Protein 4B6Z (pdb70)

Radius of gyration: 37.0 Å; Cα contacts (8 Å, |Δi|>4): 3900; chains: 4; bounding box: 73×102×98 Å

Foldseek 3Di:
DKDKAFPFFLAFWAWPDDDAQADTEIEQHAFQAAQAGDKHKIKMFDQAQHWHKYKHQCLLVHPDSLLQPLFFKWKDQPLPDIWTFDWDDDNGMIITTDRHNDGMMMIILASAQGPVNVCVLVVVLCPQPQWHKDFLDADLVGHTQIKIKGADDDPPDAAEAEEEFPLFQSQRLRLLLVSLQSCLLRCPDPNPPPCLNVLNRNHYMYIYGSHLANQSRRSNHGAAHNLHDRQQLCQVPHDVNGRVSNVRVSVVCVVPDHAAAEYEGADSNDQAKEKDWQCLDPLCDPVNVVLQVLLLVLLVVLDVRYDHPDDDDDDHDDPSNCSGDQNVCCNVRVHTGMYIYHYSGANPVDADNTHGDHSVNSSSSSNSSSSSVSVSSVVD/DKDKDFPFFLAFWAWPDDPAQQDTEIAFHAFQAAPATDKHKIKIFDQAQHWHKYKHQALLVHPCNLLQPLFFKWKDQPLPDIWTFDWDDDNGMIIGTDRHNDGMMMIILASAQGPVNVVVLCVVLCPQPQWHKDFLDAWLVGDTQIKIKGADDDDPPQDAAEEEEEECLFQQQRLRLLLVSLQSCLLRCPDPNPPPCLNVLNRVHYMYIYGSHLANQSRRSNHGAAHNLHDRQQLCQVPHDVNRRVSNVRVSVVCVVPDHAAAEYEGADSNDQAKEKDAQCLDPPQDPVNVVLQVLLLVLLVVLDVRYDYPDDDDSPDDVSVCSGVQNVCCVVRVHHGIYIYHYSGANPVDADNTHGDHSVNSSSSSNSSSSSVSVSSVVVD/DKDKAFPFFLAFWAWPDDPAQQDTEIAFHAFQAAPATDKHKIKMFDQAQHWHKYKHQALLVHPDNLLQPLFFKWKDQPLPDIWTFDWDDDNGMIITIDRDNDGMMMIILASADGPVNVCVLCVVLCPQPQWHKDFLAADLVGDTQIKIKGADDCPPDAAEEEEEEPLFQSFRLRLLLVSLLSCLLSCPDPSPPPCLNVLNRNHYMYIYGSHLANQRRRSNHGAAHNLHDRQQLCQVPHDVNGRVSNVRVSVVCVVPDHQAEEYEGADSNDAAKEKEFQVVDPPQDPVLVVLQVLLLVLLVVLDVRRDYYDYDDPSNCSGDQNVCCVVRVHGGIYIYHYSGARPVDADNIRGDHSVNSSSSSNSSSSSVSVSSVVVD/DAKDKAFPFFLAFWAFPDGGAQQDTEIEQHAFQAAQATDKHKMKMFDQAQHWGKYKHQALLVHPCNLLQPLFFKWKAPPLPDIWTFDWDDDNGMIITTDRDNDGMMMIILASADGPVNVCVLCVVLCPQPQWHKDFLDADLVGHTQIKIKGADDPVVPDDAAEAEEEEPLFQSFRLRLLLQSLLSCLLSCPDPSVPPCLNVLCRNHYMYIYGSHLANQRRRSNHGAAHNLHDRQQQCQVPHDCNRRVSNVSVSVVCVVPDHAAAEYEGADSNDAAKEKEFQVPDPPQDPVLVVLQVLLLVLLVVLDVRYDYYDYDDDPSVCSGDQNVCCVVRVHGGMYIYHYSGANPVDADNTRGDHSVNSSSSSNSSSSSVSVSSVVVD

Nearest PDB structures (foldseek):
  4b6z-assembly1_A  TM=1.003E+00  e=5.910E-86  Burkholderia cenocepacia
  4b6z-assembly4_D  TM=9.910E-01  e=1.275E-80  Burkholderia cenocepacia
  3k2k-assembly1_A  TM=9.948E-01  e=1.634E-75  Burkholderia mallei ATCC 23344
  3l2n-assembly1_A  TM=9.749E-01  e=1.020E-52  Shewanella denitrificans OS217
  4a39-assembly2_B  TM=9.594E-01  e=2.472E-47  Pseudomonas aeruginosa

Structure (mmCIF, N/CA/C/O backbone):
data_4B6Z
#
_entry.id   4B6Z
#
_cell.length_a   62.897
_cell.length_b   85.947
_cell.length_c   289.016
_cell.angle_alpha   90.00
_cell.angle_beta   90.00
_cell.angle_gamma   90.00
#
_symmetry.space_group_name_H-M   'P 21 21 21'
#
loop_
_entity.id
_entity.type
_entity.pdbx_description
1 polymer 'FAMILY M14 UNASSIGNED PEPTIDASE'
2 non-polymer 'ZINC ION'
3 non-polymer GLYCEROL
4 non-polymer 'ACETATE ION'
5 non-polymer 1,2-ETHANEDIOL
6 non-polymer 'CHLORIDE ION'
7 non-polymer DI(HYDROXYETHYL)ETHER
8 water water
#
loop_
_atom_site.group_PDB
_atom_site.id
_atom_site.type_symbol
_atom_site.label_atom_id
_atom_site.label_alt_id
_atom_site.label_comp_id
_atom_site.label_asym_id
_atom_site.label_entity_id
_atom_site.label_seq_id
_atom_site.pdbx_PDB_ins_code
_atom_site.Cartn_x
_atom_site.Cartn_y
_atom_site.Cartn_z
_atom_site.occupancy
_atom_site.B_iso_or_equiv
_atom_site.auth_seq_id
_atom_site.auth_comp_id
_atom_site.auth_asym_id
_atom_site.auth_atom_id
_atom_site.pdbx_PDB_model_num
ATOM 1 N N . THR A 1 23 ? -3.604 6.158 -35.054 1.00 31.26 2 THR A N 1
ATOM 2 C CA . THR A 1 23 ? -2.614 6.981 -35.813 1.00 27.08 2 THR A CA 1
ATOM 3 C C . THR A 1 23 ? -1.693 6.101 -36.659 1.00 21.64 2 THR A C 1
ATOM 4 O O . THR A 1 23 ? -0.978 5.254 -36.136 1.00 19.72 2 THR A O 1
ATOM 8 N N . LEU A 1 24 ? -1.712 6.326 -37.967 1.00 18.77 3 LEU A N 1
ATOM 9 C CA . LEU A 1 24 ? -0.877 5.586 -38.885 1.00 17.03 3 LEU A CA 1
ATOM 10 C C . LEU A 1 24 ? 0.532 6.152 -38.891 1.00 15.65 3 LEU A C 1
ATOM 11 O O . LEU A 1 24 ? 0.727 7.353 -38.712 1.00 15.59 3 LEU A O 1
ATOM 16 N N . SER A 1 25 ? 1.515 5.289 -39.101 1.00 13.76 4 SER A N 1
ATOM 17 C CA . SER A 1 25 ? 2.884 5.761 -39.283 1.00 13.00 4 SER A CA 1
ATOM 18 C C . SER A 1 25 ? 3.586 4.964 -40.371 1.00 11.70 4 SER A C 1
ATOM 19 O O . SER A 1 25 ? 3.570 3.733 -40.362 1.00 10.38 4 SER A O 1
ATOM 22 N N . ILE A 1 26 ? 4.189 5.681 -41.319 1.00 11.17 5 ILE A N 1
ATOM 23 C CA . ILE A 1 26 ? 4.997 5.049 -42.349 1.00 10.12 5 ILE A CA 1
ATOM 24 C C . ILE A 1 26 ? 6.463 5.423 -42.138 1.00 10.13 5 ILE A C 1
ATOM 25 O O . ILE A 1 26 ? 6.809 6.603 -42.074 1.00 10.61 5 ILE A O 1
ATOM 30 N N . THR A 1 27 ? 7.309 4.406 -41.998 1.00 9.33 6 THR A N 1
ATOM 31 C CA . THR A 1 27 ? 8.743 4.609 -41.800 1.00 9.24 6 THR A CA 1
ATOM 32 C C . THR A 1 27 ? 9.550 3.822 -42.839 1.00 8.58 6 THR A C 1
ATOM 33 O O . THR A 1 27 ? 9.043 2.862 -43.440 1.00 7.93 6 THR A O 1
ATOM 37 N N . SER A 1 28 ? 10.801 4.225 -43.057 1.00 8.47 7 SER A N 1
ATOM 38 C CA . SER A 1 28 ? 11.615 3.578 -44.081 1.00 8.11 7 SER A CA 1
ATOM 39 C C . SER A 1 28 ? 13.107 3.527 -43.770 1.00 8.42 7 SER A C 1
ATOM 40 O O . SER A 1 28 ? 13.906 3.252 -44.669 1.00 8.08 7 SER A O 1
ATOM 43 N N . ASN A 1 29 ? 13.481 3.785 -42.515 1.00 8.72 8 ASN A N 1
ATOM 44 C CA . ASN A 1 29 ? 14.907 3.840 -42.164 1.00 9.24 8 ASN A CA 1
ATOM 45 C C . ASN A 1 29 ? 15.411 2.478 -41.703 1.00 9.13 8 ASN A C 1
ATOM 46 O O . ASN A 1 29 ? 15.477 2.180 -40.510 1.00 9.43 8 ASN A O 1
ATOM 51 N N . PHE A 1 30 ? 15.752 1.665 -42.692 1.00 8.79 9 PHE A N 1
ATOM 52 C CA . PHE A 1 30 ? 16.250 0.321 -42.507 1.00 8.90 9 PHE A CA 1
ATOM 53 C C . PHE A 1 30 ? 16.883 -0.127 -43.825 1.00 8.58 9 PHE A C 1
ATOM 54 O O . PHE A 1 30 ? 16.810 0.602 -44.828 1.00 8.26 9 PHE A O 1
ATOM 62 N N . ASP A 1 31 ? 17.518 -1.305 -43.802 1.00 8.54 10 ASP A N 1
ATOM 63 C CA . ASP A 1 31 ? 18.247 -1.841 -44.946 1.00 8.76 10 ASP A CA 1
ATOM 64 C C . ASP A 1 31 ? 17.312 -1.924 -46.163 1.00 8.27 10 ASP A C 1
ATOM 65 O O . ASP A 1 31 ? 16.303 -2.635 -46.125 1.00 8.03 10 ASP A O 1
ATOM 70 N N . ALA A 1 32 ? 17.634 -1.157 -47.214 1.00 8.11 11 ALA A N 1
ATOM 71 C CA . ALA A 1 32 ? 16.874 -1.130 -48.482 1.00 7.82 11 ALA A CA 1
ATOM 72 C C . ALA A 1 32 ? 15.540 -0.356 -48.411 1.00 7.69 11 ALA A C 1
ATOM 73 O O . ALA A 1 32 ? 14.765 -0.365 -49.366 1.00 7.56 11 ALA A O 1
ATOM 75 N N . GLY A 1 33 ? 15.275 0.295 -47.278 1.00 7.72 12 GLY A N 1
ATOM 76 C CA . GLY A 1 33 ? 14.090 1.139 -47.133 1.00 7.47 12 GLY A CA 1
ATOM 77 C C . GLY A 1 33 ? 14.084 2.274 -48.145 1.00 7.71 12 GLY A C 1
ATOM 78 O O . GLY A 1 33 ? 15.135 2.883 -48.408 1.00 8.13 12 GLY A O 1
ATOM 79 N N . ALA A 1 34 ? 12.917 2.540 -48.739 1.00 7.53 13 ALA A N 1
ATOM 80 C CA . ALA A 1 34 ? 12.746 3.681 -49.655 1.00 7.85 13 ALA A CA 1
ATOM 81 C C . ALA A 1 34 ? 11.275 4.042 -49.887 1.00 8.00 13 ALA A C 1
ATOM 82 O O . ALA A 1 34 ? 10.499 3.213 -50.356 1.00 7.52 13 ALA A O 1
ATOM 84 N N . ILE A 1 35 ? 10.904 5.285 -49.542 1.00 8.58 14 ILE A N 1
ATOM 85 C CA . ILE A 1 35 ? 9.558 5.821 -49.803 1.00 9.13 14 ILE A CA 1
ATOM 86 C C . ILE A 1 35 ? 9.549 7.324 -49.502 1.00 10.43 14 ILE A C 1
ATOM 87 O O . ILE A 1 35 ? 10.330 7.784 -48.660 1.00 10.66 14 ILE A O 1
ATOM 92 N N . ASP A 1 36 ? 8.730 8.089 -50.224 1.00 11.51 15 ASP A N 1
ATOM 93 C CA . ASP A 1 36 ? 8.414 9.470 -49.825 1.00 13.82 15 ASP A CA 1
ATOM 94 C C . ASP A 1 36 ? 6.938 9.522 -49.478 1.00 13.04 15 ASP A C 1
ATOM 95 O O . ASP A 1 36 ? 6.091 9.164 -50.291 1.00 12.77 15 ASP A O 1
ATOM 100 N N . VAL A 1 37 ? 6.632 9.961 -48.267 1.00 13.61 16 VAL A N 1
ATOM 101 C CA . VAL A 1 37 ? 5.250 10.021 -47.814 1.00 13.73 16 VAL A CA 1
ATOM 102 C C . VAL A 1 37 ? 4.712 11.407 -48.149 1.00 14.37 16 VAL A C 1
ATOM 103 O O . VAL A 1 37 ? 5.303 12.410 -47.766 1.00 14.33 16 VAL A O 1
ATOM 107 N N . VAL A 1 38 ? 3.621 11.446 -48.910 1.00 14.70 17 VAL A N 1
ATOM 108 C CA . VAL A 1 38 ? 2.956 12.701 -49.269 1.00 16.12 17 VAL A CA 1
ATOM 109 C C . VAL A 1 38 ? 1.858 12.990 -48.241 1.00 17.05 17 VAL A C 1
ATOM 110 O O . VAL A 1 38 ? 1.766 14.098 -47.722 1.00 17.08 17 VAL A O 1
ATOM 114 N N . SER A 1 39 ? 1.050 11.978 -47.933 1.00 17.11 18 SER A N 1
ATOM 115 C CA . SER A 1 39 ? -0.023 12.117 -46.956 1.00 20.00 18 SER A CA 1
ATOM 116 C C . SER A 1 39 ? -0.315 10.774 -46.299 1.00 18.86 18 SER A C 1
ATOM 117 O O . SER A 1 39 ? -0.396 9.755 -46.980 1.00 18.51 18 SER A O 1
ATOM 120 N N . CYS A 1 40 ? -0.464 10.785 -44.978 1.00 20.02 19 CYS A N 1
ATOM 121 C CA . CYS A 1 40 ? -0.699 9.566 -44.199 1.00 23.28 19 CYS A CA 1
ATOM 122 C C . CYS A 1 40 ? -1.467 9.864 -42.908 1.00 28.60 19 CYS A C 1
ATOM 123 O O . CYS A 1 40 ? -0.905 9.780 -41.812 1.00 35.61 19 CYS A O 1
ATOM 126 N N . ASP A 1 41 ? -2.736 10.228 -43.018 1.00 28.65 20 ASP A N 1
ATOM 127 C CA . ASP A 1 41 ? -3.519 10.471 -41.808 1.00 34.71 20 ASP A CA 1
ATOM 128 C C . ASP A 1 41 ? -4.926 9.890 -41.857 1.00 36.65 20 ASP A C 1
ATOM 129 O O . ASP A 1 41 ? -5.671 9.953 -40.877 1.00 47.46 20 ASP A O 1
ATOM 134 N N . SER A 1 42 ? -5.276 9.316 -43.002 1.00 29.59 21 SER A N 1
ATOM 135 C CA . SER A 1 42 ? -6.465 8.490 -43.128 1.00 27.20 21 SER A CA 1
ATOM 136 C C . SER A 1 42 ? -6.082 7.237 -43.932 1.00 22.35 21 SER A C 1
ATOM 137 O O . SER A 1 42 ? -5.500 7.355 -45.009 1.00 19.23 21 SER A O 1
ATOM 140 N N . PRO A 1 43 ? -6.400 6.036 -43.403 1.00 20.95 22 PRO A N 1
ATOM 141 C CA . PRO A 1 43 ? -5.993 4.757 -44.015 1.00 20.39 22 PRO A CA 1
ATOM 142 C C . PRO A 1 43 ? -6.445 4.634 -45.464 1.00 20.09 22 PRO A C 1
ATOM 143 O O . PRO A 1 43 ? -5.725 4.064 -46.301 1.00 18.00 22 PRO A O 1
ATOM 147 N N . ASP A 1 44 ? -7.612 5.202 -45.749 1.00 20.43 23 ASP A N 1
ATOM 148 C CA . ASP A 1 44 ? -8.209 5.122 -47.069 1.00 21.76 23 ASP A CA 1
ATOM 149 C C . ASP A 1 44 ? -7.695 6.183 -48.051 1.00 19.61 23 ASP A C 1
ATOM 150 O O . ASP A 1 44 ? -8.169 6.246 -49.172 1.00 19.44 23 ASP A O 1
ATOM 155 N N . ALA A 1 45 ? -6.741 7.009 -47.621 1.00 18.44 24 ALA A N 1
ATOM 156 C CA . ALA A 1 45 ? -6.227 8.112 -48.442 1.00 18.78 24 ALA A CA 1
ATOM 157 C C . ALA A 1 45 ? -4.722 8.294 -48.298 1.00 17.45 24 ALA A C 1
ATOM 158 O O . ALA A 1 45 ? -4.235 9.418 -48.260 1.00 18.34 24 ALA A O 1
ATOM 160 N N . ILE A 1 46 ? -3.983 7.193 -48.215 1.00 15.10 25 ILE A N 1
ATOM 161 C CA . ILE A 1 46 ? -2.531 7.273 -48.101 1.00 14.36 25 ILE A CA 1
ATOM 162 C C . ILE A 1 46 ? -1.916 7.620 -49.464 1.00 14.35 25 ILE A C 1
ATOM 163 O O . ILE A 1 46 ? -2.176 6.947 -50.463 1.00 14.37 25 ILE A O 1
ATOM 168 N N . ARG A 1 47 ? -1.125 8.689 -49.492 1.00 14.79 26 ARG A N 1
ATOM 169 C CA . ARG A 1 47 ? -0.491 9.162 -50.715 1.00 14.73 26 ARG A CA 1
ATOM 170 C C . ARG A 1 47 ? 1.021 9.081 -50.558 1.00 13.56 26 ARG A C 1
ATOM 171 O O . ARG A 1 47 ? 1.583 9.597 -49.575 1.00 12.91 26 ARG A O 1
ATOM 179 N N . LEU A 1 48 ? 1.663 8.451 -51.546 1.00 12.33 27 LEU A N 1
ATOM 180 C CA . LEU A 1 48 ? 3.096 8.114 -51.524 1.00 11.91 27 LEU A CA 1
ATOM 181 C C . LEU A 1 48 ? 3.762 8.457 -52.856 1.00 12.25 27 LEU A C 1
ATOM 182 O O . LEU A 1 48 ? 3.072 8.584 -53.884 1.00 13.33 27 LEU A O 1
ATOM 187 N N . ARG A 1 49 ? 5.090 8.601 -52.834 1.00 11.89 28 ARG A N 1
ATOM 188 C CA . ARG A 1 49 ? 5.897 8.644 -54.065 1.00 12.25 28 ARG A CA 1
ATOM 189 C C . ARG A 1 49 ? 7.044 7.641 -53.989 1.00 11.36 28 ARG A C 1
ATOM 190 O O . ARG A 1 49 ? 7.666 7.480 -52.930 1.00 10.47 28 ARG A O 1
ATOM 198 N N . VAL A 1 50 ? 7.322 6.963 -55.105 1.00 10.92 29 VAL A N 1
ATOM 199 C CA . VAL A 1 50 ? 8.567 6.196 -55.227 1.00 10.41 29 VAL A CA 1
ATOM 200 C C . VAL A 1 50 ? 9.708 7.199 -55.066 1.00 10.64 29 VAL A C 1
ATOM 201 O O . VAL A 1 50 ? 9.727 8.232 -55.746 1.00 10.79 29 VAL A O 1
ATOM 205 N N . ARG A 1 51 ? 10.628 6.908 -54.150 1.00 10.41 30 ARG A N 1
ATOM 206 C CA . ARG A 1 51 ? 11.653 7.883 -53.731 1.00 11.06 30 ARG A CA 1
ATOM 207 C C . ARG A 1 51 ? 12.694 8.118 -54.817 1.00 11.72 30 ARG A C 1
ATOM 208 O O . ARG A 1 51 ? 13.023 9.273 -55.134 1.00 12.38 30 ARG A O 1
ATOM 216 N N . GLY A 1 52 ? 13.197 7.030 -55.395 1.00 11.28 31 GLY A N 1
ATOM 217 C CA . GLY A 1 52 ? 14.235 7.106 -56.442 1.00 11.74 31 GLY A CA 1
ATOM 218 C C . GLY A 1 52 ? 15.647 6.831 -55.937 1.00 11.70 31 GLY A C 1
ATOM 219 O O . GLY A 1 52 ? 15.909 6.900 -54.732 1.00 11.18 31 GLY A O 1
ATOM 220 N N . ASP A 1 53 ? 16.553 6.533 -56.867 1.00 11.71 32 ASP A N 1
ATOM 221 C CA . ASP A 1 53 ? 17.933 6.198 -56.524 1.00 11.95 32 ASP A CA 1
ATOM 222 C C . ASP A 1 53 ? 18.632 7.387 -55.873 1.00 12.64 32 ASP A C 1
ATOM 223 O O . ASP A 1 53 ? 18.293 8.549 -56.150 1.00 12.87 32 ASP A O 1
ATOM 228 N N . ASN A 1 54 ? 19.589 7.098 -54.991 1.00 12.80 33 ASN A N 1
ATOM 229 C CA . ASN A 1 54 ? 20.180 8.138 -54.156 1.00 13.89 33 ASN A CA 1
ATOM 230 C C . ASN A 1 54 ? 20.920 9.220 -54.948 1.00 15.58 33 ASN A C 1
ATOM 231 O O . ASN A 1 54 ? 20.893 10.385 -54.564 1.00 16.10 33 ASN A O 1
ATOM 236 N N . ARG A 1 55 ? 21.552 8.848 -56.063 1.00 16.55 34 ARG A N 1
ATOM 237 C CA . ARG A 1 55 ? 22.295 9.812 -56.885 1.00 18.86 34 ARG A CA 1
ATOM 238 C C . ARG A 1 55 ? 22.046 9.607 -58.380 1.00 19.25 34 ARG A C 1
ATOM 239 O O . ARG A 1 55 ? 22.966 9.669 -59.205 1.00 18.88 34 ARG A O 1
ATOM 247 N N . SER A 1 56 ? 20.785 9.370 -58.721 1.00 18.52 35 SER A N 1
ATOM 248 C CA . SER A 1 56 ? 20.396 9.068 -60.086 1.00 19.24 35 SER A CA 1
ATOM 249 C C . SER A 1 56 ? 18.908 9.315 -60.241 1.00 19.78 35 SER A C 1
ATOM 250 O O . SER A 1 56 ? 18.143 9.154 -59.279 1.00 18.28 35 SER A O 1
ATOM 253 N N . GLU A 1 57 ? 18.500 9.682 -61.456 1.00 20.72 36 GLU A N 1
ATOM 254 C CA . GLU A 1 57 ? 17.082 9.883 -61.772 1.00 22.86 36 GLU A CA 1
ATOM 255 C C . GLU A 1 57 ? 16.241 8.597 -61.796 1.00 20.48 36 GLU A C 1
ATOM 256 O O . GLU A 1 57 ? 15.028 8.679 -61.680 1.00 20.37 36 GLU A O 1
ATOM 262 N N . PHE A 1 58 ? 16.864 7.424 -61.959 1.00 18.77 37 PHE A N 1
ATOM 263 C CA . PHE A 1 58 ? 16.118 6.156 -61.978 1.00 18.97 37 PHE A CA 1
ATOM 264 C C . PHE A 1 58 ? 15.298 5.987 -60.692 1.00 16.71 37 PHE A C 1
ATOM 265 O O . PHE A 1 58 ? 15.831 6.101 -59.587 1.00 16.44 37 PHE A O 1
ATOM 273 N N . ALA A 1 59 ? 13.999 5.732 -60.851 1.00 15.08 38 ALA A N 1
ATOM 274 C CA . ALA A 1 59 ? 13.097 5.496 -59.717 1.00 13.55 38 ALA A CA 1
ATOM 275 C C . ALA A 1 59 ? 12.216 4.281 -59.966 1.00 12.55 38 ALA A C 1
ATOM 276 O O . ALA A 1 59 ? 11.553 4.203 -60.997 1.00 13.11 38 ALA A O 1
ATOM 278 N N . GLN A 1 60 ? 12.216 3.325 -59.036 1.00 11.61 39 GLN A N 1
ATOM 279 C CA . GLN A 1 60 ? 11.331 2.158 -59.133 1.00 10.77 39 GLN A CA 1
ATOM 280 C C . GLN A 1 60 ? 11.231 1.371 -57.822 1.00 9.93 39 GLN A C 1
ATOM 281 O O . GLN A 1 60 ? 10.152 0.888 -57.466 1.00 9.31 39 GLN A O 1
ATOM 287 N N . TRP A 1 61 ? 12.345 1.233 -57.101 1.00 9.45 40 TRP A N 1
ATOM 288 C CA . TRP A 1 61 ? 12.339 0.429 -55.877 1.00 8.70 40 TRP A CA 1
ATOM 289 C C . TRP A 1 61 ? 11.573 1.146 -54.786 1.00 8.46 40 TRP A C 1
ATOM 290 O O . TRP A 1 61 ? 11.684 2.373 -54.640 1.00 9.19 40 TRP A O 1
ATOM 301 N N . PHE A 1 62 ? 10.757 0.402 -54.044 1.00 8.05 41 PHE A N 1
ATOM 302 C CA . PHE A 1 62 ? 10.133 0.913 -52.800 1.00 7.76 41 PHE A CA 1
ATOM 303 C C . PHE A 1 62 ? 10.099 -0.166 -51.719 1.00 7.13 41 PHE A C 1
ATOM 304 O O . PHE A 1 62 ? 10.062 -1.356 -52.031 1.00 6.78 41 PHE A O 1
ATOM 312 N N . TYR A 1 63 ? 10.131 0.255 -50.456 1.00 6.99 42 TYR A N 1
ATOM 313 C CA . TYR A 1 63 ? 10.138 -0.664 -49.309 1.00 6.79 42 TYR A CA 1
ATOM 314 C C . TYR A 1 63 ? 9.860 0.220 -48.111 1.00 6.88 42 TYR A C 1
ATOM 315 O O . TYR A 1 63 ? 10.630 1.141 -47.821 1.00 7.17 42 TYR A O 1
ATOM 324 N N . TYR A 1 64 ? 8.737 -0.017 -47.439 1.00 6.87 43 TYR A N 1
ATOM 325 C CA . TYR A 1 64 ? 8.384 0.784 -46.249 1.00 7.04 43 TYR A CA 1
ATOM 326 C C . TYR A 1 64 ? 7.637 -0.026 -45.218 1.00 7.00 43 TYR A C 1
ATOM 327 O O . TYR A 1 64 ? 7.094 -1.072 -45.536 1.00 6.83 43 TYR A O 1
ATOM 336 N N . ARG A 1 65 ? 7.633 0.474 -43.982 1.00 7.22 44 ARG A N 1
ATOM 337 C CA . ARG A 1 65 ? 6.904 -0.121 -42.884 1.00 7.42 44 ARG A CA 1
ATOM 338 C C . ARG A 1 65 ? 5.671 0.753 -42.618 1.00 7.69 44 ARG A C 1
ATOM 339 O O . ARG A 1 65 ? 5.770 1.985 -42.593 1.00 7.91 44 ARG A O 1
ATOM 347 N N . LEU A 1 66 ? 4.531 0.104 -42.412 1.00 7.73 45 LEU A N 1
ATOM 348 C CA . LEU A 1 66 ? 3.291 0.773 -42.020 1.00 8.44 45 LEU A CA 1
ATOM 349 C C . LEU A 1 66 ? 2.804 0.183 -40.702 1.00 8.82 45 LEU A C 1
ATOM 350 O O . LEU A 1 66 ? 2.604 -1.035 -40.600 1.00 8.52 45 LEU A O 1
ATOM 355 N N . THR A 1 67 ? 2.613 1.049 -39.708 1.00 9.65 46 THR A N 1
ATOM 356 C CA . THR A 1 67 ? 2.079 0.645 -38.404 1.00 10.42 46 THR A CA 1
ATOM 357 C C . THR A 1 67 ? 0.799 1.397 -38.048 1.00 10.83 46 THR A C 1
ATOM 358 O O . THR A 1 67 ? 0.551 2.498 -38.548 1.00 10.81 46 THR A O 1
ATOM 362 N N . GLY A 1 68 ? 0.009 0.791 -37.165 1.00 11.23 47 GLY A N 1
ATOM 363 C CA . GLY A 1 68 ? -1.219 1.387 -36.652 1.00 12.21 47 GLY A CA 1
ATOM 364 C C . GLY A 1 68 ? -2.467 1.081 -37.466 1.00 12.31 47 GLY A C 1
ATOM 365 O O . GLY A 1 68 ? -3.533 1.631 -37.187 1.00 12.58 47 GLY A O 1
ATOM 366 N N . ALA A 1 69 ? -2.348 0.180 -38.443 1.00 11.94 48 ALA A N 1
ATOM 367 C CA . ALA A 1 69 ? -3.445 -0.100 -39.386 1.00 12.21 48 ALA A CA 1
ATOM 368 C C . ALA A 1 69 ? -4.055 -1.509 -39.279 1.00 12.52 48 ALA A C 1
ATOM 369 O O . ALA A 1 69 ? -4.675 -1.978 -40.228 1.00 12.34 48 ALA A O 1
ATOM 371 N N . ARG A 1 70 ? -3.887 -2.181 -38.139 1.00 12.93 49 ARG A N 1
ATOM 372 C CA . ARG A 1 70 ? -4.501 -3.493 -37.943 1.00 13.77 49 ARG A CA 1
ATOM 373 C C . ARG A 1 70 ? -6.020 -3.412 -38.159 1.00 14.15 49 ARG A C 1
ATOM 374 O O . ARG A 1 70 ? -6.691 -2.592 -37.534 1.00 14.98 49 ARG A O 1
ATOM 382 N N . GLY A 1 71 ? -6.538 -4.259 -39.047 1.00 13.52 50 GLY A N 1
ATOM 383 C CA . GLY A 1 71 ? -7.983 -4.342 -39.323 1.00 14.62 50 GLY A CA 1
ATOM 384 C C . GLY A 1 71 ? -8.576 -3.149 -40.051 1.00 14.63 50 GLY A C 1
ATOM 385 O O . GLY A 1 71 ? -9.807 -3.011 -40.129 1.00 15.34 50 GLY A O 1
ATOM 386 N N . GLU A 1 72 ? -7.706 -2.292 -40.581 1.00 14.27 51 GLU A N 1
ATOM 387 C CA A GLU A 1 72 ? -8.141 -1.113 -41.329 0.50 14.65 51 GLU A CA 1
ATOM 388 C CA B GLU A 1 72 ? -8.116 -1.099 -41.317 0.50 14.93 51 GLU A CA 1
ATOM 389 C C . GLU A 1 72 ? -7.764 -1.263 -42.792 1.00 14.11 51 GLU A C 1
ATOM 390 O O . GLU A 1 72 ? -6.635 -1.656 -43.122 1.00 12.76 51 GLU A O 1
ATOM 401 N N . ARG A 1 73 ? -8.711 -0.957 -43.673 1.00 13.86 52 ARG A N 1
ATOM 402 C CA . ARG A 1 73 ? -8.454 -1.054 -45.103 1.00 14.10 52 ARG A CA 1
ATOM 403 C C . ARG A 1 73 ? -7.563 0.106 -45.533 1.00 13.92 52 ARG A C 1
ATOM 404 O O . ARG A 1 73 ? -7.954 1.269 -45.407 1.00 13.78 52 ARG A O 1
ATOM 412 N N . CYS A 1 74 ? -6.364 -0.217 -46.031 1.00 12.99 53 CYS A N 1
ATOM 413 C CA . CYS A 1 74 ? -5.406 0.805 -46.430 1.00 12.93 53 CYS A CA 1
ATOM 414 C C . CYS A 1 74 ? -5.377 0.929 -47.947 1.00 12.43 53 CYS A C 1
ATOM 415 O O . CYS A 1 74 ? -5.243 -0.071 -48.660 1.00 11.81 53 CYS A O 1
ATOM 418 N N . VAL A 1 75 ? -5.523 2.160 -48.427 1.00 12.12 54 VAL A N 1
ATOM 419 C CA . VAL A 1 75 ? -5.499 2.440 -49.856 1.00 12.25 54 VAL A CA 1
ATOM 420 C C . VAL A 1 75 ? -4.312 3.372 -50.097 1.00 12.14 54 VAL A C 1
ATOM 421 O O . VAL A 1 75 ? -4.359 4.569 -49.759 1.00 11.90 54 VAL A O 1
ATOM 425 N N . MET A 1 76 ? -3.244 2.798 -50.651 1.00 11.50 55 MET A N 1
ATOM 426 C CA . MET A 1 76 ? -1.961 3.485 -50.764 1.00 12.04 55 MET A CA 1
ATOM 427 C C . MET A 1 76 ? -1.651 3.774 -52.220 1.00 12.14 55 MET A C 1
ATOM 428 O O . MET A 1 76 ? -1.381 2.860 -53.005 1.00 12.08 55 MET A O 1
ATOM 433 N N . THR A 1 77 ? -1.682 5.051 -52.569 1.00 12.71 56 THR A N 1
ATOM 434 C CA . THR A 1 77 ? -1.529 5.468 -53.966 1.00 13.40 56 THR A CA 1
ATOM 435 C C . THR A 1 77 ? -0.150 6.064 -54.219 1.00 12.81 56 THR A C 1
ATOM 436 O O . THR A 1 77 ? 0.255 7.023 -53.557 1.00 13.44 56 THR A O 1
ATOM 440 N N . PHE A 1 78 ? 0.560 5.477 -55.177 1.00 12.59 57 PHE A N 1
ATOM 441 C CA . PHE A 1 78 ? 1.873 5.955 -55.599 1.00 12.47 57 PHE A CA 1
ATOM 442 C C . PHE A 1 78 ? 1.662 6.947 -56.729 1.00 13.13 57 PHE A C 1
ATOM 443 O O . PHE A 1 78 ? 1.430 6.560 -57.881 1.00 12.83 57 PHE A O 1
ATOM 451 N N . GLU A 1 79 ? 1.745 8.229 -56.388 1.00 14.16 58 GLU A N 1
ATOM 452 C CA . GLU A 1 79 ? 1.326 9.313 -57.277 1.00 15.60 58 GLU A CA 1
ATOM 453 C C . GLU A 1 79 ? 2.241 9.518 -58.480 1.00 15.35 58 GLU A C 1
ATOM 454 O O . GLU A 1 79 ? 1.791 10.049 -59.490 1.00 16.00 58 GLU A O 1
ATOM 460 N N . ASN A 1 80 ? 3.508 9.101 -58.363 1.00 14.67 59 ASN A N 1
ATOM 461 C CA . ASN A 1 80 ? 4.500 9.257 -59.446 1.00 14.55 59 ASN A CA 1
ATOM 462 C C . ASN A 1 80 ? 4.813 7.963 -60.202 1.00 14.29 59 ASN A C 1
ATOM 463 O O . ASN A 1 80 ? 5.847 7.869 -60.867 1.00 13.92 59 ASN A O 1
ATOM 468 N N . ALA A 1 81 ? 3.910 6.982 -60.111 1.00 14.02 60 ALA A N 1
ATOM 469 C CA . ALA A 1 81 ? 4.082 5.665 -60.756 1.00 14.27 60 ALA A CA 1
ATOM 470 C C . ALA A 1 81 ? 4.475 5.734 -62.241 1.00 15.25 60 ALA A C 1
ATOM 471 O O . ALA A 1 81 ? 5.371 5.010 -62.688 1.00 14.73 60 ALA A O 1
ATOM 473 N N . ALA A 1 82 ? 3.804 6.610 -62.986 1.00 16.29 61 ALA A N 1
ATOM 474 C CA . ALA A 1 82 ? 4.068 6.826 -64.423 1.00 18.30 61 ALA A CA 1
ATOM 475 C C . ALA A 1 82 ? 5.430 7.465 -64.736 1.00 19.19 61 ALA A C 1
ATOM 476 O O . ALA A 1 82 ? 5.904 7.374 -65.871 1.00 21.21 61 ALA A O 1
ATOM 478 N N . GLU A 1 83 ? 6.046 8.109 -63.744 1.00 18.97 62 GLU A N 1
ATOM 479 C CA . GLU A 1 83 ? 7.338 8.789 -63.927 1.00 20.07 62 GLU A CA 1
ATOM 480 C C . GLU A 1 83 ? 8.519 7.886 -63.567 1.00 19.02 62 GLU A C 1
ATOM 481 O O . GLU A 1 83 ? 9.676 8.306 -63.641 1.00 18.45 62 GLU A O 1
ATOM 487 N N . CYS A 1 84 ? 8.220 6.655 -63.163 1.00 16.73 63 CYS A N 1
ATOM 488 C CA . CYS A 1 84 ? 9.244 5.670 -62.799 1.00 16.28 63 CYS A CA 1
ATOM 489 C C . CYS A 1 84 ? 10.044 5.168 -64.009 1.00 16.04 63 CYS A C 1
ATOM 490 O O . CYS A 1 84 ? 9.673 5.407 -65.159 1.00 16.25 63 CYS A O 1
ATOM 493 N N . ALA A 1 85 ? 11.155 4.497 -63.733 1.00 15.57 64 ALA A N 1
ATOM 494 C CA . ALA A 1 85 ? 12.066 4.036 -64.780 1.00 17.12 64 ALA A CA 1
ATOM 495 C C . ALA A 1 85 ? 11.348 3.141 -65.798 1.00 18.05 64 ALA A C 1
ATOM 496 O O . ALA A 1 85 ? 11.520 3.318 -67.008 1.00 19.71 64 ALA A O 1
ATOM 498 N N . TYR A 1 86 ? 10.521 2.219 -65.299 1.00 16.92 65 TYR A N 1
ATOM 499 C CA . TYR A 1 86 ? 9.787 1.259 -66.134 1.00 16.97 65 TYR A CA 1
ATOM 500 C C . TYR A 1 86 ? 8.290 1.184 -65.766 1.00 15.32 65 TYR A C 1
ATOM 501 O O . TYR A 1 86 ? 7.865 0.280 -65.036 1.00 13.93 65 TYR A O 1
ATOM 510 N N . PRO A 1 87 ? 7.482 2.133 -66.278 1.00 15.60 66 PRO A N 1
ATOM 511 C CA . PRO A 1 87 ? 6.042 2.150 -65.949 1.00 14.80 66 PRO A CA 1
ATOM 512 C C . PRO A 1 87 ? 5.311 0.859 -66.321 1.00 14.07 66 PRO A C 1
ATOM 513 O O . PRO A 1 87 ? 4.354 0.505 -65.646 1.00 13.19 66 PRO A O 1
ATOM 517 N N . SER A 1 88 ? 5.736 0.171 -67.380 1.00 14.21 67 SER A N 1
ATOM 518 C CA . SER A 1 88 ? 5.114 -1.130 -67.730 1.00 14.48 67 SER A CA 1
ATOM 519 C C . SER A 1 88 ? 5.342 -2.186 -66.649 1.00 13.35 67 SER A C 1
ATOM 520 O O . SER A 1 88 ? 4.629 -3.201 -66.589 1.00 13.33 67 SER A O 1
ATOM 523 N N . GLY A 1 89 ? 6.328 -1.934 -65.788 1.00 12.65 68 GLY A N 1
ATOM 524 C CA . GLY A 1 89 ? 6.580 -2.770 -64.617 1.00 11.84 68 GLY A CA 1
ATOM 525 C C . GLY A 1 89 ? 5.398 -2.802 -63.660 1.00 11.60 68 GLY A C 1
ATOM 526 O O . GLY A 1 89 ? 5.277 -3.724 -62.846 1.00 10.97 68 GLY A O 1
ATOM 527 N N . TRP A 1 90 ? 4.512 -1.810 -63.767 1.00 11.70 69 TRP A N 1
ATOM 528 C CA . TRP A 1 90 ? 3.332 -1.764 -62.904 1.00 11.72 69 TRP A CA 1
ATOM 529 C C . TRP A 1 90 ? 2.109 -2.424 -63.517 1.00 12.15 69 TRP A C 1
ATOM 530 O O . TRP A 1 90 ? 1.133 -2.662 -62.826 1.00 11.94 69 TRP A O 1
ATOM 541 N N . ARG A 1 91 ? 2.166 -2.747 -64.807 1.00 13.09 70 ARG A N 1
ATOM 542 C CA . ARG A 1 91 ? 1.067 -3.444 -65.495 1.00 14.15 70 ARG A CA 1
ATOM 543 C C . ARG A 1 91 ? 1.017 -4.926 -65.092 1.00 14.17 70 ARG A C 1
ATOM 544 O O . ARG A 1 91 ? 2.012 -5.639 -65.211 1.00 13.46 70 ARG A O 1
ATOM 552 N N . ASN A 1 92 ? -0.144 -5.377 -64.610 1.00 14.71 71 ASN A N 1
ATOM 553 C CA . ASN A 1 92 ? -0.329 -6.765 -64.176 1.00 15.29 71 ASN A CA 1
ATOM 554 C C . ASN A 1 92 ? 0.679 -7.108 -63.083 1.00 14.10 71 ASN A C 1
ATOM 555 O O . ASN A 1 92 ? 1.284 -8.179 -63.086 1.00 14.83 71 ASN A O 1
ATOM 560 N N . TYR A 1 93 ? 0.871 -6.160 -62.169 1.00 12.88 72 TYR A N 1
ATOM 561 C CA . TYR A 1 93 ? 1.839 -6.300 -61.099 1.00 11.83 72 TYR A CA 1
ATOM 562 C C . TYR A 1 93 ? 1.131 -6.188 -59.745 1.00 11.27 72 TYR A C 1
ATOM 563 O O . TYR A 1 93 ? 0.264 -5.333 -59.561 1.00 11.91 72 TYR A O 1
ATOM 572 N N . SER A 1 94 ? 1.496 -7.049 -58.804 1.00 10.65 73 SER A N 1
ATOM 573 C CA . SER A 1 94 ? 1.067 -6.905 -57.408 1.00 10.09 73 SER A CA 1
ATOM 574 C C . SER A 1 94 ? 2.260 -6.695 -56.488 1.00 9.32 73 SER A C 1
ATOM 575 O O . SER A 1 94 ? 3.277 -7.392 -56.617 1.00 9.38 73 SER A O 1
ATOM 578 N N . ALA A 1 95 ? 2.136 -5.755 -55.550 1.00 8.74 74 ALA A N 1
ATOM 579 C CA . ALA A 1 95 ? 3.192 -5.523 -54.556 1.00 8.31 74 ALA A CA 1
ATOM 580 C C . ALA A 1 95 ? 3.353 -6.734 -53.646 1.00 8.21 74 ALA A C 1
ATOM 581 O O . ALA A 1 95 ? 2.466 -7.598 -53.602 1.00 8.31 74 ALA A O 1
ATOM 583 N N . VAL A 1 96 ? 4.465 -6.778 -52.902 1.00 7.83 75 VAL A N 1
ATOM 584 C CA . VAL A 1 96 ? 4.649 -7.825 -51.891 1.00 7.92 75 VAL A CA 1
ATOM 585 C C . VAL A 1 96 ? 4.602 -7.215 -50.497 1.00 7.89 75 VAL A C 1
ATOM 586 O O . VAL A 1 96 ? 4.848 -6.020 -50.329 1.00 7.98 75 VAL A O 1
ATOM 590 N N . ALA A 1 97 ? 4.230 -8.025 -49.515 1.00 7.84 76 ALA A N 1
ATOM 591 C CA . ALA A 1 97 ? 4.061 -7.562 -48.142 1.00 7.79 76 ALA A CA 1
ATOM 592 C C . ALA A 1 97 ? 4.520 -8.641 -47.165 1.00 7.94 76 ALA A C 1
ATOM 593 O O . ALA A 1 97 ? 4.608 -9.819 -47.535 1.00 7.85 76 ALA A O 1
ATOM 595 N N . SER A 1 98 ? 4.796 -8.237 -45.925 1.00 7.78 77 SER A N 1
ATOM 596 C CA . SER A 1 98 ? 5.283 -9.157 -44.890 1.00 8.27 77 SER A CA 1
ATOM 597 C C . SER A 1 98 ? 5.068 -8.532 -43.502 1.00 8.68 77 SER A C 1
ATOM 598 O O . SER A 1 98 ? 5.261 -7.323 -43.314 1.00 8.72 77 SER A O 1
ATOM 601 N N . TYR A 1 99 ? 4.665 -9.359 -42.547 1.00 9.58 78 TYR A N 1
ATOM 602 C CA . TYR A 1 99 ? 4.557 -8.949 -41.141 1.00 10.25 78 TYR A CA 1
ATOM 603 C C . TYR A 1 99 ? 5.891 -9.002 -40.390 1.00 11.55 78 TYR A C 1
ATOM 604 O O . TYR A 1 99 ? 6.060 -8.325 -39.370 1.00 12.18 78 TYR A O 1
ATOM 613 N N . ASP A 1 100 ? 6.851 -9.768 -40.902 1.00 13.26 79 ASP A N 1
ATOM 614 C CA . ASP A 1 100 ? 8.098 -10.001 -40.162 1.00 16.10 79 ASP A CA 1
ATOM 615 C C . ASP A 1 100 ? 9.416 -9.951 -40.954 1.00 17.94 79 ASP A C 1
ATOM 616 O O . ASP A 1 100 ? 10.479 -10.206 -40.387 1.00 21.69 79 ASP A O 1
ATOM 621 N N . ARG A 1 101 ? 9.345 -9.626 -42.244 1.00 17.15 80 ARG A N 1
ATOM 622 C CA . ARG A 1 101 ? 10.507 -9.651 -43.161 1.00 18.85 80 ARG A CA 1
ATOM 623 C C . ARG A 1 101 ? 10.973 -11.067 -43.562 1.00 20.07 80 ARG A C 1
ATOM 624 O O . ARG A 1 101 ? 11.891 -11.210 -44.376 1.00 25.16 80 ARG A O 1
ATOM 632 N N . VAL A 1 102 ? 10.314 -12.091 -43.019 1.00 17.47 81 VAL A N 1
ATOM 633 C CA . VAL A 1 102 ? 10.605 -13.498 -43.304 1.00 17.70 81 VAL A CA 1
ATOM 634 C C . VAL A 1 102 ? 9.677 -14.080 -44.384 1.00 17.79 81 VAL A C 1
ATOM 635 O O . VAL A 1 102 ? 10.153 -14.544 -45.421 1.00 18.65 81 VAL A O 1
ATOM 639 N N A ASP A 1 103 ? 8.365 -14.047 -44.140 0.80 16.82 82 ASP A N 1
ATOM 640 N N B ASP A 1 103 ? 8.368 -14.044 -44.132 0.20 15.90 82 ASP A N 1
ATOM 641 C CA A ASP A 1 103 ? 7.379 -14.583 -45.085 0.80 16.61 82 ASP A CA 1
ATOM 642 C CA B ASP A 1 103 ? 7.370 -14.578 -45.062 0.20 14.68 82 ASP A CA 1
ATOM 643 C C A ASP A 1 103 ? 6.690 -13.459 -45.843 0.80 13.90 82 ASP A C 1
ATOM 644 C C B ASP A 1 103 ? 6.697 -13.451 -45.840 0.20 13.16 82 ASP A C 1
ATOM 645 O O A ASP A 1 103 ? 6.097 -12.563 -45.244 0.80 13.24 82 ASP A O 1
ATOM 646 O O B ASP A 1 103 ? 6.105 -12.550 -45.251 0.20 12.76 82 ASP A O 1
ATOM 655 N N . TRP A 1 104 ? 6.795 -13.519 -47.165 1.00 12.26 83 TRP A N 1
ATOM 656 C CA . TRP A 1 104 ? 6.297 -12.474 -48.055 1.00 10.69 83 TRP A CA 1
ATOM 657 C C . TRP A 1 104 ? 5.196 -13.017 -48.911 1.00 10.26 83 TRP A C 1
ATOM 658 O O . TRP A 1 104 ? 5.228 -14.189 -49.298 1.00 10.41 83 TRP A O 1
ATOM 669 N N . PHE A 1 105 ? 4.215 -12.178 -49.224 1.00 9.50 84 PHE A N 1
ATOM 670 C CA . PHE A 1 105 ? 3.059 -12.605 -50.028 1.00 9.93 84 PHE A CA 1
ATOM 671 C C . PHE A 1 105 ? 2.558 -11.443 -50.892 1.00 9.58 84 PHE A C 1
ATOM 672 O O . PHE A 1 105 ? 2.808 -10.281 -50.562 1.00 9.08 84 PHE A O 1
ATOM 680 N N . ARG A 1 106 ? 1.865 -11.740 -51.998 1.00 9.62 85 ARG A N 1
ATOM 681 C CA . ARG A 1 106 ? 1.403 -10.674 -52.892 1.00 9.55 85 ARG A CA 1
ATOM 682 C C . ARG A 1 106 ? 0.112 -10.067 -52.359 1.00 9.76 85 ARG A C 1
ATOM 683 O O . ARG A 1 106 ? -0.671 -10.758 -51.712 1.00 9.88 85 ARG A O 1
ATOM 691 N N . VAL A 1 107 ? -0.105 -8.778 -52.634 1.00 9.64 86 VAL A N 1
ATOM 692 C CA . VAL A 1 107 ? -1.293 -8.052 -52.133 1.00 9.85 86 VAL A CA 1
ATOM 693 C C . VAL A 1 107 ? -2.005 -7.318 -53.282 1.00 10.08 86 VAL A C 1
ATOM 694 O O . VAL A 1 107 ? -1.370 -7.011 -54.294 1.00 10.12 86 VAL A O 1
ATOM 698 N N . PRO A 1 108 ? -3.320 -7.026 -53.130 1.00 10.52 87 PRO A N 1
ATOM 699 C CA . PRO A 1 108 ? -4.084 -6.460 -54.255 1.00 10.89 87 PRO A CA 1
ATOM 700 C C . PRO A 1 108 ? -3.576 -5.085 -54.688 1.00 10.92 87 PRO A C 1
ATOM 701 O O . PRO A 1 108 ? -3.417 -4.200 -53.848 1.00 10.82 87 PRO A O 1
ATOM 705 N N . THR A 1 109 ? -3.340 -4.932 -55.992 1.00 11.03 88 THR A N 1
ATOM 706 C CA . THR A 1 109 ? -2.672 -3.767 -56.557 1.00 11.24 88 THR A CA 1
ATOM 707 C C . THR A 1 109 ? -3.271 -3.491 -57.923 1.00 12.43 88 THR A C 1
ATOM 708 O O . THR A 1 109 ? -3.520 -4.430 -58.691 1.00 12.64 88 THR A O 1
ATOM 712 N N . THR A 1 110 ? -3.523 -2.214 -58.229 1.00 12.85 89 THR A N 1
ATOM 713 C CA . THR A 1 110 ? -4.017 -1.824 -59.557 1.00 13.72 89 THR A CA 1
ATOM 714 C C . THR A 1 110 ? -3.184 -0.684 -60.145 1.00 13.61 89 THR A C 1
ATOM 715 O O . THR A 1 110 ? -2.564 0.078 -59.413 1.00 13.39 89 THR A O 1
ATOM 719 N N . PHE A 1 111 ? -3.180 -0.566 -61.469 1.00 14.30 90 PHE A N 1
ATOM 720 C CA . PHE A 1 111 ? -2.395 0.456 -62.160 1.00 14.79 90 PHE A CA 1
ATOM 721 C C . PHE A 1 111 ? -3.165 0.885 -63.392 1.00 16.08 90 PHE A C 1
ATOM 722 O O . PHE A 1 111 ? -3.632 0.037 -64.139 1.00 16.82 90 PHE A O 1
ATOM 730 N N . ASP A 1 112 ? -3.292 2.191 -63.597 1.00 16.92 91 ASP A N 1
ATOM 731 C CA . ASP A 1 112 ? -4.045 2.730 -64.728 1.00 18.25 91 ASP A CA 1
ATOM 732 C C . ASP A 1 112 ? -3.195 3.524 -65.726 1.00 18.93 91 ASP A C 1
ATOM 733 O O . ASP A 1 112 ? -3.733 4.282 -66.544 1.00 19.84 91 ASP A O 1
ATOM 738 N N . GLY A 1 113 ? -1.875 3.356 -65.650 1.00 18.08 92 GLY A N 1
ATOM 739 C CA . GLY A 1 113 ? -0.943 4.081 -66.512 1.00 18.51 92 GLY A CA 1
ATOM 740 C C . GLY A 1 113 ? -0.562 5.451 -65.966 1.00 18.66 92 GLY A C 1
ATOM 741 O O . GLY A 1 113 ? 0.266 6.148 -66.549 1.00 19.08 92 GLY A O 1
ATOM 742 N N . LYS A 1 114 ? -1.179 5.839 -64.851 1.00 18.18 93 LYS A N 1
ATOM 743 C CA . LYS A 1 114 ? -0.937 7.147 -64.238 1.00 18.25 93 LYS A CA 1
ATOM 744 C C . LYS A 1 114 ? -0.462 6.985 -62.797 1.00 17.26 93 LYS A C 1
ATOM 745 O O . LYS A 1 114 ? 0.646 7.405 -62.462 1.00 17.83 93 LYS A O 1
ATOM 751 N N . THR A 1 115 ? -1.283 6.345 -61.962 1.00 16.11 94 THR A N 1
ATOM 752 C CA . THR A 1 115 ? -0.908 6.033 -60.579 1.00 15.04 94 THR A CA 1
ATOM 753 C C . THR A 1 115 ? -1.043 4.522 -60.302 1.00 14.44 94 THR A C 1
ATOM 754 O O . THR A 1 115 ? -1.734 3.812 -61.037 1.00 14.88 94 THR A O 1
ATOM 758 N N A MET A 1 116 ? -0.369 4.055 -59.253 0.50 13.66 95 MET A N 1
ATOM 759 N N B MET A 1 116 ? -0.376 4.047 -59.251 0.50 13.58 95 MET A N 1
ATOM 760 C CA A MET A 1 116 ? -0.458 2.672 -58.790 0.50 13.25 95 MET A CA 1
ATOM 761 C CA B MET A 1 116 ? -0.505 2.659 -58.813 0.50 13.12 95 MET A CA 1
ATOM 762 C C A MET A 1 116 ? -1.097 2.720 -57.406 0.50 12.91 95 MET A C 1
ATOM 763 C C B MET A 1 116 ? -0.995 2.624 -57.370 0.50 12.78 95 MET A C 1
ATOM 764 O O A MET A 1 116 ? -0.807 3.627 -56.634 0.50 12.72 95 MET A O 1
ATOM 765 O O B MET A 1 116 ? -0.479 3.348 -56.521 0.50 12.33 95 MET A O 1
ATOM 774 N N . THR A 1 117 ? -1.971 1.761 -57.098 1.00 12.54 96 THR A N 1
ATOM 775 C CA . THR A 1 117 ? -2.610 1.715 -55.785 1.00 12.41 96 THR A CA 1
ATOM 776 C C . THR A 1 117 ? -2.591 0.307 -55.192 1.00 11.95 96 THR A C 1
ATOM 777 O O . THR A 1 117 ? -3.031 -0.647 -55.841 1.00 11.71 96 THR A O 1
ATOM 781 N N . ILE A 1 118 ? -2.092 0.203 -53.956 1.00 11.29 97 ILE A N 1
ATOM 782 C CA . ILE A 1 118 ? -2.219 -1.018 -53.161 1.00 10.97 97 ILE A CA 1
ATOM 783 C C . ILE A 1 118 ? -3.451 -0.861 -52.269 1.00 11.54 97 ILE A C 1
ATOM 784 O O . ILE A 1 118 ? -3.602 0.155 -51.584 1.00 11.96 97 ILE A O 1
ATOM 789 N N . ASP A 1 119 ? -4.336 -1.853 -52.296 1.00 11.80 98 ASP A N 1
ATOM 790 C CA . ASP A 1 119 ? -5.557 -1.829 -51.486 1.00 12.45 98 ASP A CA 1
ATOM 791 C C . ASP A 1 119 ? -5.516 -3.083 -50.623 1.00 11.79 98 ASP A C 1
ATOM 792 O O . ASP A 1 119 ? -5.776 -4.176 -51.107 1.00 12.17 98 ASP A O 1
ATOM 797 N N . HIS A 1 120 ? -5.177 -2.918 -49.346 1.00 11.16 99 HIS A N 1
ATOM 798 C CA . HIS A 1 120 ? -4.886 -4.053 -48.475 1.00 10.91 99 HIS A CA 1
ATOM 799 C C . HIS A 1 120 ? -5.268 -3.778 -47.040 1.00 10.73 99 HIS A C 1
ATOM 800 O O . HIS A 1 120 ? -5.146 -2.650 -46.565 1.00 10.95 99 HIS A O 1
ATOM 807 N N . THR A 1 121 ? -5.735 -4.807 -46.340 1.00 10.99 100 THR A N 1
ATOM 808 C CA . THR A 1 121 ? -6.168 -4.671 -44.937 1.00 11.34 100 THR A CA 1
ATOM 809 C C . THR A 1 121 ? -5.224 -5.478 -44.033 1.00 11.48 100 THR A C 1
ATOM 810 O O . THR A 1 121 ? -5.373 -6.693 -43.932 1.00 11.71 100 THR A O 1
ATOM 814 N N . PRO A 1 122 ? -4.233 -4.806 -43.395 1.00 11.50 101 PRO A N 1
ATOM 815 C CA . PRO A 1 122 ? -3.249 -5.521 -42.571 1.00 11.68 101 PRO A CA 1
ATOM 816 C C . PRO A 1 122 ? -3.929 -6.297 -41.448 1.00 12.55 101 PRO A C 1
ATOM 817 O O . PRO A 1 122 ? -4.881 -5.804 -40.844 1.00 12.69 101 PRO A O 1
ATOM 821 N N . GLU A 1 123 ? -3.458 -7.514 -41.209 1.00 13.57 102 GLU A N 1
ATOM 822 C CA . GLU A 1 123 ? -4.028 -8.397 -40.191 1.00 15.64 102 GLU A CA 1
ATOM 823 C C . GLU A 1 123 ? -3.401 -8.112 -38.818 1.00 14.21 102 GLU A C 1
ATOM 824 O O . GLU A 1 123 ? -3.951 -8.488 -37.783 1.00 14.39 102 GLU A O 1
ATOM 830 N N . PHE A 1 124 ? -2.255 -7.433 -38.818 1.00 12.40 103 PHE A N 1
ATOM 831 C CA . PHE A 1 124 ? -1.518 -7.158 -37.587 1.00 11.87 103 PHE A CA 1
ATOM 832 C C . PHE A 1 124 ? -1.059 -5.697 -37.510 1.00 11.44 103 PHE A C 1
ATOM 833 O O . PHE A 1 124 ? -1.273 -4.923 -38.443 1.00 10.94 103 PHE A O 1
ATOM 841 N N . ASP A 1 125 ? -0.427 -5.327 -36.398 1.00 11.67 104 ASP A N 1
ATOM 842 C CA . ASP A 1 125 ? -0.117 -3.931 -36.101 1.00 11.95 104 ASP A CA 1
ATOM 843 C C . ASP A 1 125 ? 0.992 -3.310 -36.961 1.00 11.90 104 ASP A C 1
ATOM 844 O O . ASP A 1 125 ? 1.020 -2.089 -37.135 1.00 12.86 104 ASP A O 1
ATOM 849 N N . SER A 1 126 ? 1.908 -4.140 -37.463 1.00 10.99 105 SER A N 1
ATOM 850 C CA . SER A 1 126 ? 3.077 -3.661 -38.195 1.00 10.14 105 SER A CA 1
ATOM 851 C C . SER A 1 126 ? 3.293 -4.514 -39.442 1.00 9.32 105 SER A C 1
ATOM 852 O O . SER A 1 126 ? 3.381 -5.756 -39.368 1.00 9.39 105 SER A O 1
ATOM 855 N N . ILE A 1 127 ? 3.372 -3.855 -40.593 1.00 8.68 106 ILE A N 1
ATOM 856 C CA . ILE A 1 127 ? 3.513 -4.558 -41.872 1.00 8.00 106 ILE A CA 1
ATOM 857 C C . ILE A 1 127 ? 4.504 -3.820 -42.771 1.00 7.63 106 ILE A C 1
ATOM 858 O O . ILE A 1 127 ? 4.703 -2.606 -42.619 1.00 7.60 106 ILE A O 1
ATOM 863 N N . TYR A 1 128 ? 5.139 -4.558 -43.687 1.00 7.32 107 TYR A N 1
ATOM 864 C CA . TYR A 1 128 ? 6.025 -3.985 -44.701 1.00 7.21 107 TYR A CA 1
ATOM 865 C C . TYR A 1 128 ? 5.432 -4.245 -46.079 1.00 7.11 107 TYR A C 1
ATOM 866 O O . TYR A 1 128 ? 4.844 -5.305 -46.316 1.00 7.11 107 TYR A O 1
ATOM 875 N N . TYR A 1 129 ? 5.585 -3.265 -46.969 1.00 6.92 108 TYR A N 1
ATOM 876 C CA . TYR A 1 129 ? 5.251 -3.407 -48.383 1.00 6.98 108 TYR A CA 1
ATOM 877 C C . TYR A 1 129 ? 6.547 -3.157 -49.155 1.00 6.89 108 TYR A C 1
ATOM 878 O O . TYR A 1 129 ? 7.324 -2.276 -48.776 1.00 6.83 108 TYR A O 1
ATOM 887 N N . ALA A 1 130 ? 6.784 -3.929 -50.218 1.00 6.94 109 ALA A N 1
ATOM 888 C CA . ALA A 1 130 ? 7.997 -3.755 -51.042 1.00 6.89 109 ALA A CA 1
ATOM 889 C C . ALA A 1 130 ? 7.763 -4.126 -52.506 1.00 7.09 109 ALA A C 1
ATOM 890 O O . ALA A 1 130 ? 6.770 -4.768 -52.849 1.00 7.23 109 ALA A O 1
ATOM 892 N N . TYR A 1 131 ? 8.687 -3.715 -53.366 1.00 7.16 110 TYR A N 1
ATOM 893 C CA . TYR A 1 131 ? 8.607 -4.012 -54.786 1.00 7.41 110 TYR A CA 1
ATOM 894 C C . TYR A 1 131 ? 8.857 -5.502 -55.045 1.00 7.65 110 TYR A C 1
ATOM 895 O O . TYR A 1 131 ? 8.256 -6.087 -55.944 1.00 8.30 110 TYR A O 1
ATOM 904 N N . PHE A 1 132 ? 9.757 -6.106 -54.270 1.00 8.85 111 PHE A N 1
ATOM 905 C CA . PHE A 1 132 ? 10.072 -7.544 -54.417 1.00 8.48 111 PHE A CA 1
ATOM 906 C C . PHE A 1 132 ? 10.584 -8.075 -53.077 1.00 8.42 111 PHE A C 1
ATOM 907 O O . PHE A 1 132 ? 11.014 -7.287 -52.243 1.00 8.22 111 PHE A O 1
ATOM 915 N N . GLU A 1 133 ? 10.542 -9.394 -52.856 1.00 8.52 112 GLU A N 1
ATOM 916 C CA . GLU A 1 133 ? 11.117 -9.956 -51.628 1.00 8.49 112 GLU A CA 1
ATOM 917 C C . GLU A 1 133 ? 12.576 -9.503 -51.447 1.00 8.33 112 GLU A C 1
ATOM 918 O O . GLU A 1 133 ? 13.436 -9.880 -52.247 1.00 8.11 112 GLU A O 1
ATOM 924 N N . PRO A 1 134 ? 12.866 -8.707 -50.390 1.00 8.47 113 PRO A N 1
ATOM 925 C CA . PRO A 1 134 ? 14.232 -8.156 -50.200 1.00 8.37 113 PRO A CA 1
ATOM 926 C C . PRO A 1 134 ? 15.263 -9.256 -49.899 1.00 8.07 113 PRO A C 1
ATOM 927 O O . PRO A 1 134 ? 14.898 -10.404 -49.602 1.00 8.51 113 PRO A O 1
ATOM 931 N N . TYR A 1 135 ? 16.534 -8.907 -49.988 1.00 7.82 114 TYR A N 1
ATOM 932 C CA . TYR A 1 135 ? 17.613 -9.811 -49.574 1.00 7.94 114 TYR A CA 1
ATOM 933 C C . TYR A 1 135 ? 18.595 -8.917 -48.839 1.00 7.73 114 TYR A C 1
ATOM 934 O O . TYR A 1 135 ? 19.315 -8.153 -49.465 1.00 7.54 114 TYR A O 1
ATOM 943 N N . SER A 1 136 ? 18.617 -9.006 -47.509 1.00 8.00 115 SER A N 1
ATOM 944 C CA . SER A 1 136 ? 19.313 -8.015 -46.693 1.00 8.02 115 SER A CA 1
ATOM 945 C C . SER A 1 136 ? 20.826 -8.239 -46.586 1.00 8.40 115 SER A C 1
ATOM 946 O O . SER A 1 136 ? 21.332 -9.343 -46.872 1.00 7.81 115 SER A O 1
ATOM 949 N N A GLU A 1 137 ? 21.545 -7.188 -46.181 0.50 8.69 116 GLU A N 1
ATOM 950 N N B GLU A 1 137 ? 21.539 -7.209 -46.145 0.50 8.66 116 GLU A N 1
ATOM 951 C CA A GLU A 1 137 ? 22.993 -7.280 -45.928 0.50 9.61 116 GLU A CA 1
ATOM 952 C CA B GLU A 1 137 ? 22.967 -7.342 -45.869 0.50 9.50 116 GLU A CA 1
ATOM 953 C C A GLU A 1 137 ? 23.305 -8.274 -44.804 0.50 9.75 116 GLU A C 1
ATOM 954 C C B GLU A 1 137 ? 23.260 -8.355 -44.750 0.50 9.45 116 GLU A C 1
ATOM 955 O O A GLU A 1 137 ? 24.311 -8.996 -44.857 0.50 9.74 116 GLU A O 1
ATOM 956 O O B GLU A 1 137 ? 24.246 -9.103 -44.815 0.50 9.45 116 GLU A O 1
ATOM 967 N N A GLU A 1 138 ? 22.444 -8.297 -43.789 0.50 9.90 117 GLU A N 1
ATOM 968 N N B GLU A 1 138 ? 22.409 -8.363 -43.725 0.50 9.39 117 GLU A N 1
ATOM 969 C CA A GLU A 1 138 ? 22.568 -9.257 -42.703 0.50 10.59 117 GLU A CA 1
ATOM 970 C CA B GLU A 1 138 ? 22.551 -9.305 -42.616 0.50 9.84 117 GLU A CA 1
ATOM 971 C C A GLU A 1 138 ? 22.491 -10.679 -43.240 0.50 10.03 117 GLU A C 1
ATOM 972 C C B GLU A 1 138 ? 22.348 -10.750 -43.079 0.50 9.64 117 GLU A C 1
ATOM 973 O O A GLU A 1 138 ? 23.338 -11.512 -42.916 0.50 10.25 117 GLU A O 1
ATOM 974 O O B GLU A 1 138 ? 22.979 -11.669 -42.561 0.50 9.86 117 GLU A O 1
ATOM 985 N N . ARG A 1 139 ? 21.474 -10.953 -44.058 1.00 9.35 118 ARG A N 1
ATOM 986 C CA . ARG A 1 139 ? 21.291 -12.283 -44.641 1.00 8.93 118 ARG A CA 1
ATOM 987 C C . ARG A 1 139 ? 22.527 -12.705 -45.446 1.00 8.37 118 ARG A C 1
ATOM 988 O O . ARG A 1 139 ? 23.009 -13.834 -45.323 1.00 8.42 118 ARG A O 1
ATOM 996 N N . HIS A 1 140 ? 23.053 -11.774 -46.237 1.00 8.17 119 HIS A N 1
ATOM 997 C CA . HIS A 1 140 ? 24.284 -11.980 -47.010 1.00 8.13 119 HIS A CA 1
ATOM 998 C C . HIS A 1 140 ? 25.439 -12.365 -46.107 1.00 8.32 119 HIS A C 1
ATOM 999 O O . HIS A 1 140 ? 26.194 -13.308 -46.391 1.00 7.97 119 HIS A O 1
ATOM 1006 N N . ALA A 1 141 ? 25.577 -11.649 -44.995 1.00 8.51 120 ALA A N 1
ATOM 1007 C CA . ALA A 1 141 ? 26.710 -11.857 -44.089 1.00 9.01 120 ALA A CA 1
ATOM 1008 C C . ALA A 1 141 ? 26.601 -13.192 -43.348 1.00 9.23 120 ALA A C 1
ATOM 1009 O O . ALA A 1 141 ? 27.612 -13.911 -43.201 1.00 9.47 120 ALA A O 1
ATOM 1011 N N . ALA A 1 142 ? 25.383 -13.552 -42.931 1.00 8.84 121 ALA A N 1
ATOM 1012 C CA . ALA A 1 142 ? 25.152 -14.851 -42.294 1.00 9.18 121 ALA A CA 1
ATOM 1013 C C . ALA A 1 142 ? 25.425 -16.009 -43.252 1.00 8.92 121 ALA A C 1
ATOM 1014 O O . ALA A 1 142 ? 26.036 -17.000 -42.865 1.00 9.27 121 ALA A O 1
ATOM 1016 N N . PHE A 1 143 ? 24.976 -15.879 -44.501 1.00 8.42 122 PHE A N 1
ATOM 1017 C CA . PHE A 1 143 ? 25.126 -16.948 -45.496 1.00 8.20 122 PHE A CA 1
ATOM 1018 C C . PHE A 1 143 ? 26.605 -17.166 -45.863 1.00 8.27 122 PHE A C 1
ATOM 1019 O O . PHE A 1 143 ? 27.110 -18.309 -45.778 1.00 8.46 122 PHE A O 1
ATOM 1027 N N A LEU A 1 144 ? 27.300 -16.089 -46.244 0.50 7.98 123 LEU A N 1
ATOM 1028 N N B LEU A 1 144 ? 27.287 -16.080 -46.236 0.50 8.03 123 LEU A N 1
ATOM 1029 C CA A LEU A 1 144 ? 28.726 -16.181 -46.595 0.50 8.19 123 LEU A CA 1
ATOM 1030 C CA B LEU A 1 144 ? 28.712 -16.125 -46.570 0.50 8.30 123 LEU A CA 1
ATOM 1031 C C A LEU A 1 144 ? 29.601 -16.603 -45.413 0.50 8.69 123 LEU A C 1
ATOM 1032 C C B LEU A 1 144 ? 29.539 -16.656 -45.407 0.50 8.70 123 LEU A C 1
ATOM 1033 O O A LEU A 1 144 ? 30.584 -17.331 -45.600 0.50 9.02 123 LEU A O 1
ATOM 1034 O O B LEU A 1 144 ? 30.416 -17.510 -45.596 0.50 9.07 123 LEU A O 1
ATOM 1043 N N . GLY A 1 145 ? 29.239 -16.160 -44.208 1.00 8.82 124 GLY A N 1
ATOM 1044 C CA . GLY A 1 145 ? 29.945 -16.558 -42.980 1.00 9.38 124 GLY A CA 1
ATOM 1045 C C . GLY A 1 145 ? 29.856 -18.049 -42.681 1.00 9.75 124 GLY A C 1
ATOM 1046 O O . GLY A 1 145 ? 30.773 -18.624 -42.092 1.00 10.28 124 GLY A O 1
ATOM 1047 N N . ALA A 1 146 ? 28.753 -18.670 -43.077 1.00 9.54 125 ALA A N 1
ATOM 1048 C CA . ALA A 1 146 ? 28.602 -20.124 -42.971 1.00 9.90 125 ALA A CA 1
ATOM 1049 C C . ALA A 1 146 ? 29.234 -20.857 -44.161 1.00 9.89 125 ALA A C 1
ATOM 1050 O O . ALA A 1 146 ? 29.919 -21.840 -43.963 1.00 10.39 125 ALA A O 1
ATOM 1052 N N . VAL A 1 147 ? 29.001 -20.372 -45.386 1.00 9.40 126 VAL A N 1
ATOM 1053 C CA . VAL A 1 147 ? 29.552 -20.999 -46.602 1.00 9.43 126 VAL A CA 1
ATOM 1054 C C . VAL A 1 147 ? 31.081 -21.102 -46.589 1.00 9.92 126 VAL A C 1
ATOM 1055 O O . VAL A 1 147 ? 31.636 -22.089 -47.066 1.00 10.28 126 VAL A O 1
ATOM 1059 N N . GLN A 1 148 ? 31.756 -20.076 -46.067 1.00 9.90 127 GLN A N 1
ATOM 1060 C CA . GLN A 1 148 ? 33.220 -20.070 -46.037 1.00 10.40 127 GLN A CA 1
ATOM 1061 C C . GLN A 1 148 ? 33.804 -21.218 -45.205 1.00 11.24 127 GLN A C 1
ATOM 1062 O O . GLN A 1 148 ? 34.998 -21.480 -45.268 1.00 11.86 127 GLN A O 1
ATOM 1068 N N . GLN A 1 149 ? 32.957 -21.891 -44.429 1.00 11.39 128 GLN A N 1
ATOM 1069 C CA . GLN A 1 149 ? 33.402 -22.958 -43.539 1.00 12.49 128 GLN A CA 1
ATOM 1070 C C . GLN A 1 149 ? 33.443 -24.330 -44.215 1.00 12.91 128 GLN A C 1
ATOM 1071 O O . GLN A 1 149 ? 33.938 -25.305 -43.634 1.00 14.16 128 GLN A O 1
ATOM 1077 N N . LEU A 1 150 ? 32.961 -24.399 -45.450 1.00 12.62 129 LEU A N 1
ATOM 1078 C CA . LEU A 1 150 ? 32.992 -25.649 -46.212 1.00 13.07 129 LEU A CA 1
ATOM 1079 C C . LEU A 1 150 ? 34.430 -25.915 -46.652 1.00 13.93 129 LEU A C 1
ATOM 1080 O O . LEU A 1 150 ? 35.133 -24.973 -47.048 1.00 13.42 129 LEU A O 1
ATOM 1085 N N . PRO A 1 151 ? 34.873 -27.197 -46.616 1.00 14.79 130 PRO A N 1
ATOM 1086 C CA . PRO A 1 151 ? 36.253 -27.487 -47.045 1.00 15.96 130 PRO A CA 1
ATOM 1087 C C . PRO A 1 151 ? 36.585 -26.991 -48.471 1.00 16.44 130 PRO A C 1
ATOM 1088 O O . PRO A 1 151 ? 37.722 -26.620 -48.735 1.00 16.49 130 PRO A O 1
ATOM 1092 N N . GLN A 1 152 ? 35.600 -26.955 -49.365 1.00 16.88 131 GLN A N 1
ATOM 1093 C CA . GLN A 1 152 ? 35.841 -26.525 -50.747 1.00 17.87 131 GLN A CA 1
ATOM 1094 C C . GLN A 1 152 ? 35.678 -25.018 -50.983 1.00 17.33 131 GLN A C 1
ATOM 1095 O O . GLN A 1 152 ? 35.813 -24.550 -52.120 1.00 16.54 131 GLN A O 1
ATOM 1101 N N . ALA A 1 153 ? 35.421 -24.255 -49.920 1.00 15.74 132 ALA A N 1
ATOM 1102 C CA . ALA A 1 153 ? 35.127 -22.827 -50.059 1.00 14.94 132 ALA A CA 1
ATOM 1103 C C . ALA A 1 153 ? 36.264 -21.898 -49.645 1.00 15.81 132 ALA A C 1
ATOM 1104 O O . ALA A 1 153 ? 37.021 -22.186 -48.713 1.00 16.64 132 ALA A O 1
ATOM 1106 N N . SER A 1 154 ? 36.349 -20.763 -50.328 1.00 14.91 133 SER A N 1
ATOM 1107 C CA . SER A 1 154 ? 37.163 -19.652 -49.868 1.00 15.81 133 SER A CA 1
ATOM 1108 C C . SER A 1 154 ? 36.425 -18.365 -50.198 1.00 14.98 133 SER A C 1
ATOM 1109 O O . SER A 1 154 ? 35.611 -18.320 -51.123 1.00 14.73 133 SER A O 1
ATOM 1112 N N . VAL A 1 155 ? 36.698 -17.328 -49.423 1.00 13.89 134 VAL A N 1
ATOM 1113 C CA . VAL A 1 155 ? 36.100 -16.033 -49.651 1.00 13.09 134 VAL A CA 1
ATOM 1114 C C . VAL A 1 155 ? 37.233 -15.011 -49.643 1.00 13.95 134 VAL A C 1
ATOM 1115 O O . VAL A 1 155 ? 38.013 -14.968 -48.690 1.00 14.85 134 VAL A O 1
ATOM 1119 N N . VAL A 1 156 ? 37.340 -14.229 -50.718 1.00 13.30 135 VAL A N 1
ATOM 1120 C CA . VAL A 1 156 ? 38.405 -13.236 -50.868 1.00 13.75 135 VAL A CA 1
ATOM 1121 C C . VAL A 1 156 ? 37.765 -11.872 -51.063 1.00 13.50 135 VAL A C 1
ATOM 1122 O O . VAL A 1 156 ? 36.857 -11.712 -51.893 1.00 12.60 135 VAL A O 1
ATOM 1126 N N . GLU A 1 157 ? 38.218 -10.889 -50.293 1.00 13.38 136 GLU A N 1
ATOM 1127 C CA . GLU A 1 157 ? 37.809 -9.507 -50.534 1.00 13.66 136 GLU A CA 1
ATOM 1128 C C . GLU A 1 157 ? 38.616 -8.874 -51.690 1.00 13.46 136 GLU A C 1
ATOM 1129 O O . GLU A 1 157 ? 39.815 -8.636 -51.556 1.00 13.79 136 GLU A O 1
ATOM 1135 N N . LEU A 1 158 ? 37.949 -8.612 -52.814 1.00 12.63 137 LEU A N 1
ATOM 1136 C CA . LEU A 1 158 ? 38.593 -8.094 -54.032 1.00 13.45 137 LEU A CA 1
ATOM 1137 C C . LEU A 1 158 ? 38.854 -6.606 -53.970 1.00 14.20 137 LEU A C 1
ATOM 1138 O O . LEU A 1 158 ? 39.718 -6.089 -54.682 1.00 15.62 137 LEU A O 1
ATOM 1143 N N . GLY A 1 159 ? 38.103 -5.915 -53.117 1.00 13.81 138 GLY A N 1
ATOM 1144 C CA . GLY A 1 159 ? 38.183 -4.463 -53.009 1.00 14.01 138 GLY A CA 1
ATOM 1145 C C . GLY A 1 159 ? 37.001 -3.947 -52.209 1.00 13.97 138 GLY A C 1
ATOM 1146 O O . GLY A 1 159 ? 36.244 -4.733 -51.627 1.00 12.62 138 GLY A O 1
ATOM 1147 N N . ARG A 1 160 ? 36.852 -2.622 -52.188 1.00 14.27 139 ARG A N 1
ATOM 1148 C CA . ARG A 1 160 ? 35.808 -1.942 -51.433 1.00 14.30 139 ARG A CA 1
ATOM 1149 C C . ARG A 1 160 ? 34.839 -1.200 -52.354 1.00 13.39 139 ARG A C 1
ATOM 1150 O O . ARG A 1 160 ? 35.234 -0.669 -53.401 1.00 13.28 139 ARG A O 1
ATOM 1158 N N . THR A 1 161 ? 33.576 -1.141 -51.946 1.00 12.02 140 THR A N 1
ATOM 1159 C CA . THR A 1 161 ? 32.594 -0.316 -52.632 1.00 11.19 140 THR A CA 1
ATOM 1160 C C . THR A 1 161 ? 32.910 1.156 -52.365 1.00 11.73 140 THR A C 1
ATOM 1161 O O . THR A 1 161 ? 33.774 1.479 -51.542 1.00 11.40 140 THR A O 1
ATOM 1165 N N . VAL A 1 162 ? 32.187 2.039 -53.055 1.00 11.69 141 VAL A N 1
ATOM 1166 C CA . VAL A 1 162 ? 32.248 3.471 -52.802 1.00 12.33 141 VAL A CA 1
ATOM 1167 C C . VAL A 1 162 ? 32.159 3.767 -51.304 1.00 12.11 141 VAL A C 1
ATOM 1168 O O . VAL A 1 162 ? 32.926 4.577 -50.783 1.00 12.38 141 VAL A O 1
ATOM 1172 N N . GLU A 1 163 ? 31.244 3.093 -50.609 1.00 11.65 142 GLU A N 1
ATOM 1173 C CA . GLU A 1 163 ? 31.050 3.358 -49.165 1.00 11.82 142 GLU A CA 1
ATOM 1174 C C . GLU A 1 163 ? 31.802 2.409 -48.211 1.00 11.74 142 GLU A C 1
ATOM 1175 O O . GLU A 1 163 ? 31.450 2.292 -47.032 1.00 11.63 142 GLU A O 1
ATOM 1181 N N . GLY A 1 164 ? 32.843 1.753 -48.718 1.00 11.57 143 GLY A N 1
ATOM 1182 C CA . GLY A 1 164 ? 33.721 0.935 -47.877 1.00 12.03 143 GLY A CA 1
ATOM 1183 C C . GLY A 1 164 ? 33.161 -0.410 -47.437 1.00 11.57 143 GLY A C 1
ATOM 1184 O O . GLY A 1 164 ? 33.575 -0.943 -46.408 1.00 12.45 143 GLY A O 1
ATOM 1185 N N . ARG A 1 165 ? 32.216 -0.958 -48.199 1.00 10.83 144 ARG A N 1
ATOM 1186 C CA . ARG A 1 165 ? 31.734 -2.319 -47.975 1.00 10.55 144 ARG A CA 1
ATOM 1187 C C . ARG A 1 165 ? 32.556 -3.315 -48.808 1.00 10.79 144 ARG A C 1
ATOM 1188 O O . ARG A 1 165 ? 33.059 -2.961 -49.877 1.00 11.50 144 ARG A O 1
ATOM 1196 N N . PRO A 1 166 ? 32.715 -4.556 -48.323 1.00 10.55 145 PRO A N 1
ATOM 1197 C CA . PRO A 1 166 ? 33.559 -5.476 -49.111 1.00 10.55 145 PRO A CA 1
ATOM 1198 C C . PRO A 1 166 ? 32.914 -5.910 -50.431 1.00 10.08 145 PRO A C 1
ATOM 1199 O O . PRO A 1 166 ? 31.690 -6.079 -50.501 1.00 9.88 145 PRO A O 1
ATOM 1203 N N . MET A 1 167 ? 33.734 -6.055 -51.467 1.00 10.14 146 MET A N 1
ATOM 1204 C CA . MET A 1 167 ? 33.351 -6.773 -52.679 1.00 10.32 146 MET A CA 1
ATOM 1205 C C . MET A 1 167 ? 33.876 -8.195 -52.529 1.00 10.12 146 MET A C 1
ATOM 1206 O O . MET A 1 167 ? 35.083 -8.440 -52.650 1.00 10.60 146 MET A O 1
ATOM 1211 N N . SER A 1 168 ? 32.980 -9.126 -52.225 1.00 9.93 147 SER A N 1
ATOM 1212 C CA . SER A 1 168 ? 33.388 -10.481 -51.844 1.00 9.82 147 SER A CA 1
ATOM 1213 C C . SER A 1 168 ? 33.224 -11.517 -52.949 1.00 9.82 147 SER A C 1
ATOM 1214 O O . SER A 1 168 ? 32.141 -11.659 -53.546 1.00 9.31 147 SER A O 1
ATOM 1217 N N . LEU A 1 169 ? 34.301 -12.260 -53.182 1.00 9.77 148 LEU A N 1
ATOM 1218 C CA . LEU A 1 169 ? 34.308 -13.343 -54.144 1.00 9.76 148 LEU A CA 1
ATOM 1219 C C . LEU A 1 169 ? 34.304 -14.681 -53.419 1.00 9.80 148 LEU A C 1
ATOM 1220 O O . LEU A 1 169 ? 35.174 -14.968 -52.605 1.00 10.21 148 LEU A O 1
ATOM 1225 N N . LEU A 1 170 ? 33.314 -15.492 -53.743 1.00 9.59 149 LEU A N 1
ATOM 1226 C CA . LEU A 1 170 ? 33.211 -16.832 -53.214 1.00 9.83 149 LEU A CA 1
ATOM 1227 C C . LEU A 1 170 ? 33.747 -17.783 -54.269 1.00 10.32 149 LEU A C 1
ATOM 1228 O O . LEU A 1 170 ? 33.262 -17.794 -55.394 1.00 9.99 149 LEU A O 1
ATOM 1233 N N . THR A 1 171 ? 34.769 -18.549 -53.908 1.00 11.03 150 THR A N 1
ATOM 1234 C CA . THR A 1 171 ? 35.260 -19.637 -54.765 1.00 11.89 150 THR A CA 1
ATOM 1235 C C . THR A 1 171 ? 34.876 -20.995 -54.184 1.00 11.82 150 THR A C 1
ATOM 1236 O O . THR A 1 171 ? 35.052 -21.226 -52.990 1.00 12.22 150 THR A O 1
ATOM 1240 N N . LEU A 1 172 ? 34.335 -21.871 -55.032 1.00 11.97 151 LEU A N 1
ATOM 1241 C CA . LEU A 1 172 ? 33.976 -23.236 -54.654 1.00 12.04 151 LEU A CA 1
ATOM 1242 C C . LEU A 1 172 ? 34.644 -24.230 -55.593 1.00 12.89 151 LEU A C 1
ATOM 1243 O O . LEU A 1 172 ? 34.396 -24.226 -56.801 1.00 12.52 151 LEU A O 1
ATOM 1248 N N . GLY A 1 173 ? 35.504 -25.074 -55.037 1.00 13.79 152 GLY A N 1
ATOM 1249 C CA . GLY A 1 173 ? 36.256 -26.022 -55.857 1.00 15.74 152 GLY A CA 1
ATOM 1250 C C . GLY A 1 173 ? 37.149 -26.938 -55.046 1.00 17.50 152 GLY A C 1
ATOM 1251 O O . GLY A 1 173 ? 37.349 -26.730 -53.851 1.00 18.34 152 GLY A O 1
ATOM 1252 N N . THR A 1 174 ? 37.669 -27.962 -55.711 1.00 19.33 153 THR A N 1
ATOM 1253 C CA . THR A 1 174 ? 38.574 -28.941 -55.122 1.00 21.26 153 THR A CA 1
ATOM 1254 C C . THR A 1 174 ? 39.878 -28.913 -55.933 1.00 24.26 153 THR A C 1
ATOM 1255 O O . THR A 1 174 ? 39.884 -28.400 -57.060 1.00 22.29 153 THR A O 1
ATOM 1259 N N . PRO A 1 175 ? 40.989 -29.450 -55.369 1.00 27.11 154 PRO A N 1
ATOM 1260 C CA . PRO A 1 175 ? 42.290 -29.425 -56.056 1.00 29.30 154 PRO A CA 1
ATOM 1261 C C . PRO A 1 175 ? 42.295 -29.993 -57.477 1.00 31.27 154 PRO A C 1
ATOM 1262 O O . PRO A 1 175 ? 41.618 -30.979 -57.757 1.00 30.91 154 PRO A O 1
ATOM 1266 N N . GLU A 1 176 ? 43.062 -29.358 -58.356 1.00 35.30 155 GLU A N 1
ATOM 1267 C CA . GLU A 1 176 ? 43.275 -29.858 -59.706 1.00 43.02 155 GLU A CA 1
ATOM 1268 C C . GLU A 1 176 ? 44.474 -30.791 -59.680 1.00 50.31 155 GLU A C 1
ATOM 1269 O O . GLU A 1 176 ? 45.542 -30.416 -59.197 1.00 63.35 155 GLU A O 1
ATOM 1275 N N . THR A 1 177 ? 44.295 -32.011 -60.176 1.00 56.39 156 THR A N 1
ATOM 1276 C CA . THR A 1 177 ? 45.392 -32.984 -60.227 1.00 67.00 156 THR A CA 1
ATOM 1277 C C . THR A 1 177 ? 45.792 -33.304 -61.666 1.00 70.00 156 THR A C 1
ATOM 1278 O O . THR A 1 177 ? 46.245 -32.426 -62.402 1.00 68.42 156 THR A O 1
ATOM 1282 N N . ALA A 1 180 ? 45.409 -31.552 -65.166 1.00 51.57 159 ALA A N 1
ATOM 1283 C CA . ALA A 1 180 ? 44.224 -31.169 -65.923 1.00 51.17 159 ALA A CA 1
ATOM 1284 C C . ALA A 1 180 ? 43.559 -29.926 -65.312 1.00 48.52 159 ALA A C 1
ATOM 1285 O O . ALA A 1 180 ? 43.090 -29.964 -64.165 1.00 43.76 159 ALA A O 1
ATOM 1287 N N . PRO A 1 181 ? 43.535 -28.814 -66.074 1.00 44.56 160 PRO A N 1
ATOM 1288 C CA . PRO A 1 181 ? 42.947 -27.560 -65.613 1.00 39.49 160 PRO A CA 1
ATOM 1289 C C . PRO A 1 181 ? 41.427 -27.635 -65.643 1.00 34.37 160 PRO A C 1
ATOM 1290 O O . PRO A 1 181 ? 40.854 -27.993 -66.670 1.00 36.86 160 PRO A O 1
ATOM 1294 N N . LYS A 1 182 ? 40.783 -27.316 -64.525 1.00 29.06 161 LYS A N 1
ATOM 1295 C CA . LYS A 1 182 ? 39.320 -27.300 -64.459 1.00 26.40 161 LYS A CA 1
ATOM 1296 C C . LYS A 1 182 ? 38.770 -26.032 -65.096 1.00 24.59 161 LYS A C 1
ATOM 1297 O O . LYS A 1 182 ? 39.456 -25.012 -65.141 1.00 24.79 161 LYS A O 1
ATOM 1303 N N . LYS A 1 183 ? 37.538 -26.112 -65.592 1.00 22.51 162 LYS A N 1
ATOM 1304 C CA . LYS A 1 183 ? 36.861 -24.964 -66.202 1.00 23.23 162 LYS A CA 1
ATOM 1305 C C . LYS A 1 183 ? 36.497 -23.915 -65.161 1.00 20.75 162 LYS A C 1
ATOM 1306 O O . LYS A 1 183 ? 36.051 -24.255 -64.072 1.00 20.06 162 LYS A O 1
ATOM 1312 N N . LYS A 1 184 ? 36.692 -22.638 -65.483 1.00 20.96 163 LYS A N 1
ATOM 1313 C CA . LYS A 1 184 ? 36.325 -21.569 -64.556 1.00 18.84 163 LYS A CA 1
ATOM 1314 C C . LYS A 1 184 ? 34.919 -21.099 -64.886 1.00 16.82 163 LYS A C 1
ATOM 1315 O O . LYS A 1 184 ? 34.684 -20.581 -65.968 1.00 16.87 163 LYS A O 1
ATOM 1321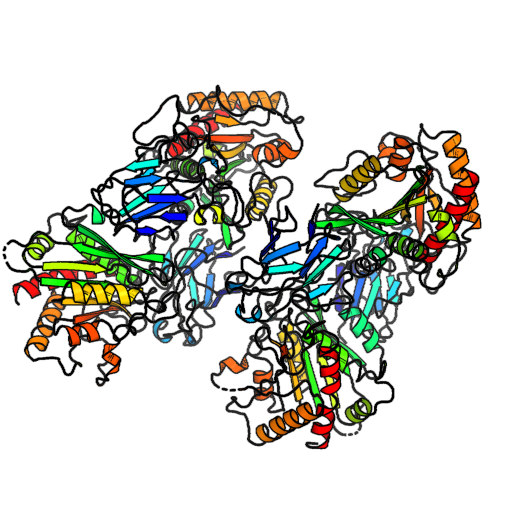 N N . VAL A 1 185 ? 33.988 -21.306 -63.960 1.00 14.78 164 VAL A N 1
ATOM 1322 C CA . VAL A 1 185 ? 32.603 -20.863 -64.147 1.00 13.68 164 VAL A CA 1
ATOM 1323 C C . VAL A 1 185 ? 32.354 -19.638 -63.268 1.00 12.68 164 VAL A C 1
ATOM 1324 O O . VAL A 1 185 ? 32.501 -19.710 -62.046 1.00 12.29 164 VAL A O 1
ATOM 1328 N N . TRP A 1 186 ? 31.992 -18.524 -63.900 1.00 12.12 165 TRP A N 1
ATOM 1329 C CA . TRP A 1 186 ? 31.713 -17.267 -63.197 1.00 11.33 165 TRP A CA 1
ATOM 1330 C C . TRP A 1 186 ? 30.235 -16.963 -63.109 1.00 10.44 165 TRP A C 1
ATOM 1331 O O . TRP A 1 186 ? 29.528 -16.996 -64.114 1.00 10.26 165 TRP A O 1
ATOM 1342 N N . ILE A 1 187 ? 29.771 -16.655 -61.899 1.00 9.55 166 ILE A N 1
ATOM 1343 C CA . ILE A 1 187 ? 28.407 -16.201 -61.668 1.00 9.07 166 ILE A CA 1
ATOM 1344 C C . ILE A 1 187 ? 28.436 -14.919 -60.836 1.00 8.68 166 ILE A C 1
ATOM 1345 O O . ILE A 1 187 ? 28.916 -14.926 -59.686 1.00 8.41 166 ILE A O 1
ATOM 1350 N N . ILE A 1 188 ? 27.952 -13.824 -61.426 1.00 8.50 167 ILE A N 1
ATOM 1351 C CA . ILE A 1 188 ? 27.788 -12.559 -60.696 1.00 8.41 167 ILE A CA 1
ATOM 1352 C C . ILE A 1 188 ? 26.327 -12.137 -60.634 1.00 8.09 167 ILE A C 1
ATOM 1353 O O . ILE A 1 188 ? 25.563 -12.381 -61.565 1.00 8.33 167 ILE A O 1
ATOM 1358 N N . ALA A 1 189 ? 25.951 -11.506 -59.524 1.00 7.84 168 ALA A N 1
ATOM 1359 C CA . ALA A 1 189 ? 24.565 -11.191 -59.262 1.00 7.66 168 ALA A CA 1
ATOM 1360 C C . ALA A 1 189 ? 24.369 -9.779 -58.719 1.00 7.55 168 ALA A C 1
ATOM 1361 O O . ALA A 1 189 ? 25.211 -9.278 -57.987 1.00 7.58 168 ALA A O 1
ATOM 1363 N N . ARG A 1 190 ? 23.227 -9.178 -59.066 1.00 7.47 169 ARG A N 1
ATOM 1364 C CA . ARG A 1 190 ? 22.725 -7.972 -58.421 1.00 7.56 169 ARG A CA 1
ATOM 1365 C C . ARG A 1 190 ? 23.562 -6.720 -58.716 1.00 8.03 169 ARG A C 1
ATOM 1366 O O . ARG A 1 190 ? 23.722 -5.852 -57.851 1.00 7.94 169 ARG A O 1
ATOM 1374 N N . GLN A 1 191 ? 24.085 -6.617 -59.941 1.00 8.37 170 GLN A N 1
ATOM 1375 C CA . GLN A 1 191 ? 24.706 -5.359 -60.378 1.00 8.83 170 GLN A CA 1
ATOM 1376 C C . GLN A 1 191 ? 23.711 -4.203 -60.252 1.00 9.00 170 GLN A C 1
ATOM 1377 O O . GLN A 1 191 ? 24.094 -3.056 -60.014 1.00 9.09 170 GLN A O 1
ATOM 1383 N N . HIS A 1 192 ? 22.436 -4.517 -60.469 1.00 8.93 171 HIS A N 1
ATOM 1384 C CA . HIS A 1 192 ? 21.328 -3.602 -60.225 1.00 8.86 171 HIS A CA 1
ATOM 1385 C C . HIS A 1 192 ? 20.764 -3.985 -58.880 1.00 8.65 171 HIS A C 1
ATOM 1386 O O . HIS A 1 192 ? 20.206 -5.066 -58.724 1.00 8.33 171 HIS A O 1
ATOM 1393 N N . PRO A 1 193 ? 20.937 -3.110 -57.871 1.00 8.58 172 PRO A N 1
ATOM 1394 C CA . PRO A 1 193 ? 20.744 -3.455 -56.452 1.00 8.45 172 PRO A CA 1
ATOM 1395 C C . PRO A 1 193 ? 19.316 -3.813 -56.055 1.00 8.77 172 PRO A C 1
ATOM 1396 O O . PRO A 1 193 ? 19.132 -4.545 -55.093 1.00 8.36 172 PRO A O 1
ATOM 1400 N N . GLY A 1 194 ? 18.319 -3.307 -56.785 1.00 8.92 173 GLY A N 1
ATOM 1401 C CA . GLY A 1 194 ? 16.912 -3.616 -56.489 1.00 9.12 173 GLY A CA 1
ATOM 1402 C C . GLY A 1 194 ? 16.472 -4.978 -57.016 1.00 9.05 173 GLY A C 1
ATOM 1403 O O . GLY A 1 194 ? 15.387 -5.475 -56.685 1.00 8.97 173 GLY A O 1
ATOM 1404 N N . GLU A 1 195 ? 17.334 -5.600 -57.808 1.00 8.79 174 GLU A N 1
ATOM 1405 C CA . GLU A 1 195 ? 17.041 -6.919 -58.347 1.00 9.18 174 GLU A CA 1
ATOM 1406 C C . GLU A 1 195 ? 17.452 -8.023 -57.382 1.00 8.71 174 GLU A C 1
ATOM 1407 O O . GLU A 1 195 ? 18.309 -8.857 -57.685 1.00 8.89 174 GLU A O 1
ATOM 1413 N N . SER A 1 196 ? 16.791 -8.028 -56.221 1.00 8.35 175 SER A N 1
ATOM 1414 C CA . SER A 1 196 ? 17.129 -8.933 -55.127 1.00 7.96 175 SER A CA 1
ATOM 1415 C C . SER A 1 196 ? 16.926 -10.419 -55.476 1.00 8.04 175 SER A C 1
ATOM 1416 O O . SER A 1 196 ? 17.597 -11.283 -54.892 1.00 8.07 175 SER A O 1
ATOM 1419 N N . MET A 1 197 ? 16.034 -10.711 -56.429 1.00 8.08 176 MET A N 1
ATOM 1420 C CA . MET A 1 197 ? 15.892 -12.068 -56.990 1.00 8.15 176 MET A CA 1
ATOM 1421 C C . MET A 1 197 ? 17.240 -12.665 -57.411 1.00 8.02 176 MET A C 1
ATOM 1422 O O . MET A 1 197 ? 17.428 -13.886 -57.355 1.00 7.78 176 MET A O 1
ATOM 1427 N N . ALA A 1 198 ? 18.168 -11.802 -57.832 1.00 8.11 177 ALA A N 1
ATOM 1428 C CA . ALA A 1 198 ? 19.490 -12.259 -58.281 1.00 8.03 177 ALA A CA 1
ATOM 1429 C C . ALA A 1 198 ? 20.291 -12.909 -57.155 1.00 7.68 177 ALA A C 1
ATOM 1430 O O . ALA A 1 198 ? 20.935 -13.943 -57.365 1.00 7.88 177 ALA A O 1
ATOM 1432 N N . GLU A 1 199 ? 20.236 -12.319 -55.964 1.00 7.58 178 GLU A N 1
ATOM 1433 C CA . GLU A 1 199 ? 20.948 -12.867 -54.811 1.00 7.70 178 GLU A CA 1
ATOM 1434 C C . GLU A 1 199 ? 20.254 -14.126 -54.265 1.00 7.45 178 GLU A C 1
ATOM 1435 O O . GLU A 1 199 ? 20.931 -15.050 -53.800 1.00 7.33 178 GLU A O 1
ATOM 1441 N N . TRP A 1 200 ? 18.915 -14.169 -54.329 1.00 7.12 179 TRP A N 1
ATOM 1442 C CA . TRP A 1 200 ? 18.158 -15.399 -53.979 1.00 6.96 179 TRP A CA 1
ATOM 1443 C C . TRP A 1 200 ? 18.539 -16.581 -54.835 1.00 7.13 179 TRP A C 1
ATOM 1444 O O . TRP A 1 200 ? 18.680 -17.708 -54.342 1.00 7.16 179 TRP A O 1
ATOM 1455 N N . PHE A 1 201 ? 18.692 -16.320 -56.132 1.00 7.11 180 PHE A N 1
ATOM 1456 C CA . PHE A 1 201 ? 19.132 -17.309 -57.130 1.00 7.31 180 PHE A CA 1
ATOM 1457 C C . PHE A 1 201 ? 20.497 -17.885 -56.754 1.00 7.35 180 PHE A C 1
ATOM 1458 O O . PHE A 1 201 ? 20.676 -19.110 -56.727 1.00 7.44 180 PHE A O 1
ATOM 1466 N N . VAL A 1 202 ? 21.451 -17.002 -56.464 1.00 7.20 181 VAL A N 1
ATOM 1467 C CA . VAL A 1 202 ? 22.792 -17.438 -56.016 1.00 7.56 181 VAL A CA 1
ATOM 1468 C C . VAL A 1 202 ? 22.690 -18.258 -54.728 1.00 7.55 181 VAL A C 1
ATOM 1469 O O . VAL A 1 202 ? 23.360 -19.277 -54.589 1.00 7.54 181 VAL A O 1
ATOM 1473 N N . GLU A 1 203 ? 21.840 -17.837 -53.794 1.00 7.58 182 GLU A N 1
ATOM 1474 C CA . GLU A 1 203 ? 21.715 -18.599 -52.553 1.00 7.76 182 GLU A CA 1
ATOM 1475 C C . GLU A 1 203 ? 21.254 -20.043 -52.819 1.00 7.91 182 GLU A C 1
ATOM 1476 O O . GLU A 1 203 ? 21.827 -20.985 -52.265 1.00 8.06 182 GLU A O 1
ATOM 1482 N N . GLY A 1 204 ? 20.237 -20.219 -53.667 1.00 7.70 183 GLY A N 1
ATOM 1483 C CA . GLY A 1 204 ? 19.774 -21.585 -54.024 1.00 8.08 183 GLY A CA 1
ATOM 1484 C C . GLY A 1 204 ? 20.865 -22.398 -54.694 1.00 8.19 183 GLY A C 1
ATOM 1485 O O . GLY A 1 204 ? 21.048 -23.582 -54.390 1.00 8.72 183 GLY A O 1
ATOM 1486 N N . LEU A 1 205 ? 21.598 -21.762 -55.606 1.00 8.01 184 LEU A N 1
ATOM 1487 C CA . LEU A 1 205 ? 22.685 -22.432 -56.306 1.00 8.29 184 LEU A CA 1
ATOM 1488 C C . LEU A 1 205 ? 23.791 -22.829 -55.332 1.00 8.43 184 LEU A C 1
ATOM 1489 O O . LEU A 1 205 ? 24.262 -23.979 -55.337 1.00 8.84 184 LEU A O 1
ATOM 1494 N N . VAL A 1 206 ? 24.199 -21.886 -54.483 1.00 8.15 185 VAL A N 1
ATOM 1495 C CA . VAL A 1 206 ? 25.265 -22.189 -53.523 1.00 8.56 185 VAL A CA 1
ATOM 1496 C C . VAL A 1 206 ? 24.837 -23.281 -52.538 1.00 9.09 185 VAL A C 1
ATOM 1497 O O . VAL A 1 206 ? 25.617 -24.195 -52.230 1.00 9.37 185 VAL A O 1
ATOM 1501 N N . LYS A 1 207 ? 23.596 -23.212 -52.057 1.00 9.31 186 LYS A N 1
ATOM 1502 C CA . LYS A 1 207 ? 23.113 -24.230 -51.111 1.00 10.27 186 LYS A CA 1
ATOM 1503 C C . LYS A 1 207 ? 23.243 -25.641 -51.703 1.00 10.48 186 LYS A C 1
ATOM 1504 O O . LYS A 1 207 ? 23.582 -26.596 -50.985 1.00 10.71 186 LYS A O 1
ATOM 1510 N N . ARG A 1 208 ? 22.961 -25.773 -53.003 1.00 10.12 187 ARG A N 1
ATOM 1511 C CA . ARG A 1 208 ? 23.069 -27.066 -53.676 1.00 10.68 187 ARG A CA 1
ATOM 1512 C C . ARG A 1 208 ? 24.543 -27.477 -53.750 1.00 11.00 187 ARG A C 1
ATOM 1513 O O . ARG A 1 208 ? 24.868 -28.640 -53.509 1.00 11.63 187 ARG A O 1
ATOM 1521 N N . LEU A 1 209 ? 25.425 -26.526 -54.062 1.00 10.53 188 LEU A N 1
ATOM 1522 C CA . LEU A 1 209 ? 26.876 -26.803 -54.072 1.00 10.96 188 LEU A CA 1
ATOM 1523 C C . LEU A 1 209 ? 27.412 -27.196 -52.687 1.00 11.22 188 LEU A C 1
ATOM 1524 O O . LEU A 1 209 ? 28.407 -27.919 -52.583 1.00 11.93 188 LEU A O 1
ATOM 1529 N N . ALA A 1 210 ? 26.740 -26.722 -51.642 1.00 10.79 189 ALA A N 1
ATOM 1530 C CA . ALA A 1 210 ? 27.113 -27.011 -50.264 1.00 11.32 189 ALA A CA 1
ATOM 1531 C C . ALA A 1 210 ? 26.632 -28.381 -49.816 1.00 12.29 189 ALA A C 1
ATOM 1532 O O . ALA A 1 210 ? 27.078 -28.884 -48.783 1.00 12.93 189 ALA A O 1
ATOM 1534 N N . GLY A 1 211 ? 25.683 -28.960 -50.546 1.00 12.15 190 GLY A N 1
ATOM 1535 C CA . GLY A 1 211 ? 25.041 -30.216 -50.112 1.00 13.55 190 GLY A CA 1
ATOM 1536 C C . GLY A 1 211 ? 24.223 -30.039 -48.838 1.00 13.75 190 GLY A C 1
ATOM 1537 O O . GLY A 1 211 ? 24.098 -30.969 -48.030 1.00 14.10 190 GLY A O 1
ATOM 1538 N N . TRP A 1 212 ? 23.655 -28.847 -48.663 1.00 13.32 191 TRP A N 1
ATOM 1539 C CA . TRP A 1 212 ? 22.804 -28.563 -47.503 1.00 14.00 191 TRP A CA 1
ATOM 1540 C C . TRP A 1 212 ? 21.346 -28.862 -47.756 1.00 14.23 191 TRP A C 1
ATOM 1541 O O . TRP A 1 212 ? 20.894 -28.877 -48.898 1.00 13.25 191 TRP A O 1
ATOM 1552 N N . GLY A 1 213 ? 20.611 -29.086 -46.667 1.00 16.33 192 GLY A N 1
ATOM 1553 C CA . GLY A 1 213 ? 19.162 -29.292 -46.701 1.00 17.91 192 GLY A CA 1
ATOM 1554 C C . GLY A 1 213 ? 18.825 -30.525 -47.510 1.00 19.03 192 GLY A C 1
ATOM 1555 O O . GLY A 1 213 ? 19.464 -31.567 -47.364 1.00 21.75 192 GLY A O 1
ATOM 1556 N N . ASP A 1 214 ? 17.851 -30.377 -48.400 1.00 18.99 193 ASP A N 1
ATOM 1557 C CA . ASP A 1 214 ? 17.450 -31.444 -49.310 1.00 20.38 193 ASP A CA 1
ATOM 1558 C C . ASP A 1 214 ? 18.503 -31.808 -50.372 1.00 19.40 193 ASP A C 1
ATOM 1559 O O . ASP A 1 214 ? 18.354 -32.818 -51.069 1.00 21.90 193 ASP A O 1
ATOM 1564 N N . TRP A 1 215 ? 19.580 -31.016 -50.449 1.00 16.35 194 TRP A N 1
ATOM 1565 C CA . TRP A 1 215 ? 20.677 -31.252 -51.402 1.00 16.01 194 TRP A CA 1
ATOM 1566 C C . TRP A 1 215 ? 21.735 -32.216 -50.924 1.00 16.42 194 TRP A C 1
ATOM 1567 O O . TRP A 1 215 ? 22.629 -32.610 -51.677 1.00 15.48 194 TRP A O 1
ATOM 1578 N N . ALA A 1 216 ? 21.648 -32.580 -49.650 1.00 17.86 195 ALA A N 1
ATOM 1579 C CA . ALA A 1 216 ? 22.436 -33.646 -49.094 1.00 20.39 195 ALA A CA 1
ATOM 1580 C C . ALA A 1 216 ? 21.997 -34.898 -49.834 1.00 22.43 195 ALA A C 1
ATOM 1581 O O . ALA A 1 216 ? 20.792 -35.150 -49.968 1.00 27.90 195 ALA A O 1
ATOM 1583 N N . GLY A 1 217 ? 22.962 -35.652 -50.344 1.00 20.77 196 GLY A N 1
ATOM 1584 C CA . GLY A 1 217 ? 22.661 -36.905 -51.044 1.00 18.90 196 GLY A CA 1
ATOM 1585 C C . GLY A 1 217 ? 22.630 -36.777 -52.560 1.00 17.66 196 GLY A C 1
ATOM 1586 O O . GLY A 1 217 ? 22.788 -37.767 -53.260 1.00 17.75 196 GLY A O 1
ATOM 1587 N N A ASP A 1 218 ? 22.450 -35.550 -53.043 0.50 16.75 197 ASP A N 1
ATOM 1588 N N B ASP A 1 218 ? 22.394 -35.567 -53.072 0.50 16.58 197 ASP A N 1
ATOM 1589 C CA A ASP A 1 218 ? 22.396 -35.246 -54.475 0.50 16.58 197 ASP A CA 1
ATOM 1590 C CA B ASP A 1 218 ? 22.323 -35.366 -54.529 0.50 16.29 197 ASP A CA 1
ATOM 1591 C C A ASP A 1 218 ? 23.810 -35.257 -55.076 0.50 16.32 197 ASP A C 1
ATOM 1592 C C B ASP A 1 218 ? 23.736 -35.248 -55.108 0.50 16.14 197 ASP A C 1
ATOM 1593 O O A ASP A 1 218 ? 24.701 -34.621 -54.524 0.50 16.20 197 ASP A O 1
ATOM 1594 O O B ASP A 1 218 ? 24.552 -34.500 -54.578 0.50 15.97 197 ASP A O 1
ATOM 1603 N N . PRO A 1 219 ? 24.026 -35.994 -56.194 1.00 16.70 198 PRO A N 1
ATOM 1604 C CA . PRO A 1 219 ? 25.393 -36.131 -56.735 1.00 16.94 198 PRO A CA 1
ATOM 1605 C C . PRO A 1 219 ? 25.901 -35.029 -57.691 1.00 16.56 198 PRO A C 1
ATOM 1606 O O . PRO A 1 219 ? 27.041 -35.104 -58.138 1.00 16.30 198 PRO A O 1
ATOM 1610 N N . VAL A 1 220 ? 25.074 -34.031 -57.997 1.00 16.37 199 VAL A N 1
ATOM 1611 C CA . VAL A 1 220 ? 25.425 -33.028 -59.019 1.00 16.34 199 VAL A CA 1
ATOM 1612 C C . VAL A 1 220 ? 26.666 -32.194 -58.651 1.00 15.91 199 VAL A C 1
ATOM 1613 O O . VAL A 1 220 ? 27.592 -32.063 -59.460 1.00 15.62 199 VAL A O 1
ATOM 1617 N N . ALA A 1 221 ? 26.685 -31.650 -57.435 1.00 15.68 200 ALA A N 1
ATOM 1618 C CA . ALA A 1 221 ? 27.821 -30.869 -56.939 1.00 15.72 200 ALA A CA 1
ATOM 1619 C C . ALA A 1 221 ? 29.135 -31.650 -56.992 1.00 16.85 200 ALA A C 1
ATOM 1620 O O . ALA A 1 221 ? 30.133 -31.175 -57.533 1.00 16.67 200 ALA A O 1
ATOM 1622 N N . ARG A 1 222 ? 29.118 -32.857 -56.434 1.00 18.39 201 ARG A N 1
ATOM 1623 C CA . ARG A 1 222 ? 30.266 -33.751 -56.450 1.00 20.14 201 ARG A CA 1
ATOM 1624 C C . ARG A 1 222 ? 30.848 -33.943 -57.860 1.00 20.14 201 ARG A C 1
ATOM 1625 O O . ARG A 1 222 ? 32.064 -33.809 -58.054 1.00 19.27 201 ARG A O 1
ATOM 1633 N N . LYS A 1 223 ? 29.988 -34.267 -58.831 1.00 19.07 202 LYS A N 1
ATOM 1634 C CA . LYS A 1 223 ? 30.423 -34.439 -60.225 1.00 20.20 202 LYS A CA 1
ATOM 1635 C C . LYS A 1 223 ? 30.980 -33.146 -60.819 1.00 19.10 202 LYS A C 1
ATOM 1636 O O . LYS A 1 223 ? 31.994 -33.157 -61.519 1.00 20.01 202 LYS A O 1
ATOM 1642 N N . LEU A 1 224 ? 30.303 -32.040 -60.540 1.00 17.21 203 LEU A N 1
ATOM 1643 C CA . LEU A 1 224 ? 30.753 -30.722 -60.976 1.00 16.30 203 LEU A CA 1
ATOM 1644 C C . LEU A 1 224 ? 32.173 -30.375 -60.535 1.00 16.72 203 LEU A C 1
ATOM 1645 O O . LEU A 1 224 ? 32.965 -29.879 -61.343 1.00 16.68 203 LEU A O 1
ATOM 1650 N N . TYR A 1 225 ? 32.500 -30.643 -59.270 1.00 16.61 204 TYR A N 1
ATOM 1651 C CA . TYR A 1 225 ? 33.820 -30.296 -58.745 1.00 17.23 204 TYR A CA 1
ATOM 1652 C C . TYR A 1 225 ? 34.966 -31.053 -59.421 1.00 19.14 204 TYR A C 1
ATOM 1653 O O . TYR A 1 225 ? 36.105 -30.580 -59.428 1.00 19.47 204 TYR A O 1
ATOM 1662 N N . ASP A 1 226 ? 34.668 -32.231 -59.964 1.00 20.51 205 ASP A N 1
ATOM 1663 C CA . ASP A 1 226 ? 35.627 -32.978 -60.771 1.00 24.24 205 ASP A CA 1
ATOM 1664 C C . ASP A 1 226 ? 36.015 -32.258 -62.070 1.00 23.94 205 ASP A C 1
ATOM 1665 O O . ASP A 1 226 ? 37.052 -32.575 -62.651 1.00 23.33 205 ASP A O 1
ATOM 1670 N N . ARG A 1 227 ? 35.202 -31.295 -62.512 1.00 21.42 206 ARG A N 1
ATOM 1671 C CA . ARG A 1 227 ? 35.392 -30.670 -63.830 1.00 22.56 206 ARG A CA 1
ATOM 1672 C C . ARG A 1 227 ? 35.512 -29.148 -63.838 1.00 19.74 206 ARG A C 1
ATOM 1673 O O . ARG A 1 227 ? 36.052 -28.571 -64.784 1.00 19.18 206 ARG A O 1
ATOM 1681 N N . VAL A 1 228 ? 35.025 -28.517 -62.774 1.00 17.61 207 VAL A N 1
ATOM 1682 C CA . VAL A 1 228 ? 34.703 -27.098 -62.758 1.00 16.22 207 VAL A CA 1
ATOM 1683 C C . VAL A 1 228 ? 35.106 -26.487 -61.418 1.00 15.68 207 VAL A C 1
ATOM 1684 O O . VAL A 1 228 ? 34.996 -27.134 -60.381 1.00 15.34 207 VAL A O 1
ATOM 1688 N N . THR A 1 229 ? 35.558 -25.233 -61.458 1.00 15.09 208 THR A N 1
ATOM 1689 C CA . THR A 1 229 ? 35.737 -24.403 -60.273 1.00 14.24 208 THR A CA 1
ATOM 1690 C C . THR A 1 229 ? 34.837 -23.150 -60.397 1.00 13.29 208 THR A C 1
ATOM 1691 O O . THR A 1 229 ? 34.849 -22.464 -61.424 1.00 13.17 208 THR A O 1
ATOM 1695 N N . PHE A 1 230 ? 34.047 -22.883 -59.360 1.00 12.37 209 PHE A N 1
ATOM 1696 C CA . PHE A 1 230 ? 33.077 -21.786 -59.372 1.00 11.77 209 PHE A CA 1
ATOM 1697 C C . PHE A 1 230 ? 33.674 -20.530 -58.759 1.00 11.72 209 PHE A C 1
ATOM 1698 O O . PHE A 1 230 ? 34.396 -20.596 -57.756 1.00 11.99 209 PHE A O 1
ATOM 1706 N N . HIS A 1 231 ? 33.380 -19.388 -59.378 1.00 11.56 210 HIS A N 1
ATOM 1707 C CA . HIS A 1 231 ? 33.745 -18.079 -58.848 1.00 11.09 210 HIS A CA 1
ATOM 1708 C C . HIS A 1 231 ? 32.512 -17.222 -58.867 1.00 10.41 210 HIS A C 1
ATOM 1709 O O . HIS A 1 231 ? 31.956 -16.947 -59.930 1.00 10.46 210 HIS A O 1
ATOM 1716 N N . ILE A 1 232 ? 32.067 -16.814 -57.683 1.00 9.70 211 ILE A N 1
ATOM 1717 C CA . ILE A 1 232 ? 30.721 -16.292 -57.501 1.00 9.31 211 ILE A CA 1
ATOM 1718 C C . ILE A 1 232 ? 30.770 -14.985 -56.722 1.00 9.07 211 ILE A C 1
ATOM 1719 O O . ILE A 1 232 ? 31.441 -14.914 -55.694 1.00 9.10 211 ILE A O 1
ATOM 1724 N N . VAL A 1 233 ? 30.085 -13.957 -57.227 1.00 8.81 212 VAL A N 1
ATOM 1725 C CA . VAL A 1 233 ? 29.864 -12.714 -56.468 1.00 8.80 212 VAL A CA 1
ATOM 1726 C C . VAL A 1 233 ? 28.357 -12.606 -56.179 1.00 8.69 212 VAL A C 1
ATOM 1727 O O . VAL A 1 233 ? 27.588 -12.238 -57.064 1.00 8.62 212 VAL A O 1
ATOM 1731 N N . PRO A 1 234 ? 27.921 -12.974 -54.952 1.00 8.77 213 PRO A N 1
ATOM 1732 C CA . PRO A 1 234 ? 26.487 -12.918 -54.581 1.00 8.55 213 PRO A CA 1
ATOM 1733 C C . PRO A 1 234 ? 25.853 -11.521 -54.637 1.00 8.27 213 PRO A C 1
ATOM 1734 O O . PRO A 1 234 ? 24.663 -11.395 -54.965 1.00 8.10 213 PRO A O 1
ATOM 1738 N N . ASN A 1 235 ? 26.629 -10.486 -54.326 1.00 8.47 214 ASN A N 1
ATOM 1739 C CA . ASN A 1 235 ? 26.114 -9.121 -54.379 1.00 8.05 214 ASN A CA 1
ATOM 1740 C C . ASN A 1 235 ? 27.123 -8.159 -54.996 1.00 7.91 214 ASN A C 1
ATOM 1741 O O . ASN A 1 235 ? 28.066 -7.706 -54.331 1.00 7.90 214 ASN A O 1
ATOM 1746 N N . MET A 1 236 ? 26.905 -7.845 -56.272 1.00 7.74 215 MET A N 1
ATOM 1747 C CA . MET A 1 236 ? 27.766 -6.933 -57.022 1.00 8.00 215 MET A CA 1
ATOM 1748 C C . MET A 1 236 ? 27.617 -5.459 -56.588 1.00 8.03 215 MET A C 1
ATOM 1749 O O . MET A 1 236 ? 28.452 -4.640 -56.956 1.00 8.33 215 MET A O 1
ATOM 1754 N N . ASN A 1 237 ? 26.558 -5.125 -55.846 1.00 7.64 216 ASN A N 1
ATOM 1755 C CA . ASN A 1 237 ? 26.257 -3.716 -55.503 1.00 7.80 216 ASN A CA 1
ATOM 1756 C C . ASN A 1 237 ? 25.813 -3.575 -54.032 1.00 7.64 216 ASN A C 1
ATOM 1757 O O . ASN A 1 237 ? 24.656 -3.218 -53.753 1.00 7.53 216 ASN A O 1
ATOM 1762 N N . PRO A 1 238 ? 26.725 -3.851 -53.083 1.00 7.80 217 PRO A N 1
ATOM 1763 C CA . PRO A 1 238 ? 26.329 -3.764 -51.667 1.00 7.73 217 PRO A CA 1
ATOM 1764 C C . PRO A 1 238 ? 25.732 -2.414 -51.252 1.00 7.95 217 PRO A C 1
ATOM 1765 O O . PRO A 1 238 ? 24.758 -2.403 -50.487 1.00 7.85 217 PRO A O 1
ATOM 1769 N N . ASP A 1 239 ? 26.300 -1.308 -51.744 1.00 8.11 218 ASP A N 1
ATOM 1770 C CA . ASP A 1 239 ? 25.835 0.034 -51.365 1.00 8.46 218 ASP A CA 1
ATOM 1771 C C . ASP A 1 239 ? 24.449 0.346 -51.907 1.00 8.35 218 ASP A C 1
ATOM 1772 O O . ASP A 1 239 ? 23.597 0.855 -51.177 1.00 8.37 218 ASP A O 1
ATOM 1777 N N . GLY A 1 240 ? 24.248 0.072 -53.195 1.00 8.22 219 GLY A N 1
ATOM 1778 C CA . GLY A 1 240 ? 22.971 0.344 -53.851 1.00 8.31 219 GLY A CA 1
ATOM 1779 C C . GLY A 1 240 ? 21.848 -0.409 -53.166 1.00 8.06 219 GLY A C 1
ATOM 1780 O O . GLY A 1 240 ? 20.732 0.098 -53.043 1.00 8.06 219 GLY A O 1
ATOM 1781 N N . SER A 1 241 ? 22.158 -1.632 -52.734 1.00 7.76 220 SER A N 1
ATOM 1782 C CA . SER A 1 241 ? 21.202 -2.494 -52.058 1.00 7.79 220 SER A CA 1
ATOM 1783 C C . SER A 1 241 ? 20.655 -1.845 -50.804 1.00 7.73 220 SER A C 1
ATOM 1784 O O . SER A 1 241 ? 19.433 -1.666 -50.669 1.00 7.77 220 SER A O 1
ATOM 1787 N N . VAL A 1 242 ? 21.557 -1.503 -49.883 1.00 7.70 221 VAL A N 1
ATOM 1788 C CA A VAL A 1 242 ? 21.138 -0.955 -48.598 0.50 7.86 221 VAL A CA 1
ATOM 1789 C CA B VAL A 1 242 ? 21.185 -0.926 -48.581 0.50 7.86 221 VAL A CA 1
ATOM 1790 C C . VAL A 1 242 ? 20.485 0.424 -48.747 1.00 8.22 221 VAL A C 1
ATOM 1791 O O . VAL A 1 242 ? 19.587 0.775 -47.972 1.00 8.45 221 VAL A O 1
ATOM 1798 N N . HIS A 1 243 ? 20.917 1.172 -49.766 1.00 8.39 222 HIS A N 1
ATOM 1799 C CA . HIS A 1 243 ? 20.342 2.485 -50.113 1.00 8.93 222 HIS A CA 1
ATOM 1800 C C . HIS A 1 243 ? 18.917 2.449 -50.598 1.00 8.96 222 HIS A C 1
ATOM 1801 O O . HIS A 1 243 ? 18.259 3.490 -50.681 1.00 9.55 222 HIS A O 1
ATOM 1808 N N . GLY A 1 244 ? 18.408 1.267 -50.939 1.00 8.68 223 GLY A N 1
ATOM 1809 C CA . GLY A 1 244 ? 17.059 1.197 -51.509 1.00 8.82 223 GLY A CA 1
ATOM 1810 C C . GLY A 1 244 ? 17.018 1.646 -52.969 1.00 9.02 223 GLY A C 1
ATOM 1811 O O . GLY A 1 244 ? 15.994 2.151 -53.439 1.00 9.24 223 GLY A O 1
ATOM 1812 N N . ASN A 1 245 ? 18.129 1.465 -53.688 1.00 8.94 224 ASN A N 1
ATOM 1813 C CA . ASN A 1 245 ? 18.189 1.861 -55.106 1.00 9.37 224 ASN A CA 1
ATOM 1814 C C . ASN A 1 245 ? 17.673 0.716 -55.967 1.00 9.43 224 ASN A C 1
ATOM 1815 O O . ASN A 1 245 ? 17.654 -0.434 -55.521 1.00 9.16 224 ASN A O 1
ATOM 1820 N N . LEU A 1 246 ? 17.271 1.025 -57.201 1.00 10.12 225 LEU A N 1
ATOM 1821 C CA . LEU A 1 246 ? 16.938 -0.010 -58.170 1.00 10.28 225 LEU A CA 1
ATOM 1822 C C . LEU A 1 246 ? 18.117 -0.357 -59.061 1.00 10.39 225 LEU A C 1
ATOM 1823 O O . LEU A 1 246 ? 18.458 -1.532 -59.213 1.00 10.15 225 LEU A O 1
ATOM 1828 N N . ARG A 1 247 ? 18.708 0.667 -59.681 1.00 10.84 226 ARG A N 1
ATOM 1829 C CA . ARG A 1 247 ? 19.550 0.456 -60.864 1.00 11.53 226 ARG A CA 1
ATOM 1830 C C . ARG A 1 247 ? 21.005 0.900 -60.699 1.00 11.31 226 ARG A C 1
ATOM 1831 O O . ARG A 1 247 ? 21.859 0.497 -61.490 1.00 11.45 226 ARG A O 1
ATOM 1839 N N . THR A 1 248 ? 21.282 1.718 -59.683 1.00 10.84 227 THR A N 1
ATOM 1840 C CA . THR A 1 248 ? 22.595 2.374 -59.560 1.00 10.99 227 THR A CA 1
ATOM 1841 C C . THR A 1 248 ? 23.312 2.124 -58.227 1.00 10.81 227 THR A C 1
ATOM 1842 O O . THR A 1 248 ? 22.678 1.807 -57.207 1.00 10.63 227 THR A O 1
ATOM 1846 N N . ASN A 1 249 ? 24.639 2.274 -58.237 1.00 10.92 228 ASN A N 1
ATOM 1847 C CA . ASN A 1 249 ? 25.416 2.264 -56.991 1.00 10.75 228 ASN A CA 1
ATOM 1848 C C . ASN A 1 249 ? 25.277 3.611 -56.262 1.00 11.24 228 ASN A C 1
ATOM 1849 O O . ASN A 1 249 ? 24.507 4.466 -56.699 1.00 11.40 228 ASN A O 1
ATOM 1854 N N . ALA A 1 250 ? 26.014 3.791 -55.163 1.00 11.44 229 ALA A N 1
ATOM 1855 C CA . ALA A 1 250 ? 25.896 4.981 -54.333 1.00 11.43 229 ALA A CA 1
ATOM 1856 C C . ALA A 1 250 ? 26.400 6.239 -55.038 1.00 12.50 229 ALA A C 1
ATOM 1857 O O . ALA A 1 250 ? 26.032 7.348 -54.652 1.00 12.85 229 ALA A O 1
ATOM 1859 N N . ALA A 1 251 ? 27.221 6.069 -56.081 1.00 12.50 230 ALA A N 1
ATOM 1860 C CA . ALA A 1 251 ? 27.738 7.215 -56.851 1.00 13.17 230 ALA A CA 1
ATOM 1861 C C . ALA A 1 251 ? 26.879 7.540 -58.078 1.00 13.49 230 ALA A C 1
ATOM 1862 O O . ALA A 1 251 ? 27.181 8.473 -58.822 1.00 13.94 230 ALA A O 1
ATOM 1864 N N . GLY A 1 252 ? 25.803 6.780 -58.276 1.00 12.85 231 GLY A N 1
ATOM 1865 C CA . GLY A 1 252 ? 24.871 7.016 -59.379 1.00 13.09 231 GLY A CA 1
ATOM 1866 C C . GLY A 1 252 ? 25.216 6.273 -60.658 1.00 13.19 231 GLY A C 1
ATOM 1867 O O . GLY A 1 252 ? 24.630 6.538 -61.706 1.00 13.69 231 GLY A O 1
ATOM 1868 N N . ALA A 1 253 ? 26.149 5.325 -60.578 1.00 12.69 232 ALA A N 1
ATOM 1869 C CA . ALA A 1 253 ? 26.605 4.600 -61.767 1.00 12.94 232 ALA A CA 1
ATOM 1870 C C . ALA A 1 253 ? 25.751 3.359 -62.014 1.00 12.13 232 ALA A C 1
ATOM 1871 O O . ALA A 1 253 ? 25.404 2.659 -61.075 1.00 11.28 232 ALA A O 1
ATOM 1873 N N . ASN A 1 254 ? 25.403 3.109 -63.277 1.00 12.36 233 ASN A N 1
ATOM 1874 C CA . ASN A 1 254 ? 24.783 1.849 -63.667 1.00 11.88 233 ASN A CA 1
ATOM 1875 C C . ASN A 1 254 ? 25.919 0.869 -63.906 1.00 11.85 233 ASN A C 1
ATOM 1876 O O . ASN A 1 254 ? 26.597 0.939 -64.930 1.00 12.46 233 ASN A O 1
ATOM 1881 N N . LEU A 1 255 ? 26.139 -0.017 -62.943 1.00 11.47 234 LEU A N 1
ATOM 1882 C CA . LEU A 1 255 ? 27.261 -0.959 -62.997 1.00 11.64 234 LEU A CA 1
ATOM 1883 C C . LEU A 1 255 ? 27.307 -1.785 -64.279 1.00 12.20 234 LEU A C 1
ATOM 1884 O O . LEU A 1 255 ? 28.390 -2.137 -64.745 1.00 12.61 234 LEU A O 1
ATOM 1889 N N . ASN A 1 256 ? 26.150 -2.070 -64.870 1.00 12.33 235 ASN A N 1
ATOM 1890 C CA . ASN A 1 256 ? 26.145 -2.878 -66.093 1.00 13.15 235 ASN A CA 1
ATOM 1891 C C . ASN A 1 256 ? 26.290 -2.033 -67.367 1.00 14.19 235 ASN A C 1
ATOM 1892 O O . ASN A 1 256 ? 25.911 -2.466 -68.456 1.00 14.28 235 ASN A O 1
ATOM 1897 N N . ARG A 1 257 ? 26.842 -0.825 -67.205 1.00 15.01 236 ARG A N 1
ATOM 1898 C CA . ARG A 1 257 ? 27.330 0.017 -68.308 1.00 16.41 236 ARG A CA 1
ATOM 1899 C C . ARG A 1 257 ? 28.818 0.391 -68.141 1.00 16.47 236 ARG A C 1
ATOM 1900 O O . ARG A 1 257 ? 29.355 1.206 -68.908 1.00 17.57 236 ARG A O 1
ATOM 1908 N N . GLU A 1 258 ? 29.468 -0.197 -67.138 1.00 15.69 237 GLU A N 1
ATOM 1909 C CA . GLU A 1 258 ? 30.831 0.193 -66.722 1.00 16.05 237 GLU A CA 1
ATOM 1910 C C . GLU A 1 258 ? 31.931 -0.775 -67.171 1.00 16.47 237 GLU A C 1
ATOM 1911 O O . GLU A 1 258 ? 33.101 -0.594 -66.824 1.00 16.57 237 GLU A O 1
ATOM 1917 N N . TRP A 1 259 ? 31.565 -1.790 -67.951 1.00 15.82 238 TRP A N 1
ATOM 1918 C CA . TRP A 1 259 ? 32.470 -2.910 -68.229 1.00 16.33 238 TRP A CA 1
ATOM 1919 C C . TRP A 1 259 ? 33.580 -2.654 -69.211 1.00 17.95 238 TRP A C 1
ATOM 1920 O O . TRP A 1 259 ? 34.602 -3.334 -69.162 1.00 18.31 238 TRP A O 1
ATOM 1931 N N A MET A 1 260 ? 33.403 -1.681 -70.099 0.50 18.96 239 MET A N 1
ATOM 1932 N N B MET A 1 260 ? 33.383 -1.693 -70.109 0.50 18.87 239 MET A N 1
ATOM 1933 C CA A MET A 1 260 ? 34.475 -1.304 -71.029 0.50 20.88 239 MET A CA 1
ATOM 1934 C CA B MET A 1 260 ? 34.447 -1.274 -71.024 0.50 20.74 239 MET A CA 1
ATOM 1935 C C A MET A 1 260 ? 35.499 -0.334 -70.429 0.50 21.44 239 MET A C 1
ATOM 1936 C C B MET A 1 260 ? 35.517 -0.470 -70.287 0.50 21.16 239 MET A C 1
ATOM 1937 O O A MET A 1 260 ? 36.655 -0.317 -70.863 0.50 22.33 239 MET A O 1
ATOM 1938 O O B MET A 1 260 ? 36.714 -0.704 -70.476 0.50 21.89 239 MET A O 1
ATOM 1947 N N . ALA A 1 261 ? 35.077 0.474 -69.453 1.00 20.39 240 ALA A N 1
ATOM 1948 C CA . ALA A 1 261 ? 35.997 1.396 -68.751 1.00 20.74 240 ALA A CA 1
ATOM 1949 C C . ALA A 1 261 ? 35.564 1.736 -67.318 1.00 19.53 240 ALA A C 1
ATOM 1950 O O . ALA A 1 261 ? 35.119 2.857 -67.059 1.00 20.59 240 ALA A O 1
ATOM 1952 N N . PRO A 1 262 ? 35.707 0.779 -66.377 1.00 18.35 241 PRO A N 1
ATOM 1953 C CA . PRO A 1 262 ? 35.340 1.033 -64.974 1.00 17.54 241 PRO A CA 1
ATOM 1954 C C . PRO A 1 262 ? 36.297 2.014 -64.296 1.00 18.39 241 PRO A C 1
ATOM 1955 O O . PRO A 1 262 ? 37.409 2.218 -64.772 1.00 19.02 241 PRO A O 1
ATOM 1959 N N . ASP A 1 263 ? 35.856 2.616 -63.199 1.00 18.13 242 ASP A N 1
ATOM 1960 C CA . ASP A 1 263 ? 36.579 3.711 -62.572 1.00 19.79 242 ASP A CA 1
ATOM 1961 C C . ASP A 1 263 ? 36.684 3.458 -61.074 1.00 19.11 242 ASP A C 1
ATOM 1962 O O . ASP A 1 263 ? 35.747 2.950 -60.473 1.00 17.26 242 ASP A O 1
ATOM 1967 N N . ALA A 1 264 ? 37.820 3.818 -60.471 1.00 19.94 243 ALA A N 1
ATOM 1968 C CA . ALA A 1 264 ? 38.030 3.581 -59.034 1.00 19.66 243 ALA A CA 1
ATOM 1969 C C . ALA A 1 264 ? 37.129 4.429 -58.136 1.00 19.77 243 ALA A C 1
ATOM 1970 O O . ALA A 1 264 ? 36.818 4.025 -57.021 1.00 20.61 243 ALA A O 1
ATOM 1972 N N . GLU A 1 265 ? 36.717 5.599 -58.618 1.00 21.03 244 GLU A N 1
ATOM 1973 C CA . GLU A 1 265 ? 35.844 6.492 -57.851 1.00 21.42 244 GLU A CA 1
ATOM 1974 C C . GLU A 1 265 ? 34.370 6.249 -58.129 1.00 19.43 244 GLU A C 1
ATOM 1975 O O . GLU A 1 265 ? 33.565 6.202 -57.204 1.00 18.07 244 GLU A O 1
ATOM 1981 N N . ARG A 1 266 ? 34.027 6.106 -59.406 1.00 18.30 245 ARG A N 1
ATOM 1982 C CA . ARG A 1 266 ? 32.639 5.959 -59.840 1.00 17.75 245 ARG A CA 1
ATOM 1983 C C . ARG A 1 266 ? 32.110 4.517 -59.760 1.00 15.82 245 ARG A C 1
ATOM 1984 O O . ARG A 1 266 ? 30.969 4.306 -59.361 1.00 14.76 245 ARG A O 1
ATOM 1992 N N . SER A 1 267 ? 32.931 3.546 -60.155 1.00 15.01 246 SER A N 1
ATOM 1993 C CA . SER A 1 267 ? 32.483 2.142 -60.220 1.00 13.95 246 SER A CA 1
ATOM 1994 C C . SER A 1 267 ? 33.548 1.136 -59.752 1.00 13.77 246 SER A C 1
ATOM 1995 O O . SER A 1 267 ? 33.898 0.195 -60.499 1.00 13.46 246 SER A O 1
ATOM 1998 N N . PRO A 1 268 ? 34.042 1.300 -58.503 1.00 13.63 247 PRO A N 1
ATOM 1999 C CA . PRO A 1 268 ? 35.058 0.377 -57.969 1.00 13.72 247 PRO A CA 1
ATOM 2000 C C . PRO A 1 268 ? 34.553 -1.068 -57.889 1.00 12.82 247 PRO A C 1
ATOM 2001 O O . PRO A 1 268 ? 35.353 -2.003 -57.928 1.00 12.69 247 PRO A O 1
ATOM 2005 N N . GLU A 1 269 ? 33.233 -1.241 -57.797 1.00 12.22 248 GLU A N 1
ATOM 2006 C CA . GLU A 1 269 ? 32.621 -2.569 -57.773 1.00 11.76 248 GLU A CA 1
ATOM 2007 C C . GLU A 1 269 ? 32.981 -3.356 -59.045 1.00 11.83 248 GLU A C 1
ATOM 2008 O O . GLU A 1 269 ? 33.416 -4.519 -58.974 1.00 11.70 248 GLU A O 1
ATOM 2014 N N . VAL A 1 270 ? 32.834 -2.712 -60.202 1.00 11.98 249 VAL A N 1
ATOM 2015 C CA . VAL A 1 270 ? 33.168 -3.365 -61.472 1.00 12.40 249 VAL A CA 1
ATOM 2016 C C . VAL A 1 270 ? 34.681 -3.411 -61.704 1.00 13.14 249 VAL A C 1
ATOM 2017 O O . VAL A 1 270 ? 35.217 -4.422 -62.181 1.00 13.09 249 VAL A O 1
ATOM 2021 N N . LEU A 1 271 ? 35.377 -2.328 -61.356 1.00 13.70 250 LEU A N 1
ATOM 2022 C CA . LEU A 1 271 ? 36.829 -2.306 -61.511 1.00 14.56 250 LEU A CA 1
ATOM 2023 C C . LEU A 1 271 ? 37.489 -3.533 -60.874 1.00 14.61 250 LEU A C 1
ATOM 2024 O O . LEU A 1 271 ? 38.311 -4.202 -61.512 1.00 15.32 250 LEU A O 1
ATOM 2029 N N . ALA A 1 272 ? 37.105 -3.826 -59.629 1.00 13.91 251 ALA A N 1
ATOM 2030 C CA . ALA A 1 272 ? 37.651 -4.951 -58.855 1.00 13.79 251 ALA A CA 1
ATOM 2031 C C . ALA A 1 272 ? 37.278 -6.326 -59.417 1.00 13.30 251 ALA A C 1
ATOM 2032 O O . ALA A 1 272 ? 38.134 -7.211 -59.528 1.00 13.72 251 ALA A O 1
ATOM 2034 N N . VAL A 1 273 ? 36.017 -6.499 -59.813 1.00 12.48 252 VAL A N 1
ATOM 2035 C CA . VAL A 1 273 ? 35.558 -7.787 -60.334 1.00 12.18 252 VAL A CA 1
ATOM 2036 C C . VAL A 1 273 ? 36.108 -8.079 -61.747 1.00 13.01 252 VAL A C 1
ATOM 2037 O O . VAL A 1 273 ? 36.606 -9.190 -62.015 1.00 12.89 252 VAL A O 1
ATOM 2041 N N . ARG A 1 274 ? 36.041 -7.080 -62.630 1.00 13.41 253 ARG A N 1
ATOM 2042 C CA . ARG A 1 274 ? 36.630 -7.218 -63.972 1.00 14.74 253 ARG A CA 1
ATOM 2043 C C . ARG A 1 274 ? 38.128 -7.587 -63.889 1.00 15.64 253 ARG A C 1
ATOM 2044 O O . ARG A 1 274 ? 38.588 -8.480 -64.597 1.00 16.26 253 ARG A O 1
ATOM 2052 N N . ASP A 1 275 ? 38.873 -6.930 -62.998 1.00 16.52 254 ASP A N 1
ATOM 2053 C CA . ASP A 1 275 ? 40.287 -7.265 -62.795 1.00 18.25 254 ASP A CA 1
ATOM 2054 C C . ASP A 1 275 ? 40.472 -8.744 -62.407 1.00 17.64 254 ASP A C 1
ATOM 2055 O O . ASP A 1 275 ? 41.309 -9.444 -62.991 1.00 18.57 254 ASP A O 1
ATOM 2060 N N . ALA A 1 276 ? 39.687 -9.218 -61.440 1.00 16.07 255 ALA A N 1
ATOM 2061 C CA . ALA A 1 276 ? 39.758 -10.617 -60.985 1.00 16.30 255 ALA A CA 1
ATOM 2062 C C . ALA A 1 276 ? 39.428 -11.635 -62.085 1.00 16.07 255 ALA A C 1
ATOM 2063 O O . ALA A 1 276 ? 40.076 -12.687 -62.179 1.00 16.70 255 ALA A O 1
ATOM 2065 N N . ILE A 1 277 ? 38.418 -11.334 -62.903 1.00 15.44 256 ILE A N 1
ATOM 2066 C CA . ILE A 1 277 ? 38.042 -12.217 -64.026 1.00 15.53 256 ILE A CA 1
ATOM 2067 C C . ILE A 1 277 ? 39.209 -12.371 -65.009 1.00 16.79 256 ILE A C 1
ATOM 2068 O O . ILE A 1 277 ? 39.536 -13.483 -65.422 1.00 16.78 256 ILE A O 1
ATOM 2073 N N . HIS A 1 278 ? 39.859 -11.252 -65.334 1.00 17.84 257 HIS A N 1
ATOM 2074 C CA . HIS A 1 278 ? 41.050 -11.260 -66.191 1.00 19.37 257 HIS A CA 1
ATOM 2075 C C . HIS A 1 278 ? 42.216 -12.008 -65.592 1.00 20.00 257 HIS A C 1
ATOM 2076 O O . HIS A 1 278 ? 42.907 -12.755 -66.286 1.00 20.48 257 HIS A O 1
ATOM 2083 N N . ALA A 1 279 ? 42.442 -11.816 -64.297 1.00 19.62 258 ALA A N 1
ATOM 2084 C CA . ALA A 1 279 ? 43.519 -12.500 -63.591 1.00 20.54 258 ALA A CA 1
ATOM 2085 C C . ALA A 1 279 ? 43.274 -14.008 -63.489 1.00 20.61 258 ALA A C 1
ATOM 2086 O O . ALA A 1 279 ? 44.218 -14.795 -63.600 1.00 21.49 258 ALA A O 1
ATOM 2088 N N . ILE A 1 280 ? 42.012 -14.400 -63.302 1.00 19.47 259 ILE A N 1
ATOM 2089 C CA . ILE A 1 280 ? 41.652 -15.787 -63.011 1.00 19.21 259 ILE A CA 1
ATOM 2090 C C . ILE A 1 280 ? 41.342 -16.602 -64.263 1.00 19.61 259 ILE A C 1
ATOM 2091 O O . ILE A 1 280 ? 41.703 -17.779 -64.346 1.00 19.77 259 ILE A O 1
ATOM 2096 N N . GLY A 1 281 ? 40.695 -15.973 -65.241 1.00 19.66 260 GLY A N 1
ATOM 2097 C CA . GLY A 1 281 ? 40.267 -16.672 -66.455 1.00 19.70 260 GLY A CA 1
ATOM 2098 C C . GLY A 1 281 ? 38.797 -17.032 -66.362 1.00 18.90 260 GLY A C 1
ATOM 2099 O O . GLY A 1 281 ? 38.226 -17.042 -65.268 1.00 17.70 260 GLY A O 1
ATOM 2100 N N . CYS A 1 282 ? 38.191 -17.345 -67.509 1.00 19.27 261 CYS A N 1
ATOM 2101 C CA . CYS A 1 282 ? 36.747 -17.544 -67.595 1.00 18.51 261 CYS A CA 1
ATOM 2102 C C . CYS A 1 282 ? 36.357 -18.468 -68.750 1.00 19.38 261 CYS A C 1
ATOM 2103 O O . CYS A 1 282 ? 36.680 -18.197 -69.906 1.00 20.34 261 CYS A O 1
ATOM 2106 N N . ASP A 1 283 ? 35.651 -19.549 -68.421 1.00 19.22 262 ASP A N 1
ATOM 2107 C CA . ASP A 1 283 ? 35.169 -20.517 -69.420 1.00 19.37 262 ASP A CA 1
ATOM 2108 C C . ASP A 1 283 ? 33.656 -20.427 -69.604 1.00 18.29 262 ASP A C 1
ATOM 2109 O O . ASP A 1 283 ? 33.138 -20.721 -70.676 1.00 18.96 262 ASP A O 1
ATOM 2114 N N . MET A 1 284 ? 32.947 -20.038 -68.550 1.00 17.78 263 MET A N 1
ATOM 2115 C CA . MET A 1 284 ? 31.487 -19.857 -68.610 1.00 17.37 263 MET A CA 1
ATOM 2116 C C . MET A 1 284 ? 31.115 -18.664 -67.739 1.00 15.58 263 MET A C 1
ATOM 2117 O O . MET A 1 284 ? 31.608 -18.549 -66.616 1.00 15.95 263 MET A O 1
ATOM 2122 N N . PHE A 1 285 ? 30.249 -17.792 -68.248 1.00 14.41 264 PHE A N 1
ATOM 2123 C CA . PHE A 1 285 ? 29.895 -16.548 -67.536 1.00 13.60 264 PHE A CA 1
ATOM 2124 C C . PHE A 1 285 ? 28.386 -16.322 -67.505 1.00 12.89 264 PHE A C 1
ATOM 2125 O O . PHE A 1 285 ? 27.711 -16.422 -68.544 1.00 12.98 264 PHE A O 1
ATOM 2133 N N . PHE A 1 286 ? 27.883 -16.009 -66.308 1.00 11.87 265 PHE A N 1
ATOM 2134 C CA . PHE A 1 286 ? 26.472 -15.793 -66.046 1.00 11.43 265 PHE A CA 1
ATOM 2135 C C . PHE A 1 286 ? 26.323 -14.520 -65.221 1.00 11.05 265 PHE A C 1
ATOM 2136 O O . PHE A 1 286 ? 26.867 -14.414 -64.117 1.00 10.74 265 PHE A O 1
ATOM 2144 N N . ASP A 1 287 ? 25.591 -13.561 -65.777 1.00 10.85 266 ASP A N 1
ATOM 2145 C CA . ASP A 1 287 ? 25.268 -12.320 -65.090 1.00 10.73 266 ASP A CA 1
ATOM 2146 C C . ASP A 1 287 ? 23.783 -12.398 -64.715 1.00 10.12 266 ASP A C 1
ATOM 2147 O O . ASP A 1 287 ? 22.932 -12.484 -65.596 1.00 10.28 266 ASP A O 1
ATOM 2152 N N . ILE A 1 288 ? 23.489 -12.396 -63.414 1.00 9.69 267 ILE A N 1
ATOM 2153 C CA . ILE A 1 288 ? 22.117 -12.601 -62.910 1.00 10.15 267 ILE A CA 1
ATOM 2154 C C . ILE A 1 288 ? 21.365 -11.275 -62.635 1.00 9.58 267 ILE A C 1
ATOM 2155 O O . ILE A 1 288 ? 21.818 -10.450 -61.851 1.00 9.20 267 ILE A O 1
ATOM 2160 N N . HIS A 1 289 ? 20.216 -11.109 -63.289 1.00 10.00 268 HIS A N 1
ATOM 2161 C CA . HIS A 1 289 ? 19.384 -9.899 -63.221 1.00 10.41 268 HIS A CA 1
ATOM 2162 C C . HIS A 1 289 ? 17.926 -10.216 -62.953 1.00 10.66 268 HIS A C 1
ATOM 2163 O O . HIS A 1 289 ? 17.497 -11.379 -62.988 1.00 10.49 268 HIS A O 1
ATOM 2170 N N . GLY A 1 290 ? 17.156 -9.168 -62.670 1.00 10.99 269 GLY A N 1
ATOM 2171 C CA . GLY A 1 290 ? 15.698 -9.222 -62.704 1.00 11.25 269 GLY A CA 1
ATOM 2172 C C . GLY A 1 290 ? 15.168 -8.253 -63.748 1.00 12.20 269 GLY A C 1
ATOM 2173 O O . GLY A 1 290 ? 15.766 -7.194 -63.969 1.00 13.41 269 GLY A O 1
ATOM 2174 N N . ASP A 1 291 ? 14.056 -8.601 -64.397 1.00 11.61 270 ASP A N 1
ATOM 2175 C CA . ASP A 1 291 ? 13.439 -7.702 -65.371 1.00 12.40 270 ASP A CA 1
ATOM 2176 C C . ASP A 1 291 ? 12.093 -7.160 -64.896 1.00 12.20 270 ASP A C 1
ATOM 2177 O O . ASP A 1 291 ? 11.211 -7.927 -64.533 1.00 11.44 270 ASP A O 1
ATOM 2182 N N . GLU A 1 292 ? 11.938 -5.833 -64.931 1.00 12.50 271 GLU A N 1
ATOM 2183 C CA . GLU A 1 292 ? 10.694 -5.180 -64.491 1.00 13.03 271 GLU A CA 1
ATOM 2184 C C . GLU A 1 292 ? 9.467 -5.509 -65.347 1.00 13.36 271 GLU A C 1
ATOM 2185 O O . GLU A 1 292 ? 8.405 -5.818 -64.804 1.00 13.81 271 GLU A O 1
ATOM 2191 N N A ASP A 1 293 ? 9.640 -5.464 -66.669 0.50 13.33 272 ASP A N 1
ATOM 2192 N N B ASP A 1 293 ? 9.624 -5.442 -66.671 0.50 13.69 272 ASP A N 1
ATOM 2193 C CA A ASP A 1 293 ? 8.535 -5.484 -67.623 0.50 13.85 272 ASP A CA 1
ATOM 2194 C CA B ASP A 1 293 ? 8.504 -5.504 -67.611 0.50 14.43 272 ASP A CA 1
ATOM 2195 C C A ASP A 1 293 ? 7.976 -6.870 -67.956 0.50 13.74 272 ASP A C 1
ATOM 2196 C C B ASP A 1 293 ? 7.974 -6.919 -67.851 0.50 14.01 272 ASP A C 1
ATOM 2197 O O A ASP A 1 293 ? 6.759 -7.052 -67.945 0.50 14.24 272 ASP A O 1
ATOM 2198 O O B ASP A 1 293 ? 6.786 -7.179 -67.666 0.50 14.35 272 ASP A O 1
ATOM 2207 N N . LEU A 1 294 ? 8.852 -7.826 -68.267 1.00 13.34 273 LEU A N 1
ATOM 2208 C CA . LEU A 1 294 ? 8.425 -9.162 -68.743 1.00 13.42 273 LEU A CA 1
ATOM 2209 C C . LEU A 1 294 ? 8.150 -10.181 -67.630 1.00 12.35 273 LEU A C 1
ATOM 2210 O O . LEU A 1 294 ? 8.985 -10.369 -66.761 1.00 11.83 273 LEU A O 1
ATOM 2215 N N . PRO A 1 295 ? 6.960 -10.829 -67.653 1.00 12.40 274 PRO A N 1
ATOM 2216 C CA . PRO A 1 295 ? 6.628 -11.872 -66.671 1.00 11.90 274 PRO A CA 1
ATOM 2217 C C . PRO A 1 295 ? 7.116 -13.266 -67.107 1.00 11.80 274 PRO A C 1
ATOM 2218 O O . PRO A 1 295 ? 6.322 -14.197 -67.180 1.00 11.86 274 PRO A O 1
ATOM 2222 N N . TYR A 1 296 ? 8.417 -13.389 -67.374 1.00 11.55 275 TYR A N 1
ATOM 2223 C CA . TYR A 1 296 ? 9.032 -14.636 -67.857 1.00 11.75 275 TYR A CA 1
ATOM 2224 C C . TYR A 1 296 ? 10.465 -14.726 -67.365 1.00 11.37 275 TYR A C 1
ATOM 2225 O O . TYR A 1 296 ? 11.106 -13.702 -67.077 1.00 11.19 275 TYR A O 1
ATOM 2234 N N . VAL A 1 297 ? 10.949 -15.961 -67.251 1.00 11.08 276 VAL A N 1
ATOM 2235 C CA . VAL A 1 297 ? 12.356 -16.254 -67.023 1.00 10.66 276 VAL A CA 1
ATOM 2236 C C . VAL A 1 297 ? 12.979 -16.480 -68.408 1.00 11.40 276 VAL A C 1
ATOM 2237 O O . VAL A 1 297 ? 12.500 -17.317 -69.185 1.00 11.46 276 VAL A O 1
ATOM 2241 N N . PHE A 1 298 ? 14.034 -15.727 -68.727 1.00 11.54 277 PHE A N 1
ATOM 2242 C CA . PHE A 1 298 ? 14.670 -15.831 -70.045 1.00 12.31 277 PHE A CA 1
ATOM 2243 C C . PHE A 1 298 ? 16.162 -15.509 -69.969 1.00 12.12 277 PHE A C 1
ATOM 2244 O O . PHE A 1 298 ? 16.635 -15.024 -68.947 1.00 11.65 277 PHE A O 1
ATOM 2252 N N . VAL A 1 299 ? 16.899 -15.774 -71.045 1.00 13.05 278 VAL A N 1
ATOM 2253 C CA . VAL A 1 299 ? 18.298 -15.342 -71.128 1.00 13.35 278 VAL A CA 1
ATOM 2254 C C . VAL A 1 299 ? 18.518 -14.400 -72.314 1.00 14.34 278 VAL A C 1
ATOM 2255 O O . VAL A 1 299 ? 17.772 -14.439 -73.304 1.00 14.28 278 VAL A O 1
ATOM 2259 N N . ALA A 1 300 ? 19.534 -13.551 -72.204 1.00 14.26 279 ALA A N 1
ATOM 2260 C CA . ALA A 1 300 ? 20.029 -12.789 -73.344 1.00 16.08 279 ALA A CA 1
ATOM 2261 C C . ALA A 1 300 ? 21.429 -13.310 -73.629 1.00 16.68 279 ALA A C 1
ATOM 2262 O O . ALA A 1 300 ? 22.315 -13.236 -72.769 1.00 16.95 279 ALA A O 1
ATOM 2264 N N . GLY A 1 301 ? 21.606 -13.880 -74.817 1.00 18.08 280 GLY A N 1
ATOM 2265 C CA . GLY A 1 301 ? 22.864 -14.493 -75.199 1.00 18.38 280 GLY A CA 1
ATOM 2266 C C . GLY A 1 301 ? 23.797 -13.555 -75.939 1.00 19.69 280 GLY A C 1
ATOM 2267 O O . GLY A 1 301 ? 23.578 -12.346 -76.000 1.00 19.58 280 GLY A O 1
ATOM 2268 N N . SER A 1 302 ? 24.841 -14.138 -76.509 1.00 20.01 281 SER A N 1
ATOM 2269 C CA . SER A 1 302 ? 25.909 -13.396 -77.145 1.00 22.06 281 SER A CA 1
ATOM 2270 C C . SER A 1 302 ? 25.820 -13.429 -78.665 1.00 23.25 281 SER A C 1
ATOM 2271 O O . SER A 1 302 ? 26.749 -12.993 -79.340 1.00 23.97 281 SER A O 1
ATOM 2274 N N . GLU A 1 303 ? 24.709 -13.937 -79.200 1.00 23.36 282 GLU A N 1
ATOM 2275 C CA . GLU A 1 303 ? 24.584 -14.189 -80.647 1.00 26.08 282 GLU A CA 1
ATOM 2276 C C . GLU A 1 303 ? 24.670 -12.925 -81.529 1.00 26.62 282 GLU A C 1
ATOM 2277 O O . GLU A 1 303 ? 24.981 -13.020 -82.716 1.00 28.22 282 GLU A O 1
ATOM 2283 N N A MET A 1 304 ? 24.400 -11.764 -80.939 0.50 27.43 283 MET A N 1
ATOM 2284 N N B MET A 1 304 ? 24.393 -11.764 -80.927 0.50 27.27 283 MET A N 1
ATOM 2285 C CA A MET A 1 304 ? 24.475 -10.486 -81.650 0.50 28.60 283 MET A CA 1
ATOM 2286 C CA B MET A 1 304 ? 24.479 -10.457 -81.598 0.50 28.31 283 MET A CA 1
ATOM 2287 C C A MET A 1 304 ? 25.915 -9.971 -81.814 0.50 29.42 283 MET A C 1
ATOM 2288 C C B MET A 1 304 ? 25.924 -10.034 -81.881 0.50 29.26 283 MET A C 1
ATOM 2289 O O A MET A 1 304 ? 26.149 -8.990 -82.530 0.50 28.77 283 MET A O 1
ATOM 2290 O O B MET A 1 304 ? 26.170 -9.174 -82.736 0.50 28.96 283 MET A O 1
ATOM 2299 N N . LEU A 1 305 ? 26.870 -10.628 -81.152 1.00 28.06 284 LEU A N 1
ATOM 2300 C CA . LEU A 1 305 ? 28.289 -10.244 -81.242 1.00 28.78 284 LEU A CA 1
ATOM 2301 C C . LEU A 1 305 ? 28.907 -10.659 -82.580 1.00 33.57 284 LEU A C 1
ATOM 2302 O O . LEU A 1 305 ? 28.729 -11.796 -83.024 1.00 33.26 284 LEU A O 1
ATOM 2307 N N . PRO A 1 306 ? 29.639 -9.737 -83.227 1.00 37.35 285 PRO A N 1
ATOM 2308 C CA . PRO A 1 306 ? 30.365 -10.032 -84.474 1.00 40.04 285 PRO A CA 1
ATOM 2309 C C . PRO A 1 306 ? 31.427 -11.119 -84.288 1.00 43.05 285 PRO A C 1
ATOM 2310 O O . PRO A 1 306 ? 31.874 -11.727 -85.263 1.00 53.89 285 PRO A O 1
ATOM 2314 N N . SER A 1 307 ? 31.813 -11.351 -83.037 1.00 41.96 286 SER A N 1
ATOM 2315 C CA . SER A 1 307 ? 32.780 -12.379 -82.660 1.00 44.82 286 SER A CA 1
ATOM 2316 C C . SER A 1 307 ? 32.140 -13.760 -82.412 1.00 46.55 286 SER A C 1
ATOM 2317 O O . SER A 1 307 ? 32.853 -14.735 -82.136 1.00 50.28 286 SER A O 1
ATOM 2320 N N . PHE A 1 308 ? 30.811 -13.836 -82.520 1.00 38.53 287 PHE A N 1
ATOM 2321 C CA . PHE A 1 308 ? 30.053 -15.063 -82.243 1.00 34.79 287 PHE A CA 1
ATOM 2322 C C . PHE A 1 308 ? 30.263 -16.129 -83.316 1.00 34.60 287 PHE A C 1
ATOM 2323 O O . PHE A 1 308 ? 29.697 -16.039 -84.408 1.00 33.46 287 PHE A O 1
ATOM 2331 N N . THR A 1 309 ? 31.069 -17.137 -82.987 1.00 35.99 288 THR A N 1
ATOM 2332 C CA . THR A 1 309 ? 31.452 -18.192 -83.933 1.00 37.21 288 THR A CA 1
ATOM 2333 C C . THR A 1 309 ? 30.417 -19.315 -83.989 1.00 39.19 288 THR A C 1
ATOM 2334 O O . THR A 1 309 ? 29.536 -19.409 -83.125 1.00 35.66 288 THR A O 1
ATOM 2338 N N . GLU A 1 310 ? 30.544 -20.165 -85.007 1.00 37.49 289 GLU A N 1
ATOM 2339 C CA . GLU A 1 310 ? 29.700 -21.351 -85.169 1.00 39.80 289 GLU A CA 1
ATOM 2340 C C . GLU A 1 310 ? 29.718 -22.261 -83.939 1.00 36.50 289 GLU A C 1
ATOM 2341 O O . GLU A 1 310 ? 28.668 -22.730 -83.490 1.00 35.35 289 GLU A O 1
ATOM 2347 N N . GLN A 1 311 ? 30.911 -22.508 -83.403 1.00 35.75 290 GLN A N 1
ATOM 2348 C CA . GLN A 1 311 ? 31.066 -23.307 -82.184 1.00 36.90 290 GLN A CA 1
ATOM 2349 C C . GLN A 1 311 ? 30.366 -22.648 -80.986 1.00 33.12 290 GLN A C 1
ATOM 2350 O O . GLN A 1 311 ? 29.708 -23.329 -80.198 1.00 32.40 290 GLN A O 1
ATOM 2356 N N . GLN A 1 312 ? 30.496 -21.329 -80.865 1.00 30.79 291 GLN A N 1
ATOM 2357 C CA . GLN A 1 312 ? 29.774 -20.583 -79.832 1.00 29.50 291 GLN A CA 1
ATOM 2358 C C . GLN A 1 312 ? 28.256 -20.742 -79.953 1.00 27.89 291 GLN A C 1
ATOM 2359 O O . GLN A 1 312 ? 27.573 -20.924 -78.947 1.00 25.90 291 GLN A O 1
ATOM 2365 N N . GLY A 1 313 ? 27.745 -20.681 -81.184 1.00 27.96 292 GLY A N 1
ATOM 2366 C CA . GLY A 1 313 ? 26.329 -20.920 -81.464 1.00 27.91 292 GLY A CA 1
ATOM 2367 C C . GLY A 1 313 ? 25.880 -22.294 -81.005 1.00 28.59 292 GLY A C 1
ATOM 2368 O O . GLY A 1 313 ? 24.901 -22.426 -80.276 1.00 26.92 292 GLY A O 1
ATOM 2369 N N . LYS A 1 314 ? 26.615 -23.313 -81.438 1.00 29.40 293 LYS A N 1
ATOM 2370 C CA . LYS A 1 314 ? 26.408 -24.699 -81.027 1.00 29.45 293 LYS A CA 1
ATOM 2371 C C . LYS A 1 314 ? 26.369 -24.830 -79.495 1.00 27.35 293 LYS A C 1
ATOM 2372 O O . LYS A 1 314 ? 25.452 -25.447 -78.945 1.00 26.28 293 LYS A O 1
ATOM 2378 N N A GLU A 1 315 ? 27.343 -24.220 -78.823 0.50 25.47 294 GLU A N 1
ATOM 2379 N N B GLU A 1 315 ? 27.373 -24.249 -78.838 0.50 26.87 294 GLU A N 1
ATOM 2380 C CA A GLU A 1 315 ? 27.449 -24.272 -77.367 0.50 23.40 294 GLU A CA 1
ATOM 2381 C CA B GLU A 1 315 ? 27.488 -24.215 -77.380 0.50 25.44 294 GLU A CA 1
ATOM 2382 C C A GLU A 1 315 ? 26.324 -23.529 -76.639 0.50 21.88 294 GLU A C 1
ATOM 2383 C C B GLU A 1 315 ? 26.277 -23.568 -76.713 0.50 23.04 294 GLU A C 1
ATOM 2384 O O A GLU A 1 315 ? 25.800 -24.030 -75.641 0.50 21.19 294 GLU A O 1
ATOM 2385 O O B GLU A 1 315 ? 25.650 -24.170 -75.839 0.50 22.49 294 GLU A O 1
ATOM 2396 N N . GLN A 1 316 ? 25.965 -22.341 -77.126 1.00 21.38 295 GLN A N 1
ATOM 2397 C CA . GLN A 1 316 ? 24.888 -21.560 -76.516 1.00 19.47 295 GLN A CA 1
ATOM 2398 C C . GLN A 1 316 ? 23.521 -22.234 -76.671 1.00 18.88 295 GLN A C 1
ATOM 2399 O O . GLN A 1 316 ? 22.747 -22.299 -75.711 1.00 17.16 295 GLN A O 1
ATOM 2405 N N . THR A 1 317 ? 23.244 -22.731 -77.876 1.00 19.26 296 THR A N 1
ATOM 2406 C CA . THR A 1 317 ? 22.004 -23.467 -78.165 1.00 19.69 296 THR A CA 1
ATOM 2407 C C . THR A 1 317 ? 21.885 -24.696 -77.273 1.00 18.97 296 THR A C 1
ATOM 2408 O O . THR A 1 317 ? 20.819 -24.974 -76.743 1.00 18.85 296 THR A O 1
ATOM 2412 N N . ALA A 1 318 ? 22.982 -25.432 -77.127 1.00 19.27 297 ALA A N 1
ATOM 2413 C CA . ALA A 1 318 ? 22.975 -26.663 -76.339 1.00 19.08 297 ALA A CA 1
ATOM 2414 C C . ALA A 1 318 ? 22.832 -26.384 -74.835 1.00 17.67 297 ALA A C 1
ATOM 2415 O O . ALA A 1 318 ? 22.154 -27.135 -74.140 1.00 17.95 297 ALA A O 1
ATOM 2417 N N . PHE A 1 319 ? 23.434 -25.308 -74.331 1.00 16.58 298 PHE A N 1
ATOM 2418 C CA . PHE A 1 319 ? 23.197 -24.959 -72.931 1.00 15.36 298 PHE A CA 1
ATOM 2419 C C . PHE A 1 319 ? 21.734 -24.581 -72.715 1.00 15.11 298 PHE A C 1
ATOM 2420 O O . PHE A 1 319 ? 21.111 -24.989 -71.734 1.00 14.48 298 PHE A O 1
ATOM 2428 N N . ILE A 1 320 ? 21.185 -23.796 -73.632 1.00 15.38 299 ILE A N 1
ATOM 2429 C CA . ILE A 1 320 ? 19.802 -23.358 -73.488 1.00 15.89 299 ILE A CA 1
ATOM 2430 C C . ILE A 1 320 ? 18.834 -24.549 -73.503 1.00 16.37 299 ILE A C 1
ATOM 2431 O O . ILE A 1 320 ? 17.895 -24.586 -72.715 1.00 16.20 299 ILE A O 1
ATOM 2436 N N . GLU A 1 321 ? 19.105 -25.535 -74.361 1.00 18.52 300 GLU A N 1
ATOM 2437 C CA . GLU A 1 321 ? 18.318 -26.774 -74.402 1.00 19.35 300 GLU A CA 1
ATOM 2438 C C . GLU A 1 321 ? 18.384 -27.546 -73.079 1.00 17.93 300 GLU A C 1
ATOM 2439 O O . GLU A 1 321 ? 17.347 -27.968 -72.551 1.00 17.09 300 GLU A O 1
ATOM 2445 N N . ALA A 1 322 ? 19.595 -27.699 -72.544 1.00 16.63 301 ALA A N 1
ATOM 2446 C CA . ALA A 1 322 ? 19.798 -28.309 -71.224 1.00 16.40 301 ALA A CA 1
ATOM 2447 C C . ALA A 1 322 ? 19.091 -27.560 -70.082 1.00 15.05 301 ALA A C 1
ATOM 2448 O O . ALA A 1 322 ? 18.572 -28.199 -69.170 1.00 14.85 301 ALA A O 1
ATOM 2450 N N . PHE A 1 323 ? 19.095 -26.222 -70.127 1.00 14.23 302 PHE A N 1
ATOM 2451 C CA . PHE A 1 323 ? 18.442 -25.392 -69.095 1.00 13.60 302 PHE A CA 1
ATOM 2452 C C . PHE A 1 323 ? 16.912 -25.536 -69.186 1.00 13.80 302 PHE A C 1
ATOM 2453 O O . PHE A 1 323 ? 16.218 -25.506 -68.163 1.00 13.14 302 PHE A O 1
ATOM 2461 N N . LYS A 1 324 ? 16.394 -25.704 -70.405 1.00 14.54 303 LYS A N 1
ATOM 2462 C CA . LYS A 1 324 ? 14.963 -25.936 -70.590 1.00 15.26 303 LYS A CA 1
ATOM 2463 C C . LYS A 1 324 ? 14.496 -27.237 -69.946 1.00 15.36 303 LYS A C 1
ATOM 2464 O O . LYS A 1 324 ? 13.419 -27.284 -69.355 1.00 15.85 303 LYS A O 1
ATOM 2470 N N . VAL A 1 325 ? 15.327 -28.269 -70.038 1.00 15.45 304 VAL A N 1
ATOM 2471 C CA . VAL A 1 325 ? 15.088 -29.555 -69.381 1.00 15.66 304 VAL A CA 1
ATOM 2472 C C . VAL A 1 325 ? 15.217 -29.449 -67.854 1.00 15.26 304 VAL A C 1
ATOM 2473 O O . VAL A 1 325 ? 14.320 -29.891 -67.140 1.00 15.70 304 VAL A O 1
ATOM 2477 N N . ALA A 1 326 ? 16.308 -28.845 -67.364 1.00 14.62 305 ALA A N 1
ATOM 2478 C CA . ALA A 1 326 ? 16.542 -28.679 -65.912 1.00 14.02 305 ALA A CA 1
ATOM 2479 C C . ALA A 1 326 ? 15.443 -27.883 -65.206 1.00 13.64 305 ALA A C 1
ATOM 2480 O O . ALA A 1 326 ? 15.067 -28.210 -64.078 1.00 13.82 305 ALA A O 1
ATOM 2482 N N . SER A 1 327 ? 14.933 -26.837 -65.857 1.00 13.26 306 SER A N 1
ATOM 2483 C CA . SER A 1 327 ? 13.907 -25.986 -65.235 1.00 13.03 306 SER A CA 1
ATOM 2484 C C . SER A 1 327 ? 12.698 -25.663 -66.107 1.00 13.13 306 SER A C 1
ATOM 2485 O O . SER A 1 327 ? 12.809 -24.903 -67.084 1.00 12.95 306 SER A O 1
ATOM 2488 N N . PRO A 1 328 ? 11.523 -26.189 -65.726 1.00 13.16 307 PRO A N 1
ATOM 2489 C CA . PRO A 1 328 ? 10.265 -25.805 -66.379 1.00 13.66 307 PRO A CA 1
ATOM 2490 C C . PRO A 1 328 ? 9.972 -24.295 -66.352 1.00 13.06 307 PRO A C 1
ATOM 2491 O O . PRO A 1 328 ? 9.223 -23.824 -67.201 1.00 14.08 307 PRO A O 1
ATOM 2495 N N . ASP A 1 329 ? 10.540 -23.544 -65.404 1.00 12.08 308 ASP A N 1
ATOM 2496 C CA . ASP A 1 329 ? 10.352 -22.077 -65.381 1.00 11.64 308 ASP A CA 1
ATOM 2497 C C . ASP A 1 329 ? 11.059 -21.368 -66.537 1.00 11.91 308 ASP A C 1
ATOM 2498 O O . ASP A 1 329 ? 10.549 -20.368 -67.074 1.00 12.48 308 ASP A O 1
ATOM 2503 N N . PHE A 1 330 ? 12.238 -21.869 -66.900 1.00 11.67 309 PHE A N 1
ATOM 2504 C CA . PHE A 1 330 ? 13.011 -21.299 -67.993 1.00 11.85 309 PHE A CA 1
ATOM 2505 C C . PHE A 1 330 ? 12.352 -21.550 -69.353 1.00 12.75 309 PHE A C 1
ATOM 2506 O O . PHE A 1 330 ? 11.810 -22.630 -69.595 1.00 13.44 309 PHE A O 1
ATOM 2514 N N . GLN A 1 331 ? 12.390 -20.543 -70.223 1.00 13.17 310 GLN A N 1
ATOM 2515 C CA . GLN A 1 331 ? 11.807 -20.649 -71.572 1.00 14.84 310 GLN A CA 1
ATOM 2516 C C . GLN A 1 331 ? 12.552 -19.753 -72.566 1.00 15.73 310 GLN A C 1
ATOM 2517 O O . GLN A 1 331 ? 13.425 -18.973 -72.167 1.00 14.97 310 GLN A O 1
ATOM 2523 N N . THR A 1 332 ? 12.199 -19.864 -73.847 1.00 17.65 311 THR A N 1
ATOM 2524 C CA . THR A 1 332 ? 12.847 -19.084 -74.905 1.00 19.67 311 THR A CA 1
ATOM 2525 C C . THR A 1 332 ? 11.868 -18.327 -75.807 1.00 21.32 311 THR A C 1
ATOM 2526 O O . THR A 1 332 ? 12.290 -17.475 -76.586 1.00 23.18 311 THR A O 1
ATOM 2530 N N . GLU A 1 333 ? 10.577 -18.650 -75.708 1.00 23.71 312 GLU A N 1
ATOM 2531 C CA . GLU A 1 333 ? 9.512 -17.967 -76.461 1.00 27.12 312 GLU A CA 1
ATOM 2532 C C . GLU A 1 333 ? 9.559 -16.444 -76.299 1.00 25.02 312 GLU A C 1
ATOM 2533 O O . GLU A 1 333 ? 9.550 -15.699 -77.289 1.00 27.54 312 GLU A O 1
ATOM 2539 N N . HIS A 1 334 ? 9.594 -15.998 -75.047 1.00 21.17 313 HIS A N 1
ATOM 2540 C CA . HIS A 1 334 ? 9.579 -14.576 -74.703 1.00 21.79 313 HIS A CA 1
ATOM 2541 C C . HIS A 1 334 ? 10.926 -14.086 -74.257 1.00 21.69 313 HIS A C 1
ATOM 2542 O O . HIS A 1 334 ? 11.682 -14.824 -73.633 1.00 21.01 313 HIS A O 1
ATOM 2549 N N . GLY A 1 335 ? 11.230 -12.824 -74.543 1.00 23.06 314 GLY A N 1
ATOM 2550 C CA . GLY A 1 335 ? 12.508 -12.240 -74.155 1.00 24.31 314 GLY A CA 1
ATOM 2551 C C . GLY A 1 335 ? 12.711 -10.851 -74.723 1.00 27.62 314 GLY A C 1
ATOM 2552 O O . GLY A 1 335 ? 11.754 -10.218 -75.181 1.00 28.55 314 GLY A O 1
ATOM 2553 N N . TYR A 1 336 ? 13.949 -10.361 -74.675 1.00 28.65 315 TYR A N 1
ATOM 2554 C CA . TYR A 1 336 ? 14.284 -9.097 -75.343 1.00 33.86 315 TYR A CA 1
ATOM 2555 C C . TYR A 1 336 ? 14.346 -9.318 -76.855 1.00 36.59 315 TYR A C 1
ATOM 2556 O O . TYR A 1 336 ? 14.984 -10.270 -77.318 1.00 39.39 315 TYR A O 1
ATOM 2565 N N . ALA A 1 337 ? 13.680 -8.453 -77.616 1.00 38.52 316 ALA A N 1
ATOM 2566 C CA . ALA A 1 337 ? 13.833 -8.453 -79.070 1.00 47.44 316 ALA A CA 1
ATOM 2567 C C . ALA A 1 337 ? 15.265 -8.038 -79.384 1.00 50.91 316 ALA A C 1
ATOM 2568 O O . ALA A 1 337 ? 15.700 -6.948 -79.005 1.00 59.27 316 ALA A O 1
ATOM 2570 N N . ALA A 1 338 ? 16.003 -8.931 -80.041 1.00 62.31 317 ALA A N 1
ATOM 2571 C CA . ALA A 1 338 ? 17.421 -8.711 -80.319 1.00 67.24 317 ALA A CA 1
ATOM 2572 C C . ALA A 1 338 ? 17.609 -7.713 -81.458 1.00 62.32 317 ALA A C 1
ATOM 2573 O O . ALA A 1 338 ? 17.510 -8.065 -82.634 1.00 62.41 317 ALA A O 1
ATOM 2575 N N . SER A 1 339 ? 17.864 -6.462 -81.088 1.00 60.75 318 SER A N 1
ATOM 2576 C CA . SER A 1 339 ? 18.118 -5.390 -82.048 1.00 63.29 318 SER A CA 1
ATOM 2577 C C . SER A 1 339 ? 19.546 -5.469 -82.583 1.00 56.83 318 SER A C 1
ATOM 2578 O O . SER A 1 339 ? 20.343 -6.304 -82.134 1.00 57.74 318 SER A O 1
ATOM 2581 N N . LYS A 1 340 ? 19.866 -4.598 -83.539 1.00 53.83 319 LYS A N 1
ATOM 2582 C CA . LYS A 1 340 ? 21.183 -4.612 -84.177 1.00 51.06 319 LYS A CA 1
ATOM 2583 C C . LYS A 1 340 ? 22.323 -4.294 -83.202 1.00 44.21 319 LYS A C 1
ATOM 2584 O O . LYS A 1 340 ? 22.177 -3.491 -82.278 1.00 40.57 319 LYS A O 1
ATOM 2590 N N . TYR A 1 341 ? 23.447 -4.965 -83.419 1.00 39.50 320 TYR A N 1
ATOM 2591 C CA . TYR A 1 341 ? 24.648 -4.780 -82.629 1.00 34.69 320 TYR A CA 1
ATOM 2592 C C . TYR A 1 341 ? 25.199 -3.374 -82.784 1.00 34.11 320 TYR A C 1
ATOM 2593 O O . TYR A 1 341 ? 25.275 -2.848 -83.883 1.00 32.35 320 TYR A O 1
ATOM 2602 N N . LYS A 1 342 ? 25.577 -2.780 -81.661 1.00 35.62 321 LYS A N 1
ATOM 2603 C CA A LYS A 1 342 ? 26.287 -1.510 -81.667 0.50 35.68 321 LYS A CA 1
ATOM 2604 C CA B LYS A 1 342 ? 26.260 -1.494 -81.640 0.50 34.86 321 LYS A CA 1
ATOM 2605 C C . LYS A 1 342 ? 27.460 -1.630 -80.700 1.00 35.37 321 LYS A C 1
ATOM 2606 O O . LYS A 1 342 ? 27.395 -2.385 -79.722 1.00 31.47 321 LYS A O 1
ATOM 2617 N N . GLU A 1 343 ? 28.543 -0.912 -80.987 1.00 34.26 322 GLU A N 1
ATOM 2618 C CA . GLU A 1 343 ? 29.763 -0.995 -80.170 1.00 34.29 322 GLU A CA 1
ATOM 2619 C C . GLU A 1 343 ? 29.549 -0.818 -78.647 1.00 31.51 322 GLU A C 1
ATOM 2620 O O . GLU A 1 343 ? 30.264 -1.426 -77.844 1.00 29.58 322 GLU A O 1
ATOM 2626 N N . ASP A 1 344 ? 28.555 -0.022 -78.252 1.00 31.78 323 ASP A N 1
ATOM 2627 C CA . ASP A 1 344 ? 28.294 0.201 -76.825 1.00 31.26 323 ASP A CA 1
ATOM 2628 C C . ASP A 1 344 ? 27.615 -0.969 -76.109 1.00 28.45 323 ASP A C 1
ATOM 2629 O O . ASP A 1 344 ? 27.455 -0.943 -74.884 1.00 25.14 323 ASP A O 1
ATOM 2634 N N . ALA A 1 345 ? 27.243 -2.007 -76.864 1.00 25.57 324 ALA A N 1
ATOM 2635 C CA . ALA A 1 345 ? 26.760 -3.261 -76.261 1.00 23.18 324 ALA A CA 1
ATOM 2636 C C . ALA A 1 345 ? 27.833 -3.913 -75.370 1.00 21.75 324 ALA A C 1
ATOM 2637 O O . ALA A 1 345 ? 27.507 -4.680 -74.456 1.00 20.17 324 ALA A O 1
ATOM 2639 N N . LEU A 1 346 ? 29.102 -3.602 -75.642 1.00 21.42 325 LEU A N 1
ATOM 2640 C CA . LEU A 1 346 ? 30.233 -4.123 -74.865 1.00 20.91 325 LEU A CA 1
ATOM 2641 C C . LEU A 1 346 ? 30.348 -3.534 -73.447 1.00 20.80 325 LEU A C 1
ATOM 2642 O O . LEU A 1 346 ? 31.125 -4.042 -72.621 1.00 20.22 325 LEU A O 1
ATOM 2647 N N . LYS A 1 347 ? 29.565 -2.487 -73.161 1.00 19.65 326 LYS A N 1
ATOM 2648 C CA . LYS A 1 347 ? 29.493 -1.921 -71.814 1.00 18.78 326 LYS A CA 1
ATOM 2649 C C . LYS A 1 347 ? 28.792 -2.866 -70.840 1.00 17.21 326 LYS A C 1
ATOM 2650 O O . LYS A 1 347 ? 28.950 -2.741 -69.620 1.00 15.85 326 LYS A O 1
ATOM 2656 N N . LEU A 1 348 ? 28.016 -3.804 -71.388 1.00 16.45 327 LEU A N 1
ATOM 2657 C CA . LEU A 1 348 ? 27.267 -4.775 -70.590 1.00 15.69 327 LEU A CA 1
ATOM 2658 C C . LEU A 1 348 ? 28.139 -6.008 -70.318 1.00 15.08 327 LEU A C 1
ATOM 2659 O O . LEU A 1 348 ? 28.839 -6.487 -71.219 1.00 15.11 327 LEU A O 1
ATOM 2664 N N . ALA A 1 349 ? 28.082 -6.517 -69.082 1.00 13.89 328 ALA A N 1
ATOM 2665 C CA . ALA A 1 349 ? 28.986 -7.588 -68.626 1.00 13.76 328 ALA A CA 1
ATOM 2666 C C . ALA A 1 349 ? 29.030 -8.798 -69.543 1.00 13.97 328 ALA A C 1
ATOM 2667 O O . ALA A 1 349 ? 30.114 -9.220 -69.964 1.00 14.29 328 ALA A O 1
ATOM 2669 N N . SER A 1 350 ? 27.859 -9.368 -69.836 1.00 13.58 329 SER A N 1
ATOM 2670 C CA . SER A 1 350 ? 27.818 -10.628 -70.568 1.00 14.07 329 SER A CA 1
ATOM 2671 C C . SER A 1 350 ? 28.309 -10.461 -72.015 1.00 15.33 329 SER A C 1
ATOM 2672 O O . SER A 1 350 ? 28.843 -11.406 -72.597 1.00 15.67 329 SER A O 1
ATOM 2675 N N . LYS A 1 351 ? 28.176 -9.252 -72.564 1.00 15.99 330 LYS A N 1
ATOM 2676 C CA . LYS A 1 351 ? 28.682 -8.979 -73.913 1.00 17.26 330 LYS A CA 1
ATOM 2677 C C . LYS A 1 351 ? 30.186 -8.747 -73.893 1.00 17.63 330 LYS A C 1
ATOM 2678 O O . LYS A 1 351 ? 30.911 -9.294 -74.737 1.00 18.23 330 LYS A O 1
ATOM 2684 N N . TYR A 1 352 ? 30.645 -7.930 -72.940 1.00 16.91 331 TYR A N 1
ATOM 2685 C CA . TYR A 1 352 ? 32.072 -7.724 -72.704 1.00 17.15 331 TYR A CA 1
ATOM 2686 C C . TYR A 1 352 ? 32.812 -9.056 -72.548 1.00 17.36 331 TYR A C 1
ATOM 2687 O O . TYR A 1 352 ? 33.811 -9.291 -73.231 1.00 17.86 331 TYR A O 1
ATOM 2696 N N . ILE A 1 353 ? 32.325 -9.902 -71.640 1.00 16.28 332 ILE A N 1
ATOM 2697 C CA . ILE A 1 353 ? 32.937 -11.204 -71.367 1.00 16.68 332 ILE A CA 1
ATOM 2698 C C . ILE A 1 353 ? 32.875 -12.122 -72.595 1.00 17.56 332 ILE A C 1
ATOM 2699 O O . ILE A 1 353 ? 33.880 -12.746 -72.967 1.00 18.36 332 ILE A O 1
ATOM 2704 N N . GLY A 1 354 ? 31.715 -12.166 -73.247 1.00 17.36 333 GLY A N 1
ATOM 2705 C CA . GLY A 1 354 ? 31.550 -12.936 -74.479 1.00 18.33 333 GLY A CA 1
ATOM 2706 C C . GLY A 1 354 ? 32.535 -12.534 -75.565 1.00 19.59 333 GLY A C 1
ATOM 2707 O O . GLY A 1 354 ? 33.132 -13.391 -76.219 1.00 19.96 333 GLY A O 1
ATOM 2708 N N . HIS A 1 355 ? 32.729 -11.223 -75.727 1.00 19.96 334 HIS A N 1
ATOM 2709 C CA . HIS A 1 355 ? 33.632 -10.687 -76.742 1.00 21.48 334 HIS A CA 1
ATOM 2710 C C . HIS A 1 355 ? 35.078 -10.885 -76.368 1.00 22.43 334 HIS A C 1
ATOM 2711 O O . HIS A 1 355 ? 35.895 -11.253 -77.215 1.00 22.31 334 HIS A O 1
ATOM 2718 N N . GLN A 1 356 ? 35.399 -10.645 -75.095 1.00 22.50 335 GLN A N 1
ATOM 2719 C CA . GLN A 1 356 ? 36.774 -10.735 -74.593 1.00 24.48 335 GLN A CA 1
ATOM 2720 C C . GLN A 1 356 ? 37.314 -12.164 -74.520 1.00 24.65 335 GLN A C 1
ATOM 2721 O O . GLN A 1 356 ? 38.461 -12.417 -74.908 1.00 25.10 335 GLN A O 1
ATOM 2727 N N . PHE A 1 357 ? 36.478 -13.089 -74.057 1.00 22.77 336 PHE A N 1
ATOM 2728 C CA . PHE A 1 357 ? 36.909 -14.458 -73.770 1.00 23.57 336 PHE A CA 1
ATOM 2729 C C . PHE A 1 357 ? 36.449 -15.496 -74.788 1.00 24.25 336 PHE A C 1
ATOM 2730 O O . PHE A 1 357 ? 37.003 -16.602 -74.842 1.00 25.79 336 PHE A O 1
ATOM 2738 N N . GLY A 1 358 ? 35.442 -15.150 -75.585 1.00 23.85 337 GLY A N 1
ATOM 2739 C CA . GLY A 1 358 ? 34.897 -16.077 -76.581 1.00 24.14 337 GLY A CA 1
ATOM 2740 C C . GLY A 1 358 ? 34.188 -17.293 -76.003 1.00 23.72 337 GLY A C 1
ATOM 2741 O O . GLY A 1 358 ? 34.051 -18.316 -76.676 1.00 26.74 337 GLY A O 1
ATOM 2742 N N . CYS A 1 359 ? 33.719 -17.181 -74.762 1.00 21.89 338 CYS A N 1
ATOM 2743 C CA . CYS A 1 359 ? 33.138 -18.317 -74.049 1.00 20.95 338 CYS A CA 1
ATOM 2744 C C . CYS A 1 359 ? 31.608 -18.223 -73.996 1.00 19.89 338 CYS A C 1
ATOM 2745 O O . CYS A 1 359 ? 31.033 -17.205 -74.397 1.00 19.70 338 CYS A O 1
ATOM 2748 N N . LEU A 1 360 ? 30.949 -19.277 -73.509 1.00 18.87 339 LEU A N 1
ATOM 2749 C CA . LEU A 1 360 ? 29.528 -19.178 -73.166 1.00 17.84 339 LEU A CA 1
ATOM 2750 C C . LEU A 1 360 ? 29.335 -17.997 -72.205 1.00 16.44 339 LEU A C 1
ATOM 2751 O O . LEU A 1 360 ? 29.915 -17.962 -71.112 1.00 15.59 339 LEU A O 1
ATOM 2756 N N . SER A 1 361 ? 28.527 -17.026 -72.616 1.00 16.18 340 SER A N 1
ATOM 2757 C CA . SER A 1 361 ? 28.287 -15.854 -71.776 1.00 15.78 340 SER A CA 1
ATOM 2758 C C . SER A 1 361 ? 26.842 -15.381 -71.852 1.00 15.07 340 SER A C 1
ATOM 2759 O O . SER A 1 361 ? 26.373 -14.983 -72.921 1.00 16.75 340 SER A O 1
ATOM 2762 N N . LEU A 1 362 ? 26.148 -15.405 -70.719 1.00 13.80 341 LEU A N 1
ATOM 2763 C CA . LEU A 1 362 ? 24.708 -15.144 -70.715 1.00 13.68 341 LEU A CA 1
ATOM 2764 C C . LEU A 1 362 ? 24.291 -14.140 -69.651 1.00 12.71 341 LEU A C 1
ATOM 2765 O O . LEU A 1 362 ? 24.856 -14.113 -68.558 1.00 12.11 341 LEU A O 1
ATOM 2770 N N . THR A 1 363 ? 23.305 -13.312 -69.981 1.00 13.33 342 THR A N 1
ATOM 2771 C CA . THR A 1 363 ? 22.544 -12.596 -68.953 1.00 12.81 342 THR A CA 1
ATOM 2772 C C . THR A 1 363 ? 21.272 -13.403 -68.686 1.00 13.05 342 THR A C 1
ATOM 2773 O O . THR A 1 363 ? 20.586 -13.823 -69.635 1.00 13.18 342 THR A O 1
ATOM 2777 N N . LEU A 1 364 ? 21.006 -13.685 -67.410 1.00 11.72 343 LEU A N 1
ATOM 2778 C CA . LEU A 1 364 ? 19.774 -14.343 -66.993 1.00 12.58 343 LEU A CA 1
ATOM 2779 C C . LEU A 1 364 ? 18.830 -13.329 -66.332 1.00 12.29 343 LEU A C 1
ATOM 2780 O O . LEU A 1 364 ? 19.242 -12.556 -65.464 1.00 11.69 343 LEU A O 1
ATOM 2785 N N . GLU A 1 365 ? 17.566 -13.359 -66.746 1.00 12.68 344 GLU A N 1
ATOM 2786 C CA . GLU A 1 365 ? 16.540 -12.442 -66.263 1.00 12.53 344 GLU A CA 1
ATOM 2787 C C . GLU A 1 365 ? 15.406 -13.208 -65.570 1.00 11.80 344 GLU A C 1
ATOM 2788 O O . GLU A 1 365 ? 14.856 -14.169 -66.137 1.00 11.94 344 GLU A O 1
ATOM 2794 N N . MET A 1 366 ? 15.088 -12.799 -64.344 1.00 9.87 345 MET A N 1
ATOM 2795 C CA . MET A 1 366 ? 13.907 -13.278 -63.608 1.00 9.61 345 MET A CA 1
ATOM 2796 C C . MET A 1 366 ? 12.883 -12.147 -63.465 1.00 9.33 345 MET A C 1
ATOM 2797 O O . MET A 1 366 ? 13.262 -10.975 -63.383 1.00 9.50 345 MET A O 1
ATOM 2802 N N . PRO A 1 367 ? 11.585 -12.488 -63.410 1.00 9.36 346 PRO A N 1
ATOM 2803 C CA . PRO A 1 367 ? 10.569 -11.455 -63.358 1.00 9.35 346 PRO A CA 1
ATOM 2804 C C . PRO A 1 367 ? 10.305 -10.882 -61.952 1.00 9.17 346 PRO A C 1
ATOM 2805 O O . PRO A 1 367 ? 10.351 -11.619 -60.957 1.00 8.72 346 PRO A O 1
ATOM 2809 N N . PHE A 1 368 ? 10.018 -9.577 -61.893 1.00 9.07 347 PHE A N 1
ATOM 2810 C CA . PHE A 1 368 ? 9.484 -8.944 -60.671 1.00 9.03 347 PHE A CA 1
ATOM 2811 C C . PHE A 1 368 ? 8.005 -9.303 -60.466 1.00 9.37 347 PHE A C 1
ATOM 2812 O O . PHE A 1 368 ? 7.518 -9.282 -59.335 1.00 9.37 347 PHE A O 1
ATOM 2820 N N . LYS A 1 369 ? 7.308 -9.609 -61.565 1.00 9.78 348 LYS A N 1
ATOM 2821 C CA . LYS A 1 369 ? 5.864 -9.904 -61.544 1.00 10.60 348 LYS A CA 1
ATOM 2822 C C . LYS A 1 369 ? 5.590 -11.356 -61.141 1.00 10.79 348 LYS A C 1
ATOM 2823 O O . LYS A 1 369 ? 5.361 -11.648 -59.976 1.00 10.91 348 LYS A O 1
ATOM 2829 N N . ASP A 1 370 ? 5.647 -12.261 -62.114 1.00 11.29 349 ASP A N 1
ATOM 2830 C CA . ASP A 1 370 ? 5.422 -13.683 -61.898 1.00 11.46 349 ASP A CA 1
ATOM 2831 C C . ASP A 1 370 ? 5.953 -14.347 -63.159 1.00 11.49 349 ASP A C 1
ATOM 2832 O O . ASP A 1 370 ? 6.284 -13.651 -64.111 1.00 11.58 349 ASP A O 1
ATOM 2837 N N . ASN A 1 371 ? 6.045 -15.674 -63.163 1.00 11.29 350 ASN A N 1
ATOM 2838 C CA . ASN A 1 371 ? 6.179 -16.425 -64.397 1.00 11.80 350 ASN A CA 1
ATOM 2839 C C . ASN A 1 371 ? 4.770 -16.677 -64.944 1.00 12.61 350 ASN A C 1
ATOM 2840 O O . ASN A 1 371 ? 4.053 -17.544 -64.440 1.00 12.59 350 ASN A O 1
ATOM 2845 N N . ALA A 1 372 ? 4.395 -15.912 -65.975 1.00 13.07 351 ALA A N 1
ATOM 2846 C CA . ALA A 1 372 ? 3.056 -15.972 -66.586 1.00 13.75 351 ALA A CA 1
ATOM 2847 C C . ALA A 1 372 ? 2.676 -17.354 -67.121 1.00 14.29 351 ALA A C 1
ATOM 2848 O O . ALA A 1 372 ? 1.487 -17.663 -67.252 1.00 15.08 351 ALA A O 1
ATOM 2850 N N . ASN A 1 373 ? 3.679 -18.156 -67.475 1.00 14.04 352 ASN A N 1
ATOM 2851 C CA . ASN A 1 373 ? 3.458 -19.547 -67.893 1.00 15.16 352 ASN A CA 1
ATOM 2852 C C . ASN A 1 373 ? 3.045 -20.436 -66.719 1.00 15.08 352 ASN A C 1
ATOM 2853 O O . ASN A 1 373 ? 2.292 -21.398 -66.899 1.00 15.45 352 ASN A O 1
ATOM 2858 N N . LEU A 1 374 ? 3.576 -20.125 -65.534 1.00 14.93 353 LEU A N 1
ATOM 2859 C CA . LEU A 1 374 ? 3.297 -20.877 -64.296 1.00 15.14 353 LEU A CA 1
ATOM 2860 C C . LEU A 1 374 ? 2.983 -19.920 -63.132 1.00 15.86 353 LEU A C 1
ATOM 2861 O O . LEU A 1 374 ? 3.766 -19.799 -62.179 1.00 15.13 353 LEU A O 1
ATOM 2866 N N . PRO A 1 375 ? 1.831 -19.231 -63.202 1.00 16.29 354 PRO A N 1
ATOM 2867 C CA . PRO A 1 375 ? 1.603 -18.180 -62.214 1.00 16.63 354 PRO A CA 1
ATOM 2868 C C . PRO A 1 375 ? 1.368 -18.716 -60.795 1.00 17.57 354 PRO A C 1
ATOM 2869 O O . PRO A 1 375 ? 1.025 -19.892 -60.613 1.00 18.49 354 PRO A O 1
ATOM 2873 N N . ASP A 1 376 ? 1.581 -17.856 -59.807 1.00 17.08 355 ASP A N 1
ATOM 2874 C CA . ASP A 1 376 ? 1.261 -18.162 -58.420 1.00 17.27 355 ASP A CA 1
ATOM 2875 C C . ASP A 1 376 ? 0.647 -16.910 -57.810 1.00 17.85 355 ASP A C 1
ATOM 2876 O O . ASP A 1 376 ? 1.357 -15.952 -57.518 1.00 17.01 355 ASP A O 1
ATOM 2881 N N . GLU A 1 377 ? -0.669 -16.926 -57.626 1.00 19.72 356 GLU A N 1
ATOM 2882 C CA . GLU A 1 377 ? -1.408 -15.780 -57.104 1.00 21.97 356 GLU A CA 1
ATOM 2883 C C . GLU A 1 377 ? -0.999 -15.411 -55.683 1.00 20.81 356 GLU A C 1
ATOM 2884 O O . GLU A 1 377 ? -1.132 -14.256 -55.273 1.00 20.96 356 GLU A O 1
ATOM 2890 N N . ARG A 1 378 ? -0.521 -16.389 -54.924 1.00 17.98 357 ARG A N 1
ATOM 2891 C CA . ARG A 1 378 ? -0.160 -16.122 -53.541 1.00 17.92 357 ARG A CA 1
ATOM 2892 C C . ARG A 1 378 ? 1.158 -15.352 -53.401 1.00 15.92 357 ARG A C 1
ATOM 2893 O O . ARG A 1 378 ? 1.234 -14.393 -52.616 1.00 15.69 357 ARG A O 1
ATOM 2901 N N . VAL A 1 379 ? 2.187 -15.778 -54.141 1.00 14.17 358 VAL A N 1
ATOM 2902 C CA . VAL A 1 379 ? 3.548 -15.221 -54.003 1.00 12.41 358 VAL A CA 1
ATOM 2903 C C . VAL A 1 379 ? 4.145 -14.614 -55.274 1.00 11.83 358 VAL A C 1
ATOM 2904 O O . VAL A 1 379 ? 5.156 -13.887 -55.197 1.00 11.30 358 VAL A O 1
ATOM 2908 N N . GLY A 1 380 ? 3.533 -14.879 -56.434 1.00 11.67 359 GLY A N 1
ATOM 2909 C CA . GLY A 1 380 ? 4.119 -14.462 -57.726 1.00 11.06 359 GLY A CA 1
ATOM 2910 C C . GLY A 1 380 ? 5.506 -15.073 -57.888 1.00 10.32 359 GLY A C 1
ATOM 2911 O O . GLY A 1 380 ? 5.744 -16.202 -57.438 1.00 10.21 359 GLY A O 1
ATOM 2912 N N . TRP A 1 381 ? 6.426 -14.350 -58.522 1.00 9.56 360 TRP A N 1
ATOM 2913 C CA . TRP A 1 381 ? 7.847 -14.744 -58.472 1.00 8.96 360 TRP A CA 1
ATOM 2914 C C . TRP A 1 381 ? 8.435 -14.299 -57.151 1.00 8.68 360 TRP A C 1
ATOM 2915 O O . TRP A 1 381 ? 8.111 -13.223 -56.665 1.00 8.75 360 TRP A O 1
ATOM 2926 N N . ASN A 1 382 ? 9.281 -15.126 -56.532 1.00 8.46 361 ASN A N 1
ATOM 2927 C CA . ASN A 1 382 ? 9.795 -14.793 -55.183 1.00 8.31 361 ASN A CA 1
ATOM 2928 C C . ASN A 1 382 ? 11.190 -15.328 -54.885 1.00 8.00 361 ASN A C 1
ATOM 2929 O O . ASN A 1 382 ? 11.896 -15.766 -55.799 1.00 7.86 361 ASN A O 1
ATOM 2934 N N . GLY A 1 383 ? 11.593 -15.252 -53.615 1.00 7.99 362 GLY A N 1
ATOM 2935 C CA . GLY A 1 383 ? 12.881 -15.782 -53.171 1.00 7.81 362 GLY A CA 1
ATOM 2936 C C . GLY A 1 383 ? 13.057 -17.277 -53.394 1.00 7.95 362 GLY A C 1
ATOM 2937 O O . GLY A 1 383 ? 14.068 -17.693 -53.985 1.00 7.80 362 GLY A O 1
ATOM 2938 N N A GLU A 1 384 ? 12.077 -18.072 -52.951 0.50 8.31 363 GLU A N 1
ATOM 2939 N N B GLU A 1 384 ? 12.096 -18.079 -52.931 0.50 8.31 363 GLU A N 1
ATOM 2940 C CA A GLU A 1 384 ? 12.127 -19.549 -53.073 0.50 8.68 363 GLU A CA 1
ATOM 2941 C CA B GLU A 1 384 ? 12.178 -19.544 -53.086 0.50 8.62 363 GLU A CA 1
ATOM 2942 C C A GLU A 1 384 ? 12.131 -20.064 -54.524 0.50 8.58 363 GLU A C 1
ATOM 2943 C C B GLU A 1 384 ? 12.249 -19.968 -54.563 0.50 8.50 363 GLU A C 1
ATOM 2944 O O A GLU A 1 384 ? 12.791 -21.062 -54.832 0.50 8.65 363 GLU A O 1
ATOM 2945 O O B GLU A 1 384 ? 13.084 -20.798 -54.931 0.50 8.53 363 GLU A O 1
ATOM 2956 N N . ARG A 1 385 ? 11.395 -19.393 -55.408 1.00 8.51 364 ARG A N 1
ATOM 2957 C CA . ARG A 1 385 ? 11.383 -19.743 -56.848 1.00 8.56 364 ARG A CA 1
ATOM 2958 C C . ARG A 1 385 ? 12.690 -19.345 -57.562 1.00 8.25 364 ARG A C 1
ATOM 2959 O O . ARG A 1 385 ? 13.178 -20.090 -58.416 1.00 8.36 364 ARG A O 1
ATOM 2967 N N . SER A 1 386 ? 13.237 -18.170 -57.217 1.00 7.93 365 SER A N 1
ATOM 2968 C CA . SER A 1 386 ? 14.567 -17.743 -57.689 1.00 7.70 365 SER A CA 1
ATOM 2969 C C . SER A 1 386 ? 15.676 -18.740 -57.274 1.00 7.73 365 SER A C 1
ATOM 2970 O O . SER A 1 386 ? 16.500 -19.153 -58.094 1.00 7.79 365 SER A O 1
ATOM 2973 N N . ALA A 1 387 ? 15.681 -19.106 -55.991 1.00 7.78 366 ALA A N 1
ATOM 2974 C CA . ALA A 1 387 ? 16.630 -20.066 -55.450 1.00 7.93 366 ALA A CA 1
ATOM 2975 C C . ALA A 1 387 ? 16.498 -21.447 -56.096 1.00 8.28 366 ALA A C 1
ATOM 2976 O O . ALA A 1 387 ? 17.514 -22.103 -56.364 1.00 8.42 366 ALA A O 1
ATOM 2978 N N . ALA A 1 388 ? 15.265 -21.896 -56.330 1.00 8.49 367 ALA A N 1
ATOM 2979 C CA . ALA A 1 388 ? 15.038 -23.180 -57.018 1.00 8.90 367 ALA A CA 1
ATOM 2980 C C . ALA A 1 388 ? 15.610 -23.126 -58.434 1.00 8.88 367 ALA A C 1
ATOM 2981 O O . ALA A 1 388 ? 16.167 -24.123 -58.921 1.00 9.20 367 ALA A O 1
ATOM 2983 N N . LEU A 1 389 ? 15.480 -21.964 -59.076 1.00 8.59 368 LEU A N 1
ATOM 2984 C CA . LEU A 1 389 ? 16.038 -21.746 -60.419 1.00 8.64 368 LEU A CA 1
ATOM 2985 C C . LEU A 1 389 ? 17.569 -21.861 -60.445 1.00 8.61 368 LEU A C 1
ATOM 2986 O O . LEU A 1 389 ? 18.133 -22.460 -61.372 1.00 8.91 368 LEU A O 1
ATOM 2991 N N . GLY A 1 390 ? 18.223 -21.299 -59.427 1.00 8.34 369 GLY A N 1
ATOM 2992 C CA . GLY A 1 390 ? 19.688 -21.354 -59.289 1.00 8.37 369 GLY A CA 1
ATOM 2993 C C . GLY A 1 390 ? 20.198 -22.770 -59.099 1.00 8.78 369 GLY A C 1
ATOM 2994 O O . GLY A 1 390 ? 21.195 -23.170 -59.715 1.00 9.05 369 GLY A O 1
ATOM 2995 N N . ALA A 1 391 ? 19.513 -23.524 -58.244 1.00 8.93 370 ALA A N 1
ATOM 2996 C CA . ALA A 1 391 ? 19.787 -24.941 -58.072 1.00 9.43 370 ALA A CA 1
ATOM 2997 C C . ALA A 1 391 ? 19.576 -25.759 -59.357 1.00 9.82 370 ALA A C 1
ATOM 2998 O O . ALA A 1 391 ? 20.358 -26.686 -59.657 1.00 10.28 370 ALA A O 1
ATOM 3000 N N . ALA A 1 392 ? 18.516 -25.434 -60.096 1.00 9.74 371 ALA A N 1
ATOM 3001 C CA . ALA A 1 392 ? 18.234 -26.092 -61.376 1.00 10.66 371 ALA A CA 1
ATOM 3002 C C . ALA A 1 392 ? 19.323 -25.802 -62.411 1.00 10.79 371 ALA A C 1
ATOM 3003 O O . ALA A 1 392 ? 19.749 -26.702 -63.129 1.00 11.42 371 ALA A O 1
ATOM 3005 N N . MET A 1 393 ? 19.795 -24.556 -62.465 1.00 10.67 372 MET A N 1
ATOM 3006 C CA . MET A 1 393 ? 20.814 -24.190 -63.455 1.00 11.09 372 MET A CA 1
ATOM 3007 C C . MET A 1 393 ? 22.126 -24.964 -63.276 1.00 11.69 372 MET A C 1
ATOM 3008 O O . MET A 1 393 ? 22.814 -25.261 -64.250 1.00 12.20 372 MET A O 1
ATOM 3013 N N . LEU A 1 394 ? 22.468 -25.304 -62.037 1.00 11.88 373 LEU A N 1
ATOM 3014 C CA . LEU A 1 394 ? 23.624 -26.158 -61.778 1.00 12.76 373 LEU A CA 1
ATOM 3015 C C . LEU A 1 394 ? 23.549 -27.466 -62.542 1.00 13.60 373 LEU A C 1
ATOM 3016 O O . LEU A 1 394 ? 24.558 -27.960 -63.050 1.00 14.06 373 LEU A O 1
ATOM 3021 N N . ALA A 1 395 ? 22.353 -28.044 -62.603 1.00 14.02 374 ALA A N 1
ATOM 3022 C CA . ALA A 1 395 ? 22.170 -29.327 -63.274 1.00 15.09 374 ALA A CA 1
ATOM 3023 C C . ALA A 1 395 ? 22.389 -29.160 -64.772 1.00 15.36 374 ALA A C 1
ATOM 3024 O O . ALA A 1 395 ? 22.919 -30.061 -65.416 1.00 15.81 374 ALA A O 1
ATOM 3026 N N . ALA A 1 396 ? 22.005 -27.998 -65.314 1.00 14.36 375 ALA A N 1
ATOM 3027 C CA . ALA A 1 396 ? 22.247 -27.697 -66.730 1.00 14.63 375 ALA A CA 1
ATOM 3028 C C . ALA A 1 396 ? 23.741 -27.464 -67.004 1.00 14.74 375 ALA A C 1
ATOM 3029 O O . ALA A 1 396 ? 24.251 -27.860 -68.064 1.00 15.15 375 ALA A O 1
ATOM 3031 N N . ILE A 1 397 ? 24.432 -26.821 -66.058 1.00 13.71 376 ILE A N 1
ATOM 3032 C CA . ILE A 1 397 ? 25.888 -26.616 -66.177 1.00 14.13 376 ILE A CA 1
ATOM 3033 C C . ILE A 1 397 ? 26.614 -27.964 -66.256 1.00 15.02 376 ILE A C 1
ATOM 3034 O O . ILE A 1 397 ? 27.527 -28.151 -67.083 1.00 15.39 376 ILE A O 1
ATOM 3039 N N . LEU A 1 398 ? 26.204 -28.902 -65.402 1.00 15.30 377 LEU A N 1
ATOM 3040 C CA . LEU A 1 398 ? 26.798 -30.247 -65.407 1.00 16.66 377 LEU A CA 1
ATOM 3041 C C . LEU A 1 398 ? 26.605 -30.954 -66.750 1.00 18.18 377 LEU A C 1
ATOM 3042 O O . LEU A 1 398 ? 27.581 -31.421 -67.353 1.00 18.69 377 LEU A O 1
ATOM 3047 N N . VAL A 1 399 ? 25.350 -31.032 -67.204 1.00 18.77 378 VAL A N 1
ATOM 3048 C CA . VAL A 1 399 ? 25.025 -31.603 -68.518 1.00 20.23 378 VAL A CA 1
ATOM 3049 C C . VAL A 1 399 ? 25.938 -30.995 -69.583 1.00 19.84 378 VAL A C 1
ATOM 3050 O O . VAL A 1 399 ? 26.584 -31.720 -70.346 1.00 19.95 378 VAL A O 1
ATOM 3054 N N . HIS A 1 400 ? 26.017 -29.661 -69.586 1.00 18.68 379 HIS A N 1
ATOM 3055 C CA . HIS A 1 400 ? 26.822 -28.909 -70.542 1.00 18.99 379 HIS A CA 1
ATOM 3056 C C . HIS A 1 400 ? 28.291 -29.258 -70.564 1.00 20.13 379 HIS A C 1
ATOM 3057 O O . HIS A 1 400 ? 28.834 -29.530 -71.632 1.00 20.27 379 HIS A O 1
ATOM 3064 N N . VAL A 1 401 ? 28.957 -29.235 -69.404 1.00 20.67 380 VAL A N 1
ATOM 3065 C CA . VAL A 1 401 ? 30.389 -29.578 -69.350 1.00 22.75 380 VAL A CA 1
ATOM 3066 C C . VAL A 1 401 ? 30.660 -31.050 -69.674 1.00 25.30 380 VAL A C 1
ATOM 3067 O O . VAL A 1 401 ? 31.713 -31.378 -70.219 1.00 26.28 380 VAL A O 1
ATOM 3071 N N . ASP A 1 402 ? 29.707 -31.923 -69.359 1.00 27.29 381 ASP A N 1
ATOM 3072 C CA . ASP A 1 402 ? 29.818 -33.340 -69.733 1.00 34.49 381 ASP A CA 1
ATOM 3073 C C . ASP A 1 402 ? 29.663 -33.580 -71.239 1.00 35.96 381 ASP A C 1
ATOM 3074 O O . ASP A 1 402 ? 30.100 -34.610 -71.749 1.00 38.15 381 ASP A O 1
ATOM 3079 N N . THR A 1 403 ? 29.059 -32.622 -71.942 1.00 37.37 382 THR A N 1
ATOM 3080 C CA . THR A 1 403 ? 28.911 -32.687 -73.402 1.00 36.87 382 THR A CA 1
ATOM 3081 C C . THR A 1 403 ? 30.075 -32.007 -74.135 1.00 40.35 382 THR A C 1
ATOM 3082 O O . THR A 1 403 ? 30.533 -32.491 -75.170 1.00 43.18 382 THR A O 1
ATOM 3086 N N . PHE A 1 404 ? 30.547 -30.887 -73.594 1.00 41.70 383 PHE A N 1
ATOM 3087 C CA . PHE A 1 404 ? 31.629 -30.122 -74.210 1.00 41.74 383 PHE A CA 1
ATOM 3088 C C . PHE A 1 404 ? 32.855 -30.075 -73.305 1.00 44.91 383 PHE A C 1
ATOM 3089 O O . PHE A 1 404 ? 33.985 -30.201 -73.776 1.00 50.46 383 PHE A O 1
ATOM 3097 N N . THR B 1 23 ? 46.011 -10.220 -48.526 1.00 28.65 2 THR B N 1
ATOM 3098 C CA . THR B 1 23 ? 45.856 -8.825 -48.026 1.00 25.30 2 THR B CA 1
ATOM 3099 C C . THR B 1 23 ? 44.803 -8.774 -46.925 1.00 20.20 2 THR B C 1
ATOM 3100 O O . THR B 1 23 ? 43.708 -9.308 -47.085 1.00 20.97 2 THR B O 1
ATOM 3104 N N . LEU B 1 24 ? 45.137 -8.125 -45.815 1.00 18.54 3 LEU B N 1
ATOM 3105 C CA . LEU B 1 24 ? 44.186 -7.922 -44.734 1.00 16.89 3 LEU B CA 1
ATOM 3106 C C . LEU B 1 24 ? 43.239 -6.790 -45.073 1.00 16.13 3 LEU B C 1
ATOM 3107 O O . LEU B 1 24 ? 43.647 -5.811 -45.696 1.00 15.49 3 LEU B O 1
ATOM 3112 N N . SER B 1 25 ? 41.986 -6.913 -44.639 1.00 13.61 4 SER B N 1
ATOM 3113 C CA . SER B 1 25 ? 41.022 -5.825 -44.761 1.00 12.75 4 SER B CA 1
ATOM 3114 C C . SER B 1 25 ? 40.152 -5.758 -43.522 1.00 11.77 4 SER B C 1
ATOM 3115 O O . SER B 1 25 ? 39.550 -6.757 -43.113 1.00 10.86 4 SER B O 1
ATOM 3118 N N . ILE B 1 26 ? 40.118 -4.574 -42.916 1.00 11.19 5 ILE B N 1
ATOM 3119 C CA . ILE B 1 26 ? 39.233 -4.287 -41.801 1.00 10.25 5 ILE B CA 1
ATOM 3120 C C . ILE B 1 26 ? 38.148 -3.318 -42.253 1.00 10.13 5 ILE B C 1
ATOM 3121 O O . ILE B 1 26 ? 38.453 -2.197 -42.682 1.00 10.34 5 ILE B O 1
ATOM 3126 N N . THR B 1 27 ? 36.896 -3.766 -42.155 1.00 9.43 6 THR B N 1
ATOM 3127 C CA . THR B 1 27 ? 35.735 -2.965 -42.527 1.00 9.37 6 THR B CA 1
ATOM 3128 C C . THR B 1 27 ? 34.746 -2.879 -41.354 1.00 8.84 6 THR B C 1
ATOM 3129 O O . THR B 1 27 ? 34.792 -3.699 -40.416 1.00 8.32 6 THR B O 1
ATOM 3133 N N . SER B 1 28 ? 33.856 -1.890 -41.398 1.00 8.87 7 SER B N 1
ATOM 3134 C CA . SER B 1 28 ? 32.934 -1.667 -40.280 1.00 8.71 7 SER B CA 1
ATOM 3135 C C . SER B 1 28 ? 31.588 -1.046 -40.689 1.00 8.57 7 SER B C 1
ATOM 3136 O O . SER B 1 28 ? 30.791 -0.678 -39.822 1.00 8.28 7 SER B O 1
ATOM 3139 N N . ASN B 1 29 ? 31.341 -0.921 -41.996 1.00 8.74 8 ASN B N 1
ATOM 3140 C CA . ASN B 1 29 ? 30.068 -0.363 -42.462 1.00 9.04 8 ASN B CA 1
ATOM 3141 C C . ASN B 1 29 ? 28.924 -1.387 -42.451 1.00 8.59 8 ASN B C 1
ATOM 3142 O O . ASN B 1 29 ? 28.582 -1.969 -43.485 1.00 9.23 8 ASN B O 1
ATOM 3147 N N . PHE B 1 30 ? 28.337 -1.582 -41.281 1.00 8.06 9 PHE B N 1
ATOM 3148 C CA . PHE B 1 30 ? 27.196 -2.471 -41.107 1.00 8.01 9 PHE B CA 1
ATOM 3149 C C . PHE B 1 30 ? 26.539 -2.092 -39.787 1.00 7.91 9 PHE B C 1
ATOM 3150 O O . PHE B 1 30 ? 27.086 -1.275 -39.037 1.00 7.71 9 PHE B O 1
ATOM 3158 N N . ASP B 1 31 ? 25.366 -2.664 -39.516 1.00 7.88 10 ASP B N 1
ATOM 3159 C CA . ASP B 1 31 ? 24.613 -2.386 -38.280 1.00 8.01 10 ASP B CA 1
ATOM 3160 C C . ASP B 1 31 ? 25.497 -2.576 -37.028 1.00 7.37 10 ASP B C 1
ATOM 3161 O O . ASP B 1 31 ? 25.942 -3.687 -36.747 1.00 6.99 10 ASP B O 1
ATOM 3166 N N . ALA B 1 32 ? 25.712 -1.484 -36.295 1.00 7.04 11 ALA B N 1
ATOM 3167 C CA . ALA B 1 32 ? 26.461 -1.461 -35.016 1.00 6.89 11 ALA B CA 1
ATOM 3168 C C . ALA B 1 32 ? 27.987 -1.519 -35.197 1.00 6.94 11 ALA B C 1
ATOM 3169 O O . ALA B 1 32 ? 28.741 -1.581 -34.221 1.00 6.93 11 ALA B O 1
ATOM 3171 N N . GLY B 1 33 ? 28.442 -1.485 -36.449 1.00 7.19 12 GLY B N 1
ATOM 3172 C CA . GLY B 1 33 ? 29.887 -1.491 -36.725 1.00 7.37 12 GLY B CA 1
ATOM 3173 C C . GLY B 1 33 ? 30.550 -0.236 -36.189 1.00 7.56 12 GLY B C 1
ATOM 3174 O O . GLY B 1 33 ? 29.954 0.843 -36.219 1.00 7.88 12 GLY B O 1
ATOM 3175 N N . ALA B 1 34 ? 31.776 -0.372 -35.684 1.00 7.55 13 ALA B N 1
ATOM 3176 C CA . ALA B 1 34 ? 32.517 0.787 -35.162 1.00 7.85 13 ALA B CA 1
ATOM 3177 C C . ALA B 1 34 ? 33.979 0.435 -34.911 1.00 8.10 13 ALA B C 1
ATOM 3178 O O . ALA B 1 34 ? 34.280 -0.478 -34.117 1.00 7.84 13 ALA B O 1
ATOM 3180 N N . ILE B 1 35 ? 34.880 1.128 -35.614 1.00 8.66 14 ILE B N 1
ATOM 3181 C CA . ILE B 1 35 ? 36.328 0.981 -35.399 1.00 9.19 14 ILE B CA 1
ATOM 3182 C C . ILE B 1 35 ? 37.082 2.048 -36.186 1.00 10.21 14 ILE B C 1
ATOM 3183 O O . ILE B 1 35 ? 36.595 2.541 -37.195 1.00 11.16 14 ILE B O 1
ATOM 3188 N N . ASP B 1 36 ? 38.254 2.436 -35.700 1.00 11.42 15 ASP B N 1
ATOM 3189 C CA . ASP B 1 36 ? 39.171 3.246 -36.491 1.00 12.57 15 ASP B CA 1
ATOM 3190 C C . ASP B 1 36 ? 40.435 2.430 -36.726 1.00 12.60 15 ASP B C 1
ATOM 3191 O O . ASP B 1 36 ? 40.964 1.841 -35.787 1.00 11.83 15 ASP B O 1
ATOM 3196 N N . VAL B 1 37 ? 40.917 2.397 -37.969 1.00 12.26 16 VAL B N 1
ATOM 3197 C CA . VAL B 1 37 ? 42.107 1.608 -38.295 1.00 12.56 16 VAL B CA 1
ATOM 3198 C C . VAL B 1 37 ? 43.322 2.519 -38.393 1.00 13.50 16 VAL B C 1
ATOM 3199 O O . VAL B 1 37 ? 43.365 3.417 -39.243 1.00 13.29 16 VAL B O 1
ATOM 3203 N N . VAL B 1 38 ? 44.296 2.286 -37.515 1.00 13.22 17 VAL B N 1
ATOM 3204 C CA . VAL B 1 38 ? 45.551 3.032 -37.536 1.00 14.59 17 VAL B CA 1
ATOM 3205 C C . VAL B 1 38 ? 46.514 2.376 -38.527 1.00 14.87 17 VAL B C 1
ATOM 3206 O O . VAL B 1 38 ? 47.097 3.065 -39.355 1.00 14.99 17 VAL B O 1
ATOM 3210 N N . SER B 1 39 ? 46.660 1.051 -38.453 1.00 13.93 18 SER B N 1
ATOM 3211 C CA . SER B 1 39 ? 47.548 0.318 -39.359 1.00 14.78 18 SER B CA 1
ATOM 3212 C C . SER B 1 39 ? 47.119 -1.139 -39.468 1.00 14.12 18 SER B C 1
ATOM 3213 O O . SER B 1 39 ? 46.759 -1.754 -38.470 1.00 12.80 18 SER B O 1
ATOM 3216 N N . CYS B 1 40 ? 47.161 -1.676 -40.685 1.00 14.14 19 CYS B N 1
ATOM 3217 C CA A CYS B 1 40 ? 46.779 -3.051 -40.948 0.50 13.74 19 CYS B CA 1
ATOM 3218 C CA B CYS B 1 40 ? 46.847 -3.098 -40.894 0.50 15.07 19 CYS B CA 1
ATOM 3219 C C . CYS B 1 40 ? 47.646 -3.652 -42.068 1.00 14.82 19 CYS B C 1
ATOM 3220 O O . CYS B 1 40 ? 47.110 -4.144 -43.061 1.00 15.24 19 CYS B O 1
ATOM 3225 N N . ASP B 1 41 ? 48.968 -3.581 -41.915 1.00 14.62 20 ASP B N 1
ATOM 3226 C CA . ASP B 1 41 ? 49.925 -4.017 -42.942 1.00 15.46 20 ASP B CA 1
ATOM 3227 C C . ASP B 1 41 ? 50.432 -5.428 -42.721 1.00 15.01 20 ASP B C 1
ATOM 3228 O O . ASP B 1 41 ? 51.031 -6.031 -43.607 1.00 14.67 20 ASP B O 1
ATOM 3233 N N . SER B 1 42 ? 50.183 -5.946 -41.529 1.00 14.36 21 SER B N 1
ATOM 3234 C CA . SER B 1 42 ? 50.697 -7.242 -41.123 1.00 14.86 21 SER B CA 1
ATOM 3235 C C . SER B 1 42 ? 49.807 -7.802 -40.020 1.00 14.34 21 SER B C 1
ATOM 3236 O O . SER B 1 42 ? 49.410 -7.051 -39.129 1.00 13.57 21 SER B O 1
ATOM 3239 N N . PRO B 1 43 ? 49.492 -9.117 -40.070 1.00 14.82 22 PRO B N 1
ATOM 3240 C CA . PRO B 1 43 ? 48.576 -9.705 -39.078 1.00 14.46 22 PRO B CA 1
ATOM 3241 C C . PRO B 1 43 ? 49.036 -9.487 -37.637 1.00 14.33 22 PRO B C 1
ATOM 3242 O O . PRO B 1 43 ? 48.216 -9.182 -36.774 1.00 13.63 22 PRO B O 1
ATOM 3246 N N . ASP B 1 44 ? 50.335 -9.601 -37.388 1.00 16.04 23 ASP B N 1
ATOM 3247 C CA . ASP B 1 44 ? 50.861 -9.372 -36.041 1.00 16.18 23 ASP B CA 1
ATOM 3248 C C . ASP B 1 44 ? 51.135 -7.899 -35.730 1.00 15.48 23 ASP B C 1
ATOM 3249 O O . ASP B 1 44 ? 51.827 -7.585 -34.754 1.00 14.96 23 ASP B O 1
ATOM 3254 N N . ALA B 1 45 ? 50.609 -6.990 -36.550 1.00 13.93 24 ALA B N 1
ATOM 3255 C CA . ALA B 1 45 ? 50.815 -5.566 -36.287 1.00 13.80 24 ALA B CA 1
ATOM 3256 C C . ALA B 1 45 ? 49.584 -4.711 -36.604 1.00 13.12 24 ALA B C 1
ATOM 3257 O O . ALA B 1 45 ? 49.703 -3.592 -37.079 1.00 13.33 24 ALA B O 1
ATOM 3259 N N . ILE B 1 46 ? 48.402 -5.245 -36.314 1.00 12.35 25 ILE B N 1
ATOM 3260 C CA . ILE B 1 46 ? 47.156 -4.508 -36.507 1.00 11.71 25 ILE B CA 1
ATOM 3261 C C . ILE B 1 46 ? 46.963 -3.503 -35.361 1.00 11.97 25 ILE B C 1
ATOM 3262 O O . ILE B 1 46 ? 46.930 -3.876 -34.187 1.00 11.73 25 ILE B O 1
ATOM 3267 N N . ARG B 1 47 ? 46.879 -2.225 -35.712 1.00 11.90 26 ARG B N 1
ATOM 3268 C CA . ARG B 1 47 ? 46.718 -1.175 -34.719 1.00 12.31 26 ARG B CA 1
ATOM 3269 C C . ARG B 1 47 ? 45.398 -0.456 -34.974 1.00 11.30 26 ARG B C 1
ATOM 3270 O O . ARG B 1 47 ? 45.133 -0.010 -36.091 1.00 10.87 26 ARG B O 1
ATOM 3278 N N . LEU B 1 48 ? 44.577 -0.379 -33.926 1.00 10.78 27 LEU B N 1
ATOM 3279 C CA . LEU B 1 48 ? 43.199 0.102 -34.013 1.00 10.20 27 LEU B CA 1
ATOM 3280 C C . LEU B 1 48 ? 42.927 1.129 -32.935 1.00 10.51 27 LEU B C 1
ATOM 3281 O O . LEU B 1 48 ? 43.652 1.196 -31.924 1.00 10.76 27 LEU B O 1
ATOM 3286 N N . ARG B 1 49 ? 41.885 1.931 -33.138 1.00 10.50 28 ARG B N 1
ATOM 3287 C CA . ARG B 1 49 ? 41.336 2.760 -32.046 1.00 10.59 28 ARG B CA 1
ATOM 3288 C C . ARG B 1 49 ? 39.841 2.490 -31.924 1.00 9.88 28 ARG B C 1
ATOM 3289 O O . ARG B 1 49 ? 39.172 2.248 -32.923 1.00 9.65 28 ARG B O 1
ATOM 3297 N N . VAL B 1 50 ? 39.336 2.511 -30.691 1.00 9.56 29 VAL B N 1
ATOM 3298 C CA . VAL B 1 50 ? 37.903 2.528 -30.444 1.00 9.16 29 VAL B CA 1
ATOM 3299 C C . VAL B 1 50 ? 37.408 3.852 -31.026 1.00 9.30 29 VAL B C 1
ATOM 3300 O O . VAL B 1 50 ? 37.990 4.905 -30.758 1.00 9.58 29 VAL B O 1
ATOM 3304 N N . ARG B 1 51 ? 36.366 3.782 -31.852 1.00 9.12 30 ARG B N 1
ATOM 3305 C CA . ARG B 1 51 ? 35.880 4.932 -32.628 1.00 9.52 30 ARG B CA 1
ATOM 3306 C C . ARG B 1 51 ? 35.197 5.989 -31.741 1.00 9.77 30 ARG B C 1
ATOM 3307 O O . ARG B 1 51 ? 35.532 7.180 -31.799 1.00 10.72 30 ARG B O 1
ATOM 3315 N N . GLY B 1 52 ? 34.257 5.546 -30.906 1.00 9.57 31 GLY B N 1
ATOM 3316 C CA . GLY B 1 52 ? 33.492 6.461 -30.045 1.00 9.44 31 GLY B CA 1
ATOM 3317 C C . GLY B 1 52 ? 32.079 6.727 -30.545 1.00 9.20 31 GLY B C 1
ATOM 3318 O O . GLY B 1 52 ? 31.785 6.531 -31.721 1.00 8.96 31 GLY B O 1
ATOM 3319 N N . ASP B 1 53 ? 31.210 7.217 -29.665 1.00 9.25 32 ASP B N 1
ATOM 3320 C CA . ASP B 1 53 ? 29.793 7.416 -30.015 1.00 9.37 32 ASP B CA 1
ATOM 3321 C C . ASP B 1 53 ? 29.694 8.460 -31.135 1.00 10.05 32 ASP B C 1
ATOM 3322 O O . ASP B 1 53 ? 30.559 9.312 -31.238 1.00 10.13 32 ASP B O 1
ATOM 3327 N N . ASN B 1 54 ? 28.663 8.372 -31.979 1.00 10.27 33 ASN B N 1
ATOM 3328 C CA . ASN B 1 54 ? 28.591 9.240 -33.183 1.00 11.09 33 ASN B CA 1
ATOM 3329 C C . ASN B 1 54 ? 28.557 10.747 -32.904 1.00 11.96 33 ASN B C 1
ATOM 3330 O O . ASN B 1 54 ? 29.099 11.554 -33.666 1.00 11.92 33 ASN B O 1
ATOM 3335 N N . ARG B 1 55 ? 27.937 11.129 -31.795 1.00 12.55 34 ARG B N 1
ATOM 3336 C CA . ARG B 1 55 ? 27.749 12.545 -31.520 1.00 13.50 34 ARG B CA 1
ATOM 3337 C C . ARG B 1 55 ? 28.046 12.864 -30.063 1.00 13.66 34 ARG B C 1
ATOM 3338 O O . ARG B 1 55 ? 27.471 13.795 -29.491 1.00 13.69 34 ARG B O 1
ATOM 3346 N N . SER B 1 56 ? 28.955 12.086 -29.476 1.00 13.15 35 SER B N 1
ATOM 3347 C CA . SER B 1 56 ? 29.390 12.274 -28.100 1.00 14.35 35 SER B CA 1
ATOM 3348 C C . SER B 1 56 ? 30.829 11.791 -27.905 1.00 15.42 35 SER B C 1
ATOM 3349 O O . SER B 1 56 ? 31.287 10.888 -28.611 1.00 13.99 35 SER B O 1
ATOM 3352 N N . GLU B 1 57 ? 31.510 12.370 -26.915 1.00 16.84 36 GLU B N 1
ATOM 3353 C CA . GLU B 1 57 ? 32.895 12.001 -26.570 1.00 19.79 36 GLU B CA 1
ATOM 3354 C C . GLU B 1 57 ? 33.044 10.598 -25.983 1.00 18.70 36 GLU B C 1
ATOM 3355 O O . GLU B 1 57 ? 34.145 10.052 -25.927 1.00 21.08 36 GLU B O 1
ATOM 3361 N N . PHE B 1 58 ? 31.935 10.024 -25.538 1.00 15.28 37 PHE B N 1
ATOM 3362 C CA . PHE B 1 58 ? 31.935 8.694 -24.955 1.00 15.15 37 PHE B CA 1
ATOM 3363 C C . PHE B 1 58 ? 32.447 7.628 -25.935 1.00 13.02 37 PHE B C 1
ATOM 3364 O O . PHE B 1 58 ? 31.948 7.519 -27.067 1.00 12.50 37 PHE B O 1
ATOM 3372 N N . ALA B 1 59 ? 33.413 6.825 -25.494 1.00 11.51 38 ALA B N 1
ATOM 3373 C CA . ALA B 1 59 ? 34.014 5.810 -26.375 1.00 10.45 38 ALA B CA 1
ATOM 3374 C C . ALA B 1 59 ? 34.229 4.485 -25.664 1.00 9.77 38 ALA B C 1
ATOM 3375 O O . ALA B 1 59 ? 34.929 4.447 -24.658 1.00 10.08 38 ALA B O 1
ATOM 3377 N N . GLN B 1 60 ? 33.634 3.405 -26.177 1.00 9.13 39 GLN B N 1
ATOM 3378 C CA . GLN B 1 60 ? 33.867 2.054 -25.634 1.00 8.70 39 GLN B CA 1
ATOM 3379 C C . GLN B 1 60 ? 33.483 0.943 -26.623 1.00 8.18 39 GLN B C 1
ATOM 3380 O O . GLN B 1 60 ? 34.218 -0.041 -26.768 1.00 8.29 39 GLN B O 1
ATOM 3386 N N . TRP B 1 61 ? 32.337 1.090 -27.290 1.00 7.63 40 TRP B N 1
ATOM 3387 C CA . TRP B 1 61 ? 31.830 0.035 -28.187 1.00 7.34 40 TRP B CA 1
ATOM 3388 C C . TRP B 1 61 ? 32.725 -0.117 -29.397 1.00 7.25 40 TRP B C 1
ATOM 3389 O O . TRP B 1 61 ? 33.176 0.881 -29.962 1.00 7.49 40 TRP B O 1
ATOM 3400 N N . PHE B 1 62 ? 32.994 -1.365 -29.784 1.00 7.10 41 PHE B N 1
ATOM 3401 C CA . PHE B 1 62 ? 33.681 -1.672 -31.041 1.00 7.17 41 PHE B CA 1
ATOM 3402 C C . PHE B 1 62 ? 33.074 -2.938 -31.679 1.00 6.97 41 PHE B C 1
ATOM 3403 O O . PHE B 1 62 ? 32.567 -3.804 -30.976 1.00 6.80 41 PHE B O 1
ATOM 3411 N N . TYR B 1 63 ? 33.189 -3.048 -33.000 1.00 7.05 42 TYR B N 1
ATOM 3412 C CA . TYR B 1 63 ? 32.592 -4.122 -33.789 1.00 6.94 42 TYR B CA 1
ATOM 3413 C C . TYR B 1 63 ? 33.154 -3.944 -35.206 1.00 7.15 42 TYR B C 1
ATOM 3414 O O . TYR B 1 63 ? 32.949 -2.905 -35.843 1.00 7.30 42 TYR B O 1
ATOM 3423 N N . TYR B 1 64 ? 33.886 -4.948 -35.687 1.00 7.23 43 TYR B N 1
ATOM 3424 C CA . TYR B 1 64 ? 34.485 -4.864 -37.019 1.00 7.48 43 TYR B CA 1
ATOM 3425 C C . TYR B 1 64 ? 34.664 -6.221 -37.682 1.00 7.54 43 TYR B C 1
ATOM 3426 O O . TYR B 1 64 ? 34.655 -7.265 -37.010 1.00 7.42 43 TYR B O 1
ATOM 3435 N N . ARG B 1 65 ? 34.849 -6.182 -39.002 1.00 7.77 44 ARG B N 1
ATOM 3436 C CA . ARG B 1 65 ? 35.105 -7.369 -39.812 1.00 7.93 44 ARG B CA 1
ATOM 3437 C C . ARG B 1 65 ? 36.589 -7.407 -40.178 1.00 8.23 44 ARG B C 1
ATOM 3438 O O . ARG B 1 65 ? 37.152 -6.405 -40.597 1.00 8.42 44 ARG B O 1
ATOM 3446 N N . LEU B 1 66 ? 37.206 -8.568 -40.054 1.00 8.31 45 LEU B N 1
ATOM 3447 C CA . LEU B 1 66 ? 38.565 -8.756 -40.558 1.00 8.65 45 LEU B CA 1
ATOM 3448 C C . LEU B 1 66 ? 38.569 -9.882 -41.594 1.00 8.90 45 LEU B C 1
ATOM 3449 O O . LEU B 1 66 ? 38.158 -11.011 -41.295 1.00 8.83 45 LEU B O 1
ATOM 3454 N N . THR B 1 67 ? 39.012 -9.575 -42.815 1.00 9.25 46 THR B N 1
ATOM 3455 C CA . THR B 1 67 ? 39.154 -10.607 -43.841 1.00 9.59 46 THR B CA 1
ATOM 3456 C C . THR B 1 67 ? 40.616 -10.745 -44.271 1.00 10.26 46 THR B C 1
ATOM 3457 O O . THR B 1 67 ? 41.414 -9.798 -44.106 1.00 10.36 46 THR B O 1
ATOM 3461 N N . GLY B 1 68 ? 40.950 -11.924 -44.807 1.00 10.55 47 GLY B N 1
ATOM 3462 C CA . GLY B 1 68 ? 42.264 -12.195 -45.394 1.00 11.46 47 GLY B CA 1
ATOM 3463 C C . GLY B 1 68 ? 43.264 -12.818 -44.432 1.00 11.58 47 GLY B C 1
ATOM 3464 O O . GLY B 1 68 ? 44.432 -12.939 -44.755 1.00 11.86 47 GLY B O 1
ATOM 3465 N N . ALA B 1 69 ? 42.790 -13.243 -43.262 1.00 11.32 48 ALA B N 1
ATOM 3466 C CA . ALA B 1 69 ? 43.673 -13.676 -42.186 1.00 11.77 48 ALA B CA 1
ATOM 3467 C C . ALA B 1 69 ? 43.527 -15.146 -41.798 1.00 12.01 48 ALA B C 1
ATOM 3468 O O . ALA B 1 69 ? 43.958 -15.533 -40.708 1.00 11.72 48 ALA B O 1
ATOM 3470 N N . ARG B 1 70 ? 42.931 -15.957 -42.675 1.00 12.69 49 ARG B N 1
ATOM 3471 C CA . ARG B 1 70 ? 42.759 -17.381 -42.377 1.00 13.61 49 ARG B CA 1
ATOM 3472 C C . ARG B 1 70 ? 44.093 -18.008 -42.006 1.00 13.50 49 ARG B C 1
ATOM 3473 O O . ARG B 1 70 ? 45.054 -17.934 -42.770 1.00 13.30 49 ARG B O 1
ATOM 3481 N N . GLY B 1 71 ? 44.145 -18.613 -40.821 1.00 13.34 50 GLY B N 1
ATOM 3482 C CA . GLY B 1 71 ? 45.343 -19.332 -40.376 1.00 13.75 50 GLY B CA 1
ATOM 3483 C C . GLY B 1 71 ? 46.519 -18.434 -40.016 1.00 14.32 50 GLY B C 1
ATOM 3484 O O . GLY B 1 71 ? 47.624 -18.932 -39.862 1.00 14.55 50 GLY B O 1
ATOM 3485 N N . GLU B 1 72 ? 46.280 -17.120 -39.895 1.00 14.34 51 GLU B N 1
ATOM 3486 C CA . GLU B 1 72 ? 47.319 -16.137 -39.518 1.00 15.38 51 GLU B CA 1
ATOM 3487 C C . GLU B 1 72 ? 47.123 -15.6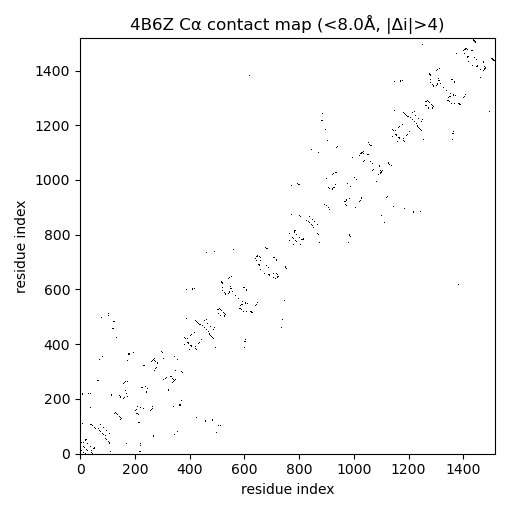97 -38.074 1.00 14.25 51 GLU B C 1
ATOM 3488 O O . GLU B 1 72 ? 46.001 -15.403 -37.658 1.00 13.34 51 GLU B O 1
ATOM 3494 N N . ARG B 1 73 ? 48.207 -15.621 -37.312 1.00 13.83 52 ARG B N 1
ATOM 3495 C CA . ARG B 1 73 ? 48.109 -15.127 -35.942 1.00 13.93 52 ARG B CA 1
ATOM 3496 C C . ARG B 1 73 ? 47.899 -13.610 -35.959 1.00 13.04 52 ARG B C 1
ATOM 3497 O O . ARG B 1 73 ? 48.788 -12.854 -36.362 1.00 13.43 52 ARG B O 1
ATOM 3505 N N . CYS B 1 74 ? 46.711 -13.172 -35.560 1.00 11.63 53 CYS B N 1
ATOM 3506 C CA . CYS B 1 74 ? 46.403 -11.744 -35.585 1.00 11.42 53 CYS B CA 1
ATOM 3507 C C . CYS B 1 74 ? 46.610 -11.130 -34.215 1.00 11.38 53 CYS B C 1
ATOM 3508 O O . CYS B 1 74 ? 46.088 -11.631 -33.214 1.00 11.21 53 CYS B O 1
ATOM 3511 N N . VAL B 1 75 ? 47.383 -10.044 -34.172 1.00 11.07 54 VAL B N 1
ATOM 3512 C CA . VAL B 1 75 ? 47.629 -9.316 -32.929 1.00 10.71 54 VAL B CA 1
ATOM 3513 C C . VAL B 1 75 ? 47.039 -7.915 -33.126 1.00 10.54 54 VAL B C 1
ATOM 3514 O O . VAL B 1 75 ? 47.578 -7.122 -33.886 1.00 10.87 54 VAL B O 1
ATOM 3518 N N . MET B 1 76 ? 45.911 -7.642 -32.478 1.00 10.29 55 MET B N 1
ATOM 3519 C CA . MET B 1 76 ? 45.158 -6.417 -32.719 1.00 10.32 55 MET B CA 1
ATOM 3520 C C . MET B 1 76 ? 45.161 -5.559 -31.474 1.00 10.39 55 MET B C 1
ATOM 3521 O O . MET B 1 76 ? 44.523 -5.900 -30.472 1.00 9.63 55 MET B O 1
ATOM 3526 N N . THR B 1 77 ? 45.885 -4.442 -31.548 1.00 10.86 56 THR B N 1
ATOM 3527 C CA . THR B 1 77 ? 46.052 -3.574 -30.387 1.00 11.66 56 THR B CA 1
ATOM 3528 C C . THR B 1 77 ? 45.140 -2.363 -30.497 1.00 11.74 56 THR B C 1
ATOM 3529 O O . THR B 1 77 ? 45.061 -1.735 -31.554 1.00 13.11 56 THR B O 1
ATOM 3533 N N . PHE B 1 78 ? 44.416 -2.075 -29.415 1.00 11.38 57 PHE B N 1
ATOM 3534 C CA . PHE B 1 78 ? 43.552 -0.903 -29.327 1.00 11.07 57 PHE B CA 1
ATOM 3535 C C . PHE B 1 78 ? 44.366 0.175 -28.602 1.00 11.30 57 PHE B C 1
ATOM 3536 O O . PHE B 1 78 ? 44.499 0.140 -27.379 1.00 11.23 57 PHE B O 1
ATOM 3544 N N A GLU B 1 79 ? 44.931 1.116 -29.360 0.50 11.53 58 GLU B N 1
ATOM 3545 N N B GLU B 1 79 ? 44.887 1.126 -29.373 0.50 11.55 58 GLU B N 1
ATOM 3546 C CA A GLU B 1 79 ? 45.907 2.061 -28.793 0.50 11.85 58 GLU B CA 1
ATOM 3547 C CA B GLU B 1 79 ? 45.873 2.092 -28.883 0.50 11.91 58 GLU B CA 1
ATOM 3548 C C A GLU B 1 79 ? 45.303 3.062 -27.805 0.50 11.91 58 GLU B C 1
ATOM 3549 C C B GLU B 1 79 ? 45.314 3.104 -27.881 0.50 11.92 58 GLU B C 1
ATOM 3550 O O A GLU B 1 79 ? 46.003 3.559 -26.922 0.50 12.45 58 GLU B O 1
ATOM 3551 O O B GLU B 1 79 ? 46.054 3.648 -27.062 0.50 12.35 58 GLU B O 1
ATOM 3562 N N . ASN B 1 80 ? 44.004 3.327 -27.928 1.00 11.32 59 ASN B N 1
ATOM 3563 C CA . ASN B 1 80 ? 43.350 4.303 -27.053 1.00 11.35 59 ASN B CA 1
ATOM 3564 C C . ASN B 1 80 ? 42.508 3.689 -25.937 1.00 10.96 59 ASN B C 1
ATOM 3565 O O . ASN B 1 80 ? 41.630 4.347 -25.413 1.00 10.89 59 ASN B O 1
ATOM 3570 N N . ALA B 1 81 ? 42.778 2.431 -25.573 1.00 10.88 60 ALA B N 1
ATOM 3571 C CA . ALA B 1 81 ? 41.960 1.722 -24.576 1.00 11.04 60 ALA B CA 1
ATOM 3572 C C . ALA B 1 81 ? 41.840 2.422 -23.208 1.00 11.78 60 ALA B C 1
ATOM 3573 O O . ALA B 1 81 ? 40.776 2.364 -22.578 1.00 11.47 60 ALA B O 1
ATOM 3575 N N . ALA B 1 82 ? 42.916 3.078 -22.756 1.00 12.49 61 ALA B N 1
ATOM 3576 C CA . ALA B 1 82 ? 42.924 3.735 -21.441 1.00 14.01 61 ALA B CA 1
ATOM 3577 C C . ALA B 1 82 ? 42.249 5.104 -21.507 1.00 14.67 61 ALA B C 1
ATOM 3578 O O . ALA B 1 82 ? 42.013 5.733 -20.481 1.00 16.50 61 ALA B O 1
ATOM 3580 N N . GLU B 1 83 ? 41.951 5.557 -22.720 1.00 14.69 62 GLU B N 1
ATOM 3581 C CA . GLU B 1 83 ? 41.258 6.829 -22.950 1.00 16.40 62 GLU B CA 1
ATOM 3582 C C . GLU B 1 83 ? 39.746 6.631 -23.085 1.00 15.57 62 GLU B C 1
ATOM 3583 O O . GLU B 1 83 ? 38.994 7.596 -23.196 1.00 14.71 62 GLU B O 1
ATOM 3589 N N . CYS B 1 84 ? 39.306 5.371 -23.085 1.00 14.14 63 CYS B N 1
ATOM 3590 C CA . CYS B 1 84 ? 37.891 5.053 -23.241 1.00 13.15 63 CYS B CA 1
ATOM 3591 C C . CYS B 1 84 ? 37.103 5.456 -21.993 1.00 13.20 63 CYS B C 1
ATOM 3592 O O . CYS B 1 84 ? 37.690 5.812 -20.959 1.00 13.14 63 CYS B O 1
ATOM 3595 N N . ALA B 1 85 ? 35.780 5.395 -22.096 1.00 12.81 64 ALA B N 1
ATOM 3596 C CA . ALA B 1 85 ? 34.906 5.817 -21.007 1.00 14.14 64 ALA B CA 1
ATOM 3597 C C . ALA B 1 85 ? 35.096 4.988 -19.743 1.00 13.95 64 ALA B C 1
ATOM 3598 O O . ALA B 1 85 ? 35.023 5.524 -18.635 1.00 13.82 64 ALA B O 1
ATOM 3600 N N . TYR B 1 86 ? 35.346 3.690 -19.921 1.00 13.43 65 TYR B N 1
ATOM 3601 C CA . TYR B 1 86 ? 35.540 2.771 -18.794 1.00 13.59 65 TYR B CA 1
ATOM 3602 C C . TYR B 1 86 ? 36.768 1.888 -18.963 1.00 12.30 65 TYR B C 1
ATOM 3603 O O . TYR B 1 86 ? 36.647 0.723 -19.355 1.00 11.29 65 TYR B O 1
ATOM 3612 N N . PRO B 1 87 ? 37.958 2.425 -18.641 1.00 12.14 66 PRO B N 1
ATOM 3613 C CA . PRO B 1 87 ? 39.195 1.642 -18.792 1.00 11.92 66 PRO B CA 1
ATOM 3614 C C . PRO B 1 87 ? 39.192 0.325 -18.016 1.00 11.37 66 PRO B C 1
ATOM 3615 O O . PRO B 1 87 ? 39.788 -0.660 -18.478 1.00 10.82 66 PRO B O 1
ATOM 3619 N N . SER B 1 88 ? 38.506 0.301 -16.868 1.00 11.18 67 SER B N 1
ATOM 3620 C CA A SER B 1 88 ? 38.402 -0.912 -16.071 0.80 11.21 67 SER B CA 1
ATOM 3621 C CA B SER B 1 88 ? 38.396 -0.913 -16.058 0.20 11.12 67 SER B CA 1
ATOM 3622 C C . SER B 1 88 ? 37.501 -1.958 -16.727 1.00 10.46 67 SER B C 1
ATOM 3623 O O . SER B 1 88 ? 37.495 -3.136 -16.328 1.00 10.55 67 SER B O 1
ATOM 3628 N N . GLY B 1 89 ? 36.754 -1.533 -17.743 1.00 9.83 68 GLY B N 1
ATOM 3629 C CA . GLY B 1 89 ? 36.002 -2.449 -18.592 1.00 9.26 68 GLY B CA 1
ATOM 3630 C C . GLY B 1 89 ? 36.908 -3.439 -19.317 1.00 9.14 68 GLY B C 1
ATOM 3631 O O . GLY B 1 89 ? 36.463 -4.512 -19.746 1.00 8.55 68 GLY B O 1
ATOM 3632 N N . TRP B 1 90 ? 38.185 -3.086 -19.451 1.00 9.13 69 TRP B N 1
ATOM 3633 C CA . TRP B 1 90 ? 39.151 -3.946 -20.157 1.00 9.00 69 TRP B CA 1
ATOM 3634 C C . TRP B 1 90 ? 39.880 -4.879 -19.242 1.00 9.17 69 TRP B C 1
ATOM 3635 O O . TRP B 1 90 ? 40.558 -5.813 -19.704 1.00 8.97 69 TRP B O 1
ATOM 3646 N N . ARG B 1 91 ? 39.755 -4.649 -17.934 1.00 9.34 70 ARG B N 1
ATOM 3647 C CA . ARG B 1 91 ? 40.372 -5.535 -16.940 1.00 9.82 70 ARG B CA 1
ATOM 3648 C C . ARG B 1 91 ? 39.597 -6.860 -16.779 1.00 9.48 70 ARG B C 1
ATOM 3649 O O . ARG B 1 91 ? 38.365 -6.854 -16.610 1.00 9.26 70 ARG B O 1
ATOM 3657 N N . ASN B 1 92 ? 40.308 -7.989 -16.850 1.00 9.37 71 ASN B N 1
ATOM 3658 C CA . ASN B 1 92 ? 39.670 -9.322 -16.759 1.00 9.31 71 ASN B CA 1
ATOM 3659 C C . ASN B 1 92 ? 38.575 -9.483 -17.809 1.00 8.98 71 ASN B C 1
ATOM 3660 O O . ASN B 1 92 ? 37.501 -10.049 -17.532 1.00 9.13 71 ASN B O 1
ATOM 3665 N N . TYR B 1 93 ? 38.826 -8.939 -19.000 1.00 8.57 72 TYR B N 1
ATOM 3666 C CA . TYR B 1 93 ? 37.834 -8.881 -20.050 1.00 8.05 72 TYR B CA 1
ATOM 3667 C C . TYR B 1 93 ? 38.393 -9.628 -21.259 1.00 8.00 72 TYR B C 1
ATOM 3668 O O . TYR B 1 93 ? 39.581 -9.493 -21.562 1.00 8.20 72 TYR B O 1
ATOM 3677 N N . SER B 1 94 ? 37.540 -10.393 -21.949 1.00 7.78 73 SER B N 1
ATOM 3678 C CA . SER B 1 94 ? 37.902 -10.970 -23.255 1.00 7.74 73 SER B CA 1
ATOM 3679 C C . SER B 1 94 ? 36.910 -10.534 -24.328 1.00 7.45 73 SER B C 1
ATOM 3680 O O . SER B 1 94 ? 35.704 -10.558 -24.093 1.00 7.26 73 SER B O 1
ATOM 3683 N N . ALA B 1 95 ? 37.421 -10.160 -25.502 1.00 7.44 74 ALA B N 1
ATOM 3684 C CA . ALA B 1 95 ? 36.573 -9.786 -26.638 1.00 7.23 74 ALA B CA 1
ATOM 3685 C C . ALA B 1 95 ? 35.783 -10.999 -27.130 1.00 7.14 74 ALA B C 1
ATOM 3686 O O . ALA B 1 95 ? 36.102 -12.129 -26.776 1.00 7.39 74 ALA B O 1
ATOM 3688 N N . VAL B 1 96 ? 34.752 -10.742 -27.930 1.00 6.94 75 VAL B N 1
ATOM 3689 C CA . VAL B 1 96 ? 33.960 -11.792 -28.561 1.00 6.89 75 VAL B CA 1
ATOM 3690 C C . VAL B 1 96 ? 34.189 -11.756 -30.065 1.00 6.95 75 VAL B C 1
ATOM 3691 O O . VAL B 1 96 ? 34.574 -10.708 -30.627 1.00 6.94 75 VAL B O 1
ATOM 3695 N N . ALA B 1 97 ? 33.987 -12.905 -30.702 1.00 7.03 76 ALA B N 1
ATOM 3696 C CA . ALA B 1 97 ? 34.244 -13.048 -32.130 1.00 7.23 76 ALA B CA 1
ATOM 3697 C C . ALA B 1 97 ? 33.238 -14.027 -32.732 1.00 7.22 76 ALA B C 1
ATOM 3698 O O . ALA B 1 97 ? 32.639 -14.820 -32.005 1.00 7.19 76 ALA B O 1
ATOM 3700 N N . SER B 1 98 ? 33.059 -13.969 -34.053 1.00 7.65 77 SER B N 1
ATOM 3701 C CA . SER B 1 98 ? 32.083 -14.826 -34.750 1.00 8.03 77 SER B CA 1
ATOM 3702 C C . SER B 1 98 ? 32.409 -14.861 -36.230 1.00 8.29 77 SER B C 1
ATOM 3703 O O . SER B 1 98 ? 32.751 -13.834 -36.799 1.00 8.52 77 SER B O 1
ATOM 3706 N N . TYR B 1 99 ? 32.294 -16.029 -36.848 1.00 8.85 78 TYR B N 1
ATOM 3707 C CA . TYR B 1 99 ? 32.481 -16.153 -38.308 1.00 10.01 78 TYR B CA 1
ATOM 3708 C C . TYR B 1 99 ? 31.237 -15.780 -39.129 1.00 10.72 78 TYR B C 1
ATOM 3709 O O . TYR B 1 99 ? 31.337 -15.522 -40.332 1.00 10.29 78 TYR B O 1
ATOM 3718 N N . ASP B 1 100 ? 30.076 -15.742 -38.485 1.00 13.30 79 ASP B N 1
ATOM 3719 C CA . ASP B 1 100 ? 28.809 -15.518 -39.213 1.00 16.81 79 ASP B CA 1
ATOM 3720 C C . ASP B 1 100 ? 27.822 -14.498 -38.605 1.00 20.49 79 ASP B C 1
ATOM 3721 O O . ASP B 1 100 ? 26.746 -14.254 -39.177 1.00 21.14 79 ASP B O 1
ATOM 3726 N N . ARG B 1 101 ? 28.191 -13.903 -37.470 1.00 17.48 80 ARG B N 1
ATOM 3727 C CA . ARG B 1 101 ? 27.297 -13.019 -36.693 1.00 18.04 80 ARG B CA 1
ATOM 3728 C C . ARG B 1 101 ? 26.212 -13.802 -35.945 1.00 16.31 80 ARG B C 1
ATOM 3729 O O . ARG B 1 101 ? 25.339 -13.213 -35.308 1.00 21.28 80 ARG B O 1
ATOM 3737 N N . VAL B 1 102 ? 26.271 -15.125 -36.009 1.00 15.81 81 VAL B N 1
ATOM 3738 C CA . VAL B 1 102 ? 25.266 -15.960 -35.363 1.00 17.24 81 VAL B CA 1
ATOM 3739 C C . VAL B 1 102 ? 25.774 -16.586 -34.049 1.00 16.19 81 VAL B C 1
ATOM 3740 O O . VAL B 1 102 ? 25.171 -16.386 -32.993 1.00 15.46 81 VAL B O 1
ATOM 3744 N N . ASP B 1 103 ? 26.885 -17.321 -34.130 1.00 14.54 82 ASP B N 1
ATOM 3745 C CA A ASP B 1 103 ? 27.488 -17.932 -32.950 0.50 13.61 82 ASP B CA 1
ATOM 3746 C CA B ASP B 1 103 ? 27.509 -17.964 -32.977 0.50 15.25 82 ASP B CA 1
ATOM 3747 C C . ASP B 1 103 ? 28.745 -17.158 -32.547 1.00 13.17 82 ASP B C 1
ATOM 3748 O O . ASP B 1 103 ? 29.634 -16.925 -33.367 1.00 11.73 82 ASP B O 1
ATOM 3757 N N . TRP B 1 104 ? 28.785 -16.754 -31.274 1.00 10.73 83 TRP B N 1
ATOM 3758 C CA . TRP B 1 104 ? 29.835 -15.887 -30.717 1.00 10.06 83 TRP B CA 1
ATOM 3759 C C . TRP B 1 104 ? 30.609 -16.579 -29.635 1.00 9.63 83 TRP B C 1
ATOM 3760 O O . TRP B 1 104 ? 30.041 -17.351 -28.867 1.00 10.24 83 TRP B O 1
ATOM 3771 N N . PHE B 1 105 ? 31.915 -16.311 -29.566 1.00 8.86 84 PHE B N 1
ATOM 3772 C CA . PHE B 1 105 ? 32.782 -16.935 -28.556 1.00 8.79 84 PHE B CA 1
ATOM 3773 C C . PHE B 1 105 ? 33.858 -15.951 -28.079 1.00 8.25 84 PHE B C 1
ATOM 3774 O O . PHE B 1 105 ? 34.239 -15.042 -28.814 1.00 8.07 84 PHE B O 1
ATOM 3782 N N . ARG B 1 106 ? 34.333 -16.119 -26.851 1.00 7.88 85 ARG B N 1
ATOM 3783 C CA . ARG B 1 106 ? 35.382 -15.243 -26.326 1.00 7.81 85 ARG B CA 1
ATOM 3784 C C . ARG B 1 106 ? 36.740 -15.642 -26.951 1.00 8.07 85 ARG B C 1
ATOM 3785 O O . ARG B 1 106 ? 36.970 -16.823 -27.255 1.00 8.03 85 ARG B O 1
ATOM 3793 N N . VAL B 1 107 ? 37.598 -14.643 -27.179 1.00 7.92 86 VAL B N 1
ATOM 3794 C CA . VAL B 1 107 ? 38.954 -14.844 -27.742 1.00 8.13 86 VAL B CA 1
ATOM 3795 C C . VAL B 1 107 ? 40.031 -14.287 -26.793 1.00 8.56 86 VAL B C 1
ATOM 3796 O O . VAL B 1 107 ? 39.723 -13.405 -25.988 1.00 8.30 86 VAL B O 1
ATOM 3800 N N . PRO B 1 108 ? 41.299 -14.780 -26.901 1.00 8.74 87 PRO B N 1
ATOM 3801 C CA . PRO B 1 108 ? 42.355 -14.365 -25.980 1.00 8.98 87 PRO B CA 1
ATOM 3802 C C . PRO B 1 108 ? 42.635 -12.857 -26.088 1.00 8.99 87 PRO B C 1
ATOM 3803 O O . PRO B 1 108 ? 42.837 -12.315 -27.192 1.00 8.71 87 PRO B O 1
ATOM 3807 N N . THR B 1 109 ? 42.610 -12.197 -24.935 1.00 9.07 88 THR B N 1
ATOM 3808 C CA . THR B 1 109 ? 42.614 -10.745 -24.852 1.00 9.21 88 THR B CA 1
ATOM 3809 C C . THR B 1 109 ? 43.435 -10.362 -23.613 1.00 9.71 88 THR B C 1
ATOM 3810 O O . THR B 1 109 ? 43.270 -10.969 -22.549 1.00 9.88 88 THR B O 1
ATOM 3814 N N . THR B 1 110 ? 44.322 -9.375 -23.746 1.00 9.68 89 THR B N 1
ATOM 3815 C CA . THR B 1 110 ? 45.073 -8.882 -22.583 1.00 10.19 89 THR B CA 1
ATOM 3816 C C . THR B 1 110 ? 44.985 -7.356 -22.506 1.00 10.23 89 THR B C 1
ATOM 3817 O O . THR B 1 110 ? 44.731 -6.701 -23.514 1.00 9.65 89 THR B O 1
ATOM 3821 N N . PHE B 1 111 ? 45.220 -6.815 -21.309 1.00 10.29 90 PHE B N 1
ATOM 3822 C CA . PHE B 1 111 ? 45.187 -5.376 -21.062 1.00 10.67 90 PHE B CA 1
ATOM 3823 C C . PHE B 1 111 ? 46.270 -5.060 -20.028 1.00 11.94 90 PHE B C 1
ATOM 3824 O O . PHE B 1 111 ? 46.368 -5.729 -18.995 1.00 12.10 90 PHE B O 1
ATOM 3832 N N . ASP B 1 112 ? 47.093 -4.053 -20.312 1.00 12.77 91 ASP B N 1
ATOM 3833 C CA . ASP B 1 112 ? 48.223 -3.751 -19.433 1.00 14.13 91 ASP B CA 1
ATOM 3834 C C . ASP B 1 112 ? 48.078 -2.424 -18.706 1.00 14.61 91 ASP B C 1
ATOM 3835 O O . ASP B 1 112 ? 49.020 -1.976 -18.055 1.00 15.60 91 ASP B O 1
ATOM 3840 N N . GLY B 1 113 ? 46.906 -1.798 -18.817 1.00 14.66 92 GLY B N 1
ATOM 3841 C CA . GLY B 1 113 ? 46.673 -0.488 -18.202 1.00 15.85 92 GLY B CA 1
ATOM 3842 C C . GLY B 1 113 ? 46.744 0.656 -19.199 1.00 16.32 92 GLY B C 1
ATOM 3843 O O . GLY B 1 113 ? 46.293 1.759 -18.910 1.00 15.98 92 GLY B O 1
ATOM 3844 N N . LYS B 1 114 ? 47.302 0.387 -20.379 1.00 15.73 93 LYS B N 1
ATOM 3845 C CA . LYS B 1 114 ? 47.437 1.391 -21.427 1.00 17.64 93 LYS B CA 1
ATOM 3846 C C . LYS B 1 114 ? 46.731 0.935 -22.703 1.00 17.19 93 LYS B C 1
ATOM 3847 O O . LYS B 1 114 ? 45.872 1.637 -23.255 1.00 16.27 93 LYS B O 1
ATOM 3853 N N . THR B 1 115 ? 47.103 -0.249 -23.177 1.00 15.76 94 THR B N 1
ATOM 3854 C CA . THR B 1 115 ? 46.497 -0.789 -24.390 1.00 14.71 94 THR B CA 1
ATOM 3855 C C . THR B 1 115 ? 45.873 -2.161 -24.137 1.00 13.43 94 THR B C 1
ATOM 3856 O O . THR B 1 115 ? 46.234 -2.858 -23.193 1.00 12.88 94 THR B O 1
ATOM 3860 N N . MET B 1 116 ? 44.919 -2.511 -24.986 1.00 12.42 95 MET B N 1
ATOM 3861 C CA A MET B 1 116 ? 44.301 -3.826 -24.971 0.80 12.29 95 MET B CA 1
ATOM 3862 C CA B MET B 1 116 ? 44.305 -3.824 -24.963 0.20 11.65 95 MET B CA 1
ATOM 3863 C C . MET B 1 116 ? 44.625 -4.517 -26.279 1.00 11.34 95 MET B C 1
ATOM 3864 O O . MET B 1 116 ? 44.609 -3.886 -27.338 1.00 11.10 95 MET B O 1
ATOM 3873 N N . THR B 1 117 ? 44.920 -5.809 -26.212 1.00 10.71 96 THR B N 1
ATOM 3874 C CA . THR B 1 117 ? 45.342 -6.545 -27.406 1.00 10.73 96 THR B CA 1
ATOM 3875 C C . THR B 1 117 ? 44.558 -7.837 -27.517 1.00 10.09 96 THR B C 1
ATOM 3876 O O . THR B 1 117 ? 44.439 -8.560 -26.532 1.00 10.21 96 THR B O 1
ATOM 3880 N N . ILE B 1 118 ? 43.978 -8.089 -28.695 1.00 9.72 97 ILE B N 1
ATOM 3881 C CA . ILE B 1 118 ? 43.390 -9.401 -29.010 1.00 9.48 97 ILE B CA 1
ATOM 3882 C C . ILE B 1 118 ? 44.449 -10.195 -29.762 1.00 9.93 97 ILE B C 1
ATOM 3883 O O . ILE B 1 118 ? 45.076 -9.687 -30.699 1.00 10.14 97 ILE B O 1
ATOM 3888 N N . ASP B 1 119 ? 44.657 -11.435 -29.355 1.00 10.62 98 ASP B N 1
ATOM 3889 C CA . ASP B 1 119 ? 45.668 -12.266 -29.974 1.00 11.73 98 ASP B CA 1
ATOM 3890 C C . ASP B 1 119 ? 44.937 -13.531 -30.406 1.00 11.35 98 ASP B C 1
ATOM 3891 O O . ASP B 1 119 ? 44.607 -14.371 -29.577 1.00 10.95 98 ASP B O 1
ATOM 3896 N N . HIS B 1 120 ? 44.658 -13.656 -31.706 1.00 10.67 99 HIS B N 1
ATOM 3897 C CA . HIS B 1 120 ? 43.763 -14.714 -32.175 1.00 10.47 99 HIS B CA 1
ATOM 3898 C C . HIS B 1 120 ? 44.077 -15.134 -33.587 1.00 10.81 99 HIS B C 1
ATOM 3899 O O . HIS B 1 120 ? 44.476 -14.316 -34.410 1.00 10.87 99 HIS B O 1
ATOM 3906 N N . THR B 1 121 ? 43.920 -16.425 -33.871 1.00 11.06 100 THR B N 1
ATOM 3907 C CA . THR B 1 121 ? 44.166 -16.943 -35.211 1.00 11.69 100 THR B CA 1
ATOM 3908 C C . THR B 1 121 ? 42.829 -17.319 -35.891 1.00 11.92 100 THR B C 1
ATOM 3909 O O . THR B 1 121 ? 42.234 -18.359 -35.576 1.00 12.39 100 THR B O 1
ATOM 3913 N N . PRO B 1 122 ? 42.347 -16.468 -36.819 1.00 11.99 101 PRO B N 1
ATOM 3914 C CA . PRO B 1 122 ? 41.078 -16.811 -37.460 1.00 12.09 101 PRO B CA 1
ATOM 3915 C C . PRO B 1 122 ? 41.137 -18.163 -38.190 1.00 12.70 101 PRO B C 1
ATOM 3916 O O . PRO B 1 122 ? 42.113 -18.473 -38.880 1.00 12.96 101 PRO B O 1
ATOM 3920 N N . GLU B 1 123 ? 40.092 -18.964 -38.010 1.00 13.48 102 GLU B N 1
ATOM 3921 C CA . GLU B 1 123 ? 40.026 -20.308 -38.593 1.00 14.43 102 GLU B CA 1
ATOM 3922 C C . GLU B 1 123 ? 39.518 -20.249 -40.041 1.00 13.42 102 GLU B C 1
ATOM 3923 O O . GLU B 1 123 ? 39.684 -21.197 -40.806 1.00 13.28 102 GLU B O 1
ATOM 3929 N N . PHE B 1 124 ? 38.917 -19.114 -40.409 1.00 11.63 103 PHE B N 1
ATOM 3930 C CA . PHE B 1 124 ? 38.317 -18.931 -41.742 1.00 11.31 103 PHE B CA 1
ATOM 3931 C C . PHE B 1 124 ? 38.665 -17.559 -42.326 1.00 11.06 103 PHE B C 1
ATOM 3932 O O . PHE B 1 124 ? 39.375 -16.765 -41.682 1.00 10.77 103 PHE B O 1
ATOM 3940 N N . ASP B 1 125 ? 38.189 -17.302 -43.542 1.00 10.93 104 ASP B N 1
ATOM 3941 C CA . ASP B 1 125 ? 38.579 -16.122 -44.333 1.00 11.22 104 ASP B CA 1
ATOM 3942 C C . ASP B 1 125 ? 38.010 -14.779 -43.836 1.00 10.75 104 ASP B C 1
ATOM 3943 O O . ASP B 1 125 ? 38.554 -13.718 -44.152 1.00 11.12 104 ASP B O 1
ATOM 3948 N N . SER B 1 126 ? 36.931 -14.836 -43.062 1.00 9.98 105 SER B N 1
ATOM 3949 C CA . SER B 1 126 ? 36.187 -13.649 -42.627 1.00 9.55 105 SER B CA 1
ATOM 3950 C C . SER B 1 126 ? 35.680 -13.884 -41.210 1.00 8.94 105 SER B C 1
ATOM 3951 O O . SER B 1 126 ? 35.010 -14.885 -40.932 1.00 8.99 105 SER B O 1
ATOM 3954 N N . ILE B 1 127 ? 36.034 -12.971 -40.309 1.00 8.58 106 ILE B N 1
ATOM 3955 C CA . ILE B 1 127 ? 35.662 -13.057 -38.901 1.00 8.14 106 ILE B CA 1
ATOM 3956 C C . ILE B 1 127 ? 35.241 -11.664 -38.409 1.00 7.86 106 ILE B C 1
ATOM 3957 O O . ILE B 1 127 ? 35.657 -10.637 -38.988 1.00 7.95 106 ILE B O 1
ATOM 3962 N N . TYR B 1 128 ? 34.401 -11.627 -37.370 1.00 7.57 107 TYR B N 1
ATOM 3963 C CA . TYR B 1 128 ? 34.024 -10.369 -36.709 1.00 7.35 107 TYR B CA 1
ATOM 3964 C C . TYR B 1 128 ? 34.553 -10.387 -35.288 1.00 7.25 107 TYR B C 1
ATOM 3965 O O . TYR B 1 128 ? 34.551 -11.444 -34.652 1.00 7.25 107 TYR B O 1
ATOM 3974 N N . TYR B 1 129 ? 34.994 -9.227 -34.802 1.00 7.22 108 TYR B N 1
ATOM 3975 C CA . TYR B 1 129 ? 35.316 -9.037 -33.373 1.00 7.13 108 TYR B CA 1
ATOM 3976 C C . TYR B 1 129 ? 34.450 -7.901 -32.834 1.00 6.96 108 TYR B C 1
ATOM 3977 O O . TYR B 1 129 ? 34.208 -6.898 -33.539 1.00 6.98 108 TYR B O 1
ATOM 3986 N N . ALA B 1 130 ? 33.992 -8.048 -31.591 1.00 6.82 109 ALA B N 1
ATOM 3987 C CA . ALA B 1 130 ? 33.069 -7.081 -31.006 1.00 6.68 109 ALA B CA 1
ATOM 3988 C C . ALA B 1 130 ? 33.214 -7.027 -29.484 1.00 6.67 109 ALA B C 1
ATOM 3989 O O . ALA B 1 130 ? 33.783 -7.940 -28.870 1.00 6.73 109 ALA B O 1
ATOM 3991 N N . TYR B 1 131 ? 32.717 -5.940 -28.895 1.00 6.64 110 TYR B N 1
ATOM 3992 C CA . TYR B 1 131 ? 32.772 -5.745 -27.453 1.00 6.70 110 TYR B CA 1
ATOM 3993 C C . TYR B 1 131 ? 31.846 -6.740 -26.710 1.00 6.73 110 TYR B C 1
ATOM 3994 O O . TYR B 1 131 ? 32.185 -7.240 -25.618 1.00 6.82 110 TYR B O 1
ATOM 4003 N N . PHE B 1 132 ? 30.686 -7.028 -27.307 1.00 6.59 111 PHE B N 1
ATOM 4004 C CA . PHE B 1 132 ? 29.722 -7.981 -26.747 1.00 6.74 111 PHE B CA 1
ATOM 4005 C C . PHE B 1 132 ? 28.879 -8.582 -27.874 1.00 6.70 111 PHE B C 1
ATOM 4006 O O . PHE B 1 132 ? 28.855 -8.045 -28.988 1.00 6.74 111 PHE B O 1
ATOM 4014 N N . GLU B 1 133 ? 28.208 -9.707 -27.608 1.00 7.04 112 GLU B N 1
ATOM 4015 C CA . GLU B 1 133 ? 27.306 -10.309 -28.611 1.00 7.28 112 GLU B CA 1
ATOM 4016 C C . GLU B 1 133 ? 26.239 -9.287 -29.030 1.00 7.21 112 GLU B C 1
ATOM 4017 O O . GLU B 1 133 ? 25.408 -8.891 -28.211 1.00 7.63 112 GLU B O 1
ATOM 4023 N N . PRO B 1 134 ? 26.262 -8.845 -30.303 1.00 7.26 113 PRO B N 1
ATOM 4024 C CA . PRO B 1 134 ? 25.308 -7.803 -30.715 1.00 7.23 113 PRO B CA 1
ATOM 4025 C C . PRO B 1 134 ? 23.874 -8.323 -30.848 1.00 7.08 113 PRO B C 1
ATOM 4026 O O . PRO B 1 134 ? 23.642 -9.534 -30.856 1.00 6.96 113 PRO B O 1
ATOM 4030 N N . TYR B 1 135 ? 22.933 -7.393 -30.981 1.00 6.75 114 TYR B N 1
ATOM 4031 C CA . TYR B 1 135 ? 21.527 -7.710 -31.226 1.00 6.76 114 TYR B CA 1
ATOM 4032 C C . TYR B 1 135 ? 21.099 -6.723 -32.319 1.00 7.00 114 TYR B C 1
ATOM 4033 O O . TYR B 1 135 ? 20.970 -5.501 -32.071 1.00 6.49 114 TYR B O 1
ATOM 4042 N N . SER B 1 136 ? 20.919 -7.236 -33.535 1.00 7.00 115 SER B N 1
ATOM 4043 C CA . SER B 1 136 ? 20.747 -6.362 -34.697 1.00 7.58 115 SER B CA 1
ATOM 4044 C C . SER B 1 136 ? 19.324 -5.824 -34.864 1.00 8.24 115 SER B C 1
ATOM 4045 O O . SER B 1 136 ? 18.363 -6.377 -34.295 1.00 7.82 115 SER B O 1
ATOM 4048 N N . GLU B 1 137 ? 19.200 -4.735 -35.637 1.00 9.42 116 GLU B N 1
ATOM 4049 C CA A GLU B 1 137 ? 17.894 -4.189 -35.995 0.50 10.04 116 GLU B CA 1
ATOM 4050 C CA B GLU B 1 137 ? 17.890 -4.182 -36.002 0.50 9.78 116 GLU B CA 1
ATOM 4051 C C . GLU B 1 137 ? 17.045 -5.223 -36.740 1.00 9.84 116 GLU B C 1
ATOM 4052 O O . GLU B 1 137 ? 15.842 -5.337 -36.481 1.00 9.03 116 GLU B O 1
ATOM 4063 N N . GLU B 1 138 ? 17.673 -5.983 -37.656 1.00 9.42 117 GLU B N 1
ATOM 4064 C CA A GLU B 1 138 ? 16.964 -7.047 -38.386 0.50 9.60 117 GLU B CA 1
ATOM 4065 C CA B GLU B 1 138 ? 16.951 -7.036 -38.376 0.50 9.56 117 GLU B CA 1
ATOM 4066 C C . GLU B 1 138 ? 16.419 -8.103 -37.415 1.00 8.91 117 GLU B C 1
ATOM 4067 O O . GLU B 1 138 ? 15.304 -8.586 -37.587 1.00 8.66 117 GLU B O 1
ATOM 4078 N N . ARG B 1 139 ? 17.213 -8.464 -36.400 1.00 7.94 118 ARG B N 1
ATOM 4079 C CA . ARG B 1 139 ? 16.748 -9.447 -35.396 1.00 7.71 118 ARG B CA 1
ATOM 4080 C C . ARG B 1 139 ? 15.534 -8.892 -34.640 1.00 7.58 118 ARG B C 1
ATOM 4081 O O . ARG B 1 139 ? 14.531 -9.575 -34.514 1.00 7.34 118 ARG B O 1
ATOM 4089 N N . HIS B 1 140 ? 15.632 -7.646 -34.168 1.00 7.73 119 HIS B N 1
ATOM 4090 C CA . HIS B 1 140 ? 14.503 -6.917 -33.561 1.00 8.11 119 HIS B CA 1
ATOM 4091 C C . HIS B 1 140 ? 13.259 -6.933 -34.431 1.00 8.36 119 HIS B C 1
ATOM 4092 O O . HIS B 1 140 ? 12.146 -7.234 -33.952 1.00 8.21 119 HIS B O 1
ATOM 4099 N N . ALA B 1 141 ? 13.436 -6.614 -35.713 1.00 8.11 120 ALA B N 1
ATOM 4100 C CA . ALA B 1 141 ? 12.324 -6.545 -36.667 1.00 8.35 120 ALA B CA 1
ATOM 4101 C C . ALA B 1 141 ? 11.652 -7.909 -36.855 1.00 8.14 120 ALA B C 1
ATOM 4102 O O . ALA B 1 141 ? 10.415 -7.998 -36.861 1.00 8.10 120 ALA B O 1
ATOM 4104 N N . ALA B 1 142 ? 12.460 -8.964 -36.983 1.00 7.81 121 ALA B N 1
ATOM 4105 C CA . ALA B 1 142 ? 11.928 -10.315 -37.169 1.00 7.96 121 ALA B CA 1
ATOM 4106 C C . ALA B 1 142 ? 11.231 -10.812 -35.898 1.00 8.07 121 ALA B C 1
ATOM 4107 O O . ALA B 1 142 ? 10.173 -11.443 -35.962 1.00 7.87 121 ALA B O 1
ATOM 4109 N N . PHE B 1 143 ? 11.822 -10.512 -34.743 1.00 7.81 122 PHE B N 1
ATOM 4110 C CA . PHE B 1 143 ? 11.237 -10.946 -33.462 1.00 7.92 122 PHE B CA 1
ATOM 4111 C C . PHE B 1 143 ? 9.891 -10.266 -33.192 1.00 7.91 122 PHE B C 1
ATOM 4112 O O . PHE B 1 143 ? 8.885 -10.943 -32.992 1.00 8.20 122 PHE B O 1
ATOM 4120 N N . LEU B 1 144 ? 9.861 -8.935 -33.188 1.00 7.91 123 LEU B N 1
ATOM 4121 C CA A LEU B 1 144 ? 8.592 -8.231 -32.987 0.80 8.46 123 LEU B CA 1
ATOM 4122 C CA B LEU B 1 144 ? 8.617 -8.175 -33.025 0.20 8.08 123 LEU B CA 1
ATOM 4123 C C . LEU B 1 144 ? 7.575 -8.548 -34.084 1.00 8.40 123 LEU B C 1
ATOM 4124 O O . LEU B 1 144 ? 6.387 -8.686 -33.792 1.00 8.67 123 LEU B O 1
ATOM 4133 N N . GLY B 1 145 ? 8.022 -8.694 -35.328 1.00 8.29 124 GLY B N 1
ATOM 4134 C CA . GLY B 1 145 ? 7.105 -9.083 -36.419 1.00 8.63 124 GLY B CA 1
ATOM 4135 C C . GLY B 1 145 ? 6.373 -10.408 -36.202 1.00 8.86 124 GLY B C 1
ATOM 4136 O O . GLY B 1 145 ? 5.225 -10.573 -36.645 1.00 9.22 124 GLY B O 1
ATOM 4137 N N . ALA B 1 146 ? 7.035 -11.346 -35.517 1.00 8.48 125 ALA B N 1
ATOM 4138 C CA . ALA B 1 146 ? 6.452 -12.645 -35.138 1.00 8.49 125 ALA B CA 1
ATOM 4139 C C . ALA B 1 146 ? 5.614 -12.547 -33.864 1.00 8.49 125 ALA B C 1
ATOM 4140 O O . ALA B 1 146 ? 4.496 -13.092 -33.808 1.00 8.44 125 ALA B O 1
ATOM 4142 N N . VAL B 1 147 ? 6.138 -11.838 -32.856 1.00 7.99 126 VAL B N 1
ATOM 4143 C CA . VAL B 1 147 ? 5.462 -11.746 -31.548 1.00 8.16 126 VAL B CA 1
ATOM 4144 C C . VAL B 1 147 ? 4.095 -11.053 -31.650 1.00 8.52 126 VAL B C 1
ATOM 4145 O O . VAL B 1 147 ? 3.145 -11.444 -30.966 1.00 8.23 126 VAL B O 1
ATOM 4149 N N . GLN B 1 148 ? 3.999 -10.024 -32.501 1.00 8.58 127 GLN B N 1
ATOM 4150 C CA . GLN B 1 148 ? 2.736 -9.310 -32.704 1.00 9.11 127 GLN B CA 1
ATOM 4151 C C . GLN B 1 148 ? 1.571 -10.209 -33.158 1.00 9.65 127 GLN B C 1
ATOM 4152 O O . GLN B 1 148 ? 0.407 -9.814 -33.076 1.00 10.23 127 GLN B O 1
ATOM 4158 N N . GLN B 1 149 ? 1.892 -11.393 -33.662 1.00 9.95 128 GLN B N 1
ATOM 4159 C CA . GLN B 1 149 ? 0.863 -12.305 -34.169 1.00 10.71 128 GLN B CA 1
ATOM 4160 C C . GLN B 1 149 ? 0.245 -13.201 -33.079 1.00 11.17 128 GLN B C 1
ATOM 4161 O O . GLN B 1 149 ? -0.715 -13.923 -33.345 1.00 11.44 128 GLN B O 1
ATOM 4167 N N . LEU B 1 150 ? 0.760 -13.119 -31.849 1.00 10.99 129 LEU B N 1
ATOM 4168 C CA . LEU B 1 150 ? 0.160 -13.854 -30.726 1.00 11.66 129 LEU B CA 1
ATOM 4169 C C . LEU B 1 150 ? -1.165 -13.218 -30.341 1.00 12.09 129 LEU B C 1
ATOM 4170 O O . LEU B 1 150 ? -1.274 -11.995 -30.364 1.00 11.99 129 LEU B O 1
ATOM 4175 N N . PRO B 1 151 ? -2.162 -14.043 -29.956 1.00 12.88 130 PRO B N 1
ATOM 4176 C CA . PRO B 1 151 ? -3.489 -13.568 -29.516 1.00 13.47 130 PRO B CA 1
ATOM 4177 C C . PRO B 1 151 ? -3.447 -12.509 -28.401 1.00 13.69 130 PRO B C 1
ATOM 4178 O O . PRO B 1 151 ? -4.269 -11.592 -28.388 1.00 13.81 130 PRO B O 1
ATOM 4182 N N . GLN B 1 152 ? -2.490 -12.631 -27.490 1.00 13.44 131 GLN B N 1
ATOM 4183 C CA . GLN B 1 152 ? -2.351 -11.690 -26.380 1.00 14.53 131 GLN B CA 1
ATOM 4184 C C . GLN B 1 152 ? -1.440 -10.467 -26.685 1.00 13.99 131 GLN B C 1
ATOM 4185 O O . GLN B 1 152 ? -1.161 -9.646 -25.796 1.00 13.40 131 GLN B O 1
ATOM 4191 N N . ALA B 1 153 ? -1.000 -10.331 -27.938 1.00 13.44 132 ALA B N 1
ATOM 4192 C CA . ALA B 1 153 ? 0.000 -9.319 -28.289 1.00 13.52 132 ALA B CA 1
ATOM 4193 C C . ALA B 1 153 ? -0.569 -8.125 -29.047 1.00 14.32 132 ALA B C 1
ATOM 4194 O O . ALA B 1 153 ? -1.464 -8.269 -29.882 1.00 15.39 132 ALA B O 1
ATOM 4196 N N . SER B 1 154 ? -0.046 -6.942 -28.755 1.00 13.21 133 SER B N 1
ATOM 4197 C CA . SER B 1 154 ? -0.226 -5.802 -29.649 1.00 14.63 133 SER B CA 1
ATOM 4198 C C . SER B 1 154 ? 1.085 -5.027 -29.696 1.00 14.47 133 SER B C 1
ATOM 4199 O O . SER B 1 154 ? 1.903 -5.123 -28.763 1.00 14.22 133 SER B O 1
ATOM 4202 N N . VAL B 1 155 ? 1.308 -4.299 -30.790 1.00 12.86 134 VAL B N 1
ATOM 4203 C CA . VAL B 1 155 ? 2.482 -3.436 -30.911 1.00 12.60 134 VAL B CA 1
ATOM 4204 C C . VAL B 1 155 ? 2.015 -2.038 -31.281 1.00 13.58 134 VAL B C 1
ATOM 4205 O O . VAL B 1 155 ? 1.244 -1.866 -32.227 1.00 14.51 134 VAL B O 1
ATOM 4209 N N . VAL B 1 156 ? 2.465 -1.047 -30.520 1.00 13.08 135 VAL B N 1
ATOM 4210 C CA . VAL B 1 156 ? 2.071 0.328 -30.760 1.00 13.83 135 VAL B CA 1
ATOM 4211 C C . VAL B 1 156 ? 3.327 1.164 -30.988 1.00 13.19 135 VAL B C 1
ATOM 4212 O O . VAL B 1 156 ? 4.285 1.080 -30.223 1.00 12.86 135 VAL B O 1
ATOM 4216 N N . GLU B 1 157 ? 3.318 1.962 -32.050 1.00 12.31 136 GLU B N 1
ATOM 4217 C CA . GLU B 1 157 ? 4.405 2.886 -32.306 1.00 11.81 136 GLU B CA 1
ATOM 4218 C C . GLU B 1 157 ? 4.129 4.179 -31.526 1.00 11.36 136 GLU B C 1
ATOM 4219 O O . GLU B 1 157 ? 3.209 4.923 -31.853 1.00 11.31 136 GLU B O 1
ATOM 4225 N N . LEU B 1 158 ? 4.912 4.421 -30.477 1.00 10.75 137 LEU B N 1
ATOM 4226 C CA . LEU B 1 158 ? 4.685 5.555 -29.572 1.00 10.73 137 LEU B CA 1
ATOM 4227 C C . LEU B 1 158 ? 5.216 6.862 -30.139 1.00 11.05 137 LEU B C 1
ATOM 4228 O O . LEU B 1 158 ? 4.765 7.963 -29.765 1.00 11.43 137 LEU B O 1
ATOM 4233 N N . GLY B 1 159 ? 6.176 6.736 -31.044 1.00 10.68 138 GLY B N 1
ATOM 4234 C CA . GLY B 1 159 ? 6.752 7.889 -31.734 1.00 11.44 138 GLY B CA 1
ATOM 4235 C C . GLY B 1 159 ? 7.956 7.481 -32.553 1.00 11.03 138 GLY B C 1
ATOM 4236 O O . GLY B 1 159 ? 8.218 6.283 -32.740 1.00 10.40 138 GLY B O 1
ATOM 4237 N N . ARG B 1 160 ? 8.678 8.479 -33.053 1.00 11.70 139 ARG B N 1
ATOM 4238 C CA . ARG B 1 160 ? 9.892 8.257 -33.838 1.00 12.13 139 ARG B CA 1
ATOM 4239 C C . ARG B 1 160 ? 11.148 8.675 -33.060 1.00 11.35 139 ARG B C 1
ATOM 4240 O O . ARG B 1 160 ? 11.116 9.637 -32.280 1.00 11.26 139 ARG B O 1
ATOM 4248 N N . THR B 1 161 ? 12.256 7.973 -33.306 1.00 10.13 140 THR B N 1
ATOM 4249 C CA . THR B 1 161 ? 13.567 8.385 -32.794 1.00 9.68 140 THR B CA 1
ATOM 4250 C C . THR B 1 161 ? 14.048 9.643 -33.543 1.00 10.05 140 THR B C 1
ATOM 4251 O O . THR B 1 161 ? 13.401 10.104 -34.502 1.00 10.34 140 THR B O 1
ATOM 4255 N N . VAL B 1 162 ? 15.207 10.171 -33.149 1.00 9.97 141 VAL B N 1
ATOM 4256 C CA . VAL B 1 162 ? 15.800 11.311 -33.861 1.00 10.51 141 VAL B CA 1
ATOM 4257 C C . VAL B 1 162 ? 15.883 11.039 -35.373 1.00 10.65 141 VAL B C 1
ATOM 4258 O O . VAL B 1 162 ? 15.617 11.934 -36.180 1.00 11.11 141 VAL B O 1
ATOM 4262 N N . GLU B 1 163 ? 16.259 9.815 -35.745 1.00 10.31 142 GLU B N 1
ATOM 4263 C CA . GLU B 1 163 ? 16.473 9.462 -37.159 1.00 10.87 142 GLU B CA 1
ATOM 4264 C C . GLU B 1 163 ? 15.299 8.734 -37.845 1.00 11.19 142 GLU B C 1
ATOM 4265 O O . GLU B 1 163 ? 15.474 8.128 -38.920 1.00 11.41 142 GLU B O 1
ATOM 4271 N N . GLY B 1 164 ? 14.117 8.794 -37.237 1.00 11.00 143 GLY B N 1
ATOM 4272 C CA . GLY B 1 164 ? 12.886 8.304 -37.872 1.00 11.31 143 GLY B CA 1
ATOM 4273 C C . GLY B 1 164 ? 12.643 6.801 -37.778 1.00 11.20 143 GLY B C 1
ATOM 4274 O O . GLY B 1 164 ? 11.925 6.235 -38.608 1.00 11.90 143 GLY B O 1
ATOM 4275 N N . ARG B 1 165 ? 13.222 6.152 -36.773 1.00 10.38 144 ARG B N 1
ATOM 4276 C CA . ARG B 1 165 ? 12.924 4.742 -36.507 1.00 10.16 144 ARG B CA 1
ATOM 4277 C C . ARG B 1 165 ? 11.789 4.698 -35.482 1.00 10.32 144 ARG B C 1
ATOM 4278 O O . ARG B 1 165 ? 11.646 5.643 -34.696 1.00 10.05 144 ARG B O 1
ATOM 4286 N N . PRO B 1 166 ? 10.954 3.631 -35.508 1.00 10.13 145 PRO B N 1
ATOM 4287 C CA . PRO B 1 166 ? 9.837 3.532 -34.553 1.00 10.25 145 PRO B CA 1
ATOM 4288 C C . PRO B 1 166 ? 10.299 3.304 -33.103 1.00 10.08 145 PRO B C 1
ATOM 4289 O O . PRO B 1 166 ? 11.288 2.603 -32.871 1.00 9.60 145 PRO B O 1
ATOM 4293 N N . MET B 1 167 ? 9.594 3.919 -32.158 1.00 10.39 146 MET B N 1
ATOM 4294 C CA . MET B 1 167 ? 9.705 3.578 -30.741 1.00 10.33 146 MET B CA 1
ATOM 4295 C C . MET B 1 167 ? 8.536 2.632 -30.481 1.00 10.13 146 MET B C 1
ATOM 4296 O O . MET B 1 167 ? 7.386 3.079 -30.397 1.00 10.57 146 MET B O 1
ATOM 4301 N N . SER B 1 168 ? 8.827 1.333 -30.397 1.00 9.21 147 SER B N 1
ATOM 4302 C CA . SER B 1 168 ? 7.781 0.311 -30.384 1.00 9.20 147 SER B CA 1
ATOM 4303 C C . SER B 1 168 ? 7.502 -0.233 -28.990 1.00 8.95 147 SER B C 1
ATOM 4304 O O . SER B 1 168 ? 8.410 -0.694 -28.300 1.00 8.69 147 SER B O 1
ATOM 4307 N N . LEU B 1 169 ? 6.237 -0.162 -28.590 1.00 8.96 148 LEU B N 1
ATOM 4308 C CA . LEU B 1 169 ? 5.783 -0.718 -27.320 1.00 8.97 148 LEU B CA 1
ATOM 4309 C C . LEU B 1 169 ? 5.091 -2.043 -27.607 1.00 9.07 148 LEU B C 1
ATOM 4310 O O . LEU B 1 169 ? 4.130 -2.080 -28.386 1.00 9.34 148 LEU B O 1
ATOM 4315 N N . LEU B 1 170 ? 5.608 -3.117 -27.008 1.00 8.55 149 LEU B N 1
ATOM 4316 C CA . LEU B 1 170 ? 4.972 -4.417 -27.024 1.00 8.82 149 LEU B CA 1
ATOM 4317 C C . LEU B 1 170 ? 4.112 -4.566 -25.763 1.00 9.03 149 LEU B C 1
ATOM 4318 O O . LEU B 1 170 ? 4.614 -4.413 -24.645 1.00 8.72 149 LEU B O 1
ATOM 4323 N N . THR B 1 171 ? 2.824 -4.852 -25.959 1.00 9.25 150 THR B N 1
ATOM 4324 C CA . THR B 1 171 ? 1.916 -5.186 -24.863 1.00 9.46 150 THR B CA 1
ATOM 4325 C C . THR B 1 171 ? 1.539 -6.661 -24.948 1.00 9.62 150 THR B C 1
ATOM 4326 O O . THR B 1 171 ? 1.112 -7.139 -26.011 1.00 9.29 150 THR B O 1
ATOM 4330 N N . LEU B 1 172 ? 1.714 -7.373 -23.832 1.00 9.21 151 LEU B N 1
ATOM 4331 C CA . LEU B 1 172 ? 1.304 -8.773 -23.712 1.00 9.39 151 LEU B CA 1
ATOM 4332 C C . LEU B 1 172 ? 0.349 -8.906 -22.538 1.00 9.80 151 LEU B C 1
ATOM 4333 O O . LEU B 1 172 ? 0.725 -8.644 -21.389 1.00 9.74 151 LEU B O 1
ATOM 4338 N N . GLY B 1 173 ? -0.883 -9.297 -22.836 1.00 10.18 152 GLY B N 1
ATOM 4339 C CA . GLY B 1 173 ? -1.878 -9.550 -21.796 1.00 11.03 152 GLY B CA 1
ATOM 4340 C C . GLY B 1 173 ? -3.213 -9.995 -22.348 1.00 11.60 152 GLY B C 1
ATOM 4341 O O . GLY B 1 173 ? -3.468 -9.900 -23.553 1.00 11.65 152 GLY B O 1
ATOM 4342 N N . THR B 1 174 ? -4.067 -10.479 -21.458 1.00 12.36 153 THR B N 1
ATOM 4343 C CA . THR B 1 174 ? -5.435 -10.868 -21.820 1.00 13.34 153 THR B CA 1
ATOM 4344 C C . THR B 1 174 ? -6.395 -9.752 -21.353 1.00 14.12 153 THR B C 1
ATOM 4345 O O . THR B 1 174 ? -6.022 -8.952 -20.488 1.00 13.47 153 THR B O 1
ATOM 4349 N N . PRO B 1 175 ? -7.604 -9.652 -21.950 1.00 16.48 154 PRO B N 1
ATOM 4350 C CA . PRO B 1 175 ? -8.543 -8.582 -21.539 1.00 16.64 154 PRO B CA 1
ATOM 4351 C C . PRO B 1 175 ? -8.853 -8.545 -20.032 1.00 17.17 154 PRO B C 1
ATOM 4352 O O . PRO B 1 175 ? -8.953 -9.593 -19.380 1.00 16.27 154 PRO B O 1
ATOM 4356 N N . GLU B 1 176 ? -8.999 -7.340 -19.490 1.00 18.57 155 GLU B N 1
ATOM 4357 C CA . GLU B 1 176 ? -9.441 -7.177 -18.102 1.00 19.65 155 GLU B CA 1
ATOM 4358 C C . GLU B 1 176 ? -10.957 -7.303 -18.034 1.00 19.78 155 GLU B C 1
ATOM 4359 O O . GLU B 1 176 ? -11.664 -6.907 -18.964 1.00 21.02 155 GLU B O 1
ATOM 4365 N N . THR B 1 177 ? -11.448 -7.864 -16.939 1.00 18.74 156 THR B N 1
ATOM 4366 C CA . THR B 1 177 ? -12.881 -7.869 -16.674 1.00 19.46 156 THR B CA 1
ATOM 4367 C C . THR B 1 177 ? -13.230 -6.589 -15.906 1.00 18.29 156 THR B C 1
ATOM 4368 O O . THR B 1 177 ? -12.384 -6.050 -15.196 1.00 17.35 156 THR B O 1
ATOM 4372 N N . ASP B 1 178 ? -14.464 -6.114 -16.078 1.00 17.11 157 ASP B N 1
ATOM 4373 C CA . ASP B 1 178 ? -14.967 -4.888 -15.468 1.00 16.84 157 ASP B CA 1
ATOM 4374 C C . ASP B 1 178 ? -14.769 -4.913 -13.943 1.00 16.77 157 ASP B C 1
ATOM 4375 O O . ASP B 1 178 ? -15.300 -5.788 -13.248 1.00 16.60 157 ASP B O 1
ATOM 4380 N N . GLY B 1 179 ? -13.972 -3.965 -13.453 1.00 16.67 158 GLY B N 1
ATOM 4381 C CA . GLY B 1 179 ? -13.700 -3.818 -12.020 1.00 17.15 158 GLY B CA 1
ATOM 4382 C C . GLY B 1 179 ? -12.557 -4.667 -11.484 1.00 16.79 158 GLY B C 1
ATOM 4383 O O . GLY B 1 179 ? -12.333 -4.719 -10.279 1.00 16.80 158 GLY B O 1
ATOM 4384 N N . ALA B 1 180 ? -11.842 -5.344 -12.367 1.00 16.36 159 ALA B N 1
ATOM 4385 C CA . ALA B 1 180 ? -10.682 -6.135 -11.954 1.00 16.95 159 ALA B CA 1
ATOM 4386 C C . ALA B 1 180 ? -9.462 -5.698 -12.764 1.00 16.84 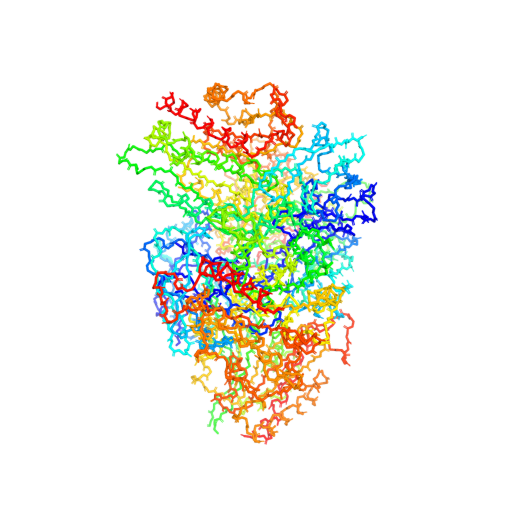159 ALA B C 1
ATOM 4387 O O . ALA B 1 180 ? -9.015 -6.430 -13.650 1.00 17.39 159 ALA B O 1
ATOM 4389 N N . PRO B 1 181 ? -8.931 -4.492 -12.482 1.00 17.66 160 PRO B N 1
ATOM 4390 C CA . PRO B 1 181 ? -7.807 -4.040 -13.302 1.00 17.55 160 PRO B CA 1
ATOM 4391 C C . PRO B 1 181 ? -6.551 -4.838 -12.973 1.00 17.48 160 PRO B C 1
ATOM 4392 O O . PRO B 1 181 ? -6.348 -5.229 -11.819 1.00 17.89 160 PRO B O 1
ATOM 4396 N N . LYS B 1 182 ? -5.737 -5.100 -13.983 1.00 15.74 161 LYS B N 1
ATOM 4397 C CA . LYS B 1 182 ? -4.526 -5.885 -13.793 1.00 15.38 161 LYS B CA 1
ATOM 4398 C C . LYS B 1 182 ? -3.324 -4.990 -13.486 1.00 15.42 161 LYS B C 1
ATOM 4399 O O . LYS B 1 182 ? -3.315 -3.797 -13.839 1.00 14.41 161 LYS B O 1
ATOM 4405 N N . LYS B 1 183 ? -2.322 -5.552 -12.807 1.00 15.09 162 LYS B N 1
ATOM 4406 C CA . LYS B 1 183 ? -1.079 -4.816 -12.536 1.00 14.96 162 LYS B CA 1
ATOM 4407 C C . LYS B 1 183 ? -0.374 -4.493 -13.845 1.00 13.85 162 LYS B C 1
ATOM 4408 O O . LYS B 1 183 ? -0.279 -5.353 -14.713 1.00 12.96 162 LYS B O 1
ATOM 4414 N N . LYS B 1 184 ? 0.106 -3.258 -13.985 1.00 13.58 163 LYS B N 1
ATOM 4415 C CA . LYS B 1 184 ? 0.838 -2.840 -15.182 1.00 13.71 163 LYS B CA 1
ATOM 4416 C C . LYS B 1 184 ? 2.335 -3.001 -14.938 1.00 12.30 163 LYS B C 1
ATOM 4417 O O . LYS B 1 184 ? 2.934 -2.231 -14.178 1.00 11.97 163 LYS B O 1
ATOM 4423 N N . VAL B 1 185 ? 2.927 -4.005 -15.572 1.00 10.91 164 VAL B N 1
ATOM 4424 C CA . VAL B 1 185 ? 4.364 -4.261 -15.417 1.00 9.99 164 VAL B CA 1
ATOM 4425 C C . VAL B 1 185 ? 5.134 -3.734 -16.615 1.00 9.41 164 VAL B C 1
ATOM 4426 O O . VAL B 1 185 ? 4.953 -4.209 -17.749 1.00 9.00 164 VAL B O 1
ATOM 4430 N N . TRP B 1 186 ? 5.981 -2.740 -16.350 1.00 8.99 165 TRP B N 1
ATOM 4431 C CA . TRP B 1 186 ? 6.810 -2.115 -17.377 1.00 8.66 165 TRP B CA 1
ATOM 4432 C C . TRP B 1 186 ? 8.207 -2.664 -17.380 1.00 8.36 165 TRP B C 1
ATOM 4433 O O . TRP B 1 186 ? 8.839 -2.757 -16.331 1.00 8.46 165 TRP B O 1
ATOM 4444 N N . ILE B 1 187 ? 8.706 -3.020 -18.566 1.00 8.04 166 ILE B N 1
ATOM 4445 C CA . ILE B 1 187 ? 10.111 -3.421 -18.741 1.00 7.77 166 ILE B CA 1
ATOM 4446 C C . ILE B 1 187 ? 10.662 -2.708 -19.967 1.00 7.59 166 ILE B C 1
ATOM 4447 O O . ILE B 1 187 ? 10.150 -2.901 -21.080 1.00 7.49 166 ILE B O 1
ATOM 4452 N N . ILE B 1 188 ? 11.675 -1.863 -19.760 1.00 7.61 167 ILE B N 1
ATOM 4453 C CA . ILE B 1 188 ? 12.308 -1.137 -20.868 1.00 7.49 167 ILE B CA 1
ATOM 4454 C C . ILE B 1 188 ? 13.787 -1.494 -20.913 1.00 7.28 167 ILE B C 1
ATOM 4455 O O . ILE B 1 188 ? 14.407 -1.665 -19.874 1.00 7.34 167 ILE B O 1
ATOM 4460 N N . ALA B 1 189 ? 14.339 -1.602 -22.117 1.00 7.07 168 ALA B N 1
ATOM 4461 C CA . ALA B 1 189 ? 15.692 -2.130 -22.275 1.00 6.88 168 ALA B CA 1
ATOM 4462 C C . ALA B 1 189 ? 16.515 -1.283 -23.228 1.00 6.96 168 ALA B C 1
ATOM 4463 O O . ALA B 1 189 ? 15.975 -0.627 -24.133 1.00 6.91 168 ALA B O 1
ATOM 4465 N N . ARG B 1 190 ? 17.824 -1.269 -22.994 1.00 6.97 169 ARG B N 1
ATOM 4466 C CA . ARG B 1 190 ? 18.760 -0.740 -23.982 1.00 7.21 169 ARG B CA 1
ATOM 4467 C C . ARG B 1 190 ? 18.649 0.773 -24.198 1.00 7.56 169 ARG B C 1
ATOM 4468 O O . ARG B 1 190 ? 18.808 1.244 -25.320 1.00 7.64 169 ARG B O 1
ATOM 4476 N N . GLN B 1 191 ? 18.409 1.543 -23.132 1.00 7.57 170 GLN B N 1
ATOM 4477 C CA . GLN B 1 191 ? 18.558 3.002 -23.228 1.00 8.03 170 GLN B CA 1
ATOM 4478 C C . GLN B 1 191 ? 19.981 3.366 -23.625 1.00 8.12 170 GLN B C 1
ATOM 4479 O O . GLN B 1 191 ? 20.211 4.376 -24.307 1.00 8.18 170 GLN B O 1
ATOM 4485 N N . HIS B 1 192 ? 20.939 2.568 -23.153 1.00 8.23 171 HIS B N 1
ATOM 4486 C CA . HIS B 1 192 ? 22.334 2.698 -23.589 1.00 8.17 171 HIS B CA 1
ATOM 4487 C C . HIS B 1 192 ? 22.527 1.679 -24.686 1.00 7.58 171 HIS B C 1
ATOM 4488 O O . HIS B 1 192 ? 22.475 0.495 -24.435 1.00 7.11 171 HIS B O 1
ATOM 4495 N N . PRO B 1 193 ? 22.700 2.141 -25.942 1.00 7.69 172 PRO B N 1
ATOM 4496 C CA . PRO B 1 193 ? 22.608 1.322 -27.148 1.00 7.37 172 PRO B CA 1
ATOM 4497 C C . PRO B 1 193 ? 23.595 0.162 -27.250 1.00 7.33 172 PRO B C 1
ATOM 4498 O O . PRO B 1 193 ? 23.262 -0.867 -27.846 1.00 7.49 172 PRO B O 1
ATOM 4502 N N . GLY B 1 194 ? 24.782 0.305 -26.667 1.00 7.20 173 GLY B N 1
ATOM 4503 C CA . GLY B 1 194 ? 25.789 -0.767 -26.724 1.00 7.08 173 GLY B CA 1
ATOM 4504 C C . GLY B 1 194 ? 25.563 -1.874 -25.719 1.00 7.01 173 GLY B C 1
ATOM 4505 O O . GLY B 1 194 ? 26.266 -2.894 -25.745 1.00 7.18 173 GLY B O 1
ATOM 4506 N N . GLU B 1 195 ? 24.574 -1.702 -24.842 1.00 7.07 174 GLU B N 1
ATOM 4507 C CA . GLU B 1 195 ? 24.256 -2.746 -23.859 1.00 7.28 174 GLU B CA 1
ATOM 4508 C C . GLU B 1 195 ? 23.262 -3.775 -24.420 1.00 7.17 174 GLU B C 1
ATOM 4509 O O . GLU B 1 195 ? 22.139 -3.941 -23.932 1.00 6.99 174 GLU B O 1
ATOM 4515 N N . SER B 1 196 ? 23.713 -4.466 -25.465 1.00 6.89 175 SER B N 1
ATOM 4516 C CA . SER B 1 196 ? 22.871 -5.392 -26.217 1.00 6.73 175 SER B CA 1
ATOM 4517 C C . SER B 1 196 ? 22.325 -6.564 -25.371 1.00 6.60 175 SER B C 1
ATOM 4518 O O . SER B 1 196 ? 21.261 -7.111 -25.693 1.00 6.21 175 SER B O 1
ATOM 4521 N N . MET B 1 197 ? 23.034 -6.931 -24.296 1.00 6.42 176 MET B N 1
ATOM 4522 C CA . MET B 1 197 ? 22.527 -7.943 -23.328 1.00 6.31 176 MET B CA 1
ATOM 4523 C C . MET B 1 197 ? 21.101 -7.612 -22.842 1.00 6.20 176 MET B C 1
ATOM 4524 O O . MET B 1 197 ? 20.328 -8.510 -22.531 1.00 6.23 176 MET B O 1
ATOM 4529 N N . ALA B 1 198 ? 20.784 -6.318 -22.744 1.00 6.25 177 ALA B N 1
ATOM 4530 C CA . ALA B 1 198 ? 19.450 -5.881 -22.319 1.00 6.34 177 ALA B CA 1
ATOM 4531 C C . ALA B 1 198 ? 18.350 -6.323 -23.295 1.00 6.26 177 ALA B C 1
ATOM 4532 O O . ALA B 1 198 ? 17.257 -6.695 -22.871 1.00 6.34 177 ALA B O 1
ATOM 4534 N N . GLU B 1 199 ? 18.615 -6.250 -24.595 1.00 6.16 178 GLU B N 1
ATOM 4535 C CA . GLU B 1 199 ? 17.625 -6.725 -25.565 1.00 6.13 178 GLU B CA 1
ATOM 4536 C C . GLU B 1 199 ? 17.568 -8.261 -25.617 1.00 6.10 178 GLU B C 1
ATOM 4537 O O . GLU B 1 199 ? 16.475 -8.834 -25.774 1.00 6.16 178 GLU B O 1
ATOM 4543 N N . TRP B 1 200 ? 18.718 -8.927 -25.455 1.00 6.06 179 TRP B N 1
ATOM 4544 C CA . TRP B 1 200 ? 18.716 -10.401 -25.320 1.00 6.11 179 TRP B CA 1
ATOM 4545 C C . TRP B 1 200 ? 17.868 -10.859 -24.156 1.00 6.24 179 TRP B C 1
ATOM 4546 O O . TRP B 1 200 ? 17.141 -11.855 -24.258 1.00 6.33 179 TRP B O 1
ATOM 4557 N N . PHE B 1 201 ? 17.991 -10.158 -23.030 1.00 6.29 180 PHE B N 1
ATOM 4558 C CA . PHE B 1 201 ? 17.186 -10.387 -21.828 1.00 6.45 180 PHE B CA 1
ATOM 4559 C C . PHE B 1 201 ? 15.678 -10.280 -22.139 1.00 6.51 180 PHE B C 1
ATOM 4560 O O . PHE B 1 201 ? 14.880 -11.140 -21.758 1.00 6.65 180 PHE B O 1
ATOM 4568 N N . VAL B 1 202 ? 15.289 -9.228 -22.844 1.00 6.44 181 VAL B N 1
ATOM 4569 C CA . VAL B 1 202 ? 13.887 -9.054 -23.219 1.00 6.52 181 VAL B CA 1
ATOM 4570 C C . VAL B 1 202 ? 13.421 -10.199 -24.132 1.00 6.53 181 VAL B C 1
ATOM 4571 O O . VAL B 1 202 ? 12.319 -10.729 -23.941 1.00 6.67 181 VAL B O 1
ATOM 4575 N N . GLU B 1 203 ? 14.262 -10.605 -25.082 1.00 6.41 182 GLU B N 1
ATOM 4576 C CA . GLU B 1 203 ? 13.891 -11.723 -25.976 1.00 6.61 182 GLU B CA 1
ATOM 4577 C C . GLU B 1 203 ? 13.588 -13.007 -25.178 1.00 6.63 182 GLU B C 1
ATOM 4578 O O . GLU B 1 203 ? 12.583 -13.684 -25.435 1.00 6.83 182 GLU B O 1
ATOM 4584 N N . GLY B 1 204 ? 14.440 -13.340 -24.206 1.00 6.64 183 GLY B N 1
ATOM 4585 C CA . GLY B 1 204 ? 14.221 -14.530 -23.374 1.00 6.86 183 GLY B CA 1
ATOM 4586 C C . GLY B 1 204 ? 12.939 -14.459 -22.559 1.00 7.04 183 GLY B C 1
ATOM 4587 O O . GLY B 1 204 ? 12.210 -15.455 -22.417 1.00 7.26 183 GLY B O 1
ATOM 4588 N N . LEU B 1 205 ? 12.662 -13.270 -22.021 1.00 6.99 184 LEU B N 1
ATOM 4589 C CA . LEU B 1 205 ? 11.457 -13.026 -21.223 1.00 7.18 184 LEU B CA 1
ATOM 4590 C C . LEU B 1 205 ? 10.190 -13.139 -22.094 1.00 7.26 184 LEU B C 1
ATOM 4591 O O . LEU B 1 205 ? 9.244 -13.866 -21.765 1.00 7.50 184 LEU B O 1
ATOM 4596 N N . VAL B 1 206 ? 10.197 -12.446 -23.226 1.00 7.10 185 VAL B N 1
ATOM 4597 C CA . VAL B 1 206 ? 9.094 -12.515 -24.189 1.00 7.19 185 VAL B CA 1
ATOM 4598 C C . VAL B 1 206 ? 8.869 -13.951 -24.716 1.00 7.53 185 VAL B C 1
ATOM 4599 O O . VAL B 1 206 ? 7.721 -14.400 -24.844 1.00 7.56 185 VAL B O 1
ATOM 4603 N N . LYS B 1 207 ? 9.956 -14.675 -24.982 1.00 7.80 186 LYS B N 1
ATOM 4604 C CA . LYS B 1 207 ? 9.839 -16.059 -25.455 1.00 8.59 186 LYS B CA 1
ATOM 4605 C C . LYS B 1 207 ? 9.078 -16.920 -24.469 1.00 8.15 186 LYS B C 1
ATOM 4606 O O . LYS B 1 207 ? 8.241 -17.733 -24.879 1.00 8.00 186 LYS B O 1
ATOM 4612 N N . ARG B 1 208 ? 9.366 -16.744 -23.176 1.00 7.76 187 ARG B N 1
ATOM 4613 C CA . ARG B 1 208 ? 8.626 -17.478 -22.154 1.00 8.08 187 ARG B CA 1
ATOM 4614 C C . ARG B 1 208 ? 7.160 -17.050 -22.092 1.00 8.24 187 ARG B C 1
ATOM 4615 O O . ARG B 1 208 ? 6.260 -17.898 -21.968 1.00 8.57 187 ARG B O 1
ATOM 4623 N N . LEU B 1 209 ? 6.917 -15.741 -22.172 1.00 8.07 188 LEU B N 1
ATOM 4624 C CA . LEU B 1 209 ? 5.551 -15.231 -22.217 1.00 8.23 188 LEU B CA 1
ATOM 4625 C C . LEU B 1 209 ? 4.794 -15.740 -23.442 1.00 8.35 188 LEU B C 1
ATOM 4626 O O . LEU B 1 209 ? 3.582 -15.935 -23.373 1.00 8.65 188 LEU B O 1
ATOM 4631 N N . ALA B 1 210 ? 5.513 -15.999 -24.538 1.00 8.18 189 ALA B N 1
ATOM 4632 C CA . ALA B 1 210 ? 4.890 -16.495 -25.773 1.00 8.37 189 ALA B CA 1
ATOM 4633 C C . ALA B 1 210 ? 4.562 -17.994 -25.725 1.00 8.89 189 ALA B C 1
ATOM 4634 O O . ALA B 1 210 ? 3.787 -18.497 -26.561 1.00 8.91 189 ALA B O 1
ATOM 4636 N N . GLY B 1 211 ? 5.165 -18.707 -24.769 1.00 9.04 190 GLY B N 1
ATOM 4637 C CA . GLY B 1 211 ? 5.030 -20.169 -24.705 1.00 9.65 190 GLY B CA 1
ATOM 4638 C C . GLY B 1 211 ? 5.746 -20.866 -25.851 1.00 10.12 190 GLY B C 1
ATOM 4639 O O . GLY B 1 211 ? 5.334 -21.945 -26.283 1.00 10.30 190 GLY B O 1
ATOM 4640 N N . TRP B 1 212 ? 6.821 -20.250 -26.339 1.00 10.16 191 TRP B N 1
ATOM 4641 C CA . TRP B 1 212 ? 7.628 -20.823 -27.433 1.00 11.35 191 TRP B CA 1
ATOM 4642 C C . TRP B 1 212 ? 8.745 -21.714 -26.970 1.00 11.93 191 TRP B C 1
ATOM 4643 O O . TRP B 1 212 ? 9.225 -21.591 -25.839 1.00 11.23 191 TRP B O 1
ATOM 4654 N N . GLY B 1 213 ? 9.182 -22.596 -27.868 1.00 12.91 192 GLY B N 1
ATOM 4655 C CA . GLY B 1 213 ? 10.308 -23.498 -27.610 1.00 13.87 192 GLY B CA 1
ATOM 4656 C C . GLY B 1 213 ? 10.026 -24.364 -26.394 1.00 14.02 192 GLY B C 1
ATOM 4657 O O . GLY B 1 213 ? 8.943 -24.933 -26.253 1.00 14.52 192 GLY B O 1
ATOM 4658 N N . ASP B 1 214 ? 10.995 -24.429 -25.493 1.00 15.30 193 ASP B N 1
ATOM 4659 C CA . ASP B 1 214 ? 10.836 -25.239 -24.287 1.00 15.83 193 ASP B CA 1
ATOM 4660 C C . ASP B 1 214 ? 9.878 -24.629 -23.246 1.00 15.88 193 ASP B C 1
ATOM 4661 O O . ASP B 1 214 ? 9.558 -25.278 -22.237 1.00 15.58 193 ASP B O 1
ATOM 4666 N N . TRP B 1 215 ? 9.397 -23.406 -23.514 1.00 12.86 194 TRP B N 1
ATOM 4667 C CA . TRP B 1 215 ? 8.386 -22.762 -22.656 1.00 12.09 194 TRP B CA 1
ATOM 4668 C C . TRP B 1 215 ? 6.957 -23.158 -22.931 1.00 12.48 194 TRP B C 1
ATOM 4669 O O . TRP B 1 215 ? 6.048 -22.736 -22.222 1.00 11.99 194 TRP B O 1
ATOM 4680 N N . ALA B 1 216 ? 6.738 -23.990 -23.947 1.00 13.79 195 ALA B N 1
ATOM 4681 C CA . ALA B 1 216 ? 5.410 -24.534 -24.203 1.00 15.36 195 ALA B CA 1
ATOM 4682 C C . ALA B 1 216 ? 5.130 -25.520 -23.072 1.00 16.52 195 ALA B C 1
ATOM 4683 O O . ALA B 1 216 ? 5.977 -26.352 -22.741 1.00 22.31 195 ALA B O 1
ATOM 4685 N N . GLY B 1 217 ? 3.965 -25.422 -22.460 1.00 15.80 196 GLY B N 1
ATOM 4686 C CA . GLY B 1 217 ? 3.676 -26.310 -21.339 1.00 14.79 196 GLY B CA 1
ATOM 4687 C C . GLY B 1 217 ? 4.045 -25.813 -19.952 1.00 13.48 196 GLY B C 1
ATOM 4688 O O . GLY B 1 217 ? 3.658 -26.431 -18.970 1.00 13.17 196 GLY B O 1
ATOM 4689 N N A ASP B 1 218 ? 4.790 -24.711 -19.870 0.50 12.87 197 ASP B N 1
ATOM 4690 N N B ASP B 1 218 ? 4.781 -24.705 -19.873 0.50 12.86 197 ASP B N 1
ATOM 4691 C CA A ASP B 1 218 ? 5.119 -24.099 -18.579 0.50 12.82 197 ASP B CA 1
ATOM 4692 C CA B ASP B 1 218 ? 5.117 -24.098 -18.583 0.50 12.82 197 ASP B CA 1
ATOM 4693 C C A ASP B 1 218 ? 4.012 -23.139 -18.152 0.50 12.57 197 ASP B C 1
ATOM 4694 C C B ASP B 1 218 ? 4.017 -23.132 -18.150 0.50 12.57 197 ASP B C 1
ATOM 4695 O O A ASP B 1 218 ? 3.626 -22.264 -18.927 0.50 12.13 197 ASP B O 1
ATOM 4696 O O B ASP B 1 218 ? 3.639 -22.248 -18.918 0.50 12.12 197 ASP B O 1
ATOM 4705 N N . PRO B 1 219 ? 3.508 -23.287 -16.913 1.00 13.08 198 PRO B N 1
ATOM 4706 C CA . PRO B 1 219 ? 2.332 -22.518 -16.467 1.00 12.91 198 PRO B CA 1
ATOM 4707 C C . PRO B 1 219 ? 2.583 -21.066 -16.028 1.00 12.61 198 PRO B C 1
ATOM 4708 O O . PRO B 1 219 ? 1.625 -20.336 -15.779 1.00 12.68 198 PRO B O 1
ATOM 4712 N N . VAL B 1 220 ? 3.839 -20.644 -15.924 1.00 12.07 199 VAL B N 1
ATOM 4713 C CA . VAL B 1 220 ? 4.140 -19.335 -15.321 1.00 12.18 199 VAL B CA 1
ATOM 4714 C C . VAL B 1 220 ? 3.491 -18.155 -16.069 1.00 12.22 199 VAL B C 1
ATOM 4715 O O . VAL B 1 220 ? 2.862 -17.291 -15.436 1.00 12.17 199 VAL B O 1
ATOM 4719 N N . ALA B 1 221 ? 3.621 -18.137 -17.400 1.00 11.81 200 ALA B N 1
ATOM 4720 C CA . ALA B 1 221 ? 3.024 -17.088 -18.227 1.00 12.89 200 ALA B CA 1
ATOM 4721 C C . ALA B 1 221 ? 1.490 -17.039 -18.118 1.00 13.58 200 ALA B C 1
ATOM 4722 O O . ALA B 1 221 ? 0.914 -15.955 -17.975 1.00 12.68 200 ALA B O 1
ATOM 4724 N N A ARG B 1 222 ? 0.848 -18.201 -18.192 0.50 13.78 201 ARG B N 1
ATOM 4725 N N B ARG B 1 222 ? 0.844 -18.205 -18.163 0.50 13.96 201 ARG B N 1
ATOM 4726 C CA A ARG B 1 222 ? -0.605 -18.275 -18.074 0.50 14.83 201 ARG B CA 1
ATOM 4727 C CA B ARG B 1 222 ? -0.620 -18.275 -18.083 0.50 15.19 201 ARG B CA 1
ATOM 4728 C C A ARG B 1 222 ? -1.093 -17.665 -16.755 0.50 14.96 201 ARG B C 1
ATOM 4729 C C B ARG B 1 222 ? -1.173 -17.773 -16.736 0.50 15.29 201 ARG B C 1
ATOM 4730 O O A ARG B 1 222 ? -2.020 -16.847 -16.747 0.50 15.66 201 ARG B O 1
ATOM 4731 O O B ARG B 1 222 ? -2.233 -17.143 -16.690 0.50 16.27 201 ARG B O 1
ATOM 4746 N N . LYS B 1 223 ? -0.450 -18.038 -15.652 1.00 14.83 202 LYS B N 1
ATOM 4747 C CA . LYS B 1 223 ? -0.797 -17.493 -14.332 1.00 15.33 202 LYS B CA 1
ATOM 4748 C C . LYS B 1 223 ? -0.569 -15.987 -14.243 1.00 14.13 202 LYS B C 1
ATOM 4749 O O . LYS B 1 223 ? -1.384 -15.263 -13.677 1.00 14.45 202 LYS B O 1
ATOM 4755 N N . LEU B 1 224 ? 0.551 -15.524 -14.786 1.00 12.46 203 LEU B N 1
ATOM 4756 C CA . LEU B 1 224 ? 0.830 -14.083 -14.843 1.00 12.22 203 LEU B CA 1
ATOM 4757 C C . LEU B 1 224 ? -0.283 -13.303 -15.533 1.00 12.37 203 LEU B C 1
ATOM 4758 O O . LEU B 1 224 ? -0.703 -12.248 -15.034 1.00 13.22 203 LEU B O 1
ATOM 4763 N N . TYR B 1 225 ? -0.769 -13.819 -16.663 1.00 12.51 204 TYR B N 1
ATOM 4764 C CA . TYR B 1 225 ? -1.832 -13.133 -17.434 1.00 13.26 204 TYR B CA 1
ATOM 4765 C C . TYR B 1 225 ? -3.146 -12.933 -16.664 1.00 14.94 204 TYR B C 1
ATOM 4766 O O . TYR B 1 225 ? -3.896 -11.996 -16.956 1.00 14.79 204 TYR B O 1
ATOM 4775 N N . ASP B 1 226 ? -3.415 -13.793 -15.679 1.00 15.47 205 ASP B N 1
ATOM 4776 C CA . ASP B 1 226 ? -4.567 -13.613 -14.789 1.00 17.63 205 ASP B CA 1
ATOM 4777 C C . ASP B 1 226 ? -4.469 -12.302 -14.011 1.00 17.00 205 ASP B C 1
ATOM 4778 O O . ASP B 1 226 ? -5.481 -11.717 -13.658 1.00 16.57 205 ASP B O 1
ATOM 4783 N N . ARG B 1 227 ? -3.253 -11.852 -13.727 1.00 16.02 206 ARG B N 1
ATOM 4784 C CA . ARG B 1 227 ? -3.086 -10.700 -12.835 1.00 16.63 206 ARG B CA 1
ATOM 4785 C C . ARG B 1 227 ? -2.299 -9.513 -13.361 1.00 14.12 206 ARG B C 1
ATOM 4786 O O . ARG B 1 227 ? -2.304 -8.464 -12.727 1.00 14.18 206 ARG B O 1
ATOM 4794 N N . VAL B 1 228 ? -1.644 -9.668 -14.510 1.00 13.07 207 VAL B N 1
ATOM 4795 C CA . VAL B 1 228 ? -0.665 -8.695 -14.988 1.00 12.32 207 VAL B CA 1
ATOM 4796 C C . VAL B 1 228 ? -0.809 -8.427 -16.475 1.00 11.80 207 VAL B C 1
ATOM 4797 O O . VAL B 1 228 ? -1.109 -9.341 -17.245 1.00 11.41 207 VAL B O 1
ATOM 4801 N N . THR B 1 229 ? -0.631 -7.157 -16.858 1.00 11.37 208 THR B N 1
ATOM 4802 C CA A THR B 1 229 ? -0.407 -6.798 -18.253 0.20 11.06 208 THR B CA 1
ATOM 4803 C CA B THR B 1 229 ? -0.428 -6.778 -18.259 0.80 10.75 208 THR B CA 1
ATOM 4804 C C . THR B 1 229 ? 1.020 -6.271 -18.417 1.00 10.50 208 THR B C 1
ATOM 4805 O O . THR B 1 229 ? 1.475 -5.405 -17.658 1.00 10.50 208 THR B O 1
ATOM 4812 N N . PHE B 1 230 ? 1.752 -6.824 -19.386 1.00 9.65 209 PHE B N 1
ATOM 4813 C CA . PHE B 1 230 ? 3.120 -6.390 -19.622 1.00 9.05 209 PHE B CA 1
ATOM 4814 C C . PHE B 1 230 ? 3.173 -5.308 -20.686 1.00 8.78 209 PHE B C 1
ATOM 4815 O O . PHE B 1 230 ? 2.522 -5.425 -21.745 1.00 8.62 209 PHE B O 1
ATOM 4823 N N . HIS B 1 231 ? 3.971 -4.282 -20.405 1.00 8.48 210 HIS B N 1
ATOM 4824 C CA . HIS B 1 231 ? 4.271 -3.214 -21.357 1.00 8.41 210 HIS B CA 1
ATOM 4825 C C . HIS B 1 231 ? 5.761 -3.144 -21.511 1.00 8.12 210 HIS B C 1
ATOM 4826 O O . HIS B 1 231 ? 6.468 -2.780 -20.563 1.00 8.14 210 HIS B O 1
ATOM 4833 N N . ILE B 1 232 ? 6.249 -3.510 -22.698 1.00 7.86 211 ILE B N 1
ATOM 4834 C CA . ILE B 1 232 ? 7.678 -3.804 -22.908 1.00 7.57 211 ILE B CA 1
ATOM 4835 C C . ILE B 1 232 ? 8.265 -3.007 -24.078 1.00 7.47 211 ILE B C 1
ATOM 4836 O O . ILE B 1 232 ? 7.707 -3.015 -25.180 1.00 7.49 211 ILE B O 1
ATOM 4841 N N . VAL B 1 233 ? 9.395 -2.333 -23.847 1.00 7.39 212 VAL B N 1
ATOM 4842 C CA . VAL B 1 233 ? 10.133 -1.684 -24.951 1.00 7.30 212 VAL B CA 1
ATOM 4843 C C . VAL B 1 233 ? 11.454 -2.407 -25.138 1.00 7.10 212 VAL B C 1
ATOM 4844 O O . VAL B 1 233 ? 12.392 -2.173 -24.373 1.00 7.07 212 VAL B O 1
ATOM 4848 N N . PRO B 1 234 ? 11.536 -3.310 -26.140 1.00 7.07 213 PRO B N 1
ATOM 4849 C CA . PRO B 1 234 ? 12.772 -4.101 -26.302 1.00 7.17 213 PRO B CA 1
ATOM 4850 C C . PRO B 1 234 ? 14.014 -3.282 -26.661 1.00 7.16 213 PRO B C 1
ATOM 4851 O O . PRO B 1 234 ? 15.140 -3.703 -26.337 1.00 7.32 213 PRO B O 1
ATOM 4855 N N . ASN B 1 235 ? 13.824 -2.152 -27.344 1.00 7.12 214 ASN B N 1
ATOM 4856 C CA . ASN B 1 235 ? 14.959 -1.283 -27.704 1.00 6.96 214 ASN B CA 1
ATOM 4857 C C . ASN B 1 235 ? 14.588 0.181 -27.576 1.00 7.05 214 ASN B C 1
ATOM 4858 O O . ASN B 1 235 ? 13.940 0.753 -28.469 1.00 7.16 214 ASN B O 1
ATOM 4863 N N . MET B 1 236 ? 15.014 0.781 -26.461 1.00 7.10 215 MET B N 1
ATOM 4864 C CA . MET B 1 236 ? 14.810 2.202 -26.195 1.00 7.42 215 MET B CA 1
ATOM 4865 C C . MET B 1 236 ? 15.677 3.111 -27.079 1.00 7.53 215 MET B C 1
ATOM 4866 O O . MET B 1 236 ? 15.422 4.315 -27.165 1.00 7.84 215 MET B O 1
ATOM 4871 N N . ASN B 1 237 ? 16.714 2.556 -27.713 1.00 7.31 216 ASN B N 1
ATOM 4872 C CA . ASN B 1 237 ? 17.665 3.386 -28.482 1.00 7.44 216 ASN B CA 1
ATOM 4873 C C . ASN B 1 237 ? 18.019 2.788 -29.863 1.00 7.30 216 ASN B C 1
ATOM 4874 O O . ASN B 1 237 ? 19.173 2.432 -30.107 1.00 7.17 216 ASN B O 1
ATOM 4879 N N . PRO B 1 238 ? 17.031 2.706 -30.777 1.00 7.36 217 PRO B N 1
ATOM 4880 C CA . PRO B 1 238 ? 17.260 2.121 -32.102 1.00 7.28 217 PRO B CA 1
ATOM 4881 C C . PRO B 1 238 ? 18.404 2.766 -32.895 1.00 7.41 217 PRO B C 1
ATOM 4882 O O . PRO B 1 238 ? 19.184 2.048 -33.521 1.00 7.28 217 PRO B O 1
ATOM 4886 N N . ASP B 1 239 ? 18.487 4.096 -32.863 1.00 7.72 218 ASP B N 1
ATOM 4887 C CA . ASP B 1 239 ? 19.518 4.861 -33.589 1.00 7.93 218 ASP B CA 1
ATOM 4888 C C . ASP B 1 239 ? 20.919 4.627 -33.028 1.00 7.79 218 ASP B C 1
ATOM 4889 O O . ASP B 1 239 ? 21.877 4.406 -33.776 1.00 7.78 218 ASP B O 1
ATOM 4894 N N . GLY B 1 240 ? 21.047 4.731 -31.705 1.00 7.74 219 GLY B N 1
ATOM 4895 C CA . GLY B 1 240 ? 22.339 4.534 -31.063 1.00 7.65 219 GLY B CA 1
ATOM 4896 C C . GLY B 1 240 ? 22.842 3.126 -31.342 1.00 7.31 219 GLY B C 1
ATOM 4897 O O . GLY B 1 240 ? 24.034 2.910 -31.506 1.00 7.28 219 GLY B O 1
ATOM 4898 N N . SER B 1 241 ? 21.917 2.172 -31.399 1.00 7.10 220 SER B N 1
ATOM 4899 C CA . SER B 1 241 ? 22.281 0.772 -31.624 1.00 6.83 220 SER B CA 1
ATOM 4900 C C . SER B 1 241 ? 22.956 0.597 -32.988 1.00 6.88 220 SER B C 1
ATOM 4901 O O . SER B 1 241 ? 24.089 0.091 -33.082 1.00 6.82 220 SER B O 1
ATOM 4904 N N . VAL B 1 242 ? 22.269 1.022 -34.047 1.00 7.23 221 VAL B N 1
ATOM 4905 C CA . VAL B 1 242 ? 22.791 0.838 -35.404 1.00 7.48 221 VAL B CA 1
ATOM 4906 C C . VAL B 1 242 ? 24.087 1.623 -35.623 1.00 7.61 221 VAL B C 1
ATOM 4907 O O . VAL B 1 242 ? 24.932 1.190 -36.399 1.00 7.48 221 VAL B O 1
ATOM 4911 N N . HIS B 1 243 ? 24.231 2.752 -34.922 1.00 7.72 222 HIS B N 1
ATOM 4912 C CA . HIS B 1 243 ? 25.414 3.640 -35.023 1.00 8.11 222 HIS B CA 1
ATOM 4913 C C . HIS B 1 243 ? 26.664 3.076 -34.378 1.00 7.73 222 HIS B C 1
ATOM 4914 O O . HIS B 1 243 ? 27.755 3.627 -34.534 1.00 7.81 222 HIS B O 1
ATOM 4921 N N . GLY B 1 244 ? 26.535 1.980 -33.633 1.00 7.39 223 GLY B N 1
ATOM 4922 C CA . GLY B 1 244 ? 27.697 1.451 -32.936 1.00 7.39 223 GLY B CA 1
ATOM 4923 C C . GLY B 1 244 ? 28.130 2.318 -31.767 1.00 7.72 223 GLY B C 1
ATOM 4924 O O . GLY B 1 244 ? 29.335 2.406 -31.463 1.00 7.63 223 GLY B O 1
ATOM 4925 N N . ASN B 1 245 ? 27.142 2.957 -31.119 1.00 7.88 224 ASN B N 1
ATOM 4926 C CA . ASN B 1 245 ? 27.353 3.719 -29.892 1.00 8.08 224 ASN B CA 1
ATOM 4927 C C . ASN B 1 245 ? 27.259 2.792 -28.675 1.00 8.25 224 ASN B C 1
ATOM 4928 O O . ASN B 1 245 ? 26.661 1.715 -28.743 1.00 7.78 224 ASN B O 1
ATOM 4933 N N . LEU B 1 246 ? 27.818 3.233 -27.552 1.00 8.94 225 LEU B N 1
ATOM 4934 C CA . LEU B 1 246 ? 27.646 2.514 -26.287 1.00 9.76 225 LEU B CA 1
ATOM 4935 C C . LEU B 1 246 ? 26.578 3.190 -25.416 1.00 9.57 225 LEU B C 1
ATOM 4936 O O . LEU B 1 246 ? 25.655 2.535 -24.928 1.00 8.34 225 LEU B O 1
ATOM 4941 N N . ARG B 1 247 ? 26.696 4.507 -25.249 1.00 9.70 226 ARG B N 1
ATOM 4942 C CA . ARG B 1 247 ? 25.956 5.197 -24.183 1.00 10.77 226 ARG B CA 1
ATOM 4943 C C . ARG B 1 247 ? 24.896 6.204 -24.639 1.00 10.12 226 ARG B C 1
ATOM 4944 O O . ARG B 1 247 ? 24.012 6.558 -23.854 1.00 10.21 226 ARG B O 1
ATOM 4952 N N . THR B 1 248 ? 24.982 6.670 -25.886 1.00 9.37 227 THR B N 1
ATOM 4953 C CA . THR B 1 248 ? 24.180 7.819 -26.329 1.00 9.09 227 THR B CA 1
ATOM 4954 C C . THR B 1 248 ? 23.296 7.548 -27.565 1.00 8.69 227 THR B C 1
ATOM 4955 O O . THR B 1 248 ? 23.567 6.648 -28.364 1.00 8.31 227 THR B O 1
ATOM 4959 N N . ASN B 1 249 ? 22.227 8.329 -27.709 1.00 8.70 228 ASN B N 1
ATOM 4960 C CA . ASN B 1 249 ? 21.409 8.261 -28.913 1.00 8.65 228 ASN B CA 1
ATOM 4961 C C . ASN B 1 249 ? 22.123 8.994 -30.060 1.00 9.11 228 ASN B C 1
ATOM 4962 O O . ASN B 1 249 ? 23.278 9.441 -29.896 1.00 9.37 228 ASN B O 1
ATOM 4967 N N . ALA B 1 250 ? 21.473 9.095 -31.222 1.00 9.24 229 ALA B N 1
ATOM 4968 C CA . ALA B 1 250 ? 22.112 9.708 -32.385 1.00 9.84 229 ALA B CA 1
ATOM 4969 C C . ALA B 1 250 ? 22.366 11.203 -32.174 1.00 10.58 229 ALA B C 1
ATOM 4970 O O . ALA B 1 250 ? 23.212 11.784 -32.848 1.00 11.38 229 ALA B O 1
ATOM 4972 N N . ALA B 1 251 ? 21.629 11.824 -31.255 1.00 10.75 230 ALA B N 1
ATOM 4973 C CA . ALA B 1 251 ? 21.841 13.235 -30.947 1.00 11.58 230 ALA B CA 1
ATOM 4974 C C . ALA B 1 251 ? 22.902 13.448 -29.867 1.00 11.88 230 ALA B C 1
ATOM 4975 O O . ALA B 1 251 ? 23.220 14.576 -29.533 1.00 12.68 230 ALA B O 1
ATOM 4977 N N . GLY B 1 252 ? 23.467 12.373 -29.329 1.00 11.32 231 GLY B N 1
ATOM 4978 C CA . GLY B 1 252 ? 24.483 12.524 -28.272 1.00 11.60 231 GLY B CA 1
ATOM 4979 C C . GLY B 1 252 ? 23.926 12.562 -26.856 1.00 11.55 231 GLY B C 1
ATOM 4980 O O . GLY B 1 252 ? 24.666 12.786 -25.906 1.00 12.11 231 GLY B O 1
ATOM 4981 N N . ALA B 1 253 ? 22.621 12.358 -26.706 1.00 11.46 232 ALA B N 1
ATOM 4982 C CA . ALA B 1 253 ? 22.000 12.354 -25.377 1.00 11.70 232 ALA B CA 1
ATOM 4983 C C . ALA B 1 253 ? 22.172 11.002 -24.666 1.00 11.29 232 ALA B C 1
ATOM 4984 O O . ALA B 1 253 ? 22.054 9.942 -25.285 1.00 11.17 232 ALA B O 1
ATOM 4986 N N . ASN B 1 254 ? 22.464 11.048 -23.366 1.00 11.55 233 ASN B N 1
ATOM 4987 C CA . ASN B 1 254 ? 22.354 9.875 -22.501 1.00 10.95 233 ASN B CA 1
ATOM 4988 C C . ASN B 1 254 ? 20.886 9.761 -22.102 1.00 10.78 233 ASN B C 1
ATOM 4989 O O . ASN B 1 254 ? 20.398 10.557 -21.280 1.00 11.15 233 ASN B O 1
ATOM 4994 N N . LEU B 1 255 ? 20.178 8.779 -22.663 1.00 9.82 234 LEU B N 1
ATOM 4995 C CA . LEU B 1 255 ? 18.737 8.669 -22.427 1.00 10.08 234 LEU B CA 1
ATOM 4996 C C . LEU B 1 255 ? 18.413 8.462 -20.953 1.00 10.51 234 LEU B C 1
ATOM 4997 O O . LEU B 1 255 ? 17.373 8.920 -20.470 1.00 10.83 234 LEU B O 1
ATOM 5002 N N . ASN B 1 256 ? 19.308 7.798 -20.225 1.00 10.94 235 ASN B N 1
ATOM 5003 C CA . ASN B 1 256 ? 19.068 7.643 -18.803 1.00 11.37 235 ASN B CA 1
ATOM 5004 C C . ASN B 1 256 ? 19.456 8.822 -17.911 1.00 12.29 235 ASN B C 1
ATOM 5005 O O . ASN B 1 256 ? 19.654 8.673 -16.698 1.00 12.72 235 ASN B O 1
ATOM 5010 N N . ARG B 1 257 ? 19.530 10.003 -18.519 1.00 12.31 236 ARG B N 1
ATOM 5011 C CA . ARG B 1 257 ? 19.611 11.270 -17.787 1.00 13.48 236 ARG B CA 1
ATOM 5012 C C . ARG B 1 257 ? 18.486 12.228 -18.190 1.00 13.17 236 ARG B C 1
ATOM 5013 O O . ARG B 1 257 ? 18.482 13.388 -17.770 1.00 13.46 236 ARG B O 1
ATOM 5021 N N . GLU B 1 258 ? 17.547 11.739 -18.997 1.00 12.22 237 GLU B N 1
ATOM 5022 C CA . GLU B 1 258 ? 16.522 12.577 -19.627 1.00 12.80 237 GLU B CA 1
ATOM 5023 C C . GLU B 1 258 ? 15.121 12.497 -19.024 1.00 12.84 237 GLU B C 1
ATOM 5024 O O . GLU B 1 258 ? 14.179 13.101 -19.554 1.00 12.96 237 GLU B O 1
ATOM 5030 N N . TRP B 1 259 ? 14.971 11.757 -17.927 1.00 12.55 238 TRP B N 1
ATOM 5031 C CA . TRP B 1 259 ? 13.641 11.447 -17.413 1.00 12.63 238 TRP B CA 1
ATOM 5032 C C . TRP B 1 259 ? 12.921 12.554 -16.700 1.00 13.73 238 TRP B C 1
ATOM 5033 O O . TRP B 1 259 ? 11.699 12.496 -16.582 1.00 13.66 238 TRP B O 1
ATOM 5044 N N . MET B 1 260 ? 13.649 13.574 -16.240 1.00 14.50 239 MET B N 1
ATOM 5045 C CA A MET B 1 260 ? 12.998 14.717 -15.600 0.50 15.47 239 MET B CA 1
ATOM 5046 C CA B MET B 1 260 ? 13.035 14.743 -15.591 0.50 16.19 239 MET B CA 1
ATOM 5047 C C . MET B 1 260 ? 12.552 15.763 -16.615 1.00 16.17 239 MET B C 1
ATOM 5048 O O . MET B 1 260 ? 11.560 16.465 -16.387 1.00 16.71 239 MET B O 1
ATOM 5057 N N . ALA B 1 261 ? 13.274 15.866 -17.735 1.00 15.63 240 ALA B N 1
ATOM 5058 C CA . ALA B 1 261 ? 12.922 16.853 -18.751 1.00 16.19 240 ALA B CA 1
ATOM 5059 C C . ALA B 1 261 ? 13.310 16.398 -20.163 1.00 15.53 240 ALA B C 1
ATOM 5060 O O . ALA B 1 261 ? 14.212 16.971 -20.771 1.00 15.71 240 ALA B O 1
ATOM 5062 N N . PRO B 1 262 ? 12.617 15.368 -20.694 1.00 14.51 241 PRO B N 1
ATOM 5063 C CA . PRO B 1 262 ? 12.952 14.901 -22.051 1.00 14.14 241 PRO B CA 1
ATOM 5064 C C . PRO B 1 262 ? 12.604 15.956 -23.100 1.00 15.01 241 PRO B C 1
ATOM 5065 O O . PRO B 1 262 ? 11.885 16.912 -22.800 1.00 15.89 241 PRO B O 1
ATOM 5069 N N . ASP B 1 263 ? 13.126 15.794 -24.314 1.00 14.72 242 ASP B N 1
ATOM 5070 C CA . ASP B 1 263 ? 12.980 16.829 -25.325 1.00 15.90 242 ASP B CA 1
ATOM 5071 C C . ASP B 1 263 ? 12.672 16.232 -26.694 1.00 14.99 242 ASP B C 1
ATOM 5072 O O . ASP B 1 263 ? 13.315 15.267 -27.111 1.00 13.74 242 ASP B O 1
ATOM 5077 N N . ALA B 1 264 ? 11.706 16.831 -27.390 1.00 15.22 243 ALA B N 1
ATOM 5078 C CA . ALA B 1 264 ? 11.276 16.368 -28.717 1.00 15.84 243 ALA B CA 1
ATOM 5079 C C . ALA B 1 264 ? 12.419 16.194 -29.735 1.00 15.74 243 ALA B C 1
ATOM 5080 O O . ALA B 1 264 ? 12.376 15.302 -30.578 1.00 15.67 243 ALA B O 1
ATOM 5082 N N . GLU B 1 265 ? 13.444 17.031 -29.638 1.00 15.82 244 GLU B N 1
ATOM 5083 C CA . GLU B 1 265 ? 14.545 17.001 -30.603 1.00 16.58 244 GLU B CA 1
ATOM 5084 C C . GLU B 1 265 ? 15.796 16.293 -30.104 1.00 15.47 244 GLU B C 1
ATOM 5085 O O . GLU B 1 265 ? 16.521 15.721 -30.886 1.00 16.09 244 GLU B O 1
ATOM 5091 N N . ARG B 1 266 ? 16.055 16.361 -28.804 1.00 16.01 245 ARG B N 1
ATOM 5092 C CA . ARG B 1 266 ? 17.265 15.769 -28.210 1.00 15.46 245 ARG B CA 1
ATOM 5093 C C . ARG B 1 266 ? 17.022 14.331 -27.739 1.00 13.83 245 ARG B C 1
ATOM 5094 O O . ARG B 1 266 ? 17.872 13.443 -27.919 1.00 12.96 245 ARG B O 1
ATOM 5102 N N . SER B 1 267 ? 15.859 14.098 -27.136 1.00 12.87 246 SER B N 1
ATOM 5103 C CA . SER B 1 267 ? 15.564 12.787 -26.560 1.00 11.78 246 SER B CA 1
ATOM 5104 C C . SER B 1 267 ? 14.110 12.361 -26.778 1.00 11.59 246 SER B C 1
ATOM 5105 O O . SER B 1 267 ? 13.374 12.131 -25.807 1.00 11.38 246 SER B O 1
ATOM 5108 N N . PRO B 1 268 ? 13.685 12.263 -28.059 1.00 11.39 247 PRO B N 1
ATOM 5109 C CA . PRO B 1 268 ? 12.294 11.916 -28.359 1.00 11.52 247 PRO B CA 1
ATOM 5110 C C . PRO B 1 268 ? 11.952 10.481 -27.922 1.00 11.05 247 PRO B C 1
ATOM 5111 O O . PRO B 1 268 ? 10.771 10.169 -27.677 1.00 11.61 247 PRO B O 1
ATOM 5115 N N . GLU B 1 269 ? 12.980 9.640 -27.805 1.00 10.25 248 GLU B N 1
ATOM 5116 C CA . GLU B 1 269 ? 12.841 8.263 -27.330 1.00 9.78 248 GLU B CA 1
ATOM 5117 C C . GLU B 1 269 ? 12.250 8.269 -25.921 1.00 9.86 248 GLU B C 1
ATOM 5118 O O . GLU B 1 269 ? 11.283 7.571 -25.653 1.00 9.53 248 GLU B O 1
ATOM 5124 N N . VAL B 1 270 ? 12.838 9.077 -25.035 1.00 10.16 249 VAL B N 1
ATOM 5125 C CA . VAL B 1 270 ? 12.365 9.154 -23.655 1.00 10.57 249 VAL B CA 1
ATOM 5126 C C . VAL B 1 270 ? 11.051 9.918 -23.547 1.00 11.08 249 VAL B C 1
ATOM 5127 O O . VAL B 1 270 ? 10.166 9.507 -22.796 1.00 11.37 249 VAL B O 1
ATOM 5131 N N . LEU B 1 271 ? 10.907 11.008 -24.304 1.00 11.79 250 LEU B N 1
ATOM 5132 C CA . LEU B 1 271 ? 9.633 11.753 -24.322 1.00 12.87 250 LEU B CA 1
ATOM 5133 C C . LEU B 1 271 ? 8.445 10.835 -24.628 1.00 12.85 250 LEU B C 1
ATOM 5134 O O . LEU B 1 271 ? 7.442 10.872 -23.916 1.00 13.94 250 LEU B O 1
ATOM 5139 N N . ALA B 1 272 ? 8.571 10.010 -25.671 1.00 12.54 251 ALA B N 1
ATOM 5140 C CA . ALA B 1 272 ? 7.485 9.118 -26.100 1.00 12.54 251 ALA B CA 1
ATOM 5141 C C . ALA B 1 272 ? 7.142 8.049 -25.058 1.00 12.03 251 ALA B C 1
ATOM 5142 O O . ALA B 1 272 ? 5.969 7.805 -24.789 1.00 12.68 251 ALA B O 1
ATOM 5144 N N . VAL B 1 273 ? 8.159 7.438 -24.464 1.00 11.25 252 VAL B N 1
ATOM 5145 C CA . VAL B 1 273 ? 7.947 6.346 -23.520 1.00 10.96 252 VAL B CA 1
ATOM 5146 C C . VAL B 1 273 ? 7.410 6.888 -22.189 1.00 11.33 252 VAL B C 1
ATOM 5147 O O . VAL B 1 273 ? 6.462 6.338 -21.644 1.00 11.42 252 VAL B O 1
ATOM 5151 N N . ARG B 1 274 ? 7.990 7.979 -21.693 1.00 11.67 253 ARG B N 1
ATOM 5152 C CA . ARG B 1 274 ? 7.541 8.585 -20.436 1.00 12.48 253 ARG B CA 1
ATOM 5153 C C . ARG B 1 274 ? 6.079 9.054 -20.515 1.00 13.82 253 ARG B C 1
ATOM 5154 O O . ARG B 1 274 ? 5.312 8.897 -19.551 1.00 13.88 253 ARG B O 1
ATOM 5162 N N . ASP B 1 275 ? 5.703 9.637 -21.659 1.00 14.02 254 ASP B N 1
ATOM 5163 C CA . ASP B 1 275 ? 4.309 10.029 -21.898 1.00 14.88 254 ASP B CA 1
ATOM 5164 C C . ASP B 1 275 ? 3.368 8.817 -21.842 1.00 14.08 254 ASP B C 1
ATOM 5165 O O . ASP B 1 275 ? 2.295 8.875 -21.240 1.00 14.16 254 ASP B O 1
ATOM 5170 N N . ALA B 1 276 ? 3.787 7.723 -22.471 1.00 12.80 255 ALA B N 1
ATOM 5171 C CA . ALA B 1 276 ? 3.017 6.473 -22.469 1.00 12.39 255 ALA B CA 1
ATOM 5172 C C . ALA B 1 276 ? 2.844 5.881 -21.075 1.00 12.09 255 ALA B C 1
ATOM 5173 O O . ALA B 1 276 ? 1.750 5.414 -20.734 1.00 12.42 255 ALA B O 1
ATOM 5175 N N . ILE B 1 277 ? 3.911 5.891 -20.278 1.00 11.38 256 ILE B N 1
ATOM 5176 C CA . ILE B 1 277 ? 3.841 5.351 -18.918 1.00 11.56 256 ILE B CA 1
ATOM 5177 C C . ILE B 1 277 ? 2.819 6.128 -18.081 1.00 12.48 256 ILE B C 1
ATOM 5178 O O . ILE B 1 277 ? 2.031 5.529 -17.349 1.00 12.83 256 ILE B O 1
ATOM 5183 N N . HIS B 1 278 ? 2.804 7.453 -18.220 1.00 13.17 257 HIS B N 1
ATOM 5184 C CA . HIS B 1 278 ? 1.814 8.274 -17.515 1.00 14.61 257 HIS B CA 1
ATOM 5185 C C . HIS B 1 278 ? 0.400 8.029 -17.980 1.00 15.19 257 HIS B C 1
ATOM 5186 O O . HIS B 1 278 ? -0.520 7.981 -17.166 1.00 15.99 257 HIS B O 1
ATOM 5193 N N . ALA B 1 279 ? 0.212 7.858 -19.286 1.00 14.93 258 ALA B N 1
ATOM 5194 C CA . ALA B 1 279 ? -1.113 7.589 -19.849 1.00 15.49 258 ALA B CA 1
ATOM 5195 C C . ALA B 1 279 ? -1.672 6.230 -19.417 1.00 15.56 258 ALA B C 1
ATOM 5196 O O . ALA B 1 279 ? -2.856 6.128 -19.087 1.00 16.33 258 ALA B O 1
ATOM 5198 N N . ILE B 1 280 ? -0.814 5.212 -19.379 1.00 14.66 259 ILE B N 1
ATOM 5199 C CA . ILE B 1 280 ? -1.223 3.824 -19.093 1.00 15.12 259 ILE B CA 1
ATOM 5200 C C . ILE B 1 280 ? -1.254 3.482 -17.587 1.00 15.47 259 ILE B C 1
ATOM 5201 O O . ILE B 1 280 ? -2.128 2.742 -17.124 1.00 15.83 259 ILE B O 1
ATOM 5206 N N . GLY B 1 281 ? -0.319 4.041 -16.825 1.00 15.18 260 GLY B N 1
ATOM 5207 C CA . GLY B 1 281 ? -0.148 3.667 -15.427 1.00 15.19 260 GLY B CA 1
ATOM 5208 C C . GLY B 1 281 ? 0.976 2.654 -15.253 1.00 14.49 260 GLY B C 1
ATOM 5209 O O . GLY B 1 281 ? 1.425 2.032 -16.223 1.00 13.35 260 GLY B O 1
ATOM 5210 N N . CYS B 1 282 ? 1.423 2.481 -14.010 1.00 15.03 261 CYS B N 1
ATOM 5211 C CA . CYS B 1 282 ? 2.596 1.655 -13.720 1.00 14.58 261 CYS B CA 1
ATOM 5212 C C . CYS B 1 282 ? 2.550 1.105 -12.302 1.00 14.64 261 CYS B C 1
ATOM 5213 O O . CYS B 1 282 ? 2.450 1.868 -11.353 1.00 15.11 261 CYS B O 1
ATOM 5216 N N . ASP B 1 283 ? 2.648 -0.215 -12.172 1.00 14.15 262 ASP B N 1
ATOM 5217 C CA . ASP B 1 283 ? 2.624 -0.871 -10.858 1.00 14.88 262 ASP B CA 1
ATOM 5218 C C . ASP B 1 283 ? 3.962 -1.510 -10.476 1.00 14.20 262 ASP B C 1
ATOM 5219 O O . ASP B 1 283 ? 4.235 -1.735 -9.291 1.00 14.27 262 ASP B O 1
ATOM 5224 N N . MET B 1 284 ? 4.764 -1.826 -11.489 1.00 13.31 263 MET B N 1
ATOM 5225 C CA . MET B 1 284 ? 6.087 -2.427 -11.333 1.00 13.03 263 MET B CA 1
ATOM 5226 C C . MET B 1 284 ? 6.920 -1.937 -12.508 1.00 11.57 263 MET B C 1
ATOM 5227 O O . MET B 1 284 ? 6.438 -1.932 -13.646 1.00 11.28 263 MET B O 1
ATOM 5232 N N . PHE B 1 285 ? 8.157 -1.534 -12.247 1.00 10.53 264 PHE B N 1
ATOM 5233 C CA . PHE B 1 285 ? 9.031 -0.989 -13.304 1.00 9.92 264 PHE B CA 1
ATOM 5234 C C . PHE B 1 285 ? 10.455 -1.554 -13.274 1.00 9.20 264 PHE B C 1
ATOM 5235 O O . PHE B 1 285 ? 11.120 -1.533 -12.237 1.00 9.36 264 PHE B O 1
ATOM 5243 N N . PHE B 1 286 ? 10.926 -2.003 -14.436 1.00 8.67 265 PHE B N 1
ATOM 5244 C CA . PHE B 1 286 ? 12.291 -2.508 -14.609 1.00 8.38 265 PHE B CA 1
ATOM 5245 C C . PHE B 1 286 ? 12.977 -1.834 -15.781 1.00 8.13 265 PHE B C 1
ATOM 5246 O O . PHE B 1 286 ? 12.422 -1.763 -16.890 1.00 7.95 265 PHE B O 1
ATOM 5254 N N . ASP B 1 287 ? 14.200 -1.380 -15.540 1.00 8.21 266 ASP B N 1
ATOM 5255 C CA . ASP B 1 287 ? 15.028 -0.743 -16.557 1.00 8.33 266 ASP B CA 1
ATOM 5256 C C . ASP B 1 287 ? 16.254 -1.647 -16.720 1.00 7.96 266 ASP B C 1
ATOM 5257 O O . ASP B 1 287 ? 17.054 -1.778 -15.789 1.00 8.21 266 ASP B O 1
ATOM 5262 N N . ILE B 1 288 ? 16.366 -2.294 -17.880 1.00 7.41 267 ILE B N 1
ATOM 5263 C CA . ILE B 1 288 ? 17.396 -3.319 -18.136 1.00 7.07 267 ILE B CA 1
ATOM 5264 C C . ILE B 1 288 ? 18.656 -2.734 -18.794 1.00 7.33 267 ILE B C 1
ATOM 5265 O O . ILE B 1 288 ? 18.586 -2.146 -19.896 1.00 7.00 267 ILE B O 1
ATOM 5270 N N . HIS B 1 289 ? 19.789 -2.911 -18.104 1.00 7.80 268 HIS B N 1
ATOM 5271 C CA . HIS B 1 289 ? 21.102 -2.384 -18.482 1.00 8.74 268 HIS B CA 1
ATOM 5272 C C . HIS B 1 289 ? 22.214 -3.431 -18.473 1.00 8.88 268 HIS B C 1
ATOM 5273 O O . HIS B 1 289 ? 22.031 -4.563 -18.001 1.00 8.25 268 HIS B O 1
ATOM 5280 N N . GLY B 1 290 ? 23.373 -3.031 -19.005 1.00 8.92 269 GLY B N 1
ATOM 5281 C CA . GLY B 1 290 ? 24.645 -3.745 -18.865 1.00 9.65 269 GLY B CA 1
ATOM 5282 C C . GLY B 1 290 ? 25.644 -2.860 -18.145 1.00 10.66 269 GLY B C 1
ATOM 5283 O O . GLY B 1 290 ? 25.596 -1.624 -18.271 1.00 12.21 269 GLY B O 1
ATOM 5284 N N . ASP B 1 291 ? 26.538 -3.460 -17.364 1.00 10.87 270 ASP B N 1
ATOM 5285 C CA . ASP B 1 291 ? 27.596 -2.684 -16.688 1.00 12.32 270 ASP B CA 1
ATOM 5286 C C . ASP B 1 291 ? 28.979 -3.111 -17.194 1.00 11.65 270 ASP B C 1
ATOM 5287 O O . ASP B 1 291 ? 29.298 -4.300 -17.216 1.00 10.60 270 ASP B O 1
ATOM 5292 N N . GLU B 1 292 ? 29.783 -2.133 -17.611 1.00 11.78 271 GLU B N 1
ATOM 5293 C CA . GLU B 1 292 ? 31.101 -2.412 -18.197 1.00 13.49 271 GLU B CA 1
ATOM 5294 C C . GLU B 1 292 ? 32.077 -3.002 -17.173 1.00 13.39 271 GLU B C 1
ATOM 5295 O O . GLU B 1 292 ? 32.849 -3.909 -17.492 1.00 14.10 271 GLU B O 1
ATOM 5301 N N . ASP B 1 293 ? 32.006 -2.516 -15.938 1.00 14.10 272 ASP B N 1
ATOM 5302 C CA . ASP B 1 293 ? 33.061 -2.768 -14.943 1.00 15.12 272 ASP B CA 1
ATOM 5303 C C . ASP B 1 293 ? 32.862 -4.011 -14.084 1.00 14.25 272 ASP B C 1
ATOM 5304 O O . ASP B 1 293 ? 33.783 -4.833 -13.952 1.00 13.77 272 ASP B O 1
ATOM 5309 N N . LEU B 1 294 ? 31.668 -4.152 -13.504 1.00 12.99 273 LEU B N 1
ATOM 5310 C CA A LEU B 1 294 ? 31.407 -5.234 -12.553 0.50 12.77 273 LEU B CA 1
ATOM 5311 C CA B LEU B 1 294 ? 31.380 -5.219 -12.550 0.50 12.93 273 LEU B CA 1
ATOM 5312 C C . LEU B 1 294 ? 31.077 -6.554 -13.238 1.00 12.05 273 LEU B C 1
ATOM 5313 O O . LEU B 1 294 ? 30.213 -6.606 -14.120 1.00 11.26 273 LEU B O 1
ATOM 5322 N N . PRO B 1 295 ? 31.781 -7.639 -12.841 1.00 12.14 274 PRO B N 1
ATOM 5323 C CA . PRO B 1 295 ? 31.462 -8.969 -13.366 1.00 11.83 274 PRO B CA 1
ATOM 5324 C C . PRO B 1 295 ? 30.363 -9.660 -12.548 1.00 11.48 274 PRO B C 1
ATOM 5325 O O . PRO B 1 295 ? 30.556 -10.789 -12.056 1.00 11.85 274 PRO B O 1
ATOM 5329 N N . TYR B 1 296 ? 29.226 -8.984 -12.402 1.00 11.01 275 TYR B N 1
ATOM 5330 C CA . TYR B 1 296 ? 28.114 -9.507 -11.608 1.00 11.14 275 TYR B CA 1
ATOM 5331 C C . TYR B 1 296 ? 26.751 -9.136 -12.201 1.00 10.26 275 TYR B C 1
ATOM 5332 O O . TYR B 1 296 ? 26.620 -8.157 -12.945 1.00 9.78 275 TYR B O 1
ATOM 5341 N N . VAL B 1 297 ? 25.742 -9.924 -11.847 1.00 9.78 276 VAL B N 1
ATOM 5342 C CA . VAL B 1 297 ? 24.348 -9.579 -12.113 1.00 9.25 276 VAL B CA 1
ATOM 5343 C C . VAL B 1 297 ? 23.752 -8.951 -10.831 1.00 9.63 276 VAL B C 1
ATOM 5344 O O . VAL B 1 297 ? 23.845 -9.541 -9.765 1.00 9.82 276 VAL B O 1
ATOM 5348 N N . PHE B 1 298 ? 23.166 -7.756 -10.930 1.00 9.51 277 PHE B N 1
ATOM 5349 C CA . PHE B 1 298 ? 22.656 -7.066 -9.732 1.00 10.43 277 PHE B CA 1
ATOM 5350 C C . PHE B 1 298 ? 21.551 -6.062 -10.077 1.00 10.27 277 PHE B C 1
ATOM 5351 O O . PHE B 1 298 ? 21.331 -5.762 -11.251 1.00 9.80 277 PHE B O 1
ATOM 5359 N N . VAL B 1 299 ? 20.864 -5.553 -9.052 1.00 10.72 278 VAL B N 1
ATOM 5360 C CA . VAL B 1 299 ? 19.870 -4.506 -9.236 1.00 11.04 278 VAL B CA 1
ATOM 5361 C C . VAL B 1 299 ? 20.237 -3.290 -8.389 1.00 12.23 278 VAL B C 1
ATOM 5362 O O . VAL B 1 299 ? 20.989 -3.402 -7.410 1.00 12.75 278 VAL B O 1
ATOM 5366 N N . ALA B 1 300 ? 19.715 -2.133 -8.784 1.00 12.91 279 ALA B N 1
ATOM 5367 C CA . ALA B 1 300 ? 19.792 -0.926 -7.969 1.00 13.92 279 ALA B CA 1
ATOM 5368 C C . ALA B 1 300 ? 18.366 -0.412 -7.770 1.00 14.31 279 ALA B C 1
ATOM 5369 O O . ALA B 1 300 ? 17.608 -0.262 -8.736 1.00 13.37 279 ALA B O 1
ATOM 5371 N N . GLY B 1 301 ? 17.999 -0.175 -6.513 1.00 15.09 280 GLY B N 1
ATOM 5372 C CA . GLY B 1 301 ? 16.637 0.212 -6.167 1.00 16.60 280 GLY B CA 1
ATOM 5373 C C . GLY B 1 301 ? 16.460 1.686 -5.851 1.00 18.62 280 GLY B C 1
ATOM 5374 O O . GLY B 1 301 ? 17.346 2.499 -6.115 1.00 17.61 280 GLY B O 1
ATOM 5375 N N . SER B 1 302 ? 15.301 2.022 -5.288 1.00 19.38 281 SER B N 1
ATOM 5376 C CA . SER B 1 302 ? 14.933 3.413 -5.052 1.00 22.33 281 SER B CA 1
ATOM 5377 C C . SER B 1 302 ? 15.126 3.875 -3.597 1.00 23.59 281 SER B C 1
ATOM 5378 O O . SER B 1 302 ? 14.692 4.966 -3.227 1.00 22.27 281 SER B O 1
ATOM 5381 N N . GLU B 1 303 ? 15.829 3.073 -2.797 1.00 23.96 282 GLU B N 1
ATOM 5382 C CA . GLU B 1 303 ? 15.931 3.315 -1.350 1.00 28.50 282 GLU B CA 1
ATOM 5383 C C . GLU B 1 303 ? 16.538 4.661 -0.931 1.00 32.19 282 GLU B C 1
ATOM 5384 O O . GLU B 1 303 ? 16.313 5.111 0.199 1.00 33.82 282 GLU B O 1
ATOM 5390 N N . MET B 1 304 ? 17.277 5.299 -1.845 1.00 32.88 283 MET B N 1
ATOM 5391 C CA A MET B 1 304 ? 17.897 6.604 -1.562 0.80 36.09 283 MET B CA 1
ATOM 5392 C CA B MET B 1 304 ? 17.907 6.609 -1.624 0.20 32.86 283 MET B CA 1
ATOM 5393 C C . MET B 1 304 ? 16.911 7.775 -1.643 1.00 34.23 283 MET B C 1
ATOM 5394 O O . MET B 1 304 ? 17.203 8.864 -1.153 1.00 33.86 283 MET B O 1
ATOM 5403 N N . LEU B 1 305 ? 15.747 7.553 -2.248 1.00 34.04 284 LEU B N 1
ATOM 5404 C CA . LEU B 1 305 ? 14.757 8.617 -2.395 1.00 34.85 284 LEU B CA 1
ATOM 5405 C C . LEU B 1 305 ? 14.146 9.039 -1.047 1.00 35.97 284 LEU B C 1
ATOM 5406 O O . LEU B 1 305 ? 13.744 8.185 -0.254 1.00 33.18 284 LEU B O 1
ATOM 5411 N N . PRO B 1 306 ? 14.084 10.362 -0.780 1.00 38.07 285 PRO B N 1
ATOM 5412 C CA . PRO B 1 306 ? 13.481 10.841 0.469 1.00 38.58 285 PRO B CA 1
ATOM 5413 C C . PRO B 1 306 ? 12.036 10.370 0.568 1.00 38.66 285 PRO B C 1
ATOM 5414 O O . PRO B 1 306 ? 11.539 10.124 1.663 1.00 38.03 285 PRO B O 1
ATOM 5418 N N . SER B 1 307 ? 11.389 10.226 -0.586 1.00 39.33 286 SER B N 1
ATOM 5419 C CA . SER B 1 307 ? 10.015 9.736 -0.668 1.00 42.36 286 SER B CA 1
ATOM 5420 C C . SER B 1 307 ? 9.891 8.222 -0.436 1.00 40.63 286 SER B C 1
ATOM 5421 O O . SER B 1 307 ? 8.780 7.707 -0.333 1.00 41.09 286 SER B O 1
ATOM 5424 N N . PHE B 1 308 ? 11.024 7.521 -0.350 1.00 38.76 287 PHE B N 1
ATOM 5425 C CA . PHE B 1 308 ? 11.037 6.058 -0.208 1.00 36.01 287 PHE B CA 1
ATOM 5426 C C . PHE B 1 308 ? 10.561 5.644 1.178 1.00 35.74 287 PHE B C 1
ATOM 5427 O O . PHE B 1 308 ? 11.201 5.949 2.184 1.00 37.09 287 PHE B O 1
ATOM 5435 N N . THR B 1 309 ? 9.429 4.948 1.213 1.00 35.20 288 THR B N 1
ATOM 5436 C CA . THR B 1 309 ? 8.774 4.588 2.466 1.00 37.83 288 THR B CA 1
ATOM 5437 C C . THR B 1 309 ? 9.236 3.228 2.983 1.00 35.34 288 THR B C 1
ATOM 5438 O O . THR B 1 309 ? 9.804 2.428 2.233 1.00 33.39 288 THR B O 1
ATOM 5442 N N . GLU B 1 310 ? 8.986 2.978 4.268 1.00 38.49 289 GLU B N 1
ATOM 5443 C CA . GLU B 1 310 ? 9.266 1.688 4.903 1.00 38.17 289 GLU B CA 1
ATOM 5444 C C . GLU B 1 310 ? 8.628 0.544 4.120 1.00 39.20 289 GLU B C 1
ATOM 5445 O O . GLU B 1 310 ? 9.256 -0.498 3.921 1.00 35.54 289 GLU B O 1
ATOM 5451 N N . GLN B 1 311 ? 7.382 0.753 3.688 1.00 37.65 290 GLN B N 1
ATOM 5452 C CA . GLN B 1 311 ? 6.652 -0.218 2.879 1.00 39.44 290 GLN B CA 1
ATOM 5453 C C . GLN B 1 311 ? 7.373 -0.493 1.559 1.00 37.50 290 GLN B C 1
ATOM 5454 O O . GLN B 1 311 ? 7.570 -1.654 1.183 1.00 37.23 290 GLN B O 1
ATOM 5460 N N . GLN B 1 312 ? 7.773 0.572 0.870 1.00 32.82 291 GLN B N 1
ATOM 5461 C CA . GLN B 1 312 ? 8.535 0.443 -0.368 1.00 29.91 291 GLN B CA 1
ATOM 5462 C C . GLN B 1 312 ? 9.784 -0.418 -0.164 1.00 27.23 291 GLN B C 1
ATOM 5463 O O . GLN B 1 312 ? 10.138 -1.206 -1.034 1.00 25.50 291 GLN B O 1
ATOM 5469 N N . GLY B 1 313 ? 10.429 -0.277 0.994 1.00 25.25 292 GLY B N 1
ATOM 5470 C CA . GLY B 1 313 ? 11.604 -1.074 1.348 1.00 24.34 292 GLY B CA 1
ATOM 5471 C C . GLY B 1 313 ? 11.323 -2.557 1.517 1.00 24.53 292 GLY B C 1
ATOM 5472 O O . GLY B 1 313 ? 12.110 -3.400 1.089 1.00 22.30 292 GLY B O 1
ATOM 5473 N N . LYS B 1 314 ? 10.197 -2.871 2.149 1.00 25.17 293 LYS B N 1
ATOM 5474 C CA . LYS B 1 314 ? 9.774 -4.258 2.345 1.00 26.19 293 LYS B CA 1
ATOM 5475 C C . LYS B 1 314 ? 9.426 -4.929 1.014 1.00 23.72 293 LYS B C 1
ATOM 5476 O O . LYS B 1 314 ? 9.826 -6.072 0.763 1.00 22.57 293 LYS B O 1
ATOM 5482 N N . GLU B 1 315 ? 8.688 -4.206 0.171 1.00 22.15 294 GLU B N 1
ATOM 5483 C CA . GLU B 1 315 ? 8.291 -4.709 -1.134 1.00 21.19 294 GLU B CA 1
ATOM 5484 C C . GLU B 1 315 ? 9.523 -5.000 -1.994 1.00 19.19 294 GLU B C 1
ATOM 5485 O O . GLU B 1 315 ? 9.612 -6.062 -2.616 1.00 18.18 294 GLU B O 1
ATOM 5491 N N . GLN B 1 316 ? 10.482 -4.074 -1.998 1.00 17.60 295 GLN B N 1
ATOM 5492 C CA . GLN B 1 316 ? 11.717 -4.249 -2.768 1.00 16.40 295 GLN B CA 1
ATOM 5493 C C . GLN B 1 316 ? 12.533 -5.468 -2.290 1.00 15.83 295 GLN B C 1
ATOM 5494 O O . GLN B 1 316 ? 12.997 -6.278 -3.110 1.00 14.40 295 GLN B O 1
ATOM 5500 N N . THR B 1 317 ? 12.685 -5.605 -0.968 1.00 16.46 296 THR B N 1
ATOM 5501 C CA . THR B 1 317 ? 13.432 -6.730 -0.395 1.00 16.37 296 THR B CA 1
ATOM 5502 C C . THR B 1 317 ? 12.799 -8.081 -0.770 1.00 16.13 296 THR B C 1
ATOM 5503 O O . THR B 1 317 ? 13.503 -9.012 -1.193 1.00 16.19 296 THR B O 1
ATOM 5507 N N . ALA B 1 318 ? 11.479 -8.171 -0.643 1.00 15.97 297 ALA B N 1
ATOM 5508 C CA . ALA B 1 318 ? 10.740 -9.375 -1.019 1.00 15.58 297 ALA B CA 1
ATOM 5509 C C . ALA B 1 318 ? 10.951 -9.764 -2.485 1.00 14.67 297 ALA B C 1
ATOM 5510 O O . ALA B 1 318 ? 11.095 -10.950 -2.798 1.00 14.74 297 ALA B O 1
ATOM 5512 N N . PHE B 1 319 ? 10.956 -8.788 -3.386 1.00 13.80 298 PHE B N 1
ATOM 5513 C CA . PHE B 1 319 ? 11.171 -9.116 -4.798 1.00 13.16 298 PHE B CA 1
ATOM 5514 C C . PHE B 1 319 ? 12.588 -9.639 -5.033 1.00 12.89 298 PHE B C 1
ATOM 5515 O O . PHE B 1 319 ? 12.792 -10.623 -5.750 1.00 12.45 298 PHE B O 1
ATOM 5523 N N . ILE B 1 320 ? 13.555 -8.952 -4.434 1.00 13.39 299 ILE B N 1
ATOM 5524 C CA . ILE B 1 320 ? 14.963 -9.318 -4.543 1.00 13.73 299 ILE B CA 1
ATOM 5525 C C . ILE B 1 320 ? 15.171 -10.754 -4.023 1.00 14.30 299 ILE B C 1
ATOM 5526 O O . ILE B 1 320 ? 15.860 -11.546 -4.665 1.00 13.65 299 ILE B O 1
ATOM 5531 N N . GLU B 1 321 ? 14.553 -11.086 -2.886 1.00 15.90 300 GLU B N 1
ATOM 5532 C CA . GLU B 1 321 ? 14.586 -12.468 -2.370 1.00 17.37 300 GLU B CA 1
ATOM 5533 C C . GLU B 1 321 ? 13.994 -13.504 -3.352 1.00 16.07 300 GLU B C 1
ATOM 5534 O O . GLU B 1 321 ? 14.576 -14.570 -3.554 1.00 15.93 300 GLU B O 1
ATOM 5540 N N . ALA B 1 322 ? 12.860 -13.187 -3.977 1.00 15.12 301 ALA B N 1
ATOM 5541 C CA . ALA B 1 322 ? 12.257 -14.085 -4.967 1.00 14.30 301 ALA B CA 1
ATOM 5542 C C . ALA B 1 322 ? 13.177 -14.261 -6.191 1.00 13.18 301 ALA B C 1
ATOM 5543 O O . ALA B 1 322 ? 13.299 -15.358 -6.747 1.00 12.57 301 ALA B O 1
ATOM 5545 N N . PHE B 1 323 ? 13.841 -13.179 -6.586 1.00 12.85 302 PHE B N 1
ATOM 5546 C CA . PHE B 1 323 ? 14.718 -13.201 -7.754 1.00 12.29 302 PHE B CA 1
ATOM 5547 C C . PHE B 1 323 ? 15.959 -14.047 -7.465 1.00 12.50 302 PHE B C 1
ATOM 5548 O O . PHE B 1 323 ? 16.429 -14.763 -8.347 1.00 11.99 302 PHE B O 1
ATOM 5556 N N . LYS B 1 324 ? 16.464 -14.008 -6.228 1.00 13.06 303 LYS B N 1
ATOM 5557 C CA . LYS B 1 324 ? 17.615 -14.843 -5.861 1.00 13.65 303 LYS B CA 1
ATOM 5558 C C . LYS B 1 324 ? 17.277 -16.327 -6.026 1.00 13.57 303 LYS B C 1
ATOM 5559 O O . LYS B 1 324 ? 18.111 -17.111 -6.476 1.00 13.15 303 LYS B O 1
ATOM 5565 N N . VAL B 1 325 ? 16.057 -16.703 -5.640 1.00 13.22 304 VAL B N 1
ATOM 5566 C CA . VAL B 1 325 ? 15.589 -18.084 -5.770 1.00 13.39 304 VAL B CA 1
ATOM 5567 C C . VAL B 1 325 ? 15.414 -18.439 -7.252 1.00 13.08 304 VAL B C 1
ATOM 5568 O O . VAL B 1 325 ? 15.862 -19.500 -7.699 1.00 13.42 304 VAL B O 1
ATOM 5572 N N . ALA B 1 326 ? 14.800 -17.530 -8.007 1.00 12.59 305 ALA B N 1
ATOM 5573 C CA . ALA B 1 326 ? 14.523 -17.762 -9.429 1.00 12.46 305 ALA B CA 1
ATOM 5574 C C . ALA B 1 326 ? 15.784 -17.922 -10.306 1.00 12.29 305 ALA B C 1
ATOM 5575 O O . ALA B 1 326 ? 15.788 -18.724 -11.235 1.00 12.39 305 ALA B O 1
ATOM 5577 N N . SER B 1 327 ? 16.837 -17.162 -10.007 1.00 12.06 306 SER B N 1
ATOM 5578 C CA . SER B 1 327 ? 18.083 -17.248 -10.765 1.00 12.32 306 SER B CA 1
ATOM 5579 C C . SER B 1 327 ? 19.363 -17.295 -9.916 1.00 12.67 306 SER B C 1
ATOM 5580 O O . SER B 1 327 ? 19.684 -16.330 -9.223 1.00 12.71 306 SER B O 1
ATOM 5583 N N . PRO B 1 328 ? 20.117 -18.409 -10.007 1.00 13.09 307 PRO B N 1
ATOM 5584 C CA . PRO B 1 328 ? 21.446 -18.512 -9.397 1.00 13.38 307 PRO B CA 1
ATOM 5585 C C . PRO B 1 328 ? 22.450 -17.439 -9.863 1.00 12.78 307 PRO B C 1
ATOM 5586 O O . PRO B 1 328 ? 23.411 -17.185 -9.156 1.00 12.78 307 PRO B O 1
ATOM 5590 N N . ASP B 1 329 ? 22.242 -16.830 -11.039 1.00 11.83 308 ASP B N 1
ATOM 5591 C CA . ASP B 1 329 ? 23.132 -15.748 -11.511 1.00 11.85 308 ASP B CA 1
ATOM 5592 C C . ASP B 1 329 ? 22.965 -14.431 -10.762 1.00 11.74 308 ASP B C 1
ATOM 5593 O O . ASP B 1 329 ? 23.932 -13.690 -10.620 1.00 11.61 308 ASP B O 1
ATOM 5598 N N . PHE B 1 330 ? 21.741 -14.129 -10.317 1.00 11.59 309 PHE B N 1
ATOM 5599 C CA . PHE B 1 330 ? 21.455 -12.886 -9.582 1.00 12.12 309 PHE B CA 1
ATOM 5600 C C . PHE B 1 330 ? 22.013 -12.904 -8.150 1.00 13.01 309 PHE B C 1
ATOM 5601 O O . PHE B 1 330 ? 21.924 -13.921 -7.458 1.00 13.32 309 PHE B O 1
ATOM 5609 N N . GLN B 1 331 ? 22.594 -11.783 -7.711 1.00 13.63 310 GLN B N 1
ATOM 5610 C CA . GLN B 1 331 ? 23.192 -11.694 -6.374 1.00 14.54 310 GLN B CA 1
ATOM 5611 C C . GLN B 1 331 ? 23.064 -10.278 -5.805 1.00 14.97 310 GLN B C 1
ATOM 5612 O O . GLN B 1 331 ? 22.634 -9.365 -6.505 1.00 13.52 310 GLN B O 1
ATOM 5618 N N . THR B 1 332 ? 23.436 -10.097 -4.536 1.00 16.71 311 THR B N 1
ATOM 5619 C CA . THR B 1 332 ? 23.304 -8.782 -3.895 1.00 18.10 311 THR B CA 1
ATOM 5620 C C . THR B 1 332 ? 24.559 -8.255 -3.194 1.00 19.80 311 THR B C 1
ATOM 5621 O O . THR B 1 332 ? 24.552 -7.124 -2.694 1.00 21.91 311 THR B O 1
ATOM 5625 N N . GLU B 1 333 ? 25.619 -9.059 -3.125 1.00 19.06 312 GLU B N 1
ATOM 5626 C CA . GLU B 1 333 ? 26.836 -8.615 -2.425 1.00 21.77 312 GLU B CA 1
ATOM 5627 C C . GLU B 1 333 ? 27.660 -7.584 -3.194 1.00 20.41 312 GLU B C 1
ATOM 5628 O O . GLU B 1 333 ? 28.381 -6.797 -2.579 1.00 20.49 312 GLU B O 1
ATOM 5634 N N . HIS B 1 334 ? 27.544 -7.588 -4.522 1.00 19.06 313 HIS B N 1
ATOM 5635 C CA . HIS B 1 334 ? 28.192 -6.583 -5.371 1.00 19.62 313 HIS B CA 1
ATOM 5636 C C . HIS B 1 334 ? 27.185 -5.770 -6.145 1.00 19.48 313 HIS B C 1
ATOM 5637 O O . HIS B 1 334 ? 26.167 -6.308 -6.601 1.00 16.81 313 HIS B O 1
ATOM 5644 N N . GLY B 1 335 ? 27.447 -4.467 -6.292 1.00 18.99 314 GLY B N 1
ATOM 5645 C CA . GLY B 1 335 ? 26.540 -3.577 -7.037 1.00 19.55 314 GLY B CA 1
ATOM 5646 C C . GLY B 1 335 ? 26.885 -2.101 -6.929 1.00 22.41 314 GLY B C 1
ATOM 5647 O O . GLY B 1 335 ? 28.057 -1.746 -6.803 1.00 22.19 314 GLY B O 1
ATOM 5648 N N . TYR B 1 336 ? 25.866 -1.241 -7.003 1.00 22.44 315 TYR B N 1
ATOM 5649 C CA . TYR B 1 336 ? 26.040 0.201 -6.779 1.00 26.47 315 TYR B CA 1
ATOM 5650 C C . TYR B 1 336 ? 25.735 0.600 -5.332 1.00 31.96 315 TYR B C 1
ATOM 5651 O O . TYR B 1 336 ? 24.817 0.061 -4.706 1.00 33.19 315 TYR B O 1
ATOM 5660 N N . ALA B 1 337 ? 26.494 1.568 -4.824 1.00 34.26 316 ALA B N 1
ATOM 5661 C CA . ALA B 1 337 ? 26.215 2.191 -3.537 1.00 36.32 316 ALA B CA 1
ATOM 5662 C C . ALA B 1 337 ? 25.021 3.146 -3.647 1.00 39.09 316 ALA B C 1
ATOM 5663 O O . ALA B 1 337 ? 24.733 3.672 -4.725 1.00 35.28 316 ALA B O 1
ATOM 5665 N N . ALA B 1 338 ? 24.335 3.374 -2.528 1.00 45.05 317 ALA B N 1
ATOM 5666 C CA . ALA B 1 338 ? 23.226 4.339 -2.477 1.00 48.40 317 ALA B CA 1
ATOM 5667 C C . ALA B 1 338 ? 23.671 5.776 -2.808 1.00 49.37 317 ALA B C 1
ATOM 5668 O O . ALA B 1 338 ? 22.860 6.593 -3.254 1.00 53.51 317 ALA B O 1
ATOM 5670 N N . SER B 1 339 ? 24.957 6.064 -2.593 1.00 52.04 318 SER B N 1
ATOM 5671 C CA . SER B 1 339 ? 25.561 7.367 -2.912 1.00 52.89 318 SER B CA 1
ATOM 5672 C C . SER B 1 339 ? 25.238 7.829 -4.332 1.00 44.90 318 SER B C 1
ATOM 5673 O O . SER B 1 339 ? 25.475 7.098 -5.295 1.00 47.48 318 SER B O 1
ATOM 5676 N N . TYR B 1 341 ? 21.739 10.618 -1.396 1.00 75.86 320 TYR B N 1
ATOM 5677 C CA . TYR B 1 341 ? 20.752 11.199 -2.301 1.00 78.58 320 TYR B CA 1
ATOM 5678 C C . TYR B 1 341 ? 21.148 12.594 -2.790 1.00 78.72 320 TYR B C 1
ATOM 5679 O O . TYR B 1 341 ? 21.800 13.360 -2.077 1.00 88.88 320 TYR B O 1
ATOM 5688 N N . LYS B 1 342 ? 20.741 12.899 -4.020 1.00 72.67 321 LYS B N 1
ATOM 5689 C CA . LYS B 1 342 ? 20.858 14.229 -4.614 1.00 64.06 321 LYS B CA 1
ATOM 5690 C C . LYS B 1 342 ? 19.705 14.394 -5.619 1.00 65.53 321 LYS B C 1
ATOM 5691 O O . LYS B 1 342 ? 19.147 13.395 -6.083 1.00 65.05 321 LYS B O 1
ATOM 5697 N N . GLU B 1 343 ? 19.243 15.600 -5.966 1.00 66.61 322 GLU B N 1
ATOM 5698 C CA . GLU B 1 343 ? 18.100 15.739 -6.904 1.00 63.92 322 GLU B CA 1
ATOM 5699 C C . GLU B 1 343 ? 18.370 15.190 -8.311 1.00 56.45 322 GLU B C 1
ATOM 5700 O O . GLU B 1 343 ? 17.473 14.727 -8.949 1.00 52.27 322 GLU B O 1
ATOM 5706 N N . ASP B 1 344 ? 19.586 15.282 -8.802 1.00 46.14 323 ASP B N 1
ATOM 5707 C CA . ASP B 1 344 ? 19.829 14.766 -10.149 1.00 40.49 323 ASP B CA 1
ATOM 5708 C C . ASP B 1 344 ? 19.646 13.252 -10.272 1.00 30.65 323 ASP B C 1
ATOM 5709 O O . ASP B 1 344 ? 19.589 12.736 -11.381 1.00 25.31 323 ASP B O 1
ATOM 5714 N N . ALA B 1 345 ? 19.542 12.552 -9.137 1.00 27.96 324 ALA B N 1
ATOM 5715 C CA . ALA B 1 345 ? 19.174 11.123 -9.129 1.00 26.01 324 ALA B CA 1
ATOM 5716 C C . ALA B 1 345 ? 17.844 10.841 -9.848 1.00 23.91 324 ALA B C 1
ATOM 5717 O O . ALA B 1 345 ? 17.655 9.743 -10.408 1.00 25.35 324 ALA B O 1
ATOM 5719 N N . LEU B 1 346 ? 16.939 11.824 -9.847 1.00 21.73 325 LEU B N 1
ATOM 5720 C CA . LEU B 1 346 ? 15.629 11.670 -10.518 1.00 20.39 325 LEU B CA 1
ATOM 5721 C C . LEU B 1 346 ? 15.696 11.675 -12.055 1.00 18.33 325 LEU B C 1
ATOM 5722 O O . LEU B 1 346 ? 14.709 11.335 -12.729 1.00 17.59 325 LEU B O 1
ATOM 5727 N N . LYS B 1 347 ? 16.848 12.055 -12.604 1.00 16.88 326 LYS B N 1
ATOM 5728 C CA . LYS B 1 347 ? 17.081 11.966 -14.057 1.00 15.91 326 LYS B CA 1
ATOM 5729 C C . LYS B 1 347 ? 17.128 10.542 -14.609 1.00 14.32 326 LYS B C 1
ATOM 5730 O O . LYS B 1 347 ? 16.940 10.351 -15.814 1.00 12.97 326 LYS B O 1
ATOM 5736 N N . LEU B 1 348 ? 17.397 9.562 -13.740 1.00 13.80 327 LEU B N 1
ATOM 5737 C CA . LEU B 1 348 ? 17.457 8.143 -14.128 1.00 13.59 327 LEU B CA 1
ATOM 5738 C C . LEU B 1 348 ? 16.068 7.520 -14.067 1.00 13.05 327 LEU B C 1
ATOM 5739 O O . LEU B 1 348 ? 15.330 7.790 -13.129 1.00 13.81 327 LEU B O 1
ATOM 5744 N N . ALA B 1 349 ? 15.736 6.670 -15.046 1.00 12.47 328 ALA B N 1
ATOM 5745 C CA . ALA B 1 349 ? 14.385 6.087 -15.184 1.00 11.72 328 ALA B CA 1
ATOM 5746 C C . ALA B 1 349 ? 13.807 5.466 -13.898 1.00 12.00 328 ALA B C 1
ATOM 5747 O O . ALA B 1 349 ? 12.712 5.829 -13.477 1.00 11.79 328 ALA B O 1
ATOM 5749 N N . SER B 1 350 ? 14.527 4.530 -13.280 1.00 11.36 329 SER B N 1
ATOM 5750 C CA . SER B 1 350 ? 13.950 3.829 -12.138 1.00 11.95 329 SER B CA 1
ATOM 5751 C C . SER B 1 350 ? 13.745 4.726 -10.928 1.00 13.11 329 SER B C 1
ATOM 5752 O O . SER B 1 350 ? 12.827 4.501 -10.151 1.00 13.36 329 SER B O 1
ATOM 5755 N N . LYS B 1 351 ? 14.581 5.753 -10.784 1.00 13.69 330 LYS B N 1
ATOM 5756 C CA . LYS B 1 351 ? 14.389 6.731 -9.724 1.00 16.05 330 LYS B CA 1
ATOM 5757 C C . LYS B 1 351 ? 13.229 7.687 -10.049 1.00 16.07 330 LYS B C 1
ATOM 5758 O O . LYS B 1 351 ? 12.431 8.027 -9.161 1.00 16.75 330 LYS B O 1
ATOM 5764 N N . TYR B 1 352 ? 13.130 8.116 -11.312 1.00 14.85 331 TYR B N 1
ATOM 5765 C CA . TYR B 1 352 ? 11.979 8.926 -11.746 1.00 14.25 331 TYR B CA 1
ATOM 5766 C C . TYR B 1 352 ? 10.655 8.185 -11.475 1.00 14.07 331 TYR B C 1
ATOM 5767 O O . TYR B 1 352 ? 9.744 8.721 -10.845 1.00 14.60 331 TYR B O 1
ATOM 5776 N N . ILE B 1 353 ? 10.568 6.945 -11.948 1.00 13.15 332 ILE B N 1
ATOM 5777 C CA . ILE B 1 353 ? 9.349 6.134 -11.816 1.00 13.27 332 ILE B CA 1
ATOM 5778 C C . ILE B 1 353 ? 9.025 5.814 -10.351 1.00 13.91 332 ILE B C 1
ATOM 5779 O O . ILE B 1 353 ? 7.866 5.892 -9.931 1.00 14.46 332 ILE B O 1
ATOM 5784 N N . GLY B 1 354 ? 10.051 5.467 -9.580 1.00 14.19 333 GLY B N 1
ATOM 5785 C CA . GLY B 1 354 ? 9.900 5.230 -8.142 1.00 15.18 333 GLY B CA 1
ATOM 5786 C C . GLY B 1 354 ? 9.340 6.437 -7.414 1.00 16.41 333 GLY B C 1
ATOM 5787 O O . GLY B 1 354 ? 8.501 6.305 -6.514 1.00 17.41 333 GLY B O 1
ATOM 5788 N N . HIS B 1 355 ? 9.785 7.627 -7.801 1.00 16.80 334 HIS B N 1
ATOM 5789 C CA . HIS B 1 355 ? 9.314 8.846 -7.155 1.00 18.78 334 HIS B CA 1
ATOM 5790 C C . HIS B 1 355 ? 7.911 9.187 -7.581 1.00 19.10 334 HIS B C 1
ATOM 5791 O O . HIS B 1 355 ? 7.094 9.617 -6.765 1.00 19.53 334 HIS B O 1
ATOM 5798 N N . GLN B 1 356 ? 7.627 8.990 -8.866 1.00 18.16 335 GLN B N 1
ATOM 5799 C CA . GLN B 1 356 ? 6.354 9.371 -9.461 1.00 19.07 335 GLN B CA 1
ATOM 5800 C C . GLN B 1 356 ? 5.212 8.452 -9.091 1.00 19.22 335 GLN B C 1
ATOM 5801 O O . GLN B 1 356 ? 4.101 8.908 -8.854 1.00 19.33 335 GLN B O 1
ATOM 5807 N N . PHE B 1 357 ? 5.491 7.155 -9.057 1.00 18.32 336 PHE B N 1
ATOM 5808 C CA . PHE B 1 357 ? 4.451 6.155 -8.892 1.00 18.98 336 PHE B CA 1
ATOM 5809 C C . PHE B 1 357 ? 4.481 5.485 -7.522 1.00 19.73 336 PHE B C 1
ATOM 5810 O O . PHE B 1 357 ? 3.475 4.928 -7.085 1.00 21.27 336 PHE B O 1
ATOM 5818 N N . GLY B 1 358 ? 5.623 5.552 -6.839 1.00 19.27 337 GLY B N 1
ATOM 5819 C CA . GLY B 1 358 ? 5.770 4.942 -5.514 1.00 19.51 337 GLY B CA 1
ATOM 5820 C C . GLY B 1 358 ? 5.725 3.417 -5.562 1.00 19.20 337 GLY B C 1
ATOM 5821 O O . GLY B 1 358 ? 5.457 2.772 -4.546 1.00 19.38 337 GLY B O 1
ATOM 5822 N N . CYS B 1 359 ? 5.997 2.845 -6.738 1.00 17.60 338 CYS B N 1
ATOM 5823 C CA . CYS B 1 359 ? 5.910 1.398 -6.947 1.00 17.46 338 CYS B CA 1
ATOM 5824 C C . CYS B 1 359 ? 7.283 0.741 -6.907 1.00 16.55 338 CYS B C 1
ATOM 5825 O O . CYS B 1 359 ? 8.301 1.435 -6.872 1.00 15.97 338 CYS B O 1
ATOM 5828 N N . LEU B 1 360 ? 7.310 -0.594 -6.921 1.00 15.64 339 LEU B N 1
ATOM 5829 C CA . LEU B 1 360 ? 8.552 -1.331 -7.125 1.00 14.75 339 LEU B CA 1
ATOM 5830 C C . LEU B 1 360 ? 9.202 -0.844 -8.420 1.00 13.80 339 LEU B C 1
ATOM 5831 O O . LEU B 1 360 ? 8.577 -0.888 -9.491 1.00 13.10 339 LEU B O 1
ATOM 5836 N N . SER B 1 361 ? 10.455 -0.410 -8.330 1.00 12.91 340 SER B N 1
ATOM 5837 C CA . SER B 1 361 ? 11.130 0.204 -9.466 1.00 12.11 340 SER B CA 1
ATOM 5838 C C . SER B 1 361 ? 12.639 -0.051 -9.400 1.00 11.82 340 SER B C 1
ATOM 5839 O O . SER B 1 361 ? 13.308 0.407 -8.488 1.00 12.31 340 SER B O 1
ATOM 5842 N N . LEU B 1 362 ? 13.159 -0.803 -10.368 1.00 11.11 341 LEU B N 1
ATOM 5843 C CA . LEU B 1 362 ? 14.527 -1.296 -10.302 1.00 10.96 341 LEU B CA 1
ATOM 5844 C C . LEU B 1 362 ? 15.275 -1.103 -11.619 1.00 10.14 341 LEU B C 1
ATOM 5845 O O . LEU B 1 362 ? 14.704 -1.247 -12.702 1.00 9.05 341 LEU B O 1
ATOM 5850 N N . THR B 1 363 ? 16.560 -0.779 -11.496 1.00 10.35 342 THR B N 1
ATOM 5851 C CA . THR B 1 363 ? 17.514 -0.920 -12.585 1.00 10.36 342 THR B CA 1
ATOM 5852 C C . THR B 1 363 ? 18.183 -2.298 -12.423 1.00 10.54 342 THR B C 1
ATOM 5853 O O . THR B 1 363 ? 18.620 -2.651 -11.332 1.00 10.24 342 THR B O 1
ATOM 5857 N N . LEU B 1 364 ? 18.237 -3.074 -13.502 1.00 10.01 343 LEU B N 1
ATOM 5858 C CA . LEU B 1 364 ? 18.920 -4.357 -13.483 1.00 10.59 343 LEU B CA 1
ATOM 5859 C C . LEU B 1 364 ? 20.157 -4.274 -14.373 1.00 10.31 343 LEU B C 1
ATOM 5860 O O . LEU B 1 364 ? 20.097 -3.737 -15.483 1.00 10.17 343 LEU B O 1
ATOM 5865 N N . GLU B 1 365 ? 21.267 -4.810 -13.879 1.00 10.01 344 GLU B N 1
ATOM 5866 C CA . GLU B 1 365 ? 22.544 -4.781 -14.594 1.00 10.62 344 GLU B CA 1
ATOM 5867 C C . GLU B 1 365 ? 23.083 -6.177 -14.847 1.00 9.27 344 GLU B C 1
ATOM 5868 O O . GLU B 1 365 ? 23.123 -6.993 -13.939 1.00 9.10 344 GLU B O 1
ATOM 5874 N N . MET B 1 366 ? 23.537 -6.410 -16.074 1.00 8.66 345 MET B N 1
ATOM 5875 C CA . MET B 1 366 ? 24.225 -7.643 -16.457 1.00 8.65 345 MET B CA 1
ATOM 5876 C C . MET B 1 366 ? 25.635 -7.278 -16.933 1.00 8.65 345 MET B C 1
ATOM 5877 O O . MET B 1 366 ? 25.838 -6.178 -17.476 1.00 8.68 345 MET B O 1
ATOM 5882 N N . PRO B 1 367 ? 26.606 -8.191 -16.753 1.00 8.46 346 PRO B N 1
ATOM 5883 C CA . PRO B 1 367 ? 28.001 -7.872 -17.059 1.00 8.53 346 PRO B CA 1
ATOM 5884 C C . PRO B 1 367 ? 28.394 -8.043 -18.537 1.00 8.21 346 PRO B C 1
ATOM 5885 O O . PRO B 1 367 ? 27.941 -8.993 -19.194 1.00 8.04 346 PRO B O 1
ATOM 5889 N N . PHE B 1 368 ? 29.232 -7.129 -19.032 1.00 8.07 347 PHE B N 1
ATOM 5890 C CA . PHE B 1 368 ? 29.935 -7.291 -20.321 1.00 8.32 347 PHE B CA 1
ATOM 5891 C C . PHE B 1 368 ? 31.011 -8.369 -20.273 1.00 8.75 347 PHE B C 1
ATOM 5892 O O . PHE B 1 368 ? 31.336 -8.971 -21.293 1.00 9.02 347 PHE B O 1
ATOM 5900 N N . LYS B 1 369 ? 31.578 -8.588 -19.091 1.00 9.18 348 LYS B N 1
ATOM 5901 C CA . LYS B 1 369 ? 32.671 -9.544 -18.907 1.00 9.83 348 LYS B CA 1
ATOM 5902 C C . LYS B 1 369 ? 32.122 -10.968 -18.744 1.00 10.06 348 LYS B C 1
ATOM 5903 O O . LYS B 1 369 ? 32.063 -11.724 -19.717 1.00 10.58 348 LYS B O 1
ATOM 5909 N N . ASP B 1 370 ? 31.710 -11.306 -17.519 1.00 10.28 349 ASP B N 1
ATOM 5910 C CA . ASP B 1 370 ? 31.206 -12.635 -17.135 1.00 10.55 349 ASP B CA 1
ATOM 5911 C C . ASP B 1 370 ? 30.586 -12.498 -15.737 1.00 10.78 349 ASP B C 1
ATOM 5912 O O . ASP B 1 370 ? 30.758 -11.462 -15.086 1.00 10.78 349 ASP B O 1
ATOM 5917 N N . ASN B 1 371 ? 29.852 -13.512 -15.280 1.00 10.65 350 ASN B N 1
ATOM 5918 C CA . ASN B 1 371 ? 29.456 -13.570 -13.879 1.00 11.25 350 ASN B CA 1
ATOM 5919 C C . ASN B 1 371 ? 30.600 -14.254 -13.125 1.00 12.18 350 ASN B C 1
ATOM 5920 O O . ASN B 1 371 ? 30.772 -15.477 -13.239 1.00 12.28 350 ASN B O 1
ATOM 5925 N N . ALA B 1 372 ? 31.389 -13.470 -12.383 1.00 12.66 351 ALA B N 1
ATOM 5926 C CA . ALA B 1 372 ? 32.549 -14.003 -11.660 1.00 13.99 351 ALA B CA 1
ATOM 5927 C C . ALA B 1 372 ? 32.201 -15.139 -10.691 1.00 14.73 351 ALA B C 1
ATOM 5928 O O . ALA B 1 372 ? 33.052 -15.969 -10.391 1.00 15.19 351 ALA B O 1
ATOM 5930 N N . ASN B 1 373 ? 30.953 -15.190 -10.224 1.00 14.66 352 ASN B N 1
ATOM 5931 C CA . ASN B 1 373 ? 30.509 -16.297 -9.361 1.00 15.80 352 ASN B CA 1
ATOM 5932 C C . ASN B 1 373 ? 30.331 -17.619 -10.107 1.00 15.58 352 ASN B C 1
ATOM 5933 O O . ASN B 1 373 ? 30.468 -18.697 -9.525 1.00 15.59 352 ASN B O 1
ATOM 5938 N N . LEU B 1 374 ? 30.015 -17.530 -11.397 1.00 14.81 353 LEU B N 1
ATOM 5939 C CA . LEU B 1 374 ? 29.737 -18.711 -12.212 1.00 15.57 353 LEU B CA 1
ATOM 5940 C C . LEU B 1 374 ? 30.299 -18.487 -13.614 1.00 15.06 353 LEU B C 1
ATOM 5941 O O . LEU B 1 374 ? 29.523 -18.332 -14.561 1.00 14.27 353 LEU B O 1
ATOM 5946 N N . PRO B 1 375 ? 31.646 -18.448 -13.749 1.00 15.52 354 PRO B N 1
ATOM 5947 C CA . PRO B 1 375 ? 32.216 -18.049 -15.034 1.00 16.05 354 PRO B CA 1
ATOM 5948 C C . PRO B 1 375 ? 32.074 -19.103 -16.120 1.00 16.28 354 PRO B C 1
ATOM 5949 O O . PRO B 1 375 ? 31.949 -20.291 -15.834 1.00 16.96 354 PRO B O 1
ATOM 5953 N N . ASP B 1 376 ? 32.070 -18.654 -17.366 1.00 17.32 355 ASP B N 1
ATOM 5954 C CA . ASP B 1 376 ? 32.139 -19.566 -18.493 1.00 18.37 355 ASP B CA 1
ATOM 5955 C C . ASP B 1 376 ? 33.223 -19.034 -19.402 1.00 18.44 355 ASP B C 1
ATOM 5956 O O . ASP B 1 376 ? 33.036 -18.013 -20.053 1.00 17.03 355 ASP B O 1
ATOM 5961 N N . GLU B 1 377 ? 34.355 -19.727 -19.435 1.00 24.20 356 GLU B N 1
ATOM 5962 C CA . GLU B 1 377 ? 35.502 -19.318 -20.252 1.00 26.02 356 GLU B CA 1
ATOM 5963 C C . GLU B 1 377 ? 35.177 -19.227 -21.736 1.00 23.12 356 GLU B C 1
ATOM 5964 O O . GLU B 1 377 ? 35.727 -18.377 -22.438 1.00 22.63 356 GLU B O 1
ATOM 5970 N N . ARG B 1 378 ? 34.292 -20.101 -22.213 1.00 20.16 357 ARG B N 1
ATOM 5971 C CA . ARG B 1 378 ? 34.026 -20.173 -23.640 1.00 18.38 357 ARG B CA 1
ATOM 5972 C C . ARG B 1 378 ? 33.280 -18.948 -24.169 1.00 14.86 357 ARG B C 1
ATOM 5973 O O . ARG B 1 378 ? 33.617 -18.438 -25.243 1.00 13.97 357 ARG B O 1
ATOM 5981 N N . VAL B 1 379 ? 32.294 -18.470 -23.408 1.00 12.86 358 VAL B N 1
ATOM 5982 C CA . VAL B 1 379 ? 31.404 -17.399 -23.885 1.00 10.93 358 VAL B CA 1
ATOM 5983 C C . VAL B 1 379 ? 31.344 -16.158 -22.994 1.00 10.01 358 VAL B C 1
ATOM 5984 O O . VAL B 1 379 ? 30.891 -15.105 -23.440 1.00 9.08 358 VAL B O 1
ATOM 5988 N N . GLY B 1 380 ? 31.793 -16.276 -21.742 1.00 10.65 359 GLY B N 1
ATOM 5989 C CA . GLY B 1 380 ? 31.609 -15.208 -20.758 1.00 10.51 359 GLY B CA 1
ATOM 5990 C C . GLY B 1 380 ? 30.115 -14.995 -20.536 1.00 9.37 359 GLY B C 1
ATOM 5991 O O . GLY B 1 380 ? 29.333 -15.952 -20.621 1.00 9.40 359 GLY B O 1
ATOM 5992 N N . TRP B 1 381 ? 29.705 -13.758 -20.261 1.00 8.82 360 TRP B N 1
ATOM 5993 C CA . TRP B 1 381 ? 28.274 -13.441 -20.311 1.00 7.85 360 TRP B CA 1
ATOM 5994 C C . TRP B 1 381 ? 27.907 -13.281 -21.761 1.00 7.33 360 TRP B C 1
ATOM 5995 O O . TRP B 1 381 ? 28.695 -12.721 -22.536 1.00 7.71 360 TRP B O 1
ATOM 6006 N N . ASN B 1 382 ? 26.731 -13.754 -22.161 1.00 6.85 361 ASN B N 1
ATOM 6007 C CA . ASN B 1 382 ? 26.329 -13.658 -23.580 1.00 7.00 361 ASN B CA 1
ATOM 6008 C C . ASN B 1 382 ? 24.812 -13.542 -23.791 1.00 6.93 361 ASN B C 1
ATOM 6009 O O . ASN B 1 382 ? 24.042 -13.336 -22.825 1.00 6.51 361 ASN B O 1
ATOM 6014 N N . GLY B 1 383 ? 24.383 -13.667 -25.049 1.00 7.66 362 GLY B N 1
ATOM 6015 C CA . GLY B 1 383 ? 22.976 -13.571 -25.387 1.00 8.18 362 GLY B CA 1
ATOM 6016 C C . GLY B 1 383 ? 22.135 -14.633 -24.706 1.00 7.92 362 GLY B C 1
ATOM 6017 O O . GLY B 1 383 ? 21.114 -14.307 -24.092 1.00 7.68 362 GLY B O 1
ATOM 6018 N N . GLU B 1 384 ? 22.567 -15.894 -24.786 1.00 8.28 363 GLU B N 1
ATOM 6019 C CA A GLU B 1 384 ? 21.829 -17.012 -24.175 0.50 8.66 363 GLU B CA 1
ATOM 6020 C CA B GLU B 1 384 ? 21.781 -16.983 -24.192 0.50 8.66 363 GLU B CA 1
ATOM 6021 C C . GLU B 1 384 ? 21.639 -16.864 -22.664 1.00 7.68 363 GLU B C 1
ATOM 6022 O O . GLU B 1 384 ? 20.578 -17.189 -22.111 1.00 7.85 363 GLU B O 1
ATOM 6033 N N . ARG B 1 385 ? 22.685 -16.391 -21.992 1.00 7.02 364 ARG B N 1
ATOM 6034 C CA . ARG B 1 385 ? 22.651 -16.269 -20.531 1.00 6.66 364 ARG B CA 1
ATOM 6035 C C . ARG B 1 385 ? 21.762 -15.103 -20.113 1.00 6.03 364 ARG B C 1
ATOM 6036 O O . ARG B 1 385 ? 21.025 -15.208 -19.132 1.00 5.99 364 ARG B O 1
ATOM 6044 N N . SER B 1 386 ? 21.827 -14.008 -20.877 1.00 5.91 365 SER B N 1
ATOM 6045 C CA . SER B 1 386 ? 20.947 -12.858 -20.670 1.00 5.91 365 SER B CA 1
ATOM 6046 C C . SER B 1 386 ? 19.489 -13.269 -20.867 1.00 6.13 365 SER B C 1
ATOM 6047 O O . SER B 1 386 ? 18.610 -12.901 -20.067 1.00 6.04 365 SER B O 1
ATOM 6050 N N . ALA B 1 387 ? 19.246 -14.052 -21.920 1.00 6.74 366 ALA B N 1
ATOM 6051 C CA . ALA B 1 387 ? 17.893 -14.500 -22.250 1.00 7.54 366 ALA B CA 1
ATOM 6052 C C . ALA B 1 387 ? 17.320 -15.372 -21.143 1.00 7.31 366 ALA B C 1
ATOM 6053 O O . ALA B 1 387 ? 16.157 -15.193 -20.744 1.00 7.52 366 ALA B O 1
ATOM 6055 N N . ALA B 1 388 ? 18.135 -16.319 -20.667 1.00 7.23 367 ALA B N 1
ATOM 6056 C CA . ALA B 1 388 ? 17.746 -17.185 -19.554 1.00 7.60 367 ALA B CA 1
ATOM 6057 C C . ALA B 1 388 ? 17.446 -16.388 -18.286 1.00 6.85 367 ALA B C 1
ATOM 6058 O O . ALA B 1 388 ? 16.519 -16.727 -17.539 1.00 7.73 367 ALA B O 1
ATOM 6060 N N . LEU B 1 389 ? 18.205 -15.325 -18.045 1.00 6.28 368 LEU B N 1
ATOM 6061 C CA . LEU B 1 389 ? 17.947 -14.454 -16.891 1.00 5.99 368 LEU B CA 1
ATOM 6062 C C . LEU B 1 389 ? 16.578 -13.773 -17.013 1.00 5.91 368 LEU B C 1
ATOM 6063 O O . LEU B 1 389 ? 15.833 -13.671 -16.023 1.00 6.02 368 LEU B O 1
ATOM 6068 N N . GLY B 1 390 ? 16.270 -13.309 -18.223 1.00 6.06 369 GLY B N 1
ATOM 6069 C CA . GLY B 1 390 ? 14.969 -12.699 -18.519 1.00 6.64 369 GLY B CA 1
ATOM 6070 C C . GLY B 1 390 ? 13.831 -13.664 -18.229 1.00 7.02 369 GLY B C 1
ATOM 6071 O O . GLY B 1 390 ? 12.843 -13.315 -17.561 1.00 7.23 369 GLY B O 1
ATOM 6072 N N . ALA B 1 391 ? 13.980 -14.891 -18.720 1.00 7.41 370 ALA B N 1
ATOM 6073 C CA . ALA B 1 391 ? 12.959 -15.908 -18.514 1.00 8.32 370 ALA B CA 1
ATOM 6074 C C . ALA B 1 391 ? 12.813 -16.207 -17.022 1.00 8.07 370 ALA B C 1
ATOM 6075 O O . ALA B 1 391 ? 11.694 -16.357 -16.532 1.00 8.73 370 ALA B O 1
ATOM 6077 N N . ALA B 1 392 ? 13.935 -16.271 -16.306 1.00 7.52 371 ALA B N 1
ATOM 6078 C CA . ALA B 1 392 ? 13.925 -16.546 -14.867 1.00 8.28 371 ALA B CA 1
ATOM 6079 C C . ALA B 1 392 ? 13.253 -15.438 -14.057 1.00 8.22 371 ALA B C 1
ATOM 6080 O O . ALA B 1 392 ? 12.515 -15.714 -13.101 1.00 8.83 371 ALA B O 1
ATOM 6082 N N . MET B 1 393 ? 13.492 -14.187 -14.435 1.00 7.85 372 MET B N 1
ATOM 6083 C CA . MET B 1 393 ? 12.859 -13.074 -13.729 1.00 8.46 372 MET B CA 1
ATOM 6084 C C . MET B 1 393 ? 11.333 -13.125 -13.778 1.00 8.90 372 MET B C 1
ATOM 6085 O O . MET B 1 393 ? 10.679 -12.661 -12.845 1.00 9.68 372 MET B O 1
ATOM 6090 N N . LEU B 1 394 ? 10.765 -13.719 -14.835 1.00 9.08 373 LEU B N 1
ATOM 6091 C CA . LEU B 1 394 ? 9.311 -13.895 -14.915 1.00 9.76 373 LEU B CA 1
ATOM 6092 C C . LEU B 1 394 ? 8.738 -14.698 -13.764 1.00 9.98 373 LEU B C 1
ATOM 6093 O O . LEU B 1 394 ? 7.635 -14.403 -13.293 1.00 10.20 373 LEU B O 1
ATOM 6098 N N . ALA B 1 395 ? 9.468 -15.737 -13.351 1.00 9.70 374 ALA B N 1
ATOM 6099 C CA . ALA B 1 395 ? 9.074 -16.565 -12.217 1.00 10.50 374 ALA B CA 1
ATOM 6100 C C . ALA B 1 395 ? 9.045 -15.742 -10.927 1.00 10.30 374 ALA B C 1
ATOM 6101 O O . ALA B 1 395 ? 8.143 -15.904 -10.095 1.00 10.85 374 ALA B O 1
ATOM 6103 N N . ALA B 1 396 ? 10.024 -14.843 -10.786 1.00 9.53 375 ALA B N 1
ATOM 6104 C CA . ALA B 1 396 ? 10.104 -13.966 -9.622 1.00 9.82 375 ALA B CA 1
ATOM 6105 C C . ALA B 1 396 ? 8.961 -12.948 -9.617 1.00 9.80 375 ALA B C 1
ATOM 6106 O O . ALA B 1 396 ? 8.411 -12.647 -8.561 1.00 10.59 375 ALA B O 1
ATOM 6108 N N . ILE B 1 397 ? 8.599 -12.430 -10.794 1.00 9.20 376 ILE B N 1
ATOM 6109 C CA . ILE B 1 397 ? 7.451 -11.526 -10.911 1.00 9.77 376 ILE B CA 1
ATOM 6110 C C . ILE B 1 397 ? 6.155 -12.233 -10.475 1.00 10.34 376 ILE B C 1
ATOM 6111 O O . ILE B 1 397 ? 5.356 -11.657 -9.740 1.00 11.04 376 ILE B O 1
ATOM 6116 N N . LEU B 1 398 ? 5.963 -13.487 -10.899 1.00 10.39 377 LEU B N 1
ATOM 6117 C CA . LEU B 1 398 ? 4.760 -14.233 -10.498 1.00 11.41 377 LEU B CA 1
ATOM 6118 C C . LEU B 1 398 ? 4.691 -14.442 -8.971 1.00 11.99 377 LEU B C 1
ATOM 6119 O O . LEU B 1 398 ? 3.635 -14.240 -8.361 1.00 12.66 377 LEU B O 1
ATOM 6124 N N . VAL B 1 399 ? 5.814 -14.843 -8.370 1.00 11.85 378 VAL B N 1
ATOM 6125 C CA . VAL B 1 399 ? 5.897 -14.996 -6.922 1.00 13.01 378 VAL B CA 1
ATOM 6126 C C . VAL B 1 399 ? 5.514 -13.667 -6.269 1.00 13.38 378 VAL B C 1
ATOM 6127 O O . VAL B 1 399 ? 4.679 -13.636 -5.369 1.00 14.64 378 VAL B O 1
ATOM 6131 N N . HIS B 1 400 ? 6.118 -12.576 -6.738 1.00 12.97 379 HIS B N 1
ATOM 6132 C CA . HIS B 1 400 ? 5.853 -11.248 -6.183 1.00 14.06 379 HIS B CA 1
ATOM 6133 C C . HIS B 1 400 ? 4.405 -10.846 -6.272 1.00 14.92 379 HIS B C 1
ATOM 6134 O O . HIS B 1 400 ? 3.800 -10.457 -5.271 1.00 16.37 379 HIS B O 1
ATOM 6141 N N . VAL B 1 401 ? 3.848 -10.949 -7.475 1.00 14.72 380 VAL B N 1
ATOM 6142 C CA . VAL B 1 401 ? 2.453 -10.609 -7.766 1.00 16.50 380 VAL B CA 1
ATOM 6143 C C . VAL B 1 401 ? 1.468 -11.396 -6.885 1.00 17.40 380 VAL B C 1
ATOM 6144 O O . VAL B 1 401 ? 0.466 -10.846 -6.424 1.00 18.04 380 VAL B O 1
ATOM 6148 N N . ASP B 1 402 ? 1.773 -12.670 -6.638 1.00 17.75 381 ASP B N 1
ATOM 6149 C CA . ASP B 1 402 ? 0.891 -13.553 -5.866 1.00 20.01 381 ASP B CA 1
ATOM 6150 C C . ASP B 1 402 ? 0.941 -13.265 -4.381 1.00 21.04 381 ASP B C 1
ATOM 6151 O O . ASP B 1 402 ? -0.073 -13.370 -3.699 1.00 22.69 381 ASP B O 1
ATOM 6156 N N . THR B 1 403 ? 2.126 -12.916 -3.889 1.00 21.15 382 THR B N 1
ATOM 6157 C CA . THR B 1 403 ? 2.321 -12.501 -2.496 1.00 24.32 382 THR B CA 1
ATOM 6158 C C . THR B 1 403 ? 1.679 -11.140 -2.217 1.00 25.55 382 THR B C 1
ATOM 6159 O O . THR B 1 403 ? 1.094 -10.935 -1.153 1.00 25.50 382 THR B O 1
ATOM 6163 N N . PHE B 1 404 ? 1.785 -10.229 -3.185 1.00 25.81 383 PHE B N 1
ATOM 6164 C CA . PHE B 1 404 ? 1.343 -8.843 -3.011 1.00 27.68 383 PHE B CA 1
ATOM 6165 C C . PHE B 1 404 ? -0.059 -8.538 -3.571 1.00 31.08 383 PHE B C 1
ATOM 6166 O O . PHE B 1 404 ? -0.506 -7.385 -3.547 1.00 34.82 383 PHE B O 1
ATOM 6174 N N . ALA B 1 405 ? -0.756 -9.577 -4.036 1.00 30.19 384 ALA B N 1
ATOM 6175 C CA . ALA B 1 405 ? -2.125 -9.456 -4.557 1.00 32.59 384 ALA B CA 1
ATOM 6176 C C . ALA B 1 405 ? -3.139 -9.058 -3.483 1.00 39.61 384 ALA B C 1
ATOM 6177 O O . ALA B 1 405 ? -2.975 -9.317 -2.283 1.00 39.49 384 ALA B O 1
ATOM 6180 N N . THR C 1 23 ? 30.547 30.877 -19.019 1.00 32.64 2 THR C N 1
ATOM 6181 C CA . THR C 1 23 ? 29.968 29.674 -19.683 1.00 25.72 2 THR C CA 1
ATOM 6182 C C . THR C 1 23 ? 29.237 30.070 -20.970 1.00 22.12 2 THR C C 1
ATOM 6183 O O . THR C 1 23 ? 28.453 31.015 -20.991 1.00 20.31 2 THR C O 1
ATOM 6187 N N . LEU C 1 24 ? 29.507 29.333 -22.038 1.00 18.05 3 LEU C N 1
ATOM 6188 C CA . LEU C 1 24 ? 28.840 29.543 -23.306 1.00 16.26 3 LEU C CA 1
ATOM 6189 C C . LEU C 1 24 ? 27.435 28.965 -23.252 1.00 14.43 3 LEU C C 1
ATOM 6190 O O . LEU C 1 24 ? 27.195 27.962 -22.583 1.00 14.60 3 LEU C O 1
ATOM 6195 N N . SER C 1 25 ? 26.517 29.598 -23.972 1.00 12.07 4 SER C N 1
ATOM 6196 C CA . SER C 1 25 ? 25.197 29.027 -24.200 1.00 11.71 4 SER C CA 1
ATOM 6197 C C . SER C 1 25 ? 24.750 29.318 -25.622 1.00 10.55 4 SER C C 1
ATOM 6198 O O . SER C 1 25 ? 24.795 30.469 -26.075 1.00 9.63 4 SER C O 1
ATOM 6201 N N . ILE C 1 26 ? 24.323 28.271 -26.319 1.00 10.51 5 ILE C N 1
ATOM 6202 C CA . ILE C 1 26 ? 23.737 28.408 -27.654 1.00 10.22 5 ILE C CA 1
ATOM 6203 C C . ILE C 1 26 ? 22.245 28.094 -27.551 1.00 10.42 5 ILE C C 1
ATOM 6204 O O . ILE C 1 26 ? 21.856 27.033 -27.036 1.00 10.37 5 ILE C O 1
ATOM 6209 N N . THR C 1 27 ? 21.430 29.034 -28.019 1.00 9.67 6 THR C N 1
ATOM 6210 C CA . THR C 1 27 ? 19.980 28.912 -27.990 1.00 9.89 6 THR C CA 1
ATOM 6211 C C . THR C 1 27 ? 19.416 29.266 -29.383 1.00 9.49 6 THR C C 1
ATOM 6212 O O . THR C 1 27 ? 20.087 29.928 -30.183 1.00 8.60 6 THR C O 1
ATOM 6216 N N . SER C 1 28 ? 18.193 28.814 -29.674 1.00 9.55 7 SER C N 1
ATOM 6217 C CA . SER C 1 28 ? 17.638 28.945 -31.024 1.00 9.28 7 SER C CA 1
ATOM 6218 C C . SER C 1 28 ? 16.111 28.945 -31.054 1.00 9.68 7 SER C C 1
ATOM 6219 O O . SER C 1 28 ? 15.510 28.793 -32.123 1.00 9.30 7 SER C O 1
ATOM 6222 N N . ASN C 1 29 ? 15.480 29.117 -29.891 1.00 10.02 8 ASN C N 1
ATOM 6223 C CA . ASN C 1 29 ? 14.021 29.158 -29.838 1.00 10.75 8 ASN C CA 1
ATOM 6224 C C . ASN C 1 29 ? 13.519 30.600 -30.045 1.00 10.45 8 ASN C C 1
ATOM 6225 O O . ASN C 1 29 ? 13.277 31.353 -29.090 1.00 10.89 8 ASN C O 1
ATOM 6230 N N . PHE C 1 30 ? 13.404 30.972 -31.314 1.00 9.56 9 PHE C N 1
ATOM 6231 C CA . PHE C 1 30 ? 12.913 32.291 -31.719 1.00 9.44 9 PHE C CA 1
ATOM 6232 C C . PHE C 1 30 ? 12.571 32.212 -33.207 1.00 9.33 9 PHE C C 1
ATOM 6233 O O . PHE C 1 30 ? 12.852 31.188 -33.847 1.00 8.88 9 PHE C O 1
ATOM 6241 N N . ASP C 1 31 ? 11.950 33.276 -33.736 1.00 9.31 10 ASP C N 1
ATOM 6242 C CA . ASP C 1 31 ? 11.496 33.318 -35.127 1.00 9.31 10 ASP C CA 1
ATOM 6243 C C . ASP C 1 31 ? 12.664 32.993 -36.080 1.00 8.40 10 ASP C C 1
ATOM 6244 O O . ASP C 1 31 ? 13.665 33.712 -36.111 1.00 7.91 10 ASP C O 1
ATOM 6249 N N . ALA C 1 32 ? 12.520 31.883 -36.816 1.00 7.89 11 ALA C N 1
ATOM 6250 C CA . ALA C 1 32 ? 13.516 31.377 -37.768 1.00 7.49 11 ALA C CA 1
ATOM 6251 C C . ALA C 1 32 ? 14.776 30.756 -37.159 1.00 7.17 11 ALA C C 1
ATOM 6252 O O . ALA C 1 32 ? 15.716 30.468 -37.885 1.00 6.94 11 ALA C O 1
ATOM 6254 N N . GLY C 1 33 ? 14.791 30.523 -35.847 1.00 7.33 12 GLY C N 1
ATOM 6255 C CA . GLY C 1 33 ? 15.939 29.886 -35.213 1.00 7.21 12 GLY C CA 1
ATOM 6256 C C . GLY C 1 33 ? 16.050 28.425 -35.635 1.00 7.36 12 GLY C C 1
ATOM 6257 O O . GLY C 1 33 ? 15.029 27.757 -35.834 1.00 7.81 12 GLY C O 1
ATOM 6258 N N . ALA C 1 34 ? 17.281 27.944 -35.789 1.00 7.12 13 ALA C N 1
ATOM 6259 C CA . ALA C 1 34 ? 17.555 26.551 -36.207 1.00 7.52 13 ALA C CA 1
ATOM 6260 C C . ALA C 1 34 ? 19.036 26.192 -36.038 1.00 7.60 13 ALA C C 1
ATOM 6261 O O . ALA C 1 34 ? 19.909 26.782 -36.690 1.00 7.13 13 ALA C O 1
ATOM 6263 N N . ILE C 1 35 ? 19.313 25.225 -35.168 1.00 7.92 14 ILE C N 1
ATOM 6264 C CA . ILE C 1 35 ? 20.664 24.695 -34.990 1.00 8.41 14 ILE C CA 1
ATOM 6265 C C . ILE C 1 35 ? 20.569 23.449 -34.120 1.00 9.50 14 ILE C C 1
ATOM 6266 O O . ILE C 1 35 ? 19.628 23.317 -33.325 1.00 10.03 14 ILE C O 1
ATOM 6271 N N . ASP C 1 36 ? 21.525 22.539 -34.293 1.00 10.28 15 ASP C N 1
ATOM 6272 C CA . ASP C 1 36 ? 21.704 21.396 -33.401 1.00 12.13 15 ASP C CA 1
ATOM 6273 C C . ASP C 1 36 ? 23.086 21.525 -32.785 1.00 11.57 15 ASP C C 1
ATOM 6274 O O . ASP C 1 36 ? 24.069 21.716 -33.506 1.00 11.20 15 ASP C O 1
ATOM 6279 N N . VAL C 1 37 ? 23.158 21.432 -31.458 1.00 11.40 16 VAL C N 1
ATOM 6280 C CA . VAL C 1 37 ? 24.422 21.561 -30.739 1.00 11.71 16 VAL C CA 1
ATOM 6281 C C . VAL C 1 37 ? 25.001 20.171 -30.459 1.00 12.61 16 VAL C C 1
ATOM 6282 O O . VAL C 1 37 ? 24.329 19.312 -29.877 1.00 13.17 16 VAL C O 1
ATOM 6286 N N . VAL C 1 38 ? 26.222 19.933 -30.925 1.00 12.01 17 VAL C N 1
ATOM 6287 C CA . VAL C 1 38 ? 26.920 18.687 -30.597 1.00 13.52 17 VAL C CA 1
ATOM 6288 C C . VAL C 1 38 ? 27.678 18.877 -29.275 1.00 14.38 17 VAL C C 1
ATOM 6289 O O . VAL C 1 38 ? 27.494 18.108 -28.329 1.00 14.71 17 VAL C O 1
ATOM 6293 N N A SER C 1 39 ? 28.491 19.927 -29.220 0.80 14.32 18 SER C N 1
ATOM 6294 N N B SER C 1 39 ? 28.530 19.899 -29.214 0.20 14.47 18 SER C N 1
ATOM 6295 C CA A SER C 1 39 ? 29.286 20.245 -28.044 0.80 15.92 18 SER C CA 1
ATOM 6296 C CA B SER C 1 39 ? 29.268 20.221 -27.992 0.20 15.73 18 SER C CA 1
ATOM 6297 C C A SER C 1 39 ? 29.474 21.754 -27.967 0.80 16.20 18 SER C C 1
ATOM 6298 C C B SER C 1 39 ? 29.623 21.701 -27.941 0.20 16.24 18 SER C C 1
ATOM 6299 O O A SER C 1 39 ? 29.580 22.428 -28.994 0.80 15.66 18 SER C O 1
ATOM 6300 O O B SER C 1 39 ? 29.990 22.296 -28.955 0.20 15.57 18 SER C O 1
ATOM 6305 N N . CYS C 1 40 ? 29.516 22.275 -26.745 1.00 17.78 19 CYS C N 1
ATOM 6306 C CA . CYS C 1 40 ? 29.674 23.715 -26.528 1.00 21.20 19 CYS C CA 1
ATOM 6307 C C . CYS C 1 40 ? 30.460 23.979 -25.227 1.00 24.52 19 CYS C C 1
ATOM 6308 O O . CYS C 1 40 ? 30.135 24.893 -24.473 1.00 32.18 19 CYS C O 1
ATOM 6311 N N . ASP C 1 41 ? 31.490 23.172 -24.980 1.00 26.40 20 ASP C N 1
ATOM 6312 C CA . ASP C 1 41 ? 32.221 23.171 -23.703 1.00 31.60 20 ASP C CA 1
ATOM 6313 C C . ASP C 1 41 ? 33.351 24.189 -23.626 1.00 32.95 20 ASP C C 1
ATOM 6314 O O . ASP C 1 41 ? 33.704 24.642 -22.538 1.00 39.98 20 ASP C O 1
ATOM 6319 N N . SER C 1 42 ? 33.915 24.527 -24.782 1.00 24.55 21 SER C N 1
ATOM 6320 C CA . SER C 1 42 ? 35.071 25.411 -24.891 1.00 21.42 21 SER C CA 1
ATOM 6321 C C . SER C 1 42 ? 34.894 26.224 -26.184 1.00 18.05 21 SER C C 1
ATOM 6322 O O . SER C 1 42 ? 34.519 25.661 -27.208 1.00 14.93 21 SER C O 1
ATOM 6325 N N . PRO C 1 43 ? 35.137 27.552 -26.134 1.00 17.19 22 PRO C N 1
ATOM 6326 C CA . PRO C 1 43 ? 34.873 28.389 -27.318 1.00 15.27 22 PRO C CA 1
ATOM 6327 C C . PRO C 1 43 ? 35.630 27.965 -28.585 1.00 14.49 22 PRO C C 1
ATOM 6328 O O . PRO C 1 43 ? 35.116 28.147 -29.691 1.00 12.75 22 PRO C O 1
ATOM 6332 N N . ASP C 1 44 ? 36.814 27.375 -28.426 1.00 15.27 23 ASP C N 1
ATOM 6333 C CA . ASP C 1 44 ? 37.602 26.933 -29.581 1.00 15.17 23 ASP C CA 1
ATOM 6334 C C . ASP C 1 44 ? 37.213 25.553 -30.137 1.00 14.90 23 ASP C C 1
ATOM 6335 O O . ASP C 1 44 ? 37.858 25.054 -31.055 1.00 14.66 23 ASP C O 1
ATOM 6340 N N . ALA C 1 45 ? 36.151 24.963 -29.591 1.00 13.94 24 ALA C N 1
ATOM 6341 C CA . ALA C 1 45 ? 35.735 23.611 -29.946 1.00 14.37 24 ALA C CA 1
ATOM 6342 C C . ALA C 1 45 ? 34.204 23.472 -29.988 1.00 14.09 24 ALA C C 1
ATOM 6343 O O . ALA C 1 45 ? 33.664 22.441 -29.591 1.00 15.29 24 ALA C O 1
ATOM 6345 N N . ILE C 1 46 ? 33.519 24.510 -30.460 1.00 12.54 25 ILE C N 1
ATOM 6346 C CA . ILE C 1 46 ? 32.071 24.473 -30.605 1.00 12.01 25 ILE C CA 1
ATOM 6347 C C . ILE C 1 46 ? 31.713 23.628 -31.829 1.00 12.51 25 ILE C C 1
ATOM 6348 O O . ILE C 1 46 ? 32.150 23.911 -32.954 1.00 13.85 25 ILE C O 1
ATOM 6353 N N . ARG C 1 47 ? 30.946 22.570 -31.596 1.00 12.11 26 ARG C N 1
ATOM 6354 C CA . ARG C 1 47 ? 30.562 21.650 -32.660 1.00 12.16 26 ARG C CA 1
ATOM 6355 C C . ARG C 1 47 ? 29.059 21.703 -32.843 1.00 10.83 26 ARG C C 1
ATOM 6356 O O . ARG C 1 47 ? 28.308 21.535 -31.880 1.00 10.52 26 ARG C O 1
ATOM 6364 N N . LEU C 1 48 ? 28.641 21.960 -34.081 1.00 9.82 27 LEU C N 1
ATOM 6365 C CA . LEU C 1 48 ? 27.238 22.168 -34.429 1.00 9.28 27 LEU C CA 1
ATOM 6366 C C . LEU C 1 48 ? 26.849 21.314 -35.635 1.00 9.40 27 LEU C C 1
ATOM 6367 O O . LEU C 1 48 ? 27.721 20.762 -36.323 1.00 9.81 27 LEU C O 1
ATOM 6372 N N . ARG C 1 49 ? 25.543 21.209 -35.878 1.00 9.19 28 ARG C N 1
ATOM 6373 C CA . ARG C 1 49 ? 25.010 20.682 -37.119 1.00 9.48 28 ARG C CA 1
ATOM 6374 C C . ARG C 1 49 ? 23.859 21.549 -37.602 1.00 9.13 28 ARG C C 1
ATOM 6375 O O . ARG C 1 49 ? 23.065 22.063 -36.789 1.00 8.46 28 ARG C O 1
ATOM 6383 N N . VAL C 1 50 ? 23.749 21.696 -38.927 1.00 8.83 29 VAL C N 1
ATOM 6384 C CA . VAL C 1 50 ? 22.554 22.304 -39.515 1.00 8.56 29 VAL C CA 1
ATOM 6385 C C . VAL C 1 50 ? 21.368 21.389 -39.180 1.00 9.04 29 VAL C C 1
ATOM 6386 O O . VAL C 1 50 ? 21.443 20.181 -39.404 1.00 9.18 29 VAL C O 1
ATOM 6390 N N . ARG C 1 51 ? 20.303 21.968 -38.617 1.00 8.90 30 ARG C N 1
ATOM 6391 C CA . ARG C 1 51 ? 19.166 21.200 -38.100 1.00 9.70 30 ARG C CA 1
ATOM 6392 C C . ARG C 1 51 ? 18.344 20.558 -39.220 1.00 10.37 30 ARG C C 1
ATOM 6393 O O . ARG C 1 51 ? 18.058 19.351 -39.172 1.00 10.94 30 ARG C O 1
ATOM 6401 N N . GLY C 1 52 ? 17.977 21.346 -40.229 1.00 10.29 31 GLY C N 1
ATOM 6402 C CA . GLY C 1 52 ? 17.128 20.833 -41.308 1.00 10.74 31 GLY C CA 1
ATOM 6403 C C . GLY C 1 52 ? 15.679 21.282 -41.193 1.00 10.91 31 GLY C C 1
ATOM 6404 O O . GLY C 1 52 ? 15.234 21.734 -40.132 1.00 11.06 31 GLY C O 1
ATOM 6405 N N . ASP C 1 53 ? 14.939 21.160 -42.289 1.00 11.01 32 ASP C N 1
ATOM 6406 C CA . ASP C 1 53 ? 13.531 21.544 -42.320 1.00 11.28 32 ASP C CA 1
ATOM 6407 C C . ASP C 1 53 ? 12.695 20.654 -41.388 1.00 12.06 32 ASP C C 1
ATOM 6408 O O . ASP C 1 53 ? 12.999 19.463 -41.207 1.00 12.08 32 ASP C O 1
ATOM 6413 N N . ASN C 1 54 ? 11.649 21.231 -40.796 1.00 12.36 33 ASN C N 1
ATOM 6414 C CA . ASN C 1 54 ? 10.880 20.529 -39.757 1.00 13.16 33 ASN C CA 1
ATOM 6415 C C . ASN C 1 54 ? 10.257 19.213 -40.208 1.00 14.83 33 ASN C C 1
ATOM 6416 O O . ASN C 1 54 ? 10.160 18.270 -39.419 1.00 14.85 33 ASN C O 1
ATOM 6421 N N . ARG C 1 55 ? 9.867 19.138 -41.476 1.00 16.11 34 ARG C N 1
ATOM 6422 C CA . ARG C 1 55 ? 9.205 17.940 -41.993 1.00 18.53 34 ARG C CA 1
ATOM 6423 C C . ARG C 1 55 ? 9.710 17.511 -43.377 1.00 18.64 34 ARG C C 1
ATOM 6424 O O . ARG C 1 55 ? 8.966 16.941 -44.178 1.00 18.76 34 ARG C O 1
ATOM 6432 N N . SER C 1 56 ? 10.987 17.774 -43.636 1.00 17.23 35 SER C N 1
ATOM 6433 C CA . SER C 1 56 ? 11.623 17.448 -44.915 1.00 17.68 35 SER C CA 1
ATOM 6434 C C . SER C 1 56 ? 13.087 17.145 -44.657 1.00 17.99 35 SER C C 1
ATOM 6435 O O . SER C 1 56 ? 13.640 17.575 -43.638 1.00 17.30 35 SER C O 1
ATOM 6438 N N . GLU C 1 57 ? 13.709 16.421 -45.585 1.00 18.23 36 GLU C N 1
ATOM 6439 C CA . GLU C 1 57 ? 15.122 16.053 -45.468 1.00 20.61 36 GLU C CA 1
ATOM 6440 C C . GLU C 1 57 ? 16.043 17.219 -45.802 1.00 18.48 36 GLU C C 1
ATOM 6441 O O . GLU C 1 57 ? 17.201 17.248 -45.364 1.00 16.88 36 GLU C O 1
ATOM 6447 N N . PHE C 1 58 ? 15.528 18.181 -46.573 1.00 18.02 37 PHE C N 1
ATOM 6448 C CA . PHE C 1 58 ? 16.283 19.395 -46.908 1.00 16.51 37 PHE C CA 1
ATOM 6449 C C . PHE C 1 58 ? 16.890 20.038 -45.658 1.00 14.72 37 PHE C C 1
ATOM 6450 O O . PHE C 1 58 ? 16.181 20.286 -44.669 1.00 13.36 37 PHE C O 1
ATOM 6458 N N . ALA C 1 59 ? 18.197 20.302 -45.718 1.00 12.72 38 ALA C N 1
ATOM 6459 C CA . ALA C 1 59 ? 18.915 20.995 -44.653 1.00 11.93 38 ALA C CA 1
ATOM 6460 C C . ALA C 1 59 ? 19.915 21.994 -45.222 1.00 11.17 38 ALA C C 1
ATOM 6461 O O . ALA C 1 59 ? 20.747 21.609 -46.048 1.00 11.58 38 ALA C O 1
ATOM 6463 N N . GLN C 1 60 ? 19.823 23.260 -44.783 1.00 10.02 39 GLN C N 1
ATOM 6464 C CA . GLN C 1 60 ? 20.788 24.317 -45.129 1.00 9.62 39 GLN C CA 1
ATOM 6465 C C . GLN C 1 60 ? 20.689 25.564 -44.216 1.00 8.94 39 GLN C C 1
ATOM 6466 O O . GLN C 1 60 ? 21.712 26.155 -43.855 1.00 8.46 39 GLN C O 1
ATOM 6472 N N . TRP C 1 61 ? 19.461 25.970 -43.861 1.00 8.50 40 TRP C N 1
ATOM 6473 C CA . TRP C 1 61 ? 19.254 27.172 -43.039 1.00 7.70 40 TRP C CA 1
ATOM 6474 C C . TRP C 1 61 ? 19.766 26.983 -41.621 1.00 7.36 40 TRP C C 1
ATOM 6475 O O . TRP C 1 61 ? 19.609 25.914 -41.051 1.00 7.52 40 TRP C O 1
ATOM 6486 N N . PHE C 1 62 ? 20.414 28.006 -41.060 1.00 6.54 41 PHE C N 1
ATOM 6487 C CA . PHE C 1 62 ? 20.799 28.011 -39.636 1.00 6.41 41 PHE C CA 1
ATOM 6488 C C . PHE C 1 62 ? 20.680 29.443 -39.109 1.00 6.17 41 PHE C C 1
ATOM 6489 O O . PHE C 1 62 ? 20.800 30.391 -39.875 1.00 6.08 41 PHE C O 1
ATOM 6497 N N . TYR C 1 63 ? 20.445 29.569 -37.805 1.00 6.17 42 TYR C N 1
ATOM 6498 C CA . TYR C 1 63 ? 20.245 30.851 -37.142 1.00 6.07 42 TYR C CA 1
ATOM 6499 C C . TYR C 1 63 ? 20.214 30.533 -35.659 1.00 6.20 42 TYR C C 1
ATOM 6500 O O . TYR C 1 63 ? 19.325 29.823 -35.193 1.00 6.45 42 TYR C O 1
ATOM 6509 N N . TYR C 1 64 ? 21.204 31.025 -34.921 1.00 6.13 43 TYR C N 1
ATOM 6510 C CA . TYR C 1 64 ? 21.270 30.769 -33.490 1.00 6.34 43 TYR C CA 1
ATOM 6511 C C . TYR C 1 64 ? 21.880 31.936 -32.725 1.00 6.32 43 TYR C C 1
ATOM 6512 O O . TYR C 1 64 ? 22.521 32.811 -33.314 1.00 6.15 43 TYR C O 1
ATOM 6521 N N . ARG C 1 65 ? 21.671 31.911 -31.412 1.00 6.65 44 ARG C N 1
ATOM 6522 C CA . ARG C 1 65 ? 22.219 32.879 -30.493 1.00 7.13 44 ARG C CA 1
ATOM 6523 C C . ARG C 1 65 ? 23.355 32.229 -29.716 1.00 7.48 44 ARG C C 1
ATOM 6524 O O . ARG C 1 65 ? 23.224 31.094 -29.217 1.00 7.50 44 ARG C O 1
ATOM 6532 N N . LEU C 1 66 ? 24.452 32.969 -29.589 1.00 7.62 45 LEU C N 1
ATOM 6533 C CA . LEU C 1 66 ? 25.557 32.570 -28.730 1.00 8.31 45 LEU C CA 1
ATOM 6534 C C . LEU C 1 66 ? 25.780 33.633 -27.649 1.00 8.69 45 LEU C C 1
ATOM 6535 O O . LEU C 1 66 ? 26.014 34.803 -27.959 1.00 8.26 45 LEU C O 1
ATOM 6540 N N . THR C 1 67 ? 25.716 33.225 -26.382 1.00 9.32 46 THR C N 1
ATOM 6541 C CA . THR C 1 67 ? 25.999 34.144 -25.273 1.00 9.98 46 THR C CA 1
ATOM 6542 C C . THR C 1 67 ? 27.182 33.662 -24.444 1.00 10.12 46 THR C C 1
ATOM 6543 O O . THR C 1 67 ? 27.552 32.477 -24.484 1.00 10.09 46 THR C O 1
ATOM 6547 N N . GLY C 1 68 ? 27.750 34.580 -23.666 1.00 10.37 47 GLY C N 1
ATOM 6548 C CA . GLY C 1 68 ? 28.890 34.265 -22.799 1.00 11.22 47 GLY C CA 1
ATOM 6549 C C . GLY C 1 68 ? 30.260 34.321 -23.468 1.00 11.06 47 GLY C C 1
ATOM 6550 O O . GLY C 1 68 ? 31.261 33.979 -22.841 1.00 11.65 47 GLY C O 1
ATOM 6551 N N . ALA C 1 69 ? 30.328 34.764 -24.726 1.00 10.53 48 ALA C N 1
ATOM 6552 C CA . ALA C 1 69 ? 31.600 34.689 -25.476 1.00 10.64 48 ALA C CA 1
ATOM 6553 C C . ALA C 1 69 ? 32.295 36.029 -25.787 1.00 11.00 48 ALA C C 1
ATOM 6554 O O . ALA C 1 69 ? 33.169 36.095 -26.672 1.00 10.35 48 ALA C O 1
ATOM 6556 N N . ARG C 1 70 ? 31.914 37.090 -25.072 1.00 11.88 49 ARG C N 1
ATOM 6557 C CA . ARG C 1 70 ? 32.540 38.398 -25.252 1.00 12.37 49 ARG C CA 1
ATOM 6558 C C . ARG C 1 70 ? 34.057 38.278 -25.130 1.00 12.13 49 ARG C C 1
ATOM 6559 O O . ARG C 1 70 ? 34.563 37.875 -24.084 1.00 12.20 49 ARG C O 1
ATOM 6567 N N . GLY C 1 71 ? 34.771 38.627 -26.195 1.00 11.56 50 GLY C N 1
ATOM 6568 C CA . GLY C 1 71 ? 36.234 38.630 -26.175 1.00 12.47 50 GLY C CA 1
ATOM 6569 C C . GLY C 1 71 ? 36.853 37.243 -26.318 1.00 12.45 50 GLY C C 1
ATOM 6570 O O . GLY C 1 71 ? 38.080 37.111 -26.279 1.00 12.79 50 GLY C O 1
ATOM 6571 N N . GLU C 1 72 ? 36.023 36.211 -26.475 1.00 12.37 51 GLU C N 1
ATOM 6572 C CA . GLU C 1 72 ? 36.518 34.840 -26.681 1.00 13.57 51 GLU C CA 1
ATOM 6573 C C . GLU C 1 72 ? 36.543 34.498 -28.169 1.00 12.97 51 GLU C C 1
ATOM 6574 O O . GLU C 1 72 ? 35.600 34.825 -28.901 1.00 12.00 51 GLU C O 1
ATOM 6580 N N . ARG C 1 73 ? 37.598 33.821 -28.613 1.00 12.28 52 ARG C N 1
ATOM 6581 C CA . ARG C 1 73 ? 37.638 33.330 -29.983 1.00 11.91 52 ARG C CA 1
ATOM 6582 C C . ARG C 1 73 ? 36.727 32.107 -30.097 1.00 11.89 52 ARG C C 1
ATOM 6583 O O . ARG C 1 73 ? 36.960 31.100 -29.445 1.00 12.84 52 ARG C O 1
ATOM 6591 N N . CYS C 1 74 ? 35.701 32.209 -30.931 1.00 11.59 53 CYS C N 1
ATOM 6592 C CA . CYS C 1 74 ? 34.744 31.126 -31.102 1.00 11.28 53 CYS C CA 1
ATOM 6593 C C . CYS C 1 74 ? 34.969 30.389 -32.425 1.00 10.81 53 CYS C C 1
ATOM 6594 O O . CYS C 1 74 ? 34.928 30.985 -33.501 1.00 10.46 53 CYS C O 1
ATOM 6597 N N . VAL C 1 75 ? 35.222 29.091 -32.325 1.00 10.06 54 VAL C N 1
ATOM 6598 C CA . VAL C 1 75 ? 35.490 28.276 -33.491 1.00 10.04 54 VAL C CA 1
ATOM 6599 C C . VAL C 1 75 ? 34.331 27.296 -33.613 1.00 9.85 54 VAL C C 1
ATOM 6600 O O . VAL C 1 75 ? 34.251 26.325 -32.864 1.00 10.38 54 VAL C O 1
ATOM 6604 N N . MET C 1 76 ? 33.429 27.576 -34.551 1.00 9.25 55 MET C N 1
ATOM 6605 C CA . MET C 1 76 ? 32.145 26.879 -34.633 1.00 9.15 55 MET C CA 1
ATOM 6606 C C . MET C 1 76 ? 32.089 26.035 -35.898 1.00 9.33 55 MET C C 1
ATOM 6607 O O . MET C 1 76 ? 32.002 26.570 -37.003 1.00 9.20 55 MET C O 1
ATOM 6612 N N . THR C 1 77 ? 32.166 24.720 -35.728 1.00 9.56 56 THR C N 1
ATOM 6613 C CA . THR C 1 77 ? 32.261 23.805 -36.854 1.00 10.19 56 THR C CA 1
ATOM 6614 C C . THR C 1 77 ? 30.930 23.094 -37.086 1.00 10.03 56 THR C C 1
ATOM 6615 O O . THR C 1 77 ? 30.368 22.496 -36.173 1.00 10.25 56 THR C O 1
ATOM 6619 N N . PHE C 1 78 ? 30.445 23.179 -38.318 1.00 9.94 57 PHE C N 1
ATOM 6620 C CA . PHE C 1 78 ? 29.210 22.541 -38.751 1.00 9.64 57 PHE C CA 1
ATOM 6621 C C . PHE C 1 78 ? 29.577 21.186 -39.337 1.00 10.34 57 PHE C C 1
ATOM 6622 O O . PHE C 1 78 ? 29.993 21.079 -40.495 1.00 10.11 57 PHE C O 1
ATOM 6630 N N . GLU C 1 79 ? 29.444 20.145 -38.521 1.00 10.84 58 GLU C N 1
ATOM 6631 C CA . GLU C 1 79 ? 29.962 18.818 -38.877 1.00 12.34 58 GLU C CA 1
ATOM 6632 C C . GLU C 1 79 ? 29.259 18.160 -40.071 1.00 12.03 58 GLU C C 1
ATOM 6633 O O . GLU C 1 79 ? 29.820 17.257 -40.696 1.00 12.96 58 GLU C O 1
ATOM 6639 N N . ASN C 1 80 ? 28.034 18.592 -40.374 1.00 11.04 59 ASN C N 1
ATOM 6640 C CA . ASN C 1 80 ? 27.265 17.975 -41.456 1.00 11.24 59 ASN C CA 1
ATOM 6641 C C . ASN C 1 80 ? 27.132 18.892 -42.676 1.00 11.20 59 ASN C C 1
ATOM 6642 O O . ASN C 1 80 ? 26.216 18.737 -43.478 1.00 10.91 59 ASN C O 1
ATOM 6647 N N . ALA C 1 81 ? 28.041 19.864 -42.796 1.00 11.17 60 ALA C N 1
ATOM 6648 C CA . ALA C 1 81 ? 28.034 20.781 -43.940 1.00 11.46 60 ALA C CA 1
ATOM 6649 C C . ALA C 1 81 ? 27.937 20.034 -45.286 1.00 12.29 60 ALA C C 1
ATOM 6650 O O . ALA C 1 81 ? 27.140 20.402 -46.143 1.00 12.03 60 ALA C O 1
ATOM 6652 N N . ALA C 1 82 ? 28.736 18.984 -45.462 1.00 13.44 61 ALA C N 1
ATOM 6653 C CA . ALA C 1 82 ? 28.773 18.266 -46.743 1.00 15.32 61 ALA C CA 1
ATOM 6654 C C . ALA C 1 82 ? 27.493 17.471 -47.033 1.00 15.95 61 ALA C C 1
ATOM 6655 O O . ALA C 1 82 ? 27.257 17.067 -48.169 1.00 16.17 61 ALA C O 1
ATOM 6657 N N . GLU C 1 83 ? 26.680 17.248 -46.002 1.00 16.43 62 GLU C N 1
ATOM 6658 C CA . GLU C 1 83 ? 25.423 16.496 -46.132 1.00 17.57 62 GLU C CA 1
ATOM 6659 C C . GLU C 1 83 ? 24.228 17.419 -46.327 1.00 15.78 62 GLU C C 1
ATOM 6660 O O . GLU C 1 83 ? 23.081 16.964 -46.374 1.00 15.63 62 GLU C O 1
ATOM 6666 N N . CYS C 1 84 ? 24.486 18.718 -46.432 1.00 13.73 63 CYS C N 1
ATOM 6667 C CA . CYS C 1 84 ? 23.408 19.682 -46.635 1.00 13.22 63 CYS C CA 1
ATOM 6668 C C . CYS C 1 84 ? 22.869 19.644 -48.064 1.00 13.93 63 CYS C C 1
ATOM 6669 O O . CYS C 1 84 ? 23.459 18.997 -48.927 1.00 14.33 63 CYS C O 1
ATOM 6672 N N . ALA C 1 85 ? 21.740 20.316 -48.301 1.00 14.03 64 ALA C N 1
ATOM 6673 C CA . ALA C 1 85 ? 21.079 20.290 -49.613 1.00 14.37 64 ALA C CA 1
ATOM 6674 C C . ALA C 1 85 ? 22.001 20.799 -50.728 1.00 14.93 64 ALA C C 1
ATOM 6675 O O . ALA C 1 85 ? 22.059 20.213 -51.796 1.00 15.91 64 ALA C O 1
ATOM 6677 N N . TYR C 1 86 ? 22.728 21.882 -50.467 1.00 14.96 65 TYR C N 1
ATOM 6678 C CA . TYR C 1 86 ? 23.636 22.462 -51.464 1.00 15.60 65 TYR C CA 1
ATOM 6679 C C . TYR C 1 86 ? 25.057 22.639 -50.908 1.00 14.48 65 TYR C C 1
ATOM 6680 O O . TYR C 1 86 ? 25.433 23.747 -50.490 1.00 13.80 65 TYR C O 1
ATOM 6689 N N . PRO C 1 87 ? 25.858 21.553 -50.909 1.00 13.98 66 PRO C N 1
ATOM 6690 C CA . PRO C 1 87 ? 27.203 21.660 -50.339 1.00 13.75 66 PRO C CA 1
ATOM 6691 C C . PRO C 1 87 ? 28.058 22.772 -50.977 1.00 13.41 66 PRO C C 1
ATOM 6692 O O . PRO C 1 87 ? 28.836 23.412 -50.265 1.00 12.29 66 PRO C O 1
ATOM 6696 N N . SER C 1 88 ? 27.888 23.027 -52.277 1.00 13.79 67 SER C N 1
ATOM 6697 C CA . SER C 1 88 ? 28.648 24.088 -52.962 1.00 14.64 67 SER C CA 1
ATOM 6698 C C . SER C 1 88 ? 28.259 25.488 -52.480 1.00 13.20 67 SER C C 1
ATOM 6699 O O . SER C 1 88 ? 29.000 26.457 -52.670 1.00 12.79 67 SER C O 1
ATOM 6702 N N . GLY C 1 89 ? 27.098 25.581 -51.842 1.00 12.37 68 GLY C N 1
ATOM 6703 C CA . GLY C 1 89 ? 26.691 26.803 -51.160 1.00 11.48 68 GLY C CA 1
ATOM 6704 C C . GLY C 1 89 ? 27.633 27.261 -50.058 1.00 11.06 68 GLY C C 1
ATOM 6705 O O . GLY C 1 89 ? 27.606 28.429 -49.665 1.00 10.97 68 GLY C O 1
ATOM 6706 N N . TRP C 1 90 ? 28.480 26.357 -49.569 1.00 11.12 69 TRP C N 1
ATOM 6707 C CA . TRP C 1 90 ? 29.475 26.706 -48.546 1.00 11.07 69 TRP C CA 1
ATOM 6708 C C . TRP C 1 90 ? 30.800 27.131 -49.121 1.00 11.90 69 TRP C C 1
ATOM 6709 O O . TRP C 1 90 ? 31.643 27.637 -48.387 1.00 12.22 69 TRP C O 1
ATOM 6720 N N . ARG C 1 91 ? 31.006 26.910 -50.425 1.00 13.14 70 ARG C N 1
ATOM 6721 C CA A ARG C 1 91 ? 32.250 27.299 -51.092 0.50 14.15 70 ARG C CA 1
ATOM 6722 C CA B ARG C 1 91 ? 32.249 27.305 -51.099 0.50 14.19 70 ARG C CA 1
ATOM 6723 C C . ARG C 1 91 ? 32.234 28.804 -51.374 1.00 13.90 70 ARG C C 1
ATOM 6724 O O . ARG C 1 91 ? 31.290 29.308 -51.973 1.00 13.29 70 ARG C O 1
ATOM 6739 N N . ASN C 1 92 ? 33.276 29.516 -50.933 1.00 13.87 71 ASN C N 1
ATOM 6740 C CA . ASN C 1 92 ? 33.356 30.978 -51.118 1.00 14.49 71 ASN C CA 1
ATOM 6741 C C . ASN C 1 92 ? 32.185 31.664 -50.412 1.00 13.21 71 ASN C C 1
ATOM 6742 O O . ASN C 1 92 ? 31.635 32.659 -50.915 1.00 14.03 71 ASN C O 1
ATOM 6747 N N . TYR C 1 93 ? 31.785 31.106 -49.278 1.00 11.66 72 TYR C N 1
ATOM 6748 C CA . TYR C 1 93 ? 30.679 31.643 -48.499 1.00 10.60 72 TYR C CA 1
ATOM 6749 C C . TYR C 1 93 ? 31.192 32.131 -47.139 1.00 10.09 72 TYR C C 1
ATOM 6750 O O . TYR C 1 93 ? 32.040 31.464 -46.534 1.00 9.88 72 TYR C O 1
ATOM 6759 N N . SER C 1 94 ? 30.687 33.285 -46.678 1.00 9.24 73 SER C N 1
ATOM 6760 C CA . SER C 1 94 ? 30.878 33.733 -45.288 1.00 9.17 73 SER C CA 1
ATOM 6761 C C . SER C 1 94 ? 29.551 33.861 -44.545 1.00 8.50 73 SER C C 1
ATOM 6762 O O . SER C 1 94 ? 28.578 34.400 -45.080 1.00 8.30 73 SER C O 1
ATOM 6765 N N . ALA C 1 95 ? 29.505 33.366 -43.310 1.00 8.12 74 ALA C N 1
ATOM 6766 C CA . ALA C 1 95 ? 28.280 33.483 -42.494 1.00 7.28 74 ALA C CA 1
ATOM 6767 C C . ALA C 1 95 ? 28.011 34.944 -42.135 1.00 7.10 74 ALA C C 1
ATOM 6768 O O . ALA C 1 95 ? 28.897 35.783 -42.249 1.00 7.21 74 ALA C O 1
ATOM 6770 N N . VAL C 1 96 ? 26.779 35.241 -41.729 1.00 6.80 75 VAL C N 1
ATOM 6771 C CA . VAL C 1 96 ? 26.436 36.568 -41.224 1.00 6.86 75 VAL C CA 1
ATOM 6772 C C . VAL C 1 96 ? 26.188 36.543 -39.719 1.00 6.64 75 VAL C C 1
ATOM 6773 O O . VAL C 1 96 ? 25.853 35.496 -39.144 1.00 6.49 75 VAL C O 1
ATOM 6777 N N . ALA C 1 97 ? 26.378 37.693 -39.089 1.00 6.65 76 ALA C N 1
ATOM 6778 C CA . ALA C 1 97 ? 26.289 37.803 -37.638 1.00 6.49 76 ALA C CA 1
ATOM 6779 C C . ALA C 1 97 ? 25.707 39.159 -37.252 1.00 6.87 76 ALA C C 1
ATOM 6780 O O . ALA C 1 97 ? 25.766 40.111 -38.035 1.00 6.86 76 ALA C O 1
ATOM 6782 N N . SER C 1 98 ? 25.146 39.243 -36.044 1.00 7.11 77 SER C N 1
ATOM 6783 C CA . SER C 1 98 ? 24.543 40.508 -35.570 1.00 7.82 77 SER C CA 1
ATOM 6784 C C . SER C 1 98 ? 24.461 40.510 -34.052 1.00 7.85 77 SER C C 1
ATOM 6785 O O . SER C 1 98 ? 24.179 39.468 -33.446 1.00 6.98 77 SER C O 1
ATOM 6788 N N . TYR C 1 99 ? 24.726 41.672 -33.452 1.00 8.34 78 TYR C N 1
ATOM 6789 C CA . TYR C 1 99 ? 24.558 41.856 -31.997 1.00 9.11 78 TYR C CA 1
ATOM 6790 C C . TYR C 1 99 ? 23.111 42.118 -31.561 1.00 10.08 78 TYR C C 1
ATOM 6791 O O . TYR C 1 99 ? 22.768 41.899 -30.389 1.00 9.84 78 TYR C O 1
ATOM 6800 N N . ASP C 1 100 ? 22.263 42.549 -32.497 1.00 11.31 79 ASP C N 1
ATOM 6801 C CA . ASP C 1 100 ? 20.919 43.066 -32.155 1.00 14.47 79 ASP C CA 1
ATOM 6802 C C . ASP C 1 100 ? 19.741 42.672 -33.083 1.00 17.76 79 ASP C C 1
ATOM 6803 O O . ASP C 1 100 ? 18.599 43.105 -32.862 1.00 16.29 79 ASP C O 1
ATOM 6808 N N . ARG C 1 101 ? 20.029 41.839 -34.086 1.00 17.02 80 ARG C N 1
ATOM 6809 C CA . ARG C 1 101 ? 19.092 41.465 -35.160 1.00 16.63 80 ARG C CA 1
ATOM 6810 C C . ARG C 1 101 ? 18.839 42.594 -36.177 1.00 17.50 80 ARG C C 1
ATOM 6811 O O . ARG C 1 101 ? 18.117 42.395 -37.163 1.00 22.82 80 ARG C O 1
ATOM 6819 N N . VAL C 1 102 ? 19.442 43.760 -35.951 1.00 18.04 81 VAL C N 1
ATOM 6820 C CA . VAL C 1 102 ? 19.207 44.944 -36.789 1.00 18.03 81 VAL C CA 1
ATOM 6821 C C . VAL C 1 102 ? 20.308 45.135 -37.841 1.00 19.45 81 VAL C C 1
ATOM 6822 O O . VAL C 1 102 ? 20.013 45.188 -39.047 1.00 18.29 81 VAL C O 1
ATOM 6826 N N . ASP C 1 103 ? 21.560 45.254 -37.392 1.00 15.40 82 ASP C N 1
ATOM 6827 C CA . ASP C 1 103 ? 22.687 45.376 -38.316 1.00 15.04 82 ASP C CA 1
ATOM 6828 C C . ASP C 1 103 ? 23.449 44.059 -38.427 1.00 12.19 82 ASP C C 1
ATOM 6829 O O . ASP C 1 103 ? 23.847 43.476 -37.406 1.00 10.59 82 ASP C O 1
ATOM 6834 N N . TRP C 1 104 ? 23.627 43.605 -39.670 1.00 10.48 83 TRP C N 1
ATOM 6835 C CA . TRP C 1 104 ? 24.260 42.327 -39.972 1.00 9.33 83 TRP C CA 1
ATOM 6836 C C . TRP C 1 104 ? 25.542 42.531 -40.750 1.00 9.07 83 TRP C C 1
ATOM 6837 O O . TRP C 1 104 ? 25.655 43.478 -41.540 1.00 9.27 83 TRP C O 1
ATOM 6848 N N . PHE C 1 105 ? 26.514 41.643 -40.541 1.00 8.17 84 PHE C N 1
ATOM 6849 C CA . PHE C 1 105 ? 27.837 41.750 -41.183 1.00 8.26 84 PHE C CA 1
ATOM 6850 C C . PHE C 1 105 ? 28.413 40.347 -41.382 1.00 7.85 84 PHE C C 1
ATOM 6851 O O . PHE C 1 105 ? 28.039 39.423 -40.659 1.00 7.37 84 PHE C O 1
ATOM 6859 N N . ARG C 1 106 ? 29.297 40.176 -42.364 1.00 8.09 85 ARG C N 1
ATOM 6860 C CA . ARG C 1 106 ? 29.866 38.853 -42.663 1.00 8.05 85 ARG C CA 1
ATOM 6861 C C . ARG C 1 106 ? 31.015 38.538 -41.705 1.00 8.15 85 ARG C C 1
ATOM 6862 O O . ARG C 1 106 ? 31.725 39.445 -41.271 1.00 8.42 85 ARG C O 1
ATOM 6870 N N . VAL C 1 107 ? 31.191 37.258 -41.383 1.00 8.07 86 VAL C N 1
ATOM 6871 C CA . VAL C 1 107 ? 32.275 36.811 -40.489 1.00 8.67 86 VAL C CA 1
ATOM 6872 C C . VAL C 1 107 ? 33.172 35.745 -41.159 1.00 8.95 86 VAL C C 1
ATOM 6873 O O . VAL C 1 107 ? 32.709 35.042 -42.073 1.00 9.12 86 VAL C O 1
ATOM 6877 N N . PRO C 1 108 ? 34.446 35.616 -40.703 1.00 9.37 87 PRO C N 1
ATOM 6878 C CA . PRO C 1 108 ? 35.399 34.661 -41.291 1.00 9.76 87 PRO C CA 1
ATOM 6879 C C . PRO C 1 108 ? 34.901 33.217 -41.215 1.00 9.35 87 PRO C C 1
ATOM 6880 O O . PRO C 1 108 ? 34.543 32.735 -40.144 1.00 9.15 87 PRO C O 1
ATOM 6884 N N . THR C 1 109 ? 34.873 32.572 -42.374 1.00 9.41 88 THR C N 1
ATOM 6885 C CA . THR C 1 109 ? 34.254 31.272 -42.591 1.00 9.67 88 THR C CA 1
ATOM 6886 C C . THR C 1 109 ? 35.071 30.502 -43.623 1.00 10.73 88 THR C C 1
ATOM 6887 O O . THR C 1 109 ? 35.482 31.063 -44.641 1.00 11.70 88 THR C O 1
ATOM 6891 N N . THR C 1 110 ? 35.314 29.219 -43.364 1.00 11.02 89 THR C N 1
ATOM 6892 C CA . THR C 1 110 ? 36.042 28.368 -44.296 1.00 11.87 89 THR C CA 1
ATOM 6893 C C . THR C 1 110 ? 35.292 27.038 -44.441 1.00 11.68 89 THR C C 1
ATOM 6894 O O . THR C 1 110 ? 34.494 26.666 -43.575 1.00 10.61 89 THR C O 1
ATOM 6898 N N . PHE C 1 111 ? 35.575 26.344 -45.537 1.00 12.42 90 PHE C N 1
ATOM 6899 C CA . PHE C 1 111 ? 34.925 25.092 -45.894 1.00 13.14 90 PHE C CA 1
ATOM 6900 C C . PHE C 1 111 ? 35.922 24.258 -46.679 1.00 14.90 90 PHE C C 1
ATOM 6901 O O . PHE C 1 111 ? 36.530 24.745 -47.647 1.00 15.11 90 PHE C O 1
ATOM 6909 N N . ASP C 1 112 ? 36.096 23.009 -46.261 1.00 15.48 91 ASP C N 1
ATOM 6910 C CA . ASP C 1 112 ? 37.085 22.128 -46.890 1.00 17.85 91 ASP C CA 1
ATOM 6911 C C . ASP C 1 112 ? 36.451 20.959 -47.669 1.00 17.76 91 ASP C C 1
ATOM 6912 O O . ASP C 1 112 ? 37.139 19.994 -47.996 1.00 18.77 91 ASP C O 1
ATOM 6917 N N . GLY C 1 113 ? 35.149 21.026 -47.937 1.00 16.57 92 GLY C N 1
ATOM 6918 C CA . GLY C 1 113 ? 34.465 19.922 -48.629 1.00 17.56 92 GLY C CA 1
ATOM 6919 C C . GLY C 1 113 ? 33.765 18.921 -47.714 1.00 16.88 92 GLY C C 1
ATOM 6920 O O . GLY C 1 113 ? 32.883 18.182 -48.161 1.00 16.04 92 GLY C O 1
ATOM 6921 N N . LYS C 1 114 ? 34.161 18.903 -46.439 1.00 17.14 93 LYS C N 1
ATOM 6922 C CA . LYS C 1 114 ? 33.542 18.054 -45.416 1.00 18.40 93 LYS C CA 1
ATOM 6923 C C . LYS C 1 114 ? 32.799 18.894 -44.380 1.00 16.63 93 LYS C C 1
ATOM 6924 O O . LYS C 1 114 ? 31.595 18.724 -44.171 1.00 16.10 93 LYS C O 1
ATOM 6930 N N . THR C 1 115 ? 33.519 19.796 -43.718 1.00 14.94 94 THR C N 1
ATOM 6931 C CA . THR C 1 115 ? 32.909 20.635 -42.686 1.00 13.37 94 THR C CA 1
ATOM 6932 C C . THR C 1 115 ? 33.085 22.125 -43.008 1.00 12.23 94 THR C C 1
ATOM 6933 O O . THR C 1 115 ? 33.975 22.501 -43.780 1.00 12.43 94 THR C O 1
ATOM 6937 N N A MET C 1 116 ? 32.223 22.957 -42.426 0.50 10.97 95 MET C N 1
ATOM 6938 N N B MET C 1 116 ? 32.216 22.949 -42.435 0.50 11.34 95 MET C N 1
ATOM 6939 C CA A MET C 1 116 ? 32.336 24.415 -42.531 0.50 10.34 95 MET C CA 1
ATOM 6940 C CA B MET C 1 116 ? 32.331 24.400 -42.523 0.50 10.94 95 MET C CA 1
ATOM 6941 C C A MET C 1 116 ? 32.543 25.026 -41.148 0.50 10.02 95 MET C C 1
ATOM 6942 C C B MET C 1 116 ? 32.677 24.905 -41.126 0.50 10.44 95 MET C C 1
ATOM 6943 O O A MET C 1 116 ? 31.838 24.669 -40.195 0.50 9.69 95 MET C O 1
ATOM 6944 O O B MET C 1 116 ? 32.229 24.325 -40.131 0.50 10.15 95 MET C O 1
ATOM 6953 N N . THR C 1 117 ? 33.487 25.956 -41.041 1.00 10.07 96 THR C N 1
ATOM 6954 C CA . THR C 1 117 ? 33.842 26.534 -39.742 1.00 9.93 96 THR C CA 1
ATOM 6955 C C . THR C 1 117 ? 33.743 28.047 -39.744 1.00 9.91 96 THR C C 1
ATOM 6956 O O . THR C 1 117 ? 34.324 28.717 -40.606 1.00 9.79 96 THR C O 1
ATOM 6960 N N . ILE C 1 118 ? 33.003 28.576 -38.771 1.00 9.54 97 ILE C N 1
ATOM 6961 C CA . ILE C 1 118 ? 33.020 30.016 -38.505 1.00 9.46 97 ILE C CA 1
ATOM 6962 C C . ILE C 1 118 ? 34.068 30.248 -37.420 1.00 10.28 97 ILE C C 1
ATOM 6963 O O . ILE C 1 118 ? 34.060 29.563 -36.389 1.00 9.64 97 ILE C O 1
ATOM 6968 N N . ASP C 1 119 ? 34.953 31.216 -37.658 1.00 10.36 98 ASP C N 1
ATOM 6969 C CA . ASP C 1 119 ? 35.987 31.588 -36.706 1.00 11.55 98 ASP C CA 1
ATOM 6970 C C . ASP C 1 119 ? 35.816 33.081 -36.399 1.00 10.53 98 ASP C C 1
ATOM 6971 O O . ASP C 1 119 ? 36.130 33.929 -37.227 1.00 10.41 98 ASP C O 1
ATOM 6976 N N . HIS C 1 120 ? 35.317 33.405 -35.211 1.00 9.51 99 HIS C N 1
ATOM 6977 C CA . HIS C 1 120 ? 34.956 34.794 -34.927 1.00 9.19 99 HIS C CA 1
ATOM 6978 C C . HIS C 1 120 ? 35.054 35.076 -33.451 1.00 9.30 99 HIS C C 1
ATOM 6979 O O . HIS C 1 120 ? 34.784 34.198 -32.640 1.00 8.97 99 HIS C O 1
ATOM 6986 N N . THR C 1 121 ? 35.407 36.313 -33.102 1.00 9.59 100 THR C N 1
ATOM 6987 C CA . THR C 1 121 ? 35.527 36.729 -31.712 1.00 9.94 100 THR C CA 1
ATOM 6988 C C . THR C 1 121 ? 34.470 37.793 -31.409 1.00 9.47 100 THR C C 1
ATOM 6989 O O . THR C 1 121 ? 34.626 38.952 -31.812 1.00 9.92 100 THR C O 1
ATOM 6993 N N . PRO C 1 122 ? 33.378 37.401 -30.718 1.00 9.07 101 PRO C N 1
ATOM 6994 C CA . PRO C 1 122 ? 32.317 38.386 -30.455 1.00 9.02 101 PRO C CA 1
ATOM 6995 C C . PRO C 1 122 ? 32.803 39.571 -29.616 1.00 9.62 101 PRO C C 1
ATOM 6996 O O . PRO C 1 122 ? 33.512 39.385 -28.625 1.00 9.93 101 PRO C O 1
ATOM 7000 N N . GLU C 1 123 ? 32.433 40.777 -30.042 1.00 9.94 102 GLU C N 1
ATOM 7001 C CA . GLU C 1 123 ? 32.777 42.001 -29.342 1.00 11.32 102 GLU C CA 1
ATOM 7002 C C . GLU C 1 123 ? 31.928 42.194 -28.068 1.00 10.95 102 GLU C C 1
ATOM 7003 O O . GLU C 1 123 ? 32.317 42.920 -27.145 1.00 11.65 102 GLU C O 1
ATOM 7009 N N . PHE C 1 124 ? 30.761 41.558 -28.029 1.00 10.03 103 PHE C N 1
ATOM 7010 C CA . PHE C 1 124 ? 29.824 41.736 -26.924 1.00 9.84 103 PHE C CA 1
ATOM 7011 C C . PHE C 1 124 ? 29.326 40.403 -26.380 1.00 9.87 103 PHE C C 1
ATOM 7012 O O .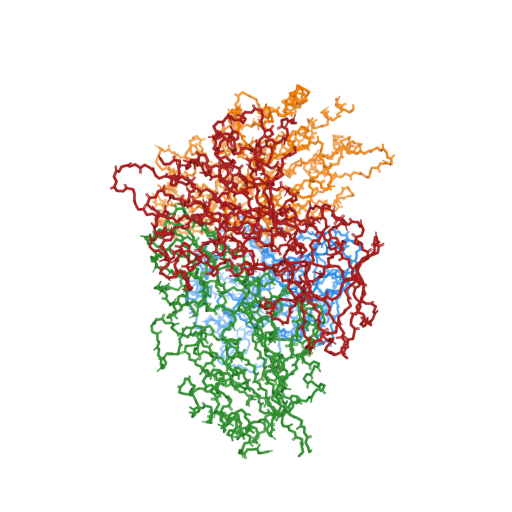 PHE C 1 124 ? 29.678 39.339 -26.899 1.00 9.26 103 PHE C O 1
ATOM 7020 N N . ASP C 1 125 ? 28.517 40.488 -25.325 1.00 10.17 104 ASP C N 1
ATOM 7021 C CA . ASP C 1 125 ? 28.033 39.334 -24.584 1.00 10.70 104 ASP C CA 1
ATOM 7022 C C . ASP C 1 125 ? 27.055 38.424 -25.330 1.00 10.41 104 ASP C C 1
ATOM 7023 O O . ASP C 1 125 ? 26.967 37.234 -25.023 1.00 11.78 104 ASP C O 1
ATOM 7028 N N . SER C 1 126 ? 26.307 38.971 -26.284 1.00 9.82 105 SER C N 1
ATOM 7029 C CA . SER C 1 126 ? 25.285 38.203 -26.987 1.00 9.04 105 SER C CA 1
ATOM 7030 C C . SER C 1 126 ? 25.358 38.486 -28.478 1.00 8.37 105 SER C C 1
ATOM 7031 O O . SER C 1 126 ? 25.371 39.653 -28.892 1.00 8.59 105 SER C O 1
ATOM 7034 N N . ILE C 1 127 ? 25.412 37.427 -29.284 1.00 7.73 106 ILE C N 1
ATOM 7035 C CA . ILE C 1 127 ? 25.531 37.576 -30.753 1.00 7.28 106 ILE C CA 1
ATOM 7036 C C . ILE C 1 127 ? 24.696 36.519 -31.475 1.00 6.84 106 ILE C C 1
ATOM 7037 O O . ILE C 1 127 ? 24.430 35.456 -30.915 1.00 6.77 106 ILE C O 1
ATOM 7042 N N . TYR C 1 128 ? 24.263 36.818 -32.699 1.00 6.52 107 TYR C N 1
ATOM 7043 C CA . TYR C 1 128 ? 23.529 35.849 -33.510 1.00 6.44 107 TYR C CA 1
ATOM 7044 C C . TYR C 1 128 ? 24.372 35.534 -34.732 1.00 6.38 107 TYR C C 1
ATOM 7045 O O . TYR C 1 128 ? 25.062 36.434 -35.258 1.00 6.12 107 TYR C O 1
ATOM 7054 N N . TYR C 1 129 ? 24.315 34.274 -35.165 1.00 6.01 108 TYR C N 1
ATOM 7055 C CA . TYR C 1 129 ? 24.880 33.857 -36.446 1.00 6.25 108 TYR C CA 1
ATOM 7056 C C . TYR C 1 129 ? 23.765 33.252 -37.281 1.00 6.32 108 TYR C C 1
ATOM 7057 O O . TYR C 1 129 ? 22.923 32.528 -36.749 1.00 6.34 108 TYR C O 1
ATOM 7066 N N . ALA C 1 130 ? 23.760 33.555 -38.584 1.00 6.32 109 ALA C N 1
ATOM 7067 C CA . ALA C 1 130 ? 22.728 33.056 -39.490 1.00 6.58 109 ALA C CA 1
ATOM 7068 C C . ALA C 1 130 ? 23.276 32.877 -40.911 1.00 6.84 109 ALA C C 1
ATOM 7069 O O . ALA C 1 130 ? 24.345 33.393 -41.244 1.00 7.06 109 ALA C O 1
ATOM 7071 N N . TYR C 1 131 ? 22.514 32.161 -41.740 1.00 6.74 110 TYR C N 1
ATOM 7072 C CA . TYR C 1 131 ? 22.906 31.846 -43.105 1.00 6.89 110 TYR C CA 1
ATOM 7073 C C . TYR C 1 131 ? 22.770 33.068 -43.997 1.00 7.07 110 TYR C C 1
ATOM 7074 O O . TYR C 1 131 ? 23.595 33.278 -44.910 1.00 7.55 110 TYR C O 1
ATOM 7083 N N . PHE C 1 132 ? 21.726 33.862 -43.741 1.00 8.05 111 PHE C N 1
ATOM 7084 C CA . PHE C 1 132 ? 21.484 35.126 -44.445 1.00 7.75 111 PHE C CA 1
ATOM 7085 C C . PHE C 1 132 ? 20.771 36.083 -43.486 1.00 7.74 111 PHE C C 1
ATOM 7086 O O . PHE C 1 132 ? 20.212 35.640 -42.469 1.00 7.77 111 PHE C O 1
ATOM 7094 N N . GLU C 1 133 ? 20.794 37.376 -43.809 1.00 7.71 112 GLU C N 1
ATOM 7095 C CA . GLU C 1 133 ? 20.044 38.386 -43.054 1.00 7.86 112 GLU C CA 1
ATOM 7096 C C . GLU C 1 133 ? 18.552 38.001 -43.013 1.00 7.66 112 GLU C C 1
ATOM 7097 O O . GLU C 1 133 ? 17.864 38.038 -44.034 1.00 7.30 112 GLU C O 1
ATOM 7103 N N . PRO C 1 134 ? 18.053 37.625 -41.821 1.00 7.89 113 PRO C N 1
ATOM 7104 C CA . PRO C 1 134 ? 16.674 37.173 -41.656 1.00 8.02 113 PRO C CA 1
ATOM 7105 C C . PRO C 1 134 ? 15.674 38.294 -41.950 1.00 8.09 113 PRO C C 1
ATOM 7106 O O . PRO C 1 134 ? 16.050 39.483 -41.967 1.00 8.15 113 PRO C O 1
ATOM 7110 N N . TYR C 1 135 ? 14.422 37.907 -42.177 1.00 7.93 114 TYR C N 1
ATOM 7111 C CA . TYR C 1 135 ? 13.305 38.844 -42.281 1.00 8.12 114 TYR C CA 1
ATOM 7112 C C . TYR C 1 135 ? 12.172 38.248 -41.443 1.00 8.15 114 TYR C C 1
ATOM 7113 O O . TYR C 1 135 ? 11.546 37.252 -41.834 1.00 7.73 114 TYR C O 1
ATOM 7122 N N . SER C 1 136 ? 11.909 38.859 -40.287 1.00 8.82 115 SER C N 1
ATOM 7123 C CA . SER C 1 136 ? 11.020 38.267 -39.289 1.00 8.80 115 SER C CA 1
ATOM 7124 C C . SER C 1 136 ? 9.513 38.480 -39.532 1.00 8.77 115 SER C C 1
ATOM 7125 O O . SER C 1 136 ? 9.110 39.395 -40.251 1.00 8.48 115 SER C O 1
ATOM 7128 N N . GLU C 1 137 ? 8.702 37.637 -38.895 1.00 9.21 116 GLU C N 1
ATOM 7129 C CA A GLU C 1 137 ? 7.255 37.805 -38.885 0.50 10.01 116 GLU C CA 1
ATOM 7130 C CA B GLU C 1 137 ? 7.238 37.806 -38.879 0.50 9.50 116 GLU C CA 1
ATOM 7131 C C . GLU C 1 137 ? 6.870 39.194 -38.357 1.00 9.77 116 GLU C C 1
ATOM 7132 O O . GLU C 1 137 ? 6.010 39.856 -38.927 1.00 9.37 116 GLU C O 1
ATOM 7143 N N . GLU C 1 138 ? 7.523 39.622 -37.269 1.00 10.05 117 GLU C N 1
ATOM 7144 C CA A GLU C 1 138 ? 7.250 40.936 -36.670 0.50 10.32 117 GLU C CA 1
ATOM 7145 C CA B GLU C 1 138 ? 7.233 40.929 -36.672 0.50 10.39 117 GLU C CA 1
ATOM 7146 C C . GLU C 1 138 ? 7.510 42.076 -37.654 1.00 10.14 117 GLU C C 1
ATOM 7147 O O . GLU C 1 138 ? 6.712 43.024 -37.752 1.00 9.97 117 GLU C O 1
ATOM 7158 N N . ARG C 1 139 ? 8.626 41.991 -38.387 1.00 9.36 118 ARG C N 1
ATOM 7159 C CA . ARG C 1 139 ? 8.946 43.020 -39.389 1.00 9.33 118 ARG C CA 1
ATOM 7160 C C . ARG C 1 139 ? 7.860 43.075 -40.476 1.00 9.41 118 ARG C C 1
ATOM 7161 O O . ARG C 1 139 ? 7.400 44.161 -40.858 1.00 8.93 118 ARG C O 1
ATOM 7169 N N . HIS C 1 140 ? 7.448 41.893 -40.942 1.00 8.93 119 HIS C N 1
ATOM 7170 C CA . HIS C 1 140 ? 6.387 41.739 -41.935 1.00 9.19 119 HIS C CA 1
ATOM 7171 C C . HIS C 1 140 ? 5.100 42.373 -41.474 1.00 9.14 119 HIS C C 1
ATOM 7172 O O . HIS C 1 140 ? 4.432 43.055 -42.246 1.00 8.51 119 HIS C O 1
ATOM 7179 N N . ALA C 1 141 ? 4.741 42.142 -40.209 1.00 9.12 120 ALA C N 1
ATOM 7180 C CA . ALA C 1 141 ? 3.463 42.615 -39.687 1.00 9.35 120 ALA C CA 1
ATOM 7181 C C . ALA C 1 141 ? 3.487 44.128 -39.552 1.00 9.51 120 ALA C C 1
ATOM 7182 O O . ALA C 1 141 ? 2.495 44.786 -39.837 1.00 9.32 120 ALA C O 1
ATOM 7184 N N . ALA C 1 142 ? 4.621 44.670 -39.112 1.00 9.75 121 ALA C N 1
ATOM 7185 C CA . ALA C 1 142 ? 4.767 46.111 -38.985 1.00 10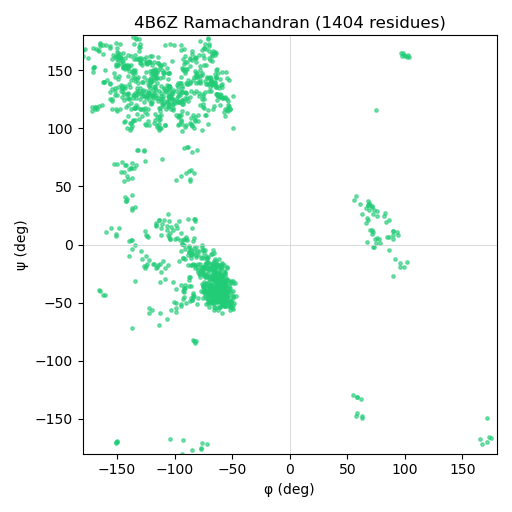.78 121 ALA C CA 1
ATOM 7186 C C . ALA C 1 142 ? 4.787 46.793 -40.362 1.00 10.69 121 ALA C C 1
ATOM 7187 O O . ALA C 1 142 ? 4.260 47.892 -40.520 1.00 10.55 121 ALA C O 1
ATOM 7189 N N . PHE C 1 143 ? 5.394 46.148 -41.353 1.00 9.95 122 PHE C N 1
ATOM 7190 C CA . PHE C 1 143 ? 5.493 46.755 -42.695 1.00 10.37 122 PHE C CA 1
ATOM 7191 C C . PHE C 1 143 ? 4.137 46.824 -43.416 1.00 10.17 122 PHE C C 1
ATOM 7192 O O . PHE C 1 143 ? 3.702 47.896 -43.858 1.00 9.83 122 PHE C O 1
ATOM 7200 N N . LEU C 1 144 ? 3.459 45.690 -43.516 1.00 10.80 123 LEU C N 1
ATOM 7201 C CA . LEU C 1 144 ? 2.110 45.666 -44.099 1.00 11.96 123 LEU C CA 1
ATOM 7202 C C . LEU C 1 144 ? 1.134 46.510 -43.286 1.00 11.01 123 LEU C C 1
ATOM 7203 O O . LEU C 1 144 ? 0.207 47.104 -43.843 1.00 11.07 123 LEU C O 1
ATOM 7208 N N . GLY C 1 145 ? 1.336 46.558 -41.969 1.00 10.55 124 GLY C N 1
ATOM 7209 C CA . GLY C 1 145 ? 0.467 47.334 -41.095 1.00 10.43 124 GLY C CA 1
ATOM 7210 C C . GLY C 1 145 ? 0.520 48.821 -41.403 1.00 10.44 124 GLY C C 1
ATOM 7211 O O . GLY C 1 145 ? -0.458 49.531 -41.209 1.00 11.26 124 GLY C O 1
ATOM 7212 N N . ALA C 1 146 ? 1.674 49.289 -41.871 1.00 9.89 125 ALA C N 1
ATOM 7213 C CA . ALA C 1 146 ? 1.859 50.677 -42.285 1.00 10.11 125 ALA C CA 1
ATOM 7214 C C . ALA C 1 146 ? 1.415 50.883 -43.733 1.00 9.97 125 ALA C C 1
ATOM 7215 O O . ALA C 1 146 ? 0.706 51.837 -44.042 1.00 10.57 125 ALA C O 1
ATOM 7217 N N . VAL C 1 147 ? 1.865 49.999 -44.619 1.00 9.53 126 VAL C N 1
ATOM 7218 C CA . VAL C 1 147 ? 1.582 50.112 -46.056 1.00 9.68 126 VAL C CA 1
ATOM 7219 C C . VAL C 1 147 ? 0.069 50.138 -46.326 1.00 10.26 126 VAL C C 1
ATOM 7220 O O . VAL C 1 147 ? -0.404 50.895 -47.193 1.00 10.51 126 VAL C O 1
ATOM 7224 N N . GLN C 1 148 ? -0.687 49.326 -45.576 1.00 10.12 127 GLN C N 1
ATOM 7225 C CA . GLN C 1 148 ? -2.140 49.245 -45.737 1.00 10.76 127 GLN C CA 1
ATOM 7226 C C . GLN C 1 148 ? -2.831 50.608 -45.634 1.00 11.67 127 GLN C C 1
ATOM 7227 O O . GLN C 1 148 ? -3.949 50.769 -46.121 1.00 12.50 127 GLN C O 1
ATOM 7233 N N . GLN C 1 149 ? -2.146 51.580 -45.033 1.00 11.42 128 GLN C N 1
ATOM 7234 C CA . GLN C 1 149 ? -2.734 52.883 -44.724 1.00 12.38 128 GLN C CA 1
ATOM 7235 C C . GLN C 1 149 ? -2.600 53.883 -45.874 1.00 12.92 128 GLN C C 1
ATOM 7236 O O . GLN C 1 149 ? -3.199 54.961 -45.847 1.00 13.68 128 GLN C O 1
ATOM 7242 N N . LEU C 1 150 ? -1.831 53.502 -46.891 1.00 12.88 129 LEU C N 1
ATOM 7243 C CA . LEU C 1 150 ? -1.712 54.286 -48.114 1.00 13.52 129 LEU C CA 1
ATOM 7244 C C . LEU C 1 150 ? -3.041 54.279 -48.873 1.00 14.09 129 LEU C C 1
ATOM 7245 O O . LEU C 1 150 ? -3.689 53.244 -48.970 1.00 13.30 129 LEU C O 1
ATOM 7250 N N . PRO C 1 151 ? -3.444 55.441 -49.422 1.00 15.59 130 PRO C N 1
ATOM 7251 C CA . PRO C 1 151 ? -4.692 55.545 -50.180 1.00 17.17 130 PRO C CA 1
ATOM 7252 C C . PRO C 1 151 ? -4.790 54.540 -51.339 1.00 17.63 130 PRO C C 1
ATOM 7253 O O . PRO C 1 151 ? -5.892 54.107 -51.673 1.00 18.18 130 PRO C O 1
ATOM 7257 N N . GLN C 1 152 ? -3.657 54.171 -51.931 1.00 16.81 131 GLN C N 1
ATOM 7258 C CA . GLN C 1 152 ? -3.673 53.250 -53.078 1.00 18.45 131 GLN C CA 1
ATOM 7259 C C . GLN C 1 152 ? -3.539 51.766 -52.689 1.00 16.99 131 GLN C C 1
ATOM 7260 O O . GLN C 1 152 ? -3.489 50.896 -53.558 1.00 17.69 131 GLN C O 1
ATOM 7266 N N . ALA C 1 153 ? -3.522 51.477 -51.386 1.00 15.62 132 ALA C N 1
ATOM 7267 C CA . ALA C 1 153 ? -3.276 50.115 -50.910 1.00 14.58 132 ALA C CA 1
ATOM 7268 C C . ALA C 1 153 ? -4.515 49.384 -50.396 1.00 15.58 132 ALA C C 1
ATOM 7269 O O . ALA C 1 153 ? -5.442 49.993 -49.859 1.00 16.18 132 ALA C O 1
ATOM 7271 N N . SER C 1 154 ? -4.525 48.071 -50.586 1.00 15.43 133 SER C N 1
ATOM 7272 C CA . SER C 1 154 ? -5.415 47.199 -49.835 1.00 16.44 133 SER C CA 1
ATOM 7273 C C . SER C 1 154 ? -4.668 45.923 -49.497 1.00 15.56 133 SER C C 1
ATOM 7274 O O . SER C 1 154 ? -3.728 45.531 -50.209 1.00 14.61 133 SER C O 1
ATOM 7277 N N . VAL C 1 155 ? -5.061 45.303 -48.388 1.00 14.95 134 VAL C N 1
ATOM 7278 C CA . VAL C 1 155 ? -4.510 44.020 -47.966 1.00 14.50 134 VAL C CA 1
ATOM 7279 C C . VAL C 1 155 ? -5.687 43.057 -47.822 1.00 15.17 134 VAL C C 1
ATOM 7280 O O . VAL C 1 155 ? -6.693 43.381 -47.168 1.00 15.69 134 VAL C O 1
ATOM 7284 N N . VAL C 1 156 ? -5.562 41.890 -48.451 1.00 14.03 135 VAL C N 1
ATOM 7285 C CA . VAL C 1 156 ? -6.632 40.903 -48.483 1.00 14.98 135 VAL C CA 1
ATOM 7286 C C . VAL C 1 156 ? -6.048 39.581 -48.024 1.00 14.29 135 VAL C C 1
ATOM 7287 O O . VAL C 1 156 ? -5.005 39.144 -48.525 1.00 13.40 135 VAL C O 1
ATOM 7291 N N . GLU C 1 157 ? -6.694 38.965 -47.042 1.00 14.22 136 GLU C N 1
ATOM 7292 C CA . GLU C 1 157 ? -6.276 37.650 -46.584 1.00 14.69 136 GLU C CA 1
ATOM 7293 C C . GLU C 1 157 ? -6.912 36.599 -47.490 1.00 14.93 136 GLU C C 1
ATOM 7294 O O . GLU C 1 157 ? -8.133 36.419 -47.481 1.00 16.26 136 GLU C O 1
ATOM 7300 N N . LEU C 1 158 ? -6.086 35.915 -48.277 1.00 14.08 137 LEU C N 1
ATOM 7301 C CA . LEU C 1 158 ? -6.590 34.950 -49.270 1.00 14.15 137 LEU C CA 1
ATOM 7302 C C . LEU C 1 158 ? -6.905 33.600 -48.657 1.00 14.76 137 LEU C C 1
ATOM 7303 O O . LEU C 1 158 ? -7.608 32.796 -49.256 1.00 14.97 137 LEU C O 1
ATOM 7308 N N . GLY C 1 159 ? -6.369 33.347 -47.469 1.00 14.94 138 GLY C N 1
ATOM 7309 C CA . GLY C 1 159 ? -6.553 32.056 -46.817 1.00 15.76 138 GLY C CA 1
ATOM 7310 C C . GLY C 1 159 ? -5.557 31.915 -45.695 1.00 15.31 138 GLY C C 1
ATOM 7311 O O . GLY C 1 159 ? -4.915 32.897 -45.303 1.00 14.82 138 GLY C O 1
ATOM 7312 N N . ARG C 1 160 ? -5.437 30.694 -45.179 1.00 15.66 139 ARG C N 1
ATOM 7313 C CA . ARG C 1 160 ? -4.505 30.380 -44.102 1.00 15.01 139 ARG C CA 1
ATOM 7314 C C . ARG C 1 160 ? -3.430 29.376 -44.529 1.00 14.06 139 ARG C C 1
ATOM 7315 O O . ARG C 1 160 ? -3.679 28.475 -45.339 1.00 14.18 139 ARG C O 1
ATOM 7323 N N . THR C 1 161 ? -2.241 29.513 -43.943 1.00 12.24 140 THR C N 1
ATOM 7324 C CA . THR C 1 161 ? -1.194 28.513 -44.077 1.00 11.71 140 THR C CA 1
ATOM 7325 C C . THR C 1 161 ? -1.610 27.272 -43.284 1.00 11.99 140 THR C C 1
ATOM 7326 O O . THR C 1 161 ? -2.632 27.291 -42.596 1.00 12.38 140 THR C O 1
ATOM 7330 N N . VAL C 1 162 ? -0.801 26.217 -43.342 1.00 11.98 141 VAL C N 1
ATOM 7331 C CA . VAL C 1 162 ? -1.058 24.993 -42.570 1.00 12.56 141 VAL C CA 1
ATOM 7332 C C . VAL C 1 162 ? -1.261 25.273 -41.069 1.00 12.70 141 VAL C C 1
ATOM 7333 O O . VAL C 1 162 ? -2.136 24.677 -40.438 1.00 13.07 141 VAL C O 1
ATOM 7337 N N . GLU C 1 163 ? -0.464 26.193 -40.516 1.00 12.25 142 GLU C N 1
ATOM 7338 C CA . GLU C 1 163 ? -0.482 26.488 -39.078 1.00 12.65 142 GLU C CA 1
ATOM 7339 C C . GLU C 1 163 ? -1.319 27.722 -38.724 1.00 12.83 142 GLU C C 1
ATOM 7340 O O . GLU C 1 163 ? -1.232 28.246 -37.615 1.00 13.20 142 GLU C O 1
ATOM 7346 N N . GLY C 1 164 ? -2.135 28.174 -39.674 1.00 13.07 143 GLY C N 1
ATOM 7347 C CA . GLY C 1 164 ? -3.145 29.202 -39.419 1.00 12.87 143 GLY C CA 1
ATOM 7348 C C . GLY C 1 164 ? -2.660 30.639 -39.448 1.00 12.56 143 GLY C C 1
ATOM 7349 O O . GLY C 1 164 ? -3.257 31.511 -38.809 1.00 12.73 143 GLY C O 1
ATOM 7350 N N . ARG C 1 165 ? -1.598 30.902 -40.203 1.00 11.62 144 ARG C N 1
ATOM 7351 C CA . ARG C 1 165 ? -1.160 32.275 -40.420 1.00 11.09 144 ARG C CA 1
ATOM 7352 C C . ARG C 1 165 ? -1.806 32.782 -41.707 1.00 11.10 144 ARG C C 1
ATOM 7353 O O . ARG C 1 165 ? -2.095 31.992 -42.612 1.00 10.93 144 ARG C O 1
ATOM 7361 N N . PRO C 1 166 ? -2.025 34.108 -41.805 1.00 11.16 145 PRO C N 1
ATOM 7362 C CA . PRO C 1 166 ? -2.620 34.665 -43.018 1.00 11.42 145 PRO C CA 1
ATOM 7363 C C . PRO C 1 166 ? -1.709 34.554 -44.241 1.00 11.25 145 PRO C C 1
ATOM 7364 O O . PRO C 1 166 ? -0.494 34.717 -44.118 1.00 10.57 145 PRO C O 1
ATOM 7368 N N . MET C 1 167 ? -2.306 34.254 -45.393 1.00 11.57 146 MET C N 1
ATOM 7369 C CA . MET C 1 167 ? -1.682 34.468 -46.703 1.00 11.31 146 MET C CA 1
ATOM 7370 C C . MET C 1 167 ? -2.162 35.834 -47.184 1.00 11.22 146 MET C C 1
ATOM 7371 O O . MET C 1 167 ? -3.340 36.000 -47.532 1.00 11.50 146 MET C O 1
ATOM 7376 N N . SER C 1 168 ? -1.275 36.830 -47.150 1.00 10.65 147 SER C N 1
ATOM 7377 C CA . SER C 1 168 ? -1.685 38.206 -47.408 1.00 10.92 147 SER C CA 1
ATOM 7378 C C . SER C 1 168 ? -1.278 38.708 -48.785 1.00 10.78 147 SER C C 1
ATOM 7379 O O . SER C 1 168 ? -0.107 38.622 -49.184 1.00 10.11 147 SER C O 1
ATOM 7382 N N . LEU C 1 169 ? -2.277 39.220 -49.493 1.00 10.60 148 LEU C N 1
ATOM 7383 C CA . LEU C 1 169 ? -2.099 39.852 -50.788 1.00 10.56 148 LEU C CA 1
ATOM 7384 C C . LEU C 1 169 ? -2.161 41.356 -50.584 1.00 10.37 148 LEU C C 1
ATOM 7385 O O . LEU C 1 169 ? -3.159 41.880 -50.083 1.00 10.85 148 LEU C O 1
ATOM 7390 N N . LEU C 1 170 ? -1.084 42.030 -50.963 1.00 9.91 149 LEU C N 1
ATOM 7391 C CA . LEU C 1 170 ? -1.053 43.490 -51.003 1.00 10.05 149 LEU C CA 1
ATOM 7392 C C . LEU C 1 170 ? -1.330 43.947 -52.433 1.00 10.55 149 LEU C C 1
ATOM 7393 O O . LEU C 1 170 ? -0.628 43.553 -53.371 1.00 10.77 149 LEU C O 1
ATOM 7398 N N . THR C 1 171 ? -2.362 44.767 -52.600 1.00 11.07 150 THR C N 1
ATOM 7399 C CA . THR C 1 171 ? -2.650 45.357 -53.895 1.00 11.65 150 THR C CA 1
ATOM 7400 C C . THR C 1 171 ? -2.324 46.839 -53.835 1.00 11.84 150 THR C C 1
ATOM 7401 O O . THR C 1 171 ? -2.677 47.518 -52.871 1.00 11.49 150 THR C O 1
ATOM 7405 N N . LEU C 1 172 ? -1.625 47.326 -54.860 1.00 12.22 151 LEU C N 1
ATOM 7406 C CA . LEU C 1 172 ? -1.277 48.742 -54.952 1.00 12.70 151 LEU C CA 1
ATOM 7407 C C . LEU C 1 172 ? -1.720 49.279 -56.308 1.00 13.68 151 LEU C C 1
ATOM 7408 O O . LEU C 1 172 ? -1.248 48.820 -57.358 1.00 13.85 151 LEU C O 1
ATOM 7413 N N . GLY C 1 173 ? -2.650 50.228 -56.288 1.00 13.80 152 GLY C N 1
ATOM 7414 C CA . GLY C 1 173 ? -3.229 50.704 -57.530 1.00 15.71 152 GLY C CA 1
ATOM 7415 C C . GLY C 1 173 ? -4.179 51.860 -57.345 1.00 17.56 152 GLY C C 1
ATOM 7416 O O . GLY C 1 173 ? -4.678 52.103 -56.251 1.00 18.03 152 GLY C O 1
ATOM 7417 N N . THR C 1 174 ? -4.414 52.573 -58.434 1.00 18.68 153 THR C N 1
ATOM 7418 C CA . THR C 1 174 ? -5.304 53.716 -58.452 1.00 20.75 153 THR C CA 1
ATOM 7419 C C . THR C 1 174 ? -6.493 53.358 -59.350 1.00 24.52 153 THR C C 1
ATOM 7420 O O . THR C 1 174 ? -6.364 52.479 -60.214 1.00 21.86 153 THR C O 1
ATOM 7424 N N . PRO C 1 175 ? -7.661 54.018 -59.151 1.00 26.85 154 PRO C N 1
ATOM 7425 C CA . PRO C 1 175 ? -8.836 53.626 -59.945 1.00 29.15 154 PRO C CA 1
ATOM 7426 C C . PRO C 1 175 ? -8.629 53.665 -61.465 1.00 31.24 154 PRO C C 1
ATOM 7427 O O . PRO C 1 175 ? -7.846 54.475 -61.964 1.00 30.23 154 PRO C O 1
ATOM 7431 N N . GLU C 1 176 ? -9.321 52.772 -62.174 1.00 37.42 155 GLU C N 1
ATOM 7432 C CA . GLU C 1 176 ? -9.319 52.726 -63.640 1.00 43.06 155 GLU C CA 1
ATOM 7433 C C . GLU C 1 176 ? -10.369 53.655 -64.246 1.00 50.36 155 GLU C C 1
ATOM 7434 O O . GLU C 1 176 ? -11.380 53.955 -63.611 1.00 61.70 155 GLU C O 1
ATOM 7440 N N . THR C 1 177 ? -10.122 54.109 -65.473 1.00 54.48 156 THR C N 1
ATOM 7441 C CA . THR C 1 177 ? -11.055 54.990 -66.183 1.00 63.45 156 THR C CA 1
ATOM 7442 C C . THR C 1 177 ? -11.252 54.540 -67.629 1.00 62.30 156 THR C C 1
ATOM 7443 O O . THR C 1 177 ? -11.527 53.370 -67.893 1.00 59.18 156 THR C O 1
ATOM 7447 N N . ALA C 1 180 ? -8.211 52.261 -70.874 1.00 45.68 159 ALA C N 1
ATOM 7448 C CA . ALA C 1 180 ? -9.065 51.852 -69.767 1.00 41.49 159 ALA C CA 1
ATOM 7449 C C . ALA C 1 180 ? -8.391 50.807 -68.854 1.00 40.33 159 ALA C C 1
ATOM 7450 O O . ALA C 1 180 ? -8.001 51.152 -67.731 1.00 43.23 159 ALA C O 1
ATOM 7452 N N . PRO C 1 181 ? -8.228 49.544 -69.329 1.00 36.69 160 PRO C N 1
ATOM 7453 C CA . PRO C 1 181 ? -7.808 48.498 -68.391 1.00 33.88 160 PRO C CA 1
ATOM 7454 C C . PRO C 1 181 ? -6.293 48.502 -68.146 1.00 29.65 160 PRO C C 1
ATOM 7455 O O . PRO C 1 181 ? -5.506 48.573 -69.092 1.00 29.20 160 PRO C O 1
ATOM 7459 N N . LYS C 1 182 ? -5.905 48.443 -66.876 1.00 26.05 161 LYS C N 1
ATOM 7460 C CA . LYS C 1 182 ? -4.504 48.488 -66.497 1.00 22.53 161 LYS C CA 1
ATOM 7461 C C . LYS C 1 182 ? -3.910 47.081 -66.434 1.00 21.90 161 LYS C C 1
ATOM 7462 O O . LYS C 1 182 ? -4.624 46.107 -66.166 1.00 21.43 161 LYS C O 1
ATOM 7468 N N . LYS C 1 183 ? -2.606 46.986 -66.692 1.00 20.61 162 LYS C N 1
ATOM 7469 C CA . LYS C 1 183 ? -1.871 45.718 -66.614 1.00 20.35 162 LYS C CA 1
ATOM 7470 C C . LYS C 1 183 ? -1.823 45.189 -65.183 1.00 19.91 162 LYS C C 1
ATOM 7471 O O . LYS C 1 183 ? -1.626 45.962 -64.242 1.00 19.03 162 LYS C O 1
ATOM 7477 N N . LYS C 1 184 ? -2.015 43.880 -65.024 1.00 18.52 163 LYS C N 1
ATOM 7478 C CA . LYS C 1 184 ? -1.927 43.243 -63.711 1.00 18.42 163 LYS C CA 1
ATOM 7479 C C . LYS C 1 184 ? -0.530 42.661 -63.555 1.00 16.95 163 LYS C C 1
ATOM 7480 O O . LYS C 1 184 ? -0.165 41.707 -64.262 1.00 16.55 163 LYS C O 1
ATOM 7486 N N . VAL C 1 185 ? 0.252 43.258 -62.649 1.00 14.60 164 VAL C N 1
ATOM 7487 C CA . VAL C 1 185 ? 1.615 42.811 -62.372 1.00 13.38 164 VAL C CA 1
ATOM 7488 C C . VAL C 1 185 ? 1.646 42.080 -61.038 1.00 12.74 164 VAL C C 1
ATOM 7489 O O . VAL C 1 185 ? 1.319 42.658 -59.988 1.00 12.33 164 VAL C O 1
ATOM 7493 N N . TRP C 1 186 ? 2.019 40.803 -61.108 1.00 11.98 165 TRP C N 1
ATOM 7494 C CA . TRP C 1 186 ? 2.140 39.926 -59.950 1.00 11.37 165 TRP C CA 1
ATOM 7495 C C . TRP C 1 186 ? 3.570 39.749 -59.524 1.00 10.65 165 TRP C C 1
ATOM 7496 O O . TRP C 1 186 ? 4.445 39.486 -60.352 1.00 10.54 165 TRP C O 1
ATOM 7507 N N . ILE C 1 187 ? 3.813 39.877 -58.221 1.00 10.05 166 ILE C N 1
ATOM 7508 C CA . ILE C 1 187 ? 5.135 39.625 -57.648 1.00 9.82 166 ILE C CA 1
ATOM 7509 C C . ILE C 1 187 ? 4.910 38.804 -56.387 1.00 9.32 166 ILE C C 1
ATOM 7510 O O . ILE C 1 187 ? 4.237 39.254 -55.470 1.00 8.87 166 ILE C O 1
ATOM 7515 N N . ILE C 1 188 ? 5.438 37.581 -56.361 1.00 9.37 167 ILE C N 1
ATOM 7516 C CA . ILE C 1 188 ? 5.342 36.747 -55.156 1.00 9.34 167 ILE C CA 1
ATOM 7517 C C . ILE C 1 188 ? 6.754 36.441 -54.691 1.00 9.20 167 ILE C C 1
ATOM 7518 O O . ILE C 1 188 ? 7.661 36.348 -55.521 1.00 9.37 167 ILE C O 1
ATOM 7523 N N . ALA C 1 189 ? 6.937 36.279 -53.379 1.00 8.89 168 ALA C N 1
ATOM 7524 C CA . ALA C 1 189 ? 8.270 36.143 -52.804 1.00 8.77 168 ALA C CA 1
ATOM 7525 C C . ALA C 1 189 ? 8.303 35.086 -51.717 1.00 9.02 168 ALA C C 1
ATOM 7526 O O . ALA C 1 189 ? 7.291 34.862 -51.028 1.00 9.18 168 ALA C O 1
ATOM 7528 N N . ARG C 1 190 ? 9.465 34.439 -51.579 1.00 8.74 169 ARG C N 1
ATOM 7529 C CA . ARG C 1 190 ? 9.762 33.575 -50.433 1.00 8.32 169 ARG C CA 1
ATOM 7530 C C . ARG C 1 190 ? 8.924 32.296 -50.381 1.00 8.51 169 ARG C C 1
ATOM 7531 O O . ARG C 1 190 ? 8.591 31.813 -49.280 1.00 8.51 169 ARG C O 1
ATOM 7539 N N . GLN C 1 191 ? 8.590 31.726 -51.544 1.00 8.52 170 GLN C N 1
ATOM 7540 C CA . GLN C 1 191 ? 8.055 30.366 -51.552 1.00 9.30 170 GLN C CA 1
ATOM 7541 C C . GLN C 1 191 ? 8.972 29.429 -50.776 1.00 9.48 170 GLN C C 1
ATOM 7542 O O . GLN C 1 191 ? 8.501 28.500 -50.103 1.00 9.89 170 GLN C O 1
ATOM 7548 N N . HIS C 1 192 ? 10.283 29.661 -50.898 1.00 9.49 171 HIS C N 1
ATOM 7549 C CA . HIS C 1 192 ? 11.281 28.944 -50.108 1.00 9.50 171 HIS C CA 1
ATOM 7550 C C . HIS C 1 192 ? 11.638 29.780 -48.915 1.00 8.98 171 HIS C C 1
ATOM 7551 O O . HIS C 1 192 ? 12.267 30.846 -49.053 1.00 8.54 171 HIS C O 1
ATOM 7558 N N . PRO C 1 193 ? 11.222 29.325 -47.719 1.00 8.67 172 PRO C N 1
ATOM 7559 C CA . PRO C 1 193 ? 11.198 30.212 -46.557 1.00 8.37 172 PRO C CA 1
ATOM 7560 C C . PRO C 1 193 ? 12.563 30.748 -46.115 1.00 8.28 172 PRO C C 1
ATOM 7561 O O . PRO C 1 193 ? 12.625 31.839 -45.563 1.00 8.67 172 PRO C O 1
ATOM 7565 N N . GLY C 1 194 ? 13.639 30.006 -46.357 1.00 8.20 173 GLY C N 1
ATOM 7566 C CA . GLY C 1 194 ? 14.970 30.482 -45.982 1.00 8.25 173 GLY C CA 1
ATOM 7567 C C . GLY C 1 194 ? 15.499 31.579 -46.902 1.00 8.04 173 GLY C C 1
ATOM 7568 O O . GLY C 1 194 ? 16.492 32.210 -46.600 1.00 7.62 173 GLY C O 1
ATOM 7569 N N . GLU C 1 195 ? 14.832 31.793 -48.034 1.00 7.99 174 GLU C N 1
ATOM 7570 C CA . GLU C 1 195 ? 15.272 32.788 -49.005 1.00 8.00 174 GLU C CA 1
ATOM 7571 C C . GLU C 1 195 ? 14.773 34.193 -48.622 1.00 7.56 174 GLU C C 1
ATOM 7572 O O . GLU C 1 195 ? 14.029 34.857 -49.357 1.00 7.95 174 GLU C O 1
ATOM 7578 N N . SER C 1 196 ? 15.217 34.652 -47.459 1.00 7.37 175 SER C N 1
ATOM 7579 C CA . SER C 1 196 ? 14.719 35.914 -46.883 1.00 7.24 175 SER C CA 1
ATOM 7580 C C . SER C 1 196 ? 15.057 37.124 -47.758 1.00 7.30 175 SER C C 1
ATOM 7581 O O . SER C 1 196 ? 14.327 38.132 -47.735 1.00 7.27 175 SER C O 1
ATOM 7584 N N . MET C 1 197 ? 16.131 37.027 -48.553 1.00 7.17 176 MET C N 1
ATOM 7585 C CA . MET C 1 197 ? 16.412 38.061 -49.565 1.00 7.36 176 MET C CA 1
ATOM 7586 C C . MET C 1 197 ? 15.181 38.448 -50.417 1.00 7.29 176 MET C C 1
ATOM 7587 O O . MET C 1 197 ? 15.037 39.611 -50.820 1.00 7.04 176 MET C O 1
ATOM 7592 N N . ALA C 1 198 ? 14.292 37.482 -50.666 1.00 7.42 177 ALA C N 1
ATOM 7593 C CA . ALA C 1 198 ? 13.103 37.712 -51.500 1.00 7.86 177 ALA C CA 1
ATOM 7594 C C . ALA C 1 198 ? 12.136 38.698 -50.848 1.00 8.33 177 ALA C C 1
ATOM 7595 O O . ALA C 1 198 ? 11.583 39.564 -51.526 1.00 8.58 177 ALA C O 1
ATOM 7597 N N . GLU C 1 199 ? 11.951 38.587 -49.536 1.00 7.70 178 GLU C N 1
ATOM 7598 C CA . GLU C 1 199 ? 11.079 39.530 -48.842 1.00 8.03 178 GLU C CA 1
ATOM 7599 C C . GLU C 1 199 ? 11.721 40.919 -48.692 1.00 7.54 178 GLU C C 1
ATOM 7600 O O . GLU C 1 199 ? 11.022 41.935 -48.754 1.00 7.71 178 GLU C O 1
ATOM 7606 N N . TRP C 1 200 ? 13.038 40.968 -48.508 1.00 7.03 179 TRP C N 1
ATOM 7607 C CA . TRP C 1 200 ? 13.773 42.250 -48.532 1.00 6.99 179 TRP C CA 1
ATOM 7608 C C . TRP C 1 200 ? 13.605 42.976 -49.847 1.00 6.85 179 TRP C C 1
ATOM 7609 O O . TRP C 1 200 ? 13.424 44.190 -49.884 1.00 6.70 179 TRP C O 1
ATOM 7620 N N . PHE C 1 201 ? 13.691 42.225 -50.934 1.00 6.80 180 PHE C N 1
ATOM 7621 C CA . PHE C 1 201 ? 13.480 42.741 -52.286 1.00 6.97 180 PHE C CA 1
ATOM 7622 C C . PHE C 1 201 ? 12.092 43.379 -52.397 1.00 7.02 180 PHE C C 1
ATOM 7623 O O . PHE C 1 201 ? 11.971 44.517 -52.859 1.00 7.12 180 PHE C O 1
ATOM 7631 N N . VAL C 1 202 ? 11.056 42.657 -51.955 1.00 6.97 181 VAL C N 1
ATOM 7632 C CA . VAL C 1 202 ? 9.692 43.200 -51.945 1.00 7.21 181 VAL C CA 1
ATOM 7633 C C . VAL C 1 202 ? 9.571 44.449 -51.077 1.00 7.25 181 VAL C C 1
ATOM 7634 O O . VAL C 1 202 ? 8.922 45.419 -51.479 1.00 7.47 181 VAL C O 1
ATOM 7638 N N . GLU C 1 203 ? 10.206 44.449 -49.904 1.00 7.27 182 GLU C N 1
ATOM 7639 C CA . GLU C 1 203 ? 10.157 45.635 -49.048 1.00 7.83 182 GLU C CA 1
ATOM 7640 C C . GLU C 1 203 ? 10.684 46.857 -49.800 1.00 7.92 182 GLU C C 1
ATOM 7641 O O . GLU C 1 203 ? 10.068 47.924 -49.767 1.00 8.21 182 GLU C O 1
ATOM 7647 N N . GLY C 1 204 ? 11.807 46.695 -50.497 1.00 7.79 183 GLY C N 1
ATOM 7648 C CA . GLY C 1 204 ? 12.409 47.816 -51.244 1.00 8.11 183 GLY C CA 1
ATOM 7649 C C . GLY C 1 204 ? 11.521 48.308 -52.370 1.00 8.26 183 GLY C C 1
ATOM 7650 O O . GLY C 1 204 ? 11.393 49.525 -52.604 1.00 8.32 183 GLY C O 1
ATOM 7651 N N . LEU C 1 205 ? 10.904 47.359 -53.067 1.00 8.00 184 LEU C N 1
ATOM 7652 C CA . LEU C 1 205 ? 9.986 47.675 -54.163 1.00 8.35 184 LEU C CA 1
ATOM 7653 C C . LEU C 1 205 ? 8.748 48.440 -53.681 1.00 8.61 184 LEU C C 1
ATOM 7654 O O . LEU C 1 205 ? 8.337 49.420 -54.306 1.00 9.07 184 LEU C O 1
ATOM 7659 N N . VAL C 1 206 ? 8.169 47.979 -52.569 1.00 8.34 185 VAL C N 1
ATOM 7660 C CA . VAL C 1 206 ? 6.947 48.559 -51.996 1.00 8.47 185 VAL C CA 1
ATOM 7661 C C . VAL C 1 206 ? 7.218 49.947 -51.408 1.00 8.67 185 VAL C C 1
ATOM 7662 O O . VAL C 1 206 ? 6.401 50.860 -51.575 1.00 8.94 185 VAL C O 1
ATOM 7666 N N A LYS C 1 207 ? 8.359 50.098 -50.735 0.50 8.55 186 LYS C N 1
ATOM 7667 N N B LYS C 1 207 ? 8.362 50.108 -50.744 0.50 8.44 186 LYS C N 1
ATOM 7668 C CA A LYS C 1 207 ? 8.800 51.405 -50.239 0.50 9.01 186 LYS C CA 1
ATOM 7669 C CA B LYS C 1 207 ? 8.760 51.422 -50.241 0.50 8.82 186 LYS C CA 1
ATOM 7670 C C A LYS C 1 207 ? 8.848 52.439 -51.363 0.50 9.19 186 LYS C C 1
ATOM 7671 C C B LYS C 1 207 ? 8.839 52.448 -51.369 0.50 9.09 186 LYS C C 1
ATOM 7672 O O A LYS C 1 207 ? 8.460 53.585 -51.158 0.50 9.51 186 LYS C O 1
ATOM 7673 O O B LYS C 1 207 ? 8.465 53.600 -51.173 0.50 9.42 186 LYS C O 1
ATOM 7684 N N . ARG C 1 208 ? 9.312 52.030 -52.544 1.00 9.11 187 ARG C N 1
ATOM 7685 C CA . ARG C 1 208 ? 9.362 52.936 -53.708 1.00 9.56 187 ARG C CA 1
ATOM 7686 C C . ARG C 1 208 ? 7.944 53.293 -54.214 1.00 9.83 187 ARG C C 1
ATOM 7687 O O . ARG C 1 208 ? 7.628 54.462 -54.444 1.00 10.15 187 ARG C O 1
ATOM 7695 N N . LEU C 1 209 ? 7.101 52.279 -54.367 1.00 9.65 188 LEU C N 1
ATOM 7696 C CA . LEU C 1 209 ? 5.701 52.484 -54.751 1.00 10.01 188 LEU C CA 1
ATOM 7697 C C . LEU C 1 209 ? 4.953 53.331 -53.746 1.00 10.32 188 LEU C C 1
ATOM 7698 O O . LEU C 1 209 ? 4.048 54.084 -54.123 1.00 10.95 188 LEU C O 1
ATOM 7703 N N . ALA C 1 210 ? 5.345 53.219 -52.476 1.00 9.94 189 ALA C N 1
ATOM 7704 C CA . ALA C 1 210 ? 4.755 54.014 -51.392 1.00 10.72 189 ALA C CA 1
ATOM 7705 C C . ALA C 1 210 ? 5.233 55.469 -51.418 1.00 11.26 189 ALA C C 1
ATOM 7706 O O . ALA C 1 210 ? 4.613 56.347 -50.818 1.00 11.72 189 ALA C O 1
ATOM 7708 N N . GLY C 1 211 ? 6.350 55.725 -52.094 1.00 11.53 190 GLY C N 1
ATOM 7709 C CA . GLY C 1 211 ? 6.934 57.065 -52.113 1.00 12.29 190 GLY C CA 1
ATOM 7710 C C . GLY C 1 211 ? 7.506 57.450 -50.760 1.00 12.73 190 GLY C C 1
ATOM 7711 O O . GLY C 1 211 ? 7.466 58.615 -50.368 1.00 13.83 190 GLY C O 1
ATOM 7712 N N . TRP C 1 212 ? 8.039 56.469 -50.039 1.00 12.41 191 TRP C N 1
ATOM 7713 C CA . TRP C 1 212 ? 8.634 56.731 -48.729 1.00 13.55 191 TRP C CA 1
ATOM 7714 C C . TRP C 1 212 ? 10.110 56.995 -48.820 1.00 14.19 191 TRP C C 1
ATOM 7715 O O . TRP C 1 212 ? 10.750 56.641 -49.826 1.00 12.90 191 TRP C O 1
ATOM 7726 N N . GLY C 1 213 ? 10.656 57.637 -47.784 1.00 14.84 192 GLY C N 1
ATOM 7727 C CA . GLY C 1 213 ? 12.085 57.980 -47.721 1.00 15.23 192 GLY C CA 1
ATOM 7728 C C . GLY C 1 213 ? 12.585 58.781 -48.914 1.00 15.72 192 GLY C C 1
ATOM 7729 O O . GLY C 1 213 ? 11.987 59.790 -49.290 1.00 15.77 192 GLY C O 1
ATOM 7730 N N . ASP C 1 214 ? 13.677 58.323 -49.523 1.00 15.72 193 ASP C N 1
ATOM 7731 C CA . ASP C 1 214 ? 14.247 59.016 -50.688 1.00 16.85 193 ASP C CA 1
ATOM 7732 C C . ASP C 1 214 ? 13.458 58.790 -52.002 1.00 16.81 193 ASP C C 1
ATOM 7733 O O . ASP C 1 214 ? 13.790 59.363 -53.042 1.00 16.93 193 ASP C O 1
ATOM 7738 N N . TRP C 1 215 ? 12.404 57.977 -51.932 1.00 14.59 194 TRP C N 1
ATOM 7739 C CA . TRP C 1 215 ? 11.516 57.762 -53.068 1.00 13.97 194 TRP C CA 1
ATOM 7740 C C . TRP C 1 215 ? 10.417 58.790 -53.177 1.00 14.88 194 TRP C C 1
ATOM 7741 O O . TRP C 1 215 ? 9.723 58.859 -54.200 1.00 14.30 194 TRP C O 1
ATOM 7752 N N . ALA C 1 216 ? 10.251 59.597 -52.130 1.00 15.22 195 ALA C N 1
ATOM 7753 C CA . ALA C 1 216 ? 9.402 60.767 -52.214 1.00 18.31 195 ALA C CA 1
ATOM 7754 C C . ALA C 1 216 ? 10.000 61.682 -53.270 1.00 18.32 195 ALA C C 1
ATOM 7755 O O . ALA C 1 216 ? 11.197 61.986 -53.246 1.00 22.83 195 ALA C O 1
ATOM 7757 N N . GLY C 1 217 ? 9.175 62.089 -54.214 1.00 17.59 196 GLY C N 1
ATOM 7758 C CA . GLY C 1 217 ? 9.632 62.997 -55.258 1.00 16.07 196 GLY C CA 1
ATOM 7759 C C . GLY C 1 217 ? 9.992 62.314 -56.565 1.00 14.69 196 GLY C C 1
ATOM 7760 O O . GLY C 1 217 ? 10.055 62.974 -57.595 1.00 14.78 196 GLY C O 1
ATOM 7761 N N . ASP C 1 218 ? 10.243 61.004 -56.524 1.00 13.43 197 ASP C N 1
ATOM 7762 C CA . ASP C 1 218 ? 10.608 60.250 -57.728 1.00 13.05 197 ASP C CA 1
ATOM 7763 C C . ASP C 1 218 ? 9.355 59.835 -58.531 1.00 12.74 197 ASP C C 1
ATOM 7764 O O . ASP C 1 218 ? 8.426 59.281 -57.954 1.00 12.43 197 ASP C O 1
ATOM 7769 N N . PRO C 1 219 ? 9.335 60.091 -59.857 1.00 13.00 198 PRO C N 1
ATOM 7770 C CA . PRO C 1 219 ? 8.101 59.950 -60.659 1.00 13.23 198 PRO C CA 1
ATOM 7771 C C . PRO C 1 219 ? 7.760 58.557 -61.202 1.00 12.92 198 PRO C C 1
ATOM 7772 O O . PRO C 1 219 ? 6.673 58.393 -61.758 1.00 13.22 198 PRO C O 1
ATOM 7776 N N . VAL C 1 220 ? 8.663 57.579 -61.076 1.00 12.60 199 VAL C N 1
ATOM 7777 C CA . VAL C 1 220 ? 8.419 56.210 -61.593 1.00 12.42 199 VAL C CA 1
ATOM 7778 C C . VAL C 1 220 ? 7.137 55.556 -61.026 1.00 12.76 199 VAL C C 1
ATOM 7779 O O . VAL C 1 220 ? 6.319 55.035 -61.789 1.00 12.94 199 VAL C O 1
ATOM 7783 N N . ALA C 1 221 ? 6.963 55.581 -59.704 1.00 12.99 200 ALA C N 1
ATOM 7784 C CA . ALA C 1 221 ? 5.758 55.014 -59.089 1.00 13.77 200 ALA C CA 1
ATOM 7785 C C . ALA C 1 221 ? 4.472 55.595 -59.684 1.00 14.85 200 ALA C C 1
ATOM 7786 O O . ALA C 1 221 ? 3.612 54.837 -60.141 1.00 14.73 200 ALA C O 1
ATOM 7788 N N . ARG C 1 222 ? 4.349 56.928 -59.706 1.00 16.10 201 ARG C N 1
ATOM 7789 C CA . ARG C 1 222 ? 3.108 57.563 -60.164 1.00 17.48 201 ARG C CA 1
ATOM 7790 C C . ARG C 1 222 ? 2.835 57.273 -61.636 1.00 17.59 201 ARG C C 1
ATOM 7791 O O . ARG C 1 222 ? 1.679 57.113 -62.040 1.00 17.62 201 ARG C O 1
ATOM 7799 N N . LYS C 1 223 ? 3.900 57.211 -62.431 1.00 17.24 202 LYS C N 1
ATOM 7800 C CA . LYS C 1 223 ? 3.786 56.852 -63.845 1.00 17.96 202 LYS C CA 1
ATOM 7801 C C . LYS C 1 223 ? 3.298 55.422 -64.000 1.00 16.49 202 LYS C C 1
ATOM 7802 O O . LYS C 1 223 ? 2.472 55.145 -64.863 1.00 16.59 202 LYS C O 1
ATOM 7808 N N . LEU C 1 224 ? 3.798 54.526 -63.152 1.00 14.87 203 LEU C N 1
ATOM 7809 C CA . LEU C 1 224 ? 3.365 53.135 -63.171 1.00 14.59 203 LEU C CA 1
ATOM 7810 C C . LEU C 1 224 ? 1.881 52.986 -62.824 1.00 15.01 203 LEU C C 1
ATOM 7811 O O . LEU C 1 224 ? 1.159 52.231 -63.483 1.00 15.51 203 LEU C O 1
ATOM 7816 N N . TYR C 1 225 ? 1.421 53.716 -61.809 1.00 15.00 204 TYR C N 1
ATOM 7817 C CA . TYR C 1 225 ? 0.013 53.642 -61.397 1.00 15.63 204 TYR C CA 1
ATOM 7818 C C . TYR C 1 225 ? -0.994 54.009 -62.502 1.00 16.80 204 TYR C C 1
ATOM 7819 O O . TYR C 1 225 ? -2.131 53.524 -62.493 1.00 16.68 204 TYR C O 1
ATOM 7828 N N . ASP C 1 226 ? -0.577 54.847 -63.447 1.00 17.24 205 ASP C N 1
ATOM 7829 C CA . ASP C 1 226 ? -1.406 55.147 -64.624 1.00 19.86 205 ASP C CA 1
ATOM 7830 C C . ASP C 1 226 ? -1.603 53.938 -65.558 1.00 19.14 205 ASP C C 1
ATOM 7831 O O . ASP C 1 226 ? -2.589 53.886 -66.287 1.00 20.02 205 ASP C O 1
ATOM 7836 N N . ARG C 1 227 ? -0.687 52.967 -65.522 1.00 18.97 206 ARG C N 1
ATOM 7837 C CA A ARG C 1 227 ? -0.685 51.882 -66.512 0.50 19.50 206 ARG C CA 1
ATOM 7838 C CA B ARG C 1 227 ? -0.666 51.880 -66.511 0.50 19.18 206 ARG C CA 1
ATOM 7839 C C . ARG C 1 227 ? -0.819 50.493 -65.893 1.00 18.60 206 ARG C C 1
ATOM 7840 O O . ARG C 1 227 ? -1.169 49.532 -66.587 1.00 17.08 206 ARG C O 1
ATOM 7855 N N . VAL C 1 228 ? -0.546 50.396 -64.590 1.00 16.75 207 VAL C N 1
ATOM 7856 C CA . VAL C 1 228 ? -0.389 49.113 -63.919 1.00 16.03 207 VAL C CA 1
ATOM 7857 C C . VAL C 1 228 ? -1.081 49.051 -62.546 1.00 15.17 207 VAL C C 1
ATOM 7858 O O . VAL C 1 228 ? -1.168 50.058 -61.843 1.00 15.26 207 VAL C O 1
ATOM 7862 N N . THR C 1 229 ? -1.551 47.855 -62.179 1.00 14.55 208 THR C N 1
ATOM 7863 C CA . THR C 1 229 ? -1.995 47.534 -60.823 1.00 13.71 208 THR C CA 1
ATOM 7864 C C . THR C 1 229 ? -1.089 46.419 -60.319 1.00 12.98 208 THR C C 1
ATOM 7865 O O . THR C 1 229 ? -0.878 45.425 -61.023 1.00 12.58 208 THR C O 1
ATOM 7869 N N . PHE C 1 230 ? -0.540 46.596 -59.115 1.00 12.06 209 PHE C N 1
ATOM 7870 C CA . PHE C 1 230 ? 0.360 45.598 -58.525 1.00 11.60 209 PHE C CA 1
ATOM 7871 C C . PHE C 1 230 ? -0.368 44.670 -57.562 1.00 11.47 209 PHE C C 1
ATOM 7872 O O . PHE C 1 230 ? -1.157 45.120 -56.732 1.00 11.52 209 PHE C O 1
ATOM 7880 N N . HIS C 1 231 ? -0.079 43.375 -57.677 1.00 11.30 210 HIS C N 1
ATOM 7881 C CA . HIS C 1 231 ? -0.610 42.377 -56.766 1.00 11.34 210 HIS C CA 1
ATOM 7882 C C . HIS C 1 231 ? 0.570 41.624 -56.209 1.00 10.77 210 HIS C C 1
ATOM 7883 O O . HIS C 1 231 ? 1.283 40.938 -56.942 1.00 10.77 210 HIS C O 1
ATOM 7890 N N . ILE C 1 232 ? 0.810 41.766 -54.910 1.00 9.99 211 ILE C N 1
ATOM 7891 C CA . ILE C 1 232 ? 2.090 41.357 -54.333 1.00 9.40 211 ILE C CA 1
ATOM 7892 C C . ILE C 1 232 ? 1.902 40.462 -53.112 1.00 9.24 211 ILE C C 1
ATOM 7893 O O . ILE C 1 232 ? 1.131 40.809 -52.221 1.00 9.29 211 ILE C O 1
ATOM 7898 N N . VAL C 1 233 ? 2.602 39.321 -53.078 1.00 9.18 212 VAL C N 1
ATOM 7899 C CA . VAL C 1 233 ? 2.650 38.477 -51.879 1.00 9.10 212 VAL C CA 1
ATOM 7900 C C . VAL C 1 233 ? 4.074 38.497 -51.284 1.00 8.85 212 VAL C C 1
ATOM 7901 O O . VAL C 1 233 ? 4.956 37.785 -51.781 1.00 8.60 212 VAL C O 1
ATOM 7905 N N . PRO C 1 234 ? 4.304 39.305 -50.220 1.00 8.83 213 PRO C N 1
ATOM 7906 C CA . PRO C 1 234 ? 5.640 39.445 -49.600 1.00 8.69 213 PRO C CA 1
ATOM 7907 C C . PRO C 1 234 ? 6.204 38.167 -48.959 1.00 8.87 213 PRO C C 1
ATOM 7908 O O . PRO C 1 234 ? 7.432 37.961 -48.969 1.00 8.83 213 PRO C O 1
ATOM 7912 N N . ASN C 1 235 ? 5.330 37.315 -48.424 1.00 8.46 214 ASN C N 1
ATOM 7913 C CA . ASN C 1 235 ? 5.777 36.040 -47.860 1.00 8.52 214 ASN C CA 1
ATOM 7914 C C . ASN C 1 235 ? 4.836 34.905 -48.229 1.00 8.41 214 ASN C C 1
ATOM 7915 O O . ASN C 1 235 ? 3.772 34.737 -47.617 1.00 8.58 214 ASN C O 1
ATOM 7920 N N . MET C 1 236 ? 5.220 34.148 -49.259 1.00 8.40 215 MET C N 1
ATOM 7921 C CA . MET C 1 236 ? 4.483 32.958 -49.682 1.00 8.73 215 MET C CA 1
ATOM 7922 C C . MET C 1 236 ? 4.504 31.807 -48.666 1.00 8.63 215 MET C C 1
ATOM 7923 O O . MET C 1 236 ? 3.717 30.872 -48.783 1.00 8.84 215 MET C O 1
ATOM 7928 N N . ASN C 1 237 ? 5.411 31.858 -47.690 1.00 8.12 216 ASN C N 1
ATOM 7929 C CA . ASN C 1 237 ? 5.628 30.715 -46.773 1.00 8.20 216 ASN C CA 1
ATOM 7930 C C . ASN C 1 237 ? 5.846 31.172 -45.314 1.00 7.98 216 ASN C C 1
ATOM 7931 O O . ASN C 1 237 ? 6.916 30.987 -44.747 1.00 7.74 216 ASN C O 1
ATOM 7936 N N . PRO C 1 238 ? 4.818 31.775 -44.700 1.00 8.15 217 PRO C N 1
ATOM 7937 C CA . PRO C 1 238 ? 4.961 32.232 -43.316 1.00 8.02 217 PRO C CA 1
ATOM 7938 C C . PRO C 1 238 ? 5.362 31.122 -42.307 1.00 8.10 217 PRO C C 1
ATOM 7939 O O . PRO C 1 238 ? 6.173 31.387 -41.415 1.00 8.07 217 PRO C O 1
ATOM 7943 N N . ASP C 1 239 ? 4.792 29.919 -42.408 1.00 8.37 218 ASP C N 1
ATOM 7944 C CA . ASP C 1 239 ? 5.118 28.853 -41.432 1.00 8.68 218 ASP C CA 1
ATOM 7945 C C . ASP C 1 239 ? 6.582 28.410 -41.525 1.00 8.65 218 ASP C C 1
ATOM 7946 O O . ASP C 1 239 ? 7.280 28.286 -40.505 1.00 8.43 218 ASP C O 1
ATOM 7951 N N . GLY C 1 240 ? 7.021 28.143 -42.760 1.00 8.64 219 GLY C N 1
ATOM 7952 C CA . GLY C 1 240 ? 8.380 27.707 -43.035 1.00 8.49 219 GLY C CA 1
ATOM 7953 C C . GLY C 1 240 ? 9.402 28.734 -42.589 1.00 8.22 219 GLY C C 1
ATOM 7954 O O . GLY C 1 240 ? 10.473 28.380 -42.088 1.00 8.10 219 GLY C O 1
ATOM 7955 N N . SER C 1 241 ? 9.062 30.013 -42.756 1.00 7.90 220 SER C N 1
ATOM 7956 C CA . SER C 1 241 ? 9.933 31.096 -42.345 1.00 7.58 220 SER C CA 1
ATOM 7957 C C . SER C 1 241 ? 10.205 30.996 -40.835 1.00 7.81 220 SER C C 1
ATOM 7958 O O . SER C 1 241 ? 11.357 30.872 -40.399 1.00 7.84 220 SER C O 1
ATOM 7961 N N A VAL C 1 242 ? 9.127 30.995 -40.059 0.80 7.93 221 VAL C N 1
ATOM 7962 N N B VAL C 1 242 ? 9.149 31.024 -40.030 0.20 8.03 221 VAL C N 1
ATOM 7963 C CA A VAL C 1 242 ? 9.204 30.987 -38.602 0.80 8.15 221 VAL C CA 1
ATOM 7964 C CA B VAL C 1 242 ? 9.323 31.019 -38.577 0.20 8.23 221 VAL C CA 1
ATOM 7965 C C A VAL C 1 242 ? 9.875 29.713 -38.072 0.80 8.36 221 VAL C C 1
ATOM 7966 C C B VAL C 1 242 ? 9.853 29.693 -38.028 0.20 8.47 221 VAL C C 1
ATOM 7967 O O A VAL C 1 242 ? 10.615 29.742 -37.075 0.80 8.20 221 VAL C O 1
ATOM 7968 O O B VAL C 1 242 ? 10.461 29.665 -36.954 0.20 8.57 221 VAL C O 1
ATOM 7975 N N . HIS C 1 243 ? 9.634 28.604 -38.770 1.00 8.55 222 HIS C N 1
ATOM 7976 C CA . HIS C 1 243 ? 10.206 27.299 -38.427 1.00 8.95 222 HIS C CA 1
ATOM 7977 C C . HIS C 1 243 ? 11.706 27.191 -38.629 1.00 8.82 222 HIS C C 1
ATOM 7978 O O . HIS C 1 243 ? 12.328 26.227 -38.171 1.00 9.19 222 HIS C O 1
ATOM 7985 N N . GLY C 1 244 ? 12.301 28.157 -39.320 1.00 8.41 223 GLY C N 1
ATOM 7986 C CA . GLY C 1 244 ? 13.736 28.098 -39.663 1.00 8.31 223 GLY C CA 1
ATOM 7987 C C . GLY C 1 244 ? 14.006 27.044 -40.738 1.00 8.54 223 GLY C C 1
ATOM 7988 O O . GLY C 1 244 ? 15.060 26.407 -40.747 1.00 8.56 223 GLY C O 1
ATOM 7989 N N . ASN C 1 245 ? 13.031 26.846 -41.624 1.00 8.67 224 ASN C N 1
ATOM 7990 C CA . ASN C 1 245 ? 13.203 25.987 -42.799 1.00 8.96 224 ASN C CA 1
ATOM 7991 C C . ASN C 1 245 ? 13.917 26.720 -43.938 1.00 8.88 224 ASN C C 1
ATOM 7992 O O . ASN C 1 245 ? 13.896 27.951 -44.018 1.00 8.22 224 ASN C O 1
ATOM 7997 N N . LEU C 1 246 ? 14.538 25.968 -44.836 1.00 9.36 225 LEU C N 1
ATOM 7998 C CA . LEU C 1 246 ? 15.075 26.574 -46.061 1.00 9.84 225 LEU C CA 1
ATOM 7999 C C . LEU C 1 246 ? 14.091 26.483 -47.224 1.00 9.94 225 LEU C C 1
ATOM 8000 O O . LEU C 1 246 ? 13.803 27.489 -47.875 1.00 9.52 225 LEU C O 1
ATOM 8005 N N . ARG C 1 247 ? 13.587 25.272 -47.479 1.00 10.60 226 ARG C N 1
ATOM 8006 C CA . ARG C 1 247 ? 12.947 24.961 -48.760 1.00 11.40 226 ARG C CA 1
ATOM 8007 C C . ARG C 1 247 ? 11.457 24.572 -48.683 1.00 11.32 226 ARG C C 1
ATOM 8008 O O . ARG C 1 247 ? 10.772 24.569 -49.703 1.00 12.32 226 ARG C O 1
ATOM 8016 N N . THR C 1 248 ? 10.954 24.221 -47.499 1.00 10.80 227 THR C N 1
ATOM 8017 C CA . THR C 1 248 ? 9.608 23.649 -47.414 1.00 10.75 227 THR C CA 1
ATOM 8018 C C . THR C 1 248 ? 8.706 24.354 -46.406 1.00 10.32 227 THR C C 1
ATOM 8019 O O . THR C 1 248 ? 9.184 24.972 -45.451 1.00 10.18 227 THR C O 1
ATOM 8023 N N . ASN C 1 249 ? 7.394 24.262 -46.626 1.00 10.27 228 ASN C N 1
ATOM 8024 C CA . ASN C 1 249 ? 6.430 24.736 -45.632 1.00 10.09 228 ASN C CA 1
ATOM 8025 C C . ASN C 1 249 ? 6.390 23.805 -44.406 1.00 10.38 228 ASN C C 1
ATOM 8026 O O . ASN C 1 249 ? 7.227 22.896 -44.281 1.00 10.59 228 ASN C O 1
ATOM 8031 N N . ALA C 1 250 ? 5.439 24.013 -43.500 1.00 10.43 229 ALA C N 1
ATOM 8032 C CA . ALA C 1 250 ? 5.404 23.214 -42.258 1.00 10.86 229 ALA C CA 1
ATOM 8033 C C . ALA C 1 250 ? 4.938 21.764 -42.444 1.00 11.48 229 ALA C C 1
ATOM 8034 O O . ALA C 1 250 ? 5.146 20.932 -41.562 1.00 12.03 229 ALA C O 1
ATOM 8036 N N . ALA C 1 251 ? 4.297 21.469 -43.579 1.00 11.67 230 ALA C N 1
ATOM 8037 C CA . ALA C 1 251 ? 3.871 20.096 -43.917 1.00 12.38 230 ALA C CA 1
ATOM 8038 C C . ALA C 1 251 ? 4.927 19.336 -44.711 1.00 12.59 230 ALA C C 1
ATOM 8039 O O . ALA C 1 251 ? 4.738 18.152 -45.028 1.00 13.34 230 ALA C O 1
ATOM 8041 N N . GLY C 1 252 ? 6.023 20.010 -45.049 1.00 12.08 231 GLY C N 1
ATOM 8042 C CA . GLY C 1 252 ? 7.115 19.381 -45.781 1.00 12.46 231 GLY C CA 1
ATOM 8043 C C . GLY C 1 252 ? 7.047 19.563 -47.293 1.00 12.89 231 GLY C C 1
ATOM 8044 O O . GLY C 1 252 ? 7.843 18.969 -48.028 1.00 13.17 231 GLY C O 1
ATOM 8045 N N . ALA C 1 253 ? 6.119 20.389 -47.772 1.00 12.43 232 ALA C N 1
ATOM 8046 C CA . ALA C 1 253 ? 5.981 20.567 -49.222 1.00 12.76 232 ALA C CA 1
ATOM 8047 C C . ALA C 1 253 ? 6.917 21.652 -49.764 1.00 11.99 232 ALA C C 1
ATOM 8048 O O . ALA C 1 253 ? 7.086 22.715 -49.157 1.00 11.18 232 ALA C O 1
ATOM 8050 N N . ASN C 1 254 ? 7.510 21.378 -50.919 1.00 12.18 233 ASN C N 1
ATOM 8051 C CA . ASN C 1 254 ? 8.205 22.408 -51.664 1.00 11.67 233 ASN C CA 1
ATOM 8052 C C . ASN C 1 254 ? 7.138 23.167 -52.458 1.00 11.65 233 ASN C C 1
ATOM 8053 O O . ASN C 1 254 ? 6.601 22.646 -53.440 1.00 12.20 233 ASN C O 1
ATOM 8058 N N . LEU C 1 255 ? 6.828 24.383 -52.017 1.00 11.02 234 LEU C N 1
ATOM 8059 C CA . LEU C 1 255 ? 5.751 25.191 -52.638 1.00 11.30 234 LEU C CA 1
ATOM 8060 C C . LEU C 1 255 ? 5.961 25.413 -54.127 1.00 11.74 234 LEU C C 1
ATOM 8061 O O . LEU C 1 255 ? 4.993 25.427 -54.894 1.00 12.10 234 LEU C O 1
ATOM 8066 N N . ASN C 1 256 ? 7.223 25.546 -54.542 1.00 11.94 235 ASN C N 1
ATOM 8067 C CA . ASN C 1 256 ? 7.521 25.718 -55.963 1.00 12.80 235 ASN C CA 1
ATOM 8068 C C . ASN C 1 256 ? 7.583 24.436 -56.785 1.00 14.07 235 ASN C C 1
ATOM 8069 O O . ASN C 1 256 ? 8.216 24.403 -57.853 1.00 14.55 235 ASN C O 1
ATOM 8074 N N . ARG C 1 257 ? 6.933 23.389 -56.280 1.00 14.52 236 ARG C N 1
ATOM 8075 C CA . ARG C 1 257 ? 6.609 22.199 -57.049 1.00 16.29 236 ARG C CA 1
ATOM 8076 C C . ARG C 1 257 ? 5.116 21.914 -56.957 1.00 16.09 236 ARG C C 1
ATOM 8077 O O . ARG C 1 257 ? 4.657 20.834 -57.354 1.00 16.68 236 ARG C O 1
ATOM 8085 N N . GLU C 1 258 ? 4.357 22.873 -56.427 1.00 15.13 237 GLU C N 1
ATOM 8086 C CA . GLU C 1 258 ? 2.938 22.619 -56.132 1.00 15.58 237 GLU C CA 1
ATOM 8087 C C . GLU C 1 258 ? 1.937 23.258 -57.100 1.00 15.53 237 GLU C C 1
ATOM 8088 O O . GLU C 1 258 ? 0.731 23.165 -56.898 1.00 15.37 237 GLU C O 1
ATOM 8094 N N . TRP C 1 259 ? 2.436 23.862 -58.171 1.00 15.41 238 TRP C N 1
ATOM 8095 C CA . TRP C 1 259 ? 1.604 24.740 -59.004 1.00 15.96 238 TRP C CA 1
ATOM 8096 C C . TRP C 1 259 ? 0.645 24.065 -59.945 1.00 17.09 238 TRP C C 1
ATOM 8097 O O . TRP C 1 259 ? -0.335 24.682 -60.367 1.00 17.04 238 TRP C O 1
ATOM 8108 N N . MET C 1 260 ? 0.894 22.794 -60.262 1.00 18.19 239 MET C N 1
ATOM 8109 C CA . MET C 1 260 ? -0.032 22.042 -61.100 1.00 20.23 239 MET C CA 1
ATOM 8110 C C . MET C 1 260 ? -1.145 21.371 -60.291 1.00 20.65 239 MET C C 1
ATOM 8111 O O . MET C 1 260 ? -2.248 21.189 -60.800 1.00 22.04 239 MET C O 1
ATOM 8116 N N . ALA C 1 261 ? -0.856 20.991 -59.047 1.00 19.31 240 ALA C N 1
ATOM 8117 C CA . ALA C 1 261 ? -1.847 20.301 -58.220 1.00 19.34 240 ALA C CA 1
ATOM 8118 C C . ALA C 1 261 ? -1.788 20.684 -56.731 1.00 18.29 240 ALA C C 1
ATOM 8119 O O . ALA C 1 261 ? -1.540 19.838 -55.877 1.00 18.00 240 ALA C O 1
ATOM 8121 N N . PRO C 1 262 ? -2.034 21.968 -56.406 1.00 17.83 241 PRO C N 1
ATOM 8122 C CA . PRO C 1 262 ? -1.921 22.368 -55.004 1.00 17.19 241 PRO C CA 1
ATOM 8123 C C . PRO C 1 262 ? -3.021 21.723 -54.156 1.00 18.19 241 PRO C C 1
ATOM 8124 O O . PRO C 1 262 ? -4.050 21.331 -54.678 1.00 19.02 241 PRO C O 1
ATOM 8128 N N . ASP C 1 263 ? -2.791 21.619 -52.858 1.00 18.71 242 ASP C N 1
ATOM 8129 C CA . ASP C 1 263 ? -3.659 20.842 -51.991 1.00 20.82 242 ASP C CA 1
ATOM 8130 C C . ASP C 1 263 ? -4.033 21.664 -50.748 1.00 20.21 242 ASP C C 1
ATOM 8131 O O . ASP C 1 263 ? -3.186 22.355 -50.175 1.00 17.60 242 ASP C O 1
ATOM 8136 N N . ALA C 1 264 ? -5.299 21.581 -50.338 1.00 20.29 243 ALA C N 1
ATOM 8137 C CA . ALA C 1 264 ? -5.792 22.301 -49.150 1.00 20.88 243 ALA C CA 1
ATOM 8138 C C . ALA C 1 264 ? -5.081 21.943 -47.832 1.00 21.41 243 ALA C C 1
ATOM 8139 O O . ALA C 1 264 ? -4.920 22.804 -46.958 1.00 23.15 243 ALA C O 1
ATOM 8141 N N . GLU C 1 265 ? -4.667 20.686 -47.692 1.00 21.51 244 GLU C N 1
ATOM 8142 C CA . GLU C 1 265 ? -4.045 20.196 -46.456 1.00 22.72 244 GLU C CA 1
ATOM 8143 C C . GLU C 1 265 ? -2.523 20.344 -46.473 1.00 20.86 244 GLU C C 1
ATOM 8144 O O . GLU C 1 265 ? -1.913 20.652 -45.447 1.00 19.59 244 GLU C O 1
ATOM 8150 N N . ARG C 1 266 ? -1.922 20.122 -47.640 1.00 18.61 245 ARG C N 1
ATOM 8151 C CA . ARG C 1 266 ? -0.470 20.062 -47.767 1.00 18.77 245 ARG C CA 1
ATOM 8152 C C . ARG C 1 266 ? 0.179 21.357 -48.267 1.00 16.49 245 ARG C C 1
ATOM 8153 O O . ARG C 1 266 ? 1.254 21.738 -47.792 1.00 16.41 245 ARG C O 1
ATOM 8161 N N . SER C 1 267 ? -0.472 22.035 -49.210 1.00 15.41 246 SER C N 1
ATOM 8162 C CA . SER C 1 267 ? 0.057 23.294 -49.749 1.00 14.16 246 SER C CA 1
ATOM 8163 C C . SER C 1 267 ? -1.041 24.362 -49.908 1.00 13.66 246 SER C C 1
ATOM 8164 O O . SER C 1 267 ? -1.251 24.866 -51.013 1.00 13.25 246 SER C O 1
ATOM 8167 N N . PRO C 1 268 ? -1.755 24.700 -48.809 1.00 13.44 247 PRO C N 1
ATOM 8168 C CA . PRO C 1 268 ? -2.827 25.727 -48.891 1.00 13.42 247 PRO C CA 1
ATOM 8169 C C . PRO C 1 268 ? -2.305 27.112 -49.311 1.00 12.93 247 PRO C C 1
ATOM 8170 O O . PRO C 1 268 ? -3.062 27.920 -49.903 1.00 13.33 247 PRO C O 1
ATOM 8174 N N . GLU C 1 269 ? -1.027 27.370 -49.019 1.00 11.81 248 GLU C N 1
ATOM 8175 C CA . GLU C 1 269 ? -0.330 28.589 -49.453 1.00 10.98 248 GLU C CA 1
ATOM 8176 C C . GLU C 1 269 ? -0.461 28.815 -50.970 1.00 11.20 248 GLU C C 1
ATOM 8177 O O . GLU C 1 269 ? -0.881 29.901 -51.425 1.00 10.92 248 GLU C O 1
ATOM 8183 N N . VAL C 1 270 ? -0.117 27.777 -51.742 1.00 11.26 249 VAL C N 1
ATOM 8184 C CA . VAL C 1 270 ? -0.172 27.839 -53.205 1.00 11.47 249 VAL C CA 1
ATOM 8185 C C . VAL C 1 270 ? -1.610 27.742 -53.724 1.00 12.08 249 VAL C C 1
ATOM 8186 O O . VAL C 1 270 ? -1.946 28.384 -54.723 1.00 12.20 249 VAL C O 1
ATOM 8190 N N . LEU C 1 271 ? -2.461 26.946 -53.061 1.00 12.65 250 LEU C N 1
ATOM 8191 C CA . LEU C 1 271 ? -3.877 26.872 -53.451 1.00 13.35 250 LEU C CA 1
ATOM 8192 C C . LEU C 1 271 ? -4.531 28.259 -53.434 1.00 13.39 250 LEU C C 1
ATOM 8193 O O . LEU C 1 271 ? -5.122 28.687 -54.430 1.00 14.07 250 LEU C O 1
ATOM 8198 N N . ALA C 1 272 ? -4.402 28.966 -52.319 1.00 12.78 251 ALA C N 1
ATOM 8199 C CA . ALA C 1 272 ? -5.014 30.289 -52.188 1.00 12.85 251 ALA C CA 1
ATOM 8200 C C . ALA C 1 272 ? -4.478 31.296 -53.216 1.00 12.47 251 ALA C C 1
ATOM 8201 O O . ALA C 1 272 ? -5.259 31.996 -53.870 1.00 12.89 251 ALA C O 1
ATOM 8203 N N . VAL C 1 273 ? -3.161 31.341 -53.386 1.00 11.69 252 VAL C N 1
ATOM 8204 C CA . VAL C 1 273 ? -2.551 32.310 -54.301 1.00 11.62 252 VAL C CA 1
ATOM 8205 C C . VAL C 1 273 ? -2.848 32.000 -55.786 1.00 12.32 252 VAL C C 1
ATOM 8206 O O . VAL C 1 273 ? -3.174 32.912 -56.564 1.00 12.52 252 VAL C O 1
ATOM 8210 N N . ARG C 1 274 ? -2.735 30.730 -56.173 1.00 12.68 253 ARG C N 1
ATOM 8211 C CA . ARG C 1 274 ? -3.072 30.313 -57.546 1.00 13.76 253 ARG C CA 1
ATOM 8212 C C . ARG C 1 274 ? -4.539 30.608 -57.881 1.00 14.68 253 ARG C C 1
ATOM 8213 O O . ARG C 1 274 ? -4.840 31.088 -58.975 1.00 15.10 253 ARG C O 1
ATOM 8221 N N . ASP C 1 275 ? -5.439 30.327 -56.936 1.00 15.34 254 ASP C N 1
ATOM 8222 C CA . ASP C 1 275 ? -6.858 30.691 -57.070 1.00 17.18 254 ASP C CA 1
ATOM 8223 C C . ASP C 1 275 ? -7.037 32.199 -57.325 1.00 16.58 254 ASP C C 1
ATOM 8224 O O . ASP C 1 275 ? -7.811 32.596 -58.198 1.00 17.58 254 ASP C O 1
ATOM 8229 N N . ALA C 1 276 ? -6.338 33.032 -56.550 1.00 15.22 255 ALA C N 1
ATOM 8230 C CA . ALA C 1 276 ? -6.450 34.491 -56.684 1.00 15.05 255 ALA C CA 1
ATOM 8231 C C . ALA C 1 276 ? -5.934 34.996 -58.044 1.00 15.04 255 ALA C C 1
ATOM 8232 O O . ALA C 1 276 ? -6.590 35.817 -58.707 1.00 14.93 255 ALA C O 1
ATOM 8234 N N . ILE C 1 277 ? -4.766 34.505 -58.458 1.00 14.98 256 ILE C N 1
ATOM 8235 C CA . ILE C 1 277 ? -4.192 34.866 -59.765 1.00 15.25 256 ILE C CA 1
ATOM 8236 C C . ILE C 1 277 ? -5.181 34.591 -60.902 1.00 16.57 256 ILE C C 1
ATOM 8237 O O . ILE C 1 277 ? -5.373 35.442 -61.784 1.00 16.46 256 ILE C O 1
ATOM 8242 N N . HIS C 1 278 ? -5.830 33.426 -60.863 1.00 17.17 257 HIS C N 1
ATOM 8243 C CA . HIS C 1 278 ? -6.832 33.080 -61.870 1.00 19.44 257 HIS C CA 1
ATOM 8244 C C . HIS C 1 278 ? -8.050 33.965 -61.811 1.00 19.49 257 HIS C C 1
ATOM 8245 O O . HIS C 1 278 ? -8.578 34.346 -62.843 1.00 19.97 257 HIS C O 1
ATOM 8252 N N . ALA C 1 279 ? -8.487 34.311 -60.602 1.00 18.97 258 ALA C N 1
ATOM 8253 C CA . ALA C 1 279 ? -9.657 35.163 -60.409 1.00 19.72 258 ALA C CA 1
ATOM 8254 C C . ALA C 1 279 ? -9.427 36.599 -60.876 1.00 19.43 258 ALA C C 1
ATOM 8255 O O . ALA C 1 279 ? -10.344 37.240 -61.377 1.00 19.67 258 ALA C O 1
ATOM 8257 N N . ILE C 1 280 ? -8.197 37.087 -60.705 1.00 18.76 259 ILE C N 1
ATOM 8258 C CA . ILE C 1 280 ? -7.838 38.481 -60.959 1.00 18.44 259 ILE C CA 1
ATOM 8259 C C . ILE C 1 280 ? -7.284 38.696 -62.373 1.00 18.90 259 ILE C C 1
ATOM 8260 O O . ILE C 1 280 ? -7.539 39.734 -62.989 1.00 18.95 259 ILE C O 1
ATOM 8265 N N . GLY C 1 281 ? -6.549 37.715 -62.888 1.00 18.66 260 GLY C N 1
ATOM 8266 C CA . GLY C 1 281 ? -5.836 37.875 -64.146 1.00 18.64 260 GLY C CA 1
ATOM 8267 C C . GLY C 1 281 ? -4.382 38.263 -63.925 1.00 17.95 260 GLY C C 1
ATOM 8268 O O . GLY C 1 281 ? -3.994 38.691 -62.827 1.00 17.38 260 GLY C O 1
ATOM 8269 N N . CYS C 1 282 ? -3.578 38.127 -64.976 1.00 18.07 261 CYS C N 1
ATOM 8270 C CA . CYS C 1 282 ? -2.138 38.330 -64.874 1.00 18.05 261 CYS C CA 1
ATOM 8271 C C . CYS C 1 282 ? -1.556 38.701 -66.234 1.00 18.14 261 CYS C C 1
ATOM 8272 O O . CYS C 1 282 ? -1.757 37.979 -67.205 1.00 18.76 261 CYS C O 1
ATOM 8275 N N . ASP C 1 283 ? -0.843 39.824 -66.290 1.00 17.40 262 ASP C N 1
ATOM 8276 C CA . ASP C 1 283 ? -0.182 40.300 -67.516 1.00 17.82 262 ASP C CA 1
ATOM 8277 C C . ASP C 1 283 ? 1.349 40.256 -67.410 1.00 17.75 262 ASP C C 1
ATOM 8278 O O . ASP C 1 283 ? 2.049 40.330 -68.423 1.00 19.00 262 ASP C O 1
ATOM 8283 N N . MET C 1 284 ? 1.860 40.148 -66.185 1.00 16.71 263 MET C N 1
ATOM 8284 C CA . MET C 1 284 ? 3.298 40.070 -65.917 1.00 16.76 263 MET C CA 1
ATOM 8285 C C . MET C 1 284 ? 3.518 39.391 -64.575 1.00 15.55 263 MET C C 1
ATOM 8286 O O . MET C 1 284 ? 2.907 39.787 -63.567 1.00 15.20 263 MET C O 1
ATOM 8291 N N . PHE C 1 285 ? 4.412 38.402 -64.541 1.00 13.69 264 PHE C N 1
ATOM 8292 C CA . PHE C 1 285 ? 4.625 37.613 -63.328 1.00 12.43 264 PHE C CA 1
ATOM 8293 C C . PHE C 1 285 ? 6.106 37.501 -62.942 1.00 11.78 264 PHE C C 1
ATOM 8294 O O . PHE C 1 285 ? 6.951 37.230 -63.789 1.00 11.66 264 PHE C O 1
ATOM 8302 N N . PHE C 1 286 ? 6.396 37.701 -61.656 1.00 11.11 265 PHE C N 1
ATOM 8303 C CA . PHE C 1 286 ? 7.748 37.569 -61.112 1.00 10.93 265 PHE C CA 1
ATOM 8304 C C . PHE C 1 286 ? 7.689 36.755 -59.830 1.00 10.82 265 PHE C C 1
ATOM 8305 O O . PHE C 1 286 ? 6.904 37.063 -58.922 1.00 10.45 265 PHE C O 1
ATOM 8313 N N . ASP C 1 287 ? 8.526 35.727 -59.767 1.00 10.43 266 ASP C N 1
ATOM 8314 C CA . ASP C 1 287 ? 8.650 34.883 -58.592 1.00 10.12 266 ASP C CA 1
ATOM 8315 C C . ASP C 1 287 ? 10.056 35.132 -58.025 1.00 9.67 266 ASP C C 1
ATOM 8316 O O . ASP C 1 287 ? 11.060 34.872 -58.701 1.00 9.79 266 ASP C O 1
ATOM 8321 N N . ILE C 1 288 ? 10.125 35.644 -56.799 1.00 9.09 267 ILE C N 1
ATOM 8322 C CA . ILE C 1 288 ? 11.392 36.135 -56.242 1.00 8.93 267 ILE C CA 1
ATOM 8323 C C . ILE C 1 288 ? 11.983 35.117 -55.279 1.00 9.19 267 ILE C C 1
ATOM 8324 O O . ILE C 1 288 ? 11.314 34.704 -54.324 1.00 9.04 267 ILE C O 1
ATOM 8329 N N . HIS C 1 289 ? 13.240 34.745 -55.542 1.00 9.86 268 HIS C N 1
ATOM 8330 C CA . HIS C 1 289 ? 13.959 33.636 -54.902 1.00 10.13 268 HIS C CA 1
ATOM 8331 C C . HIS C 1 289 ? 15.372 34.017 -54.497 1.00 10.38 268 HIS C C 1
ATOM 8332 O O . HIS C 1 289 ? 15.863 35.093 -54.832 1.00 10.40 268 HIS C O 1
ATOM 8339 N N . GLY C 1 290 ? 16.046 33.120 -53.777 1.00 10.38 269 GLY C N 1
ATOM 8340 C CA . GLY C 1 290 ? 17.484 33.224 -53.564 1.00 10.36 269 GLY C CA 1
ATOM 8341 C C . GLY C 1 290 ? 18.157 31.937 -54.007 1.00 11.52 269 GLY C C 1
ATOM 8342 O O . GLY C 1 290 ? 17.568 30.858 -53.913 1.00 11.59 269 GLY C O 1
ATOM 8343 N N . ASP C 1 291 ? 19.387 32.032 -54.499 1.00 11.90 270 ASP C N 1
ATOM 8344 C CA . ASP C 1 291 ? 20.122 30.836 -54.884 1.00 12.45 270 ASP C CA 1
ATOM 8345 C C . ASP C 1 291 ? 21.335 30.615 -53.985 1.00 11.99 270 ASP C C 1
ATOM 8346 O O . ASP C 1 291 ? 22.129 31.532 -53.731 1.00 10.92 270 ASP C O 1
ATOM 8351 N N . GLU C 1 292 ? 21.477 29.387 -53.505 1.00 12.33 271 GLU C N 1
ATOM 8352 C CA . GLU C 1 292 ? 22.555 29.049 -52.569 1.00 12.97 271 GLU C CA 1
ATOM 8353 C C . GLU C 1 292 ? 23.925 29.042 -53.249 1.00 13.09 271 GLU C C 1
ATOM 8354 O O . GLU C 1 292 ? 24.881 29.649 -52.728 1.00 13.07 271 GLU C O 1
ATOM 8360 N N . ASP C 1 293 ? 24.010 28.397 -54.417 1.00 13.38 272 ASP C N 1
ATOM 8361 C CA A ASP C 1 293 ? 25.309 28.167 -55.059 0.80 15.10 272 ASP C CA 1
ATOM 8362 C CA B ASP C 1 293 ? 25.292 28.143 -55.088 0.20 13.96 272 ASP C CA 1
ATOM 8363 C C . ASP C 1 293 ? 25.897 29.339 -55.832 1.00 14.49 272 ASP C C 1
ATOM 8364 O O . ASP C 1 293 ? 27.110 29.595 -55.739 1.00 14.30 272 ASP C O 1
ATOM 8373 N N . LEU C 1 294 ? 25.070 30.035 -56.610 1.00 13.14 273 LEU C N 1
ATOM 8374 C CA . LEU C 1 294 ? 25.616 30.989 -57.584 1.00 13.26 273 LEU C CA 1
ATOM 8375 C C . LEU C 1 294 ? 25.760 32.387 -57.035 1.00 12.50 273 LEU C C 1
ATOM 8376 O O . LEU C 1 294 ? 24.806 32.938 -56.532 1.00 12.11 273 LEU C O 1
ATOM 8381 N N . PRO C 1 295 ? 26.971 32.960 -57.134 1.00 12.73 274 PRO C N 1
ATOM 8382 C CA . PRO C 1 295 ? 27.214 34.267 -56.526 1.00 12.20 274 PRO C CA 1
ATOM 8383 C C . PRO C 1 295 ? 27.013 35.413 -57.517 1.00 12.21 274 PRO C C 1
ATOM 8384 O O . PRO C 1 295 ? 27.928 36.193 -57.788 1.00 12.66 274 PRO C O 1
ATOM 8388 N N . TYR C 1 296 ? 25.812 35.483 -58.059 1.00 12.18 275 TYR C N 1
ATOM 8389 C CA . TYR C 1 296 ? 25.377 36.613 -58.853 1.00 12.40 275 TYR C CA 1
ATOM 8390 C C . TYR C 1 296 ? 23.859 36.599 -58.948 1.00 11.57 275 TYR C C 1
ATOM 8391 O O . TYR C 1 296 ? 23.219 35.591 -58.638 1.00 11.02 275 TYR C O 1
ATOM 8400 N N . VAL C 1 297 ? 23.293 37.728 -59.359 1.00 11.07 276 VAL C N 1
ATOM 8401 C CA . VAL C 1 297 ? 21.852 37.867 -59.559 1.00 10.94 276 VAL C CA 1
ATOM 8402 C C . VAL C 1 297 ? 21.524 37.408 -60.986 1.00 11.57 276 VAL C C 1
ATOM 8403 O O . VAL C 1 297 ? 22.126 37.896 -61.947 1.00 11.82 276 VAL C O 1
ATOM 8407 N N . PHE C 1 298 ? 20.576 36.483 -61.130 1.00 11.44 277 PHE C N 1
ATOM 8408 C CA . PHE C 1 298 ? 20.129 36.075 -62.469 1.00 12.39 277 PHE C CA 1
ATOM 8409 C C . PHE C 1 298 ? 18.615 35.907 -62.557 1.00 12.31 277 PHE C C 1
ATOM 8410 O O . PHE C 1 298 ? 17.943 35.794 -61.534 1.00 11.65 277 PHE C O 1
ATOM 8418 N N . VAL C 1 299 ? 18.091 35.907 -63.783 1.00 13.18 278 VAL C N 1
ATOM 8419 C CA . VAL C 1 299 ? 16.701 35.508 -64.025 1.00 14.38 278 VAL C CA 1
ATOM 8420 C C . VAL C 1 299 ? 16.636 34.169 -64.769 1.00 15.34 278 VAL C C 1
ATOM 8421 O O . VAL C 1 299 ? 17.529 33.838 -65.567 1.00 16.87 278 VAL C O 1
ATOM 8425 N N . ALA C 1 300 ? 15.599 33.385 -64.483 1.00 16.03 279 ALA C N 1
ATOM 8426 C CA . ALA C 1 300 ? 15.329 32.143 -65.226 1.00 17.75 279 ALA C CA 1
ATOM 8427 C C . ALA C 1 300 ? 14.065 32.351 -66.058 1.00 19.78 279 ALA C C 1
ATOM 8428 O O . ALA C 1 300 ? 13.003 32.671 -65.519 1.00 18.00 279 ALA C O 1
ATOM 8430 N N . GLY C 1 301 ? 14.193 32.201 -67.374 1.00 21.89 280 GLY C N 1
ATOM 8431 C CA . GLY C 1 301 ? 13.103 32.524 -68.288 1.00 24.99 280 GLY C CA 1
ATOM 8432 C C . GLY C 1 301 ? 12.207 31.351 -68.641 1.00 28.28 280 GLY C C 1
ATOM 8433 O O . GLY C 1 301 ? 12.420 30.224 -68.180 1.00 27.27 280 GLY C O 1
ATOM 8434 N N . SER C 1 302 ? 11.209 31.626 -69.473 1.00 29.38 281 SER C N 1
ATOM 8435 C CA . SER C 1 302 ? 10.215 30.630 -69.863 1.00 35.72 281 SER C CA 1
ATOM 8436 C C . SER C 1 302 ? 10.484 29.995 -71.237 1.00 32.93 281 SER C C 1
ATOM 8437 O O . SER C 1 302 ? 9.672 29.199 -71.705 1.00 32.72 281 SER C O 1
ATOM 8440 N N . GLU C 1 303 ? 11.611 30.335 -71.871 1.00 28.47 282 GLU C N 1
ATOM 8441 C CA . GLU C 1 303 ? 11.862 29.963 -73.282 1.00 30.53 282 GLU C CA 1
ATOM 8442 C C . GLU C 1 303 ? 11.857 28.469 -73.623 1.00 29.77 282 GLU C C 1
ATOM 8443 O O . GLU C 1 303 ? 11.756 28.110 -74.797 1.00 32.24 282 GLU C O 1
ATOM 8449 N N . MET C 1 304 ? 11.958 27.606 -72.614 1.00 30.99 283 MET C N 1
ATOM 8450 C CA . MET C 1 304 ? 11.925 26.144 -72.833 1.00 33.84 283 MET C CA 1
ATOM 8451 C C . MET C 1 304 ? 10.512 25.556 -72.982 1.00 35.40 283 MET C C 1
ATOM 8452 O O . MET C 1 304 ? 10.365 24.386 -73.350 1.00 36.79 283 MET C O 1
ATOM 8457 N N . LEU C 1 305 ? 9.483 26.354 -72.691 1.00 34.38 284 LEU C N 1
ATOM 8458 C CA . LEU C 1 305 ? 8.096 25.907 -72.857 1.00 35.80 284 LEU C CA 1
ATOM 8459 C C . LEU C 1 305 ? 7.778 25.766 -74.351 1.00 36.33 284 LEU C C 1
ATOM 8460 O O . LEU C 1 305 ? 8.143 26.637 -75.140 1.00 35.61 284 LEU C O 1
ATOM 8465 N N . PRO C 1 306 ? 7.103 24.667 -74.750 1.00 40.77 285 PRO C N 1
ATOM 8466 C CA . PRO C 1 306 ? 6.728 24.514 -76.163 1.00 39.55 285 PRO C CA 1
ATOM 8467 C C . PRO C 1 306 ? 5.767 25.612 -76.618 1.00 38.96 285 PRO C C 1
ATOM 8468 O O . PRO C 1 306 ? 5.760 25.981 -77.790 1.00 38.62 285 PRO C O 1
ATOM 8472 N N . SER C 1 307 ? 4.983 26.135 -75.679 1.00 35.87 286 SER C N 1
ATOM 8473 C CA . SER C 1 307 ? 4.027 27.199 -75.945 1.00 35.28 286 SER C CA 1
ATOM 8474 C C . SER C 1 307 ? 4.680 28.584 -76.086 1.00 35.16 286 SER C C 1
ATOM 8475 O O . SER C 1 307 ? 4.021 29.533 -76.522 1.00 36.31 286 SER C O 1
ATOM 8478 N N . PHE C 1 308 ? 5.959 28.696 -75.716 1.00 32.29 287 PHE C N 1
ATOM 8479 C CA . PHE C 1 308 ? 6.704 29.966 -75.791 1.00 30.51 287 PHE C CA 1
ATOM 8480 C C . PHE C 1 308 ? 6.800 30.515 -77.221 1.00 31.19 287 PHE C C 1
ATOM 8481 O O . PHE C 1 308 ? 7.348 29.858 -78.108 1.00 29.70 287 PHE C O 1
ATOM 8489 N N . THR C 1 309 ? 6.278 31.723 -77.439 1.00 31.59 288 THR C N 1
ATOM 8490 C CA . THR C 1 309 ? 6.225 32.307 -78.791 1.00 34.65 288 THR C CA 1
ATOM 8491 C C . THR C 1 309 ? 7.414 33.204 -79.102 1.00 35.88 288 THR C C 1
ATOM 8492 O O . THR C 1 309 ? 8.167 33.588 -78.201 1.00 31.72 288 THR C O 1
ATOM 8496 N N . GLU C 1 310 ? 7.561 33.546 -80.383 1.00 37.19 289 GLU C N 1
ATOM 8497 C CA . GLU C 1 310 ? 8.556 34.524 -80.828 1.00 40.71 289 GLU C CA 1
ATOM 8498 C C . GLU C 1 310 ? 8.314 35.919 -80.220 1.00 39.98 289 GLU C C 1
ATOM 8499 O O . GLU C 1 310 ? 9.266 36.678 -80.018 1.00 37.16 289 GLU C O 1
ATOM 8505 N N . GLN C 1 311 ? 7.045 36.240 -79.936 1.00 41.91 290 GLN C N 1
ATOM 8506 C CA A GLN C 1 311 ? 6.690 37.518 -79.310 0.50 37.86 290 GLN C CA 1
ATOM 8507 C CA B GLN C 1 311 ? 6.673 37.507 -79.303 0.50 40.04 290 GLN C CA 1
ATOM 8508 C C . GLN C 1 311 ? 7.100 37.524 -77.838 1.00 36.09 290 GLN C C 1
ATOM 8509 O O . GLN C 1 311 ? 7.637 38.521 -77.343 1.00 37.50 290 GLN C O 1
ATOM 8520 N N . GLN C 1 312 ? 6.854 36.414 -77.148 1.00 32.65 291 GLN C N 1
ATOM 8521 C CA . GLN C 1 312 ? 7.279 36.269 -75.770 1.00 30.30 291 GLN C CA 1
ATOM 8522 C C . GLN C 1 312 ? 8.800 36.306 -75.669 1.00 27.41 291 GLN C C 1
ATOM 8523 O O . GLN C 1 312 ? 9.334 36.854 -74.712 1.00 25.20 291 GLN C O 1
ATOM 8529 N N . GLY C 1 313 ? 9.485 35.744 -76.667 1.00 26.86 292 GLY C N 1
ATOM 8530 C CA . GLY C 1 313 ? 10.946 35.750 -76.706 1.00 25.16 292 GLY C CA 1
ATOM 8531 C C . GLY C 1 313 ? 11.461 37.166 -76.781 1.00 24.69 292 GLY C C 1
ATOM 8532 O O . GLY C 1 313 ? 12.263 37.593 -75.948 1.00 24.96 292 GLY C O 1
ATOM 8533 N N . LYS C 1 314 ? 10.968 37.899 -77.774 1.00 25.49 293 LYS C N 1
ATOM 8534 C CA . LYS C 1 314 ? 11.304 39.304 -77.983 1.00 26.11 293 LYS C CA 1
ATOM 8535 C C . LYS C 1 314 ? 11.015 40.177 -76.752 1.00 25.12 293 LYS C C 1
ATOM 8536 O O . LYS C 1 314 ? 11.828 41.027 -76.385 1.00 24.68 293 LYS C O 1
ATOM 8542 N N . GLU C 1 315 ? 9.855 39.981 -76.129 1.00 24.50 294 GLU C N 1
ATOM 8543 C CA . GLU C 1 315 ? 9.488 40.777 -74.963 1.00 24.69 294 GLU C CA 1
ATOM 8544 C C . GLU C 1 315 ? 10.316 40.428 -73.732 1.00 22.23 294 GLU C C 1
ATOM 8545 O O . GLU C 1 315 ? 10.671 41.310 -72.950 1.00 20.27 294 GLU C O 1
ATOM 8551 N N . GLN C 1 316 ? 10.659 39.148 -73.592 1.00 20.79 295 GLN C N 1
ATOM 8552 C CA . GLN C 1 316 ? 11.496 38.706 -72.487 1.00 19.74 295 GLN C CA 1
ATOM 8553 C C . GLN C 1 316 ? 12.921 39.272 -72.566 1.00 20.01 295 GLN C C 1
ATOM 8554 O O . GLN C 1 316 ? 13.438 39.781 -71.558 1.00 19.36 295 GLN C O 1
ATOM 8560 N N . THR C 1 317 ? 13.539 39.186 -73.748 1.00 20.25 296 THR C N 1
ATOM 8561 C CA . THR C 1 317 ? 14.856 39.785 -74.016 1.00 21.04 296 THR C CA 1
ATOM 8562 C C . THR C 1 317 ? 14.853 41.286 -73.711 1.00 20.21 296 THR C C 1
ATOM 8563 O O . THR C 1 317 ? 15.801 41.810 -73.112 1.00 20.19 296 THR C O 1
ATOM 8567 N N . ALA C 1 318 ? 13.789 41.966 -74.130 1.00 19.27 297 ALA C N 1
ATOM 8568 C CA . ALA C 1 318 ? 13.674 43.407 -73.938 1.00 18.52 297 ALA C CA 1
ATOM 8569 C C . ALA C 1 318 ? 13.556 43.749 -72.468 1.00 17.69 297 ALA C C 1
ATOM 8570 O O . ALA C 1 318 ? 14.144 44.741 -72.018 1.00 17.81 297 ALA C O 1
ATOM 8572 N N . PHE C 1 319 ? 12.818 42.933 -71.710 1.00 16.75 298 PHE C N 1
ATOM 8573 C CA . PHE C 1 319 ? 12.712 43.177 -70.278 1.00 16.44 298 PHE C CA 1
ATOM 8574 C C . PHE C 1 319 ? 14.059 43.019 -69.589 1.00 16.56 298 PHE C C 1
ATOM 8575 O O . PHE C 1 319 ? 14.431 43.838 -68.734 1.00 15.41 298 PHE C O 1
ATOM 8583 N N . ILE C 1 320 ? 14.769 41.955 -69.963 1.00 17.21 299 ILE C N 1
ATOM 8584 C CA . ILE C 1 320 ? 16.078 41.628 -69.399 1.00 18.34 299 ILE C CA 1
ATOM 8585 C C . ILE C 1 320 ? 17.089 42.750 -69.669 1.00 18.26 299 ILE C C 1
ATOM 8586 O O . ILE C 1 320 ? 17.851 43.127 -68.781 1.00 17.12 299 ILE C O 1
ATOM 8591 N N . GLU C 1 321 ? 17.055 43.305 -70.880 1.00 19.93 300 GLU C N 1
ATOM 8592 C CA . GLU C 1 321 ? 17.924 44.427 -71.244 1.00 20.63 300 GLU C CA 1
ATOM 8593 C C . GLU C 1 321 ? 17.577 45.708 -70.473 1.00 18.86 300 GLU C C 1
ATOM 8594 O O . GLU C 1 321 ? 18.463 46.454 -70.073 1.00 18.50 300 GLU C O 1
ATOM 8600 N N . ALA C 1 322 ? 16.290 45.950 -70.260 1.00 17.62 301 ALA C N 1
ATOM 8601 C CA . ALA C 1 322 ? 15.845 47.085 -69.449 1.00 17.62 301 ALA C CA 1
ATOM 8602 C C . ALA C 1 322 ? 16.266 46.935 -67.978 1.00 15.93 301 ALA C C 1
ATOM 8603 O O . ALA C 1 322 ? 16.631 47.920 -67.329 1.00 15.23 301 ALA C O 1
ATOM 8605 N N . PHE C 1 323 ? 16.195 45.709 -67.461 1.00 15.37 302 PHE C N 1
ATOM 8606 C CA . PHE C 1 323 ? 16.572 45.401 -66.068 1.00 14.79 302 PHE C CA 1
ATOM 8607 C C . PHE C 1 323 ? 18.080 45.576 -65.891 1.00 15.24 302 PHE C C 1
ATOM 8608 O O . PHE C 1 323 ? 18.546 46.051 -64.840 1.00 14.28 302 PHE C O 1
ATOM 8616 N N . LYS C 1 324 ? 18.826 45.199 -66.934 1.00 16.06 303 LYS C N 1
ATOM 8617 C CA . LYS C 1 324 ? 20.272 45.384 -67.003 1.00 17.52 303 LYS C CA 1
ATOM 8618 C C . LYS C 1 324 ? 20.639 46.854 -66.815 1.00 16.82 303 LYS C C 1
ATOM 8619 O O . LYS C 1 324 ? 21.541 47.182 -66.038 1.00 16.01 303 LYS C O 1
ATOM 8625 N N . VAL C 1 325 ? 19.957 47.723 -67.564 1.00 16.17 304 VAL C N 1
ATOM 8626 C CA . VAL C 1 325 ? 20.160 49.168 -67.468 1.00 15.72 304 VAL C CA 1
ATOM 8627 C C . VAL C 1 325 ? 19.752 49.671 -66.086 1.00 15.15 304 VAL C C 1
ATOM 8628 O O . VAL C 1 325 ? 20.514 50.404 -65.457 1.00 14.81 304 VAL C O 1
ATOM 8632 N N . ALA C 1 326 ? 18.584 49.234 -65.594 1.00 14.48 305 ALA C N 1
ATOM 8633 C CA . ALA C 1 326 ? 18.055 49.718 -64.307 1.00 14.60 305 ALA C CA 1
ATOM 8634 C C . ALA C 1 326 ? 18.947 49.397 -63.117 1.00 14.42 305 ALA C C 1
ATOM 8635 O O . ALA C 1 326 ? 19.024 50.185 -62.175 1.00 14.56 305 ALA C O 1
ATOM 8637 N N . SER C 1 327 ? 19.629 48.253 -63.162 1.00 14.33 306 SER C N 1
ATOM 8638 C CA . SER C 1 327 ? 20.476 47.833 -62.044 1.00 15.11 306 SER C CA 1
ATOM 8639 C C . SER C 1 327 ? 21.822 47.235 -62.460 1.00 15.43 306 SER C C 1
ATOM 8640 O O . SER C 1 327 ? 21.875 46.177 -63.082 1.00 15.56 306 SER C O 1
ATOM 8643 N N . PRO C 1 328 ? 22.921 47.902 -62.085 1.00 16.85 307 PRO C N 1
ATOM 8644 C CA . PRO C 1 328 ? 24.255 47.328 -62.292 1.00 17.06 307 PRO C CA 1
ATOM 8645 C C . PRO C 1 328 ? 24.465 45.953 -61.594 1.00 16.75 307 PRO C C 1
ATOM 8646 O O . PRO C 1 328 ? 25.368 45.222 -61.979 1.00 17.04 307 PRO C O 1
ATOM 8650 N N . ASP C 1 329 ? 23.642 45.607 -60.594 1.00 15.82 308 ASP C N 1
ATOM 8651 C CA . ASP C 1 329 ? 23.767 44.300 -59.918 1.00 16.07 308 ASP C CA 1
ATOM 8652 C C . ASP C 1 329 ? 23.215 43.133 -60.737 1.00 16.39 308 ASP C C 1
ATOM 8653 O O . ASP C 1 329 ? 23.434 41.975 -60.378 1.00 16.36 308 ASP C O 1
ATOM 8658 N N . PHE C 1 330 ? 22.502 43.439 -61.822 1.00 15.86 309 PHE C N 1
ATOM 8659 C CA . PHE C 1 330 ? 21.888 42.425 -62.671 1.00 17.43 309 PHE C CA 1
ATOM 8660 C C . PHE C 1 330 ? 22.549 42.351 -64.047 1.00 19.77 309 PHE C C 1
ATOM 8661 O O . PHE C 1 330 ? 22.623 43.362 -64.758 1.00 19.75 309 PHE C O 1
ATOM 8669 N N . GLN C 1 331 ? 22.997 41.149 -64.425 1.00 25.01 310 GLN C N 1
ATOM 8670 C CA . GLN C 1 331 ? 23.714 40.940 -65.700 1.00 33.86 310 GLN C CA 1
ATOM 8671 C C . GLN C 1 331 ? 23.358 39.658 -66.478 1.00 33.62 310 GLN C C 1
ATOM 8672 O O . GLN C 1 331 ? 23.770 39.507 -67.634 1.00 40.67 310 GLN C O 1
ATOM 8678 N N . THR C 1 332 ? 22.605 38.740 -65.871 1.00 29.17 311 THR C N 1
ATOM 8679 C CA . THR C 1 332 ? 22.546 37.362 -66.390 1.00 29.63 311 THR C CA 1
ATOM 8680 C C . THR C 1 332 ? 21.150 36.742 -66.535 1.00 29.73 311 THR C C 1
ATOM 8681 O O . THR C 1 332 ? 20.327 36.822 -65.621 1.00 25.94 311 THR C O 1
ATOM 8685 N N . GLU C 1 333 ? 20.911 36.102 -67.680 1.00 30.30 312 GLU C N 1
ATOM 8686 C CA . GLU C 1 333 ? 19.749 35.225 -67.850 1.00 32.42 312 GLU C CA 1
ATOM 8687 C C . GLU C 1 333 ? 20.171 33.779 -68.105 1.00 35.58 312 GLU C C 1
ATOM 8688 O O . GLU C 1 333 ? 21.072 33.518 -68.909 1.00 37.07 312 GLU C O 1
ATOM 8694 N N . HIS C 1 334 ? 19.504 32.857 -67.409 1.00 34.75 313 HIS C N 1
ATOM 8695 C CA . HIS C 1 334 ? 19.692 31.413 -67.576 1.00 37.41 313 HIS C CA 1
ATOM 8696 C C . HIS C 1 334 ? 18.383 30.741 -67.889 1.00 41.97 313 HIS C C 1
ATOM 8697 O O . HIS C 1 334 ? 17.346 31.094 -67.326 1.00 46.80 313 HIS C O 1
ATOM 8704 N N . GLY C 1 335 ? 18.416 29.751 -68.774 1.00 44.48 314 GLY C N 1
ATOM 8705 C CA . GLY C 1 335 ? 17.216 28.991 -69.117 1.00 47.64 314 GLY C CA 1
ATOM 8706 C C . GLY C 1 335 ? 17.548 27.721 -69.865 1.00 55.89 314 GLY C C 1
ATOM 8707 O O . GLY C 1 335 ? 18.502 27.682 -70.644 1.00 64.24 314 GLY C O 1
ATOM 8708 N N . TYR C 1 341 ? 13.187 20.163 -72.178 1.00 58.26 320 TYR C N 1
ATOM 8709 C CA . TYR C 1 341 ? 11.865 20.342 -71.589 1.00 71.47 320 TYR C CA 1
ATOM 8710 C C . TYR C 1 341 ? 11.131 19.061 -71.283 1.00 81.60 320 TYR C C 1
ATOM 8711 O O . TYR C 1 341 ? 10.757 18.311 -72.172 1.00 97.60 320 TYR C O 1
ATOM 8720 N N . LYS C 1 342 ? 10.871 18.853 -70.006 1.00 76.34 321 LYS C N 1
ATOM 8721 C CA . LYS C 1 342 ? 9.893 17.875 -69.623 1.00 59.91 321 LYS C CA 1
ATOM 8722 C C . LYS C 1 342 ? 8.782 18.646 -68.986 1.00 54.81 321 LYS C C 1
ATOM 8723 O O . LYS C 1 342 ? 8.955 19.700 -68.441 1.00 47.11 321 LYS C O 1
ATOM 8729 N N . GLU C 1 343 ? 7.615 18.097 -69.131 1.00 51.57 322 GLU C N 1
ATOM 8730 C CA . GLU C 1 343 ? 6.333 18.693 -68.711 1.00 54.20 322 GLU C CA 1
ATOM 8731 C C . GLU C 1 343 ? 6.137 18.860 -67.189 1.00 53.22 322 GLU C C 1
ATOM 8732 O O . GLU C 1 343 ? 5.145 19.442 -66.738 1.00 48.89 322 GLU C O 1
ATOM 8738 N N . ASP C 1 344 ? 7.091 18.360 -66.408 1.00 48.74 323 ASP C N 1
ATOM 8739 C CA . ASP C 1 344 ? 7.095 18.575 -64.966 1.00 42.68 323 ASP C CA 1
ATOM 8740 C C . ASP C 1 344 ? 7.672 19.945 -64.609 1.00 36.53 323 ASP C C 1
ATOM 8741 O O . ASP C 1 344 ? 7.722 20.307 -63.429 1.00 30.94 323 ASP C O 1
ATOM 8746 N N . ALA C 1 345 ? 8.112 20.694 -65.627 1.00 29.76 324 ALA C N 1
ATOM 8747 C CA . ALA C 1 345 ? 8.557 22.081 -65.447 1.00 29.49 324 ALA C CA 1
ATOM 8748 C C . ALA C 1 345 ? 7.385 22.973 -65.053 1.00 26.87 324 ALA C C 1
ATOM 8749 O O . ALA C 1 345 ? 7.576 24.001 -64.407 1.00 26.95 324 ALA C O 1
ATOM 8751 N N . LEU C 1 346 ? 6.174 22.555 -65.427 1.00 25.93 325 LEU C N 1
ATOM 8752 C CA . LEU C 1 346 ? 4.944 23.292 -65.104 1.00 23.54 325 LEU C CA 1
ATOM 8753 C C . LEU C 1 346 ? 4.572 23.294 -63.611 1.00 21.35 325 LEU C C 1
ATOM 8754 O O . LEU C 1 346 ? 3.658 24.006 -63.200 1.00 19.92 325 LEU C O 1
ATOM 8759 N N . LYS C 1 347 ? 5.283 22.500 -62.812 1.00 19.99 326 LYS C N 1
ATOM 8760 C CA . LYS C 1 347 ? 5.111 22.506 -61.356 1.00 18.85 326 LYS C CA 1
ATOM 8761 C C . LYS C 1 347 ? 5.682 23.761 -60.700 1.00 17.03 326 LYS C C 1
ATOM 8762 O O . LYS C 1 347 ? 5.319 24.079 -59.564 1.00 16.26 326 LYS C O 1
ATOM 8768 N N . LEU C 1 348 ? 6.574 24.461 -61.411 1.00 16.57 327 LEU C N 1
ATOM 8769 C CA . LEU C 1 348 ? 7.236 25.666 -60.912 1.00 15.48 327 LEU C CA 1
ATOM 8770 C C . LEU C 1 348 ? 6.416 26.888 -61.282 1.00 15.17 327 LEU C C 1
ATOM 8771 O O . LEU C 1 348 ? 5.911 26.987 -62.414 1.00 15.21 327 LEU C O 1
ATOM 8776 N N . ALA C 1 349 ? 6.317 27.826 -60.337 1.00 14.07 328 ALA C N 1
ATOM 8777 C CA . ALA C 1 349 ? 5.416 28.960 -60.480 1.00 14.00 328 ALA C CA 1
ATOM 8778 C C . ALA C 1 349 ? 5.548 29.697 -61.811 1.00 14.29 328 ALA C C 1
ATOM 8779 O O . ALA C 1 349 ? 4.562 29.855 -62.521 1.00 14.65 328 ALA C O 1
ATOM 8781 N N . SER C 1 350 ? 6.753 30.142 -62.161 1.00 14.93 329 SER C N 1
ATOM 8782 C CA . SER C 1 350 ? 6.901 30.993 -63.354 1.00 15.42 329 SER C CA 1
ATOM 8783 C C . SER C 1 350 ? 6.642 30.220 -64.658 1.00 18.21 329 SER C C 1
ATOM 8784 O O . SER C 1 350 ? 6.159 30.790 -65.650 1.00 16.97 329 SER C O 1
ATOM 8787 N N . LYS C 1 351 ? 6.941 28.921 -64.647 1.00 17.60 330 LYS C N 1
ATOM 8788 C CA . LYS C 1 351 ? 6.643 28.062 -65.796 1.00 18.77 330 LYS C CA 1
ATOM 8789 C C . LYS C 1 351 ? 5.132 27.901 -65.937 1.00 18.31 330 LYS C C 1
ATOM 8790 O O . LYS C 1 351 ? 4.586 28.107 -67.023 1.00 18.19 330 LYS C O 1
ATOM 8796 N N . TYR C 1 352 ? 4.471 27.546 -64.833 1.00 17.08 331 TYR C N 1
ATOM 8797 C CA . TYR C 1 352 ? 3.012 27.429 -64.795 1.00 17.34 331 TYR C CA 1
ATOM 8798 C C . TYR C 1 352 ? 2.342 28.698 -65.340 1.00 17.17 331 TYR C C 1
ATOM 8799 O O . TYR C 1 352 ? 1.550 28.637 -66.284 1.00 17.98 331 TYR C O 1
ATOM 8808 N N . ILE C 1 353 ? 2.672 29.840 -64.744 1.00 16.05 332 ILE C N 1
ATOM 8809 C CA . ILE C 1 353 ? 2.052 31.119 -65.115 1.00 16.02 332 ILE C CA 1
ATOM 8810 C C . ILE C 1 353 ? 2.317 31.470 -66.576 1.00 16.72 332 ILE C C 1
ATOM 8811 O O . ILE C 1 353 ? 1.392 31.827 -67.298 1.00 17.46 332 ILE C O 1
ATOM 8816 N N . GLY C 1 354 ? 3.566 31.332 -67.014 1.00 16.69 333 GLY C N 1
ATOM 8817 C CA . GLY C 1 354 ? 3.912 31.556 -68.413 1.00 17.78 333 GLY C CA 1
ATOM 8818 C C . GLY C 1 354 ? 3.035 30.750 -69.352 1.00 19.37 333 GLY C C 1
ATOM 8819 O O . GLY C 1 354 ? 2.523 31.271 -70.344 1.00 20.49 333 GLY C O 1
ATOM 8820 N N . HIS C 1 355 ? 2.867 29.472 -69.029 1.00 19.77 334 HIS C N 1
ATOM 8821 C CA . HIS C 1 355 ? 2.047 28.562 -69.810 1.00 21.66 334 HIS C CA 1
ATOM 8822 C C . HIS C 1 355 ? 0.577 28.912 -69.778 1.00 21.84 334 HIS C C 1
ATOM 8823 O O . HIS C 1 355 ? -0.104 28.858 -70.804 1.00 22.28 334 HIS C O 1
ATOM 8830 N N . GLN C 1 356 ? 0.077 29.261 -68.597 1.00 21.22 335 GLN C N 1
ATOM 8831 C CA . GLN C 1 356 ? -1.354 29.489 -68.401 1.00 22.33 335 GLN C CA 1
ATOM 8832 C C . GLN C 1 356 ? -1.841 30.806 -68.998 1.00 22.31 335 GLN C C 1
ATOM 8833 O O . GLN C 1 356 ? -2.986 30.897 -69.466 1.00 22.48 335 GLN C O 1
ATOM 8839 N N . PHE C 1 357 ? -0.963 31.807 -68.983 1.00 21.49 336 PHE C N 1
ATOM 8840 C CA . PHE C 1 357 ? -1.307 33.170 -69.370 1.00 21.67 336 PHE C CA 1
ATOM 8841 C C . PHE C 1 357 ? -0.571 33.690 -70.598 1.00 22.42 336 PHE C C 1
ATOM 8842 O O . PHE C 1 357 ? -1.023 34.655 -71.206 1.00 22.91 336 PHE C O 1
ATOM 8850 N N . GLY C 1 358 ? 0.560 33.078 -70.953 1.00 23.28 337 GLY C N 1
ATOM 8851 C CA . GLY C 1 358 ? 1.336 33.493 -72.139 1.00 23.40 337 GLY C CA 1
ATOM 8852 C C . GLY C 1 358 ? 1.948 34.886 -72.025 1.00 23.74 337 GLY C C 1
ATOM 8853 O O . GLY C 1 358 ? 2.319 35.499 -73.031 1.00 24.35 337 GLY C O 1
ATOM 8854 N N . CYS C 1 359 ? 2.035 35.375 -70.789 1.00 22.02 338 CYS C N 1
ATOM 8855 C CA . CYS C 1 359 ? 2.573 36.691 -70.457 1.00 20.88 338 CYS C CA 1
ATOM 8856 C C . CYS C 1 359 ? 4.056 36.586 -70.100 1.00 19.96 338 CYS C C 1
ATOM 8857 O O . CYS C 1 359 ? 4.574 35.477 -69.968 1.00 20.02 338 CYS C O 1
ATOM 8860 N N . LEU C 1 360 ? 4.727 37.731 -69.940 1.00 18.40 339 LEU C N 1
ATOM 8861 C CA . LEU C 1 360 ? 6.085 37.768 -69.402 1.00 17.73 339 LEU C CA 1
ATOM 8862 C C . LEU C 1 360 ? 6.076 37.113 -68.017 1.00 17.13 339 LEU C C 1
ATOM 8863 O O . LEU C 1 360 ? 5.278 37.491 -67.154 1.00 16.31 339 LEU C O 1
ATOM 8868 N N . SER C 1 361 ? 6.941 36.119 -67.818 1.00 16.05 340 SER C N 1
ATOM 8869 C CA . SER C 1 361 ? 6.938 35.354 -66.583 1.00 15.31 340 SER C CA 1
ATOM 8870 C C . SER C 1 361 ? 8.351 34.902 -66.219 1.00 14.97 340 SER C C 1
ATOM 8871 O O . SER C 1 361 ? 8.975 34.135 -66.955 1.00 14.81 340 SER C O 1
ATOM 8874 N N . LEU C 1 362 ? 8.856 35.384 -65.085 1.00 13.79 341 LEU C N 1
ATOM 8875 C CA . LEU C 1 362 ? 10.251 35.153 -64.748 1.00 13.88 341 LEU C CA 1
ATOM 8876 C C . LEU C 1 362 ? 10.421 34.734 -63.302 1.00 13.77 341 LEU C C 1
ATOM 8877 O O . LEU C 1 362 ? 9.640 35.142 -62.436 1.00 13.50 341 LEU C O 1
ATOM 8882 N N . THR C 1 363 ? 11.447 33.922 -63.062 1.00 13.63 342 THR C N 1
ATOM 8883 C CA . THR C 1 363 ? 11.984 33.708 -61.727 1.00 13.40 342 THR C CA 1
ATOM 8884 C C . THR C 1 363 ? 13.227 34.587 -61.573 1.00 12.96 342 THR C C 1
ATOM 8885 O O . THR C 1 363 ? 14.100 34.594 -62.445 1.00 12.92 342 THR C O 1
ATOM 8889 N N A LEU C 1 364 ? 13.295 35.326 -60.471 0.80 12.54 343 LEU C N 1
ATOM 8890 N N B LEU C 1 364 ? 13.292 35.334 -60.472 0.20 12.43 343 LEU C N 1
ATOM 8891 C CA A LEU C 1 364 ? 14.465 36.140 -60.153 0.80 12.23 343 LEU C CA 1
ATOM 8892 C CA B LEU C 1 364 ? 14.466 36.144 -60.143 0.20 12.18 343 LEU C CA 1
ATOM 8893 C C A LEU C 1 364 ? 15.166 35.559 -58.925 0.80 12.20 343 LEU C C 1
ATOM 8894 C C B LEU C 1 364 ? 15.172 35.577 -58.916 0.20 12.01 343 LEU C C 1
ATOM 8895 O O A LEU C 1 364 ? 14.513 35.245 -57.919 0.80 11.23 343 LEU C O 1
ATOM 8896 O O B LEU C 1 364 ? 14.531 35.301 -57.898 0.20 11.51 343 LEU C O 1
ATOM 8905 N N . GLU C 1 365 ? 16.488 35.401 -59.024 1.00 12.03 344 GLU C N 1
ATOM 8906 C CA . GLU C 1 365 ? 17.286 34.790 -57.964 1.00 12.32 344 GLU C CA 1
ATOM 8907 C C . GLU C 1 365 ? 18.437 35.677 -57.529 1.00 11.15 344 GLU C C 1
ATOM 8908 O O . GLU C 1 365 ? 19.240 36.092 -58.357 1.00 11.22 344 GLU C O 1
ATOM 8914 N N . MET C 1 366 ? 18.504 35.950 -56.227 1.00 9.92 345 MET C N 1
ATOM 8915 C CA . MET C 1 366 ? 19.615 36.683 -55.608 1.00 9.61 345 MET C CA 1
ATOM 8916 C C . MET C 1 366 ? 20.508 35.726 -54.805 1.00 9.22 345 MET C C 1
ATOM 8917 O O . MET C 1 366 ? 20.022 34.712 -54.298 1.00 9.18 345 MET C O 1
ATOM 8922 N N . PRO C 1 367 ? 21.805 36.059 -54.668 1.00 9.03 346 PRO C N 1
ATOM 8923 C CA . PRO C 1 367 ? 22.761 35.137 -54.041 1.00 9.02 346 PRO C CA 1
ATOM 8924 C C . PRO C 1 367 ? 22.760 35.156 -52.509 1.00 8.37 346 PRO C C 1
ATOM 8925 O O . PRO C 1 367 ? 22.591 36.218 -51.888 1.00 7.94 346 PRO C O 1
ATOM 8929 N N . PHE C 1 368 ? 22.971 33.983 -51.911 1.00 8.27 347 PHE C N 1
ATOM 8930 C CA . PHE C 1 368 ? 23.240 33.887 -50.465 1.00 8.13 347 PHE C CA 1
ATOM 8931 C C . PHE C 1 368 ? 24.666 34.371 -50.156 1.00 8.41 347 PHE C C 1
ATOM 8932 O O . PHE C 1 368 ? 24.946 34.853 -49.050 1.00 8.03 347 PHE C O 1
ATOM 8940 N N . LYS C 1 369 ? 25.559 34.226 -51.141 1.00 8.97 348 LYS C N 1
ATOM 8941 C CA . LYS C 1 369 ? 26.986 34.561 -50.991 1.00 9.45 348 LYS C CA 1
ATOM 8942 C C . LYS C 1 369 ? 27.239 36.070 -51.167 1.00 9.92 348 LYS C C 1
ATOM 8943 O O . LYS C 1 369 ? 27.310 36.814 -50.191 1.00 10.12 348 LYS C O 1
ATOM 8949 N N . ASP C 1 370 ? 27.361 36.518 -52.410 1.00 10.21 349 ASP C N 1
ATOM 8950 C CA . ASP C 1 370 ? 27.624 37.913 -52.724 1.00 10.91 349 ASP C CA 1
ATOM 8951 C C . ASP C 1 370 ? 27.343 38.024 -54.219 1.00 11.24 349 ASP C C 1
ATOM 8952 O O . ASP C 1 370 ? 27.194 36.999 -54.899 1.00 10.72 349 ASP C O 1
ATOM 8957 N N . ASN C 1 371 ? 27.249 39.256 -54.723 1.00 11.42 350 ASN C N 1
ATOM 8958 C CA . ASN C 1 371 ? 27.350 39.478 -56.152 1.00 12.26 350 ASN C CA 1
ATOM 8959 C C . ASN C 1 371 ? 28.837 39.537 -56.463 1.00 13.24 350 ASN C C 1
ATOM 8960 O O . ASN C 1 371 ? 29.482 40.572 -56.238 1.00 13.07 350 ASN C O 1
ATOM 8965 N N . ALA C 1 372 ? 29.389 38.437 -56.976 1.00 13.53 351 ALA C N 1
ATOM 8966 C CA . ALA C 1 372 ? 30.824 38.381 -57.247 1.00 15.26 351 ALA C CA 1
ATOM 8967 C C . ALA C 1 372 ? 31.319 39.417 -58.269 1.00 16.59 351 ALA C C 1
ATOM 8968 O O . ALA C 1 372 ? 32.514 39.704 -58.324 1.00 16.86 351 ALA C O 1
ATOM 8970 N N . ASN C 1 373 ? 30.402 39.991 -59.051 1.00 18.57 352 ASN C N 1
ATOM 8971 C CA . ASN C 1 373 ? 30.750 41.062 -59.997 1.00 20.67 352 ASN C CA 1
ATOM 8972 C C . ASN C 1 373 ? 30.929 42.424 -59.333 1.00 19.66 352 ASN C C 1
ATOM 8973 O O . ASN C 1 373 ? 31.604 43.305 -59.873 1.00 20.27 352 ASN C O 1
ATOM 8978 N N . LEU C 1 374 ? 30.287 42.610 -58.186 1.00 17.43 353 LEU C N 1
ATOM 8979 C CA . LEU C 1 374 ? 30.415 43.847 -57.425 1.00 16.86 353 LEU C CA 1
ATOM 8980 C C . LEU C 1 374 ? 30.435 43.464 -55.958 1.00 15.41 353 LEU C C 1
ATOM 8981 O O . LEU C 1 374 ? 29.483 43.743 -55.235 1.00 15.48 353 LEU C O 1
ATOM 8986 N N . PRO C 1 375 ? 31.514 42.799 -55.512 1.00 15.78 354 PRO C N 1
ATOM 8987 C CA . PRO C 1 375 ? 31.473 42.208 -54.171 1.00 15.24 354 PRO C CA 1
ATOM 8988 C C . PRO C 1 375 ? 31.609 43.234 -53.049 1.00 15.35 354 PRO C C 1
ATOM 8989 O O . PRO C 1 375 ? 32.039 44.368 -53.279 1.00 14.99 354 PRO C O 1
ATOM 8993 N N . ASP C 1 376 ? 31.243 42.828 -51.842 1.00 15.36 355 ASP C N 1
ATOM 8994 C CA . ASP C 1 376 ? 31.353 43.690 -50.667 1.00 16.25 355 ASP C CA 1
ATOM 8995 C C . ASP C 1 376 ? 31.748 42.763 -49.544 1.00 16.72 355 ASP C C 1
ATOM 8996 O O . ASP C 1 376 ? 30.931 41.970 -49.059 1.00 15.63 355 ASP C O 1
ATOM 9001 N N . GLU C 1 377 ? 33.011 42.851 -49.147 1.00 18.20 356 GLU C N 1
ATOM 9002 C CA . GLU C 1 377 ? 33.549 41.993 -48.097 1.00 20.60 356 GLU C CA 1
ATOM 9003 C C . GLU C 1 377 ? 32.772 42.149 -46.794 1.00 18.49 356 GLU C C 1
ATOM 9004 O O . GLU C 1 377 ? 32.612 41.186 -46.054 1.00 18.54 356 GLU C O 1
ATOM 9010 N N . ARG C 1 378 ? 32.284 43.355 -46.517 1.00 15.79 357 ARG C N 1
ATOM 9011 C CA . ARG C 1 378 ? 31.717 43.644 -45.196 1.00 15.44 357 ARG C CA 1
ATOM 9012 C C . ARG C 1 378 ? 30.344 43.005 -44.961 1.00 12.95 357 ARG C C 1
ATOM 9013 O O . ARG C 1 378 ? 30.056 42.538 -43.857 1.00 12.65 357 ARG C O 1
ATOM 9021 N N . VAL C 1 379 ? 29.503 43.009 -45.994 1.00 11.41 358 VAL C N 1
ATOM 9022 C CA . VAL C 1 379 ? 28.118 42.547 -45.873 1.00 10.83 358 VAL C CA 1
ATOM 9023 C C . VAL C 1 379 ? 27.750 41.452 -46.885 1.00 10.55 358 VAL C C 1
ATOM 9024 O O . VAL C 1 379 ? 26.768 40.742 -46.685 1.00 11.10 358 VAL C O 1
ATOM 9028 N N . GLY C 1 380 ? 28.529 41.304 -47.959 1.00 11.01 359 GLY C N 1
ATOM 9029 C CA . GLY C 1 380 ? 28.173 40.344 -49.022 1.00 10.29 359 GLY C CA 1
ATOM 9030 C C . GLY C 1 380 ? 26.848 40.791 -49.617 1.00 10.14 359 GLY C C 1
ATOM 9031 O O . GLY C 1 380 ? 26.555 42.000 -49.643 1.00 10.01 359 GLY C O 1
ATOM 9032 N N . TRP C 1 381 ? 26.050 39.843 -50.099 1.00 9.29 360 TRP C N 1
ATOM 9033 C CA . TRP C 1 381 ? 24.678 40.175 -50.494 1.00 9.00 360 TRP C CA 1
ATOM 9034 C C . TRP C 1 381 ? 23.850 40.276 -49.239 1.00 8.32 360 TRP C C 1
ATOM 9035 O O . TRP C 1 381 ? 24.043 39.493 -48.320 1.00 7.79 360 TRP C O 1
ATOM 9046 N N . ASN C 1 382 ? 22.957 41.262 -49.155 1.00 8.08 361 ASN C N 1
ATOM 9047 C CA . ASN C 1 382 ? 22.174 41.434 -47.918 1.00 7.84 361 ASN C CA 1
ATOM 9048 C C . ASN C 1 382 ? 20.789 42.050 -48.106 1.00 7.77 361 ASN C C 1
ATOM 9049 O O . ASN C 1 382 ? 20.313 42.200 -49.239 1.00 8.01 361 ASN C O 1
ATOM 9054 N N . GLY C 1 383 ? 20.138 42.405 -46.998 1.00 7.61 362 GLY C N 1
ATOM 9055 C CA . GLY C 1 383 ? 18.816 43.036 -47.060 1.00 7.90 362 GLY C CA 1
ATOM 9056 C C . GLY C 1 383 ? 18.780 44.348 -47.854 1.00 8.48 362 GLY C C 1
ATOM 9057 O O . GLY C 1 383 ? 17.924 44.520 -48.749 1.00 8.00 362 GLY C O 1
ATOM 9058 N N . GLU C 1 384 ? 19.698 45.267 -47.547 1.00 8.78 363 GLU C N 1
ATOM 9059 C CA A GLU C 1 384 ? 19.720 46.576 -48.217 0.80 9.65 363 GLU C CA 1
ATOM 9060 C CA B GLU C 1 384 ? 19.709 46.577 -48.209 0.20 8.92 363 GLU C CA 1
ATOM 9061 C C . GLU C 1 384 ? 19.951 46.487 -49.721 1.00 9.17 363 GLU C C 1
ATOM 9062 O O . GLU C 1 384 ? 19.322 47.215 -50.493 1.00 9.08 363 GLU C O 1
ATOM 9073 N N . ARG C 1 385 ? 20.859 45.597 -50.138 1.00 8.92 364 ARG C N 1
ATOM 9074 C CA . ARG C 1 385 ? 21.154 45.391 -51.569 1.00 8.99 364 ARG C CA 1
ATOM 9075 C C . ARG C 1 385 ? 19.981 44.714 -52.303 1.00 8.51 364 ARG C C 1
ATOM 9076 O O . ARG C 1 385 ? 19.696 45.049 -53.452 1.00 8.96 364 ARG C O 1
ATOM 9084 N N . SER C 1 386 ? 19.298 43.791 -51.630 1.00 8.09 365 SER C N 1
ATOM 9085 C CA . SER C 1 386 ? 18.074 43.173 -52.166 1.00 7.83 365 SER C CA 1
ATOM 9086 C C . SER C 1 386 ? 16.963 44.203 -52.332 1.00 7.64 365 SER C C 1
ATOM 9087 O O . SER C 1 386 ? 16.292 44.220 -53.365 1.00 7.59 365 SER C O 1
ATOM 9090 N N . ALA C 1 387 ? 16.754 45.023 -51.293 1.00 7.43 366 ALA C N 1
ATOM 9091 C CA . ALA C 1 387 ? 15.779 46.140 -51.335 1.00 7.65 366 ALA C CA 1
ATOM 9092 C C . ALA C 1 387 ? 16.031 47.098 -52.494 1.00 7.96 366 ALA C C 1
ATOM 9093 O O . ALA C 1 387 ? 15.091 47.508 -53.188 1.00 8.01 366 ALA C O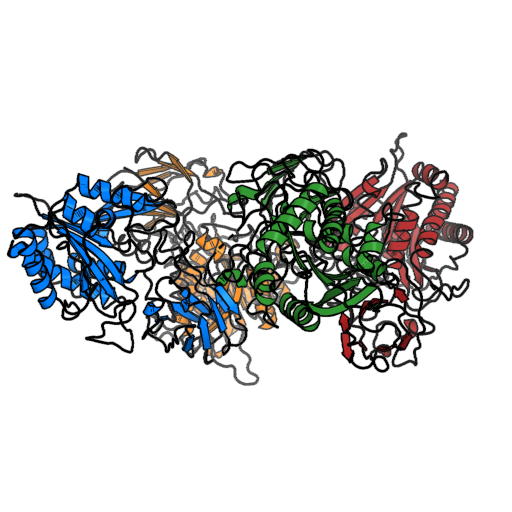 1
ATOM 9095 N N . ALA C 1 388 ? 17.299 47.452 -52.693 1.00 8.21 367 ALA C N 1
ATOM 9096 C CA . ALA C 1 388 ? 17.724 48.333 -53.777 1.00 8.77 367 ALA C CA 1
ATOM 9097 C C . ALA C 1 388 ? 17.393 47.701 -55.123 1.00 8.84 367 ALA C C 1
ATOM 9098 O O . ALA C 1 388 ? 16.955 48.399 -56.040 1.00 9.01 367 ALA C O 1
ATOM 9100 N N . LEU C 1 389 ? 17.600 46.386 -55.237 1.00 8.71 368 LEU C N 1
ATOM 9101 C CA . LEU C 1 389 ? 17.270 45.672 -56.485 1.00 9.22 368 LEU C CA 1
ATOM 9102 C C . LEU C 1 389 ? 15.759 45.683 -56.790 1.00 9.08 368 LEU C C 1
ATOM 9103 O O . LEU C 1 389 ? 15.349 45.835 -57.942 1.00 9.51 368 LEU C O 1
ATOM 9108 N N . GLY C 1 390 ? 14.932 45.533 -55.761 1.00 9.08 369 GLY C N 1
ATOM 9109 C CA . GLY C 1 390 ? 13.470 45.564 -55.942 1.00 9.04 369 GLY C CA 1
ATOM 9110 C C . GLY C 1 390 ? 12.997 46.922 -56.410 1.00 9.59 369 GLY C C 1
ATOM 9111 O O . GLY C 1 390 ? 12.139 47.031 -57.309 1.00 9.79 369 GLY C O 1
ATOM 9112 N N . ALA C 1 391 ? 13.573 47.968 -55.817 1.00 9.15 370 ALA C N 1
ATOM 9113 C CA . ALA C 1 391 ? 13.281 49.336 -56.239 1.00 9.83 370 ALA C CA 1
ATOM 9114 C C . ALA C 1 391 ? 13.703 49.529 -57.696 1.00 10.01 370 ALA C C 1
ATOM 9115 O O . ALA C 1 391 ? 12.952 50.109 -58.482 1.00 9.92 370 ALA C O 1
ATOM 9117 N N . ALA C 1 392 ? 14.886 49.014 -58.045 1.00 10.12 371 ALA C N 1
ATOM 9118 C CA . ALA C 1 392 ? 15.415 49.112 -59.412 1.00 10.74 371 ALA C CA 1
ATOM 9119 C C . ALA C 1 392 ? 14.542 48.369 -60.410 1.00 11.02 371 ALA C C 1
ATOM 9120 O O . ALA C 1 392 ? 14.324 48.846 -61.538 1.00 11.30 371 ALA C O 1
ATOM 9122 N N . MET C 1 393 ? 14.015 47.216 -59.996 1.00 10.84 372 MET C N 1
ATOM 9123 C CA . MET C 1 393 ? 13.133 46.465 -60.885 1.00 11.53 372 MET C CA 1
ATOM 9124 C C . MET C 1 393 ? 11.897 47.248 -61.326 1.00 11.59 372 MET C C 1
ATOM 9125 O O . MET C 1 393 ? 11.448 47.093 -62.463 1.00 11.52 372 MET C O 1
ATOM 9130 N N . LEU C 1 394 ? 11.379 48.110 -60.443 1.00 11.43 373 LEU C N 1
ATOM 9131 C CA A LEU C 1 394 ? 10.253 48.982 -60.802 0.80 11.65 373 LEU C CA 1
ATOM 9132 C CA B LEU C 1 394 ? 10.257 48.988 -60.771 0.20 11.49 373 LEU C CA 1
ATOM 9133 C C . LEU C 1 394 ? 10.555 49.857 -62.001 1.00 11.84 373 LEU C C 1
ATOM 9134 O O . LEU C 1 394 ? 9.705 50.037 -62.869 1.00 11.99 373 LEU C O 1
ATOM 9143 N N . ALA C 1 395 ? 11.765 50.419 -62.051 1.00 12.20 374 ALA C N 1
ATOM 9144 C CA . ALA C 1 395 ? 12.167 51.243 -63.187 1.00 12.69 374 ALA C CA 1
ATOM 9145 C C . ALA C 1 395 ? 12.136 50.438 -64.503 1.00 13.21 374 ALA C C 1
ATOM 9146 O O . ALA C 1 395 ? 11.727 50.959 -65.545 1.00 13.38 374 ALA C O 1
ATOM 9148 N N . ALA C 1 396 ? 12.565 49.175 -64.432 1.00 12.78 375 ALA C N 1
ATOM 9149 C CA . ALA C 1 396 ? 12.602 48.271 -65.589 1.00 13.41 375 ALA C CA 1
ATOM 9150 C C . ALA C 1 396 ? 11.183 47.951 -66.064 1.00 13.42 375 ALA C C 1
ATOM 9151 O O . ALA C 1 396 ? 10.921 47.907 -67.271 1.00 14.19 375 ALA C O 1
ATOM 9153 N N . ILE C 1 397 ? 10.277 47.748 -65.105 1.00 12.78 376 ILE C N 1
ATOM 9154 C CA . ILE C 1 397 ? 8.855 47.506 -65.403 1.00 12.98 376 ILE C CA 1
ATOM 9155 C C . ILE C 1 397 ? 8.246 48.696 -66.149 1.00 13.01 376 ILE C C 1
ATOM 9156 O O . ILE C 1 397 ? 7.532 48.502 -67.132 1.00 13.32 376 ILE C O 1
ATOM 9161 N N . LEU C 1 398 ? 8.567 49.918 -65.713 1.00 12.71 377 LEU C N 1
ATOM 9162 C CA . LEU C 1 398 ? 8.055 51.115 -66.391 1.00 12.98 377 LEU C CA 1
ATOM 9163 C C . LEU C 1 398 ? 8.542 51.189 -67.841 1.00 13.66 377 LEU C C 1
ATOM 9164 O O . LEU C 1 398 ? 7.736 51.411 -68.750 1.00 14.01 377 LEU C O 1
ATOM 9169 N N . VAL C 1 399 ? 9.849 51.014 -68.055 1.00 13.92 378 VAL C N 1
ATOM 9170 C CA . VAL C 1 399 ? 10.400 51.017 -69.426 1.00 15.17 378 VAL C CA 1
ATOM 9171 C C . VAL C 1 399 ? 9.663 49.984 -70.281 1.00 15.74 378 VAL C C 1
ATOM 9172 O O . VAL C 1 399 ? 9.271 50.269 -71.426 1.00 16.07 378 VAL C O 1
ATOM 9176 N N . HIS C 1 400 ? 9.457 48.801 -69.705 1.00 15.68 379 HIS C N 1
ATOM 9177 C CA . HIS C 1 400 ? 8.789 47.696 -70.389 1.00 16.71 379 HIS C CA 1
ATOM 9178 C C . HIS C 1 400 ? 7.371 48.016 -70.820 1.00 18.01 379 HIS C C 1
ATOM 9179 O O . HIS C 1 400 ? 7.033 47.877 -72.003 1.00 19.28 379 HIS C O 1
ATOM 9186 N N . VAL C 1 401 ? 6.533 48.468 -69.887 1.00 18.53 380 VAL C N 1
ATOM 9187 C CA . VAL C 1 401 ? 5.145 48.814 -70.226 1.00 19.23 380 VAL C CA 1
ATOM 9188 C C . VAL C 1 401 ? 5.050 50.017 -71.182 1.00 21.63 380 VAL C C 1
ATOM 9189 O O . VAL C 1 401 ? 4.128 50.090 -72.002 1.00 22.18 380 VAL C O 1
ATOM 9193 N N . ASP C 1 402 ? 6.009 50.943 -71.083 1.00 22.46 381 ASP C N 1
ATOM 9194 C CA . ASP C 1 402 ? 6.110 52.069 -72.024 1.00 25.09 381 ASP C CA 1
ATOM 9195 C C . ASP C 1 402 ? 6.399 51.580 -73.437 1.00 25.34 381 ASP C C 1
ATOM 9196 O O . ASP C 1 402 ? 5.923 52.169 -74.403 1.00 27.23 381 ASP C O 1
ATOM 9201 N N . THR C 1 403 ? 7.203 50.523 -73.549 1.00 24.06 382 THR C N 1
ATOM 9202 C CA . THR C 1 403 ? 7.584 49.967 -74.844 1.00 26.11 382 THR C CA 1
ATOM 9203 C C . THR C 1 403 ? 6.488 49.069 -75.412 1.00 27.66 382 THR C C 1
ATOM 9204 O O . THR C 1 403 ? 6.088 49.231 -76.562 1.00 27.42 382 THR C O 1
ATOM 9208 N N . PHE C 1 404 ? 6.020 48.124 -74.598 1.00 26.84 383 PHE C N 1
ATOM 9209 C CA . PHE C 1 404 ? 5.055 47.123 -75.032 1.00 30.25 383 PHE C CA 1
ATOM 9210 C C . PHE C 1 404 ? 3.717 47.379 -74.350 1.00 34.87 383 PHE C C 1
ATOM 9211 O O . PHE C 1 404 ? 3.323 46.656 -73.434 1.00 46.03 383 PHE C O 1
ATOM 9219 N N . ALA C 1 405 ? 3.035 48.423 -74.810 1.00 36.61 384 ALA C N 1
ATOM 9220 C CA . ALA C 1 405 ? 1.878 49.000 -74.125 1.00 44.68 384 ALA C CA 1
ATOM 9221 C C . ALA C 1 405 ? 0.652 48.085 -74.048 1.00 57.22 384 ALA C C 1
ATOM 9222 O O . ALA C 1 405 ? -0.350 48.430 -73.415 1.00 61.19 384 ALA C O 1
ATOM 9225 N N . MET D 1 22 ? -16.272 41.712 -47.833 1.00 40.35 1 MET D N 1
ATOM 9226 C CA . MET D 1 22 ? -15.048 40.918 -47.533 1.00 37.86 1 MET D CA 1
ATOM 9227 C C . MET D 1 22 ? -15.340 39.840 -46.500 1.00 34.27 1 MET D C 1
ATOM 9228 O O . MET D 1 22 ? -16.183 40.018 -45.621 1.00 36.39 1 MET D O 1
ATOM 9233 N N . THR D 1 23 ? -14.638 38.721 -46.604 1.00 30.10 2 THR D N 1
ATOM 9234 C CA . THR D 1 23 ? -14.716 37.699 -45.576 1.00 26.99 2 THR D CA 1
ATOM 9235 C C . THR D 1 23 ? -13.841 38.148 -44.408 1.00 23.37 2 THR D C 1
ATOM 9236 O O . THR D 1 23 ? -12.701 38.563 -44.609 1.00 21.89 2 THR D O 1
ATOM 9240 N N . LEU D 1 24 ? -14.398 38.112 -43.202 1.00 20.94 3 LEU D N 1
ATOM 9241 C CA . LEU D 1 24 ? -13.618 38.374 -42.004 1.00 19.26 3 LEU D CA 1
ATOM 9242 C C . LEU D 1 24 ? -12.793 37.149 -41.643 1.00 17.99 3 LEU D C 1
ATOM 9243 O O . LEU D 1 24 ? -13.193 36.010 -41.909 1.00 18.13 3 LEU D O 1
ATOM 9248 N N . SER D 1 25 ? -11.645 37.399 -41.029 1.00 16.19 4 SER D N 1
ATOM 9249 C CA . SER D 1 25 ? -10.822 36.345 -40.471 1.00 15.79 4 SER D CA 1
ATOM 9250 C C . SER D 1 25 ? -10.121 36.827 -39.216 1.00 14.15 4 SER D C 1
ATOM 9251 O O . SER D 1 25 ? -9.547 37.924 -39.187 1.00 13.56 4 SER D O 1
ATOM 9254 N N . ILE D 1 26 ? -10.158 35.993 -38.187 1.00 13.83 5 ILE D N 1
ATOM 9255 C CA . ILE D 1 26 ? -9.414 36.253 -36.955 1.00 12.85 5 ILE D CA 1
ATOM 9256 C C . ILE D 1 26 ? -8.323 35.196 -36.766 1.00 12.90 5 ILE D C 1
ATOM 9257 O O . ILE D 1 26 ? -8.596 33.988 -36.779 1.00 13.08 5 ILE D O 1
ATOM 9262 N N . THR D 1 27 ? -7.094 35.669 -36.578 1.00 12.19 6 THR D N 1
ATOM 9263 C CA . THR D 1 27 ? -5.947 34.801 -36.387 1.00 12.13 6 THR D CA 1
ATOM 9264 C C . THR D 1 27 ? -5.145 35.222 -35.145 1.00 11.39 6 THR D C 1
ATOM 9265 O O . THR D 1 27 ? -5.268 36.363 -34.655 1.00 10.74 6 THR D O 1
ATOM 9269 N N . SER D 1 28 ? -4.331 34.293 -34.641 1.00 10.90 7 SER D N 1
ATOM 9270 C CA . SER D 1 28 ? -3.643 34.489 -33.359 1.00 10.51 7 SER D CA 1
ATOM 9271 C C . SER D 1 28 ? -2.301 33.757 -33.245 1.00 10.70 7 SER D C 1
ATOM 9272 O O . SER D 1 28 ? -1.696 33.729 -32.163 1.00 10.66 7 SER D O 1
ATOM 9275 N N . ASN D 1 29 ? -1.821 33.187 -34.352 1.00 10.84 8 ASN D N 1
ATOM 9276 C CA . ASN D 1 29 ? -0.522 32.515 -34.333 1.00 11.26 8 ASN D CA 1
ATOM 9277 C C . ASN D 1 29 ? 0.655 33.482 -34.550 1.00 10.99 8 ASN D C 1
ATOM 9278 O O . ASN D 1 29 ? 1.205 33.583 -35.645 1.00 11.20 8 ASN D O 1
ATOM 9283 N N . PHE D 1 30 ? 1.024 34.173 -33.471 1.00 10.75 9 PHE D N 1
ATOM 9284 C CA . PHE D 1 30 ? 2.168 35.094 -33.413 1.00 10.57 9 PHE D CA 1
ATOM 9285 C C . PHE D 1 30 ? 2.545 35.273 -31.940 1.00 10.34 9 PHE D C 1
ATOM 9286 O O . PHE D 1 30 ? 1.834 34.791 -31.049 1.00 9.96 9 PHE D O 1
ATOM 9294 N N . ASP D 1 31 ? 3.670 35.949 -31.706 1.00 10.89 10 ASP D N 1
ATOM 9295 C CA . ASP D 1 31 ? 4.203 36.253 -30.369 1.00 11.03 10 ASP D CA 1
ATOM 9296 C C . ASP D 1 31 ? 3.129 36.912 -29.487 1.00 10.15 10 ASP D C 1
ATOM 9297 O O . ASP D 1 31 ? 2.645 38.009 -29.794 1.00 9.33 10 ASP D O 1
ATOM 9302 N N . ALA D 1 32 ? 2.775 36.209 -28.404 1.00 9.59 11 ALA D N 1
ATOM 9303 C CA . ALA D 1 32 ? 1.754 36.587 -27.400 1.00 9.34 11 ALA D CA 1
ATOM 9304 C C . ALA D 1 32 ? 0.299 36.517 -27.878 1.00 9.01 11 ALA D C 1
ATOM 9305 O O . ALA D 1 32 ? -0.612 36.948 -27.166 1.00 8.89 11 ALA D O 1
ATOM 9307 N N . GLY D 1 33 ? 0.080 35.950 -29.060 1.00 8.80 12 GLY D N 1
ATOM 9308 C CA . GLY D 1 33 ? -1.270 35.786 -29.579 1.00 8.86 12 GLY D CA 1
ATOM 9309 C C . GLY D 1 33 ? -2.040 34.767 -28.758 1.00 9.07 12 GLY D C 1
ATOM 9310 O O . GLY D 1 33 ? -1.480 33.742 -28.339 1.00 9.29 12 GLY D O 1
ATOM 9311 N N . ALA D 1 34 ? -3.316 35.062 -28.527 1.00 9.05 13 ALA D N 1
ATOM 9312 C CA . ALA D 1 34 ? -4.221 34.203 -27.764 1.00 9.67 13 ALA D CA 1
ATOM 9313 C C . ALA D 1 34 ? -5.671 34.639 -27.972 1.00 9.93 13 ALA D C 1
ATOM 9314 O O . ALA D 1 34 ? -6.054 35.786 -27.656 1.00 9.77 13 ALA D O 1
ATOM 9316 N N . ILE D 1 35 ? -6.467 33.720 -28.515 1.00 10.71 14 ILE D N 1
ATOM 9317 C CA . ILE D 1 35 ? -7.926 33.857 -28.601 1.00 11.18 14 ILE D CA 1
ATOM 9318 C C . ILE D 1 35 ? -8.532 32.518 -29.040 1.00 12.27 14 ILE D C 1
ATOM 9319 O O . ILE D 1 35 ? -7.864 31.729 -29.701 1.00 12.39 14 ILE D O 1
ATOM 9324 N N . ASP D 1 36 ? -9.782 32.267 -28.655 1.00 13.51 15 ASP D N 1
ATOM 9325 C CA . ASP D 1 36 ? -10.560 31.161 -29.229 1.00 15.47 15 ASP D CA 1
ATOM 9326 C C . ASP D 1 36 ? -11.682 31.766 -30.071 1.00 14.57 15 ASP D C 1
ATOM 9327 O O . ASP D 1 36 ? -12.496 32.547 -29.566 1.00 14.14 15 ASP D O 1
ATOM 9332 N N . VAL D 1 37 ? -11.702 31.441 -31.359 1.00 14.23 16 VAL D N 1
ATOM 9333 C CA . VAL D 1 37 ? -12.707 31.993 -32.266 1.00 14.43 16 VAL D CA 1
ATOM 9334 C C . VAL D 1 37 ? -13.920 31.067 -32.244 1.00 15.31 16 VAL D C 1
ATOM 9335 O O . VAL D 1 37 ? -13.826 29.910 -32.665 1.00 16.45 16 VAL D O 1
ATOM 9339 N N . VAL D 1 38 ? -15.036 31.568 -31.716 1.00 15.46 17 VAL D N 1
ATOM 9340 C CA . VAL D 1 38 ? -16.301 30.811 -31.676 1.00 16.91 17 VAL D CA 1
ATOM 9341 C C . VAL D 1 38 ? -17.065 31.015 -32.980 1.00 17.72 17 VAL D C 1
ATOM 9342 O O . VAL D 1 38 ? -17.527 30.056 -33.589 1.00 18.79 17 VAL D O 1
ATOM 9346 N N . SER D 1 39 ? -17.196 32.268 -33.398 1.00 17.69 18 SER D N 1
ATOM 9347 C CA . SER D 1 39 ? -17.823 32.595 -34.674 1.00 19.39 18 SER D CA 1
ATOM 9348 C C . SER D 1 39 ? -17.311 33.928 -35.209 1.00 19.71 18 SER D C 1
ATOM 9349 O O . SER D 1 39 ? -17.218 34.916 -34.473 1.00 20.44 18 SER D O 1
ATOM 9352 N N . CYS D 1 40 ? -16.964 33.936 -36.492 1.00 20.11 19 CYS D N 1
ATOM 9353 C CA . CYS D 1 40 ? -16.450 35.127 -37.152 1.00 20.58 19 CYS D CA 1
ATOM 9354 C C . CYS D 1 40 ? -16.934 35.110 -38.599 1.00 22.77 19 CYS D C 1
ATOM 9355 O O . CYS D 1 40 ? -16.161 34.848 -39.526 1.00 22.67 19 CYS D O 1
ATOM 9358 N N . ASP D 1 41 ? -18.233 35.340 -38.767 1.00 23.47 20 ASP D N 1
ATOM 9359 C CA . ASP D 1 41 ? -18.858 35.450 -40.074 1.00 27.29 20 ASP D CA 1
ATOM 9360 C C . ASP D 1 41 ? -19.353 36.875 -40.250 1.00 28.29 20 ASP D C 1
ATOM 9361 O O . ASP D 1 41 ? -18.805 37.634 -41.035 1.00 30.02 20 ASP D O 1
ATOM 9366 N N . SER D 1 42 ? -20.376 37.247 -39.496 1.00 28.34 21 SER D N 1
ATOM 9367 C CA . SER D 1 42 ? -20.912 38.600 -39.574 1.00 26.30 21 SER D CA 1
ATOM 9368 C C . SER D 1 42 ? -20.212 39.525 -38.571 1.00 24.54 21 SER D C 1
ATOM 9369 O O . SER D 1 42 ? -20.094 39.181 -37.396 1.00 21.73 21 SER D O 1
ATOM 9372 N N . PRO D 1 43 ? -19.746 40.707 -39.033 1.00 23.75 22 PRO D N 1
ATOM 9373 C CA . PRO D 1 43 ? -19.040 41.675 -38.171 1.00 22.53 22 PRO D CA 1
ATOM 9374 C C . PRO D 1 43 ? -19.823 42.093 -36.924 1.00 21.71 22 PRO D C 1
ATOM 9375 O O . PRO D 1 43 ? -19.218 42.284 -35.866 1.00 19.65 22 PRO D O 1
ATOM 9379 N N . ASP D 1 44 ? -21.148 42.207 -37.038 1.00 21.51 23 ASP D N 1
ATOM 9380 C CA . ASP D 1 44 ? -21.983 42.604 -35.898 1.00 22.89 23 ASP D CA 1
ATOM 9381 C C . ASP D 1 44 ? -22.226 41.491 -34.863 1.00 22.36 23 ASP D C 1
ATOM 9382 O O . ASP D 1 44 ? -22.924 41.706 -33.873 1.00 23.48 23 ASP D O 1
ATOM 9387 N N . ALA D 1 45 ? -21.683 40.298 -35.103 1.00 21.52 24 ALA D N 1
ATOM 9388 C CA . ALA D 1 45 ? -21.886 39.169 -34.195 1.00 20.84 24 ALA D CA 1
ATOM 9389 C C . ALA D 1 45 ? -20.642 38.277 -34.055 1.00 20.13 24 ALA D C 1
ATOM 9390 O O . ALA D 1 45 ? -20.750 37.052 -34.026 1.00 20.06 24 ALA D O 1
ATOM 9392 N N . ILE D 1 46 ? -19.465 38.897 -33.968 1.00 17.60 25 ILE D N 1
ATOM 9393 C CA . ILE D 1 46 ? -18.229 38.150 -33.763 1.00 16.64 25 ILE D CA 1
ATOM 9394 C C . ILE D 1 46 ? -18.213 37.628 -32.322 1.00 16.25 25 ILE D C 1
ATOM 9395 O O . ILE D 1 46 ? -18.394 38.387 -31.376 1.00 15.70 25 ILE D O 1
ATOM 9400 N N A ARG D 1 47 ? -17.992 36.323 -32.179 0.80 16.55 26 ARG D N 1
ATOM 9401 N N B ARG D 1 47 ? -18.030 36.324 -32.170 0.20 16.18 26 ARG D N 1
ATOM 9402 C CA A ARG D 1 47 ? -18.058 35.640 -30.894 0.80 16.89 26 ARG D CA 1
ATOM 9403 C CA B ARG D 1 47 ? -18.028 35.739 -30.845 0.20 15.97 26 ARG D CA 1
ATOM 9404 C C A ARG D 1 47 ? -16.692 35.016 -30.582 0.80 15.86 26 ARG D C 1
ATOM 9405 C C B ARG D 1 47 ? -16.716 35.024 -30.566 0.20 15.23 26 ARG D C 1
ATOM 9406 O O A ARG D 1 47 ? -16.170 34.227 -31.381 0.80 15.42 26 ARG D O 1
ATOM 9407 O O B ARG D 1 47 ? -16.252 34.204 -31.362 0.20 15.20 26 ARG D O 1
ATOM 9422 N N . LEU D 1 48 ? -16.126 35.369 -29.427 1.00 14.36 27 LEU D N 1
ATOM 9423 C CA . LEU D 1 48 ? -14.798 34.896 -29.029 1.00 13.85 27 LEU D CA 1
ATOM 9424 C C . LEU D 1 48 ? -14.794 34.333 -27.619 1.00 14.00 27 LEU D C 1
ATOM 9425 O O . LEU D 1 48 ? -15.729 34.564 -26.842 1.00 14.26 27 LEU D O 1
ATOM 9430 N N . ARG D 1 49 ? -13.734 33.597 -27.301 1.00 14.03 28 ARG D N 1
ATOM 9431 C CA . ARG D 1 49 ? -13.424 33.215 -25.933 1.00 14.48 28 ARG D CA 1
ATOM 9432 C C . ARG D 1 49 ? -11.984 33.608 -25.606 1.00 13.53 28 ARG D C 1
ATOM 9433 O O . ARG D 1 49 ? -11.079 33.476 -26.441 1.00 13.21 28 ARG D O 1
ATOM 9441 N N . VAL D 1 50 ? -11.788 34.108 -24.390 1.00 13.16 29 VAL D N 1
ATOM 9442 C CA . VAL D 1 50 ? -10.448 34.270 -23.823 1.00 12.43 29 VAL D CA 1
ATOM 9443 C C . VAL D 1 50 ? -9.878 32.852 -23.702 1.00 12.41 29 VAL D C 1
ATOM 9444 O O . VAL D 1 50 ? -10.522 31.981 -23.099 1.00 12.62 29 VAL D O 1
ATOM 9448 N N . ARG D 1 51 ? -8.705 32.619 -24.306 1.00 11.68 30 ARG D N 1
ATOM 9449 C CA . ARG D 1 51 ? -8.130 31.263 -24.461 1.00 12.06 30 ARG D CA 1
ATOM 9450 C C . ARG D 1 51 ? -7.637 30.666 -23.142 1.00 12.41 30 ARG D C 1
ATOM 9451 O O . ARG D 1 51 ? -7.954 29.516 -22.820 1.00 13.35 30 ARG D O 1
ATOM 9459 N N . GLY D 1 52 ? -6.847 31.437 -22.395 1.00 11.82 31 GLY D N 1
ATOM 9460 C CA . GLY D 1 52 ? -6.307 30.962 -21.118 1.00 12.13 31 GLY D CA 1
ATOM 9461 C C . GLY D 1 52 ? -4.854 30.530 -21.217 1.00 11.71 31 GLY D C 1
ATOM 9462 O O . GLY D 1 52 ? -4.344 30.281 -22.314 1.00 11.27 31 GLY D O 1
ATOM 9463 N N . ASP D 1 53 ? -4.186 30.458 -20.069 1.00 11.72 32 ASP D N 1
ATOM 9464 C CA . ASP D 1 53 ? -2.771 30.079 -20.008 1.00 12.03 32 ASP D CA 1
ATOM 9465 C C . ASP D 1 53 ? -2.576 28.657 -20.520 1.00 12.82 32 ASP D C 1
ATOM 9466 O O . ASP D 1 53 ? -3.471 27.813 -20.370 1.00 13.13 32 ASP D O 1
ATOM 9471 N N . ASN D 1 54 ? -1.428 28.395 -21.146 1.00 13.17 33 ASN D N 1
ATOM 9472 C CA . ASN D 1 54 ? -1.234 27.116 -21.850 1.00 14.12 33 ASN D CA 1
ATOM 9473 C C . ASN D 1 54 ? -1.340 25.869 -20.959 1.00 15.38 33 ASN D C 1
ATOM 9474 O O . ASN D 1 54 ? -1.807 24.826 -21.413 1.00 15.49 33 ASN D O 1
ATOM 9479 N N . ARG D 1 55 ? -0.902 25.979 -19.705 1.00 15.90 34 ARG D N 1
ATOM 9480 C CA . ARG D 1 55 ? -0.928 24.842 -18.763 1.00 17.93 34 ARG D CA 1
ATOM 9481 C C . ARG D 1 55 ? -1.466 25.249 -17.391 1.00 17.59 34 ARG D C 1
ATOM 9482 O O . ARG D 1 55 ? -1.065 24.703 -16.365 1.00 17.85 34 ARG D O 1
ATOM 9490 N N . SER D 1 56 ? -2.384 26.210 -17.392 1.00 17.29 35 SER D N 1
ATOM 9491 C CA . SER D 1 56 ? -3.058 26.640 -16.173 1.00 18.10 35 SER D CA 1
ATOM 9492 C C . SER D 1 56 ? -4.509 27.018 -16.452 1.00 18.45 35 SER D C 1
ATOM 9493 O O . SER D 1 56 ? -4.839 27.442 -17.557 1.00 18.87 35 SER D O 1
ATOM 9496 N N . GLU D 1 57 ? -5.367 26.879 -15.443 1.00 19.23 36 GLU D N 1
ATOM 9497 C CA . GLU D 1 57 ? -6.751 27.345 -15.553 1.00 20.83 36 GLU D CA 1
ATOM 9498 C C . GLU D 1 57 ? -6.899 28.884 -15.541 1.00 18.87 36 GLU D C 1
ATOM 9499 O O . GLU D 1 57 ? -7.966 29.401 -15.871 1.00 20.13 36 GLU D O 1
ATOM 9505 N N . PHE D 1 58 ? -5.840 29.604 -15.178 1.00 17.48 37 PHE D N 1
ATOM 9506 C CA A PHE D 1 58 ? -5.837 31.078 -15.225 0.80 16.56 37 PHE D CA 1
ATOM 9507 C CA B PHE D 1 58 ? -5.852 31.061 -15.234 0.20 16.05 37 PHE D CA 1
ATOM 9508 C C . PHE D 1 58 ? -6.109 31.569 -16.655 1.00 15.20 37 PHE D C 1
ATOM 9509 O O . PHE D 1 58 ? -5.426 31.157 -17.602 1.00 14.39 37 PHE D O 1
ATOM 9524 N N . ALA D 1 59 ? -7.094 32.464 -16.806 1.00 14.25 38 ALA D N 1
ATOM 9525 C CA . ALA D 1 59 ? -7.449 33.033 -18.115 1.00 12.99 38 ALA D CA 1
ATOM 9526 C C . ALA D 1 59 ? -7.768 34.524 -18.027 1.00 12.31 38 ALA D C 1
ATOM 9527 O O . ALA D 1 59 ? -8.644 34.906 -17.256 1.00 12.34 38 ALA D O 1
ATOM 9529 N N . GLN D 1 60 ? -7.090 35.352 -18.834 1.00 11.37 39 GLN D N 1
ATOM 9530 C CA . GLN D 1 60 ? -7.383 36.800 -18.906 1.00 11.17 39 GLN D CA 1
ATOM 9531 C C . GLN D 1 60 ? -6.802 37.456 -20.171 1.00 10.64 39 GLN D C 1
ATOM 9532 O O . GLN D 1 60 ? -7.461 38.299 -20.801 1.00 10.21 39 GLN D O 1
ATOM 9538 N N . TRP D 1 61 ? -5.552 37.107 -20.505 1.00 9.97 40 TRP D N 1
ATOM 9539 C CA . TRP D 1 61 ? -4.868 37.735 -21.638 1.00 9.18 40 TRP D CA 1
ATOM 9540 C C . TRP D 1 61 ? -5.490 37.349 -22.947 1.00 8.90 40 TRP D C 1
ATOM 9541 O O . TRP D 1 61 ? -5.846 36.183 -23.160 1.00 9.23 40 TRP D O 1
ATOM 9552 N N . PHE D 1 62 ? -5.609 38.327 -23.838 1.00 8.46 41 PHE D N 1
ATOM 9553 C CA . PHE D 1 62 ? -6.020 38.080 -25.231 1.00 8.35 41 PHE D CA 1
ATOM 9554 C C . PHE D 1 62 ? -5.275 39.012 -26.172 1.00 7.98 41 PHE D C 1
ATOM 9555 O O . PHE D 1 62 ? -4.868 40.117 -25.778 1.00 7.74 41 PHE D O 1
ATOM 9563 N N . TYR D 1 63 ? -5.125 38.572 -27.417 1.00 7.91 42 TYR D N 1
ATOM 9564 C CA . TYR D 1 63 ? -4.409 39.333 -28.431 1.00 7.89 42 TYR D CA 1
ATOM 9565 C C . TYR D 1 63 ? -4.702 38.611 -29.735 1.00 8.25 42 TYR D C 1
ATOM 9566 O O . TYR D 1 63 ? -4.407 37.423 -29.881 1.00 8.20 42 TYR D O 1
ATOM 9575 N N . TYR D 1 64 ? -5.346 39.310 -30.666 1.00 8.37 43 TYR D N 1
ATOM 9576 C CA . TYR D 1 64 ? -5.684 38.677 -31.933 1.00 8.65 43 TYR D CA 1
ATOM 9577 C C . TYR D 1 64 ? -5.651 39.675 -33.085 1.00 8.71 43 TYR D C 1
ATOM 9578 O O . TYR D 1 64 ? -5.677 40.898 -32.867 1.00 8.47 43 TYR D O 1
ATOM 9587 N N . ARG D 1 65 ? -5.558 39.141 -34.299 1.00 8.96 44 ARG D N 1
ATOM 9588 C CA . ARG D 1 65 ? -5.626 39.929 -35.529 1.00 9.12 44 ARG D CA 1
ATOM 9589 C C . ARG D 1 65 ? -6.997 39.729 -36.181 1.00 9.67 44 ARG D C 1
ATOM 9590 O O . ARG D 1 65 ? -7.493 38.602 -36.274 1.00 9.92 44 ARG D O 1
ATOM 9598 N N . LEU D 1 66 ? -7.598 40.822 -36.644 1.00 9.84 45 LEU D N 1
ATOM 9599 C CA . LEU D 1 66 ? -8.847 40.750 -37.415 1.00 10.63 45 LEU D CA 1
ATOM 9600 C C . LEU D 1 66 ? -8.621 41.377 -38.801 1.00 11.19 45 LEU D C 1
ATOM 9601 O O . LEU D 1 66 ? -8.219 42.547 -38.898 1.00 11.25 45 LEU D O 1
ATOM 9606 N N . THR D 1 67 ? -8.841 40.600 -39.853 1.00 11.92 46 THR D N 1
ATOM 9607 C CA . THR D 1 67 ? -8.711 41.109 -41.224 1.00 12.90 46 THR D CA 1
ATOM 9608 C C . THR D 1 67 ? -10.057 41.101 -41.932 1.00 13.67 46 THR D C 1
ATOM 9609 O O . THR D 1 67 ? -10.955 40.344 -41.551 1.00 13.88 46 THR D O 1
ATOM 9613 N N . GLY D 1 68 ? -10.192 41.959 -42.944 1.00 14.09 47 GLY D N 1
ATOM 9614 C CA . GLY D 1 68 ? -11.386 41.999 -43.780 1.00 15.57 47 GLY D CA 1
ATOM 9615 C C . GLY D 1 68 ? -12.495 42.925 -43.306 1.00 15.82 47 GLY D C 1
ATOM 9616 O O . GLY D 1 68 ? -13.588 42.894 -43.852 1.00 16.99 47 GLY D O 1
ATOM 9617 N N . ALA D 1 69 ? -12.210 43.776 -42.327 1.00 15.36 48 ALA D N 1
ATOM 9618 C CA . ALA D 1 69 ? -13.259 44.568 -41.671 1.00 16.18 48 ALA D CA 1
ATOM 9619 C C . ALA D 1 69 ? -13.147 46.090 -41.841 1.00 16.94 48 ALA D C 1
ATOM 9620 O O . ALA D 1 69 ? -13.776 46.851 -41.088 1.00 17.11 48 ALA D O 1
ATOM 9622 N N . ARG D 1 70 ? -12.349 46.538 -42.811 1.00 17.36 49 ARG D N 1
ATOM 9623 C CA A ARG D 1 70 ? -12.250 47.963 -43.105 0.80 17.67 49 ARG D CA 1
ATOM 9624 C CA B ARG D 1 70 ? -12.246 47.962 -43.126 0.20 17.33 49 ARG D CA 1
ATOM 9625 C C . ARG D 1 70 ? -13.648 48.535 -43.317 1.00 18.19 49 ARG D C 1
ATOM 9626 O O . ARG D 1 70 ? -14.397 48.059 -44.174 1.00 18.50 49 ARG D O 1
ATOM 9641 N N . GLY D 1 71 ? -13.992 49.543 -42.515 1.00 17.87 50 GLY D N 1
ATOM 9642 C CA . GLY D 1 71 ? -15.279 50.233 -42.602 1.00 19.05 50 GLY D CA 1
ATOM 9643 C C . GLY D 1 71 ? -16.500 49.497 -42.067 1.00 19.11 50 GLY D C 1
ATOM 9644 O O . GLY D 1 71 ? -17.603 50.018 -42.149 1.00 19.65 50 GLY D O 1
ATOM 9645 N N . GLU D 1 72 ? -16.311 48.289 -41.533 1.00 19.25 51 GLU D N 1
ATOM 9646 C CA . GLU D 1 72 ? -17.402 47.489 -40.957 1.00 19.95 51 GLU D CA 1
ATOM 9647 C C . GLU D 1 72 ? -17.501 47.727 -39.457 1.00 19.64 51 GLU D C 1
ATOM 9648 O O . GLU D 1 72 ? -16.484 47.735 -38.759 1.00 18.31 51 GLU D O 1
ATOM 9654 N N . ARG D 1 73 ? -18.717 47.921 -38.955 1.00 20.20 52 ARG D N 1
ATOM 9655 C CA . ARG D 1 73 ? -18.909 47.987 -37.509 1.00 20.15 52 ARG D CA 1
ATOM 9656 C C . ARG D 1 73 ? -18.766 46.589 -36.928 1.00 18.62 52 ARG D C 1
ATOM 9657 O O . ARG D 1 73 ? -19.597 45.714 -37.178 1.00 18.72 52 ARG D O 1
ATOM 9665 N N . CYS D 1 74 ? -17.696 46.381 -36.169 1.00 17.56 53 CYS D N 1
ATOM 9666 C CA . CYS D 1 74 ? -17.428 45.082 -35.565 1.00 17.34 53 CYS D CA 1
ATOM 9667 C C . CYS D 1 74 ? -17.827 45.050 -34.106 1.00 16.78 53 CYS D C 1
ATOM 9668 O O . CYS D 1 74 ? -17.368 45.876 -33.313 1.00 16.86 53 CYS D O 1
ATOM 9671 N N . VAL D 1 75 ? -18.690 44.089 -33.775 1.00 16.87 54 VAL D N 1
ATOM 9672 C CA . VAL D 1 75 ? -19.141 43.860 -32.405 1.00 16.97 54 VAL D CA 1
ATOM 9673 C C . VAL D 1 75 ? -18.595 42.488 -31.971 1.00 16.40 54 VAL D C 1
ATOM 9674 O O . VAL D 1 75 ? -19.054 41.435 -32.448 1.00 17.06 54 VAL D O 1
ATOM 9678 N N . MET D 1 76 ? -17.588 42.517 -31.100 1.00 14.68 55 MET D N 1
ATOM 9679 C CA . MET D 1 76 ? -16.829 41.319 -30.737 1.00 13.71 55 MET D CA 1
ATOM 9680 C C . MET D 1 76 ? -17.079 40.976 -29.271 1.00 13.35 55 MET D C 1
ATOM 9681 O O . MET D 1 76 ? -16.656 41.706 -28.376 1.00 12.54 55 MET D O 1
ATOM 9686 N N . THR D 1 77 ? -17.784 39.876 -29.033 1.00 13.46 56 THR D N 1
ATOM 9687 C CA . THR D 1 77 ? -18.184 39.502 -27.676 1.00 13.82 56 THR D CA 1
ATOM 9688 C C . THR D 1 77 ? -17.345 38.349 -27.141 1.00 13.32 56 THR D C 1
ATOM 9689 O O . THR D 1 77 ? -17.247 37.289 -27.777 1.00 13.42 56 THR D O 1
ATOM 9693 N N . PHE D 1 78 ? -16.765 38.573 -25.967 1.00 13.11 57 PHE D N 1
ATOM 9694 C CA . PHE D 1 78 ? -16.035 37.560 -25.227 1.00 13.34 57 PHE D CA 1
ATOM 9695 C C . PHE D 1 78 ? -17.011 36.836 -24.299 1.00 14.50 57 PHE D C 1
ATOM 9696 O O . PHE D 1 78 ? -17.388 37.358 -23.237 1.00 14.22 57 PHE D O 1
ATOM 9704 N N . GLU D 1 79 ? -17.409 35.631 -24.707 1.00 15.75 58 GLU D N 1
ATOM 9705 C CA . GLU D 1 79 ? -18.426 34.834 -24.029 1.00 17.41 58 GLU D CA 1
ATOM 9706 C C . GLU D 1 79 ? -18.109 34.507 -22.592 1.00 17.41 58 GLU D C 1
ATOM 9707 O O . GLU D 1 79 ? -19.016 34.409 -21.774 1.00 18.15 58 GLU D O 1
ATOM 9713 N N . ASN D 1 80 ? -16.830 34.269 -22.309 1.00 16.03 59 ASN D N 1
ATOM 9714 C CA . ASN D 1 80 ? -16.421 33.750 -21.014 1.00 15.91 59 ASN D CA 1
ATOM 9715 C C . ASN D 1 80 ? -15.763 34.799 -20.129 1.00 15.65 59 ASN D C 1
ATOM 9716 O O . ASN D 1 80 ? -14.978 34.456 -19.254 1.00 16.40 59 ASN D O 1
ATOM 9721 N N . ALA D 1 81 ? -16.102 36.073 -20.348 1.00 15.61 60 ALA D N 1
ATOM 9722 C CA . ALA D 1 81 ? -15.521 37.190 -19.591 1.00 15.38 60 ALA D CA 1
ATOM 9723 C C . ALA D 1 81 ? -15.670 37.009 -18.075 1.00 16.33 60 ALA D C 1
ATOM 9724 O O . ALA D 1 81 ? -14.710 37.213 -17.333 1.00 16.49 60 ALA D O 1
ATOM 9726 N N . ALA D 1 82 ? -16.858 36.588 -17.638 1.00 16.93 61 ALA D N 1
ATOM 9727 C CA . ALA D 1 82 ? -17.147 36.320 -16.219 1.00 19.08 61 ALA D CA 1
ATOM 9728 C C . ALA D 1 82 ? -16.328 35.168 -15.626 1.00 19.07 61 ALA D C 1
ATOM 9729 O O . ALA D 1 82 ? -16.139 35.103 -14.407 1.00 18.90 61 ALA D O 1
ATOM 9731 N N . GLU D 1 83 ? -15.853 34.260 -16.478 1.00 19.03 62 GLU D N 1
ATOM 9732 C CA . GLU D 1 83 ? -15.132 33.071 -16.010 1.00 20.17 62 GLU D CA 1
ATOM 9733 C C . GLU D 1 83 ? -13.620 33.295 -15.971 1.00 18.91 62 GLU D C 1
ATOM 9734 O O . GLU D 1 83 ? -12.861 32.375 -15.669 1.00 19.49 62 GLU D O 1
ATOM 9740 N N . CYS D 1 84 ? -13.186 34.514 -16.273 1.00 17.26 63 CYS D N 1
ATOM 9741 C CA . CYS D 1 84 ? -11.766 34.851 -16.249 1.00 16.37 63 CYS D CA 1
ATOM 9742 C C . CYS D 1 84 ? -11.248 35.000 -14.828 1.00 16.12 63 CYS D C 1
ATOM 9743 O O . CYS D 1 84 ? -12.024 35.006 -13.879 1.00 16.34 63 CYS D O 1
ATOM 9746 N N . ALA D 1 85 ? -9.930 35.077 -14.686 1.00 15.20 64 ALA D N 1
ATOM 9747 C CA . ALA D 1 85 ? -9.301 35.169 -13.376 1.00 16.15 64 ALA D CA 1
ATOM 9748 C C . ALA D 1 85 ? -9.749 36.395 -12.588 1.00 17.13 64 ALA D C 1
ATOM 9749 O O . ALA D 1 85 ? -10.025 36.293 -11.394 1.00 19.39 64 ALA D O 1
ATOM 9751 N N . TYR D 1 86 ? -9.809 37.551 -13.252 1.00 17.56 65 TYR D N 1
ATOM 9752 C CA . TYR D 1 86 ? -10.229 38.794 -12.599 1.00 17.55 65 TYR D CA 1
ATOM 9753 C C . TYR D 1 86 ? -11.379 39.507 -13.330 1.00 17.17 65 TYR D C 1
ATOM 9754 O O . TYR D 1 86 ? -11.144 40.479 -14.058 1.00 15.85 65 TYR D O 1
ATOM 9763 N N . PRO D 1 87 ? -12.625 39.041 -13.121 1.00 17.45 66 PRO D N 1
ATOM 9764 C CA . PRO D 1 87 ? -13.773 39.656 -13.790 1.00 17.54 66 PRO D CA 1
ATOM 9765 C C . PRO D 1 87 ? -13.901 41.164 -13.527 1.00 17.48 66 PRO D C 1
ATOM 9766 O O . PRO D 1 87 ? -14.385 41.883 -14.390 1.00 16.71 66 PRO D O 1
ATOM 9770 N N . SER D 1 88 ? -13.461 41.633 -12.359 1.00 17.51 67 SER D N 1
ATOM 9771 C CA . SER D 1 88 ? -13.460 43.070 -12.054 1.00 17.81 67 SER D CA 1
ATOM 9772 C C . SER D 1 88 ? -12.525 43.846 -12.967 1.00 16.29 67 SER D C 1
ATOM 9773 O O . SER D 1 88 ? -12.681 45.058 -13.125 1.00 15.39 67 SER D O 1
ATOM 9776 N N . GLY D 1 89 ? -11.550 43.139 -13.550 1.00 14.70 68 GLY D N 1
ATOM 9777 C CA . GLY D 1 89 ? -10.643 43.724 -14.516 1.00 13.88 68 GLY D CA 1
ATOM 9778 C C . GLY D 1 89 ? -11.351 44.184 -15.778 1.00 13.49 68 GLY D C 1
ATOM 9779 O O . GLY D 1 89 ? -10.789 44.957 -16.557 1.00 12.72 68 GLY D O 1
ATOM 9780 N N . TRP D 1 90 ? -12.580 43.707 -15.984 1.00 13.84 69 TRP D N 1
ATOM 9781 C CA . TRP D 1 90 ? -13.380 44.133 -17.131 1.00 13.74 69 TRP D CA 1
ATOM 9782 C C . TRP D 1 90 ? -14.262 45.335 -16.845 1.00 14.50 69 TRP D C 1
ATOM 9783 O O . TRP D 1 90 ? -14.810 45.931 -17.771 1.00 14.30 69 TRP D O 1
ATOM 9794 N N A ARG D 1 91 ? -14.412 45.684 -15.567 0.80 15.25 70 ARG D N 1
ATOM 9795 N N B ARG D 1 91 ? -14.402 45.697 -15.571 0.20 14.72 70 ARG D N 1
ATOM 9796 C CA A ARG D 1 91 ? -15.197 46.854 -15.176 0.80 16.87 70 ARG D CA 1
ATOM 9797 C CA B ARG D 1 91 ? -15.228 46.840 -15.173 0.20 15.40 70 ARG D CA 1
ATOM 9798 C C A ARG D 1 91 ? -14.408 48.133 -15.438 0.80 15.88 70 ARG D C 1
ATOM 9799 C C B ARG D 1 91 ? -14.474 48.162 -15.336 0.20 15.20 70 ARG D C 1
ATOM 9800 O O A ARG D 1 91 ? -13.245 48.258 -15.025 0.80 14.80 70 ARG D O 1
ATOM 9801 O O B ARG D 1 91 ? -13.404 48.345 -14.750 0.20 14.81 70 ARG D O 1
ATOM 9816 N N . ASN D 1 92 ? -15.042 49.070 -16.134 1.00 15.34 71 ASN D N 1
ATOM 9817 C CA . ASN D 1 92 ? -14.410 50.357 -16.499 1.00 15.50 71 ASN D CA 1
ATOM 9818 C C . ASN D 1 92 ? -13.110 50.133 -17.268 1.00 14.38 71 ASN D C 1
ATOM 9819 O O . ASN D 1 92 ? -12.091 50.765 -17.008 1.00 15.37 71 ASN D O 1
ATOM 9824 N N . TYR D 1 93 ? -13.153 49.179 -18.187 1.00 13.67 72 TYR D N 1
ATOM 9825 C CA . TYR D 1 93 ? -11.975 48.783 -18.939 1.00 12.66 72 TYR D CA 1
ATOM 9826 C C . TYR D 1 93 ? -12.288 48.954 -20.412 1.00 12.13 72 TYR D C 1
ATOM 9827 O O . TYR D 1 93 ? -13.388 48.622 -20.845 1.00 12.66 72 TYR D O 1
ATOM 9836 N N . SER D 1 94 ? -11.330 49.490 -21.165 1.00 11.68 73 SER D N 1
ATOM 9837 C CA . SER D 1 94 ? -11.407 49.522 -22.626 1.00 11.17 73 SER D CA 1
ATOM 9838 C C . SER D 1 94 ? -10.247 48.737 -23.220 1.00 10.36 73 SER D C 1
ATOM 9839 O O . SER D 1 94 ? -9.096 48.888 -22.795 1.00 9.69 73 SER D O 1
ATOM 9842 N N . ALA D 1 95 ? -10.552 47.879 -24.190 1.00 9.87 74 ALA D N 1
ATOM 9843 C CA . ALA D 1 95 ? -9.514 47.114 -24.891 1.00 9.65 74 ALA D CA 1
ATOM 9844 C C . ALA D 1 95 ? -8.581 48.024 -25.665 1.00 9.40 74 ALA D C 1
ATOM 9845 O O . ALA D 1 95 ? -8.893 49.199 -25.884 1.00 9.77 74 ALA D O 1
ATOM 9847 N N . VAL D 1 96 ? -7.426 47.502 -26.076 1.00 9.39 75 VAL D N 1
ATOM 9848 C CA . VAL D 1 96 ? -6.510 48.306 -26.905 1.00 9.51 75 VAL D CA 1
ATOM 9849 C C . VAL D 1 96 ? -6.437 47.711 -28.303 1.00 9.58 75 VAL D C 1
ATOM 9850 O O . VAL D 1 96 ? -6.673 46.515 -28.485 1.00 10.04 75 VAL D O 1
ATOM 9854 N N . ALA D 1 97 ? -6.139 48.551 -29.285 1.00 9.70 76 ALA D N 1
ATOM 9855 C CA . ALA D 1 97 ? -6.076 48.111 -30.673 1.00 9.65 76 ALA D CA 1
ATOM 9856 C C . ALA D 1 97 ? -4.910 48.775 -31.387 1.00 9.72 76 ALA D C 1
ATOM 9857 O O . ALA D 1 97 ? -4.390 49.779 -30.913 1.00 10.04 76 ALA D O 1
ATOM 9859 N N . SER D 1 98 ? -4.512 48.218 -32.530 1.00 9.83 77 SER D N 1
ATOM 9860 C CA . SER D 1 98 ? -3.413 48.765 -33.321 1.00 10.05 77 SER D CA 1
ATOM 9861 C C . SER D 1 98 ? -3.458 48.248 -34.762 1.00 10.40 77 SER D C 1
ATOM 9862 O O . SER D 1 98 ? -3.714 47.063 -34.998 1.00 9.76 77 SER D O 1
ATOM 9865 N N . TYR D 1 99 ? -3.178 49.134 -35.708 1.00 11.19 78 TYR D N 1
ATOM 9866 C CA . TYR D 1 99 ? -3.093 48.762 -37.129 1.00 12.65 78 TYR D CA 1
ATOM 9867 C C . TYR D 1 99 ? -1.720 48.225 -37.519 1.00 14.48 78 TYR D C 1
ATOM 9868 O O . TYR D 1 99 ? -1.574 47.581 -38.563 1.00 15.11 78 TYR D O 1
ATOM 9877 N N . ASP D 1 100 ? -0.715 48.490 -36.688 1.00 16.69 79 ASP D N 1
ATOM 9878 C CA . ASP D 1 100 ? 0.673 48.184 -37.060 1.00 19.53 79 ASP D CA 1
ATOM 9879 C C . ASP D 1 100 ? 1.541 47.566 -35.963 1.00 21.96 79 ASP D C 1
ATOM 9880 O O . ASP D 1 100 ? 2.729 47.318 -36.188 1.00 23.24 79 ASP D O 1
ATOM 9885 N N . ARG D 1 101 ? 0.941 47.296 -34.801 1.00 20.19 80 ARG D N 1
ATOM 9886 C CA . ARG D 1 101 ? 1.652 46.799 -33.618 1.00 19.47 80 ARG D CA 1
ATOM 9887 C C . ARG D 1 101 ? 2.620 47.843 -33.045 1.00 19.83 80 ARG D C 1
ATOM 9888 O O . ARG D 1 101 ? 3.310 47.573 -32.056 1.00 20.49 80 ARG D O 1
ATOM 9896 N N . VAL D 1 102 ? 2.656 49.031 -33.648 1.00 18.68 81 VAL D N 1
ATOM 9897 C CA . VAL D 1 102 ? 3.513 50.120 -33.179 1.00 20.38 81 VAL D CA 1
ATOM 9898 C C . VAL D 1 102 ? 2.742 51.132 -32.320 1.00 21.43 81 VAL D C 1
ATOM 9899 O O . VAL D 1 102 ? 3.147 51.427 -31.190 1.00 18.65 81 VAL D O 1
ATOM 9903 N N . ASP D 1 103 ? 1.647 51.661 -32.868 1.00 19.60 82 ASP D N 1
ATOM 9904 C CA . ASP D 1 103 ? 0.821 52.651 -32.185 1.00 18.42 82 ASP D CA 1
ATOM 9905 C C . ASP D 1 103 ? -0.494 52.025 -31.712 1.00 16.87 82 ASP D C 1
ATOM 9906 O O . ASP D 1 103 ? -1.257 51.487 -32.516 1.00 15.63 82 ASP D O 1
ATOM 9911 N N . TRP D 1 104 ? -0.730 52.108 -30.404 1.00 14.35 83 TRP D N 1
ATOM 9912 C CA . TRP D 1 104 ? -1.887 51.517 -29.740 1.00 12.96 83 TRP D CA 1
ATOM 9913 C C . TRP D 1 104 ? -2.824 52.560 -29.189 1.00 12.76 83 TRP D C 1
ATOM 9914 O O . TRP D 1 104 ? -2.392 53.616 -28.713 1.00 14.37 83 TRP D O 1
ATOM 9925 N N . PHE D 1 105 ? -4.120 52.275 -29.269 1.00 11.84 84 PHE D N 1
ATOM 9926 C CA . PHE D 1 105 ? -5.173 53.174 -28.772 1.00 11.81 84 PHE D CA 1
ATOM 9927 C C . PHE D 1 105 ? -6.345 52.386 -28.173 1.00 11.26 84 PHE D C 1
ATOM 9928 O O . PHE D 1 105 ? -6.586 51.234 -28.552 1.00 11.10 84 PHE D O 1
ATOM 9936 N N . ARG D 1 106 ? -7.062 52.994 -27.230 1.00 11.31 85 ARG D N 1
ATOM 9937 C CA . ARG D 1 106 ? -8.200 52.325 -26.589 1.00 10.83 85 ARG D CA 1
ATOM 9938 C C . ARG D 1 106 ? -9.426 52.392 -27.479 1.00 10.95 85 ARG D C 1
ATOM 9939 O O . ARG D 1 106 ? -9.626 53.387 -28.175 1.00 11.24 85 ARG D O 1
ATOM 9947 N N . VAL D 1 107 ? -10.237 51.334 -27.446 1.00 10.45 86 VAL D N 1
ATOM 9948 C CA . VAL D 1 107 ? -11.446 51.244 -28.281 1.00 10.93 86 VAL D CA 1
ATOM 9949 C C . VAL D 1 107 ? -12.701 51.037 -27.411 1.00 11.34 86 VAL D C 1
ATOM 9950 O O . VAL D 1 107 ? -12.586 50.551 -26.281 1.00 11.10 86 VAL D O 1
ATOM 9954 N N . PRO D 1 108 ? -13.898 51.405 -27.922 1.00 12.22 87 PRO D N 1
ATOM 9955 C CA . PRO D 1 108 ? -15.116 51.294 -27.103 1.00 13.07 87 PRO D CA 1
ATOM 9956 C C . PRO D 1 108 ? -15.417 49.864 -26.642 1.00 12.91 87 PRO D C 1
ATOM 9957 O O . PRO D 1 108 ? -15.471 48.927 -27.455 1.00 12.66 87 PRO D O 1
ATOM 9961 N N . THR D 1 109 ? -15.601 49.708 -25.333 1.00 13.13 88 THR D N 1
ATOM 9962 C CA . THR D 1 109 ? -15.679 48.393 -24.709 1.00 12.99 88 THR D CA 1
ATOM 9963 C C . THR D 1 109 ? -16.722 48.431 -23.585 1.00 13.82 88 THR D C 1
ATOM 9964 O O . THR D 1 109 ? -16.749 49.383 -22.813 1.00 14.37 88 THR D O 1
ATOM 9968 N N . THR D 1 110 ? -17.567 47.404 -23.488 1.00 14.12 89 THR D N 1
ATOM 9969 C CA . THR D 1 110 ? -18.527 47.318 -22.370 1.00 14.89 89 THR D CA 1
ATOM 9970 C C . THR D 1 110 ? -18.490 45.961 -21.694 1.00 14.95 89 THR D C 1
ATOM 9971 O O . THR D 1 110 ? -18.067 44.968 -22.298 1.00 14.47 89 THR D O 1
ATOM 9975 N N . PHE D 1 111 ? -18.969 45.918 -20.452 1.00 15.29 90 PHE D N 1
ATOM 9976 C CA . PHE D 1 111 ? -19.017 44.683 -19.666 1.00 15.48 90 PHE D CA 1
ATOM 9977 C C . PHE D 1 111 ? -20.263 44.694 -18.778 1.00 16.75 90 PHE D C 1
ATOM 9978 O O . PHE D 1 111 ? -20.495 45.650 -18.036 1.00 16.69 90 PHE D O 1
ATOM 9986 N N . ASP D 1 112 ? -21.065 43.635 -18.854 1.00 17.50 91 ASP D N 1
ATOM 9987 C CA . ASP D 1 112 ? -22.306 43.592 -18.084 1.00 19.54 91 ASP D CA 1
ATOM 9988 C C . ASP D 1 112 ? -22.264 42.637 -16.888 1.00 20.13 91 ASP D C 1
ATOM 9989 O O . ASP D 1 112 ? -23.298 42.335 -16.292 1.00 20.55 91 ASP D O 1
ATOM 9994 N N . GLY D 1 113 ? -21.071 42.170 -16.528 1.00 19.71 92 GLY D N 1
ATOM 9995 C CA . GLY D 1 113 ? -20.946 41.151 -15.482 1.00 20.93 92 GLY D CA 1
ATOM 9996 C C . GLY D 1 113 ? -20.958 39.723 -16.008 1.00 21.71 92 GLY D C 1
ATOM 9997 O O . GLY D 1 113 ? -20.630 38.789 -15.275 1.00 21.52 92 GLY D O 1
ATOM 9998 N N . LYS D 1 114 ? -21.334 39.545 -17.273 1.00 21.39 93 LYS D N 1
ATOM 9999 C CA . LYS D 1 114 ? -21.358 38.216 -17.880 1.00 22.03 93 LYS D CA 1
ATOM 10000 C C . LYS D 1 114 ? -20.413 38.143 -19.080 1.00 20.69 93 LYS D C 1
ATOM 10001 O O . LYS D 1 114 ? -19.515 37.291 -19.134 1.00 19.73 93 LYS D O 1
ATOM 10007 N N . THR D 1 115 ? -20.624 39.035 -20.042 1.00 18.83 94 THR D N 1
ATOM 10008 C CA . THR D 1 115 ? -19.802 39.077 -21.244 1.00 17.64 94 THR D CA 1
ATOM 10009 C C . THR D 1 115 ? -19.190 40.467 -21.406 1.00 16.69 94 THR D C 1
ATOM 10010 O O . THR D 1 115 ? -19.693 41.445 -20.852 1.00 16.35 94 THR D O 1
ATOM 10014 N N A MET D 1 116 ? -18.091 40.537 -22.149 0.50 15.28 95 MET D N 1
ATOM 10015 N N B MET D 1 116 ? -18.107 40.539 -22.175 0.50 16.72 95 MET D N 1
ATOM 10016 C CA A MET D 1 116 ? -17.486 41.809 -22.520 0.50 14.38 95 MET D CA 1
ATOM 10017 C CA B MET D 1 116 ? -17.467 41.805 -22.514 0.50 16.65 95 MET D CA 1
ATOM 10018 C C A MET D 1 116 ? -17.587 41.962 -24.029 0.50 14.60 95 MET D C 1
ATOM 10019 C C B MET D 1 116 ? -17.479 41.983 -24.030 0.50 15.98 95 MET D C 1
ATOM 10020 O O A MET D 1 116 ? -17.457 40.985 -24.766 0.50 14.67 95 MET D O 1
ATOM 10021 O O B MET D 1 116 ? -17.190 41.042 -24.773 0.50 15.75 95 MET D O 1
ATOM 10030 N N . THR D 1 117 ? -17.808 43.189 -24.485 1.00 15.13 96 THR D N 1
ATOM 10031 C CA . THR D 1 117 ? -17.957 43.450 -25.907 1.00 15.28 96 THR D CA 1
ATOM 10032 C C . THR D 1 117 ? -17.174 44.669 -26.381 1.00 14.71 96 THR D C 1
ATOM 10033 O O . THR D 1 117 ? -17.334 45.769 -25.840 1.00 14.71 96 THR D O 1
ATOM 10037 N N . ILE D 1 118 ? -16.355 44.465 -27.410 1.00 13.74 97 ILE D N 1
ATOM 10038 C CA . ILE D 1 118 ? -15.712 45.568 -28.138 1.00 13.22 97 ILE D CA 1
ATOM 10039 C C . ILE D 1 118 ? -16.626 45.973 -29.303 1.00 13.89 97 ILE D C 1
ATOM 10040 O O . ILE D 1 118 ? -17.102 45.123 -30.062 1.00 13.62 97 ILE D O 1
ATOM 10045 N N . ASP D 1 119 ? -16.875 47.272 -29.433 1.00 14.10 98 ASP D N 1
ATOM 10046 C CA . ASP D 1 119 ? -17.684 47.795 -30.530 1.00 15.39 98 ASP D CA 1
ATOM 10047 C C . ASP D 1 119 ? -16.832 48.854 -31.232 1.00 15.09 98 ASP D C 1
ATOM 10048 O O . ASP D 1 119 ? -16.653 49.966 -30.727 1.00 15.12 98 ASP D O 1
ATOM 10053 N N . HIS D 1 120 ? -16.272 48.473 -32.380 1.00 14.28 99 HIS D N 1
ATOM 10054 C CA . HIS D 1 120 ? -15.277 49.281 -33.066 1.00 13.96 99 HIS D CA 1
ATOM 10055 C C . HIS D 1 120 ? -15.346 49.087 -34.554 1.00 14.30 99 HIS D C 1
ATOM 10056 O O . HIS D 1 120 ? -15.566 47.972 -35.024 1.00 14.35 99 HIS D O 1
ATOM 10063 N N . THR D 1 121 ? -15.147 50.168 -35.307 1.00 14.28 100 THR D N 1
ATOM 10064 C CA . THR D 1 121 ? -15.126 50.104 -36.768 1.00 14.65 100 THR D CA 1
ATOM 10065 C C . THR D 1 121 ? -13.687 50.306 -37.266 1.00 14.39 100 THR D C 1
ATOM 10066 O O . THR D 1 121 ? -13.192 51.440 -37.274 1.00 14.43 100 THR D O 1
ATOM 10070 N N . PRO D 1 122 ? -13.006 49.213 -37.672 1.00 13.94 101 PRO D N 1
ATOM 10071 C CA . PRO D 1 122 ? -11.631 49.388 -38.138 1.00 13.93 101 PRO D CA 1
ATOM 10072 C C . PRO D 1 122 ? -11.539 50.307 -39.356 1.00 15.32 101 PRO D C 1
ATOM 10073 O O . PRO D 1 122 ? -12.419 50.297 -40.230 1.00 16.13 101 PRO D O 1
ATOM 10077 N N . GLU D 1 123 ? -10.490 51.118 -39.387 1.00 15.82 102 GLU D N 1
ATOM 10078 C CA . GLU D 1 123 ? -10.298 52.097 -40.452 1.00 17.05 102 GLU D CA 1
ATOM 10079 C C . GLU D 1 123 ? -9.533 51.481 -41.633 1.00 16.43 102 GLU D C 1
ATOM 10080 O O . GLU D 1 123 ? -9.561 52.006 -42.749 1.00 16.57 102 GLU D O 1
ATOM 10086 N N . PHE D 1 124 ? -8.870 50.350 -41.380 1.00 14.55 103 PHE D N 1
ATOM 10087 C CA . PHE D 1 124 ? -8.010 49.702 -42.371 1.00 14.42 103 PHE D CA 1
ATOM 10088 C C . PHE D 1 124 ? -8.273 48.198 -42.436 1.00 13.90 103 PHE D C 1
ATOM 10089 O O . PHE D 1 124 ? -9.094 47.684 -41.679 1.00 13.18 103 PHE D O 1
ATOM 10097 N N . ASP D 1 125 ? -7.573 47.504 -43.341 1.00 14.20 104 ASP D N 1
ATOM 10098 C CA . ASP D 1 125 ? -7.864 46.104 -43.689 1.00 14.47 104 ASP D CA 1
ATOM 10099 C C . ASP D 1 125 ? -7.433 45.069 -42.649 1.00 14.08 104 ASP D C 1
ATOM 10100 O O . ASP D 1 125 ? -7.896 43.937 -42.685 1.00 14.30 104 ASP D O 1
ATOM 10105 N N . SER D 1 126 ? -6.521 45.454 -41.762 1.00 13.51 105 SER D N 1
ATOM 10106 C CA . SER D 1 126 ? -5.955 44.550 -40.771 1.00 13.01 105 SER D CA 1
ATOM 10107 C C . SER D 1 126 ? -5.732 45.339 -39.480 1.00 12.05 105 SER D C 1
ATOM 10108 O O . SER D 1 126 ? -5.146 46.433 -39.490 1.00 11.95 105 SER D O 1
ATOM 10111 N N . ILE D 1 127 ? -6.228 44.795 -38.375 1.00 11.04 106 ILE D N 1
ATOM 10112 C CA . ILE D 1 127 ? -6.110 45.443 -37.070 1.00 10.65 106 ILE D CA 1
ATOM 10113 C C . ILE D 1 127 ? -5.882 44.374 -35.995 1.00 10.32 106 ILE D C 1
ATOM 10114 O O . ILE D 1 127 ? -6.335 43.234 -36.146 1.00 10.13 106 ILE D O 1
ATOM 10119 N N . TYR D 1 128 ? -5.185 44.744 -34.922 1.00 9.68 107 TYR D N 1
ATOM 10120 C CA . TYR D 1 128 ? -5.011 43.866 -33.759 1.00 9.29 107 TYR D CA 1
ATOM 10121 C C . TYR D 1 128 ? -5.800 44.406 -32.573 1.00 9.13 107 TYR D C 1
ATOM 10122 O O . TYR D 1 128 ? -5.885 45.618 -32.403 1.00 9.16 107 TYR D O 1
ATOM 10131 N N . TYR D 1 129 ? -6.359 43.512 -31.756 1.00 8.76 108 TYR D N 1
ATOM 10132 C CA . TYR D 1 129 ? -6.954 43.888 -30.456 1.00 8.91 108 TYR D CA 1
ATOM 10133 C C . TYR D 1 129 ? -6.241 43.122 -29.335 1.00 8.61 108 TYR D C 1
ATOM 10134 O O . TYR D 1 129 ? -5.918 41.938 -29.497 1.00 8.83 108 TYR D O 1
ATOM 10143 N N . ALA D 1 130 ? -5.994 43.768 -28.197 1.00 8.51 109 ALA D N 1
ATOM 10144 C CA . ALA D 1 130 ? -5.262 43.106 -27.117 1.00 8.23 109 ALA D CA 1
ATOM 10145 C C . ALA D 1 130 ? -5.684 43.587 -25.743 1.00 8.69 109 ALA D C 1
ATOM 10146 O O . ALA D 1 130 ? -6.277 44.665 -25.608 1.00 8.85 109 ALA D O 1
ATOM 10148 N N . TYR D 1 131 ? -5.350 42.806 -24.717 1.00 8.32 110 TYR D N 1
ATOM 10149 C CA . TYR D 1 131 ? -5.624 43.221 -23.338 1.00 8.70 110 TYR D CA 1
ATOM 10150 C C . TYR D 1 131 ? -4.807 44.466 -22.912 1.00 8.86 110 TYR D C 1
ATOM 10151 O O . TYR D 1 131 ? -5.321 45.348 -22.235 1.00 9.83 110 TYR D O 1
ATOM 10160 N N . PHE D 1 132 ? -3.543 44.531 -23.313 1.00 9.15 111 PHE D N 1
ATOM 10161 C CA . PHE D 1 132 ? -2.672 45.675 -22.995 1.00 9.12 111 PHE D CA 1
ATOM 10162 C C . PHE D 1 132 ? -1.648 45.830 -24.126 1.00 9.00 111 PHE D C 1
ATOM 10163 O O . PHE D 1 132 ? -1.452 44.886 -24.904 1.00 8.81 111 PHE D O 1
ATOM 10171 N N . GLU D 1 133 ? -1.041 47.017 -24.256 1.00 8.56 112 GLU D N 1
ATOM 10172 C CA . GLU D 1 133 ? 0.009 47.215 -25.254 1.00 8.88 112 GLU D CA 1
ATOM 10173 C C . GLU D 1 133 ? 1.108 46.164 -25.063 1.00 8.24 112 GLU D C 1
ATOM 10174 O O . GLU D 1 133 ? 1.767 46.155 -24.025 1.00 7.93 112 GLU D O 1
ATOM 10180 N N . PRO D 1 134 ? 1.306 45.274 -26.054 1.00 8.59 113 PRO D N 1
ATOM 10181 C CA . PRO D 1 134 ? 2.223 44.136 -25.859 1.00 8.65 113 PRO D CA 1
ATOM 10182 C C . PRO D 1 134 ? 3.703 44.549 -25.937 1.00 8.84 113 PRO D C 1
ATOM 10183 O O . PRO D 1 134 ? 4.020 45.677 -26.318 1.00 8.88 113 PRO D O 1
ATOM 10187 N N . TYR D 1 135 ? 4.587 43.651 -25.523 1.00 8.59 114 TYR D N 1
ATOM 10188 C CA . TYR D 1 135 ? 6.019 43.887 -25.635 1.00 8.43 114 TYR D CA 1
ATOM 10189 C C . TYR D 1 135 ? 6.630 42.597 -26.155 1.00 8.89 114 TYR D C 1
ATOM 10190 O O . TYR D 1 135 ? 6.723 41.607 -25.419 1.00 9.10 114 TYR D O 1
ATOM 10199 N N . SER D 1 136 ? 7.024 42.593 -27.426 1.00 8.97 115 SER D N 1
ATOM 10200 C CA . SER D 1 136 ? 7.392 41.344 -28.079 1.00 9.84 115 SER D CA 1
ATOM 10201 C C . SER D 1 136 ? 8.791 40.865 -27.726 1.00 9.83 115 SER D C 1
ATOM 10202 O O . SER D 1 136 ? 9.624 41.637 -27.236 1.00 10.42 115 SER D O 1
ATOM 10205 N N . GLU D 1 137 ? 9.042 39.591 -27.998 1.00 10.20 116 GLU D N 1
ATOM 10206 C CA A GLU D 1 137 ? 10.386 39.023 -27.843 0.80 11.33 116 GLU D CA 1
ATOM 10207 C CA B GLU D 1 137 ? 10.372 39.029 -27.854 0.20 10.55 116 GLU D CA 1
ATOM 10208 C C . GLU D 1 137 ? 11.370 39.716 -28.786 1.00 10.90 116 GLU D C 1
ATOM 10209 O O . GLU D 1 137 ? 12.529 39.925 -28.418 1.00 11.40 116 GLU D O 1
ATOM 10220 N N A GLU D 1 138 ? 10.919 40.069 -29.991 0.50 11.03 117 GLU D N 1
ATOM 10221 N N B GLU D 1 138 ? 10.922 40.078 -29.985 0.50 10.69 117 GLU D N 1
ATOM 10222 C CA A GLU D 1 138 ? 11.778 40.781 -30.948 0.50 10.70 117 GLU D CA 1
ATOM 10223 C CA B GLU D 1 138 ? 11.803 40.769 -30.925 0.50 10.30 117 GLU D CA 1
ATOM 10224 C C A GLU D 1 138 ? 12.245 42.137 -30.405 0.50 9.94 117 GLU D C 1
ATOM 10225 C C B GLU D 1 138 ? 12.242 42.153 -30.425 0.50 9.72 117 GLU D C 1
ATOM 10226 O O A GLU D 1 138 ? 13.411 42.498 -30.563 0.50 9.50 117 GLU D O 1
ATOM 10227 O O B GLU D 1 138 ? 13.389 42.548 -30.631 0.50 9.35 117 GLU D O 1
ATOM 10238 N N . ARG D 1 139 ? 11.336 42.879 -29.767 1.00 9.31 118 ARG D N 1
ATOM 10239 C CA . ARG D 1 139 ? 11.669 44.194 -29.199 1.00 9.19 118 ARG D CA 1
ATOM 10240 C C . ARG D 1 139 ? 12.712 44.035 -28.084 1.00 8.81 118 ARG D C 1
ATOM 10241 O O . ARG D 1 139 ? 13.676 44.788 -28.015 1.00 8.58 118 ARG D O 1
ATOM 10249 N N . HIS D 1 140 ? 12.483 43.046 -27.225 1.00 8.75 119 HIS D N 1
ATOM 10250 C CA . HIS D 1 140 ? 13.398 42.644 -26.150 1.00 9.03 119 HIS D CA 1
ATOM 10251 C C . HIS D 1 140 ? 14.788 42.357 -26.683 1.00 8.72 119 HIS D C 1
ATOM 10252 O O . HIS D 1 140 ? 15.792 42.852 -26.147 1.00 8.11 119 HIS D O 1
ATOM 10259 N N . ALA D 1 141 ? 14.848 41.548 -27.739 1.00 8.14 120 ALA D N 1
ATOM 10260 C CA . ALA D 1 141 ? 16.124 41.141 -28.347 1.00 8.21 120 ALA D CA 1
ATOM 10261 C C . ALA D 1 141 ? 16.864 42.336 -28.945 1.00 8.00 120 ALA D C 1
ATOM 10262 O O . ALA D 1 141 ? 18.078 42.464 -28.759 1.00 7.83 120 ALA D O 1
ATOM 10264 N N . ALA D 1 142 ? 16.135 43.210 -29.648 1.00 7.72 121 ALA D N 1
ATOM 10265 C CA . ALA D 1 142 ? 16.733 44.408 -30.250 1.00 8.17 121 ALA D CA 1
ATOM 10266 C C . ALA D 1 142 ? 17.211 45.356 -29.163 1.00 8.34 121 ALA D C 1
ATOM 10267 O O . ALA D 1 142 ? 18.289 45.945 -29.286 1.00 8.95 121 ALA D O 1
ATOM 10269 N N . PHE D 1 143 ? 16.407 45.514 -28.107 1.00 7.77 122 PHE D N 1
ATOM 10270 C CA . PHE D 1 143 ? 16.751 46.433 -27.012 1.00 7.99 122 PHE D CA 1
ATOM 10271 C C . PHE D 1 143 ? 17.983 45.961 -26.254 1.00 7.86 122 PHE D C 1
ATOM 10272 O O . PHE D 1 143 ? 18.948 46.723 -26.130 1.00 7.92 122 PHE D O 1
ATOM 10280 N N . LEU D 1 144 ? 17.970 44.707 -25.779 1.00 7.85 123 LEU D N 1
ATOM 10281 C CA A LEU D 1 144 ? 19.145 44.190 -25.072 0.80 8.48 123 LEU D CA 1
ATOM 10282 C CA B LEU D 1 144 ? 19.113 44.087 -25.106 0.20 7.79 123 LEU D CA 1
ATOM 10283 C C . LEU D 1 144 ? 20.370 44.127 -25.989 1.00 8.11 123 LEU D C 1
ATOM 10284 O O . LEU D 1 144 ? 21.484 44.442 -25.547 1.00 7.80 123 LEU D O 1
ATOM 10293 N N . GLY D 1 145 ? 20.174 43.769 -27.255 1.00 7.91 124 GLY D N 1
ATOM 10294 C CA . GLY D 1 145 ? 21.265 43.734 -28.230 1.00 8.11 124 GLY D CA 1
ATOM 10295 C C . GLY D 1 145 ? 21.972 45.077 -28.424 1.00 8.19 124 GLY D C 1
ATOM 10296 O O . GLY D 1 145 ? 23.159 45.108 -28.711 1.00 8.57 124 GLY D O 1
ATOM 10297 N N . ALA D 1 146 ? 21.233 46.172 -28.277 1.00 8.11 125 ALA D N 1
ATOM 10298 C CA . ALA D 1 146 ? 21.779 47.540 -28.345 1.00 8.22 125 ALA D CA 1
ATOM 10299 C C . ALA D 1 146 ? 22.361 47.974 -26.989 1.00 8.10 125 ALA D C 1
ATOM 10300 O O . ALA D 1 146 ? 23.465 48.544 -26.925 1.00 8.55 125 ALA D O 1
ATOM 10302 N N . VAL D 1 147 ? 21.639 47.680 -25.905 1.00 7.75 126 VAL D N 1
ATOM 10303 C CA . VAL D 1 147 ? 22.057 48.136 -24.558 1.00 7.76 126 VAL D CA 1
ATOM 10304 C C . VAL D 1 147 ? 23.393 47.504 -24.128 1.00 8.01 126 VAL D C 1
ATOM 10305 O O . VAL D 1 147 ? 24.211 48.157 -23.479 1.00 8.57 126 VAL D O 1
ATOM 10309 N N . GLN D 1 148 ? 23.611 46.241 -24.495 1.00 8.13 127 GLN D N 1
ATOM 10310 C CA . GLN D 1 148 ? 24.860 45.528 -24.183 1.00 8.45 127 GLN D CA 1
ATOM 10311 C C . GLN D 1 148 ? 26.119 46.197 -24.747 1.00 8.99 127 GLN D C 1
ATOM 10312 O O . GLN D 1 148 ? 27.237 45.891 -24.306 1.00 8.99 127 GLN D O 1
ATOM 10318 N N . GLN D 1 149 ? 25.945 47.102 -25.713 1.00 8.99 128 GLN D N 1
ATOM 10319 C CA . GLN D 1 149 ? 27.091 47.761 -26.350 1.00 9.85 128 GLN D CA 1
ATOM 10320 C C . GLN D 1 149 ? 27.552 49.027 -25.623 1.00 10.36 128 GLN D C 1
ATOM 10321 O O . GLN D 1 149 ? 28.579 49.613 -25.971 1.00 10.25 128 GLN D O 1
ATOM 10327 N N . LEU D 1 150 ? 26.804 49.441 -24.604 1.00 10.57 129 LEU D N 1
ATOM 10328 C CA . LEU D 1 150 ? 27.243 50.535 -23.728 1.00 11.53 129 LEU D CA 1
ATOM 10329 C C . LEU D 1 150 ? 28.512 50.157 -22.954 1.00 12.88 129 LEU D C 1
ATOM 10330 O O . LEU D 1 150 ? 28.661 49.001 -22.557 1.00 12.31 129 LEU D O 1
ATOM 10335 N N . PRO D 1 151 ? 29.431 51.123 -22.729 1.00 14.41 130 PRO D N 1
ATOM 10336 C CA . PRO D 1 151 ? 30.628 50.762 -21.936 1.00 15.04 130 PRO D CA 1
ATOM 10337 C C . PRO D 1 151 ? 30.311 50.302 -20.497 1.00 15.21 130 PRO D C 1
ATOM 10338 O O . PRO D 1 151 ? 31.068 49.518 -19.923 1.00 16.90 130 PRO D O 1
ATOM 10342 N N . GLN D 1 152 ? 29.200 50.755 -19.925 1.00 13.69 131 GLN D N 1
ATOM 10343 C CA . GLN D 1 152 ? 28.863 50.367 -18.544 1.00 13.71 131 GLN D CA 1
ATOM 10344 C C . GLN D 1 152 ? 28.005 49.089 -18.450 1.00 12.22 131 GLN D C 1
ATOM 10345 O O . GLN D 1 152 ? 27.592 48.691 -17.356 1.00 11.31 131 GLN D O 1
ATOM 10351 N N . ALA D 1 153 ? 27.755 48.432 -19.582 1.00 12.09 132 ALA D N 1
ATOM 10352 C CA . ALA D 1 153 ? 26.762 47.354 -19.616 1.00 11.95 132 ALA D CA 1
ATOM 10353 C C . ALA D 1 153 ? 27.353 45.955 -19.775 1.00 12.20 132 ALA D C 1
ATOM 10354 O O . ALA D 1 153 ? 28.400 45.767 -20.402 1.00 12.61 132 ALA D O 1
ATOM 10356 N N . SER D 1 154 ? 26.681 44.971 -19.193 1.00 11.72 133 SER D N 1
ATOM 10357 C CA . SER D 1 154 ? 26.968 43.576 -19.529 1.00 13.51 133 SER D CA 1
ATOM 10358 C C . SER D 1 154 ? 25.669 42.812 -19.473 1.00 12.59 133 SER D C 1
ATOM 10359 O O . SER D 1 154 ? 24.754 43.195 -18.736 1.00 12.63 133 SER D O 1
ATOM 10362 N N . VAL D 1 155 ? 25.584 41.750 -20.263 1.00 12.21 134 VAL D N 1
ATOM 10363 C CA . VAL D 1 155 ? 24.437 40.850 -20.230 1.00 12.06 134 VAL D CA 1
ATOM 10364 C C . VAL D 1 155 ? 24.951 39.449 -19.936 1.00 14.47 134 VAL D C 1
ATOM 10365 O O . VAL D 1 155 ? 25.894 38.974 -20.594 1.00 14.75 134 VAL D O 1
ATOM 10369 N N . VAL D 1 156 ? 24.362 38.801 -18.929 1.00 13.31 135 VAL D N 1
ATOM 10370 C CA . VAL D 1 156 ? 24.754 37.434 -18.558 1.00 13.44 135 VAL D CA 1
ATOM 10371 C C . VAL D 1 156 ? 23.538 36.522 -18.623 1.00 12.54 135 VAL D C 1
ATOM 10372 O O . VAL D 1 156 ? 22.492 36.838 -18.058 1.00 11.84 135 VAL D O 1
ATOM 10376 N N . GLU D 1 157 ? 23.684 35.385 -19.294 1.00 11.81 136 GLU D N 1
ATOM 10377 C CA . GLU D 1 157 ? 22.624 34.379 -19.326 1.00 12.01 136 GLU D CA 1
ATOM 10378 C C . GLU D 1 157 ? 22.704 33.535 -18.053 1.00 11.67 136 GLU D C 1
ATOM 10379 O O . GLU D 1 157 ? 23.653 32.773 -17.870 1.00 12.80 136 GLU D O 1
ATOM 10385 N N . LEU D 1 158 ? 21.733 33.697 -17.160 1.00 10.82 137 LEU D N 1
ATOM 10386 C CA . LEU D 1 158 ? 21.766 32.994 -15.862 1.00 11.54 137 LEU D CA 1
ATOM 10387 C C . LEU D 1 158 ? 21.330 31.545 -15.969 1.00 12.61 137 LEU D C 1
ATOM 10388 O O . LEU D 1 158 ? 21.705 30.698 -15.150 1.00 12.77 137 LEU D O 1
ATOM 10393 N N . GLY D 1 159 ? 20.517 31.253 -16.975 1.00 11.93 138 GLY D N 1
ATOM 10394 C CA . GLY D 1 159 ? 20.047 29.889 -17.182 1.00 11.82 138 GLY D CA 1
ATOM 10395 C C . GLY D 1 159 ? 19.053 29.909 -18.319 1.00 11.12 138 GLY D C 1
ATOM 10396 O O . GLY D 1 159 ? 18.950 30.906 -19.032 1.00 10.01 138 GLY D O 1
ATOM 10397 N N . ARG D 1 160 ? 18.306 28.817 -18.466 1.00 11.43 139 ARG D N 1
ATOM 10398 C CA . ARG D 1 160 ? 17.299 28.682 -19.516 1.00 11.86 139 ARG D CA 1
ATOM 10399 C C . ARG D 1 160 ? 15.903 28.531 -18.928 1.00 10.86 139 ARG D C 1
ATOM 10400 O O . ARG D 1 160 ? 15.729 27.982 -17.835 1.00 10.71 139 ARG D O 1
ATOM 10408 N N . THR D 1 161 ? 14.910 29.005 -19.669 1.00 9.59 140 THR D N 1
ATOM 10409 C CA . THR D 1 161 ? 13.522 28.790 -19.299 1.00 9.33 140 THR D CA 1
ATOM 10410 C C . THR D 1 161 ? 13.167 27.328 -19.588 1.00 9.60 140 THR D C 1
ATOM 10411 O O . THR D 1 161 ? 13.973 26.584 -20.178 1.00 9.50 140 THR D O 1
ATOM 10415 N N . VAL D 1 162 ? 11.967 26.913 -19.170 1.00 9.61 141 VAL D N 1
ATOM 10416 C CA . VAL D 1 162 ? 11.484 25.549 -19.463 1.00 9.93 141 VAL D CA 1
ATOM 10417 C C . VAL D 1 162 ? 11.652 25.214 -20.948 1.00 10.10 141 VAL D C 1
ATOM 10418 O O . VAL D 1 162 ? 12.032 24.088 -21.297 1.00 10.36 141 VAL D O 1
ATOM 10422 N N . GLU D 1 163 ? 11.382 26.196 -21.814 1.00 9.70 142 GLU D N 1
ATOM 10423 C CA . GLU D 1 163 ? 11.428 25.988 -23.273 1.00 10.28 142 GLU D CA 1
ATOM 10424 C C . GLU D 1 163 ? 12.758 26.348 -23.962 1.00 10.46 142 GLU D C 1
ATOM 10425 O O . GLU D 1 163 ? 12.831 26.388 -25.192 1.00 10.67 142 GLU D O 1
ATOM 10431 N N . GLY D 1 164 ? 13.804 26.610 -23.181 1.00 10.18 143 GLY D N 1
ATOM 10432 C CA . GLY D 1 164 ? 15.132 26.846 -23.756 1.00 10.46 143 GLY D CA 1
ATOM 10433 C C . GLY D 1 164 ? 15.432 28.280 -24.180 1.00 10.22 143 GLY D C 1
ATOM 10434 O O . GLY D 1 164 ? 16.328 28.509 -24.998 1.00 10.58 143 GLY D O 1
ATOM 10435 N N . ARG D 1 165 ? 14.701 29.244 -23.622 1.00 9.57 144 ARG D N 1
ATOM 10436 C CA . ARG D 1 165 ? 14.964 30.670 -23.876 1.00 9.31 144 ARG D CA 1
ATOM 10437 C C . ARG D 1 165 ? 15.911 31.227 -22.802 1.00 9.33 144 ARG D C 1
ATOM 10438 O O . ARG D 1 165 ? 15.892 30.748 -21.676 1.00 9.38 144 ARG D O 1
ATOM 10446 N N . PRO D 1 166 ? 16.740 32.243 -23.132 1.00 9.51 145 PRO D N 1
ATOM 10447 C CA . PRO D 1 166 ? 17.648 32.757 -22.088 1.00 9.27 145 PRO D CA 1
ATOM 10448 C C . PRO D 1 166 ? 16.949 33.499 -20.949 1.00 9.03 145 PRO D C 1
ATOM 10449 O O . PRO D 1 166 ? 16.001 34.253 -21.179 1.00 8.77 145 PRO D O 1
ATOM 10453 N N . MET D 1 167 ? 17.430 33.278 -19.729 1.00 8.96 146 MET D N 1
ATOM 10454 C CA . MET D 1 167 ? 17.130 34.143 -18.598 1.00 8.80 146 MET D CA 1
ATOM 10455 C C . MET D 1 167 ? 18.283 35.152 -18.533 1.00 9.10 146 MET D C 1
ATOM 10456 O O . MET D 1 167 ? 19.382 34.820 -18.080 1.00 9.76 146 MET D O 1
ATOM 10461 N N . SER D 1 168 ? 18.024 36.373 -18.978 1.00 8.53 147 SER D N 1
ATOM 10462 C CA . SER D 1 168 ? 19.084 37.366 -19.193 1.00 9.22 147 SER D CA 1
ATOM 10463 C C . SER D 1 168 ? 19.109 38.448 -18.131 1.00 8.71 147 SER D C 1
ATOM 10464 O O . SER D 1 168 ? 18.082 39.099 -17.866 1.00 8.34 147 SER D O 1
ATOM 10467 N N . LEU D 1 169 ? 20.293 38.629 -17.556 1.00 8.35 148 LEU D N 1
ATOM 10468 C CA . LEU D 1 169 ? 20.555 39.652 -16.555 1.00 8.39 148 LEU D CA 1
ATOM 10469 C C . LEU D 1 169 ? 21.356 40.792 -17.165 1.00 8.32 148 LEU D C 1
ATOM 10470 O O . LEU D 1 169 ? 22.474 40.591 -17.630 1.00 8.49 148 LEU D O 1
ATOM 10475 N N . LEU D 1 170 ? 20.767 41.986 -17.137 1.00 8.11 149 LEU D N 1
ATOM 10476 C CA . LEU D 1 170 ? 21.438 43.197 -17.531 1.00 8.49 149 LEU D CA 1
ATOM 10477 C C . LEU D 1 170 ? 22.068 43.873 -16.320 1.00 8.61 149 LEU D C 1
ATOM 10478 O O . LEU D 1 170 ? 21.368 44.223 -15.373 1.00 8.50 149 LEU D O 1
ATOM 10483 N N . THR D 1 171 ? 23.384 44.052 -16.352 1.00 9.14 150 THR D N 1
ATOM 10484 C CA . THR D 1 171 ? 24.085 44.838 -15.330 1.00 9.34 150 THR D CA 1
ATOM 10485 C C . THR D 1 171 ? 24.561 46.170 -15.919 1.00 9.24 150 THR D C 1
ATOM 10486 O O . THR D 1 171 ? 25.142 46.206 -17.002 1.00 9.40 150 THR D O 1
ATOM 10490 N N . LEU D 1 172 ? 24.279 47.258 -15.210 1.00 9.20 151 LEU D N 1
ATOM 10491 C CA . LEU D 1 172 ? 24.732 48.600 -15.594 1.00 9.60 151 LEU D CA 1
ATOM 10492 C C . LEU D 1 172 ? 25.458 49.202 -14.410 1.00 10.40 151 LEU D C 1
ATOM 10493 O O . LEU D 1 172 ? 24.893 49.300 -13.328 1.00 9.99 151 LEU D O 1
ATOM 10498 N N . GLY D 1 173 ? 26.717 49.582 -14.612 1.00 11.47 152 GLY D N 1
ATOM 10499 C CA . GLY D 1 173 ? 27.525 50.112 -13.526 1.00 13.26 152 GLY D CA 1
ATOM 10500 C C . GLY D 1 173 ? 28.913 50.497 -13.978 1.00 14.32 152 GLY D C 1
ATOM 10501 O O . GLY D 1 173 ? 29.377 50.052 -15.033 1.00 15.51 152 GLY D O 1
ATOM 10502 N N . THR D 1 174 ? 29.577 51.316 -13.171 1.00 14.55 153 THR D N 1
ATOM 10503 C CA . THR D 1 174 ? 30.938 51.761 -13.456 1.00 15.94 153 THR D CA 1
ATOM 10504 C C . THR D 1 174 ? 31.902 51.209 -12.399 1.00 17.81 153 THR D C 1
ATOM 10505 O O . THR D 1 174 ? 31.459 50.785 -11.331 1.00 17.11 153 THR D O 1
ATOM 10509 N N . PRO D 1 175 ? 33.218 51.193 -12.694 1.00 20.34 154 PRO D N 1
ATOM 10510 C CA . PRO D 1 175 ? 34.159 50.599 -11.741 1.00 24.86 154 PRO D CA 1
ATOM 10511 C C . PRO D 1 175 ? 34.161 51.237 -10.358 1.00 25.58 154 PRO D C 1
ATOM 10512 O O . PRO D 1 175 ? 33.916 52.441 -10.216 1.00 21.96 154 PRO D O 1
ATOM 10516 N N . GLU D 1 176 ? 34.437 50.402 -9.358 1.00 32.67 155 GLU D N 1
ATOM 10517 C CA . GLU D 1 176 ? 34.602 50.826 -7.975 1.00 40.90 155 GLU D CA 1
ATOM 10518 C C . GLU D 1 176 ? 36.070 51.170 -7.750 1.00 54.58 155 GLU D C 1
ATOM 10519 O O . GLU D 1 176 ? 36.852 50.334 -7.279 1.00 62.89 155 GLU D O 1
ATOM 10525 N N . THR D 1 177 ? 36.440 52.400 -8.105 1.00 64.02 156 THR D N 1
ATOM 10526 C CA . THR D 1 177 ? 37.833 52.855 -8.005 1.00 79.34 156 THR D CA 1
ATOM 10527 C C . THR D 1 177 ? 38.102 53.686 -6.739 1.00 78.29 156 THR D C 1
ATOM 10528 O O . THR D 1 177 ? 38.557 54.834 -6.800 1.00 74.51 156 THR D O 1
ATOM 10532 N N . ASP D 1 178 ? 37.788 53.080 -5.598 1.00 63.31 157 ASP D N 1
ATOM 10533 C CA . ASP D 1 178 ? 38.210 53.544 -4.277 1.00 59.85 157 ASP D CA 1
ATOM 10534 C C . ASP D 1 178 ? 38.109 52.358 -3.312 1.00 54.95 157 ASP D C 1
ATOM 10535 O O . ASP D 1 178 ? 38.217 52.519 -2.090 1.00 50.60 157 ASP D O 1
ATOM 10540 N N . GLY D 1 179 ? 37.893 51.172 -3.887 1.00 44.28 158 GLY D N 1
ATOM 10541 C CA . GLY D 1 179 ? 37.768 49.925 -3.140 1.00 39.57 158 GLY D CA 1
ATOM 10542 C C . GLY D 1 179 ? 36.356 49.569 -2.703 1.00 36.28 158 GLY D C 1
ATOM 10543 O O . GLY D 1 179 ? 36.027 48.391 -2.532 1.00 35.85 158 GLY D O 1
ATOM 10544 N N . ALA D 1 180 ? 35.523 50.588 -2.521 1.00 29.63 159 ALA D N 1
ATOM 10545 C CA . ALA D 1 180 ? 34.226 50.424 -1.870 1.00 27.87 159 ALA D CA 1
ATOM 10546 C C . ALA D 1 180 ? 33.170 49.843 -2.804 1.00 25.96 159 ALA D C 1
ATOM 10547 O O . ALA D 1 180 ? 32.977 50.359 -3.912 1.00 22.58 159 ALA D O 1
ATOM 10549 N N . PRO D 1 181 ? 32.494 48.754 -2.369 1.00 26.71 160 PRO D N 1
ATOM 10550 C CA . PRO D 1 181 ? 31.399 48.183 -3.161 1.00 26.69 160 PRO D CA 1
ATOM 10551 C C . PRO D 1 181 ? 30.239 49.168 -3.270 1.00 24.91 160 PRO D C 1
ATOM 10552 O O . PRO D 1 181 ? 29.935 49.867 -2.303 1.00 22.22 160 PRO D O 1
ATOM 10556 N N . LYS D 1 182 ? 29.623 49.251 -4.448 1.00 21.55 161 LYS D N 1
ATOM 10557 C CA . LYS D 1 182 ? 28.455 50.113 -4.610 1.00 18.55 161 LYS D CA 1
ATOM 10558 C C . LYS D 1 182 ? 27.199 49.358 -4.167 1.00 17.63 161 LYS D C 1
ATOM 10559 O O . LYS D 1 182 ? 27.238 48.142 -3.981 1.00 18.91 161 LYS D O 1
ATOM 10565 N N . LYS D 1 183 ? 26.110 50.081 -3.943 1.00 16.84 162 LYS D N 1
ATOM 10566 C CA . LYS D 1 183 ? 24.835 49.461 -3.602 1.00 16.42 162 LYS D CA 1
ATOM 10567 C C . LYS D 1 183 ? 24.350 48.625 -4.780 1.00 16.57 162 LYS D C 1
ATOM 10568 O O . LYS D 1 183 ? 24.469 49.037 -5.940 1.00 14.98 162 LYS D O 1
ATOM 10574 N N . LYS D 1 184 ? 23.808 47.453 -4.476 1.00 14.71 163 LYS D N 1
ATOM 10575 C CA . LYS D 1 184 ? 23.286 46.569 -5.505 1.00 15.66 163 LYS D CA 1
ATOM 10576 C C . LYS D 1 184 ? 21.780 46.778 -5.604 1.00 13.23 163 LYS D C 1
ATOM 10577 O O . LYS D 1 184 ? 21.027 46.419 -4.678 1.00 11.73 163 LYS D O 1
ATOM 10583 N N . VAL D 1 185 ? 21.352 47.381 -6.714 1.00 12.35 164 VAL D N 1
ATOM 10584 C CA . VAL D 1 185 ? 19.927 47.654 -6.962 1.00 10.78 164 VAL D CA 1
ATOM 10585 C C . VAL D 1 185 ? 19.400 46.636 -7.956 1.00 10.94 164 VAL D C 1
ATOM 10586 O O . VAL D 1 185 ? 19.883 46.557 -9.099 1.00 12.11 164 VAL D O 1
ATOM 10590 N N . TRP D 1 186 ? 18.442 45.831 -7.502 1.00 9.50 165 TRP D N 1
ATOM 10591 C CA . TRP D 1 186 ? 17.808 44.807 -8.317 1.00 8.87 165 TRP D CA 1
ATOM 10592 C C . TRP D 1 186 ? 16.443 45.223 -8.794 1.00 8.61 165 TRP D C 1
ATOM 10593 O O . TRP D 1 186 ? 15.597 45.663 -8.009 1.00 8.16 165 TRP D O 1
ATOM 10604 N N . ILE D 1 187 ? 16.212 45.067 -10.094 1.00 7.93 166 ILE D N 1
ATOM 10605 C CA . ILE D 1 187 ? 14.898 45.326 -10.659 1.00 7.93 166 ILE D CA 1
ATOM 10606 C C . ILE D 1 187 ? 14.553 44.137 -11.550 1.00 7.86 166 ILE D C 1
ATOM 10607 O O . ILE D 1 187 ? 15.271 43.866 -12.508 1.00 7.58 166 ILE D O 1
ATOM 10612 N N . ILE D 1 188 ? 13.479 43.417 -11.213 1.00 7.70 167 ILE D N 1
ATOM 10613 C CA . ILE D 1 188 ? 12.984 42.327 -12.066 1.00 7.43 167 ILE D CA 1
ATOM 10614 C C . ILE D 1 188 ? 11.547 42.612 -12.500 1.00 7.72 167 ILE D C 1
ATOM 10615 O O . ILE D 1 188 ? 10.775 43.229 -11.766 1.00 8.20 167 ILE D O 1
ATOM 10620 N N . ALA D 1 189 ? 11.197 42.180 -13.705 1.00 7.59 168 ALA D N 1
ATOM 10621 C CA . ALA D 1 189 ? 9.924 42.563 -14.303 1.00 7.33 168 ALA D CA 1
ATOM 10622 C C . ALA D 1 189 ? 9.245 41.381 -14.938 1.00 7.27 168 ALA D C 1
ATOM 10623 O O . ALA D 1 189 ? 9.918 40.463 -15.410 1.00 7.81 168 ALA D O 1
ATOM 10625 N N . ARG D 1 190 ? 7.912 41.406 -14.969 1.00 6.98 169 ARG D N 1
ATOM 10626 C CA . ARG D 1 190 ? 7.150 40.514 -15.835 1.00 7.33 169 ARG D CA 1
ATOM 10627 C C . ARG D 1 190 ? 7.243 39.034 -15.419 1.00 7.46 169 ARG D C 1
ATOM 10628 O O . ARG D 1 190 ? 7.191 38.133 -16.261 1.00 7.50 169 ARG D O 1
ATOM 10636 N N . GLN D 1 191 ? 7.329 38.782 -14.112 1.00 7.37 170 GLN D N 1
ATOM 10637 C CA . GLN D 1 191 ? 7.124 37.416 -13.603 1.00 8.27 170 GLN D CA 1
ATOM 10638 C C . GLN D 1 191 ? 5.803 36.861 -14.111 1.00 8.26 170 GLN D C 1
ATOM 10639 O O . GLN D 1 191 ? 5.696 35.669 -14.413 1.00 8.38 170 GLN D O 1
ATOM 10645 N N . HIS D 1 192 ? 4.796 37.732 -14.172 1.00 8.00 171 HIS D N 1
ATOM 10646 C CA . HIS D 1 192 ? 3.515 37.399 -14.796 1.00 8.25 171 HIS D CA 1
ATOM 10647 C C . HIS D 1 192 ? 3.564 37.870 -16.225 1.00 7.99 171 HIS D C 1
ATOM 10648 O O . HIS D 1 192 ? 3.634 39.071 -16.482 1.00 7.87 171 HIS D O 1
ATOM 10655 N N . PRO D 1 193 ? 3.579 36.923 -17.176 1.00 8.01 172 PRO D N 1
ATOM 10656 C CA . PRO D 1 193 ? 3.878 37.203 -18.591 1.00 7.95 172 PRO D CA 1
ATOM 10657 C C . PRO D 1 193 ? 2.952 38.205 -19.306 1.00 8.08 172 PRO D C 1
ATOM 10658 O O . PRO D 1 193 ? 3.396 38.884 -20.222 1.00 8.56 172 PRO D O 1
ATOM 10662 N N . GLY D 1 194 ? 1.682 38.261 -18.919 1.00 8.21 173 GLY D N 1
ATOM 10663 C CA . GLY D 1 194 ? 0.739 39.184 -19.559 1.00 8.12 173 GLY D CA 1
ATOM 10664 C C . GLY D 1 194 ? 0.876 40.618 -19.064 1.00 8.02 173 GLY D C 1
ATOM 10665 O O . GLY D 1 194 ? 0.209 41.517 -19.582 1.00 8.23 173 GLY D O 1
ATOM 10666 N N . GLU D 1 195 ? 1.731 40.839 -18.064 1.00 7.67 174 GLU D N 1
ATOM 10667 C CA . GLU D 1 195 ? 1.902 42.169 -17.492 1.00 7.61 174 GLU D CA 1
ATOM 10668 C C . GLU D 1 195 ? 2.992 42.949 -18.219 1.00 7.17 174 GLU D C 1
ATOM 10669 O O . GLU D 1 195 ? 4.003 43.369 -17.648 1.00 6.75 174 GLU D O 1
ATOM 10675 N N . SER D 1 196 ? 2.739 43.154 -19.506 1.00 7.14 175 SER D N 1
ATOM 10676 C CA . SER D 1 196 ? 3.714 43.739 -20.418 1.00 7.13 175 SER D CA 1
ATOM 10677 C C . SER D 1 196 ? 4.145 45.162 -20.015 1.00 6.98 175 SER D C 1
ATOM 10678 O O . SER D 1 196 ? 5.272 45.565 -20.322 1.00 6.63 175 SER D O 1
ATOM 10681 N N . MET D 1 197 ? 3.271 45.895 -19.308 1.00 7.04 176 MET D N 1
ATOM 10682 C CA . MET D 1 197 ? 3.645 47.191 -18.697 1.00 7.00 176 MET D CA 1
ATOM 10683 C C . MET D 1 197 ? 4.952 47.129 -17.889 1.00 6.93 176 MET D C 1
ATOM 10684 O O . MET D 1 197 ? 5.697 48.113 -17.834 1.00 6.28 176 MET D O 1
ATOM 10689 N N . ALA D 1 198 ? 5.220 45.980 -17.251 1.00 6.83 177 ALA D N 1
ATOM 10690 C CA . ALA D 1 198 ? 6.442 45.842 -16.440 1.00 7.03 177 ALA D CA 1
ATOM 10691 C C . ALA D 1 198 ? 7.714 45.942 -17.301 1.00 7.29 177 ALA D C 1
ATOM 10692 O O . ALA D 1 198 ? 8.708 46.572 -16.899 1.00 7.12 177 ALA D O 1
ATOM 10694 N N . GLU D 1 199 ? 7.676 45.349 -18.492 1.00 7.38 178 GLU D N 1
ATOM 10695 C CA . GLU D 1 199 ? 8.835 45.420 -19.393 1.00 7.60 178 GLU D CA 1
ATOM 10696 C C . GLU D 1 199 ? 8.956 46.818 -20.043 1.00 7.59 178 GLU D C 1
ATOM 10697 O O . GLU D 1 199 ? 10.069 47.308 -20.245 1.00 7.30 178 GLU D O 1
ATOM 10703 N N . TRP D 1 200 ? 7.821 47.465 -20.344 1.00 7.20 179 TRP D N 1
ATOM 10704 C CA . TRP D 1 200 ? 7.831 48.873 -20.775 1.00 7.22 179 TRP D CA 1
ATOM 10705 C C . TRP D 1 200 ? 8.471 49.767 -19.732 1.00 6.90 179 TRP D C 1
ATOM 10706 O O . TRP D 1 200 ? 9.271 50.648 -20.051 1.00 7.00 179 TRP D O 1
ATOM 10717 N N . PHE D 1 201 ? 8.101 49.565 -18.474 1.00 6.71 180 PHE D N 1
ATOM 10718 C CA . PHE D 1 201 ? 8.691 50.312 -17.350 1.00 6.63 180 PHE D CA 1
ATOM 10719 C C . PHE D 1 201 ? 10.220 50.199 -17.348 1.00 6.54 180 PHE D C 1
ATOM 10720 O O . PHE D 1 201 ? 10.938 51.202 -17.229 1.00 6.72 180 PHE D O 1
ATOM 10728 N N . VAL D 1 202 ? 10.720 48.968 -17.475 1.00 6.60 181 VAL D N 1
ATOM 10729 C CA . VAL D 1 202 ? 12.162 48.732 -17.463 1.00 6.74 181 VAL D CA 1
ATOM 10730 C C . VAL D 1 202 ? 12.859 49.391 -18.661 1.00 6.92 181 VAL D C 1
ATOM 10731 O O . VAL D 1 202 ? 13.941 49.962 -18.503 1.00 6.59 181 VAL D O 1
ATOM 10735 N N . GLU D 1 203 ? 12.227 49.342 -19.839 1.00 6.73 182 GLU D N 1
ATOM 10736 C CA . GLU D 1 203 ? 12.782 50.001 -21.027 1.00 7.02 182 GLU D CA 1
ATOM 10737 C C . GLU D 1 203 ? 12.996 51.505 -20.805 1.00 6.84 182 GLU D C 1
ATOM 10738 O O . GLU D 1 203 ? 14.060 52.036 -21.132 1.00 6.68 182 GLU D O 1
ATOM 10744 N N . GLY D 1 204 ? 11.982 52.185 -20.274 1.00 6.76 183 GLY D N 1
ATOM 10745 C CA . GLY D 1 204 ? 12.099 53.623 -19.996 1.00 6.89 183 GLY D CA 1
ATOM 10746 C C . GLY D 1 204 ? 13.198 53.929 -18.992 1.00 6.80 183 GLY D C 1
ATOM 10747 O O . GLY D 1 204 ? 13.924 54.923 -19.129 1.00 7.23 183 GLY D O 1
ATOM 10748 N N . LEU D 1 205 ? 13.314 53.080 -17.973 1.00 6.53 184 LEU D N 1
ATOM 10749 C CA . LEU D 1 205 ? 14.319 53.242 -16.918 1.00 6.55 184 LEU D CA 1
ATOM 10750 C C . LEU D 1 205 ? 15.729 53.012 -17.515 1.00 6.63 184 LEU D C 1
ATOM 10751 O O . LEU D 1 205 ? 16.650 53.806 -17.282 1.00 6.75 184 LEU D O 1
ATOM 10756 N N . VAL D 1 206 ? 15.883 51.926 -18.274 1.00 6.44 185 VAL D N 1
ATOM 10757 C CA . VAL D 1 206 ? 17.165 51.625 -18.941 1.00 6.64 185 VAL D CA 1
ATOM 10758 C C . VAL D 1 206 ? 17.580 52.708 -19.960 1.00 7.03 185 VAL D C 1
ATOM 10759 O O . VAL D 1 206 ? 18.770 53.078 -20.017 1.00 6.95 185 VAL D O 1
ATOM 10763 N N A LYS D 1 207 ? 16.618 53.193 -20.750 0.80 7.39 186 LYS D N 1
ATOM 10764 N N B LYS D 1 207 ? 16.621 53.211 -20.743 0.20 6.91 186 LYS D N 1
ATOM 10765 C CA A LYS D 1 207 ? 16.869 54.309 -21.675 0.80 8.17 186 LYS D CA 1
ATOM 10766 C CA B LYS D 1 207 ? 16.886 54.320 -21.676 0.20 7.20 186 LYS D CA 1
ATOM 10767 C C A LYS D 1 207 ? 17.474 55.525 -20.975 0.80 7.84 186 LYS D C 1
ATOM 10768 C C B LYS D 1 207 ? 17.472 55.542 -20.980 0.20 7.46 186 LYS D C 1
ATOM 10769 O O A LYS D 1 207 ? 18.403 56.139 -21.493 0.80 7.67 186 LYS D O 1
ATOM 10770 O O B LYS D 1 207 ? 18.379 56.184 -21.514 0.20 7.68 186 LYS D O 1
ATOM 10781 N N . ARG D 1 208 ? 16.953 55.862 -19.796 1.00 7.54 187 ARG D N 1
ATOM 10782 C CA . ARG D 1 208 ? 17.491 56.989 -19.011 1.00 7.76 187 ARG D CA 1
ATOM 10783 C C . ARG D 1 208 ? 18.901 56.674 -18.484 1.00 7.67 187 ARG D C 1
ATOM 10784 O O . ARG D 1 208 ? 19.799 57.516 -18.566 1.00 7.94 187 ARG D O 1
ATOM 10792 N N . LEU D 1 209 ? 19.094 55.474 -17.946 1.00 7.36 188 LEU D N 1
ATOM 10793 C CA . LEU D 1 209 ? 20.452 55.018 -17.567 1.00 7.65 188 LEU D CA 1
ATOM 10794 C C . LEU D 1 209 ? 21.462 55.020 -18.739 1.00 8.13 188 LEU D C 1
ATOM 10795 O O . LEU D 1 209 ? 22.654 55.293 -18.535 1.00 8.98 188 LEU D O 1
ATOM 10800 N N . ALA D 1 210 ? 20.973 54.756 -19.953 1.00 7.91 189 ALA D N 1
ATOM 10801 C CA . ALA D 1 210 ? 21.789 54.763 -21.166 1.00 8.37 189 ALA D CA 1
ATOM 10802 C C . ALA D 1 210 ? 22.147 56.177 -21.613 1.00 9.05 189 ALA D C 1
ATOM 10803 O O . ALA D 1 210 ? 23.103 56.359 -22.357 1.00 9.86 189 ALA D O 1
ATOM 10805 N N . GLY D 1 211 ? 21.379 57.176 -21.178 1.00 9.18 190 GLY D N 1
ATOM 10806 C CA . GLY D 1 211 ? 21.584 58.557 -21.666 1.00 9.97 190 GLY D CA 1
ATOM 10807 C C . GLY D 1 211 ? 21.129 58.712 -23.107 1.00 10.58 190 GLY D C 1
ATOM 10808 O O . GLY D 1 211 ? 21.645 59.549 -23.843 1.00 11.35 190 GLY D O 1
ATOM 10809 N N . TRP D 1 212 ? 20.178 57.881 -23.524 1.00 10.51 191 TRP D N 1
ATOM 10810 C CA . TRP D 1 212 ? 19.616 57.987 -24.868 1.00 11.62 191 TRP D CA 1
ATOM 10811 C C . TRP D 1 212 ? 18.492 58.996 -24.971 1.00 12.63 191 TRP D C 1
ATOM 10812 O O . TRP D 1 212 ? 17.855 59.337 -23.969 1.00 11.87 191 TRP D O 1
ATOM 10823 N N . GLY D 1 213 ? 18.237 59.454 -26.201 1.00 13.44 192 GLY D N 1
ATOM 10824 C CA . GLY D 1 213 ? 17.154 60.384 -26.491 1.00 14.51 192 GLY D CA 1
ATOM 10825 C C . GLY D 1 213 ? 17.276 61.674 -25.701 1.00 15.59 192 GLY D C 1
ATOM 10826 O O . GLY D 1 213 ? 18.347 62.283 -25.629 1.00 16.77 192 GLY D O 1
ATOM 10827 N N . ASP D 1 214 ? 16.171 62.067 -25.077 1.00 15.66 193 ASP D N 1
ATOM 10828 C CA . ASP D 1 214 ? 16.129 63.285 -24.279 1.00 16.70 193 ASP D CA 1
ATOM 10829 C C . ASP D 1 214 ? 16.830 63.150 -22.923 1.00 16.75 193 ASP D C 1
ATOM 10830 O O . ASP D 1 214 ? 16.980 64.136 -22.204 1.00 21.42 193 ASP D O 1
ATOM 10835 N N . TRP D 1 215 ? 17.288 61.940 -22.599 1.00 14.32 194 TRP D N 1
ATOM 10836 C CA . TRP D 1 215 ? 18.061 61.704 -21.373 1.00 13.01 194 TRP D CA 1
ATOM 10837 C C . TRP D 1 215 ? 19.534 61.976 -21.524 1.00 13.25 194 TRP D C 1
ATOM 10838 O O . TRP D 1 215 ? 20.279 61.942 -20.547 1.00 12.47 194 TRP D O 1
ATOM 10849 N N . ALA D 1 216 ? 19.971 62.231 -22.754 1.00 14.13 195 ALA D N 1
ATOM 10850 C CA . ALA D 1 216 ? 21.301 62.744 -22.978 1.00 17.27 195 ALA D CA 1
ATOM 10851 C C . ALA D 1 216 ? 21.354 64.101 -22.281 1.00 17.86 195 ALA D C 1
ATOM 10852 O O . ALA D 1 216 ? 20.463 64.945 -22.455 1.00 24.82 195 ALA D O 1
ATOM 10854 N N . GLY D 1 217 ? 22.359 64.300 -21.454 1.00 16.79 196 GLY D N 1
ATOM 10855 C CA . GLY D 1 217 ? 22.491 65.592 -20.779 1.00 14.96 196 GLY D CA 1
ATOM 10856 C C . GLY D 1 217 ? 21.905 65.667 -19.380 1.00 13.50 196 GLY D C 1
ATOM 10857 O O . GLY D 1 217 ? 22.221 66.592 -18.629 1.00 13.19 196 GLY D O 1
ATOM 10858 N N . ASP D 1 218 ? 21.057 64.711 -19.011 1.00 12.44 197 ASP D N 1
ATOM 10859 C CA . ASP D 1 218 ? 20.457 64.750 -17.674 1.00 12.54 197 ASP D CA 1
ATOM 10860 C C . ASP D 1 218 ? 21.409 64.068 -16.670 1.00 11.90 197 ASP D C 1
ATOM 10861 O O . ASP D 1 218 ? 21.883 62.960 -16.933 1.00 11.41 197 ASP D O 1
ATOM 10866 N N . PRO D 1 219 ? 21.673 64.716 -15.517 1.00 12.03 198 PRO D N 1
ATOM 10867 C CA . PRO D 1 219 ? 22.747 64.246 -14.625 1.00 12.06 198 PRO D CA 1
ATOM 10868 C C . PRO D 1 219 ? 22.371 63.099 -13.674 1.00 11.71 198 PRO D C 1
ATOM 10869 O O . PRO D 1 219 ? 23.239 62.587 -12.984 1.00 12.25 198 PRO D O 1
ATOM 10873 N N . VAL D 1 220 ? 21.105 62.697 -13.618 1.00 11.15 199 VAL D N 1
ATOM 10874 C CA . VAL D 1 220 ? 20.696 61.688 -12.624 1.00 10.84 199 VAL D CA 1
ATOM 10875 C C . VAL D 1 220 ? 21.437 60.354 -12.790 1.00 10.56 199 VAL D C 1
ATOM 10876 O O . VAL D 1 220 ? 21.944 59.810 -11.803 1.00 10.34 199 VAL D O 1
ATOM 10880 N N . ALA D 1 221 ? 21.556 59.862 -14.023 1.00 10.53 200 ALA D N 1
ATOM 10881 C CA . ALA D 1 221 ? 22.201 58.554 -14.254 1.00 11.54 200 ALA D CA 1
ATOM 10882 C C . ALA D 1 221 ? 23.676 58.560 -13.857 1.00 12.37 200 ALA D C 1
ATOM 10883 O O . ALA D 1 221 ? 24.140 57.644 -13.171 1.00 12.23 200 ALA D O 1
ATOM 10885 N N . ARG D 1 222 ? 24.406 59.600 -14.258 1.00 14.05 201 ARG D N 1
ATOM 10886 C CA . ARG D 1 222 ? 25.835 59.677 -13.931 1.00 15.86 201 ARG D CA 1
ATOM 10887 C C . ARG D 1 222 ? 26.069 59.734 -12.407 1.00 14.90 201 ARG D C 1
ATOM 10888 O O . ARG D 1 222 ? 26.999 59.115 -11.893 1.00 13.93 201 ARG D O 1
ATOM 10896 N N . LYS D 1 223 ? 25.207 60.450 -11.690 1.00 14.77 202 LYS D N 1
ATOM 10897 C CA . LYS D 1 223 ? 25.291 60.490 -10.229 1.00 15.76 202 LYS D CA 1
ATOM 10898 C C . LYS D 1 223 ? 24.953 59.134 -9.587 1.00 14.24 202 LYS D C 1
ATOM 10899 O O . LYS D 1 223 ? 25.601 58.709 -8.620 1.00 14.51 202 LYS D O 1
ATOM 10905 N N . LEU D 1 224 ? 23.946 58.461 -10.127 1.00 12.35 203 LEU D N 1
ATOM 10906 C CA . LEU D 1 224 ? 23.592 57.125 -9.659 1.00 11.60 203 LEU D CA 1
ATOM 10907 C C . LEU D 1 224 ? 24.774 56.167 -9.749 1.00 11.82 203 LEU D C 1
ATOM 10908 O O . LEU D 1 224 ? 25.057 55.459 -8.775 1.00 12.23 203 LEU D O 1
ATOM 10913 N N . TYR D 1 225 ? 25.474 56.164 -10.891 1.00 11.29 204 TYR D N 1
ATOM 10914 C CA . TYR D 1 225 ? 26.592 55.239 -11.115 1.00 11.93 204 TYR D CA 1
ATOM 10915 C C . TYR D 1 225 ? 27.720 55.390 -10.087 1.00 12.60 204 TYR D C 1
ATOM 10916 O O . TYR D 1 225 ? 28.450 54.445 -9.840 1.00 12.76 204 TYR D O 1
ATOM 10925 N N . ASP D 1 226 ? 27.865 56.575 -9.505 1.00 12.96 205 ASP D N 1
ATOM 10926 C CA . ASP D 1 226 ? 28.864 56.785 -8.452 1.00 14.71 205 ASP D CA 1
ATOM 10927 C C . ASP D 1 226 ? 28.571 55.989 -7.174 1.00 14.03 205 ASP D C 1
ATOM 10928 O O . ASP D 1 226 ? 29.493 55.692 -6.417 1.00 14.23 205 ASP D O 1
ATOM 10933 N N . ARG D 1 227 ? 27.307 55.614 -6.957 1.00 13.43 206 ARG D N 1
ATOM 10934 C CA A ARG D 1 227 ? 26.870 54.988 -5.703 0.50 13.64 206 ARG D CA 1
ATOM 10935 C CA B ARG D 1 227 ? 26.927 54.959 -5.705 0.50 14.02 206 ARG D CA 1
ATOM 10936 C C . ARG D 1 227 ? 26.230 53.616 -5.878 1.00 13.45 206 ARG D C 1
ATOM 10937 O O . ARG D 1 227 ? 26.117 52.849 -4.909 1.00 12.67 206 ARG D O 1
ATOM 10952 N N . VAL D 1 228 ? 25.789 53.329 -7.103 1.00 12.00 207 VAL D N 1
ATOM 10953 C CA . VAL D 1 228 ? 24.902 52.209 -7.372 1.00 11.22 207 VAL D CA 1
ATOM 10954 C C . VAL D 1 228 ? 25.322 51.378 -8.589 1.00 10.77 207 VAL D C 1
ATOM 10955 O O . VAL D 1 228 ? 25.771 51.923 -9.610 1.00 10.08 207 VAL D O 1
ATOM 10959 N N . THR D 1 229 ? 25.172 50.059 -8.454 1.00 9.95 208 THR D N 1
ATOM 10960 C CA . THR D 1 229 ? 25.236 49.119 -9.575 1.00 9.72 208 THR D CA 1
ATOM 10961 C C . THR D 1 229 ? 23.835 48.523 -9.792 1.00 9.05 208 THR D C 1
ATOM 10962 O O . THR D 1 229 ? 23.189 48.083 -8.832 1.00 8.37 208 THR D O 1
ATOM 10966 N N . PHE D 1 230 ? 23.367 48.538 -11.047 1.00 8.86 209 PHE D N 1
ATOM 10967 C CA . PHE D 1 230 ? 22.041 47.996 -11.367 1.00 8.93 209 PHE D CA 1
ATOM 10968 C C . PHE D 1 230 ? 22.121 46.582 -11.903 1.00 9.01 209 PHE D C 1
ATOM 10969 O O . PHE D 1 230 ? 22.974 46.267 -12.735 1.00 8.91 209 PHE D O 1
ATOM 10977 N N . HIS D 1 231 ? 21.201 45.751 -11.424 1.00 8.78 210 HIS D N 1
ATOM 10978 C CA . HIS D 1 231 ? 21.056 44.373 -11.867 1.00 8.81 210 HIS D CA 1
ATOM 10979 C C . HIS D 1 231 ? 19.617 44.181 -12.235 1.00 8.29 210 HIS D C 1
ATOM 10980 O O . HIS D 1 231 ? 18.742 44.190 -11.380 1.00 8.00 210 HIS D O 1
ATOM 10987 N N . ILE D 1 232 ? 19.355 44.023 -13.526 1.00 8.13 211 ILE D N 1
ATOM 10988 C CA . ILE D 1 232 ? 17.987 44.134 -14.053 1.00 8.05 211 ILE D CA 1
ATOM 10989 C C . ILE D 1 232 ? 17.614 42.899 -14.882 1.00 8.13 211 ILE D C 1
ATOM 10990 O O . ILE D 1 232 ? 18.401 42.460 -15.715 1.00 8.03 211 ILE D O 1
ATOM 10995 N N . VAL D 1 233 ? 16.427 42.346 -14.644 1.00 8.21 212 VAL D N 1
ATOM 10996 C CA . VAL D 1 233 ? 15.864 41.309 -15.525 1.00 8.77 212 VAL D CA 1
ATOM 10997 C C . VAL D 1 233 ? 14.600 41.877 -16.163 1.00 8.87 212 VAL D C 1
ATOM 10998 O O . VAL D 1 233 ? 13.556 41.938 -15.496 1.00 10.35 212 VAL D O 1
ATOM 11002 N N . PRO D 1 234 ? 14.690 42.334 -17.436 1.00 8.59 213 PRO D N 1
ATOM 11003 C CA . PRO D 1 234 ? 13.544 42.921 -18.152 1.00 8.30 213 PRO D CA 1
ATOM 11004 C C . PRO D 1 234 ? 12.371 41.961 -18.424 1.00 8.27 213 PRO D C 1
ATOM 11005 O O . PRO D 1 234 ? 11.216 42.407 -18.520 1.00 8.36 213 PRO D O 1
ATOM 11009 N N . ASN D 1 235 ? 12.663 40.675 -18.589 1.00 7.71 214 ASN D N 1
ATOM 11010 C CA . ASN D 1 235 ? 11.606 39.671 -18.740 1.00 7.86 214 ASN D CA 1
ATOM 11011 C C . ASN D 1 235 ? 11.879 38.394 -17.943 1.00 7.38 214 ASN D C 1
ATOM 11012 O O . ASN D 1 235 ? 12.658 37.552 -18.373 1.00 7.05 214 ASN D O 1
ATOM 11017 N N . MET D 1 236 ? 11.200 38.264 -16.803 1.00 7.07 215 MET D N 1
ATOM 11018 C CA . MET D 1 236 ? 11.295 37.076 -15.945 1.00 7.66 215 MET D CA 1
ATOM 11019 C C . MET D 1 236 ? 10.595 35.841 -16.524 1.00 7.65 215 MET D C 1
ATOM 11020 O O . MET D 1 236 ? 10.811 34.724 -16.058 1.00 7.85 215 MET D O 1
ATOM 11025 N N . ASN D 1 237 ? 9.730 36.037 -17.514 1.00 7.77 216 ASN D N 1
ATOM 11026 C CA . ASN D 1 237 ? 8.934 34.916 -18.021 1.00 7.77 216 ASN D CA 1
ATOM 11027 C C . ASN D 1 237 ? 8.851 34.930 -19.551 1.00 7.56 216 ASN D C 1
ATOM 11028 O O . ASN D 1 237 ? 7.765 35.101 -20.100 1.00 7.15 216 ASN D O 1
ATOM 11033 N N . PRO D 1 238 ? 9.996 34.719 -20.242 1.00 7.62 217 PRO D N 1
ATOM 11034 C CA . PRO D 1 238 ? 10.015 34.712 -21.711 1.00 7.71 217 PRO D CA 1
ATOM 11035 C C . PRO D 1 238 ? 9.048 33.721 -22.374 1.00 7.98 217 PRO D C 1
ATOM 11036 O O . PRO D 1 238 ? 8.461 34.076 -23.394 1.00 8.16 217 PRO D O 1
ATOM 11040 N N . ASP D 1 239 ? 8.904 32.500 -21.827 1.00 7.94 218 ASP D N 1
ATOM 11041 C CA . ASP D 1 239 ? 7.993 31.480 -22.401 1.00 8.43 218 ASP D CA 1
ATOM 11042 C C . ASP D 1 239 ? 6.529 31.899 -22.287 1.00 8.83 218 ASP D C 1
ATOM 11043 O O . ASP D 1 239 ? 5.766 31.831 -23.252 1.00 8.91 218 ASP D O 1
ATOM 11048 N N . GLY D 1 240 ? 6.141 32.303 -21.085 1.00 8.82 219 GLY D N 1
ATOM 11049 C CA . GLY D 1 240 ? 4.756 32.664 -20.831 1.00 9.14 219 GLY D CA 1
ATOM 11050 C C . GLY D 1 240 ? 4.366 33.841 -21.707 1.00 8.77 219 GLY D C 1
ATOM 11051 O O . GLY D 1 240 ? 3.239 33.913 -22.178 1.00 9.36 219 GLY D O 1
ATOM 11052 N N . SER D 1 241 ? 5.298 34.774 -21.902 1.00 8.59 220 SER D N 1
ATOM 11053 C CA . SER D 1 241 ? 5.045 35.975 -22.708 1.00 8.45 220 SER D CA 1
ATOM 11054 C C . SER D 1 241 ? 4.671 35.566 -24.126 1.00 8.68 220 SER D C 1
ATOM 11055 O O . SER D 1 241 ? 3.597 35.939 -24.627 1.00 8.64 220 SER D O 1
ATOM 11058 N N A VAL D 1 242 ? 5.536 34.777 -24.758 0.50 8.62 221 VAL D N 1
ATOM 11059 N N B VAL D 1 242 ? 5.532 34.777 -24.767 0.50 8.64 221 VAL D N 1
ATOM 11060 C CA A VAL D 1 242 ? 5.295 34.332 -26.135 0.50 8.86 221 VAL D CA 1
ATOM 11061 C CA B VAL D 1 242 ? 5.280 34.358 -26.157 0.50 8.88 221 VAL D CA 1
ATOM 11062 C C A VAL D 1 242 ? 4.037 33.478 -26.289 0.50 9.38 221 VAL D C 1
ATOM 11063 C C B VAL D 1 242 ? 4.047 33.457 -26.307 0.50 9.42 221 VAL D C 1
ATOM 11064 O O A VAL D 1 242 ? 3.341 33.577 -27.306 0.50 9.89 221 VAL D O 1
ATOM 11065 O O B VAL D 1 242 ? 3.374 33.504 -27.343 0.50 9.97 221 VAL D O 1
ATOM 11072 N N . HIS D 1 243 ? 3.751 32.655 -25.277 1.00 9.60 222 HIS D N 1
ATOM 11073 C CA . HIS D 1 243 ? 2.544 31.788 -25.240 1.00 10.30 222 HIS D CA 1
ATOM 11074 C C . HIS D 1 243 ? 1.240 32.556 -25.097 1.00 10.14 222 HIS D C 1
ATOM 11075 O O . HIS D 1 243 ? 0.176 31.986 -25.234 1.00 10.14 222 HIS D O 1
ATOM 11082 N N . GLY D 1 244 ? 1.291 33.855 -24.798 1.00 9.73 223 GLY D N 1
ATOM 11083 C CA . GLY D 1 244 ? 0.044 34.602 -24.603 1.00 9.33 223 GLY D CA 1
ATOM 11084 C C . GLY D 1 244 ? -0.632 34.249 -23.285 1.00 9.55 223 GLY D C 1
ATOM 11085 O O . GLY D 1 244 ? -1.860 34.303 -23.176 1.00 9.62 223 GLY D O 1
ATOM 11086 N N . ASN D 1 245 ? 0.177 33.883 -22.287 1.00 9.32 224 ASN D N 1
ATOM 11087 C CA . ASN D 1 245 ? -0.311 33.657 -20.929 1.00 9.57 224 ASN D CA 1
ATOM 11088 C C . ASN D 1 245 ? -0.438 34.965 -20.166 1.00 9.74 224 ASN D C 1
ATOM 11089 O O . ASN D 1 245 ? 0.173 35.966 -20.527 1.00 9.55 224 ASN D O 1
ATOM 11094 N N . LEU D 1 246 ? -1.215 34.961 -19.093 1.00 10.62 225 LEU D N 1
ATOM 11095 C CA . LEU D 1 246 ? -1.198 36.120 -18.204 1.00 11.72 225 LEU D CA 1
ATOM 11096 C C . LEU D 1 246 ? -0.315 35.898 -16.976 1.00 11.25 225 LEU D C 1
ATOM 11097 O O . LEU D 1 246 ? 0.519 36.732 -16.649 1.00 10.72 225 LEU D O 1
ATOM 11102 N N . ARG D 1 247 ? -0.514 34.774 -16.296 1.00 11.89 226 ARG D N 1
ATOM 11103 C CA . ARG D 1 247 ? 0.008 34.621 -14.943 1.00 12.61 226 ARG D CA 1
ATOM 11104 C C . ARG D 1 247 ? 1.080 33.559 -14.777 1.00 11.94 226 ARG D C 1
ATOM 11105 O O . ARG D 1 247 ? 1.792 33.551 -13.771 1.00 13.12 226 ARG D O 1
ATOM 11113 N N . THR D 1 248 ? 1.185 32.644 -15.729 1.00 11.00 227 THR D N 1
ATOM 11114 C CA . THR D 1 248 ? 2.001 31.450 -15.513 1.00 10.36 227 THR D CA 1
ATOM 11115 C C . THR D 1 248 ? 3.059 31.250 -16.585 1.00 9.72 227 THR D C 1
ATOM 11116 O O . THR D 1 248 ? 2.909 31.746 -17.695 1.00 9.45 227 THR D O 1
ATOM 11120 N N . ASN D 1 249 ? 4.122 30.527 -16.242 1.00 9.53 228 ASN D N 1
ATOM 11121 C CA . ASN D 1 249 ? 5.126 30.107 -17.234 1.00 9.43 228 ASN D CA 1
ATOM 11122 C C . ASN D 1 249 ? 4.591 28.943 -18.079 1.00 9.82 228 ASN D C 1
ATOM 11123 O O . ASN D 1 249 ? 3.412 28.618 -17.994 1.00 9.88 228 ASN D O 1
ATOM 11128 N N . ALA D 1 250 ? 5.449 28.330 -18.890 1.00 9.96 229 ALA D N 1
ATOM 11129 C CA . ALA D 1 250 ? 5.012 27.303 -19.833 1.00 10.37 229 ALA D CA 1
ATOM 11130 C C . ALA D 1 250 ? 4.659 25.986 -19.130 1.00 11.25 229 ALA D C 1
ATOM 11131 O O . ALA D 1 250 ? 3.971 25.141 -19.705 1.00 11.53 229 ALA D O 1
ATOM 11133 N N . ALA D 1 251 ? 5.140 25.825 -17.894 1.00 11.45 230 ALA D N 1
ATOM 11134 C CA . ALA D 1 251 ? 4.846 24.649 -17.077 1.00 12.39 230 ALA D CA 1
ATOM 11135 C C . ALA D 1 251 ? 3.621 24.858 -16.186 1.00 12.58 230 ALA D C 1
ATOM 11136 O O . ALA D 1 251 ? 3.254 23.965 -15.423 1.00 13.10 230 ALA D O 1
ATOM 11138 N N . GLY D 1 252 ? 3.012 26.041 -16.260 1.00 12.04 231 GLY D N 1
ATOM 11139 C CA . GLY D 1 252 ? 1.828 26.356 -15.458 1.00 12.25 231 GLY D CA 1
ATOM 11140 C C . GLY D 1 252 ? 2.111 26.835 -14.045 1.00 12.24 231 GLY D C 1
ATOM 11141 O O . GLY D 1 252 ? 1.235 26.788 -13.192 1.00 12.83 231 GLY D O 1
ATOM 11142 N N . ALA D 1 253 ? 3.330 27.302 -13.784 1.00 11.95 232 ALA D N 1
ATOM 11143 C CA . ALA D 1 253 ? 3.681 27.811 -12.460 1.00 11.65 232 ALA D CA 1
ATOM 11144 C C . ALA D 1 253 ? 3.529 29.330 -12.401 1.00 11.27 232 ALA D C 1
ATOM 11145 O O . ALA D 1 253 ? 3.879 30.029 -13.345 1.00 10.63 232 ALA D O 1
ATOM 11147 N N . ASN D 1 254 ? 2.986 29.807 -11.283 1.00 10.91 233 ASN D N 1
ATOM 11148 C CA . ASN D 1 254 ? 2.981 31.207 -10.940 1.00 10.64 233 ASN D CA 1
ATOM 11149 C C . ASN D 1 254 ? 4.367 31.500 -10.386 1.00 10.39 233 ASN D C 1
ATOM 11150 O O . ASN D 1 254 ? 4.668 31.117 -9.257 1.00 10.20 233 ASN D O 1
ATOM 11155 N N . LEU D 1 255 ? 5.205 32.190 -11.163 1.00 9.73 234 LEU D N 1
ATOM 11156 C CA . LEU D 1 255 ? 6.580 32.433 -10.715 1.00 9.71 234 LEU D CA 1
ATOM 11157 C C . LEU D 1 255 ? 6.625 33.204 -9.394 1.00 9.88 234 LEU D C 1
ATOM 11158 O O . LEU D 1 255 ? 7.545 33.023 -8.610 1.00 10.15 234 LEU D O 1
ATOM 11163 N N . ASN D 1 256 ? 5.626 34.048 -9.141 1.00 10.11 235 ASN D N 1
ATOM 11164 C CA . ASN D 1 256 ? 5.621 34.805 -7.896 1.00 11.17 235 ASN D CA 1
ATOM 11165 C C . ASN D 1 256 ? 5.073 34.027 -6.696 1.00 11.74 235 ASN D C 1
ATOM 11166 O O . ASN D 1 256 ? 4.672 34.606 -5.690 1.00 12.88 235 ASN D O 1
ATOM 11171 N N . ARG D 1 257 ? 5.069 32.704 -6.816 1.00 12.51 236 ARG D N 1
ATOM 11172 C CA . ARG D 1 257 ? 4.823 31.823 -5.688 1.00 13.74 236 ARG D CA 1
ATOM 11173 C C . ARG D 1 257 ? 5.959 30.817 -5.532 1.00 13.33 236 ARG D C 1
ATOM 11174 O O . ARG D 1 257 ? 5.858 29.911 -4.727 1.00 14.33 236 ARG D O 1
ATOM 11182 N N . GLU D 1 258 ? 7.036 30.983 -6.297 1.00 12.54 237 GLU D N 1
ATOM 11183 C CA . GLU D 1 258 ? 8.099 29.975 -6.357 1.00 12.53 237 GLU D CA 1
ATOM 11184 C C . GLU D 1 258 ? 9.376 30.360 -5.605 1.00 12.33 237 GLU D C 1
ATOM 11185 O O . GLU D 1 258 ? 10.382 29.670 -5.720 1.00 11.74 237 GLU D O 1
ATOM 11191 N N . TRP D 1 259 ? 9.344 31.452 -4.845 1.00 11.93 238 TRP D N 1
ATOM 11192 C CA . TRP D 1 259 ? 10.595 31.996 -4.293 1.00 12.40 238 TRP D CA 1
ATOM 11193 C C . TRP D 1 259 ? 11.172 31.247 -3.125 1.00 13.85 238 TRP D C 1
ATOM 11194 O O . TRP D 1 259 ? 12.379 31.323 -2.872 1.00 13.96 238 TRP D O 1
ATOM 11205 N N . MET D 1 260 ? 10.333 30.487 -2.423 1.00 15.02 239 MET D N 1
ATOM 11206 C CA . MET D 1 260 ? 10.820 29.697 -1.305 1.00 16.78 239 MET D CA 1
ATOM 11207 C C . MET D 1 260 ? 11.328 28.327 -1.720 1.00 18.78 239 MET D C 1
ATOM 11208 O O . MET D 1 260 ? 12.181 27.759 -1.039 1.00 22.21 239 MET D O 1
ATOM 11213 N N . ALA D 1 261 ? 10.798 27.786 -2.813 1.00 17.17 240 ALA D N 1
ATOM 11214 C CA . ALA D 1 261 ? 11.150 26.432 -3.235 1.00 19.19 240 ALA D CA 1
ATOM 11215 C C . ALA D 1 261 ? 11.149 26.310 -4.749 1.00 17.79 240 ALA D C 1
ATOM 11216 O O . ALA D 1 261 ? 10.355 25.556 -5.295 1.00 18.89 240 ALA D O 1
ATOM 11218 N N . PRO D 1 262 ? 12.027 27.069 -5.439 1.00 17.36 241 PRO D N 1
ATOM 11219 C CA . PRO D 1 262 ? 12.024 26.986 -6.901 1.00 16.71 241 PRO D CA 1
ATOM 11220 C C . PRO D 1 262 ? 12.509 25.622 -7.380 1.00 18.87 241 PRO D C 1
ATOM 11221 O O . PRO D 1 262 ? 13.117 24.871 -6.621 1.00 19.22 241 PRO D O 1
ATOM 11225 N N . ASP D 1 263 ? 12.228 25.309 -8.637 1.00 18.52 242 ASP D N 1
ATOM 11226 C CA . ASP D 1 263 ? 12.406 23.961 -9.136 1.00 20.33 242 ASP D CA 1
ATOM 11227 C C . ASP D 1 263 ? 12.994 24.057 -10.538 1.00 18.96 242 ASP D C 1
ATOM 11228 O O . ASP D 1 263 ? 12.576 24.913 -11.314 1.00 17.35 242 ASP D O 1
ATOM 11233 N N . ALA D 1 264 ? 13.966 23.202 -10.858 1.00 18.45 243 ALA D N 1
ATOM 11234 C CA . ALA D 1 264 ? 14.640 23.252 -12.164 1.00 18.11 243 ALA D CA 1
ATOM 11235 C C . ALA D 1 264 ? 13.712 22.907 -13.324 1.00 17.93 243 ALA D C 1
ATOM 11236 O O . ALA D 1 264 ? 13.890 23.388 -14.446 1.00 17.04 243 ALA D O 1
ATOM 11238 N N . GLU D 1 265 ? 12.713 22.078 -13.052 1.00 17.69 244 GLU D N 1
ATOM 11239 C CA . GLU D 1 265 ? 11.783 21.660 -14.098 1.00 18.34 244 GLU D CA 1
ATOM 11240 C C . GLU D 1 265 ? 10.545 22.541 -14.202 1.00 17.61 244 GLU D C 1
ATOM 11241 O O . GLU D 1 265 ? 10.101 22.852 -15.304 1.00 19.19 244 GLU D O 1
ATOM 11247 N N . ARG D 1 266 ? 10.009 22.947 -13.057 1.00 17.18 245 ARG D N 1
ATOM 11248 C CA . ARG D 1 266 ? 8.758 23.706 -12.988 1.00 18.00 245 ARG D CA 1
ATOM 11249 C C . ARG D 1 266 ? 8.956 25.229 -13.014 1.00 15.18 245 ARG D C 1
ATOM 11250 O O . ARG D 1 266 ? 8.110 25.951 -13.561 1.00 14.38 245 ARG D O 1
ATOM 11258 N N . SER D 1 267 ? 10.039 25.713 -12.401 1.00 13.49 246 SER D N 1
ATOM 11259 C CA . SER D 1 267 ? 10.306 27.158 -12.326 1.00 12.67 246 SER D CA 1
ATOM 11260 C C . SER D 1 267 ? 11.801 27.510 -12.430 1.00 11.76 246 SER D C 1
ATOM 11261 O O . SER D 1 267 ? 12.334 28.201 -11.564 1.00 11.58 246 SER D O 1
ATOM 11264 N N . PRO D 1 268 ? 12.475 27.047 -13.501 1.00 11.65 247 PRO D N 1
ATOM 11265 C CA . PRO D 1 268 ? 13.897 27.350 -13.676 1.00 11.18 247 PRO D CA 1
ATOM 11266 C C . PRO D 1 268 ? 14.141 28.857 -13.734 1.00 10.67 247 PRO D C 1
ATOM 11267 O O . PRO D 1 268 ? 15.235 29.310 -13.397 1.00 11.21 247 PRO D O 1
ATOM 11271 N N . GLU D 1 269 ? 13.136 29.617 -14.164 1.00 9.62 248 GLU D N 1
ATOM 11272 C CA . GLU D 1 269 ? 13.266 31.077 -14.272 1.00 8.98 248 GLU D CA 1
ATOM 11273 C C . GLU D 1 269 ? 13.623 31.685 -12.899 1.00 9.04 248 GLU D C 1
ATOM 11274 O O . GLU D 1 269 ? 14.586 32.445 -12.773 1.00 8.97 248 GLU D O 1
ATOM 11280 N N . VAL D 1 270 ? 12.864 31.308 -11.875 1.00 9.17 249 VAL D N 1
ATOM 11281 C CA . VAL D 1 270 ? 13.112 31.771 -10.509 1.00 9.13 249 VAL D CA 1
ATOM 11282 C C . VAL D 1 270 ? 14.361 31.145 -9.892 1.00 9.68 249 VAL D C 1
ATOM 11283 O O . VAL D 1 270 ? 15.117 31.828 -9.202 1.00 9.72 249 VAL D O 1
ATOM 11287 N N . LEU D 1 271 ? 14.567 29.849 -10.124 1.00 10.36 250 LEU D N 1
ATOM 11288 C CA . LEU D 1 271 ? 15.762 29.170 -9.632 1.00 11.47 250 LEU D CA 1
ATOM 11289 C C . LEU D 1 271 ? 17.023 29.907 -10.049 1.00 11.20 250 LEU D C 1
ATOM 11290 O O . LEU D 1 271 ? 17.876 30.191 -9.218 1.00 11.64 250 LEU D O 1
ATOM 11295 N N . ALA D 1 272 ? 17.140 30.195 -11.344 1.00 11.21 251 ALA D N 1
ATOM 11296 C CA . ALA D 1 272 ? 18.304 30.915 -11.874 1.00 11.05 251 ALA D CA 1
ATOM 11297 C C . ALA D 1 272 ? 18.486 32.299 -11.242 1.00 11.14 251 ALA D C 1
ATOM 11298 O O . ALA D 1 272 ? 19.598 32.669 -10.824 1.00 11.08 251 ALA D O 1
ATOM 11300 N N . VAL D 1 273 ? 17.403 33.070 -11.190 1.00 10.77 252 VAL D N 1
ATOM 11301 C CA . VAL D 1 273 ? 17.480 34.441 -10.698 1.00 10.16 252 VAL D CA 1
ATOM 11302 C C . VAL D 1 273 ? 17.724 34.506 -9.182 1.00 10.60 252 VAL D C 1
ATOM 11303 O O . VAL D 1 273 ? 18.533 35.309 -8.722 1.00 10.62 252 VAL D O 1
ATOM 11307 N N . ARG D 1 274 ? 17.046 33.656 -8.412 1.00 10.62 253 ARG D N 1
ATOM 11308 C CA . ARG D 1 274 ? 17.233 33.637 -6.960 1.00 11.68 253 ARG D CA 1
ATOM 11309 C C . ARG D 1 274 ? 18.683 33.279 -6.608 1.00 12.46 253 ARG D C 1
ATOM 11310 O O . ARG D 1 274 ? 19.262 33.875 -5.696 1.00 12.13 253 ARG D O 1
ATOM 11318 N N . ASP D 1 275 ? 19.253 32.301 -7.324 1.00 12.97 254 ASP D N 1
ATOM 11319 C CA . ASP D 1 275 ? 20.657 31.930 -7.152 1.00 13.99 254 ASP D CA 1
ATOM 11320 C C . ASP D 1 275 ? 21.583 33.133 -7.394 1.00 12.97 254 ASP D C 1
ATOM 11321 O O . ASP D 1 275 ? 22.521 33.348 -6.630 1.00 13.13 254 ASP D O 1
ATOM 11326 N N . ALA D 1 276 ? 21.330 33.901 -8.459 1.00 12.07 255 ALA D N 1
ATOM 11327 C CA . ALA D 1 276 ? 22.181 35.049 -8.803 1.00 11.70 255 ALA D CA 1
ATOM 11328 C C . ALA D 1 276 ? 22.110 36.168 -7.760 1.00 11.47 255 ALA D C 1
ATOM 11329 O O . ALA D 1 276 ? 23.118 36.805 -7.455 1.00 11.41 255 ALA D O 1
ATOM 11331 N N . ILE D 1 277 ? 20.923 36.407 -7.209 1.00 11.07 256 ILE D N 1
ATOM 11332 C CA . ILE D 1 277 ? 20.772 37.451 -6.192 1.00 10.51 256 ILE D CA 1
ATOM 11333 C C . ILE D 1 277 ? 21.586 37.050 -4.959 1.00 11.27 256 ILE D C 1
ATOM 11334 O O . ILE D 1 277 ? 22.327 37.867 -4.416 1.00 11.24 256 ILE D O 1
ATOM 11339 N N . HIS D 1 278 ? 21.482 35.785 -4.547 1.00 11.88 257 HI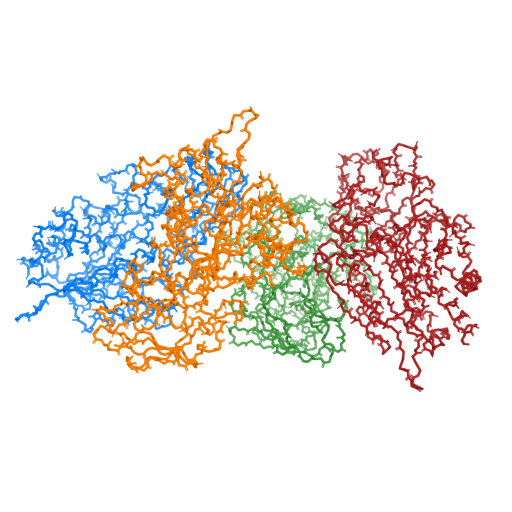S D N 1
ATOM 11340 C CA . HIS D 1 278 ? 22.295 35.289 -3.428 1.00 13.47 257 HIS D CA 1
ATOM 11341 C C . HIS D 1 278 ? 23.777 35.346 -3.699 1.00 14.03 257 HIS D C 1
ATOM 11342 O O . HIS D 1 278 ? 24.551 35.635 -2.793 1.00 14.75 257 HIS D O 1
ATOM 11349 N N . ALA D 1 279 ? 24.191 35.066 -4.935 1.00 13.68 258 ALA D N 1
ATOM 11350 C CA . ALA D 1 279 ? 25.614 35.172 -5.318 1.00 13.65 258 ALA D CA 1
ATOM 11351 C C . ALA D 1 279 ? 26.100 36.617 -5.334 1.00 13.70 258 ALA D C 1
ATOM 11352 O O . ALA D 1 279 ? 27.200 36.916 -4.858 1.00 14.48 258 ALA D O 1
ATOM 11354 N N . ILE D 1 280 ? 25.282 37.514 -5.881 1.00 12.39 259 ILE D N 1
ATOM 11355 C CA . ILE D 1 280 ? 25.711 38.890 -6.113 1.00 12.68 259 ILE D CA 1
ATOM 11356 C C . ILE D 1 280 ? 25.512 39.792 -4.893 1.00 12.96 259 ILE D C 1
ATOM 11357 O O . ILE D 1 280 ? 26.337 40.669 -4.638 1.00 13.67 259 ILE D O 1
ATOM 11362 N N . GLY D 1 281 ? 24.434 39.574 -4.132 1.00 12.78 260 GLY D N 1
ATOM 11363 C CA . GLY D 1 281 ? 24.041 40.487 -3.039 1.00 12.85 260 GLY D CA 1
ATOM 11364 C C . GLY D 1 281 ? 22.949 41.489 -3.452 1.00 12.86 260 GLY D C 1
ATOM 11365 O O . GLY D 1 281 ? 22.731 41.720 -4.645 1.00 11.54 260 GLY D O 1
ATOM 11366 N N . CYS D 1 282 ? 22.270 42.096 -2.472 1.00 12.46 261 CYS D N 1
ATOM 11367 C CA . CYS D 1 282 ? 21.121 42.972 -2.752 1.00 12.25 261 CYS D CA 1
ATOM 11368 C C . CYS D 1 282 ? 20.945 44.049 -1.683 1.00 11.90 261 CYS D C 1
ATOM 11369 O O . CYS D 1 282 ? 20.889 43.743 -0.497 1.00 11.70 261 CYS D O 1
ATOM 11372 N N . ASP D 1 283 ? 20.831 45.304 -2.113 1.00 12.66 262 ASP D N 1
ATOM 11373 C CA . ASP D 1 283 ? 20.600 46.439 -1.204 1.00 12.78 262 ASP D CA 1
ATOM 11374 C C . ASP D 1 283 ? 19.212 47.080 -1.385 1.00 12.58 262 ASP D C 1
ATOM 11375 O O . ASP D 1 283 ? 18.653 47.637 -0.440 1.00 12.50 262 ASP D O 1
ATOM 11380 N N . MET D 1 284 ? 18.705 47.050 -2.616 1.00 11.54 263 MET D N 1
ATOM 11381 C CA . MET D 1 284 ? 17.363 47.517 -2.957 1.00 12.14 263 MET D CA 1
ATOM 11382 C C . MET D 1 284 ? 16.770 46.565 -3.975 1.00 11.15 263 MET D C 1
ATOM 11383 O O . MET D 1 284 ? 17.416 46.249 -4.979 1.00 10.86 263 MET D O 1
ATOM 11388 N N . PHE D 1 285 ? 15.547 46.105 -3.719 1.00 10.28 264 PHE D N 1
ATOM 11389 C CA . PHE D 1 285 ? 14.887 45.154 -4.600 1.00 10.05 264 PHE D CA 1
ATOM 11390 C C . PHE D 1 285 ? 13.532 45.700 -5.073 1.00 10.16 264 PHE D C 1
ATOM 11391 O O . PHE D 1 285 ? 12.703 46.137 -4.248 1.00 10.09 264 PHE D O 1
ATOM 11399 N N . PHE D 1 286 ? 13.333 45.689 -6.394 1.00 9.23 265 PHE D N 1
ATOM 11400 C CA . PHE D 1 286 ? 12.066 46.081 -6.996 1.00 9.56 265 PHE D CA 1
ATOM 11401 C C . PHE D 1 286 ? 11.519 45.000 -7.893 1.00 10.01 265 PHE D C 1
ATOM 11402 O O . PHE D 1 286 ? 12.194 44.566 -8.822 1.00 9.30 265 PHE D O 1
ATOM 11410 N N . ASP D 1 287 ? 10.274 44.601 -7.637 1.00 9.72 266 ASP D N 1
ATOM 11411 C CA . ASP D 1 287 ? 9.596 43.596 -8.456 1.00 9.57 266 ASP D CA 1
ATOM 11412 C C . ASP D 1 287 ? 8.453 44.308 -9.182 1.00 8.91 266 ASP D C 1
ATOM 11413 O O . ASP D 1 287 ? 7.521 44.807 -8.542 1.00 8.62 266 ASP D O 1
ATOM 11418 N N . ILE D 1 288 ? 8.540 44.377 -10.515 1.00 7.99 267 ILE D N 1
ATOM 11419 C CA . ILE D 1 288 ? 7.601 45.191 -11.299 1.00 7.78 267 ILE D CA 1
ATOM 11420 C C . ILE D 1 288 ? 6.452 44.365 -11.885 1.00 7.75 267 ILE D C 1
ATOM 11421 O O . ILE D 1 288 ? 6.688 43.393 -12.626 1.00 7.51 267 ILE D O 1
ATOM 11426 N N . HIS D 1 289 ? 5.220 44.774 -11.563 1.00 8.22 268 HIS D N 1
ATOM 11427 C CA . HIS D 1 289 ? 3.989 44.060 -11.929 1.00 8.83 268 HIS D CA 1
ATOM 11428 C C . HIS D 1 289 ? 2.939 44.956 -12.566 1.00 8.96 268 HIS D C 1
ATOM 11429 O O . HIS D 1 289 ? 3.080 46.177 -12.619 1.00 9.47 268 HIS D O 1
ATOM 11436 N N . GLY D 1 290 ? 1.870 44.328 -13.047 1.00 9.11 269 GLY D N 1
ATOM 11437 C CA . GLY D 1 290 ? 0.660 45.006 -13.480 1.00 9.26 269 GLY D CA 1
ATOM 11438 C C . GLY D 1 290 ? -0.497 44.458 -12.658 1.00 10.40 269 GLY D C 1
ATOM 11439 O O . GLY D 1 290 ? -0.472 43.290 -12.251 1.00 11.03 269 GLY D O 1
ATOM 11440 N N . ASP D 1 291 ? -1.508 45.292 -12.415 1.00 10.79 270 ASP D N 1
ATOM 11441 C CA . ASP D 1 291 ? -2.708 44.857 -11.690 1.00 12.02 270 ASP D CA 1
ATOM 11442 C C . ASP D 1 291 ? -3.979 45.017 -12.513 1.00 11.57 270 ASP D C 1
ATOM 11443 O O . ASP D 1 291 ? -4.266 46.098 -13.021 1.00 11.53 270 ASP D O 1
ATOM 11448 N N . GLU D 1 292 ? -4.745 43.936 -12.620 1.00 11.56 271 GLU D N 1
ATOM 11449 C CA . GLU D 1 292 ? -5.966 43.928 -13.439 1.00 12.84 271 GLU D CA 1
ATOM 11450 C C . GLU D 1 292 ? -7.071 44.828 -12.883 1.00 13.23 271 GLU D C 1
ATOM 11451 O O . GLU D 1 292 ? -7.763 45.527 -13.633 1.00 13.02 271 GLU D O 1
ATOM 11457 N N . ASP D 1 293 ? -7.238 44.809 -11.567 1.00 14.10 272 ASP D N 1
ATOM 11458 C CA . ASP D 1 293 ? -8.430 45.394 -10.955 1.00 15.65 272 ASP D CA 1
ATOM 11459 C C . ASP D 1 293 ? -8.351 46.896 -10.663 1.00 14.55 272 ASP D C 1
ATOM 11460 O O . ASP D 1 293 ? -9.287 47.625 -10.981 1.00 13.69 272 ASP D O 1
ATOM 11465 N N . LEU D 1 294 ? -7.241 47.355 -10.083 1.00 13.21 273 LEU D N 1
ATOM 11466 C CA . LEU D 1 294 ? -7.162 48.732 -9.559 1.00 12.69 273 LEU D CA 1
ATOM 11467 C C . LEU D 1 294 ? -6.669 49.744 -10.592 1.00 12.49 273 LEU D C 1
ATOM 11468 O O . LEU D 1 294 ? -5.649 49.505 -11.252 1.00 12.11 273 LEU D O 1
ATOM 11473 N N . PRO D 1 295 ? -7.397 50.880 -10.740 1.00 12.79 274 PRO D N 1
ATOM 11474 C CA . PRO D 1 295 ? -7.032 51.910 -11.713 1.00 12.70 274 PRO D CA 1
ATOM 11475 C C . PRO D 1 295 ? -6.093 52.971 -11.135 1.00 12.50 274 PRO D C 1
ATOM 11476 O O . PRO D 1 295 ? -6.395 54.167 -11.191 1.00 12.64 274 PRO D O 1
ATOM 11480 N N A TYR D 1 296 ? -4.965 52.514 -10.589 0.50 12.20 275 TYR D N 1
ATOM 11481 N N B TYR D 1 296 ? -4.975 52.531 -10.571 0.50 12.09 275 TYR D N 1
ATOM 11482 C CA A TYR D 1 296 ? -3.960 53.371 -9.952 0.50 12.40 275 TYR D CA 1
ATOM 11483 C CA B TYR D 1 296 ? -3.940 53.444 -10.091 0.50 12.22 275 TYR D CA 1
ATOM 11484 C C A TYR D 1 296 ? -2.593 52.701 -10.002 0.50 11.46 275 TYR D C 1
ATOM 11485 C C B TYR D 1 296 ? -2.614 52.727 -9.893 0.50 11.39 275 TYR D C 1
ATOM 11486 O O A TYR D 1 296 ? -2.503 51.479 -10.131 0.50 11.30 275 TYR D O 1
ATOM 11487 O O B TYR D 1 296 ? -2.574 51.501 -9.756 0.50 11.34 275 TYR D O 1
ATOM 11504 N N . VAL D 1 297 ? -1.536 53.506 -9.904 1.00 11.06 276 VAL D N 1
ATOM 11505 C CA . VAL D 1 297 ? -0.179 53.000 -9.704 1.00 10.66 276 VAL D CA 1
ATOM 11506 C C . VAL D 1 297 ? 0.035 52.930 -8.194 1.00 10.95 276 VAL D C 1
ATOM 11507 O O . VAL D 1 297 ? -0.220 53.900 -7.485 1.00 10.54 276 VAL D O 1
ATOM 11511 N N . PHE D 1 298 ? 0.487 51.785 -7.694 1.00 11.26 277 PHE D N 1
ATOM 11512 C CA . PHE D 1 298 ? 0.739 51.656 -6.261 1.00 13.16 277 PHE D CA 1
ATOM 11513 C C . PHE D 1 298 ? 1.943 50.769 -6.000 1.00 13.30 277 PHE D C 1
ATOM 11514 O O . PHE D 1 298 ? 2.410 50.072 -6.901 1.00 12.14 277 PHE D O 1
ATOM 11522 N N . VAL D 1 299 ? 2.460 50.819 -4.776 1.00 13.06 278 VAL D N 1
ATOM 11523 C CA . VAL D 1 299 ? 3.502 49.883 -4.365 1.00 11.91 278 VAL D CA 1
ATOM 11524 C C . VAL D 1 299 ? 2.958 49.086 -3.192 1.00 12.81 278 VAL D C 1
ATOM 11525 O O . VAL D 1 299 ? 2.156 49.605 -2.391 1.00 11.49 278 VAL D O 1
ATOM 11529 N N . ALA D 1 300 ? 3.378 47.825 -3.103 1.00 11.77 279 ALA D N 1
ATOM 11530 C CA . ALA D 1 300 ? 3.120 47.030 -1.913 1.00 13.33 279 ALA D CA 1
ATOM 11531 C C . ALA D 1 300 ? 4.440 46.842 -1.189 1.00 13.69 279 ALA D C 1
ATOM 11532 O O . ALA D 1 300 ? 5.395 46.319 -1.762 1.00 13.51 279 ALA D O 1
ATOM 11534 N N . GLY D 1 301 ? 4.494 47.279 0.066 1.00 15.98 280 GLY D N 1
ATOM 11535 C CA . GLY D 1 301 ? 5.711 47.197 0.868 1.00 15.69 280 GLY D CA 1
ATOM 11536 C C . GLY D 1 301 ? 5.881 45.858 1.560 1.00 16.25 280 GLY D C 1
ATOM 11537 O O . GLY D 1 301 ? 5.062 44.942 1.382 1.00 17.33 280 GLY D O 1
ATOM 11538 N N . SER D 1 302 ? 6.943 45.746 2.357 1.00 14.78 281 SER D N 1
ATOM 11539 C CA . SER D 1 302 ? 7.251 44.505 3.073 1.00 15.97 281 SER D CA 1
ATOM 11540 C C . SER D 1 302 ? 6.964 44.583 4.570 1.00 15.47 281 SER D C 1
ATOM 11541 O O . SER D 1 302 ? 7.408 43.735 5.349 1.00 15.30 281 SER D O 1
ATOM 11544 N N . GLU D 1 303 ? 6.197 45.592 4.958 1.00 17.19 282 GLU D N 1
ATOM 11545 C CA . GLU D 1 303 ? 5.923 45.860 6.364 1.00 18.55 282 GLU D CA 1
ATOM 11546 C C . GLU D 1 303 ? 5.138 44.760 7.100 1.00 21.82 282 GLU D C 1
ATOM 11547 O O . GLU D 1 303 ? 5.123 44.754 8.335 1.00 21.88 282 GLU D O 1
ATOM 11553 N N . MET D 1 304 ? 4.536 43.819 6.359 1.00 22.13 283 MET D N 1
ATOM 11554 C CA . MET D 1 304 ? 3.838 42.654 6.964 1.00 24.40 283 MET D CA 1
ATOM 11555 C C . MET D 1 304 ? 4.773 41.566 7.492 1.00 22.81 283 MET D C 1
ATOM 11556 O O . MET D 1 304 ? 4.346 40.711 8.270 1.00 26.15 283 MET D O 1
ATOM 11561 N N . LEU D 1 305 ? 6.021 41.546 7.028 1.00 20.43 284 LEU D N 1
ATOM 11562 C CA . LEU D 1 305 ? 6.969 40.533 7.484 1.00 18.96 284 LEU D CA 1
ATOM 11563 C C . LEU D 1 305 ? 7.185 40.713 8.982 1.00 18.83 284 LEU D C 1
ATOM 11564 O O . LEU D 1 305 ? 7.329 41.842 9.436 1.00 16.47 284 LEU D O 1
ATOM 11569 N N . PRO D 1 306 ? 7.193 39.604 9.750 1.00 19.49 285 PRO D N 1
ATOM 11570 C CA . PRO D 1 306 ? 7.497 39.681 11.179 1.00 19.21 285 PRO D CA 1
ATOM 11571 C C . PRO D 1 306 ? 8.947 40.120 11.424 1.00 17.78 285 PRO D C 1
ATOM 11572 O O . PRO D 1 306 ? 9.263 40.617 12.503 1.00 18.84 285 PRO D O 1
ATOM 11576 N N . SER D 1 307 ? 9.800 39.978 10.408 1.00 16.39 286 SER D N 1
ATOM 11577 C CA . SER D 1 307 ? 11.200 40.414 10.470 1.00 15.75 286 SER D CA 1
ATOM 11578 C C . SER D 1 307 ? 11.437 41.902 10.090 1.00 14.45 286 SER D C 1
ATOM 11579 O O . SER D 1 307 ? 12.566 42.401 10.202 1.00 14.09 286 SER D O 1
ATOM 11582 N N . PHE D 1 308 ? 10.387 42.602 9.655 1.00 13.29 287 PHE D N 1
ATOM 11583 C CA . PHE D 1 308 ? 10.517 43.970 9.122 1.00 12.23 287 PHE D CA 1
ATOM 11584 C C . PHE D 1 308 ? 10.943 44.915 10.249 1.00 12.23 287 PHE D C 1
ATOM 11585 O O . PHE D 1 308 ? 10.223 45.065 11.234 1.00 12.65 287 PHE D O 1
ATOM 11593 N N . THR D 1 309 ? 12.129 45.512 10.127 1.00 12.14 288 THR D N 1
ATOM 11594 C CA . THR D 1 309 ? 12.710 46.271 11.253 1.00 12.60 288 THR D CA 1
ATOM 11595 C C . THR D 1 309 ? 12.341 47.755 11.222 1.00 12.45 288 THR D C 1
ATOM 11596 O O . THR D 1 309 ? 11.861 48.260 10.206 1.00 11.95 288 THR D O 1
ATOM 11600 N N . GLU D 1 310 ? 12.621 48.458 12.324 1.00 12.92 289 GLU D N 1
ATOM 11601 C CA . GLU D 1 310 ? 12.464 49.910 12.369 1.00 12.88 289 GLU D CA 1
ATOM 11602 C C . GLU D 1 310 ? 13.260 50.577 11.252 1.00 12.41 289 GLU D C 1
ATOM 11603 O O . GLU D 1 310 ? 12.770 51.520 10.612 1.00 12.11 289 GLU D O 1
ATOM 11609 N N . GLN D 1 311 ? 14.478 50.082 11.005 1.00 12.39 290 GLN D N 1
ATOM 11610 C CA . GLN D 1 311 ? 15.320 50.646 9.956 1.00 12.01 290 GLN D CA 1
ATOM 11611 C C . GLN D 1 311 ? 14.683 50.468 8.589 1.00 11.39 290 GLN D C 1
ATOM 11612 O O . GLN D 1 311 ? 14.610 51.419 7.802 1.00 11.08 290 GLN D O 1
ATOM 11618 N N . GLN D 1 312 ? 14.225 49.247 8.307 1.00 11.25 291 GLN D N 1
ATOM 11619 C CA . GLN D 1 312 ? 13.476 48.971 7.075 1.00 10.75 291 GLN D CA 1
ATOM 11620 C C . GLN D 1 312 ? 12.270 49.904 6.953 1.00 10.65 291 GLN D C 1
ATOM 11621 O O . GLN D 1 312 ? 11.995 50.430 5.882 1.00 10.20 291 GLN D O 1
ATOM 11627 N N . GLY D 1 313 ? 11.573 50.140 8.063 1.00 11.28 292 GLY D N 1
ATOM 11628 C CA . GLY D 1 313 ? 10.435 51.068 8.061 1.00 11.79 292 GLY D CA 1
ATOM 11629 C C . GLY D 1 313 ? 10.829 52.495 7.692 1.00 12.19 292 GLY D C 1
ATOM 11630 O O . GLY D 1 313 ? 10.179 53.137 6.856 1.00 11.55 292 GLY D O 1
ATOM 11631 N N . LYS D 1 314 ? 11.892 52.986 8.323 1.00 12.85 293 LYS D N 1
ATOM 11632 C CA . LYS D 1 314 ? 12.404 54.323 8.058 1.00 14.12 293 LYS D CA 1
ATOM 11633 C C . LYS D 1 314 ? 12.760 54.466 6.575 1.00 13.45 293 LYS D C 1
ATOM 11634 O O . LYS D 1 314 ? 12.379 55.444 5.920 1.00 12.85 293 LYS D O 1
ATOM 11640 N N . GLU D 1 315 ? 13.465 53.472 6.047 1.00 13.13 294 GLU D N 1
ATOM 11641 C CA . GLU D 1 315 ? 13.913 53.531 4.656 1.00 13.52 294 GLU D CA 1
ATOM 11642 C C . GLU D 1 315 ? 12.776 53.385 3.659 1.00 12.13 294 GLU D C 1
ATOM 11643 O O . GLU D 1 315 ? 12.738 54.088 2.655 1.00 11.11 294 GLU D O 1
ATOM 11649 N N . GLN D 1 316 ? 11.845 52.472 3.932 1.00 12.34 295 GLN D N 1
ATOM 11650 C CA . GLN D 1 316 ? 10.742 52.258 2.994 1.00 11.76 295 GLN D CA 1
ATOM 11651 C C . GLN D 1 316 ? 9.862 53.503 2.896 1.00 12.05 295 GLN D C 1
ATOM 11652 O O . GLN D 1 316 ? 9.513 53.920 1.791 1.00 11.93 295 GLN D O 1
ATOM 11658 N N . THR D 1 317 ? 9.550 54.117 4.040 1.00 11.56 296 THR D N 1
ATOM 11659 C CA . THR D 1 317 ? 8.735 55.342 4.068 1.00 11.65 296 THR D CA 1
ATOM 11660 C C . THR D 1 317 ? 9.430 56.508 3.348 1.00 11.28 296 THR D C 1
ATOM 11661 O O . THR D 1 317 ? 8.784 57.265 2.619 1.00 10.84 296 THR D O 1
ATOM 11665 N N . ALA D 1 318 ? 10.741 56.634 3.548 1.00 11.08 297 ALA D N 1
ATOM 11666 C CA . ALA D 1 318 ? 11.501 57.689 2.900 1.00 11.12 297 ALA D CA 1
ATOM 11667 C C . ALA D 1 318 ? 11.520 57.469 1.388 1.00 10.91 297 ALA D C 1
ATOM 11668 O O . ALA D 1 318 ? 11.370 58.429 0.644 1.00 10.93 297 ALA D O 1
ATOM 11670 N N . PHE D 1 319 ? 11.702 56.225 0.930 1.00 10.41 298 PHE D N 1
ATOM 11671 C CA . PHE D 1 319 ? 11.686 55.973 -0.512 1.00 10.44 298 PHE D CA 1
ATOM 11672 C C . PHE D 1 319 ? 10.314 56.270 -1.125 1.00 11.02 298 PHE D C 1
ATOM 11673 O O . PHE D 1 319 ? 10.231 56.850 -2.203 1.00 10.86 298 PHE D O 1
ATOM 11681 N N . ILE D 1 320 ? 9.253 55.837 -0.451 1.00 11.44 299 ILE D N 1
ATOM 11682 C CA . ILE D 1 320 ? 7.901 56.076 -0.936 1.00 11.94 299 ILE D CA 1
ATOM 11683 C C . ILE D 1 320 ? 7.649 57.573 -1.092 1.00 12.12 299 ILE D C 1
ATOM 11684 O O . ILE D 1 320 ? 7.121 57.993 -2.112 1.00 11.63 299 ILE D O 1
ATOM 11689 N N . GLU D 1 321 ? 8.041 58.367 -0.094 1.00 12.67 300 GLU D N 1
ATOM 11690 C CA . GLU D 1 321 ? 7.902 59.832 -0.184 1.00 14.23 300 GLU D CA 1
ATOM 11691 C C . GLU D 1 321 ? 8.663 60.469 -1.357 1.00 13.05 300 GLU D C 1
ATOM 11692 O O . GLU D 1 321 ? 8.123 61.341 -2.036 1.00 12.52 300 GLU D O 1
ATOM 11698 N N . ALA D 1 322 ? 9.903 60.038 -1.591 1.00 12.28 301 ALA D N 1
ATOM 11699 C CA . ALA D 1 322 ? 10.699 60.536 -2.731 1.00 11.51 301 ALA D CA 1
ATOM 11700 C C . ALA D 1 322 ? 10.066 60.174 -4.080 1.00 11.45 301 ALA D C 1
ATOM 11701 O O . ALA D 1 322 ? 10.107 60.955 -5.038 1.00 10.99 301 ALA D O 1
ATOM 11703 N N . PHE D 1 323 ? 9.505 58.969 -4.151 1.00 11.01 302 PHE D N 1
ATOM 11704 C CA . PHE D 1 323 ? 8.878 58.477 -5.373 1.00 10.82 302 PHE D CA 1
ATOM 11705 C C . PHE D 1 323 ? 7.588 59.270 -5.660 1.00 10.73 302 PHE D C 1
ATOM 11706 O O . PHE D 1 323 ? 7.316 59.598 -6.814 1.00 11.35 302 PHE D O 1
ATOM 11714 N N . LYS D 1 324 ? 6.834 59.623 -4.620 1.00 11.25 303 LYS D N 1
ATOM 11715 C CA . LYS D 1 324 ? 5.659 60.499 -4.777 1.00 11.50 303 LYS D CA 1
ATOM 11716 C C . LYS D 1 324 ? 6.048 61.860 -5.376 1.00 11.31 303 LYS D C 1
ATOM 11717 O O . LYS D 1 324 ? 5.342 62.393 -6.241 1.00 10.98 303 LYS D O 1
ATOM 11723 N N . VAL D 1 325 ? 7.177 62.410 -4.933 1.00 11.11 304 VAL D N 1
ATOM 11724 C CA . VAL D 1 325 ? 7.670 63.675 -5.492 1.00 11.36 304 VAL D CA 1
ATOM 11725 C C . VAL D 1 325 ? 8.110 63.478 -6.959 1.00 11.22 304 VAL D C 1
ATOM 11726 O O . VAL D 1 325 ? 7.795 64.304 -7.823 1.00 11.41 304 VAL D O 1
ATOM 11730 N N . ALA D 1 326 ? 8.771 62.353 -7.232 1.00 10.18 305 ALA D N 1
ATOM 11731 C CA . ALA D 1 326 ? 9.392 62.093 -8.524 1.00 10.12 305 ALA D CA 1
ATOM 11732 C C . ALA D 1 326 ? 8.389 61.854 -9.654 1.00 10.07 305 ALA D C 1
ATOM 11733 O O . ALA D 1 326 ? 8.681 62.142 -10.818 1.00 9.56 305 ALA D O 1
ATOM 11735 N N . SER D 1 327 ? 7.218 61.307 -9.316 1.00 10.24 306 SER D N 1
ATOM 11736 C CA . SER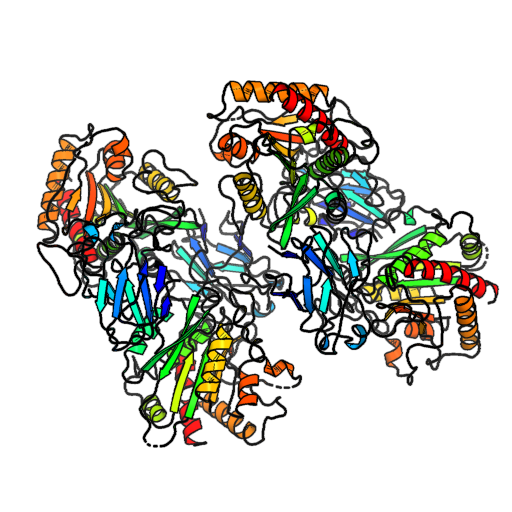 D 1 327 ? 6.179 61.048 -10.319 1.00 10.93 306 SER D CA 1
ATOM 11737 C C . SER D 1 327 ? 4.782 61.366 -9.797 1.00 11.34 306 SER D C 1
ATOM 11738 O O . SER D 1 327 ? 4.331 60.755 -8.827 1.00 11.90 306 SER D O 1
ATOM 11741 N N . PRO D 1 328 ? 4.082 62.299 -10.459 1.00 12.20 307 PRO D N 1
ATOM 11742 C CA . PRO D 1 328 ? 2.673 62.557 -10.153 1.00 12.58 307 PRO D CA 1
ATOM 11743 C C . PRO D 1 328 ? 1.738 61.362 -10.420 1.00 12.59 307 PRO D C 1
ATOM 11744 O O . PRO D 1 328 ? 0.608 61.351 -9.920 1.00 13.72 307 PRO D O 1
ATOM 11748 N N . ASP D 1 329 ? 2.184 60.375 -11.198 1.00 11.87 308 ASP D N 1
ATOM 11749 C CA . ASP D 1 329 ? 1.396 59.158 -11.418 1.00 12.36 308 ASP D CA 1
ATOM 11750 C C . ASP D 1 329 ? 1.430 58.217 -10.215 1.00 13.57 308 ASP D C 1
ATOM 11751 O O . ASP D 1 329 ? 0.522 57.411 -10.031 1.00 14.00 308 ASP D O 1
ATOM 11756 N N . PHE D 1 330 ? 2.473 58.315 -9.395 1.00 14.38 309 PHE D N 1
ATOM 11757 C CA . PHE D 1 330 ? 2.601 57.407 -8.271 1.00 15.72 309 PHE D CA 1
ATOM 11758 C C . PHE D 1 330 ? 1.881 57.958 -7.051 1.00 20.74 309 PHE D C 1
ATOM 11759 O O . PHE D 1 330 ? 2.194 59.038 -6.563 1.00 21.28 309 PHE D O 1
ATOM 11767 N N . GLN D 1 331 ? 0.957 57.143 -6.555 1.00 25.09 310 GLN D N 1
ATOM 11768 C CA . GLN D 1 331 ? -0.180 57.556 -5.760 1.00 35.11 310 GLN D CA 1
ATOM 11769 C C . GLN D 1 331 ? -0.029 57.202 -4.270 1.00 36.72 310 GLN D C 1
ATOM 11770 O O . GLN D 1 331 ? 0.023 58.096 -3.414 1.00 35.07 310 GLN D O 1
ATOM 11776 N N . THR D 1 332 ? 0.026 55.908 -3.957 1.00 28.03 311 THR D N 1
ATOM 11777 C CA . THR D 1 332 ? 0.071 55.471 -2.564 1.00 32.45 311 THR D CA 1
ATOM 11778 C C . THR D 1 332 ? 0.701 54.097 -2.419 1.00 28.76 311 THR D C 1
ATOM 11779 O O . THR D 1 332 ? 0.987 53.388 -3.399 1.00 25.30 311 THR D O 1
ATOM 11783 N N . GLU D 1 333 ? 0.935 53.755 -1.164 1.00 29.50 312 GLU D N 1
ATOM 11784 C CA . GLU D 1 333 ? 1.473 52.490 -0.762 1.00 26.64 312 GLU D CA 1
ATOM 11785 C C . GLU D 1 333 ? 0.337 51.718 -0.080 1.00 26.77 312 GLU D C 1
ATOM 11786 O O . GLU D 1 333 ? -0.418 52.290 0.712 1.00 27.42 312 GLU D O 1
ATOM 11792 N N . HIS D 1 334 ? 0.209 50.438 -0.434 1.00 27.50 313 HIS D N 1
ATOM 11793 C CA . HIS D 1 334 ? -0.694 49.480 0.215 1.00 30.02 313 HIS D CA 1
ATOM 11794 C C . HIS D 1 334 ? 0.111 48.525 1.047 1.00 32.19 313 HIS D C 1
ATOM 11795 O O . HIS D 1 334 ? 1.153 48.032 0.601 1.00 31.35 313 HIS D O 1
ATOM 11802 N N . GLY D 1 335 ? -0.370 48.225 2.249 1.00 26.64 314 GLY D N 1
ATOM 11803 C CA . GLY D 1 335 ? 0.215 47.160 3.054 1.00 31.06 314 GLY D CA 1
ATOM 11804 C C . GLY D 1 335 ? -0.855 46.359 3.764 1.00 36.27 314 GLY D C 1
ATOM 11805 O O . GLY D 1 335 ? -1.493 46.875 4.682 1.00 35.74 314 GLY D O 1
ATOM 11806 N N . TYR D 1 336 ? -1.051 45.104 3.343 1.00 37.10 315 TYR D N 1
ATOM 11807 C CA . TYR D 1 336 ? -2.080 44.230 3.938 1.00 40.57 315 TYR D CA 1
ATOM 11808 C C . TYR D 1 336 ? -1.511 42.982 4.621 1.00 42.69 315 TYR D C 1
ATOM 11809 O O . TYR D 1 336 ? -1.119 42.019 3.959 1.00 49.23 315 TYR D O 1
ATOM 11818 N N . TYR D 1 341 ? -0.111 37.612 8.396 1.00 53.84 320 TYR D N 1
ATOM 11819 C CA . TYR D 1 341 ? 1.085 36.896 7.953 1.00 52.27 320 TYR D CA 1
ATOM 11820 C C . TYR D 1 341 ? 1.059 35.399 8.299 1.00 48.45 320 TYR D C 1
ATOM 11821 O O . TYR D 1 341 ? 0.756 35.010 9.427 1.00 41.41 320 TYR D O 1
ATOM 11830 N N . LYS D 1 342 ? 1.379 34.577 7.304 1.00 50.76 321 LYS D N 1
ATOM 11831 C CA . LYS D 1 342 ? 1.687 33.164 7.507 1.00 59.39 321 LYS D CA 1
ATOM 11832 C C . LYS D 1 342 ? 2.941 32.885 6.686 1.00 53.66 321 LYS D C 1
ATOM 11833 O O . LYS D 1 342 ? 3.278 33.674 5.798 1.00 45.01 321 LYS D O 1
ATOM 11839 N N . GLU D 1 343 ? 3.627 31.780 6.970 1.00 50.14 322 GLU D N 1
ATOM 11840 C CA . GLU D 1 343 ? 4.902 31.451 6.300 1.00 52.15 322 GLU D CA 1
ATOM 11841 C C . GLU D 1 343 ? 4.829 31.438 4.764 1.00 41.54 322 GLU D C 1
ATOM 11842 O O . GLU D 1 343 ? 5.850 31.555 4.087 1.00 40.59 322 GLU D O 1
ATOM 11848 N N . ASP D 1 344 ? 3.612 31.298 4.241 1.00 38.08 323 ASP D N 1
ATOM 11849 C CA . ASP D 1 344 ? 3.325 31.309 2.806 1.00 34.99 323 ASP D CA 1
ATOM 11850 C C . ASP D 1 344 ? 3.592 32.659 2.129 1.00 29.84 323 ASP D C 1
ATOM 11851 O O . ASP D 1 344 ? 3.717 32.732 0.899 1.00 27.16 323 ASP D O 1
ATOM 11856 N N . ALA D 1 345 ? 3.667 33.728 2.918 1.00 27.03 324 ALA D N 1
ATOM 11857 C CA . ALA D 1 345 ? 3.974 35.056 2.366 1.00 24.58 324 ALA D CA 1
ATOM 11858 C C . ALA D 1 345 ? 5.363 35.077 1.717 1.00 22.31 324 ALA D C 1
ATOM 11859 O O . ALA D 1 345 ? 5.582 35.780 0.719 1.00 20.21 324 ALA D O 1
ATOM 11861 N N . LEU D 1 346 ? 6.286 34.282 2.265 1.00 20.04 325 LEU D N 1
ATOM 11862 C CA . LEU D 1 346 ? 7.662 34.222 1.752 1.00 19.15 325 LEU D CA 1
ATOM 11863 C C . LEU D 1 346 ? 7.782 33.650 0.334 1.00 18.15 325 LEU D C 1
ATOM 11864 O O . LEU D 1 346 ? 8.864 33.696 -0.277 1.00 17.95 325 LEU D O 1
ATOM 11869 N N . LYS D 1 347 ? 6.671 33.141 -0.193 1.00 17.40 326 LYS D N 1
ATOM 11870 C CA . LYS D 1 347 ? 6.624 32.606 -1.560 1.00 17.07 326 LYS D CA 1
ATOM 11871 C C . LYS D 1 347 ? 6.744 33.687 -2.631 1.00 15.47 326 LYS D C 1
ATOM 11872 O O . LYS D 1 347 ? 7.134 33.395 -3.763 1.00 14.67 326 LYS D O 1
ATOM 11878 N N . LEU D 1 348 ? 6.414 34.923 -2.251 1.00 14.48 327 LEU D N 1
ATOM 11879 C CA . LEU D 1 348 ? 6.463 36.095 -3.127 1.00 13.93 327 LEU D CA 1
ATOM 11880 C C . LEU D 1 348 ? 7.833 36.785 -3.130 1.00 13.05 327 LEU D C 1
ATOM 11881 O O . LEU D 1 348 ? 8.469 36.941 -2.080 1.00 13.32 327 LEU D O 1
ATOM 11886 N N . ALA D 1 349 ? 8.256 37.245 -4.304 1.00 12.09 328 ALA D N 1
ATOM 11887 C CA . ALA D 1 349 ? 9.616 37.745 -4.489 1.00 11.51 328 ALA D CA 1
ATOM 11888 C C . ALA D 1 349 ? 10.010 38.870 -3.526 1.00 11.16 328 ALA D C 1
ATOM 11889 O O . ALA D 1 349 ? 11.037 38.772 -2.857 1.00 10.90 328 ALA D O 1
ATOM 11891 N N . SER D 1 350 ? 9.202 39.927 -3.445 1.00 10.94 329 SER D N 1
ATOM 11892 C CA . SER D 1 350 ? 9.589 41.069 -2.606 1.00 11.34 329 SER D CA 1
ATOM 11893 C C . SER D 1 350 ? 9.586 40.702 -1.120 1.00 12.13 329 SER D C 1
ATOM 11894 O O . SER D 1 350 ? 10.367 41.255 -0.346 1.00 11.98 329 SER D O 1
ATOM 11897 N N . LYS D 1 351 ? 8.736 39.744 -0.739 1.00 12.54 330 LYS D N 1
ATOM 11898 C CA . LYS D 1 351 ? 8.674 39.274 0.643 1.00 13.45 330 LYS D CA 1
ATOM 11899 C C . LYS D 1 351 ? 9.902 38.432 0.979 1.00 13.61 330 LYS D C 1
ATOM 11900 O O . LYS D 1 351 ? 10.582 38.673 1.995 1.00 13.18 330 LYS D O 1
ATOM 11906 N N . TYR D 1 352 ? 10.172 37.442 0.116 1.00 13.15 331 TYR D N 1
ATOM 11907 C CA . TYR D 1 352 ? 11.369 36.615 0.218 1.00 13.36 331 TYR D CA 1
ATOM 11908 C C . TYR D 1 352 ? 12.650 37.454 0.373 1.00 13.01 331 TYR D C 1
ATOM 11909 O O . TYR D 1 352 ? 13.428 37.237 1.311 1.00 13.15 331 TYR D O 1
ATOM 11918 N N . ILE D 1 353 ? 12.846 38.415 -0.534 1.00 12.06 332 ILE D N 1
ATOM 11919 C CA . ILE D 1 353 ? 14.062 39.234 -0.557 1.00 12.08 332 ILE D CA 1
ATOM 11920 C C . ILE D 1 353 ? 14.184 40.128 0.677 1.00 12.35 332 ILE D C 1
ATOM 11921 O O . ILE D 1 353 ? 15.217 40.102 1.345 1.00 12.64 332 ILE D O 1
ATOM 11926 N N . GLY D 1 354 ? 13.128 40.883 0.992 1.00 12.32 333 GLY D N 1
ATOM 11927 C CA . GLY D 1 354 ? 13.094 41.700 2.211 1.00 13.18 333 GLY D CA 1
ATOM 11928 C C . GLY D 1 354 ? 13.495 40.911 3.447 1.00 14.45 333 GLY D C 1
ATOM 11929 O O . GLY D 1 354 ? 14.282 41.378 4.269 1.00 15.53 333 GLY D O 1
ATOM 11930 N N . HIS D 1 355 ? 12.969 39.701 3.559 1.00 14.89 334 HIS D N 1
ATOM 11931 C CA . HIS D 1 355 ? 13.277 38.807 4.661 1.00 16.46 334 HIS D CA 1
ATOM 11932 C C . HIS D 1 355 ? 14.681 38.240 4.637 1.00 16.82 334 HIS D C 1
ATOM 11933 O O . HIS D 1 355 ? 15.330 38.143 5.682 1.00 16.21 334 HIS D O 1
ATOM 11940 N N . GLN D 1 356 ? 15.150 37.824 3.462 1.00 15.90 335 GLN D N 1
ATOM 11941 C CA . GLN D 1 356 ? 16.437 37.131 3.371 1.00 17.41 335 GLN D CA 1
ATOM 11942 C C . GLN D 1 356 ? 17.609 38.086 3.489 1.00 16.51 335 GLN D C 1
ATOM 11943 O O . GLN D 1 356 ? 18.641 37.736 4.062 1.00 16.26 335 GLN D O 1
ATOM 11949 N N . PHE D 1 357 ? 17.426 39.295 2.966 1.00 15.61 336 PHE D N 1
ATOM 11950 C CA . PHE D 1 357 ? 18.510 40.272 2.831 1.00 16.50 336 PHE D CA 1
ATOM 11951 C C . PHE D 1 357 ? 18.376 41.464 3.776 1.00 16.91 336 PHE D C 1
ATOM 11952 O O . PHE D 1 357 ? 19.338 42.212 3.959 1.00 17.76 336 PHE D O 1
ATOM 11960 N N . GLY D 1 358 ? 17.195 41.634 4.376 1.00 16.91 337 GLY D N 1
ATOM 11961 C CA . GLY D 1 358 ? 16.941 42.731 5.316 1.00 16.82 337 GLY D CA 1
ATOM 11962 C C . GLY D 1 358 ? 17.059 44.107 4.674 1.00 18.13 337 GLY D C 1
ATOM 11963 O O . GLY D 1 358 ? 17.341 45.101 5.363 1.00 20.62 337 GLY D O 1
ATOM 11964 N N . CYS D 1 359 ? 16.823 44.162 3.360 1.00 16.97 338 CYS D N 1
ATOM 11965 C CA . CYS D 1 359 ? 16.979 45.382 2.570 1.00 16.12 338 CYS D CA 1
ATOM 11966 C C . CYS D 1 359 ? 15.616 45.953 2.140 1.00 15.32 338 CYS D C 1
ATOM 11967 O O . CYS D 1 359 ? 14.564 45.306 2.332 1.00 15.51 338 CYS D O 1
ATOM 11970 N N . LEU D 1 360 ? 15.630 47.157 1.562 1.00 13.67 339 LEU D N 1
ATOM 11971 C CA . LEU D 1 360 ? 14.429 47.759 0.984 1.00 12.39 339 LEU D CA 1
ATOM 11972 C C . LEU D 1 360 ? 13.933 46.826 -0.124 1.00 11.39 339 LEU D C 1
ATOM 11973 O O . LEU D 1 360 ? 14.707 46.416 -0.997 1.00 10.51 339 LEU D O 1
ATOM 11978 N N . SER D 1 361 ? 12.646 46.497 -0.084 1.00 10.77 340 SER D N 1
ATOM 11979 C CA . SER D 1 361 ? 12.101 45.482 -0.985 1.00 10.67 340 SER D CA 1
ATOM 11980 C C . SER D 1 361 ? 10.627 45.786 -1.266 1.00 10.40 340 SER D C 1
ATOM 11981 O O . SER D 1 361 ? 9.801 45.757 -0.354 1.00 10.46 340 SER D O 1
ATOM 11984 N N . LEU D 1 362 ? 10.321 46.074 -2.531 1.00 10.40 341 LEU D N 1
ATOM 11985 C CA . LEU D 1 362 ? 8.996 46.560 -2.938 1.00 11.00 341 LEU D CA 1
ATOM 11986 C C . LEU D 1 362 ? 8.437 45.861 -4.175 1.00 11.05 341 LEU D C 1
ATOM 11987 O O . LEU D 1 362 ? 9.180 45.489 -5.087 1.00 11.27 341 LEU D O 1
ATOM 11992 N N . THR D 1 363 ? 7.118 45.731 -4.214 1.00 11.60 342 THR D N 1
ATOM 11993 C CA . THR D 1 363 ? 6.414 45.379 -5.441 1.00 11.88 342 THR D CA 1
ATOM 11994 C C . THR D 1 363 ? 5.761 46.657 -5.957 1.00 11.79 342 THR D C 1
ATOM 11995 O O . THR D 1 363 ? 5.093 47.355 -5.201 1.00 12.18 342 THR D O 1
ATOM 11999 N N . LEU D 1 364 ? 6.009 46.976 -7.227 1.00 11.55 343 LEU D N 1
ATOM 12000 C CA . LEU D 1 364 ? 5.362 48.095 -7.918 1.00 12.42 343 LEU D CA 1
ATOM 12001 C C . LEU D 1 364 ? 4.307 47.523 -8.870 1.00 11.74 343 LEU D C 1
ATOM 12002 O O . LEU D 1 364 ? 4.570 46.552 -9.570 1.00 10.73 343 LEU D O 1
ATOM 12007 N N . GLU D 1 365 ? 3.112 48.111 -8.865 1.00 12.09 344 GLU D N 1
ATOM 12008 C CA . GLU D 1 365 ? 2.011 47.649 -9.703 1.00 12.31 344 GLU D CA 1
ATOM 12009 C C . GLU D 1 365 ? 1.493 48.804 -10.562 1.00 11.78 344 GLU D C 1
ATOM 12010 O O . GLU D 1 365 ? 1.259 49.903 -10.052 1.00 11.75 344 GLU D O 1
ATOM 12016 N N . MET D 1 366 ? 1.328 48.556 -11.859 1.00 9.95 345 MET D N 1
ATOM 12017 C CA . MET D 1 366 ? 0.750 49.535 -12.778 1.00 9.27 345 MET D CA 1
ATOM 12018 C C . MET D 1 366 ? -0.580 48.988 -13.305 1.00 9.30 345 MET D C 1
ATOM 12019 O O . MET D 1 366 ? -0.717 47.775 -13.463 1.00 9.39 345 MET D O 1
ATOM 12024 N N . PRO D 1 367 ? -1.549 49.873 -13.608 1.00 9.07 346 PRO D N 1
ATOM 12025 C CA . PRO D 1 367 ? -2.879 49.405 -13.991 1.00 9.43 346 PRO D CA 1
ATOM 12026 C C . PRO D 1 367 ? -3.035 48.955 -15.460 1.00 9.26 346 PRO D C 1
ATOM 12027 O O . PRO D 1 367 ? -2.451 49.555 -16.369 1.00 8.58 346 PRO D O 1
ATOM 12031 N N . PHE D 1 368 ? -3.847 47.919 -15.680 1.00 9.47 347 PHE D N 1
ATOM 12032 C CA . PHE D 1 368 ? -4.291 47.576 -17.037 1.00 9.89 347 PHE D CA 1
ATOM 12033 C C . PHE D 1 368 ? -5.316 48.567 -17.597 1.00 10.23 347 PHE D C 1
ATOM 12034 O O . PHE D 1 368 ? -5.469 48.695 -18.822 1.00 10.35 347 PHE D O 1
ATOM 12042 N N . LYS D 1 369 ? -6.044 49.229 -16.698 1.00 10.55 348 LYS D N 1
ATOM 12043 C CA . LYS D 1 369 ? -7.115 50.139 -17.085 1.00 11.16 348 LYS D CA 1
ATOM 12044 C C . LYS D 1 369 ? -6.550 51.516 -17.420 1.00 10.99 348 LYS D C 1
ATOM 12045 O O . LYS D 1 369 ? -6.316 51.824 -18.589 1.00 10.96 348 LYS D O 1
ATOM 12051 N N . ASP D 1 370 ? -6.308 52.320 -16.392 1.00 11.22 349 ASP D N 1
ATOM 12052 C CA . ASP D 1 370 ? -5.798 53.692 -16.526 1.00 11.44 349 ASP D CA 1
ATOM 12053 C C . ASP D 1 370 ? -5.439 54.167 -15.116 1.00 11.75 349 ASP D C 1
ATOM 12054 O O . ASP D 1 370 ? -5.786 53.506 -14.141 1.00 11.61 349 ASP D O 1
ATOM 12059 N N . ASN D 1 371 ? -4.743 55.295 -15.003 1.00 12.01 350 ASN D N 1
ATOM 12060 C CA . ASN D 1 371 ? -4.615 55.976 -13.719 1.00 12.81 350 ASN D CA 1
ATOM 12061 C C . ASN D 1 371 ? -5.844 56.870 -13.545 1.00 13.66 350 ASN D C 1
ATOM 12062 O O . ASN D 1 371 ? -5.928 57.954 -14.136 1.00 13.82 350 ASN D O 1
ATOM 12067 N N . ALA D 1 372 ? -6.798 56.399 -12.739 1.00 13.78 351 ALA D N 1
ATOM 12068 C CA . ALA D 1 372 ? -8.075 57.074 -12.548 1.00 14.90 351 ALA D CA 1
ATOM 12069 C C . ALA D 1 372 ? -7.919 58.531 -12.073 1.00 15.37 351 ALA D C 1
ATOM 12070 O O . ALA D 1 372 ? -8.797 59.342 -12.314 1.00 14.96 351 ALA D O 1
ATOM 12072 N N . ASN D 1 373 ? -6.804 58.835 -11.399 1.00 16.28 352 ASN D N 1
ATOM 12073 C CA . ASN D 1 373 ? -6.511 60.188 -10.900 1.00 17.68 352 ASN D CA 1
ATOM 12074 C C . ASN D 1 373 ? -6.009 61.118 -12.001 1.00 17.59 352 ASN D C 1
ATOM 12075 O O . ASN D 1 373 ? -6.174 62.335 -11.918 1.00 18.53 352 ASN D O 1
ATOM 12080 N N . LEU D 1 374 ? -5.365 60.544 -13.016 1.00 17.47 353 LEU D N 1
ATOM 12081 C CA . LEU D 1 374 ? -4.884 61.305 -14.180 1.00 17.24 353 LEU D CA 1
ATOM 12082 C C . LEU D 1 374 ? -5.186 60.520 -15.460 1.00 16.41 353 LEU D C 1
ATOM 12083 O O . LEU D 1 374 ? -4.267 59.988 -16.101 1.00 15.67 353 LEU D O 1
ATOM 12088 N N . PRO D 1 375 ? -6.481 60.430 -15.827 1.00 15.98 354 PRO D N 1
ATOM 12089 C CA . PRO D 1 375 ? -6.894 59.555 -16.921 1.00 15.71 354 PRO D CA 1
ATOM 12090 C C . PRO D 1 375 ? -6.540 60.076 -18.310 1.00 17.11 354 PRO D C 1
ATOM 12091 O O . PRO D 1 375 ? -6.261 61.269 -18.486 1.00 16.44 354 PRO D O 1
ATOM 12095 N N . ASP D 1 376 ? -6.525 59.160 -19.275 1.00 17.05 355 ASP D N 1
ATOM 12096 C CA . ASP D 1 376 ? -6.331 59.491 -20.687 1.00 18.52 355 ASP D CA 1
ATOM 12097 C C . ASP D 1 376 ? -7.201 58.534 -21.480 1.00 18.38 355 ASP D C 1
ATOM 12098 O O . ASP D 1 376 ? -6.876 57.352 -21.624 1.00 19.37 355 ASP D O 1
ATOM 12103 N N . GLU D 1 377 ? -8.307 59.059 -21.986 1.00 19.62 356 GLU D N 1
ATOM 12104 C CA . GLU D 1 377 ? -9.289 58.273 -22.721 1.00 22.98 356 GLU D CA 1
ATOM 12105 C C . GLU D 1 377 ? -8.717 57.651 -23.981 1.00 20.34 356 GLU D C 1
ATOM 12106 O O . GLU D 1 377 ? -9.147 56.570 -24.384 1.00 21.95 356 GLU D O 1
ATOM 12112 N N . ARG D 1 378 ? -7.772 58.337 -24.615 1.00 17.71 357 ARG D N 1
ATOM 12113 C CA . ARG D 1 378 ? -7.249 57.867 -25.897 1.00 17.16 357 ARG D CA 1
ATOM 12114 C C . ARG D 1 378 ? -6.408 56.595 -25.787 1.00 14.40 357 ARG D C 1
ATOM 12115 O O . ARG D 1 378 ? -6.500 55.723 -26.642 1.00 13.89 357 ARG D O 1
ATOM 12123 N N . VAL D 1 379 ? -5.600 56.498 -24.736 1.00 12.70 358 VAL D N 1
ATOM 12124 C CA . VAL D 1 379 ? -4.607 55.427 -24.621 1.00 11.76 358 VAL D CA 1
ATOM 12125 C C . VAL D 1 379 ? -4.729 54.667 -23.299 1.00 11.29 358 VAL D C 1
ATOM 12126 O O . VAL D 1 379 ? -4.242 53.552 -23.197 1.00 11.05 358 VAL D O 1
ATOM 12130 N N . GLY D 1 380 ? -5.400 55.262 -22.310 1.00 11.06 359 GLY D N 1
ATOM 12131 C CA . GLY D 1 380 ? -5.424 54.723 -20.946 1.00 10.58 359 GLY D CA 1
ATOM 12132 C C . GLY D 1 380 ? -4.008 54.610 -20.427 1.00 9.84 359 GLY D C 1
ATOM 12133 O O . GLY D 1 380 ? -3.143 55.426 -20.784 1.00 9.80 359 GLY D O 1
ATOM 12134 N N . TRP D 1 381 ? -3.748 53.615 -19.582 1.00 9.27 360 TRP D N 1
ATOM 12135 C CA . TRP D 1 381 ? -2.369 53.327 -19.203 1.00 8.64 360 TRP D CA 1
ATOM 12136 C C . TRP D 1 381 ? -1.727 52.576 -20.350 1.00 8.53 360 TRP D C 1
ATOM 12137 O O . TRP D 1 381 ? -2.379 51.737 -20.989 1.00 8.55 360 TRP D O 1
ATOM 12148 N N . ASN D 1 382 ? -0.466 52.887 -20.664 1.00 8.13 361 ASN D N 1
ATOM 12149 C CA . ASN D 1 382 ? 0.181 52.281 -21.848 1.00 7.93 361 ASN D CA 1
ATOM 12150 C C . ASN D 1 382 ? 1.703 52.139 -21.723 1.00 7.59 361 ASN D C 1
ATOM 12151 O O . ASN D 1 382 ? 2.254 52.353 -20.646 1.00 7.39 361 ASN D O 1
ATOM 12156 N N . GLY D 1 383 ? 2.368 51.775 -22.823 1.00 7.71 362 GLY D N 1
ATOM 12157 C CA . GLY D 1 383 ? 3.840 51.620 -22.831 1.00 7.57 362 GLY D CA 1
ATOM 12158 C C . GLY D 1 383 ? 4.614 52.890 -22.499 1.00 7.62 362 GLY D C 1
ATOM 12159 O O . GLY D 1 383 ? 5.538 52.857 -21.674 1.00 7.69 362 GLY D O 1
ATOM 12160 N N A GLU D 1 384 ? 4.246 54.003 -23.137 0.50 7.82 363 GLU D N 1
ATOM 12161 N N B GLU D 1 384 ? 4.236 54.008 -23.117 0.50 7.82 363 GLU D N 1
ATOM 12162 C CA A GLU D 1 384 ? 4.934 55.278 -22.908 0.50 7.93 363 GLU D CA 1
ATOM 12163 C CA B GLU D 1 384 ? 4.939 55.281 -22.904 0.50 7.93 363 GLU D CA 1
ATOM 12164 C C A GLU D 1 384 ? 4.808 55.745 -21.447 0.50 7.72 363 GLU D C 1
ATOM 12165 C C B GLU D 1 384 ? 4.773 55.852 -21.480 0.50 7.76 363 GLU D C 1
ATOM 12166 O O A GLU D 1 384 ? 5.794 56.178 -20.846 0.50 7.61 363 GLU D O 1
ATOM 12167 O O B GLU D 1 384 ? 5.695 56.477 -20.942 0.50 7.69 363 GLU D O 1
ATOM 12178 N N . ARG D 1 385 ? 3.612 55.632 -20.872 1.00 7.65 364 ARG D N 1
ATOM 12179 C CA . ARG D 1 385 ? 3.389 56.063 -19.475 1.00 7.62 364 ARG D CA 1
ATOM 12180 C C . ARG D 1 385 ? 4.125 55.163 -18.474 1.00 7.30 364 ARG D C 1
ATOM 12181 O O . ARG D 1 385 ? 4.650 55.637 -17.466 1.00 7.45 364 ARG D O 1
ATOM 12189 N N . SER D 1 386 ? 4.143 53.856 -18.751 1.00 7.15 365 SER D N 1
ATOM 12190 C CA . SER D 1 386 ? 4.928 52.903 -17.976 1.00 6.95 365 SER D CA 1
ATOM 12191 C C . SER D 1 386 ? 6.424 53.246 -18.068 1.00 6.88 365 SER D C 1
ATOM 12192 O O . SER D 1 386 ? 7.130 53.252 -17.063 1.00 6.83 365 SER D O 1
ATOM 12195 N N . ALA D 1 387 ? 6.898 53.529 -19.279 1.00 6.96 366 ALA D N 1
ATOM 12196 C CA . ALA D 1 387 ? 8.305 53.889 -19.503 1.00 7.02 366 ALA D CA 1
ATOM 12197 C C . ALA D 1 387 ? 8.689 55.191 -18.783 1.00 7.17 366 ALA D C 1
ATOM 12198 O O . ALA D 1 387 ? 9.751 55.282 -18.152 1.00 7.19 366 ALA D O 1
ATOM 12200 N N . ALA D 1 388 ? 7.816 56.192 -18.862 1.00 7.34 367 ALA D N 1
ATOM 12201 C CA . ALA D 1 388 ? 8.051 57.453 -18.159 1.00 7.58 367 ALA D CA 1
ATOM 12202 C C . ALA D 1 388 ? 8.115 57.264 -16.638 1.00 7.48 367 ALA D C 1
ATOM 12203 O O . ALA D 1 388 ? 8.876 57.961 -15.949 1.00 7.86 367 ALA D O 1
ATOM 12205 N N . LEU D 1 389 ? 7.316 56.336 -16.124 1.00 7.28 368 LEU D N 1
ATOM 12206 C CA . LEU D 1 389 ? 7.319 56.032 -14.694 1.00 7.25 368 LEU D CA 1
ATOM 12207 C C . LEU D 1 389 ? 8.629 55.362 -14.286 1.00 7.20 368 LEU D C 1
ATOM 12208 O O . LEU D 1 389 ? 9.181 55.659 -13.223 1.00 7.24 368 LEU D O 1
ATOM 12213 N N . GLY D 1 390 ? 9.109 54.443 -15.124 1.00 7.18 369 GLY D N 1
ATOM 12214 C CA . GLY D 1 390 ? 10.426 53.803 -14.920 1.00 7.17 369 GLY D CA 1
ATOM 12215 C C . GLY D 1 390 ? 11.557 54.813 -14.822 1.00 7.40 369 GLY D C 1
ATOM 12216 O O . GLY D 1 390 ? 12.406 54.737 -13.928 1.00 7.25 369 GLY D O 1
ATOM 12217 N N . ALA D 1 391 ? 11.555 55.774 -15.740 1.00 7.64 370 ALA D N 1
ATOM 12218 C CA . ALA D 1 391 ? 12.585 56.799 -15.750 1.00 8.13 370 ALA D CA 1
ATOM 12219 C C . ALA D 1 391 ? 12.479 57.718 -14.524 1.00 8.45 370 ALA D C 1
ATOM 12220 O O . ALA D 1 391 ? 13.502 58.103 -13.947 1.00 8.58 370 ALA D O 1
ATOM 12222 N N . ALA D 1 392 ? 11.253 58.041 -14.118 1.00 8.34 371 ALA D N 1
ATOM 12223 C CA . ALA D 1 392 ? 11.035 58.855 -12.927 1.00 8.85 371 ALA D CA 1
ATOM 12224 C C . ALA D 1 392 ? 11.493 58.138 -11.646 1.00 8.94 371 ALA D C 1
ATOM 12225 O O . ALA D 1 392 ? 11.987 58.788 -10.732 1.00 8.96 371 ALA D O 1
ATOM 12227 N N . MET D 1 393 ? 11.340 56.808 -11.579 1.00 8.83 372 MET D N 1
ATOM 12228 C CA . MET D 1 393 ? 11.757 56.080 -10.366 1.00 9.03 372 MET D CA 1
ATOM 12229 C C . MET D 1 393 ? 13.267 56.212 -10.128 1.00 9.01 372 MET D C 1
ATOM 12230 O O . MET D 1 393 ? 13.712 56.173 -8.990 1.00 9.21 372 MET D O 1
ATOM 12235 N N . LEU D 1 394 ? 14.052 56.373 -11.194 1.00 8.66 373 LEU D N 1
ATOM 12236 C CA . LEU D 1 394 ? 15.499 56.642 -11.044 1.00 8.84 373 LEU D CA 1
ATOM 12237 C C . LEU D 1 394 ? 15.790 57.905 -10.253 1.00 9.17 373 LEU D C 1
ATOM 12238 O O . LEU D 1 394 ? 16.711 57.923 -9.441 1.00 9.21 373 LEU D O 1
ATOM 12243 N N . ALA D 1 395 ? 14.997 58.951 -10.474 1.00 9.21 374 ALA D N 1
ATOM 12244 C CA . ALA D 1 395 ? 15.169 60.187 -9.715 1.00 9.77 374 ALA D CA 1
ATOM 12245 C C . ALA D 1 395 ? 14.942 59.909 -8.234 1.00 9.84 374 ALA D C 1
ATOM 12246 O O . ALA D 1 395 ? 15.682 60.417 -7.391 1.00 10.43 374 ALA D O 1
ATOM 12248 N N . ALA D 1 396 ? 13.936 59.082 -7.925 1.00 9.42 375 ALA D N 1
ATOM 12249 C CA . ALA D 1 396 ? 13.641 58.718 -6.532 1.00 9.44 375 ALA D CA 1
ATOM 12250 C C . ALA D 1 396 ? 14.754 57.868 -5.930 1.00 9.35 375 ALA D C 1
ATOM 12251 O O . ALA D 1 396 ? 15.110 58.039 -4.759 1.00 9.66 375 ALA D O 1
ATOM 12253 N N . ILE D 1 397 ? 15.300 56.948 -6.723 1.00 8.94 376 ILE D N 1
ATOM 12254 C CA . ILE D 1 397 ? 16.420 56.133 -6.259 1.00 9.09 376 ILE D CA 1
ATOM 12255 C C . ILE D 1 397 ? 17.612 57.009 -5.869 1.00 9.58 376 ILE D C 1
ATOM 12256 O O . ILE D 1 397 ? 18.183 56.813 -4.797 1.00 9.92 376 ILE D O 1
ATOM 12261 N N . LEU D 1 398 ? 17.959 57.992 -6.707 1.00 9.76 377 LEU D N 1
ATOM 12262 C CA . LEU D 1 398 ? 19.054 58.918 -6.380 1.00 10.49 377 LEU D CA 1
ATOM 12263 C C . LEU D 1 398 ? 18.853 59.689 -5.065 1.00 11.14 377 LEU D C 1
ATOM 12264 O O . LEU D 1 398 ? 19.756 59.746 -4.223 1.00 11.77 377 LEU D O 1
ATOM 12269 N N . VAL D 1 399 ? 17.680 60.286 -4.891 1.00 11.20 378 VAL D N 1
ATOM 12270 C CA . VAL D 1 399 ? 17.383 61.027 -3.658 1.00 12.05 378 VAL D CA 1
ATOM 12271 C C . VAL D 1 399 ? 17.569 60.078 -2.469 1.00 12.36 378 VAL D C 1
ATOM 12272 O O . VAL D 1 399 ? 18.153 60.452 -1.437 1.00 12.83 378 VAL D O 1
ATOM 12276 N N . HIS D 1 400 ? 17.092 58.844 -2.639 1.00 12.00 379 HIS D N 1
ATOM 12277 C CA . HIS D 1 400 ? 17.132 57.847 -1.574 1.00 12.84 379 HIS D CA 1
ATOM 12278 C C . HIS D 1 400 ? 18.551 57.483 -1.205 1.00 13.76 379 HIS D C 1
ATOM 12279 O O . HIS D 1 400 ? 18.941 57.601 -0.037 1.00 13.81 379 HIS D O 1
ATOM 12286 N N . VAL D 1 401 ? 19.348 57.075 -2.191 1.00 13.96 380 VAL D N 1
ATOM 12287 C CA . VAL D 1 401 ? 20.728 56.695 -1.901 1.00 15.88 380 VAL D CA 1
ATOM 12288 C C . VAL D 1 401 ? 21.574 57.871 -1.386 1.00 17.95 380 VAL D C 1
ATOM 12289 O O . VAL D 1 401 ? 22.466 57.668 -0.575 1.00 18.99 380 VAL D O 1
ATOM 12293 N N . ASP D 1 402 ? 21.260 59.092 -1.821 1.00 18.95 381 ASP D N 1
ATOM 12294 C CA . ASP D 1 402 ? 21.910 60.288 -1.282 1.00 22.75 381 ASP D CA 1
ATOM 12295 C C . ASP D 1 402 ? 21.548 60.584 0.184 1.00 26.22 381 ASP D C 1
ATOM 12296 O O . ASP D 1 402 ? 22.399 61.019 0.959 1.00 26.44 381 ASP D O 1
ATOM 12301 N N . THR D 1 403 ? 20.292 60.341 0.557 1.00 26.35 382 THR D N 1
ATOM 12302 C CA . THR D 1 403 ? 19.820 60.547 1.930 1.00 26.28 382 THR D CA 1
ATOM 12303 C C . THR D 1 403 ? 20.424 59.561 2.936 1.00 27.35 382 THR D C 1
ATOM 12304 O O . THR D 1 403 ? 20.779 59.956 4.046 1.00 26.82 382 THR D O 1
ATOM 12308 N N . PHE D 1 404 ? 20.536 58.291 2.544 1.00 24.27 383 PHE D N 1
ATOM 12309 C CA . PHE D 1 404 ? 20.997 57.231 3.447 1.00 26.02 383 PHE D CA 1
ATOM 12310 C C . PHE D 1 404 ? 22.457 56.803 3.210 1.00 33.18 383 PHE D C 1
ATOM 12311 O O . PHE D 1 404 ? 22.895 55.754 3.699 1.00 30.35 383 PHE D O 1
ATOM 12319 N N . ALA D 1 405 ? 23.199 57.634 2.472 1.00 36.55 384 ALA D N 1
ATOM 12320 C CA . ALA D 1 405 ? 24.615 57.392 2.158 1.00 37.91 384 ALA D CA 1
ATOM 12321 C C . ALA D 1 405 ? 25.478 57.391 3.409 1.00 47.33 384 ALA D C 1
ATOM 12322 O O . ALA D 1 405 ? 25.361 58.288 4.248 1.00 39.76 384 ALA D O 1
#

CATH classification: 2.60.40.3120 (+1 more: 3.40.630.10)

Sequence (1518 aa):
TLSITSNFDAGAIDVVSCDSPDAIRLRVRGDNRSEFAQWFYYRLTGARGEERCVMTFENAAECAYPSGWRNYSAVASYDRVDDWFRVPTTFDGKTMMTIDHTPEFDSIYYAYFEPYSEEEERHAAFLLGAVQQLPQASVVELGRTVEGRPMSLLTLGTPETAPKKKVWIIARQHPGESMAEWFVEGLVKRLAGWGDWAGDDPVARKLYDRVTFHIVPNMNPDGSVVHGNLRTNAAGANLNREWMMAPDAERSPEVLAVRDAIHAIGCDMFFDIHGDEDDLPYVFVAGSEMMLPSFTEQQGKEEQTAFIEAFKVASPDFQTEHGYAASKYKKEDALKLASKYIGHQFGCLSLTLEMPFKDNANLPDERVGWNGEERSAALGAAMLAAILVHVDTFTLSITSNFDAGAIDVVSCCDSPDAIRLRVRGDNRSEFAQWFYYRLTGARGERCVMTFEENAAECAYPSSGWRNYSAVASYDRVDDWFRVPTTFDGKTMMTIDHTPEFDSIYYAYFEPYSEEEERHAAFLLGAVQQLPQASVVELGRTVEGRPMSLLTLGTPETDGAPKKKVWIIARQHPGESMAEWFVEGLVKRLAGWGDWAGDDPVARRKLYDRVTTFHIVPNMNPDGSVHGNLRTNAAGANLNREWMMAPDAERSPEVLAVRDAIHAIGCDMFFDIHGDEDLLPYVFVAGSEMMLPSFTEQQGKEQTAFIEAFKVASPDFQTEHGYAASYKEDALKLASKYIGHQFGCLSLTLEMPFKDNANLPDERVGWNGEERSAALGAAMLAAILVHVDTFATLSITSNFDAGAIDVVSSCDSPDAIRLRVRGDNRSEFAQWFYYRLTGARGERCVMTFENAAECAYPSGWRRNYSAVASYDRVDWFRVPTTFDGKTMMTIDHTPEFDSIYYAYFEPYSEEEERHAAFLGAVQQLPQASVVELGRTVEGRPMSLLTLGTPETAPKKKVWIIARQHPGESMAEWFVEGLVKKRLAGWGDWAGDPVARKLYDRRVTFHIVPNMNPDGSVVHGNLRTNAAGANLNREWMAPDAERSPEVLAVRDAIHAIGCDMFFDIHGDEDDLPYVFVAGSEMLPSFTEQQQGKEQTAFIEAFKVASPDFQTEHGYKEDALKLASKYIGHQFGCLSLTLLEMPFKDNANLPDERVGWNGEERSAALGAAMLLAAILVHVDTFAMTLSITSNFDAGAIDVVSCDSPDAIRRLRVRGDNRSEFFAQWFYYRLTGARRGERCVMTFENAAECAYPSGWRRNYSAVASYDRVDWFRVPTTFDGKTMMTIDHTPEFDSIYYAYFEPYSEEEERHAAFLLGAVQQLPQASVVELGRTVEGRPMSLLTLGTPETDGAPKKKVWIIARQHPGESMAEWFVEGLVKKRLAGWGDWAGDPVARKLYDRRVTFHIVPNMNPDGSVVHGNLRTNAAGANLNREWMAPDAERSPEVLAVRDAIHAIGCDMFFDIHGDEDLPYYVFVAGSEMLPSFTEQQGKEQTAFIEAFKVASPDFQTEHGYYKEDALKLASKYIGHQFGCLSLTLEMPFKDNANLPDERVGWNGEERSAALGAAMLAAILVHVDTFA

B-factor: mean 16.44, std 10.41, range [5.08, 97.6]

Secondary structure (DSSP, 8-state):
--EEE--STT-B-EEEE-SSGGGEEEE----TTSS-----EEEEES-TT--EEEEETTGGGSS-GGGGTT---EEESSSSS-EE--EEE-SS-EEEEE--SSSEEEEESS----HHHHHHHHHHHTTSTTEEEEEEEE-TTS-EEEEEEE------PPEEEEEEE-SSTT-THHHHHHHHHHHHHHT-GGGTT-SHHHHHHTTEEEEEES-S-HHHHHTT-SS--TTS--GGG-SSS--TTT-HHHHHHHHHHHHH--SEEEEEEEESS--SBEEE-STTSTT--HHHHHHHHHHHHHHHHH-TTB-SSSS-------GGGGGSHHHHHHHHH-SEEEEEEEESS--TTS--TTTSS-HHHHHHHHHHHHHHHHHHHHH-/--EEE--STT-B-EEEE-SSGGGEEEE----TTSS-----EEEEES-TT--EEEEETTGGGSS-GGGGTT---EEESSSSS-EE--EEE-SS-EEEEE--SSSEEEEESS----HHHHHHHHHHHTTSTTEEEEEEEE-TTS-EEEEEEE-PPPBTTBPPEEEEEEE-SSTT-THHHHHHHHHHHHHHT-GGGTT-SHHHHHHHHEEEEEES-S-HHHHHTT-SS--TTS--GGG-SSS--TTT-HHHHHHHHHHHHH--SEEEEEEEESS--SBEEE-STTSTT--HHHHHHHHHHHHHHHHH-TTB-SSSS------GGGGGSHHHHHHHHH-SEEEEEEEESS--TTS--TTTSS-HHHHHHHHHHHHHHHHHHHHH--/--EEE--STT-B-EEEE-SSGGGEEEE----TTSS-----EEEEES-TT--EEEEETTGGGSS-GGGGTT---EEESSSSS-EE--EEE-SS-EEEEE--SSSEEEEESS----HHHHHHHHHHHTTSTTEEEEEEEE-TTS-EEEEEEE------PPEEEEEEE-SSTT-THHHHHHHHHHHHHHT-GGGTT-SHHHHHHTTEEEEEES-S-HHHHHHT-SS--TTS--GGG-SSS--TTT-HHHHHHHHHHHHH--SEEEEEEEESS--SEEEE-STTSTT--HHHHHHHHHHHHHHHHH-TTEEEEE---GGGGGSHHHHHHHHH-SEEEEEEEESS--TTS--TTT-S-HHHHHHHHHHHHHHHHHHHHH--/---EEE--STT-B-EEEE-SSGGGEEEE----TTSS-----EEEEES-TT--EEEEETTGGGSS-GGGGTT---EEESSSSS-EE--EEE-SS-EEEEE--SSSEEEEESS----HHHHHHHHHHHTTSTTEEEEEEEE-TTS-EEEEEEE----TTSPPPEEEEEEE-SSTT-THHHHHHHHHHHHHHT-GGGTT-SHHHHHHHHEEEEEES-S-HHHHHTT-SS--TTS--GGG-SSS--TTT-HHHHHHHHHHHHH--SEEEEEEEESS-SSEEEE-STTSTT--HHHHHHHHHHHHHHHHH-TTEEEEE----GGGGGSHHHHHHHHH-SEEEEEEEESS--TTS--TTT-S-HHHHHHHHHHHHHHHHHHHHH--

Organism: Burkholderia cenocepacia (strain ATCC BAA-245 / DSM 16553 / LMG 16656 / NCTC 13227 / J2315 / CF5610) (NCBI:txid216591)

InterPro domains:
  IPR000834 Peptidase M14, carboxypeptidase A [PF00246] (127-350)
  IPR000834 Peptidase M14, carboxypeptidase A [PS52035] (112-380)
  IPR000834 Peptidase M14, carboxypeptidase A [SM00631] (114-364)
  IPR040626 Cytosolic carboxypeptidase, N-terminal [PF18027] (5-111)
  IPR050821 Cytosolic carboxypeptidase [PTHR12756] (2-378)

Solvent-accessible surface area: 55872 Å² total; per-residue (Å²): 166,19,13,22,10,34,57,16,32,6,8,2,14,59,60,22,30,30,126,41,33,89,53,1,67,0,80,3,82,10,13,56,169,33,181,75,13,0,7,0,6,0,20,1,9,43,1,119,57,89,134,0,27,0,31,0,65,9,0,44,110,8,33,57,52,59,0,1,159,129,6,38,0,5,0,0,23,17,31,90,101,17,47,27,4,83,23,99,52,101,43,150,47,0,26,0,51,26,67,1,110,23,19,16,1,6,0,0,0,0,18,17,6,23,30,31,103,31,5,36,30,14,4,34,0,0,75,21,135,35,7,39,13,76,28,48,13,103,6,61,62,27,27,19,0,14,6,0,29,0,16,53,116,91,155,102,126,23,77,48,0,0,0,0,0,7,0,6,1,3,3,0,0,0,3,25,0,0,22,7,0,0,84,24,3,16,30,79,51,147,78,66,85,36,87,20,10,192,82,0,17,100,76,0,17,0,12,0,1,4,12,0,0,14,0,0,7,28,53,3,1,0,26,1,0,7,29,22,6,19,0,6,99,20,0,90,71,20,51,71,152,102,0,17,0,0,52,18,0,44,78,11,0,85,92,56,22,13,61,3,0,2,0,0,7,4,13,6,51,48,34,29,0,2,28,18,4,2,86,46,6,104,42,47,78,161,103,13,17,125,33,17,82,34,0,24,88,14,0,75,133,33,6,110,26,6,17,67,153,70,33,110,101,75,88,188,73,114,144,72,16,16,92,50,0,1,20,10,0,0,76,90,62,36,13,5,1,1,12,1,8,0,0,0,18,23,0,49,77,86,96,53,176,166,12,3,1,18,0,142,41,0,19,62,3,0,2,18,2,0,25,0,0,19,82,5,11,76,94,78,169,24,12,24,8,32,59,20,32,6,7,2,13,62,69,62,23,28,136,40,32,90,48,1,113,0,82,3,85,9,11,47,37,37,174,31,14,0,6,0,6,0,16,1,8,40,2,110,61,79,141,0,30,0,33,0,68,10,0,45,132,9,38,57,46,40,0,2,117,149,8,40,0,5,0,0,23,18,31,88,103,18,53,27,5,83,22,97,41,94,31,142,42,0,26,0,48,28,66,1,111,24,18,16,1,6,0,0,0,0,18,16,5,26,34,34,103,34,8,34,27,14,5,36,0,1,72,27,135,35,8,40,13,75,28,48,10,102,7,54,54,26,24,18,0,17,4,0,31,0,16,58,121,82,100,160,76,51,105,25,93,46,0,0,0,0,0,6,0,8,0,2,3,0,0,0,3,26,0,1,20,6,0,0,68,21,3,14,28,79,54,145,79,69,86,41,86,20,10,176,97,0,20,92,110,0,15,0,15,0,1,3,12,0,0,16,0,0,8,28,52,2,1,0,40,6,0,0,25,22,8,27,0,5,98,20,0,40,54,19,50,68,111,106,0,17,0,0,55,16,0,44,78,10,0,82,93,60,20,13,52,7,0,1,0,0,6,4,16,8,52,47,33,28,0,2,24,12,4,3,86,30,5,102,48,43,67,144,100,31,21,127,32,19,79,39,0,26,86,13,0,78,134,30,6,113,28,8,12,64,135,77,37,116,78,53,120,113,88,91,72,7,11,81,43,0,0,17,16,0,4,82,85,63,33,18,7,2,0,8,0,7,0,0,0,18,22,1,52,82,88,93,55,174,160,10,3,1,11,0,131,42,0,19,61,4,0,3,19,1,0,26,0,0,19,84,5,8,54,100,74,96,170,20,12,24,10,33,59,21,26,5,6,2,14,48,64,36,33,29,138,42,32,88,44,0,86,0,46,4,63,8,11,52,166,27,173,73,13,0,7,0,6,0,17,1,9,39,1,95,60,82,131,0,24,0,8,0,59,12,0,42,139,8,35,68,55,62,0,1,122,140,6,40,0,4,0,0,22,18,32,90,105,19,50,29,4,85,21,99,30,87,31,144,39,0,28,0,52,28,67,1,116,27,17,15,1,6,0,0,0,0,18,16,6,25,37,32,100,34,7,36,23,14,5,35,0,0,71,22,132,36,7,40,11,42,29,45,10,105,6,63,58,26,19,17,0,17,5,0,26,0,18,51,123,91,152,101,116,22,61,55,0,0,0,0,0,5,0,7,1,2,4,0,0,0,2,25,0,0,7,4,0,0,79,18,3,14,27,87,68,145,85,68,86,51,76,22,10,181,100,0,17,105,89,0,21,0,12,0,1,3,13,0,0,15,0,0,6,36,53,2,1,0,28,1,0,1,27,12,0,18,0,7,97,28,0,95,82,18,35,58,141,47,0,16,0,0,52,16,0,48,79,11,0,83,91,58,20,12,56,8,0,1,0,0,7,2,28,6,54,57,39,49,1,14,1,19,1,4,70,58,5,103,51,40,69,164,107,27,21,124,36,12,82,33,0,14,90,13,0,57,132,32,7,108,28,1,111,34,56,75,76,117,160,135,74,19,15,57,48,0,2,19,11,0,2,81,89,64,37,19,16,2,1,13,0,31,0,0,0,14,23,0,61,96,88,92,52,175,162,11,3,1,13,0,140,39,0,20,60,3,0,2,16,0,0,26,0,0,18,80,12,5,69,88,57,98,145,120,9,14,18,9,32,59,15,26,5,7,1,12,60,70,74,45,20,121,54,28,88,55,0,85,0,84,3,84,8,11,57,167,30,182,80,15,0,6,0,6,0,22,1,8,9,1,115,58,71,140,0,27,0,18,0,48,11,0,43,132,9,36,61,50,52,0,2,128,148,7,40,0,4,0,0,24,19,33,94,99,17,48,26,4,84,21,98,36,110,32,140,25,0,27,0,50,28,65,1,109,24,15,16,0,6,0,0,0,0,18,16,5,26,34,30,97,34,6,35,22,13,5,35,0,1,71,23,135,38,6,34,14,75,28,48,11,106,6,64,62,26,24,19,0,15,4,0,28,0,18,52,106,71,128,122,65,52,99,23,86,43,0,0,0,0,0,5,0,7,1,3,3,0,0,0,2,26,0,0,6,5,0,0,80,19,3,15,28,83,68,146,82,67,84,51,75,22,10,180,102,0,16,106,103,0,20,0,14,0,1,4,14,0,0,16,0,0,7,38,55,2,1,2,29,0,0,9,22,23,7,20,0,8,94,19,0,94,72,22,32,44,46,100,0,16,0,0,53,16,0,50,81,9,0,86,89,62,22,14,55,8,0,2,0,0,6,4,28,7,49,72,36,65,0,17,2,25,4,2,66,68,6,98,45,46,71,168,94,12,20,134,42,13,87,34,0,10,89,14,0,78,132,31,8,116,28,7,64,55,42,54,45,200,120,161,143,87,15,15,86,50,0,0,16,12,0,1,66,90,60,48,15,7,2,1,11,1,28,0,0,0,19,23,2,47,86,88,92,55,170,155,6,4,1,9,0,109,37,0,20,64,3,0,2,18,1,0,26,0,0,17,83,10,8,58,91,55,98